Protein 8UBH (pdb70)

Structure (mmCIF, N/CA/C/O backbone):
data_8UBH
#
_entry.id   8UBH
#
loop_
_atom_site.group_PDB
_atom_site.id
_atom_site.type_symbol
_atom_site.label_atom_id
_atom_site.label_alt_id
_atom_site.label_comp_id
_atom_site.label_asym_id
_atom_site.label_entity_id
_atom_site.label_seq_id
_atom_site.pdbx_PDB_ins_code
_atom_site.Cartn_x
_atom_site.Cartn_y
_atom_site.Cartn_z
_atom_site.occupancy
_atom_site.B_iso_or_equiv
_atom_site.auth_seq_id
_atom_site.auth_comp_id
_atom_site.auth_asym_id
_atom_site.auth_atom_id
_atom_site.pdbx_PDB_model_num
ATOM 1 N N . MET A 1 1 ? -8.289 11.461 0.370 1.00 0.00 1 MET A N 1
ATOM 2 C CA . MET A 1 1 ? -9.445 10.526 0.438 1.00 0.00 1 MET A CA 1
ATOM 3 C C . MET A 1 1 ? -9.159 9.297 -0.442 1.00 0.00 1 MET A C 1
ATOM 4 O O . MET A 1 1 ? -9.711 9.151 -1.543 1.00 0.00 1 MET A O 1
ATOM 20 N N . TYR A 1 2 ? -8.279 8.423 0.053 1.00 0.00 2 TYR A N 1
ATOM 21 C CA . TYR A 1 2 ? -7.901 7.201 -0.670 1.00 0.00 2 TYR A CA 1
ATOM 22 C C . TYR A 1 2 ? -7.945 6.002 0.272 1.00 0.00 2 TYR A C 1
ATOM 23 O O . TYR A 1 2 ? -7.634 6.138 1.462 1.00 0.00 2 TYR A O 1
ATOM 41 N N . VAL A 1 3 ? -8.298 4.814 -0.262 1.00 0.00 3 VAL A N 1
ATOM 42 C CA . VAL A 1 3 ? -8.333 3.596 0.558 1.00 0.00 3 VAL A CA 1
ATOM 43 C C . VAL A 1 3 ? -7.271 2.630 0.042 1.00 0.00 3 VAL A C 1
ATOM 44 O O . VAL A 1 3 ? -7.159 2.421 -1.164 1.00 0.00 3 VAL A O 1
ATOM 57 N N . PHE A 1 4 ? -6.444 2.109 0.955 1.00 0.00 4 PHE A N 1
ATOM 58 C CA . PHE A 1 4 ? -5.338 1.215 0.574 1.00 0.00 4 PHE A CA 1
ATOM 59 C C . PHE A 1 4 ? -5.533 -0.188 1.161 1.00 0.00 4 PHE A C 1
ATOM 60 O O . PHE A 1 4 ? -6.018 -0.342 2.286 1.00 0.00 4 PHE A O 1
ATOM 77 N N . ARG A 1 5 ? -5.139 -1.204 0.381 1.00 0.00 5 ARG A N 1
ATOM 78 C CA . ARG A 1 5 ? -5.253 -2.599 0.803 1.00 0.00 5 ARG A CA 1
ATOM 79 C C . ARG A 1 5 ? -3.968 -3.366 0.463 1.00 0.00 5 ARG A C 1
ATOM 80 O O . ARG A 1 5 ? -3.502 -3.334 -0.680 1.00 0.00 5 ARG A O 1
ATOM 101 N N . LEU A 1 6 ? -3.419 -4.070 1.461 1.00 0.00 6 LEU A N 1
ATOM 102 C CA . LEU A 1 6 ? -2.203 -4.871 1.270 1.00 0.00 6 LEU A CA 1
ATOM 103 C C . LEU A 1 6 ? -2.444 -6.314 1.704 1.00 0.00 6 LEU A C 1
ATOM 104 O O . LEU A 1 6 ? -3.094 -6.571 2.722 1.00 0.00 6 LEU A O 1
ATOM 120 N N . TYR A 1 7 ? -1.957 -7.246 0.888 1.00 0.00 7 TYR A N 1
ATOM 121 C CA . TYR A 1 7 ? -2.150 -8.673 1.127 1.00 0.00 7 TYR A CA 1
ATOM 122 C C . TYR A 1 7 ? -0.874 -9.353 1.593 1.00 0.00 7 TYR A C 1
ATOM 123 O O . TYR A 1 7 ? 0.200 -9.149 1.011 1.00 0.00 7 TYR A O 1
ATOM 141 N N . VAL A 1 8 ? -1.023 -10.224 2.598 1.00 0.00 8 VAL A N 1
ATOM 142 C CA . VAL A 1 8 ? 0.092 -11.015 3.122 1.00 0.00 8 VAL A CA 1
ATOM 143 C C . VAL A 1 8 ? -0.337 -12.475 3.319 1.00 0.00 8 VAL A C 1
ATOM 144 O O . VAL A 1 8 ? -1.533 -12.762 3.448 1.00 0.00 8 VAL A O 1
ATOM 157 N N . ARG A 1 9 ? 0.643 -13.391 3.342 1.00 0.00 9 ARG A N 1
ATOM 158 C CA . ARG A 1 9 ? 0.356 -14.819 3.524 1.00 0.00 9 ARG A CA 1
ATOM 159 C C . ARG A 1 9 ? 0.763 -15.278 4.926 1.00 0.00 9 ARG A C 1
ATOM 160 O O . ARG A 1 9 ? 1.953 -15.304 5.258 1.00 0.00 9 ARG A O 1
ATOM 181 N N . GLY A 1 10 ? -0.235 -15.664 5.734 1.00 0.00 10 GLY A N 1
ATOM 182 C CA . GLY A 1 10 ? 0.014 -16.155 7.093 1.00 0.00 10 GLY A CA 1
ATOM 183 C C . GLY A 1 10 ? 0.865 -15.169 7.883 1.00 0.00 10 GLY A C 1
ATOM 184 O O . GLY A 1 10 ? 0.606 -13.962 7.873 1.00 0.00 10 GLY A O 1
ATOM 188 N N . GLU A 1 11 ? 1.906 -15.696 8.537 1.00 0.00 11 GLU A N 1
ATOM 189 C CA . GLU A 1 11 ? 2.837 -14.872 9.305 1.00 0.00 11 GLU A CA 1
ATOM 190 C C . GLU A 1 11 ? 4.254 -15.042 8.751 1.00 0.00 11 GLU A C 1
ATOM 191 O O . GLU A 1 11 ? 4.900 -16.070 8.979 1.00 0.00 11 GLU A O 1
ATOM 203 N N . THR A 1 12 ? 4.723 -14.026 8.022 1.00 0.00 12 THR A N 1
ATOM 204 C CA . THR A 1 12 ? 6.059 -14.050 7.425 1.00 0.00 12 THR A CA 1
ATOM 205 C C . THR A 1 12 ? 6.812 -12.767 7.778 1.00 0.00 12 THR A C 1
ATOM 206 O O . THR A 1 12 ? 6.269 -11.665 7.639 1.00 0.00 12 THR A O 1
ATOM 217 N N . HIS A 1 13 ? 8.062 -12.919 8.228 1.00 0.00 13 HIS A N 1
ATOM 218 C CA . HIS A 1 13 ? 8.888 -11.768 8.591 1.00 0.00 13 HIS A CA 1
ATOM 219 C C . HIS A 1 13 ? 9.118 -10.875 7.376 1.00 0.00 13 HIS A C 1
ATOM 220 O O . HIS A 1 13 ? 9.044 -9.647 7.475 1.00 0.00 13 HIS A O 1
ATOM 234 N N . ALA A 1 14 ? 9.373 -11.507 6.223 1.00 0.00 14 ALA A N 1
ATOM 235 C CA . ALA A 1 14 ? 9.589 -10.778 4.976 1.00 0.00 14 ALA A CA 1
ATOM 236 C C . ALA A 1 14 ? 8.343 -9.991 4.585 1.00 0.00 14 ALA A C 1
ATOM 237 O O . ALA A 1 14 ? 8.440 -8.852 4.124 1.00 0.00 14 ALA A O 1
ATOM 244 N N . ALA A 1 15 ? 7.170 -10.617 4.763 1.00 0.00 15 ALA A N 1
ATOM 245 C CA . ALA A 1 15 ? 5.896 -9.981 4.421 1.00 0.00 15 ALA A CA 1
ATOM 246 C C . ALA A 1 15 ? 5.658 -8.727 5.258 1.00 0.00 15 ALA A C 1
ATOM 247 O O . ALA A 1 15 ? 5.195 -7.715 4.743 1.00 0.00 15 ALA A O 1
ATOM 254 N N . GLU A 1 16 ? 5.970 -8.814 6.557 1.00 0.00 16 GLU A N 1
ATOM 255 C CA . GLU A 1 16 ? 5.793 -7.686 7.476 1.00 0.00 16 GLU A CA 1
ATOM 256 C C . GLU A 1 16 ? 6.761 -6.557 7.144 1.00 0.00 16 GLU A C 1
ATOM 257 O O . GLU A 1 16 ? 6.380 -5.382 7.139 1.00 0.00 16 GLU A O 1
ATOM 269 N N . VAL A 1 17 ? 8.007 -6.931 6.830 1.00 0.00 17 VAL A N 1
ATOM 270 C CA . VAL A 1 17 ? 9.032 -5.961 6.451 1.00 0.00 17 VAL A CA 1
ATOM 271 C C . VAL A 1 17 ? 8.611 -5.274 5.146 1.00 0.00 17 VAL A C 1
ATOM 272 O O . VAL A 1 17 ? 8.696 -4.056 5.021 1.00 0.00 17 VAL A O 1
ATOM 285 N N . ALA A 1 18 ? 8.136 -6.084 4.199 1.00 0.00 18 ALA A N 1
ATOM 286 C CA . ALA A 1 18 ? 7.658 -5.593 2.918 1.00 0.00 18 ALA A CA 1
ATOM 287 C C . ALA A 1 18 ? 6.456 -4.686 3.113 1.00 0.00 18 ALA A C 1
ATOM 288 O O . ALA A 1 18 ? 6.335 -3.669 2.446 1.00 0.00 18 ALA A O 1
ATOM 295 N N . LEU A 1 19 ? 5.558 -5.074 4.033 1.00 0.00 19 LEU A N 1
ATOM 296 C CA . LEU A 1 19 ? 4.359 -4.281 4.314 1.00 0.00 19 LEU A CA 1
ATOM 297 C C . LEU A 1 19 ? 4.747 -2.918 4.863 1.00 0.00 19 LEU A C 1
ATOM 298 O O . LEU A 1 19 ? 4.234 -1.893 4.416 1.00 0.00 19 LEU A O 1
ATOM 314 N N . LYS A 1 20 ? 5.663 -2.922 5.831 1.00 0.00 20 LYS A N 1
ATOM 315 C CA . LYS A 1 20 ? 6.143 -1.691 6.441 1.00 0.00 20 LYS A CA 1
ATOM 316 C C . LYS A 1 20 ? 6.902 -0.847 5.409 1.00 0.00 20 LYS A C 1
ATOM 317 O O . LYS A 1 20 ? 6.777 0.366 5.391 1.00 0.00 20 LYS A O 1
ATOM 336 N N . ASN A 1 21 ? 7.707 -1.517 4.570 1.00 0.00 21 ASN A N 1
ATOM 337 C CA . ASN A 1 21 ? 8.491 -0.845 3.530 1.00 0.00 21 ASN A CA 1
ATOM 338 C C . ASN A 1 21 ? 7.582 -0.223 2.481 1.00 0.00 21 ASN A C 1
ATOM 339 O O . ASN A 1 21 ? 7.813 0.899 2.038 1.00 0.00 21 ASN A O 1
ATOM 350 N N . LEU A 1 22 ? 6.527 -0.959 2.109 1.00 0.00 22 LEU A N 1
ATOM 351 C CA . LEU A 1 22 ? 5.548 -0.475 1.134 1.00 0.00 22 LEU A CA 1
ATOM 352 C C . LEU A 1 22 ? 4.751 0.669 1.737 1.00 0.00 22 LEU A C 1
ATOM 353 O O . LEU A 1 22 ? 4.532 1.696 1.089 1.00 0.00 22 LEU A O 1
ATOM 369 N N . HIS A 1 23 ? 4.364 0.499 3.002 1.00 0.00 23 HIS A N 1
ATOM 370 C CA . HIS A 1 23 ? 3.633 1.535 3.729 1.00 0.00 23 HIS A CA 1
ATOM 371 C C . HIS A 1 23 ? 4.499 2.793 3.827 1.00 0.00 23 HIS A C 1
ATOM 372 O O . HIS A 1 23 ? 4.036 3.910 3.600 1.00 0.00 23 HIS A O 1
ATOM 386 N N . ASP A 1 24 ? 5.760 2.573 4.167 1.00 0.00 24 ASP A N 1
ATOM 387 C CA . ASP A 1 24 ? 6.747 3.624 4.313 1.00 0.00 24 ASP A CA 1
ATOM 388 C C . ASP A 1 24 ? 6.974 4.369 2.992 1.00 0.00 24 ASP A C 1
ATOM 389 O O . ASP A 1 24 ? 6.979 5.606 2.963 1.00 0.00 24 ASP A O 1
ATOM 398 N N . LEU A 1 25 ? 7.157 3.608 1.908 1.00 0.00 25 LEU A N 1
ATOM 399 C CA . LEU A 1 25 ? 7.384 4.194 0.585 1.00 0.00 25 LEU A CA 1
ATOM 400 C C . LEU A 1 25 ? 6.161 4.977 0.110 1.00 0.00 25 LEU A C 1
ATOM 401 O O . LEU A 1 25 ? 6.298 6.051 -0.480 1.00 0.00 25 LEU A O 1
ATOM 417 N N . LEU A 1 26 ? 4.964 4.430 0.371 1.00 0.00 26 LEU A N 1
ATOM 418 C CA . LEU A 1 26 ? 3.711 5.082 -0.029 1.00 0.00 26 LEU A CA 1
ATOM 419 C C . LEU A 1 26 ? 3.512 6.410 0.696 1.00 0.00 26 LEU A C 1
ATOM 420 O O . LEU A 1 26 ? 3.049 7.387 0.097 1.00 0.00 26 LEU A O 1
ATOM 436 N N . SER A 1 27 ? 3.853 6.437 1.994 1.00 0.00 27 SER A N 1
ATOM 437 C CA . SER A 1 27 ? 3.700 7.642 2.802 1.00 0.00 27 SER A CA 1
ATOM 438 C C . SER A 1 27 ? 4.571 8.752 2.265 1.00 0.00 27 SER A C 1
ATOM 439 O O . SER A 1 27 ? 4.114 9.889 2.100 1.00 0.00 27 SER A O 1
ATOM 447 N N . SER A 1 28 ? 5.830 8.414 1.983 1.00 0.00 28 SER A N 1
ATOM 448 C CA . SER A 1 28 ? 6.775 9.380 1.450 1.00 0.00 28 SER A CA 1
ATOM 449 C C . SER A 1 28 ? 6.411 9.779 0.021 1.00 0.00 28 SER A C 1
ATOM 450 O O . SER A 1 28 ? 6.563 10.941 -0.368 1.00 0.00 28 SER A O 1
ATOM 458 N N . ALA A 1 29 ? 5.934 8.801 -0.753 1.00 0.00 29 ALA A N 1
ATOM 459 C CA . ALA A 1 29 ? 5.545 9.023 -2.142 1.00 0.00 29 ALA A CA 1
ATOM 460 C C . ALA A 1 29 ? 4.351 9.967 -2.241 1.00 0.00 29 ALA A C 1
ATOM 461 O O . ALA A 1 29 ? 4.278 10.791 -3.158 1.00 0.00 29 ALA A O 1
ATOM 468 N N . LEU A 1 30 ? 3.399 9.818 -1.308 1.00 0.00 30 LEU A N 1
ATOM 469 C CA . LEU A 1 30 ? 2.180 10.638 -1.315 1.00 0.00 30 LEU A CA 1
ATOM 470 C C . LEU A 1 30 ? 2.189 11.654 -0.181 1.00 0.00 30 LEU A C 1
ATOM 471 O O . LEU A 1 30 ? 2.343 11.294 0.990 1.00 0.00 30 LEU A O 1
ATOM 487 N N . LYS A 1 31 ? 2.003 12.925 -0.542 1.00 0.00 31 LYS A N 1
ATOM 488 C CA . LYS A 1 31 ? 1.968 14.013 0.430 1.00 0.00 31 LYS A CA 1
ATOM 489 C C . LYS A 1 31 ? 0.791 13.829 1.400 1.00 0.00 31 LYS A C 1
ATOM 490 O O . LYS A 1 31 ? 0.934 14.032 2.609 1.00 0.00 31 LYS A O 1
ATOM 509 N N . VAL A 1 32 ? -0.376 13.480 0.845 1.00 0.00 32 VAL A N 1
ATOM 510 C CA . VAL A 1 32 ? -1.598 13.308 1.643 1.00 0.00 32 VAL A CA 1
ATOM 511 C C . VAL A 1 32 ? -1.603 11.955 2.405 1.00 0.00 32 VAL A C 1
ATOM 512 O O . VAL A 1 32 ? -1.042 10.972 1.914 1.00 0.00 32 VAL A O 1
ATOM 525 N N . PRO A 1 33 ? -2.253 11.877 3.594 1.00 0.00 33 PRO A N 1
ATOM 526 C CA . PRO A 1 33 ? -2.336 10.603 4.384 1.00 0.00 33 PRO A CA 1
ATOM 527 C C . PRO A 1 33 ? -3.321 9.608 3.764 1.00 0.00 33 PRO A C 1
ATOM 528 O O . PRO A 1 33 ? -4.198 9.995 2.985 1.00 0.00 33 PRO A O 1
ATOM 539 N N . TYR A 1 34 ? -3.168 8.327 4.122 1.00 0.00 34 TYR A N 1
ATOM 540 C CA . TYR A 1 34 ? -4.042 7.268 3.609 1.00 0.00 34 TYR A CA 1
ATOM 541 C C . TYR A 1 34 ? -4.250 6.167 4.658 1.00 0.00 34 TYR A C 1
ATOM 542 O O . TYR A 1 34 ? -3.489 6.070 5.626 1.00 0.00 34 TYR A O 1
ATOM 560 N N . THR A 1 35 ? -5.291 5.349 4.456 1.00 0.00 35 THR A N 1
ATOM 561 C CA . THR A 1 35 ? -5.607 4.259 5.382 1.00 0.00 35 THR A CA 1
ATOM 562 C C . THR A 1 35 ? -5.268 2.909 4.739 1.00 0.00 35 THR A C 1
ATOM 563 O O . THR A 1 35 ? -5.701 2.616 3.621 1.00 0.00 35 THR A O 1
ATOM 574 N N . LEU A 1 36 ? -4.478 2.105 5.457 1.00 0.00 36 LEU A N 1
ATOM 575 C CA . LEU A 1 36 ? -4.053 0.792 4.969 1.00 0.00 36 LEU A CA 1
ATOM 576 C C . LEU A 1 36 ? -4.454 -0.305 5.951 1.00 0.00 36 LEU A C 1
ATOM 577 O O . LEU A 1 36 ? -4.200 -0.196 7.153 1.00 0.00 36 LEU A O 1
ATOM 593 N N . LYS A 1 37 ? -5.079 -1.366 5.425 1.00 0.00 37 LYS A N 1
ATOM 594 C CA . LYS A 1 37 ? -5.517 -2.499 6.251 1.00 0.00 37 LYS A CA 1
ATOM 595 C C . LYS A 1 37 ? -4.797 -3.782 5.833 1.00 0.00 37 LYS A C 1
ATOM 596 O O . LYS A 1 37 ? -4.457 -3.957 4.659 1.00 0.00 37 LYS A O 1
ATOM 615 N N . VAL A 1 38 ? -4.562 -4.669 6.807 1.00 0.00 38 VAL A N 1
ATOM 616 C CA . VAL A 1 38 ? -3.870 -5.939 6.550 1.00 0.00 38 VAL A CA 1
ATOM 617 C C . VAL A 1 38 ? -4.897 -7.055 6.333 1.00 0.00 38 VAL A C 1
ATOM 618 O O . VAL A 1 38 ? -5.795 -7.254 7.157 1.00 0.00 38 VAL A O 1
ATOM 631 N N . VAL A 1 39 ? -4.763 -7.762 5.207 1.00 0.00 39 VAL A N 1
ATOM 632 C CA . VAL A 1 39 ? -5.687 -8.847 4.855 1.00 0.00 39 VAL A CA 1
ATOM 633 C C . VAL A 1 39 ? -4.928 -10.174 4.725 1.00 0.00 39 VAL A C 1
ATOM 634 O O . VAL A 1 39 ? -3.947 -10.270 3.981 1.00 0.00 39 VAL A O 1
ATOM 647 N N . ASP A 1 40 ? -5.411 -11.195 5.443 1.00 0.00 40 ASP A N 1
ATOM 648 C CA . ASP A 1 40 ? -4.805 -12.524 5.402 1.00 0.00 40 ASP A CA 1
ATOM 649 C C . ASP A 1 40 ? -5.341 -13.309 4.206 1.00 0.00 40 ASP A C 1
ATOM 650 O O . ASP A 1 40 ? -6.521 -13.672 4.164 1.00 0.00 40 ASP A O 1
ATOM 659 N N . VAL A 1 41 ? -4.473 -13.521 3.218 1.00 0.00 41 VAL A N 1
ATOM 660 C CA . VAL A 1 41 ? -4.844 -14.210 1.979 1.00 0.00 41 VAL A CA 1
ATOM 661 C C . VAL A 1 41 ? -5.310 -15.647 2.270 1.00 0.00 41 VAL A C 1
ATOM 662 O O . VAL A 1 41 ? -6.291 -16.118 1.682 1.00 0.00 41 VAL A O 1
ATOM 675 N N . THR A 1 42 ? -4.573 -16.343 3.132 1.00 0.00 42 THR A N 1
ATOM 676 C CA . THR A 1 42 ? -4.875 -17.740 3.450 1.00 0.00 42 THR A CA 1
ATOM 677 C C . THR A 1 42 ? -6.162 -17.880 4.262 1.00 0.00 42 THR A C 1
ATOM 678 O O . THR A 1 42 ? -6.867 -18.888 4.139 1.00 0.00 42 THR A O 1
ATOM 689 N N . LYS A 1 43 ? -6.433 -16.899 5.137 1.00 0.00 43 LYS A N 1
ATOM 690 C CA . LYS A 1 43 ? -7.606 -16.967 6.018 1.00 0.00 43 LYS A CA 1
ATOM 691 C C . LYS A 1 43 ? -8.915 -16.664 5.273 1.00 0.00 43 LYS A C 1
ATOM 692 O O . LYS A 1 43 ? -9.912 -17.360 5.474 1.00 0.00 43 LYS A O 1
ATOM 711 N N . GLN A 1 44 ? -8.918 -15.598 4.449 1.00 0.00 44 GLN A N 1
ATOM 712 C CA . GLN A 1 44 ? -10.131 -15.197 3.713 1.00 0.00 44 GLN A CA 1
ATOM 713 C C . GLN A 1 44 ? -10.076 -15.631 2.212 1.00 0.00 44 GLN A C 1
ATOM 714 O O . GLN A 1 44 ? -9.444 -14.938 1.403 1.00 0.00 44 GLN A O 1
ATOM 728 N N . PRO A 1 45 ? -10.754 -16.734 1.804 1.00 0.00 45 PRO A N 1
ATOM 729 C CA . PRO A 1 45 ? -10.779 -17.175 0.364 1.00 0.00 45 PRO A CA 1
ATOM 730 C C . PRO A 1 45 ? -11.399 -16.142 -0.571 1.00 0.00 45 PRO A C 1
ATOM 731 O O . PRO A 1 45 ? -11.067 -16.106 -1.747 1.00 0.00 45 PRO A O 1
ATOM 742 N N . ASP A 1 46 ? -12.379 -15.379 -0.066 1.00 0.00 46 ASP A N 1
ATOM 743 C CA . ASP A 1 46 ? -13.115 -14.436 -0.916 1.00 0.00 46 ASP A CA 1
ATOM 744 C C . ASP A 1 46 ? -12.179 -13.412 -1.553 1.00 0.00 46 ASP A C 1
ATOM 745 O O . ASP A 1 46 ? -12.183 -13.245 -2.779 1.00 0.00 46 ASP A O 1
ATOM 754 N N . LEU A 1 47 ? -11.370 -12.743 -0.724 1.00 0.00 47 LEU A N 1
ATOM 755 C CA . LEU A 1 47 ? -10.420 -11.749 -1.229 1.00 0.00 47 LEU A CA 1
ATOM 756 C C . LEU A 1 47 ? -9.247 -12.396 -1.964 1.00 0.00 47 LEU A C 1
ATOM 757 O O . LEU A 1 47 ? -8.817 -11.901 -3.002 1.00 0.00 47 LEU A O 1
ATOM 773 N N . ALA A 1 48 ? -8.714 -13.487 -1.397 1.00 0.00 48 ALA A N 1
ATOM 774 C CA . ALA A 1 48 ? -7.553 -14.173 -1.985 1.00 0.00 48 ALA A CA 1
ATOM 775 C C . ALA A 1 48 ? -7.862 -14.771 -3.357 1.00 0.00 48 ALA A C 1
ATOM 776 O O . ALA A 1 48 ? -7.053 -14.669 -4.285 1.00 0.00 48 ALA A O 1
ATOM 783 N N . GLU A 1 49 ? -9.017 -15.420 -3.461 1.00 0.00 49 GLU A N 1
ATOM 784 C CA . GLU A 1 49 ? -9.438 -16.077 -4.691 1.00 0.00 49 GLU A CA 1
ATOM 785 C C . GLU A 1 49 ? -9.807 -15.046 -5.743 1.00 0.00 49 GLU A C 1
ATOM 786 O O . GLU A 1 49 ? -9.395 -15.143 -6.903 1.00 0.00 49 GLU A O 1
ATOM 798 N N . LYS A 1 50 ? -10.612 -14.073 -5.320 1.00 0.00 50 LYS A N 1
ATOM 799 C CA . LYS A 1 50 ? -11.084 -13.022 -6.203 1.00 0.00 50 LYS A CA 1
ATOM 800 C C . LYS A 1 50 ? -9.916 -12.181 -6.713 1.00 0.00 50 LYS A C 1
ATOM 801 O O . LYS A 1 50 ? -9.903 -11.754 -7.873 1.00 0.00 50 LYS A O 1
ATOM 820 N N . ASP A 1 51 ? -8.968 -11.910 -5.819 1.00 0.00 51 ASP A N 1
ATOM 821 C CA . ASP A 1 51 ? -7.809 -11.063 -6.151 1.00 0.00 51 ASP A CA 1
ATOM 822 C C . ASP A 1 51 ? -6.780 -11.796 -7.041 1.00 0.00 51 ASP A C 1
ATOM 823 O O . ASP A 1 51 ? -5.920 -11.153 -7.653 1.00 0.00 51 ASP A O 1
ATOM 832 N N . GLN A 1 52 ? -6.899 -13.134 -7.139 1.00 0.00 52 GLN A N 1
ATOM 833 C CA . GLN A 1 52 ? -6.006 -13.932 -7.992 1.00 0.00 52 GLN A CA 1
ATOM 834 C C . GLN A 1 52 ? -4.516 -13.655 -7.672 1.00 0.00 52 GLN A C 1
ATOM 835 O O . GLN A 1 52 ? -3.722 -13.303 -8.559 1.00 0.00 52 GLN A O 1
ATOM 849 N N . VAL A 1 53 ? -4.155 -13.815 -6.394 1.00 0.00 53 VAL A N 1
ATOM 850 C CA . VAL A 1 53 ? -2.777 -13.581 -5.935 1.00 0.00 53 VAL A CA 1
ATOM 851 C C . VAL A 1 53 ? -1.899 -14.837 -6.145 1.00 0.00 53 VAL A C 1
ATOM 852 O O . VAL A 1 53 ? -2.245 -15.932 -5.696 1.00 0.00 53 VAL A O 1
ATOM 865 N N . GLN A 1 54 ? -0.746 -14.641 -6.807 1.00 0.00 54 GLN A N 1
ATOM 866 C CA . GLN A 1 54 ? 0.211 -15.722 -7.056 1.00 0.00 54 GLN A CA 1
ATOM 867 C C . GLN A 1 54 ? 1.475 -15.528 -6.208 1.00 0.00 54 GLN A C 1
ATOM 868 O O . GLN A 1 54 ? 1.839 -16.402 -5.416 1.00 0.00 54 GLN A O 1
ATOM 882 N N . ALA A 1 55 ? 2.131 -14.362 -6.371 1.00 0.00 55 ALA A N 1
ATOM 883 C CA . ALA A 1 55 ? 3.346 -14.043 -5.604 1.00 0.00 55 ALA A CA 1
ATOM 884 C C . ALA A 1 55 ? 3.087 -12.871 -4.650 1.00 0.00 55 ALA A C 1
ATOM 885 O O . ALA A 1 55 ? 2.486 -11.864 -5.032 1.00 0.00 55 ALA A O 1
ATOM 892 N N . THR A 1 56 ? 3.485 -13.055 -3.390 1.00 0.00 56 THR A N 1
ATOM 893 C CA . THR A 1 56 ? 3.242 -12.061 -2.330 1.00 0.00 56 THR A CA 1
ATOM 894 C C . THR A 1 56 ? 4.377 -10.990 -2.198 1.00 0.00 56 THR A C 1
ATOM 895 O O . THR A 1 56 ? 5.543 -11.254 -2.539 1.00 0.00 56 THR A O 1
ATOM 906 N N . PRO A 1 57 ? 4.084 -9.811 -1.606 1.00 0.00 57 PRO A N 1
ATOM 907 C CA . PRO A 1 57 ? 2.702 -9.360 -1.150 1.00 0.00 57 PRO A CA 1
ATOM 908 C C . PRO A 1 57 ? 1.917 -8.857 -2.357 1.00 0.00 57 PRO A C 1
ATOM 909 O O . PRO A 1 57 ? 2.512 -8.644 -3.424 1.00 0.00 57 PRO A O 1
ATOM 920 N N . THR A 1 58 ? 0.611 -8.592 -2.185 1.00 0.00 58 THR A N 1
ATOM 921 C CA . THR A 1 58 ? -0.180 -8.020 -3.287 1.00 0.00 58 THR A CA 1
ATOM 922 C C . THR A 1 58 ? -0.705 -6.651 -2.883 1.00 0.00 58 THR A C 1
ATOM 923 O O . THR A 1 58 ? -1.388 -6.512 -1.863 1.00 0.00 58 THR A O 1
ATOM 934 N N . LEU A 1 59 ? -0.367 -5.640 -3.688 1.00 0.00 59 LEU A N 1
ATOM 935 C CA . LEU A 1 59 ? -0.789 -4.274 -3.421 1.00 0.00 59 LEU A CA 1
ATOM 936 C C . LEU A 1 59 ? -2.018 -3.943 -4.227 1.00 0.00 59 LEU A C 1
ATOM 937 O O . LEU A 1 59 ? -1.978 -3.937 -5.456 1.00 0.00 59 LEU A O 1
ATOM 953 N N . VAL A 1 60 ? -3.101 -3.629 -3.527 1.00 0.00 60 VAL A N 1
ATOM 954 C CA . VAL A 1 60 ? -4.353 -3.256 -4.176 1.00 0.00 60 VAL A CA 1
ATOM 955 C C . VAL A 1 60 ? -4.769 -1.852 -3.729 1.00 0.00 60 VAL A C 1
ATOM 956 O O . VAL A 1 60 ? -4.974 -1.612 -2.534 1.00 0.00 60 VAL A O 1
ATOM 969 N N . ARG A 1 61 ? -4.917 -0.936 -4.701 1.00 0.00 61 ARG A N 1
ATOM 970 C CA . ARG A 1 61 ? -5.337 0.428 -4.397 1.00 0.00 61 ARG A CA 1
ATOM 971 C C . ARG A 1 61 ? -6.854 0.517 -4.412 1.00 0.00 61 ARG A C 1
ATOM 972 O O . ARG A 1 61 ? -7.485 0.369 -5.463 1.00 0.00 61 ARG A O 1
ATOM 993 N N . VAL A 1 62 ? -7.427 0.719 -3.223 1.00 0.00 62 VAL A N 1
ATOM 994 C CA . VAL A 1 62 ? -8.881 0.793 -3.047 1.00 0.00 62 VAL A CA 1
ATOM 995 C C . VAL A 1 62 ? -9.388 2.225 -3.280 1.00 0.00 62 VAL A C 1
ATOM 996 O O . VAL A 1 62 ? -8.685 3.212 -3.003 1.00 0.00 62 VAL A O 1
ATOM 1009 N N . TYR A 1 63 ? -10.597 2.310 -3.824 1.00 0.00 63 TYR A N 1
ATOM 1010 C CA . TYR A 1 63 ? -11.216 3.583 -4.178 1.00 0.00 63 TYR A CA 1
ATOM 1011 C C . TYR A 1 63 ? -11.337 4.521 -2.943 1.00 0.00 63 TYR A C 1
ATOM 1012 O O . TYR A 1 63 ? -11.254 4.040 -1.812 1.00 0.00 63 TYR A O 1
ATOM 1030 N N . PRO A 1 64 ? -11.515 5.864 -3.119 1.00 0.00 64 PRO A N 1
ATOM 1031 C CA . PRO A 1 64 ? -11.635 6.590 -4.464 1.00 0.00 64 PRO A CA 1
ATOM 1032 C C . PRO A 1 64 ? -10.442 6.367 -5.401 1.00 0.00 64 PRO A C 1
ATOM 1033 O O . PRO A 1 64 ? -9.364 5.945 -4.974 1.00 0.00 64 PRO A O 1
ATOM 1044 N N . GLN A 1 65 ? -10.682 6.606 -6.691 1.00 0.00 65 GLN A N 1
ATOM 1045 C CA . GLN A 1 65 ? -9.685 6.373 -7.743 1.00 0.00 65 GLN A CA 1
ATOM 1046 C C . GLN A 1 65 ? -8.311 7.002 -7.396 1.00 0.00 65 GLN A C 1
ATOM 1047 O O . GLN A 1 65 ? -8.251 7.943 -6.604 1.00 0.00 65 GLN A O 1
ATOM 1061 N N . PRO A 1 66 ? -7.189 6.504 -7.983 1.00 0.00 66 PRO A N 1
ATOM 1062 C CA . PRO A 1 66 ? -7.152 5.345 -8.975 1.00 0.00 66 PRO A CA 1
ATOM 1063 C C . PRO A 1 66 ? -7.192 3.970 -8.292 1.00 0.00 66 PRO A C 1
ATOM 1064 O O . PRO A 1 66 ? -6.507 3.749 -7.289 1.00 0.00 66 PRO A O 1
ATOM 1075 N N . VAL A 1 67 ? -7.943 3.029 -8.892 1.00 0.00 67 VAL A N 1
ATOM 1076 C CA . VAL A 1 67 ? -8.002 1.645 -8.389 1.00 0.00 67 VAL A CA 1
ATOM 1077 C C . VAL A 1 67 ? -7.001 0.765 -9.147 1.00 0.00 67 VAL A C 1
ATOM 1078 O O . VAL A 1 67 ? -6.955 0.799 -10.381 1.00 0.00 67 VAL A O 1
ATOM 1091 N N . ARG A 1 68 ? -6.175 0.006 -8.406 1.00 0.00 68 ARG A N 1
ATOM 1092 C CA . ARG A 1 68 ? -5.146 -0.850 -9.041 1.00 0.00 68 ARG A CA 1
ATOM 1093 C C . ARG A 1 68 ? -4.946 -2.175 -8.320 1.00 0.00 68 ARG A C 1
ATOM 1094 O O . ARG A 1 68 ? -5.142 -2.273 -7.110 1.00 0.00 68 ARG A O 1
ATOM 1115 N N . ARG A 1 69 ? -4.428 -3.160 -9.069 1.00 0.00 69 ARG A N 1
ATOM 1116 C CA . ARG A 1 69 ? -4.041 -4.448 -8.503 1.00 0.00 69 ARG A CA 1
ATOM 1117 C C . ARG A 1 69 ? -2.623 -4.791 -8.968 1.00 0.00 69 ARG A C 1
ATOM 1118 O O . ARG A 1 69 ? -2.383 -4.977 -10.165 1.00 0.00 69 ARG A O 1
ATOM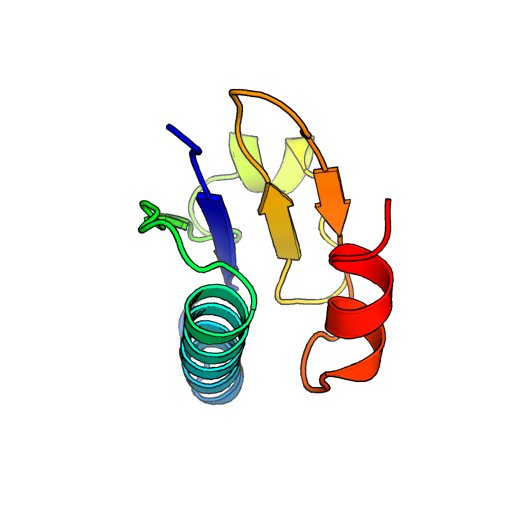 1139 N N . LEU A 1 70 ? -1.703 -4.902 -8.011 1.00 0.00 70 LEU A N 1
ATOM 1140 C CA . LEU A 1 70 ? -0.315 -5.259 -8.302 1.00 0.00 70 LEU A CA 1
ATOM 1141 C C . LEU A 1 70 ? 0.062 -6.490 -7.495 1.00 0.00 70 LEU A C 1
ATOM 1142 O O . LEU A 1 70 ? -0.029 -6.484 -6.264 1.00 0.00 70 LEU A O 1
ATOM 1158 N N . VAL A 1 71 ? 0.436 -7.556 -8.199 1.00 0.00 71 VAL A N 1
ATOM 1159 C CA . VAL A 1 71 ? 0.762 -8.832 -7.555 1.00 0.00 71 VAL A CA 1
ATOM 1160 C C . VAL A 1 71 ? 2.117 -9.380 -8.031 1.00 0.00 71 VAL A C 1
ATOM 1161 O O . VAL A 1 71 ? 2.365 -9.488 -9.236 1.00 0.00 71 VAL A O 1
ATOM 1174 N N . GLY A 1 72 ? 2.965 -9.772 -7.064 1.00 0.00 72 GLY A N 1
ATOM 1175 C CA . GLY A 1 72 ? 4.266 -10.365 -7.376 1.00 0.00 72 GLY A CA 1
ATOM 1176 C C . GLY A 1 72 ? 5.176 -10.336 -6.162 1.00 0.00 72 GLY A C 1
ATOM 1177 O O . GLY A 1 72 ? 4.785 -9.831 -5.103 1.00 0.00 72 GLY A O 1
ATOM 1181 N N . GLN A 1 73 ? 6.414 -10.825 -6.334 1.00 0.00 73 GLN A N 1
ATOM 1182 C CA . GLN A 1 73 ? 7.398 -10.784 -5.258 1.00 0.00 73 GLN A CA 1
ATOM 1183 C C . GLN A 1 73 ? 7.767 -9.334 -5.003 1.00 0.00 73 GLN A C 1
ATOM 1184 O O . GLN A 1 73 ? 8.698 -8.794 -5.618 1.00 0.00 73 GLN A O 1
ATOM 1198 N N . LEU A 1 74 ? 6.969 -8.679 -4.156 1.00 0.00 74 LEU A N 1
ATOM 1199 C CA . LEU A 1 74 ? 7.157 -7.229 -3.889 1.00 0.00 74 LEU A CA 1
ATOM 1200 C C . LEU A 1 74 ? 8.129 -6.986 -2.726 1.00 0.00 74 LEU A C 1
ATOM 1201 O O . LEU A 1 74 ? 7.721 -6.629 -1.611 1.00 0.00 74 LEU A O 1
ATOM 1217 N N . ASP A 1 75 ? 9.428 -7.147 -3.013 1.00 0.00 75 ASP A N 1
ATOM 1218 C CA . ASP A 1 75 ? 10.480 -6.898 -2.018 1.00 0.00 75 ASP A CA 1
ATOM 1219 C C . ASP A 1 75 ? 11.426 -5.747 -2.448 1.00 0.00 75 ASP A C 1
ATOM 1220 O O . ASP A 1 75 ? 12.415 -5.469 -1.763 1.00 0.00 75 ASP A O 1
ATOM 1229 N N . HIS A 1 76 ? 11.110 -5.079 -3.586 1.00 0.00 76 HIS A N 1
ATOM 1230 C CA . HIS A 1 76 ? 11.938 -3.963 -4.089 1.00 0.00 76 HIS A CA 1
ATOM 1231 C C . HIS A 1 76 ? 11.083 -2.772 -4.567 1.00 0.00 76 HIS A C 1
ATOM 1232 O O . HIS A 1 76 ? 9.891 -2.915 -4.836 1.00 0.00 76 HIS A O 1
ATOM 1246 N N . ARG A 1 77 ? 11.709 -1.585 -4.603 1.00 0.00 77 ARG A N 1
ATOM 1247 C CA . ARG A 1 77 ? 11.028 -0.328 -4.974 1.00 0.00 77 ARG A CA 1
ATOM 1248 C C . ARG A 1 77 ? 10.729 -0.195 -6.466 1.00 0.00 77 ARG A C 1
ATOM 1249 O O . ARG A 1 77 ? 9.950 0.667 -6.844 1.00 0.00 77 ARG A O 1
ATOM 1270 N N . TYR A 1 78 ? 11.382 -0.999 -7.314 1.00 0.00 78 TYR A N 1
ATOM 1271 C CA . TYR A 1 78 ? 11.189 -0.874 -8.775 1.00 0.00 78 TYR A CA 1
ATOM 1272 C C . TYR A 1 78 ? 9.700 -1.052 -9.145 1.00 0.00 78 TYR A C 1
ATOM 1273 O O . TYR A 1 78 ? 9.135 -0.229 -9.889 1.00 0.00 78 TYR A O 1
ATOM 1291 N N . ARG A 1 79 ? 9.071 -2.112 -8.617 1.00 0.00 79 ARG A N 1
ATOM 1292 C CA . ARG A 1 79 ? 7.655 -2.375 -8.898 1.00 0.00 79 ARG A CA 1
ATOM 1293 C C . ARG A 1 79 ? 6.775 -1.242 -8.376 1.00 0.00 79 ARG A C 1
ATOM 1294 O O . ARG A 1 79 ? 5.835 -0.803 -9.053 1.00 0.00 79 ARG A O 1
ATOM 1315 N N . LEU A 1 80 ? 7.103 -0.762 -7.179 1.00 0.00 80 LEU A N 1
ATOM 1316 C CA . LEU A 1 80 ? 6.370 0.333 -6.547 1.00 0.00 80 LEU A CA 1
ATOM 1317 C C . LEU A 1 80 ? 6.540 1.633 -7.344 1.00 0.00 80 LEU A C 1
ATOM 1318 O O . LEU A 1 80 ? 5.618 2.445 -7.433 1.00 0.00 80 LEU A O 1
ATOM 1334 N N . GLN A 1 81 ? 7.740 1.828 -7.893 1.00 0.00 81 GLN A N 1
ATOM 1335 C CA . GLN A 1 81 ? 8.054 3.022 -8.666 1.00 0.00 81 GLN A CA 1
ATOM 1336 C C . GLN A 1 81 ? 7.160 3.156 -9.905 1.00 0.00 81 GLN A C 1
ATOM 1337 O O . GLN A 1 81 ? 6.622 4.242 -10.155 1.00 0.00 81 GLN A O 1
ATOM 1351 N N . HIS A 1 82 ? 6.948 2.045 -10.657 1.00 0.00 82 HIS A N 1
ATOM 1352 C CA . HIS A 1 82 ? 6.039 2.108 -11.828 1.00 0.00 82 HIS A CA 1
ATOM 1353 C C . HIS A 1 82 ? 4.563 2.227 -11.365 1.00 0.00 82 HIS A C 1
ATOM 1354 O O . HIS A 1 82 ? 3.716 2.781 -12.071 1.00 0.00 82 HIS A O 1
ATOM 1368 N N . LEU A 1 83 ? 4.285 1.675 -10.174 1.00 0.00 83 LEU A N 1
ATOM 1369 C CA . LEU A 1 83 ? 2.947 1.677 -9.593 1.00 0.00 83 LEU A CA 1
ATOM 1370 C C . LEU A 1 83 ? 2.458 3.112 -9.370 1.00 0.00 83 LEU A C 1
ATOM 1371 O O . LEU A 1 83 ? 1.299 3.432 -9.650 1.00 0.00 83 LEU A O 1
ATOM 1387 N N . LEU A 1 84 ? 3.350 3.964 -8.856 1.00 0.00 84 LEU A N 1
ATOM 1388 C CA . LEU A 1 84 ? 3.019 5.371 -8.579 1.00 0.00 84 LEU A CA 1
ATOM 1389 C C . LEU A 1 84 ? 2.831 6.186 -9.865 1.00 0.00 84 LEU A C 1
ATOM 1390 O O . LEU A 1 84 ? 2.145 7.214 -9.854 1.00 0.00 84 LEU A O 1
ATOM 1406 N N . SER A 1 85 ? 3.465 5.739 -10.959 1.00 0.00 85 SER A N 1
ATOM 1407 C CA . SER A 1 85 ? 3.389 6.453 -12.235 1.00 0.00 85 SER A CA 1
ATOM 1408 C C . SER A 1 85 ? 1.929 6.515 -12.741 1.00 0.00 85 SER A C 1
ATOM 1409 O O . SER A 1 85 ? 1.150 5.596 -12.470 1.00 0.00 85 SER A O 1
ATOM 1417 N N . PRO A 1 86 ? 1.528 7.593 -13.463 1.00 0.00 86 PRO A N 1
ATOM 1418 C CA . PRO A 1 86 ? 0.126 7.730 -13.970 1.00 0.00 86 PRO A CA 1
ATOM 1419 C C . PRO A 1 86 ? -0.154 6.775 -15.128 1.00 0.00 86 PRO A C 1
ATOM 1420 O O . PRO A 1 86 ? 0.675 5.915 -15.374 1.00 0.00 86 PRO A O 1
ATOM 1432 N N . MET A 1 1 ? -12.152 10.302 1.405 1.00 0.00 1 MET A N 2
ATOM 1433 C CA . MET A 1 1 ? -10.812 9.691 1.621 1.00 0.00 1 MET A CA 2
ATOM 1434 C C . MET A 1 1 ? -10.575 8.599 0.566 1.00 0.00 1 MET A C 2
ATOM 1435 O O . MET A 1 1 ? -11.353 8.466 -0.383 1.00 0.00 1 MET A O 2
ATOM 1451 N N . TYR A 1 2 ? -9.487 7.834 0.734 1.00 0.00 2 TYR A N 2
ATOM 1452 C CA . TYR A 1 2 ? -9.132 6.766 -0.208 1.00 0.00 2 TYR A CA 2
ATOM 1453 C C . TYR A 1 2 ? -9.014 5.445 0.534 1.00 0.00 2 TYR A C 2
ATOM 1454 O O . TYR A 1 2 ? -8.661 5.433 1.720 1.00 0.00 2 TYR A O 2
ATOM 1472 N N . VAL A 1 3 ? -9.327 4.327 -0.151 1.00 0.00 3 VAL A N 2
ATOM 1473 C CA . VAL A 1 3 ? -9.267 3.012 0.493 1.00 0.00 3 VAL A CA 2
ATOM 1474 C C . VAL A 1 3 ? -8.068 2.248 -0.049 1.00 0.00 3 VAL A C 2
ATOM 1475 O O . VAL A 1 3 ? -7.879 2.172 -1.256 1.00 0.00 3 VAL A O 2
ATOM 1488 N N . PHE A 1 4 ? -7.218 1.752 0.857 1.00 0.00 4 PHE A N 2
ATOM 1489 C CA . PHE A 1 4 ? -5.991 1.057 0.452 1.00 0.00 4 PHE A CA 2
ATOM 1490 C C . PHE A 1 4 ? -5.944 -0.341 1.076 1.00 0.00 4 PHE A C 2
ATOM 1491 O O . PHE A 1 4 ? -6.268 -0.514 2.253 1.00 0.00 4 PHE A O 2
ATOM 1508 N N . ARG A 1 5 ? -5.549 -1.329 0.271 1.00 0.00 5 ARG A N 2
ATOM 1509 C CA . ARG A 1 5 ? -5.464 -2.721 0.726 1.00 0.00 5 ARG A CA 2
ATOM 1510 C C . ARG A 1 5 ? -4.096 -3.320 0.428 1.00 0.00 5 ARG A C 2
ATOM 1511 O O . ARG A 1 5 ? -3.495 -3.041 -0.614 1.00 0.00 5 ARG A O 2
ATOM 1532 N N . LEU A 1 6 ? -3.639 -4.187 1.333 1.00 0.00 6 LEU A N 2
ATOM 1533 C CA . LEU A 1 6 ? -2.371 -4.894 1.165 1.00 0.00 6 LEU A CA 2
ATOM 1534 C C . LEU A 1 6 ? -2.535 -6.346 1.594 1.00 0.00 6 LEU A C 2
ATOM 1535 O O . LEU A 1 6 ? -3.064 -6.624 2.674 1.00 0.00 6 LEU A O 2
ATOM 1551 N N . TYR A 1 7 ? -2.099 -7.265 0.733 1.00 0.00 7 TYR A N 2
ATOM 1552 C CA . TYR A 1 7 ? -2.219 -8.699 1.008 1.00 0.00 7 TYR A CA 2
ATOM 1553 C C . TYR A 1 7 ? -0.873 -9.281 1.409 1.00 0.00 7 TYR A C 2
ATOM 1554 O O . TYR A 1 7 ? 0.104 -9.178 0.657 1.00 0.00 7 TYR A O 2
ATOM 1572 N N . VAL A 1 8 ? -0.820 -9.863 2.615 1.00 0.00 8 VAL A N 2
ATOM 1573 C CA . VAL A 1 8 ? 0.428 -10.428 3.144 1.00 0.00 8 VAL A CA 2
ATOM 1574 C C . VAL A 1 8 ? 0.182 -11.760 3.853 1.00 0.00 8 VAL A C 2
ATOM 1575 O O . VAL A 1 8 ? -0.927 -12.026 4.312 1.00 0.00 8 VAL A O 2
ATOM 1588 N N . ARG A 1 9 ? 1.247 -12.560 3.997 1.00 0.00 9 ARG A N 2
ATOM 1589 C CA . ARG A 1 9 ? 1.162 -13.826 4.721 1.00 0.00 9 ARG A CA 2
ATOM 1590 C C . ARG A 1 9 ? 1.286 -13.576 6.221 1.00 0.00 9 ARG A C 2
ATOM 1591 O O . ARG A 1 9 ? 2.010 -12.668 6.646 1.00 0.00 9 ARG A O 2
ATOM 1612 N N . GLY A 1 10 ? 0.558 -14.366 7.015 1.00 0.00 10 GLY A N 2
ATOM 1613 C CA . GLY A 1 10 ? 0.570 -14.215 8.469 1.00 0.00 10 GLY A CA 2
ATOM 1614 C C . GLY A 1 10 ? 1.900 -14.664 9.069 1.00 0.00 10 GLY A C 2
ATOM 1615 O O . GLY A 1 10 ? 2.563 -15.560 8.539 1.00 0.00 10 GLY A O 2
ATOM 1619 N N . GLU A 1 11 ? 2.266 -14.049 10.198 1.00 0.00 11 GLU A N 2
ATOM 1620 C CA . GLU A 1 11 ? 3.498 -14.384 10.920 1.00 0.00 11 GLU A CA 2
ATOM 1621 C C . GLU A 1 11 ? 4.713 -14.488 9.966 1.00 0.00 11 GLU A C 2
ATOM 1622 O O . GLU A 1 11 ? 5.504 -15.444 10.041 1.00 0.00 11 GLU A O 2
ATOM 1634 N N . THR A 1 12 ? 4.871 -13.480 9.093 1.00 0.00 12 THR A N 2
ATOM 1635 C CA . THR A 1 12 ? 6.007 -13.445 8.161 1.00 0.00 12 THR A CA 2
ATOM 1636 C C . THR A 1 12 ? 6.832 -12.173 8.389 1.00 0.00 12 THR A C 2
ATOM 1637 O O . THR A 1 12 ? 6.327 -11.058 8.229 1.00 0.00 12 THR A O 2
ATOM 1648 N N . HIS A 1 13 ? 8.104 -12.358 8.755 1.00 0.00 13 HIS A N 2
ATOM 1649 C CA . HIS A 1 13 ? 9.014 -11.238 8.999 1.00 0.00 13 HIS A CA 2
ATOM 1650 C C . HIS A 1 13 ? 9.206 -10.403 7.720 1.00 0.00 13 HIS A C 2
ATOM 1651 O O . HIS A 1 13 ? 9.154 -9.169 7.761 1.00 0.00 13 HIS A O 2
ATOM 1665 N N . ALA A 1 14 ? 9.461 -11.092 6.603 1.00 0.00 14 ALA A N 2
ATOM 1666 C CA . ALA A 1 14 ? 9.704 -10.429 5.317 1.00 0.00 14 ALA A CA 2
ATOM 1667 C C . ALA A 1 14 ? 8.497 -9.612 4.865 1.00 0.00 14 ALA A C 2
ATOM 1668 O O . ALA A 1 14 ? 8.651 -8.501 4.341 1.00 0.00 14 ALA A O 2
ATOM 1675 N N . ALA A 1 15 ? 7.300 -10.174 5.052 1.00 0.00 15 ALA A N 2
ATOM 1676 C CA . ALA A 1 15 ? 6.062 -9.506 4.644 1.00 0.00 15 ALA A CA 2
ATOM 1677 C C . ALA A 1 15 ? 5.876 -8.189 5.389 1.00 0.00 15 ALA A C 2
ATOM 1678 O O . ALA A 1 15 ? 5.455 -7.194 4.803 1.00 0.00 15 ALA A O 2
ATOM 1685 N N . GLU A 1 16 ? 6.188 -8.200 6.687 1.00 0.00 16 GLU A N 2
ATOM 1686 C CA . GLU A 1 16 ? 6.063 -7.010 7.531 1.00 0.00 16 GLU A CA 2
ATOM 1687 C C . GLU A 1 16 ? 7.039 -5.924 7.101 1.00 0.00 16 GLU A C 2
ATOM 1688 O O . GLU A 1 16 ? 6.687 -4.741 7.067 1.00 0.00 16 GLU A O 2
ATOM 1700 N N . VAL A 1 17 ? 8.269 -6.337 6.767 1.00 0.00 17 VAL A N 2
ATOM 1701 C CA . VAL A 1 17 ? 9.300 -5.399 6.330 1.00 0.00 17 VAL A CA 2
ATOM 1702 C C . VAL A 1 17 ? 8.849 -4.732 5.028 1.00 0.00 17 VAL A C 2
ATOM 1703 O O . VAL A 1 17 ? 8.898 -3.510 4.895 1.00 0.00 17 VAL A O 2
ATOM 1716 N N . ALA A 1 18 ? 8.372 -5.558 4.096 1.00 0.00 18 ALA A N 2
ATOM 1717 C CA . ALA A 1 18 ? 7.867 -5.082 2.816 1.00 0.00 18 ALA A CA 2
ATOM 1718 C C . ALA A 1 18 ? 6.658 -4.187 3.019 1.00 0.00 18 ALA A C 2
ATOM 1719 O O . ALA A 1 18 ? 6.519 -3.167 2.348 1.00 0.00 18 ALA A O 2
ATOM 1726 N N . LEU A 1 19 ? 5.782 -4.580 3.955 1.00 0.00 19 LEU A N 2
ATOM 1727 C CA . LEU A 1 19 ? 4.576 -3.806 4.254 1.00 0.00 19 LEU A CA 2
ATOM 1728 C C . LEU A 1 19 ? 4.951 -2.425 4.766 1.00 0.00 19 LEU A C 2
ATOM 1729 O O . LEU A 1 19 ? 4.413 -1.423 4.309 1.00 0.00 19 LEU A O 2
ATOM 1745 N N . LYS A 1 20 ? 5.890 -2.390 5.703 1.00 0.00 20 LYS A N 2
ATOM 1746 C CA . LYS A 1 20 ? 6.367 -1.137 6.267 1.00 0.00 20 LYS A CA 2
ATOM 1747 C C . LYS A 1 20 ? 7.072 -0.302 5.189 1.00 0.00 20 LYS A C 2
ATOM 1748 O O . LYS A 1 20 ? 6.929 0.912 5.153 1.00 0.00 20 LYS A O 2
ATOM 1767 N N . ASN A 1 21 ? 7.872 -0.975 4.350 1.00 0.00 21 ASN A N 2
ATOM 1768 C CA . ASN A 1 21 ? 8.639 -0.308 3.295 1.00 0.00 21 ASN A CA 2
ATOM 1769 C C . ASN A 1 21 ? 7.738 0.288 2.215 1.00 0.00 21 ASN A C 2
ATOM 1770 O O . ASN A 1 21 ? 7.999 1.393 1.736 1.00 0.00 21 ASN A O 2
ATOM 1781 N N . LEU A 1 22 ? 6.668 -0.443 1.835 1.00 0.00 22 LEU A N 2
ATOM 1782 C CA . LEU A 1 22 ? 5.741 0.056 0.808 1.00 0.00 22 LEU A CA 2
ATOM 1783 C C . LEU A 1 22 ? 4.765 1.059 1.409 1.00 0.00 22 LEU A C 2
ATOM 1784 O O . LEU A 1 22 ? 4.468 2.089 0.795 1.00 0.00 22 LEU A O 2
ATOM 1800 N N . HIS A 1 23 ? 4.358 0.804 2.657 1.00 0.00 23 HIS A N 2
ATOM 1801 C CA . HIS A 1 23 ? 3.512 1.745 3.401 1.00 0.00 23 HIS A CA 2
ATOM 1802 C C . HIS A 1 23 ? 4.262 3.064 3.568 1.00 0.00 23 HIS A C 2
ATOM 1803 O O . HIS A 1 23 ? 3.710 4.148 3.361 1.00 0.00 23 HIS A O 2
ATOM 1817 N N . ASP A 1 24 ? 5.533 2.942 3.940 1.00 0.00 24 ASP A N 2
ATOM 1818 C CA . ASP A 1 24 ? 6.416 4.074 4.144 1.00 0.00 24 ASP A CA 2
ATOM 1819 C C . ASP A 1 24 ? 6.589 4.887 2.851 1.00 0.00 24 ASP A C 2
ATOM 1820 O O . ASP A 1 24 ? 6.487 6.120 2.869 1.00 0.00 24 ASP A O 2
ATOM 1829 N N . LEU A 1 25 ? 6.837 4.189 1.734 1.00 0.00 25 LEU A N 2
ATOM 1830 C CA . LEU A 1 25 ? 7.008 4.847 0.432 1.00 0.00 25 LEU A CA 2
ATOM 1831 C C . LEU A 1 25 ? 5.729 5.568 -0.000 1.00 0.00 25 LEU A C 2
ATOM 1832 O O . LEU A 1 25 ? 5.789 6.682 -0.534 1.00 0.00 25 LEU A O 2
ATOM 1848 N N . LEU A 1 26 ? 4.570 4.932 0.246 1.00 0.00 26 LEU A N 2
ATOM 1849 C CA . LEU A 1 26 ? 3.272 5.530 -0.107 1.00 0.00 26 LEU A CA 2
ATOM 1850 C C . LEU A 1 26 ? 3.032 6.813 0.672 1.00 0.00 26 LEU A C 2
ATOM 1851 O O . LEU A 1 26 ? 2.506 7.790 0.125 1.00 0.00 26 LEU A O 2
ATOM 1867 N N . SER A 1 27 ? 3.409 6.801 1.956 1.00 0.00 27 SER A N 2
ATOM 1868 C CA . SER A 1 27 ? 3.225 7.959 2.819 1.00 0.00 27 SER A CA 2
ATOM 1869 C C . SER A 1 27 ? 4.013 9.139 2.292 1.00 0.00 27 SER A C 2
ATOM 1870 O O . SER A 1 27 ? 3.499 10.259 2.225 1.00 0.00 27 SER A O 2
ATOM 1878 N N . SER A 1 28 ? 5.266 8.878 1.910 1.00 0.00 28 SER A N 2
ATOM 1879 C CA . SER A 1 28 ? 6.131 9.919 1.376 1.00 0.00 28 SER A CA 2
ATOM 1880 C C . SER A 1 28 ? 5.568 10.483 0.077 1.00 0.00 28 SER A C 2
ATOM 1881 O O . SER A 1 28 ? 5.579 11.698 -0.144 1.00 0.00 28 SER A O 2
ATOM 1889 N N . ALA A 1 29 ? 5.082 9.584 -0.777 1.00 0.00 29 ALA A N 2
ATOM 1890 C CA . ALA A 1 29 ? 4.508 9.965 -2.066 1.00 0.00 29 ALA A CA 2
ATOM 1891 C C . ALA A 1 29 ? 3.241 10.799 -1.884 1.00 0.00 29 ALA A C 2
ATOM 1892 O O . ALA A 1 29 ? 2.976 11.717 -2.668 1.00 0.00 29 ALA A O 2
ATOM 1899 N N . LEU A 1 30 ? 2.437 10.445 -0.870 1.00 0.00 30 LEU A N 2
ATOM 1900 C CA . LEU A 1 30 ? 1.166 11.138 -0.614 1.00 0.00 30 LEU A CA 2
ATOM 1901 C C . LEU A 1 30 ? 1.295 12.125 0.548 1.00 0.00 30 LEU A C 2
ATOM 1902 O O . LEU A 1 30 ? 1.528 11.725 1.692 1.00 0.00 30 LEU A O 2
ATOM 1918 N N . LYS A 1 31 ? 1.100 13.415 0.244 1.00 0.00 31 LYS A N 2
ATOM 1919 C CA . LYS A 1 31 ? 1.153 14.468 1.260 1.00 0.00 31 LYS A CA 2
ATOM 1920 C C . LYS A 1 31 ? 0.066 14.232 2.317 1.00 0.00 31 LYS A C 2
ATOM 1921 O O . LYS A 1 31 ? 0.320 14.338 3.520 1.00 0.00 31 LYS A O 2
ATOM 1940 N N . VAL A 1 32 ? -1.145 13.922 1.844 1.00 0.00 32 VAL A N 2
ATOM 1941 C CA . VAL A 1 32 ? -2.290 13.676 2.729 1.00 0.00 32 VAL A CA 2
ATOM 1942 C C . VAL A 1 32 ? -2.268 12.231 3.294 1.00 0.00 32 VAL A C 2
ATOM 1943 O O . VAL A 1 32 ? -1.750 11.324 2.637 1.00 0.00 32 VAL A O 2
ATOM 1956 N N . PRO A 1 33 ? -2.842 11.992 4.498 1.00 0.00 33 PRO A N 2
ATOM 1957 C CA . PRO A 1 33 ? -2.885 10.621 5.108 1.00 0.00 33 PRO A CA 2
ATOM 1958 C C . PRO A 1 33 ? -3.879 9.706 4.387 1.00 0.00 33 PRO A C 2
ATOM 1959 O O . PRO A 1 33 ? -4.789 10.181 3.701 1.00 0.00 33 PRO A O 2
ATOM 1970 N N . TYR A 1 34 ? -3.692 8.392 4.554 1.00 0.00 34 TYR A N 2
ATOM 1971 C CA . TYR A 1 34 ? -4.566 7.398 3.928 1.00 0.00 34 TYR A CA 2
ATOM 1972 C C . TYR A 1 34 ? -4.744 6.180 4.840 1.00 0.00 34 TYR A C 2
ATOM 1973 O O . TYR A 1 34 ? -3.940 5.960 5.753 1.00 0.00 34 TYR A O 2
ATOM 1991 N N . THR A 1 35 ? -5.802 5.397 4.589 1.00 0.00 35 THR A N 2
ATOM 1992 C CA . THR A 1 35 ? -6.082 4.203 5.396 1.00 0.00 35 THR A CA 2
ATOM 1993 C C . THR A 1 35 ? -5.686 2.933 4.652 1.00 0.00 35 THR A C 2
ATOM 1994 O O . THR A 1 35 ? -6.136 2.688 3.524 1.00 0.00 35 THR A O 2
ATOM 2005 N N . LEU A 1 36 ? -4.832 2.133 5.295 1.00 0.00 36 LEU A N 2
ATOM 2006 C CA . LEU A 1 36 ? -4.348 0.885 4.717 1.00 0.00 36 LEU A CA 2
ATOM 2007 C C . LEU A 1 36 ? -4.698 -0.287 5.620 1.00 0.00 36 LEU A C 2
ATOM 2008 O O . LEU A 1 36 ? -4.373 -0.281 6.812 1.00 0.00 36 LEU A O 2
ATOM 2024 N N . LYS A 1 37 ? -5.355 -1.294 5.043 1.00 0.00 37 LYS A N 2
ATOM 2025 C CA . LYS A 1 37 ? -5.750 -2.494 5.791 1.00 0.00 37 LYS A CA 2
ATOM 2026 C C . LYS A 1 37 ? -4.946 -3.702 5.335 1.00 0.00 37 LYS A C 2
ATOM 2027 O O . LYS A 1 37 ? -4.539 -3.789 4.172 1.00 0.00 37 LYS A O 2
ATOM 2046 N N . VAL A 1 38 ? -4.689 -4.616 6.275 1.00 0.00 38 VAL A N 2
ATOM 2047 C CA . VAL A 1 38 ? -3.890 -5.813 5.998 1.00 0.00 38 VAL A CA 2
ATOM 2048 C C . VAL A 1 38 ? -4.806 -7.029 5.849 1.00 0.00 38 VAL A C 2
ATOM 2049 O O . VAL A 1 38 ? -5.665 -7.281 6.699 1.00 0.00 38 VAL A O 2
ATOM 2062 N N . VAL A 1 39 ? -4.627 -7.758 4.745 1.00 0.00 39 VAL A N 2
ATOM 2063 C CA . VAL A 1 39 ? -5.446 -8.938 4.450 1.00 0.00 39 VAL A CA 2
ATOM 2064 C C . VAL A 1 39 ? -4.556 -10.180 4.333 1.00 0.00 39 VAL A C 2
ATOM 2065 O O . VAL A 1 39 ? -3.579 -10.184 3.577 1.00 0.00 39 VAL A O 2
ATOM 2078 N N . ASP A 1 40 ? -4.904 -11.222 5.094 1.00 0.00 40 ASP A N 2
ATOM 2079 C CA . ASP A 1 40 ? -4.140 -12.466 5.091 1.00 0.00 40 ASP A CA 2
ATOM 2080 C C . ASP A 1 40 ? -4.654 -13.426 4.016 1.00 0.00 40 ASP A C 2
ATOM 2081 O O . ASP A 1 40 ? -5.763 -13.955 4.118 1.00 0.00 40 ASP A O 2
ATOM 2090 N N . VAL A 1 41 ? -3.836 -13.623 2.975 1.00 0.00 41 VAL A N 2
ATOM 2091 C CA . VAL A 1 41 ? -4.190 -14.495 1.851 1.00 0.00 41 VAL A CA 2
ATOM 2092 C C . VAL A 1 41 ? -4.405 -15.941 2.334 1.00 0.00 41 VAL A C 2
ATOM 2093 O O . VAL A 1 41 ? -5.339 -16.618 1.892 1.00 0.00 41 VAL A O 2
ATOM 2106 N N . THR A 1 42 ? -3.508 -16.408 3.199 1.00 0.00 42 THR A N 2
ATOM 2107 C CA . THR A 1 42 ? -3.561 -17.783 3.703 1.00 0.00 42 THR A CA 2
ATOM 2108 C C . THR A 1 42 ? -4.751 -18.009 4.644 1.00 0.00 42 THR A C 2
ATOM 2109 O O . THR A 1 42 ? -5.199 -19.150 4.811 1.00 0.00 42 THR A O 2
ATOM 2120 N N . LYS A 1 43 ? -5.228 -16.933 5.298 1.00 0.00 43 LYS A N 2
ATOM 2121 C CA . LYS A 1 43 ? -6.328 -17.058 6.265 1.00 0.00 43 LYS A CA 2
ATOM 2122 C C . LYS A 1 43 ? -7.707 -16.901 5.606 1.00 0.00 43 LYS A C 2
ATOM 2123 O O . LYS A 1 43 ? -8.616 -17.679 5.892 1.00 0.00 43 LYS A O 2
ATOM 2142 N N . GLN A 1 44 ? -7.866 -15.868 4.753 1.00 0.00 44 GLN A N 2
ATOM 2143 C CA . GLN A 1 44 ? -9.163 -15.608 4.087 1.00 0.00 44 GLN A CA 2
ATOM 2144 C C . GLN A 1 44 ? -9.183 -16.070 2.598 1.00 0.00 44 GLN A C 2
ATOM 2145 O O . GLN A 1 44 ? -8.748 -15.308 1.717 1.00 0.00 44 GLN A O 2
ATOM 2159 N N . PRO A 1 45 ? -9.762 -17.254 2.268 1.00 0.00 45 PRO A N 2
ATOM 2160 C CA . PRO A 1 45 ? -9.909 -17.699 0.843 1.00 0.00 45 PRO A CA 2
ATOM 2161 C C . PRO A 1 45 ? -10.780 -16.755 0.031 1.00 0.00 45 PRO A C 2
ATOM 2162 O O . PRO A 1 45 ? -10.612 -16.646 -1.166 1.00 0.00 45 PRO A O 2
ATOM 2173 N N . ASP A 1 46 ? -11.784 -16.158 0.686 1.00 0.00 46 ASP A N 2
ATOM 2174 C CA . ASP A 1 46 ? -12.753 -15.315 -0.016 1.00 0.00 46 ASP A CA 2
ATOM 2175 C C . ASP A 1 46 ? -12.072 -14.139 -0.714 1.00 0.00 46 ASP A C 2
ATOM 2176 O O . ASP A 1 46 ? -12.289 -13.919 -1.911 1.00 0.00 46 ASP A O 2
ATOM 2185 N N . LEU A 1 47 ? -11.246 -13.393 0.030 1.00 0.00 47 LEU A N 2
ATOM 2186 C CA . LEU A 1 47 ? -10.546 -12.240 -0.542 1.00 0.00 47 LEU A CA 2
ATOM 2187 C C . LEU A 1 47 ? -9.458 -12.667 -1.529 1.00 0.00 47 LEU A C 2
ATOM 2188 O O . LEU A 1 47 ? -9.297 -12.050 -2.586 1.00 0.00 47 LEU A O 2
ATOM 2204 N N . ALA A 1 48 ? -8.693 -13.705 -1.160 1.00 0.00 48 ALA A N 2
ATOM 2205 C CA . ALA A 1 48 ? -7.587 -14.189 -2.002 1.00 0.00 48 ALA A CA 2
ATOM 2206 C C . ALA A 1 48 ? -8.072 -14.815 -3.317 1.00 0.00 48 ALA A C 2
ATOM 2207 O O . ALA A 1 48 ? -7.464 -14.612 -4.372 1.00 0.00 48 ALA A O 2
ATOM 2214 N N . GLU A 1 49 ? -9.132 -15.615 -3.224 1.00 0.00 49 GLU A N 2
ATOM 2215 C CA . GLU A 1 49 ? -9.679 -16.338 -4.370 1.00 0.00 49 GLU A CA 2
ATOM 2216 C C . GLU A 1 49 ? -10.319 -15.378 -5.360 1.00 0.00 49 GLU A C 2
ATOM 2217 O O . GLU A 1 49 ? -10.143 -15.514 -6.577 1.00 0.00 49 GLU A O 2
ATOM 2229 N N . LYS A 1 50 ? -11.096 -14.436 -4.826 1.00 0.00 50 LYS A N 2
ATOM 2230 C CA . LYS A 1 50 ? -11.812 -13.474 -5.656 1.00 0.00 50 LYS A CA 2
ATOM 2231 C C . LYS A 1 50 ? -10.833 -12.492 -6.307 1.00 0.00 50 LYS A C 2
ATOM 2232 O O . LYS A 1 50 ? -11.050 -12.035 -7.432 1.00 0.00 50 LYS A O 2
ATOM 2251 N N . ASP A 1 51 ? -9.751 -12.176 -5.585 1.00 0.00 51 ASP A N 2
ATOM 2252 C CA . ASP A 1 51 ? -8.736 -11.228 -6.089 1.00 0.00 51 ASP A CA 2
ATOM 2253 C C . ASP A 1 51 ? -7.850 -11.850 -7.185 1.00 0.00 51 ASP A C 2
ATOM 2254 O O . ASP A 1 51 ? -7.194 -11.124 -7.938 1.00 0.00 51 ASP A O 2
ATOM 2263 N N . GLN A 1 52 ? -7.882 -13.192 -7.307 1.00 0.00 52 GLN A N 2
ATOM 2264 C CA . GLN A 1 52 ? -7.127 -13.903 -8.361 1.00 0.00 52 GLN A CA 2
ATOM 2265 C C . GLN A 1 52 ? -5.697 -13.335 -8.522 1.00 0.00 52 GLN A C 2
ATOM 2266 O O . GLN A 1 52 ? -5.279 -12.948 -9.629 1.00 0.00 52 GLN A O 2
ATOM 2280 N N . VAL A 1 53 ? -4.972 -13.259 -7.408 1.00 0.00 53 VAL A N 2
ATOM 2281 C CA . VAL A 1 53 ? -3.608 -12.704 -7.407 1.00 0.00 53 VAL A CA 2
ATOM 2282 C C . VAL A 1 53 ? -2.569 -13.783 -7.728 1.00 0.00 53 VAL A C 2
ATOM 2283 O O . VAL A 1 53 ? -2.558 -14.855 -7.118 1.00 0.00 53 VAL A O 2
ATOM 2296 N N . GLN A 1 54 ? -1.737 -13.505 -8.745 1.00 0.00 54 GLN A N 2
ATOM 2297 C CA . GLN A 1 54 ? -0.733 -14.462 -9.225 1.00 0.00 54 GLN A CA 2
ATOM 2298 C C . GLN A 1 54 ? 0.335 -14.770 -8.162 1.00 0.00 54 GLN A C 2
ATOM 2299 O O . GLN A 1 54 ? 0.761 -15.926 -8.030 1.00 0.00 54 GLN A O 2
ATOM 2313 N N . ALA A 1 55 ? 0.785 -13.734 -7.425 1.00 0.00 55 ALA A N 2
ATOM 2314 C CA . ALA A 1 55 ? 1.826 -13.927 -6.405 1.00 0.00 55 ALA A CA 2
ATOM 2315 C C . ALA A 1 55 ? 1.768 -12.866 -5.292 1.00 0.00 55 ALA A C 2
ATOM 2316 O O . ALA A 1 55 ? 1.288 -11.751 -5.489 1.00 0.00 55 ALA A O 2
ATOM 2323 N N . THR A 1 56 ? 2.212 -13.276 -4.114 1.00 0.00 56 THR A N 2
ATOM 2324 C CA . THR A 1 56 ? 2.194 -12.446 -2.896 1.00 0.00 56 THR A CA 2
ATOM 2325 C C . THR A 1 56 ? 3.494 -11.568 -2.702 1.00 0.00 56 THR A C 2
ATOM 2326 O O . THR A 1 56 ? 4.601 -11.993 -3.067 1.00 0.00 56 THR A O 2
ATOM 2337 N N . PRO A 1 57 ? 3.399 -10.391 -2.044 1.00 0.00 57 PRO A N 2
ATOM 2338 C CA . PRO A 1 57 ? 2.119 -9.740 -1.546 1.00 0.00 57 PRO A CA 2
ATOM 2339 C C . PRO A 1 57 ? 1.389 -9.092 -2.708 1.00 0.00 57 PRO A C 2
ATOM 2340 O O . PRO A 1 57 ? 1.967 -8.937 -3.791 1.00 0.00 57 PRO A O 2
ATOM 2351 N N . THR A 1 58 ? 0.152 -8.655 -2.470 1.00 0.00 58 THR A N 2
ATOM 2352 C CA . THR A 1 58 ? -0.606 -7.949 -3.498 1.00 0.00 58 THR A CA 2
ATOM 2353 C C . THR A 1 58 ? -0.982 -6.575 -2.988 1.00 0.00 58 THR A C 2
ATOM 2354 O O . THR A 1 58 ? -1.592 -6.447 -1.922 1.00 0.00 58 THR A O 2
ATOM 2365 N N . LEU A 1 59 ? -0.657 -5.550 -3.776 1.00 0.00 59 LEU A N 2
ATOM 2366 C CA . LEU A 1 59 ? -1.019 -4.191 -3.427 1.00 0.00 59 LEU A CA 2
ATOM 2367 C C . LEU A 1 59 ? -2.227 -3.766 -4.231 1.00 0.00 59 LEU A C 2
ATOM 2368 O O . LEU A 1 59 ? -2.148 -3.598 -5.452 1.00 0.00 59 LEU A O 2
ATOM 2384 N N . VAL A 1 60 ? -3.353 -3.618 -3.538 1.00 0.00 60 VAL A N 2
ATOM 2385 C CA . VAL A 1 60 ? -4.605 -3.228 -4.178 1.00 0.00 60 VAL A CA 2
ATOM 2386 C C . VAL A 1 60 ? -5.071 -1.898 -3.603 1.00 0.00 60 VAL A C 2
ATOM 2387 O O . VAL A 1 60 ? -5.376 -1.808 -2.415 1.00 0.00 60 VAL A O 2
ATOM 2400 N N . ARG A 1 61 ? -5.153 -0.877 -4.464 1.00 0.00 61 ARG A N 2
ATOM 2401 C CA . ARG A 1 61 ? -5.614 0.438 -4.038 1.00 0.00 61 ARG A CA 2
ATOM 2402 C C . ARG A 1 61 ? -7.077 0.608 -4.419 1.00 0.00 61 ARG A C 2
ATOM 2403 O O . ARG A 1 61 ? -7.415 0.704 -5.601 1.00 0.00 61 ARG A O 2
ATOM 2424 N N . VAL A 1 62 ? -7.934 0.606 -3.403 1.00 0.00 62 VAL A N 2
ATOM 2425 C CA . VAL A 1 62 ? -9.375 0.716 -3.591 1.00 0.00 62 VAL A CA 2
ATOM 2426 C C . VAL A 1 62 ? -9.822 2.185 -3.720 1.00 0.00 62 VAL A C 2
ATOM 2427 O O . VAL A 1 62 ? -9.271 3.099 -3.084 1.00 0.00 62 VAL A O 2
ATOM 2440 N N . TYR A 1 63 ? -10.799 2.381 -4.588 1.00 0.00 63 TYR A N 2
ATOM 2441 C CA . TYR A 1 63 ? -11.324 3.696 -4.915 1.00 0.00 63 TYR A CA 2
ATOM 2442 C C . TYR A 1 63 ? -11.843 4.434 -3.651 1.00 0.00 63 TYR A C 2
ATOM 2443 O O . TYR A 1 63 ? -11.999 3.797 -2.607 1.00 0.00 63 TYR A O 2
ATOM 2461 N N . PRO A 1 64 ? -12.088 5.779 -3.692 1.00 0.00 64 PRO A N 2
ATOM 2462 C CA . PRO A 1 64 ? -11.938 6.693 -4.917 1.00 0.00 64 PRO A CA 2
ATOM 2463 C C . PRO A 1 64 ? -10.569 6.612 -5.600 1.00 0.00 64 PRO A C 2
ATOM 2464 O O . PRO A 1 64 ? -9.563 6.253 -4.981 1.00 0.00 64 PRO A O 2
ATOM 2475 N N . GLN A 1 65 ? -10.564 6.936 -6.895 1.00 0.00 65 GLN A N 2
ATOM 2476 C CA . GLN A 1 65 ? -9.361 6.868 -7.727 1.00 0.00 65 GLN A CA 2
ATOM 2477 C C . GLN A 1 65 ? -8.161 7.606 -7.070 1.00 0.00 65 GLN A C 2
ATOM 2478 O O . GLN A 1 65 ? -8.368 8.491 -6.240 1.00 0.00 65 GLN A O 2
ATOM 2492 N N . PRO A 1 66 ? -6.894 7.256 -7.424 1.00 0.00 66 PRO A N 2
ATOM 2493 C CA . PRO A 1 66 ? -6.534 6.178 -8.437 1.00 0.00 66 PRO A CA 2
ATOM 2494 C C . PRO A 1 66 ? -6.614 4.762 -7.861 1.00 0.00 66 PRO A C 2
ATOM 2495 O O . PRO A 1 66 ? -6.161 4.508 -6.740 1.00 0.00 66 PRO A O 2
ATOM 2506 N N . VAL A 1 67 ? -7.138 3.832 -8.673 1.00 0.00 67 VAL A N 2
ATOM 2507 C CA . VAL A 1 67 ? -7.217 2.420 -8.295 1.00 0.00 67 VAL A CA 2
ATOM 2508 C C . VAL A 1 67 ? -6.003 1.652 -8.866 1.00 0.00 67 VAL A C 2
ATOM 2509 O O . VAL A 1 67 ? -5.607 1.879 -10.011 1.00 0.00 67 VAL A O 2
ATOM 2522 N N . ARG A 1 68 ? -5.419 0.761 -8.052 1.00 0.00 68 ARG A N 2
ATOM 2523 C CA . ARG A 1 68 ? -4.236 -0.015 -8.474 1.00 0.00 68 ARG A CA 2
ATOM 2524 C C . ARG A 1 68 ? -4.366 -1.495 -8.122 1.00 0.00 68 ARG A C 2
ATOM 2525 O O . ARG A 1 68 ? -4.947 -1.853 -7.097 1.00 0.00 68 ARG A O 2
ATOM 2546 N N . ARG A 1 69 ? -3.755 -2.341 -8.959 1.00 0.00 69 ARG A N 2
ATOM 2547 C CA . ARG A 1 69 ? -3.719 -3.785 -8.728 1.00 0.00 69 ARG A CA 2
ATOM 2548 C C . ARG A 1 69 ? -2.347 -4.313 -9.121 1.00 0.00 69 ARG A C 2
ATOM 2549 O O . ARG A 1 69 ? -1.957 -4.217 -10.292 1.00 0.00 69 ARG A O 2
ATOM 2570 N N . LEU A 1 70 ? -1.612 -4.863 -8.150 1.00 0.00 70 LEU A N 2
ATOM 2571 C CA . LEU A 1 70 ? -0.272 -5.395 -8.414 1.00 0.00 70 LEU A CA 2
ATOM 2572 C C . LEU A 1 70 ? -0.104 -6.762 -7.769 1.00 0.00 70 LEU A C 2
ATOM 2573 O O . LEU A 1 70 ? -0.270 -6.906 -6.555 1.00 0.00 70 LEU A O 2
ATOM 2589 N N . VAL A 1 71 ? 0.232 -7.763 -8.590 1.00 0.00 71 VAL A N 2
ATOM 2590 C CA . VAL A 1 71 ? 0.421 -9.133 -8.096 1.00 0.00 71 VAL A CA 2
ATOM 2591 C C . VAL A 1 71 ? 1.781 -9.682 -8.512 1.00 0.00 71 VAL A C 2
ATOM 2592 O O . VAL A 1 71 ? 2.096 -9.726 -9.707 1.00 0.00 71 VAL A O 2
ATOM 2605 N N . GLY A 1 72 ? 2.567 -10.142 -7.525 1.00 0.00 72 GLY A N 2
ATOM 2606 C CA . GLY A 1 72 ? 3.871 -10.733 -7.816 1.00 0.00 72 GLY A CA 2
ATOM 2607 C C . GLY A 1 72 ? 4.689 -10.910 -6.554 1.00 0.00 72 GLY A C 2
ATOM 2608 O O . GLY A 1 72 ? 4.331 -10.380 -5.496 1.00 0.00 72 GLY A O 2
ATOM 2612 N N . GLN A 1 73 ? 5.826 -11.611 -6.684 1.00 0.00 73 GLN A N 2
ATOM 2613 C CA . GLN A 1 73 ? 6.729 -11.789 -5.560 1.00 0.00 73 GLN A CA 2
ATOM 2614 C C . GLN A 1 73 ? 7.363 -10.453 -5.251 1.00 0.00 73 GLN A C 2
ATOM 2615 O O . GLN A 1 73 ? 8.416 -10.103 -5.804 1.00 0.00 73 GLN A O 2
ATOM 2629 N N . LEU A 1 74 ? 6.660 -9.662 -4.438 1.00 0.00 74 LEU A N 2
ATOM 2630 C CA . LEU A 1 74 ? 7.122 -8.280 -4.136 1.00 0.00 74 LEU A CA 2
ATOM 2631 C C . LEU A 1 74 ? 8.192 -8.266 -3.036 1.00 0.00 74 LEU A C 2
ATOM 2632 O O . LEU A 1 74 ? 7.913 -7.939 -1.876 1.00 0.00 74 LEU A O 2
ATOM 2648 N N . ASP A 1 75 ? 9.432 -8.588 -3.431 1.00 0.00 75 ASP A N 2
ATOM 2649 C CA . ASP A 1 75 ? 10.575 -8.573 -2.504 1.00 0.00 75 ASP A CA 2
ATOM 2650 C C . ASP A 1 75 ? 11.652 -7.544 -2.926 1.00 0.00 75 ASP A C 2
ATOM 2651 O O . ASP A 1 75 ? 12.727 -7.491 -2.321 1.00 0.00 75 ASP A O 2
ATOM 2660 N N . HIS A 1 76 ? 11.354 -6.729 -3.963 1.00 0.00 76 HIS A N 2
ATOM 2661 C CA . HIS A 1 76 ? 12.303 -5.714 -4.447 1.00 0.00 76 HIS A CA 2
ATOM 2662 C C . HIS A 1 76 ? 11.613 -4.366 -4.713 1.00 0.00 76 HIS A C 2
ATOM 2663 O O . HIS A 1 76 ? 10.394 -4.301 -4.876 1.00 0.00 76 HIS A O 2
ATOM 2677 N N . ARG A 1 77 ? 12.409 -3.294 -4.680 1.00 0.00 77 ARG A N 2
ATOM 2678 C CA . ARG A 1 77 ? 11.903 -1.918 -4.834 1.00 0.00 77 ARG A CA 2
ATOM 2679 C C . ARG A 1 77 ? 11.532 -1.555 -6.281 1.00 0.00 77 ARG A C 2
ATOM 2680 O O . ARG A 1 77 ? 10.864 -0.541 -6.503 1.00 0.00 77 ARG A O 2
ATOM 2701 N N . TYR A 1 78 ? 12.038 -2.320 -7.259 1.00 0.00 78 TYR A N 2
ATOM 2702 C CA . TYR A 1 78 ? 11.814 -1.986 -8.680 1.00 0.00 78 TYR A CA 2
ATOM 2703 C C . TYR A 1 78 ? 10.323 -1.993 -9.047 1.00 0.00 78 TYR A C 2
ATOM 2704 O O . TYR A 1 78 ? 9.842 -1.077 -9.743 1.00 0.00 78 TYR A O 2
ATOM 2722 N N . ARG A 1 79 ? 9.592 -3.014 -8.579 1.00 0.00 79 ARG A N 2
ATOM 2723 C CA . ARG A 1 79 ? 8.157 -3.125 -8.876 1.00 0.00 79 ARG A CA 2
ATOM 2724 C C . ARG A 1 79 ? 7.407 -1.939 -8.270 1.00 0.00 79 ARG A C 2
ATOM 2725 O O . ARG A 1 79 ? 6.551 -1.324 -8.916 1.00 0.00 79 ARG A O 2
ATOM 2746 N N . LEU A 1 80 ? 7.764 -1.610 -7.029 1.00 0.00 80 LEU A N 2
ATOM 2747 C CA . LEU A 1 80 ? 7.165 -0.482 -6.321 1.00 0.00 80 LEU A CA 2
ATOM 2748 C C . LEU A 1 80 ? 7.520 0.838 -6.993 1.00 0.00 80 LEU A C 2
ATOM 2749 O O . LEU A 1 80 ? 6.713 1.774 -7.000 1.00 0.00 80 LEU A O 2
ATOM 2765 N N . GLN A 1 81 ? 8.754 0.925 -7.508 1.00 0.00 81 GLN A N 2
ATOM 2766 C CA . GLN A 1 81 ? 9.243 2.150 -8.125 1.00 0.00 81 GLN A CA 2
ATOM 2767 C C . GLN A 1 81 ? 8.331 2.569 -9.286 1.00 0.00 81 GLN A C 2
ATOM 2768 O O . GLN A 1 81 ? 7.897 3.727 -9.341 1.00 0.00 81 GLN A O 2
ATOM 2782 N N . HIS A 1 82 ? 8.003 1.618 -10.189 1.00 0.00 82 HIS A N 2
ATOM 2783 C CA . HIS A 1 82 ? 7.095 1.937 -11.311 1.00 0.00 82 HIS A CA 2
ATOM 2784 C C . HIS A 1 82 ? 5.639 2.132 -10.809 1.00 0.00 82 HIS A C 2
ATOM 2785 O O . HIS A 1 82 ? 4.851 2.863 -11.414 1.00 0.00 82 HIS A O 2
ATOM 2799 N N . LEU A 1 83 ? 5.306 1.436 -9.715 1.00 0.00 83 LEU A N 2
ATOM 2800 C CA . LEU A 1 83 ? 3.967 1.476 -9.129 1.00 0.00 83 LEU A CA 2
ATOM 2801 C C . LEU A 1 83 ? 3.614 2.881 -8.640 1.00 0.00 83 LEU A C 2
ATOM 2802 O O . LEU A 1 83 ? 2.478 3.336 -8.807 1.00 0.00 83 LEU A O 2
ATOM 2818 N N . LEU A 1 84 ? 4.584 3.547 -8.008 1.00 0.00 84 LEU A N 2
ATOM 2819 C CA . LEU A 1 84 ? 4.364 4.885 -7.445 1.00 0.00 84 LEU A CA 2
ATOM 2820 C C . LEU A 1 84 ? 4.164 5.941 -8.540 1.00 0.00 84 LEU A C 2
ATOM 2821 O O . LEU A 1 84 ? 3.499 6.959 -8.309 1.00 0.00 84 LEU A O 2
ATOM 2837 N N . SER A 1 85 ? 4.733 5.693 -9.732 1.00 0.00 85 SER A N 2
ATOM 2838 C CA . SER A 1 85 ? 4.600 6.626 -10.852 1.00 0.00 85 SER A CA 2
ATOM 2839 C C . SER A 1 85 ? 3.184 6.547 -11.466 1.00 0.00 85 SER A C 2
ATOM 2840 O O . SER A 1 85 ? 2.499 5.535 -11.290 1.00 0.00 85 SER A O 2
ATOM 2848 N N . PRO A 1 86 ? 2.724 7.591 -12.195 1.00 0.00 86 PRO A N 2
ATOM 2849 C CA . PRO A 1 86 ? 1.366 7.583 -12.828 1.00 0.00 86 PRO A CA 2
ATOM 2850 C C . PRO A 1 86 ? 1.099 6.283 -13.585 1.00 0.00 86 PRO A C 2
ATOM 2851 O O . PRO A 1 86 ? -0.051 5.881 -13.645 1.00 0.00 86 PRO A O 2
ATOM 2863 N N . MET A 1 1 ? -13.768 6.544 0.092 1.00 0.00 1 MET A N 3
ATOM 2864 C CA . MET A 1 1 ? -13.052 7.468 -0.832 1.00 0.00 1 MET A CA 3
ATOM 2865 C C . MET A 1 1 ? -11.695 6.872 -1.195 1.00 0.00 1 MET A C 3
ATOM 2866 O O . MET A 1 1 ? -11.354 6.760 -2.377 1.00 0.00 1 MET A O 3
ATOM 2882 N N . TYR A 1 2 ? -10.928 6.488 -0.169 1.00 0.00 2 TYR A N 3
ATOM 2883 C CA . TYR A 1 2 ? -9.598 5.893 -0.376 1.00 0.00 2 TYR A CA 3
ATOM 2884 C C . TYR A 1 2 ? -9.348 4.735 0.581 1.00 0.00 2 TYR A C 3
ATOM 2885 O O . TYR A 1 2 ? -9.498 4.882 1.797 1.00 0.00 2 TYR A O 3
ATOM 2903 N N . VAL A 1 3 ? -8.995 3.561 0.015 1.00 0.00 3 VAL A N 3
ATOM 2904 C CA . VAL A 1 3 ? -8.762 2.352 0.841 1.00 0.00 3 VAL A CA 3
ATOM 2905 C C . VAL A 1 3 ? -7.519 1.553 0.366 1.00 0.00 3 VAL A C 3
ATOM 2906 O O . VAL A 1 3 ? -7.388 1.242 -0.816 1.00 0.00 3 VAL A O 3
ATOM 2919 N N . PHE A 1 4 ? -6.663 1.158 1.326 1.00 0.00 4 PHE A N 3
ATOM 2920 C CA . PHE A 1 4 ? -5.484 0.313 1.030 1.00 0.00 4 PHE A CA 3
ATOM 2921 C C . PHE A 1 4 ? -5.646 -1.072 1.670 1.00 0.00 4 PHE A C 3
ATOM 2922 O O . PHE A 1 4 ? -5.869 -1.175 2.876 1.00 0.00 4 PHE A O 3
ATOM 2939 N N . ARG A 1 5 ? -5.469 -2.131 0.866 1.00 0.00 5 ARG A N 3
ATOM 2940 C CA . ARG A 1 5 ? -5.541 -3.517 1.383 1.00 0.00 5 ARG A CA 3
ATOM 2941 C C . ARG A 1 5 ? -4.302 -4.290 0.956 1.00 0.00 5 ARG A C 3
ATOM 2942 O O . ARG A 1 5 ? -4.087 -4.514 -0.240 1.00 0.00 5 ARG A O 3
ATOM 2963 N N . LEU A 1 6 ? -3.493 -4.701 1.937 1.00 0.00 6 LEU A N 3
ATOM 2964 C CA . LEU A 1 6 ? -2.272 -5.457 1.654 1.00 0.00 6 LEU A CA 3
ATOM 2965 C C . LEU A 1 6 ? -2.514 -6.954 1.863 1.00 0.00 6 LEU A C 3
ATOM 2966 O O . LEU A 1 6 ? -3.023 -7.366 2.912 1.00 0.00 6 LEU A O 3
ATOM 2982 N N . TYR A 1 7 ? -2.134 -7.759 0.869 1.00 0.00 7 TYR A N 3
ATOM 2983 C CA . TYR A 1 7 ? -2.295 -9.216 0.947 1.00 0.00 7 TYR A CA 3
ATOM 2984 C C . TYR A 1 7 ? -0.969 -9.896 1.248 1.00 0.00 7 TYR A C 3
ATOM 2985 O O . TYR A 1 7 ? 0.039 -9.619 0.594 1.00 0.00 7 TYR A O 3
ATOM 3003 N N . VAL A 1 8 ? -0.979 -10.788 2.251 1.00 0.00 8 VAL A N 3
ATOM 3004 C CA . VAL A 1 8 ? 0.236 -11.504 2.668 1.00 0.00 8 VAL A CA 3
ATOM 3005 C C . VAL A 1 8 ? -0.030 -13.003 2.865 1.00 0.00 8 VAL A C 3
ATOM 3006 O O . VAL A 1 8 ? -1.177 -13.419 3.066 1.00 0.00 8 VAL A O 3
ATOM 3019 N N . ARG A 1 9 ? 1.051 -13.798 2.849 1.00 0.00 9 ARG A N 3
ATOM 3020 C CA . ARG A 1 9 ? 0.953 -15.244 3.072 1.00 0.00 9 ARG A CA 3
ATOM 3021 C C . ARG A 1 9 ? 1.318 -15.571 4.521 1.00 0.00 9 ARG A C 3
ATOM 3022 O O . ARG A 1 9 ? 2.474 -15.412 4.927 1.00 0.00 9 ARG A O 3
ATOM 3043 N N . GLY A 1 10 ? 0.324 -16.028 5.293 1.00 0.00 10 GLY A N 3
ATOM 3044 C CA . GLY A 1 10 ? 0.539 -16.379 6.701 1.00 0.00 10 GLY A CA 3
ATOM 3045 C C . GLY A 1 10 ? 1.171 -15.215 7.458 1.00 0.00 10 GLY A C 3
ATOM 3046 O O . GLY A 1 10 ? 0.756 -14.062 7.299 1.00 0.00 10 GLY A O 3
ATOM 3050 N N . GLU A 1 11 ? 2.202 -15.522 8.255 1.00 0.00 11 GLU A N 3
ATOM 3051 C CA . GLU A 1 11 ? 2.930 -14.498 9.011 1.00 0.00 11 GLU A CA 3
ATOM 3052 C C . GLU A 1 11 ? 4.436 -14.687 8.850 1.00 0.00 11 GLU A C 3
ATOM 3053 O O . GLU A 1 11 ? 4.985 -15.717 9.257 1.00 0.00 11 GLU A O 3
ATOM 3065 N N . THR A 1 12 ? 5.101 -13.684 8.260 1.00 0.00 12 THR A N 3
ATOM 3066 C CA . THR A 1 12 ? 6.554 -13.740 8.052 1.00 0.00 12 THR A CA 3
ATOM 3067 C C . THR A 1 12 ? 7.213 -12.424 8.452 1.00 0.00 12 THR A C 3
ATOM 3068 O O . THR A 1 12 ? 6.569 -11.369 8.435 1.00 0.00 12 THR A O 3
ATOM 3079 N N . HIS A 1 13 ? 8.507 -12.491 8.794 1.00 0.00 13 HIS A N 3
ATOM 3080 C CA . HIS A 1 13 ? 9.266 -11.297 9.181 1.00 0.00 13 HIS A CA 3
ATOM 3081 C C . HIS A 1 13 ? 9.500 -10.368 7.979 1.00 0.00 13 HIS A C 3
ATOM 3082 O O . HIS A 1 13 ? 9.490 -9.139 8.120 1.00 0.00 13 HIS A O 3
ATOM 3096 N N . ALA A 1 14 ? 9.694 -10.972 6.798 1.00 0.00 14 ALA A N 3
ATOM 3097 C CA . ALA A 1 14 ? 9.915 -10.211 5.568 1.00 0.00 14 ALA A CA 3
ATOM 3098 C C . ALA A 1 14 ? 8.706 -9.341 5.249 1.00 0.00 14 ALA A C 3
ATOM 3099 O O . ALA A 1 14 ? 8.850 -8.190 4.830 1.00 0.00 14 ALA A O 3
ATOM 3106 N N . ALA A 1 15 ? 7.510 -9.905 5.453 1.00 0.00 15 ALA A N 3
ATOM 3107 C CA . ALA A 1 15 ? 6.262 -9.189 5.200 1.00 0.00 15 ALA A CA 3
ATOM 3108 C C . ALA A 1 15 ? 6.136 -7.970 6.108 1.00 0.00 15 ALA A C 3
ATOM 3109 O O . ALA A 1 15 ? 5.671 -6.926 5.683 1.00 0.00 15 ALA A O 3
ATOM 3116 N N . GLU A 1 16 ? 6.530 -8.132 7.369 1.00 0.00 16 GLU A N 3
ATOM 3117 C CA . GLU A 1 16 ? 6.435 -7.058 8.360 1.00 0.00 16 GLU A CA 3
ATOM 3118 C C . GLU A 1 16 ? 7.315 -5.876 7.977 1.00 0.00 16 GLU A C 3
ATOM 3119 O O . GLU A 1 16 ? 6.897 -4.717 8.092 1.00 0.00 16 GLU A O 3
ATOM 3131 N N . VAL A 1 17 ? 8.530 -6.173 7.500 1.00 0.00 17 VAL A N 3
ATOM 3132 C CA . VAL A 1 17 ? 9.467 -5.122 7.082 1.00 0.00 17 VAL A CA 3
ATOM 3133 C C . VAL A 1 17 ? 9.076 -4.540 5.730 1.00 0.00 17 VAL A C 3
ATOM 3134 O O . VAL A 1 17 ? 9.153 -3.330 5.523 1.00 0.00 17 VAL A O 3
ATOM 3147 N N . ALA A 1 18 ? 8.617 -5.411 4.832 1.00 0.00 18 ALA A N 3
ATOM 3148 C CA . ALA A 1 18 ? 8.155 -4.997 3.512 1.00 0.00 18 ALA A CA 3
ATOM 3149 C C . ALA A 1 18 ? 6.942 -4.088 3.642 1.00 0.00 18 ALA A C 3
ATOM 3150 O O . ALA A 1 18 ? 6.816 -3.093 2.922 1.00 0.00 18 ALA A O 3
ATOM 3157 N N . LEU A 1 19 ? 6.055 -4.437 4.587 1.00 0.00 19 LEU A N 3
ATOM 3158 C CA . LEU A 1 19 ? 4.845 -3.647 4.838 1.00 0.00 19 LEU A CA 3
ATOM 3159 C C . LEU A 1 19 ? 5.218 -2.268 5.337 1.00 0.00 19 LEU A C 3
ATOM 3160 O O . LEU A 1 19 ? 4.677 -1.274 4.874 1.00 0.00 19 LEU A O 3
ATOM 3176 N N . LYS A 1 20 ? 6.159 -2.220 6.278 1.00 0.00 20 LYS A N 3
ATOM 3177 C CA . LYS A 1 20 ? 6.629 -0.949 6.813 1.00 0.00 20 LYS A CA 3
ATOM 3178 C C . LYS A 1 20 ? 7.348 -0.142 5.726 1.00 0.00 20 LYS A C 3
ATOM 3179 O O . LYS A 1 20 ? 7.222 1.067 5.670 1.00 0.00 20 LYS A O 3
ATOM 3198 N N . ASN A 1 21 ? 8.127 -0.842 4.887 1.00 0.00 21 ASN A N 3
ATOM 3199 C CA . ASN A 1 21 ? 8.897 -0.212 3.807 1.00 0.00 21 ASN A CA 3
ATOM 3200 C C . ASN A 1 21 ? 7.992 0.389 2.734 1.00 0.00 21 ASN A C 3
ATOM 3201 O O . ASN A 1 21 ? 8.269 1.485 2.233 1.00 0.00 21 ASN A O 3
ATOM 3212 N N . LEU A 1 22 ? 6.904 -0.328 2.384 1.00 0.00 22 LEU A N 3
ATOM 3213 C CA . LEU A 1 22 ? 5.971 0.169 1.365 1.00 0.00 22 LEU A CA 3
ATOM 3214 C C . LEU A 1 22 ? 5.014 1.186 1.969 1.00 0.00 22 LEU A C 3
ATOM 3215 O O . LEU A 1 22 ? 4.714 2.206 1.348 1.00 0.00 22 LEU A O 3
ATOM 3231 N N . HIS A 1 23 ? 4.602 0.938 3.217 1.00 0.00 23 HIS A N 3
ATOM 3232 C CA . HIS A 1 23 ? 3.747 1.880 3.949 1.00 0.00 23 HIS A CA 3
ATOM 3233 C C . HIS A 1 23 ? 4.487 3.203 4.110 1.00 0.00 23 HIS A C 3
ATOM 3234 O O . HIS A 1 23 ? 3.945 4.278 3.847 1.00 0.00 23 HIS A O 3
ATOM 3248 N N . ASP A 1 24 ? 5.748 3.090 4.519 1.00 0.00 24 ASP A N 3
ATOM 3249 C CA . ASP A 1 24 ? 6.628 4.228 4.702 1.00 0.00 24 ASP A CA 3
ATOM 3250 C C . ASP A 1 24 ? 6.843 4.968 3.381 1.00 0.00 24 ASP A C 3
ATOM 3251 O O . ASP A 1 24 ? 6.799 6.202 3.337 1.00 0.00 24 ASP A O 3
ATOM 3260 N N . LEU A 1 25 ? 7.082 4.202 2.314 1.00 0.00 25 LEU A N 3
ATOM 3261 C CA . LEU A 1 25 ? 7.313 4.772 0.988 1.00 0.00 25 LEU A CA 3
ATOM 3262 C C . LEU A 1 25 ? 6.078 5.549 0.503 1.00 0.00 25 LEU A C 3
ATOM 3263 O O . LEU A 1 25 ? 6.206 6.643 -0.053 1.00 0.00 25 LEU A O 3
ATOM 3279 N N . LEU A 1 26 ? 4.890 4.951 0.688 1.00 0.00 26 LEU A N 3
ATOM 3280 C CA . LEU A 1 26 ? 3.636 5.567 0.237 1.00 0.00 26 LEU A CA 3
ATOM 3281 C C . LEU A 1 26 ? 3.356 6.885 0.957 1.00 0.00 26 LEU A C 3
ATOM 3282 O O . LEU A 1 26 ? 2.899 7.850 0.335 1.00 0.00 26 LEU A O 3
ATOM 3298 N N . SER A 1 27 ? 3.599 6.910 2.278 1.00 0.00 27 SER A N 3
ATOM 3299 C CA . SER A 1 27 ? 3.336 8.103 3.078 1.00 0.00 27 SER A CA 3
ATOM 3300 C C . SER A 1 27 ? 4.222 9.251 2.649 1.00 0.00 27 SER A C 3
ATOM 3301 O O . SER A 1 27 ? 3.754 10.387 2.504 1.00 0.00 27 SER A O 3
ATOM 3309 N N . SER A 1 28 ? 5.509 8.953 2.454 1.00 0.00 28 SER A N 3
ATOM 3310 C CA . SER A 1 28 ? 6.470 9.969 2.048 1.00 0.00 28 SER A CA 3
ATOM 3311 C C . SER A 1 28 ? 6.252 10.398 0.602 1.00 0.00 28 SER A C 3
ATOM 3312 O O . SER A 1 28 ? 6.354 11.585 0.275 1.00 0.00 28 SER A O 3
ATOM 3320 N N . ALA A 1 29 ? 5.956 9.422 -0.252 1.00 0.00 29 ALA A N 3
ATOM 3321 C CA . ALA A 1 29 ? 5.724 9.673 -1.669 1.00 0.00 29 ALA A CA 3
ATOM 3322 C C . ALA A 1 29 ? 4.470 10.511 -1.888 1.00 0.00 29 ALA A C 3
ATOM 3323 O O . ALA A 1 29 ? 4.434 11.364 -2.780 1.00 0.00 29 ALA A O 3
ATOM 3330 N N . LEU A 1 30 ? 3.431 10.236 -1.090 1.00 0.00 30 LEU A N 3
ATOM 3331 C CA . LEU A 1 30 ? 2.150 10.941 -1.222 1.00 0.00 30 LEU A CA 3
ATOM 3332 C C . LEU A 1 30 ? 1.934 11.900 -0.058 1.00 0.00 30 LEU A C 3
ATOM 3333 O O . LEU A 1 30 ? 1.929 11.491 1.107 1.00 0.00 30 LEU A O 3
ATOM 3349 N N . LYS A 1 31 ? 1.746 13.181 -0.391 1.00 0.00 31 LYS A N 3
ATOM 3350 C CA . LYS A 1 31 ? 1.518 14.220 0.613 1.00 0.00 31 LYS A CA 3
ATOM 3351 C C . LYS A 1 31 ? 0.220 13.965 1.380 1.00 0.00 31 LYS A C 3
ATOM 3352 O O . LYS A 1 31 ? 0.146 14.202 2.590 1.00 0.00 31 LYS A O 3
ATOM 3371 N N . VAL A 1 32 ? -0.813 13.518 0.654 1.00 0.00 32 VAL A N 3
ATOM 3372 C CA . VAL A 1 32 ? -2.136 13.270 1.249 1.00 0.00 32 VAL A CA 3
ATOM 3373 C C . VAL A 1 32 ? -2.135 12.000 2.146 1.00 0.00 32 VAL A C 3
ATOM 3374 O O . VAL A 1 32 ? -1.424 11.037 1.846 1.00 0.00 32 VAL A O 3
ATOM 3387 N N . PRO A 1 33 ? -2.943 11.968 3.238 1.00 0.00 33 PRO A N 3
ATOM 3388 C CA . PRO A 1 33 ? -3.028 10.773 4.142 1.00 0.00 33 PRO A CA 3
ATOM 3389 C C . PRO A 1 33 ? -3.882 9.654 3.540 1.00 0.00 33 PRO A C 3
ATOM 3390 O O . PRO A 1 33 ? -4.702 9.900 2.649 1.00 0.00 33 PRO A O 3
ATOM 3401 N N . TYR A 1 34 ? -3.698 8.430 4.054 1.00 0.00 34 TYR A N 3
ATOM 3402 C CA . TYR A 1 34 ? -4.468 7.273 3.590 1.00 0.00 34 TYR A CA 3
ATOM 3403 C C . TYR A 1 34 ? -4.647 6.235 4.709 1.00 0.00 34 TYR A C 3
ATOM 3404 O O . TYR A 1 34 ? -3.896 6.236 5.689 1.00 0.00 34 TYR A O 3
ATOM 3422 N N . THR A 1 35 ? -5.642 5.349 4.545 1.00 0.00 35 THR A N 3
ATOM 3423 C CA . THR A 1 35 ? -5.912 4.295 5.538 1.00 0.00 35 THR A CA 3
ATOM 3424 C C . THR A 1 35 ? -5.462 2.936 5.007 1.00 0.00 35 THR A C 3
ATOM 3425 O O . THR A 1 35 ? -5.842 2.535 3.903 1.00 0.00 35 THR A O 3
ATOM 3436 N N . LEU A 1 36 ? -4.612 2.253 5.784 1.00 0.00 36 LEU A N 3
ATOM 3437 C CA . LEU A 1 36 ? -4.049 0.963 5.377 1.00 0.00 36 LEU A CA 3
ATOM 3438 C C . LEU A 1 36 ? -4.481 -0.161 6.327 1.00 0.00 36 LEU A C 3
ATOM 3439 O O . LEU A 1 36 ? -4.327 -0.048 7.547 1.00 0.00 36 LEU A O 3
ATOM 3455 N N . LYS A 1 37 ? -5.009 -1.252 5.750 1.00 0.00 37 LYS A N 3
ATOM 3456 C CA . LYS A 1 37 ? -5.455 -2.418 6.536 1.00 0.00 37 LYS A CA 3
ATOM 3457 C C . LYS A 1 37 ? -4.832 -3.705 5.992 1.00 0.00 37 LYS A C 3
ATOM 3458 O O . LYS A 1 37 ? -4.526 -3.799 4.800 1.00 0.00 37 LYS A O 3
ATOM 3477 N N . VAL A 1 38 ? -4.599 -4.674 6.891 1.00 0.00 38 VAL A N 3
ATOM 3478 C CA . VAL A 1 38 ? -3.949 -5.937 6.521 1.00 0.00 38 VAL A CA 3
ATOM 3479 C C . VAL A 1 38 ? -4.980 -7.036 6.199 1.00 0.00 38 VAL A C 3
ATOM 3480 O O . VAL A 1 38 ? -5.960 -7.215 6.927 1.00 0.00 38 VAL A O 3
ATOM 3493 N N . VAL A 1 39 ? -4.719 -7.781 5.117 1.00 0.00 39 VAL A N 3
ATOM 3494 C CA . VAL A 1 39 ? -5.589 -8.887 4.701 1.00 0.00 39 VAL A CA 3
ATOM 3495 C C . VAL A 1 39 ? -4.744 -10.153 4.491 1.00 0.00 39 VAL A C 3
ATOM 3496 O O . VAL A 1 39 ? -3.710 -10.110 3.820 1.00 0.00 39 VAL A O 3
ATOM 3509 N N . ASP A 1 40 ? -5.183 -11.266 5.090 1.00 0.00 40 ASP A N 3
ATOM 3510 C CA . ASP A 1 40 ? -4.454 -12.542 4.984 1.00 0.00 40 ASP A CA 3
ATOM 3511 C C . ASP A 1 40 ? -5.074 -13.452 3.919 1.00 0.00 40 ASP A C 3
ATOM 3512 O O . ASP A 1 40 ? -6.249 -13.813 4.000 1.00 0.00 40 ASP A O 3
ATOM 3521 N N . VAL A 1 41 ? -4.269 -13.783 2.903 1.00 0.00 41 VAL A N 3
ATOM 3522 C CA . VAL A 1 41 ? -4.712 -14.617 1.777 1.00 0.00 41 VAL A CA 3
ATOM 3523 C C . VAL A 1 41 ? -5.090 -16.037 2.243 1.00 0.00 41 VAL A C 3
ATOM 3524 O O . VAL A 1 41 ? -6.075 -16.612 1.767 1.00 0.00 41 VAL A O 3
ATOM 3537 N N . THR A 1 42 ? -4.258 -16.611 3.111 1.00 0.00 42 THR A N 3
ATOM 3538 C CA . THR A 1 42 ? -4.450 -17.994 3.574 1.00 0.00 42 THR A CA 3
ATOM 3539 C C . THR A 1 42 ? -5.712 -18.158 4.427 1.00 0.00 42 THR A C 3
ATOM 3540 O O . THR A 1 42 ? -6.232 -19.274 4.552 1.00 0.00 42 THR A O 3
ATOM 3551 N N . LYS A 1 43 ? -6.176 -17.064 5.048 1.00 0.00 43 LYS A N 3
ATOM 3552 C CA . LYS A 1 43 ? -7.349 -17.126 5.929 1.00 0.00 43 LYS A CA 3
ATOM 3553 C C . LYS A 1 43 ? -8.657 -16.755 5.215 1.00 0.00 43 LYS A C 3
ATOM 3554 O O . LYS A 1 43 ? -9.679 -17.400 5.447 1.00 0.00 43 LYS A O 3
ATOM 3573 N N . GLN A 1 44 ? -8.637 -15.678 4.403 1.00 0.00 44 GLN A N 3
ATOM 3574 C CA . GLN A 1 44 ? -9.865 -15.211 3.710 1.00 0.00 44 GLN A CA 3
ATOM 3575 C C . GLN A 1 44 ? -9.907 -15.629 2.202 1.00 0.00 44 GLN A C 3
ATOM 3576 O O . GLN A 1 44 ? -9.328 -14.928 1.362 1.00 0.00 44 GLN A O 3
ATOM 3590 N N . PRO A 1 45 ? -10.645 -16.708 1.821 1.00 0.00 45 PRO A N 3
ATOM 3591 C CA . PRO A 1 45 ? -10.803 -17.108 0.377 1.00 0.00 45 PRO A CA 3
ATOM 3592 C C . PRO A 1 45 ? -11.516 -16.056 -0.465 1.00 0.00 45 PRO A C 3
ATOM 3593 O O . PRO A 1 45 ? -11.274 -15.962 -1.656 1.00 0.00 45 PRO A O 3
ATOM 3604 N N . ASP A 1 46 ? -12.480 -15.344 0.141 1.00 0.00 46 ASP A N 3
ATOM 3605 C CA . ASP A 1 46 ? -13.297 -14.388 -0.614 1.00 0.00 46 ASP A CA 3
ATOM 3606 C C . ASP A 1 46 ? -12.443 -13.306 -1.277 1.00 0.00 46 ASP A C 3
ATOM 3607 O O . ASP A 1 46 ? -12.532 -13.105 -2.491 1.00 0.00 46 ASP A O 3
ATOM 3616 N N . LEU A 1 47 ? -11.598 -12.632 -0.489 1.00 0.00 47 LEU A N 3
ATOM 3617 C CA . LEU A 1 47 ? -10.713 -11.590 -1.031 1.00 0.00 47 LEU A CA 3
ATOM 3618 C C . LEU A 1 47 ? -9.577 -12.197 -1.870 1.00 0.00 47 LEU A C 3
ATOM 3619 O O . LEU A 1 47 ? -9.224 -11.666 -2.924 1.00 0.00 47 LEU A O 3
ATOM 3635 N N . ALA A 1 48 ? -8.987 -13.291 -1.366 1.00 0.00 48 ALA A N 3
ATOM 3636 C CA . ALA A 1 48 ? -7.855 -13.956 -2.038 1.00 0.00 48 ALA A CA 3
ATOM 3637 C C . ALA A 1 48 ? -8.236 -14.525 -3.409 1.00 0.00 48 ALA A C 3
ATOM 3638 O O . ALA A 1 48 ? -7.452 -14.460 -4.356 1.00 0.00 48 ALA A O 3
ATOM 3645 N N . GLU A 1 49 ? -9.412 -15.133 -3.482 1.00 0.00 49 GLU A N 3
ATOM 3646 C CA . GLU A 1 49 ? -9.898 -15.759 -4.708 1.00 0.00 49 GLU A CA 3
ATOM 3647 C C . GLU A 1 49 ? -10.356 -14.700 -5.702 1.00 0.00 49 GLU A C 3
ATOM 3648 O O . GLU A 1 49 ? -10.044 -14.764 -6.893 1.00 0.00 49 GLU A O 3
ATOM 3660 N N . LYS A 1 50 ? -11.153 -13.766 -5.194 1.00 0.00 50 LYS A N 3
ATOM 3661 C CA . LYS A 1 50 ? -11.743 -12.708 -6.001 1.00 0.00 50 LYS A CA 3
ATOM 3662 C C . LYS A 1 50 ? -10.695 -11.773 -6.584 1.00 0.00 50 LYS A C 3
ATOM 3663 O O . LYS A 1 50 ? -10.869 -11.251 -7.691 1.00 0.00 50 LYS A O 3
ATOM 3682 N N . ASP A 1 51 ? -9.638 -11.516 -5.811 1.00 0.00 51 ASP A N 3
ATOM 3683 C CA . ASP A 1 51 ? -8.584 -10.567 -6.245 1.00 0.00 51 ASP A CA 3
ATOM 3684 C C . ASP A 1 51 ? -7.654 -11.167 -7.333 1.00 0.00 51 ASP A C 3
ATOM 3685 O O . ASP A 1 51 ? -6.802 -10.461 -7.880 1.00 0.00 51 ASP A O 3
ATOM 3694 N N . GLN A 1 52 ? -7.870 -12.453 -7.680 1.00 0.00 52 GLN A N 3
ATOM 3695 C CA . GLN A 1 52 ? -7.101 -13.119 -8.748 1.00 0.00 52 GLN A CA 3
ATOM 3696 C C . GLN A 1 52 ? -5.577 -12.920 -8.570 1.00 0.00 52 GLN A C 3
ATOM 3697 O O . GLN A 1 52 ? -4.859 -12.592 -9.531 1.00 0.00 52 GLN A O 3
ATOM 3711 N N . VAL A 1 53 ? -5.093 -13.117 -7.340 1.00 0.00 53 VAL A N 3
ATOM 3712 C CA . VAL A 1 53 ? -3.657 -12.948 -7.042 1.00 0.00 53 VAL A CA 3
ATOM 3713 C C . VAL A 1 53 ? -2.900 -14.279 -7.120 1.00 0.00 53 VAL A C 3
ATOM 3714 O O . VAL A 1 53 ? -3.457 -15.341 -6.834 1.00 0.00 53 VAL A O 3
ATOM 3727 N N . GLN A 1 54 ? -1.619 -14.200 -7.511 1.00 0.00 54 GLN A N 3
ATOM 3728 C CA . GLN A 1 54 ? -0.764 -15.386 -7.635 1.00 0.00 54 GLN A CA 3
ATOM 3729 C C . GLN A 1 54 ? 0.531 -15.220 -6.831 1.00 0.00 54 GLN A C 3
ATOM 3730 O O . GLN A 1 54 ? 0.777 -15.967 -5.880 1.00 0.00 54 GLN A O 3
ATOM 3744 N N . ALA A 1 55 ? 1.352 -14.220 -7.213 1.00 0.00 55 ALA A N 3
ATOM 3745 C CA . ALA A 1 55 ? 2.616 -13.951 -6.513 1.00 0.00 55 ALA A CA 3
ATOM 3746 C C . ALA A 1 55 ? 2.389 -12.960 -5.374 1.00 0.00 55 ALA A C 3
ATOM 3747 O O . ALA A 1 55 ? 1.726 -11.933 -5.557 1.00 0.00 55 ALA A O 3
ATOM 3754 N N . THR A 1 56 ? 2.904 -13.299 -4.186 1.00 0.00 56 THR A N 3
ATOM 3755 C CA . THR A 1 56 ? 2.714 -12.461 -2.994 1.00 0.00 56 THR A CA 3
ATOM 3756 C C . THR A 1 56 ? 3.817 -11.366 -2.826 1.00 0.00 56 THR A C 3
ATOM 3757 O O . THR A 1 56 ? 4.984 -11.567 -3.218 1.00 0.00 56 THR A O 3
ATOM 3768 N N . PRO A 1 57 ? 3.508 -10.230 -2.181 1.00 0.00 57 PRO A N 3
ATOM 3769 C CA . PRO A 1 57 ? 2.142 -9.845 -1.648 1.00 0.00 57 PRO A CA 3
ATOM 3770 C C . PRO A 1 57 ? 1.345 -9.136 -2.751 1.00 0.00 57 PRO A C 3
ATOM 3771 O O . PRO A 1 57 ? 1.927 -8.770 -3.782 1.00 0.00 57 PRO A O 3
ATOM 3782 N N . THR A 1 58 ? 0.053 -8.861 -2.508 1.00 0.00 58 THR A N 3
ATOM 3783 C CA . THR A 1 58 ? -0.735 -8.091 -3.482 1.00 0.00 58 THR A CA 3
ATOM 3784 C C . THR A 1 58 ? -1.094 -6.744 -2.876 1.00 0.00 58 THR A C 3
ATOM 3785 O O . THR A 1 58 ? -1.781 -6.675 -1.850 1.00 0.00 58 THR A O 3
ATOM 3796 N N . LEU A 1 59 ? -0.637 -5.677 -3.531 1.00 0.00 59 LEU A N 3
ATOM 3797 C CA . LEU A 1 59 ? -0.915 -4.326 -3.080 1.00 0.00 59 LEU A CA 3
ATOM 3798 C C . LEU A 1 59 ? -2.117 -3.791 -3.832 1.00 0.00 59 LEU A C 3
ATOM 3799 O O . LEU A 1 59 ? -2.050 -3.557 -5.043 1.00 0.00 59 LEU A O 3
ATOM 3815 N N . VAL A 1 60 ? -3.219 -3.613 -3.107 1.00 0.00 60 VAL A N 3
ATOM 3816 C CA . VAL A 1 60 ? -4.458 -3.116 -3.714 1.00 0.00 60 VAL A CA 3
ATOM 3817 C C . VAL A 1 60 ? -4.686 -1.669 -3.287 1.00 0.00 60 VAL A C 3
ATOM 3818 O O . VAL A 1 60 ? -4.896 -1.385 -2.103 1.00 0.00 60 VAL A O 3
ATOM 3831 N N . ARG A 1 61 ? -4.602 -0.755 -4.262 1.00 0.00 61 ARG A N 3
ATOM 3832 C CA . ARG A 1 61 ? -4.753 0.673 -3.996 1.00 0.00 61 ARG A CA 3
ATOM 3833 C C . ARG A 1 61 ? -6.114 1.171 -4.488 1.00 0.00 61 ARG A C 3
ATOM 3834 O O . ARG A 1 61 ? -6.380 1.198 -5.692 1.00 0.00 61 ARG A O 3
ATOM 3855 N N . VAL A 1 62 ? -6.966 1.564 -3.534 1.00 0.00 62 VAL A N 3
ATOM 3856 C CA . VAL A 1 62 ? -8.311 2.068 -3.851 1.00 0.00 62 VAL A CA 3
ATOM 3857 C C . VAL A 1 62 ? -8.340 3.601 -3.713 1.00 0.00 62 VAL A C 3
ATOM 3858 O O . VAL A 1 62 ? -9.315 4.179 -3.213 1.00 0.00 62 VAL A O 3
ATOM 3871 N N . TYR A 1 63 ? -7.242 4.251 -4.135 1.00 0.00 63 TYR A N 3
ATOM 3872 C CA . TYR A 1 63 ? -7.139 5.708 -4.060 1.00 0.00 63 TYR A CA 3
ATOM 3873 C C . TYR A 1 63 ? -6.414 6.271 -5.310 1.00 0.00 63 TYR A C 3
ATOM 3874 O O . TYR A 1 63 ? -5.198 6.132 -5.399 1.00 0.00 63 TYR A O 3
ATOM 3892 N N . PRO A 1 64 ? -7.098 6.962 -6.256 1.00 0.00 64 PRO A N 3
ATOM 3893 C CA . PRO A 1 64 ? -8.587 7.213 -6.276 1.00 0.00 64 PRO A CA 3
ATOM 3894 C C . PRO A 1 64 ? -9.332 6.095 -7.016 1.00 0.00 64 PRO A C 3
ATOM 3895 O O . PRO A 1 64 ? -8.721 5.329 -7.769 1.00 0.00 64 PRO A O 3
ATOM 3906 N N . GLN A 1 65 ? -10.658 6.054 -6.851 1.00 0.00 65 GLN A N 3
ATOM 3907 C CA . GLN A 1 65 ? -11.499 5.081 -7.561 1.00 0.00 65 GLN A CA 3
ATOM 3908 C C . GLN A 1 65 ? -11.342 5.302 -9.090 1.00 0.00 65 GLN A C 3
ATOM 3909 O O . GLN A 1 65 ? -11.285 6.456 -9.523 1.00 0.00 65 GLN A O 3
ATOM 3923 N N . PRO A 1 66 ? -11.242 4.240 -9.936 1.00 0.00 66 PRO A N 3
ATOM 3924 C CA . PRO A 1 66 ? -11.296 2.768 -9.541 1.00 0.00 66 PRO A CA 3
ATOM 3925 C C . PRO A 1 66 ? -10.028 2.271 -8.841 1.00 0.00 66 PRO A C 3
ATOM 3926 O O . PRO A 1 66 ? -9.040 2.999 -8.717 1.00 0.00 66 PRO A O 3
ATOM 3937 N N . VAL A 1 67 ? -10.093 1.022 -8.361 1.00 0.00 67 VAL A N 3
ATOM 3938 C CA . VAL A 1 67 ? -8.985 0.395 -7.634 1.00 0.00 67 VAL A CA 3
ATOM 3939 C C . VAL A 1 67 ? -8.041 -0.368 -8.586 1.00 0.00 67 VAL A C 3
ATOM 3940 O O . VAL A 1 67 ? -8.483 -0.994 -9.553 1.00 0.00 67 VAL A O 3
ATOM 3953 N N . ARG A 1 68 ? -6.747 -0.343 -8.251 1.00 0.00 68 ARG A N 3
ATOM 3954 C CA . ARG A 1 68 ? -5.723 -1.060 -9.007 1.00 0.00 68 ARG A CA 3
ATOM 3955 C C . ARG A 1 68 ? -4.917 -1.958 -8.062 1.00 0.00 68 ARG A C 3
ATOM 3956 O O . ARG A 1 68 ? -4.516 -1.521 -6.981 1.00 0.00 68 ARG A O 3
ATOM 3977 N N . ARG A 1 69 ? -4.660 -3.205 -8.491 1.00 0.00 69 ARG A N 3
ATOM 3978 C CA . ARG A 1 69 ? -3.875 -4.147 -7.679 1.00 0.00 69 ARG A CA 3
ATOM 3979 C C . ARG A 1 69 ? -2.604 -4.575 -8.408 1.00 0.00 69 ARG A C 3
ATOM 3980 O O . ARG A 1 69 ? -2.576 -4.655 -9.639 1.00 0.00 69 ARG A O 3
ATOM 4001 N N . LEU A 1 70 ? -1.548 -4.830 -7.629 1.00 0.00 70 LEU A N 3
ATOM 4002 C CA . LEU A 1 70 ? -0.255 -5.249 -8.174 1.00 0.00 70 LEU A CA 3
ATOM 4003 C C . LEU A 1 70 ? 0.117 -6.620 -7.615 1.00 0.00 70 LEU A C 3
ATOM 4004 O O . LEU A 1 70 ? 0.112 -6.824 -6.396 1.00 0.00 70 LEU A O 3
ATOM 4020 N N . VAL A 1 71 ? 0.409 -7.562 -8.515 1.00 0.00 71 VAL A N 3
ATOM 4021 C CA . VAL A 1 71 ? 0.748 -8.932 -8.116 1.00 0.00 71 VAL A CA 3
ATOM 4022 C C . VAL A 1 71 ? 2.174 -9.281 -8.539 1.00 0.00 71 VAL A C 3
ATOM 4023 O O . VAL A 1 71 ? 2.495 -9.275 -9.734 1.00 0.00 71 VAL A O 3
ATOM 4036 N N . GLY A 1 72 ? 3.008 -9.643 -7.553 1.00 0.00 72 GLY A N 3
ATOM 4037 C CA . GLY A 1 72 ? 4.373 -10.065 -7.833 1.00 0.00 72 GLY A CA 3
ATOM 4038 C C . GLY A 1 72 ? 5.135 -10.343 -6.557 1.00 0.00 72 GLY A C 3
ATOM 4039 O O . GLY A 1 72 ? 4.706 -9.946 -5.468 1.00 0.00 72 GLY A O 3
ATOM 4043 N N . GLN A 1 73 ? 6.299 -10.977 -6.705 1.00 0.00 73 GLN A N 3
ATOM 4044 C CA . GLN A 1 73 ? 7.166 -11.252 -5.575 1.00 0.00 73 GLN A CA 3
ATOM 4045 C C . GLN A 1 73 ? 7.858 -9.970 -5.192 1.00 0.00 73 GLN A C 3
ATOM 4046 O O . GLN A 1 73 ? 8.769 -9.530 -5.904 1.00 0.00 73 GLN A O 3
ATOM 4060 N N . LEU A 1 74 ? 7.373 -9.304 -4.116 1.00 0.00 74 LEU A N 3
ATOM 4061 C CA . LEU A 1 74 ? 7.959 -7.982 -3.763 1.00 0.00 74 LEU A CA 3
ATOM 4062 C C . LEU A 1 74 ? 9.366 -8.087 -3.181 1.00 0.00 74 LEU A C 3
ATOM 4063 O O . LEU A 1 74 ? 9.601 -7.799 -1.997 1.00 0.00 74 LEU A O 3
ATOM 4079 N N . ASP A 1 75 ? 10.312 -8.388 -4.063 1.00 0.00 75 ASP A N 3
ATOM 4080 C CA . ASP A 1 75 ? 11.731 -8.400 -3.717 1.00 0.00 75 ASP A CA 3
ATOM 4081 C C . ASP A 1 75 ? 12.452 -7.159 -4.310 1.00 0.00 75 ASP A C 3
ATOM 4082 O O . ASP A 1 75 ? 13.675 -7.043 -4.205 1.00 0.00 75 ASP A O 3
ATOM 4091 N N . HIS A 1 76 ? 11.681 -6.258 -4.976 1.00 0.00 76 HIS A N 3
ATOM 4092 C CA . HIS A 1 76 ? 12.256 -5.072 -5.626 1.00 0.00 76 HIS A CA 3
ATOM 4093 C C . HIS A 1 76 ? 11.446 -3.824 -5.303 1.00 0.00 76 HIS A C 3
ATOM 4094 O O . HIS A 1 76 ? 10.211 -3.863 -5.295 1.00 0.00 76 HIS A O 3
ATOM 4108 N N . ARG A 1 77 ? 12.144 -2.699 -5.178 1.00 0.00 77 ARG A N 3
ATOM 4109 C CA . ARG A 1 77 ? 11.488 -1.394 -5.021 1.00 0.00 77 ARG A CA 3
ATOM 4110 C C . ARG A 1 77 ? 11.016 -0.854 -6.390 1.00 0.00 77 ARG A C 3
ATOM 4111 O O . ARG A 1 77 ? 10.191 0.055 -6.451 1.00 0.00 77 ARG A O 3
ATOM 4132 N N . TYR A 1 78 ? 11.566 -1.426 -7.483 1.00 0.00 78 TYR A N 3
ATOM 4133 C CA . TYR A 1 78 ? 11.225 -1.016 -8.841 1.00 0.00 78 TYR A CA 3
ATOM 4134 C C . TYR A 1 78 ? 9.745 -1.257 -9.135 1.00 0.00 78 TYR A C 3
ATOM 4135 O O . TYR A 1 78 ? 9.101 -0.439 -9.805 1.00 0.00 78 TYR A O 3
ATOM 4153 N N . ARG A 1 79 ? 9.205 -2.377 -8.625 1.00 0.00 79 ARG A N 3
ATOM 4154 C CA . ARG A 1 79 ? 7.792 -2.705 -8.837 1.00 0.00 79 ARG A CA 3
ATOM 4155 C C . ARG A 1 79 ? 6.899 -1.611 -8.241 1.00 0.00 79 ARG A C 3
ATOM 4156 O O . ARG A 1 79 ? 5.959 -1.123 -8.896 1.00 0.00 79 ARG A O 3
ATOM 4177 N N . LEU A 1 80 ? 7.258 -1.162 -7.041 1.00 0.00 80 LEU A N 3
ATOM 4178 C CA . LEU A 1 80 ? 6.555 -0.061 -6.385 1.00 0.00 80 LEU A CA 3
ATOM 4179 C C . LEU A 1 80 ? 6.853 1.261 -7.097 1.00 0.00 80 LEU A C 3
ATOM 4180 O O . LEU A 1 80 ? 6.013 2.165 -7.116 1.00 0.00 80 LEU A O 3
ATOM 4196 N N . GLN A 1 81 ? 8.078 1.382 -7.633 1.00 0.00 81 GLN A N 3
ATOM 4197 C CA . GLN A 1 81 ? 8.515 2.610 -8.275 1.00 0.00 81 GLN A CA 3
ATOM 4198 C C . GLN A 1 81 ? 7.583 2.971 -9.442 1.00 0.00 81 GLN A C 3
ATOM 4199 O O . GLN A 1 81 ? 7.126 4.117 -9.539 1.00 0.00 81 GLN A O 3
ATOM 4213 N N . HIS A 1 82 ? 7.278 1.982 -10.311 1.00 0.00 82 HIS A N 3
ATOM 4214 C CA . HIS A 1 82 ? 6.364 2.227 -11.438 1.00 0.00 82 HIS A CA 3
ATOM 4215 C C . HIS A 1 82 ? 4.904 2.356 -10.948 1.00 0.00 82 HIS A C 3
ATOM 4216 O O . HIS A 1 82 ? 4.084 3.031 -11.575 1.00 0.00 82 HIS A O 3
ATOM 4230 N N . LEU A 1 83 ? 4.595 1.654 -9.844 1.00 0.00 83 LEU A N 3
ATOM 4231 C CA . LEU A 1 83 ? 3.244 1.640 -9.291 1.00 0.00 83 LEU A CA 3
ATOM 4232 C C . LEU A 1 83 ? 2.800 3.048 -8.894 1.00 0.00 83 LEU A C 3
ATOM 4233 O O . LEU A 1 83 ? 1.663 3.445 -9.167 1.00 0.00 83 LEU A O 3
ATOM 4249 N N . LEU A 1 84 ? 3.693 3.784 -8.228 1.00 0.00 84 LEU A N 3
ATOM 4250 C CA . LEU A 1 84 ? 3.381 5.141 -7.761 1.00 0.00 84 LEU A CA 3
ATOM 4251 C C . LEU A 1 84 ? 3.266 6.143 -8.923 1.00 0.00 84 LEU A C 3
ATOM 4252 O O . LEU A 1 84 ? 2.591 7.170 -8.791 1.00 0.00 84 LEU A O 3
ATOM 4268 N N . SER A 1 85 ? 3.939 5.850 -10.049 1.00 0.00 85 SER A N 3
ATOM 4269 C CA . SER A 1 85 ? 3.914 6.749 -11.213 1.00 0.00 85 SER A CA 3
ATOM 4270 C C . SER A 1 85 ? 2.540 6.699 -11.926 1.00 0.00 85 SER A C 3
ATOM 4271 O O . SER A 1 85 ? 1.803 5.721 -11.766 1.00 0.00 85 SER A O 3
ATOM 4279 N N . PRO A 1 86 ? 2.179 7.735 -12.724 1.00 0.00 86 PRO A N 3
ATOM 4280 C CA . PRO A 1 86 ? 0.873 7.759 -13.458 1.00 0.00 86 PRO A CA 3
ATOM 4281 C C . PRO A 1 86 ? 0.572 6.421 -14.134 1.00 0.00 86 PRO A C 3
ATOM 4282 O O . PRO A 1 86 ? 1.510 5.679 -14.379 1.00 0.00 86 PRO A O 3
ATOM 4294 N N . MET A 1 1 ? -9.918 11.481 -0.349 1.00 0.00 1 MET A N 4
ATOM 4295 C CA . MET A 1 1 ? -9.049 10.559 0.446 1.00 0.00 1 MET A CA 4
ATOM 4296 C C . MET A 1 1 ? -8.624 9.372 -0.424 1.00 0.00 1 MET A C 4
ATOM 4297 O O . MET A 1 1 ? -8.959 9.310 -1.609 1.00 0.00 1 MET A O 4
ATOM 4313 N N . TYR A 1 2 ? -7.855 8.453 0.174 1.00 0.00 2 TYR A N 4
ATOM 4314 C CA . TYR A 1 2 ? -7.353 7.271 -0.536 1.00 0.00 2 TYR A CA 4
ATOM 4315 C C . TYR A 1 2 ? -7.196 6.113 0.457 1.00 0.00 2 TYR A C 4
ATOM 4316 O O . TYR A 1 2 ? -6.697 6.328 1.568 1.00 0.00 2 TYR A O 4
ATOM 4334 N N . VAL A 1 3 ? -7.613 4.877 0.065 1.00 0.00 3 VAL A N 4
ATOM 4335 C CA . VAL A 1 3 ? -7.478 3.723 0.980 1.00 0.00 3 VAL A CA 4
ATOM 4336 C C . VAL A 1 3 ? -6.758 2.561 0.295 1.00 0.00 3 VAL A C 4
ATOM 4337 O O . VAL A 1 3 ? -6.835 2.403 -0.924 1.00 0.00 3 VAL A O 4
ATOM 4350 N N . PHE A 1 4 ? -5.958 1.830 1.083 1.00 0.00 4 PHE A N 4
ATOM 4351 C CA . PHE A 1 4 ? -5.106 0.751 0.555 1.00 0.00 4 PHE A CA 4
ATOM 4352 C C . PHE A 1 4 ? -5.449 -0.621 1.160 1.00 0.00 4 PHE A C 4
ATOM 4353 O O . PHE A 1 4 ? -5.981 -0.720 2.267 1.00 0.00 4 PHE A O 4
ATOM 4370 N N . ARG A 1 5 ? -5.017 -1.666 0.448 1.00 0.00 5 ARG A N 4
ATOM 4371 C CA . ARG A 1 5 ? -5.130 -3.051 0.908 1.00 0.00 5 ARG A CA 4
ATOM 4372 C C . ARG A 1 5 ? -3.828 -3.786 0.644 1.00 0.00 5 ARG A C 4
ATOM 4373 O O . ARG A 1 5 ? -3.269 -3.696 -0.459 1.00 0.00 5 ARG A O 4
ATOM 4394 N N . LEU A 1 6 ? -3.373 -4.558 1.636 1.00 0.00 6 LEU A N 4
ATOM 4395 C CA . LEU A 1 6 ? -2.159 -5.360 1.486 1.00 0.00 6 LEU A CA 4
ATOM 4396 C C . LEU A 1 6 ? -2.461 -6.831 1.750 1.00 0.00 6 LEU A C 4
ATOM 4397 O O . LEU A 1 6 ? -3.109 -7.171 2.745 1.00 0.00 6 LEU A O 4
ATOM 4413 N N . TYR A 1 7 ? -1.992 -7.693 0.851 1.00 0.00 7 TYR A N 4
ATOM 4414 C CA . TYR A 1 7 ? -2.211 -9.135 0.972 1.00 0.00 7 TYR A CA 4
ATOM 4415 C C . TYR A 1 7 ? -0.900 -9.858 1.270 1.00 0.00 7 TYR A C 4
ATOM 4416 O O . TYR A 1 7 ? 0.102 -9.639 0.582 1.00 0.00 7 TYR A O 4
ATOM 4434 N N . VAL A 1 8 ? -0.924 -10.735 2.287 1.00 0.00 8 VAL A N 4
ATOM 4435 C CA . VAL A 1 8 ? 0.260 -11.510 2.672 1.00 0.00 8 VAL A CA 4
ATOM 4436 C C . VAL A 1 8 ? -0.141 -12.862 3.307 1.00 0.00 8 VAL A C 4
ATOM 4437 O O . VAL A 1 8 ? -1.123 -12.939 4.052 1.00 0.00 8 VAL A O 4
ATOM 4450 N N . ARG A 1 9 ? 0.645 -13.911 3.015 1.00 0.00 9 ARG A N 4
ATOM 4451 C CA . ARG A 1 9 ? 0.396 -15.254 3.561 1.00 0.00 9 ARG A CA 4
ATOM 4452 C C . ARG A 1 9 ? 1.430 -15.587 4.655 1.00 0.00 9 ARG A C 4
ATOM 4453 O O . ARG A 1 9 ? 2.639 -15.454 4.443 1.00 0.00 9 ARG A O 4
ATOM 4474 N N . GLY A 1 10 ? 0.927 -16.021 5.816 1.00 0.00 10 GLY A N 4
ATOM 4475 C CA . GLY A 1 10 ? 1.780 -16.383 6.946 1.00 0.00 10 GLY A CA 4
ATOM 4476 C C . GLY A 1 10 ? 2.027 -15.187 7.861 1.00 0.00 10 GLY A C 4
ATOM 4477 O O . GLY A 1 10 ? 1.830 -14.035 7.458 1.00 0.00 10 GLY A O 4
ATOM 4481 N N . GLU A 1 11 ? 2.475 -15.470 9.092 1.00 0.00 11 GLU A N 4
ATOM 4482 C CA . GLU A 1 11 ? 2.772 -14.421 10.070 1.00 0.00 11 GLU A CA 4
ATOM 4483 C C . GLU A 1 11 ? 4.260 -14.414 10.406 1.00 0.00 11 GLU A C 4
ATOM 4484 O O . GLU A 1 11 ? 4.782 -15.375 10.982 1.00 0.00 11 GLU A O 4
ATOM 4496 N N . THR A 1 12 ? 4.939 -13.328 10.026 1.00 0.00 12 THR A N 4
ATOM 4497 C CA . THR A 1 12 ? 6.374 -13.187 10.264 1.00 0.00 12 THR A CA 4
ATOM 4498 C C . THR A 1 12 ? 6.717 -11.737 10.619 1.00 0.00 12 THR A C 4
ATOM 4499 O O . THR A 1 12 ? 6.108 -10.805 10.087 1.00 0.00 12 THR A O 4
ATOM 4510 N N . HIS A 1 13 ? 7.692 -11.555 11.517 1.00 0.00 13 HIS A N 4
ATOM 4511 C CA . HIS A 1 13 ? 8.114 -10.211 11.941 1.00 0.00 13 HIS A CA 4
ATOM 4512 C C . HIS A 1 13 ? 8.626 -9.404 10.743 1.00 0.00 13 HIS A C 4
ATOM 4513 O O . HIS A 1 13 ? 8.379 -8.194 10.642 1.00 0.00 13 HIS A O 4
ATOM 4527 N N . ALA A 1 14 ? 9.332 -10.087 9.838 1.00 0.00 14 ALA A N 4
ATOM 4528 C CA . ALA A 1 14 ? 9.878 -9.458 8.638 1.00 0.00 14 ALA A CA 4
ATOM 4529 C C . ALA A 1 14 ? 8.760 -8.846 7.790 1.00 0.00 14 ALA A C 4
ATOM 4530 O O . ALA A 1 14 ? 8.934 -7.768 7.212 1.00 0.00 14 ALA A O 4
ATOM 4537 N N . ALA A 1 15 ? 7.613 -9.541 7.721 1.00 0.00 15 ALA A N 4
ATOM 4538 C CA . ALA A 1 15 ? 6.468 -9.057 6.944 1.00 0.00 15 ALA A CA 4
ATOM 4539 C C . ALA A 1 15 ? 5.994 -7.703 7.466 1.00 0.00 15 ALA A C 4
ATOM 4540 O O . ALA A 1 15 ? 5.659 -6.819 6.685 1.00 0.00 15 ALA A O 4
ATOM 4547 N N . GLU A 1 16 ? 5.993 -7.549 8.795 1.00 0.00 16 GLU A N 4
ATOM 4548 C CA . GLU A 1 16 ? 5.595 -6.291 9.432 1.00 0.00 16 GLU A CA 4
ATOM 4549 C C . GLU A 1 16 ? 6.559 -5.174 9.051 1.00 0.00 16 GLU A C 4
ATOM 4550 O O . GLU A 1 16 ? 6.136 -4.050 8.765 1.00 0.00 16 GLU A O 4
ATOM 4562 N N . VAL A 1 17 ? 7.859 -5.503 9.019 1.00 0.00 17 VAL A N 4
ATOM 4563 C CA . VAL A 1 17 ? 8.890 -4.539 8.634 1.00 0.00 17 VAL A CA 4
ATOM 4564 C C . VAL A 1 17 ? 8.653 -4.106 7.178 1.00 0.00 17 VAL A C 4
ATOM 4565 O O . VAL A 1 17 ? 8.683 -2.915 6.860 1.00 0.00 17 VAL A O 4
ATOM 4578 N N . ALA A 1 18 ? 8.378 -5.092 6.323 1.00 0.00 18 ALA A N 4
ATOM 4579 C CA . ALA A 1 18 ? 8.082 -4.849 4.915 1.00 0.00 18 ALA A CA 4
ATOM 4580 C C . ALA A 1 18 ? 6.839 -3.997 4.785 1.00 0.00 18 ALA A C 4
ATOM 4581 O O . ALA A 1 18 ? 6.773 -3.122 3.929 1.00 0.00 18 ALA A O 4
ATOM 4588 N N . LEU A 1 19 ? 5.842 -4.279 5.633 1.00 0.00 19 LEU A N 4
ATOM 4589 C CA . LEU A 1 19 ? 4.592 -3.535 5.612 1.00 0.00 19 LEU A CA 4
ATOM 4590 C C . LEU A 1 19 ? 4.839 -2.085 5.986 1.00 0.00 19 LEU A C 4
ATOM 4591 O O . LEU A 1 19 ? 4.324 -1.182 5.338 1.00 0.00 19 LEU A O 4
ATOM 4607 N N . LYS A 1 20 ? 5.634 -1.875 7.040 1.00 0.00 20 LYS A N 4
ATOM 4608 C CA . LYS A 1 20 ? 5.960 -0.525 7.502 1.00 0.00 20 LYS A CA 4
ATOM 4609 C C . LYS A 1 20 ? 6.797 0.228 6.468 1.00 0.00 20 LYS A C 4
ATOM 4610 O O . LYS A 1 20 ? 6.587 1.419 6.250 1.00 0.00 20 LYS A O 4
ATOM 4629 N N . ASN A 1 21 ? 7.758 -0.476 5.845 1.00 0.00 21 ASN A N 4
ATOM 4630 C CA . ASN A 1 21 ? 8.630 0.132 4.834 1.00 0.00 21 ASN A CA 4
ATOM 4631 C C . ASN A 1 21 ? 7.855 0.445 3.567 1.00 0.00 21 ASN A C 4
ATOM 4632 O O . ASN A 1 21 ? 8.024 1.513 2.972 1.00 0.00 21 ASN A O 4
ATOM 4643 N N . LEU A 1 22 ? 6.978 -0.485 3.178 1.00 0.00 22 LEU A N 4
ATOM 4644 C CA . LEU A 1 22 ? 6.136 -0.309 2.003 1.00 0.00 22 LEU A CA 4
ATOM 4645 C C . LEU A 1 22 ? 5.147 0.824 2.248 1.00 0.00 22 LEU A C 4
ATOM 4646 O O . LEU A 1 22 ? 4.961 1.700 1.399 1.00 0.00 22 LEU A O 4
ATOM 4662 N N . HIS A 1 23 ? 4.558 0.819 3.444 1.00 0.00 23 HIS A N 4
ATOM 4663 C CA . HIS A 1 23 ? 3.625 1.862 3.858 1.00 0.00 23 HIS A CA 4
ATOM 4664 C C . HIS A 1 23 ? 4.335 3.210 3.864 1.00 0.00 23 HIS A C 4
ATOM 4665 O O . HIS A 1 23 ? 3.813 4.213 3.374 1.00 0.00 23 HIS A O 4
ATOM 4679 N N . ASP A 1 24 ? 5.539 3.203 4.425 1.00 0.00 24 ASP A N 4
ATOM 4680 C CA . ASP A 1 24 ? 6.376 4.383 4.522 1.00 0.00 24 ASP A CA 4
ATOM 4681 C C . ASP A 1 24 ? 6.710 4.937 3.134 1.00 0.00 24 ASP A C 4
ATOM 4682 O O . ASP A 1 24 ? 6.615 6.148 2.903 1.00 0.00 24 ASP A O 4
ATOM 4691 N N . LEU A 1 25 ? 7.102 4.045 2.220 1.00 0.00 25 LEU A N 4
ATOM 4692 C CA . LEU A 1 25 ? 7.454 4.442 0.856 1.00 0.00 25 LEU A CA 4
ATOM 4693 C C . LEU A 1 25 ? 6.238 5.033 0.124 1.00 0.00 25 LEU A C 4
ATOM 4694 O O . LEU A 1 25 ? 6.353 6.062 -0.550 1.00 0.00 25 LEU A O 4
ATOM 4710 N N . LEU A 1 26 ? 5.086 4.350 0.235 1.00 0.00 26 LEU A N 4
ATOM 4711 C CA . LEU A 1 26 ? 3.864 4.788 -0.450 1.00 0.00 26 LEU A CA 4
ATOM 4712 C C . LEU A 1 26 ? 3.386 6.134 0.086 1.00 0.00 26 LEU A C 4
ATOM 4713 O O . LEU A 1 26 ? 2.943 6.997 -0.680 1.00 0.00 26 LEU A O 4
ATOM 4729 N N . SER A 1 27 ? 3.459 6.295 1.415 1.00 0.00 27 SER A N 4
ATOM 4730 C CA . SER A 1 27 ? 3.011 7.521 2.071 1.00 0.00 27 SER A CA 4
ATOM 4731 C C . SER A 1 27 ? 3.899 8.694 1.704 1.00 0.00 27 SER A C 4
ATOM 4732 O O . SER A 1 27 ? 3.413 9.813 1.509 1.00 0.00 27 SER A O 4
ATOM 4740 N N . SER A 1 28 ? 5.207 8.432 1.617 1.00 0.00 28 SER A N 4
ATOM 4741 C CA . SER A 1 28 ? 6.170 9.467 1.280 1.00 0.00 28 SER A CA 4
ATOM 4742 C C . SER A 1 28 ? 5.932 10.000 -0.126 1.00 0.00 28 SER A C 4
ATOM 4743 O O . SER A 1 28 ? 5.982 11.211 -0.358 1.00 0.00 28 SER A O 4
ATOM 4751 N N . ALA A 1 29 ? 5.651 9.084 -1.052 1.00 0.00 29 ALA A N 4
ATOM 4752 C CA . ALA A 1 29 ? 5.379 9.443 -2.442 1.00 0.00 29 ALA A CA 4
ATOM 4753 C C . ALA A 1 29 ? 4.096 10.264 -2.557 1.00 0.00 29 ALA A C 4
ATOM 4754 O O . ALA A 1 29 ? 4.010 11.183 -3.378 1.00 0.00 29 ALA A O 4
ATOM 4761 N N . LEU A 1 30 ? 3.090 9.898 -1.753 1.00 0.00 30 LEU A N 4
ATOM 4762 C CA . LEU A 1 30 ? 1.787 10.570 -1.786 1.00 0.00 30 LEU A CA 4
ATOM 4763 C C . LEU A 1 30 ? 1.741 11.754 -0.825 1.00 0.00 30 LEU A C 4
ATOM 4764 O O . LEU A 1 30 ? 2.352 11.720 0.248 1.00 0.00 30 LEU A O 4
ATOM 4780 N N . LYS A 1 31 ? 0.994 12.791 -1.216 1.00 0.00 31 LYS A N 4
ATOM 4781 C CA . LYS A 1 31 ? 0.835 13.993 -0.392 1.00 0.00 31 LYS A CA 4
ATOM 4782 C C . LYS A 1 31 ? -0.592 14.043 0.213 1.00 0.00 31 LYS A C 4
ATOM 4783 O O . LYS A 1 31 ? -1.161 15.119 0.414 1.00 0.00 31 LYS A O 4
ATOM 4802 N N . VAL A 1 32 ? -1.161 12.856 0.484 1.00 0.00 32 VAL A N 4
ATOM 4803 C CA . VAL A 1 32 ? -2.514 12.743 1.050 1.00 0.00 32 VAL A CA 4
ATOM 4804 C C . VAL A 1 32 ? -2.556 11.684 2.180 1.00 0.00 32 VAL A C 4
ATOM 4805 O O . VAL A 1 32 ? -1.682 10.812 2.228 1.00 0.00 32 VAL A O 4
ATOM 4818 N N . PRO A 1 33 ? -3.560 11.726 3.088 1.00 0.00 33 PRO A N 4
ATOM 4819 C CA . PRO A 1 33 ? -3.669 10.719 4.200 1.00 0.00 33 PRO A CA 4
ATOM 4820 C C . PRO A 1 33 ? -3.668 9.302 3.655 1.00 0.00 33 PRO A C 4
ATOM 4821 O O . PRO A 1 33 ? -4.218 9.042 2.579 1.00 0.00 33 PRO A O 4
ATOM 4832 N N . TYR A 1 34 ? -2.982 8.404 4.366 1.00 0.00 34 TYR A N 4
ATOM 4833 C CA . TYR A 1 34 ? -2.826 7.023 3.919 1.00 0.00 34 TYR A CA 4
ATOM 4834 C C . TYR A 1 34 ? -3.460 6.052 4.912 1.00 0.00 34 TYR A C 4
ATOM 4835 O O . TYR A 1 34 ? -3.182 6.110 6.114 1.00 0.00 34 TYR A O 4
ATOM 4853 N N . THR A 1 35 ? -4.261 5.125 4.388 1.00 0.00 35 THR A N 4
ATOM 4854 C CA . THR A 1 35 ? -4.888 4.085 5.204 1.00 0.00 35 THR A CA 4
ATOM 4855 C C . THR A 1 35 ? -4.472 2.715 4.664 1.00 0.00 35 THR A C 4
ATOM 4856 O O . THR A 1 35 ? -4.666 2.430 3.484 1.00 0.00 35 THR A O 4
ATOM 4867 N N . LEU A 1 36 ? -3.872 1.886 5.529 1.00 0.00 36 LEU A N 4
ATOM 4868 C CA . LEU A 1 36 ? -3.391 0.561 5.117 1.00 0.00 36 LEU A CA 4
ATOM 4869 C C . LEU A 1 36 ? -3.939 -0.534 6.024 1.00 0.00 36 LEU A C 4
ATOM 4870 O O . LEU A 1 36 ? -3.715 -0.521 7.237 1.00 0.00 36 LEU A O 4
ATOM 4886 N N . LYS A 1 37 ? -4.620 -1.511 5.411 1.00 0.00 37 LYS A N 4
ATOM 4887 C CA . LYS A 1 37 ? -5.165 -2.663 6.143 1.00 0.00 37 LYS A CA 4
ATOM 4888 C C . LYS A 1 37 ? -4.635 -3.963 5.562 1.00 0.00 37 LYS A C 4
ATOM 4889 O O . LYS A 1 37 ? -4.310 -4.034 4.373 1.00 0.00 37 LYS A O 4
ATOM 4908 N N . VAL A 1 38 ? -4.478 -4.969 6.432 1.00 0.00 38 VAL A N 4
ATOM 4909 C CA . VAL A 1 38 ? -3.898 -6.251 6.032 1.00 0.00 38 VAL A CA 4
ATOM 4910 C C . VAL A 1 38 ? -4.972 -7.333 5.879 1.00 0.00 38 VAL A C 4
ATOM 4911 O O . VAL A 1 38 ? -5.866 -7.468 6.720 1.00 0.00 38 VAL A O 4
ATOM 4924 N N . VAL A 1 39 ? -4.845 -8.107 4.804 1.00 0.00 39 VAL A N 4
ATOM 4925 C CA . VAL A 1 39 ? -5.763 -9.204 4.514 1.00 0.00 39 VAL A CA 4
ATOM 4926 C C . VAL A 1 39 ? -4.957 -10.488 4.287 1.00 0.00 39 VAL A C 4
ATOM 4927 O O . VAL A 1 39 ? -4.014 -10.499 3.486 1.00 0.00 39 VAL A O 4
ATOM 4940 N N . ASP A 1 40 ? -5.330 -11.562 4.994 1.00 0.00 40 ASP A N 4
ATOM 4941 C CA . ASP A 1 40 ? -4.631 -12.841 4.864 1.00 0.00 40 ASP A CA 4
ATOM 4942 C C . ASP A 1 40 ? -5.188 -13.644 3.692 1.00 0.00 40 ASP A C 4
ATOM 4943 O O . ASP A 1 40 ? -6.365 -14.015 3.684 1.00 0.00 40 ASP A O 4
ATOM 4952 N N . VAL A 1 41 ? -4.327 -13.897 2.701 1.00 0.00 41 VAL A N 4
ATOM 4953 C CA . VAL A 1 41 ? -4.716 -14.650 1.505 1.00 0.00 41 VAL A CA 4
ATOM 4954 C C . VAL A 1 41 ? -5.097 -16.084 1.889 1.00 0.00 41 VAL A C 4
ATOM 4955 O O . VAL A 1 41 ? -6.063 -16.647 1.367 1.00 0.00 41 VAL A O 4
ATOM 4968 N N . THR A 1 42 ? -4.272 -16.674 2.742 1.00 0.00 42 THR A N 4
ATOM 4969 C CA . THR A 1 42 ? -4.427 -18.060 3.152 1.00 0.00 42 THR A CA 4
ATOM 4970 C C . THR A 1 42 ? -5.683 -18.265 4.009 1.00 0.00 42 THR A C 4
ATOM 4971 O O . THR A 1 42 ? -6.355 -19.298 3.892 1.00 0.00 42 THR A O 4
ATOM 4982 N N . LYS A 1 43 ? -5.956 -17.310 4.908 1.00 0.00 43 LYS A N 4
ATOM 4983 C CA . LYS A 1 43 ? -7.091 -17.433 5.832 1.00 0.00 43 LYS A CA 4
ATOM 4984 C C . LYS A 1 43 ? -8.439 -17.189 5.124 1.00 0.00 43 LYS A C 4
ATOM 4985 O O . LYS A 1 43 ? -9.397 -17.931 5.350 1.00 0.00 43 LYS A O 4
ATOM 5004 N N . GLN A 1 44 ? -8.510 -16.128 4.303 1.00 0.00 44 GLN A N 4
ATOM 5005 C CA . GLN A 1 44 ? -9.759 -15.784 3.592 1.00 0.00 44 GLN A CA 4
ATOM 5006 C C . GLN A 1 44 ? -9.724 -16.199 2.094 1.00 0.00 44 GLN A C 4
ATOM 5007 O O . GLN A 1 44 ? -9.175 -15.452 1.275 1.00 0.00 44 GLN A O 4
ATOM 5021 N N . PRO A 1 45 ? -10.350 -17.333 1.690 1.00 0.00 45 PRO A N 4
ATOM 5022 C CA . PRO A 1 45 ? -10.418 -17.737 0.243 1.00 0.00 45 PRO A CA 4
ATOM 5023 C C . PRO A 1 45 ? -11.126 -16.712 -0.627 1.00 0.00 45 PRO A C 4
ATOM 5024 O O . PRO A 1 45 ? -10.829 -16.604 -1.801 1.00 0.00 45 PRO A O 4
ATOM 5035 N N . ASP A 1 46 ? -12.147 -16.048 -0.071 1.00 0.00 46 ASP A N 4
ATOM 5036 C CA . ASP A 1 46 ? -12.962 -15.122 -0.863 1.00 0.00 46 ASP A CA 4
ATOM 5037 C C . ASP A 1 46 ? -12.118 -13.995 -1.456 1.00 0.00 46 ASP A C 4
ATOM 5038 O O . ASP A 1 46 ? -12.167 -13.748 -2.673 1.00 0.00 46 ASP A O 4
ATOM 5047 N N . LEU A 1 47 ? -11.318 -13.339 -0.609 1.00 0.00 47 LEU A N 4
ATOM 5048 C CA . LEU A 1 47 ? -10.453 -12.255 -1.070 1.00 0.00 47 LEU A CA 4
ATOM 5049 C C . LEU A 1 47 ? -9.291 -12.785 -1.904 1.00 0.00 47 LEU A C 4
ATOM 5050 O O . LEU A 1 47 ? -8.944 -12.206 -2.929 1.00 0.00 47 LEU A O 4
ATOM 5066 N N . ALA A 1 48 ? -8.687 -13.885 -1.441 1.00 0.00 48 ALA A N 4
ATOM 5067 C CA . ALA A 1 48 ? -7.533 -14.491 -2.121 1.00 0.00 48 ALA A CA 4
ATOM 5068 C C . ALA A 1 48 ? -7.881 -15.008 -3.514 1.00 0.00 48 ALA A C 4
ATOM 5069 O O . ALA A 1 48 ? -7.107 -14.842 -4.462 1.00 0.00 48 ALA A O 4
ATOM 5076 N N . GLU A 1 49 ? -9.020 -15.678 -3.608 1.00 0.00 49 GLU A N 4
ATOM 5077 C CA . GLU A 1 49 ? -9.474 -16.287 -4.843 1.00 0.00 49 GLU A CA 4
ATOM 5078 C C . GLU A 1 49 ? -9.774 -15.214 -5.874 1.00 0.00 49 GLU A C 4
ATOM 5079 O O . GLU A 1 49 ? -9.363 -15.321 -7.034 1.00 0.00 49 GLU A O 4
ATOM 5091 N N . LYS A 1 50 ? -10.498 -14.177 -5.437 1.00 0.00 50 LYS A N 4
ATOM 5092 C CA . LYS A 1 50 ? -10.863 -13.078 -6.323 1.00 0.00 50 LYS A CA 4
ATOM 5093 C C . LYS A 1 50 ? -9.670 -12.165 -6.641 1.00 0.00 50 LYS A C 4
ATOM 5094 O O . LYS A 1 50 ? -9.712 -11.400 -7.611 1.00 0.00 50 LYS A O 4
ATOM 5113 N N . ASP A 1 51 ? -8.622 -12.230 -5.806 1.00 0.00 51 ASP A N 4
ATOM 5114 C CA . ASP A 1 51 ? -7.432 -11.375 -5.997 1.00 0.00 51 ASP A CA 4
ATOM 5115 C C . ASP A 1 51 ? -6.562 -11.832 -7.182 1.00 0.00 51 ASP A C 4
ATOM 5116 O O . ASP A 1 51 ? -5.720 -11.066 -7.662 1.00 0.00 51 ASP A O 4
ATOM 5125 N N . GLN A 1 52 ? -6.770 -13.076 -7.657 1.00 0.00 52 GLN A N 4
ATOM 5126 C CA . GLN A 1 52 ? -5.997 -13.611 -8.798 1.00 0.00 52 GLN A CA 4
ATOM 5127 C C . GLN A 1 52 ? -4.489 -13.323 -8.623 1.00 0.00 52 GLN A C 4
ATOM 5128 O O . GLN A 1 52 ? -3.788 -12.968 -9.585 1.00 0.00 52 GLN A O 4
ATOM 5142 N N . VAL A 1 53 ? -4.012 -13.445 -7.380 1.00 0.00 53 VAL A N 4
ATOM 5143 C CA . VAL A 1 53 ? -2.611 -13.156 -7.056 1.00 0.00 53 VAL A CA 4
ATOM 5144 C C . VAL A 1 53 ? -1.657 -14.194 -7.671 1.00 0.00 53 VAL A C 4
ATOM 5145 O O . VAL A 1 53 ? -1.612 -15.349 -7.234 1.00 0.00 53 VAL A O 4
ATOM 5158 N N . GLN A 1 54 ? -0.845 -13.740 -8.637 1.00 0.00 54 GLN A N 4
ATOM 5159 C CA . GLN A 1 54 ? 0.177 -14.593 -9.243 1.00 0.00 54 GLN A CA 4
ATOM 5160 C C . GLN A 1 54 ? 1.265 -14.911 -8.214 1.00 0.00 54 GLN A C 4
ATOM 5161 O O . GLN A 1 54 ? 1.733 -16.049 -8.118 1.00 0.00 54 GLN A O 4
ATOM 5175 N N . ALA A 1 55 ? 1.638 -13.889 -7.422 1.00 0.00 55 ALA A N 4
ATOM 5176 C CA . ALA A 1 55 ? 2.641 -14.044 -6.368 1.00 0.00 55 ALA A CA 4
ATOM 5177 C C . ALA A 1 55 ? 2.421 -13.014 -5.252 1.00 0.00 55 ALA A C 4
ATOM 5178 O O . ALA A 1 55 ? 1.938 -11.905 -5.498 1.00 0.00 55 ALA A O 4
ATOM 5185 N N . THR A 1 56 ? 2.727 -13.422 -4.025 1.00 0.00 56 THR A N 4
ATOM 5186 C CA . THR A 1 56 ? 2.519 -12.593 -2.825 1.00 0.00 56 THR A CA 4
ATOM 5187 C C . THR A 1 56 ? 3.731 -11.657 -2.506 1.00 0.00 56 THR A C 4
ATOM 5188 O O . THR A 1 56 ? 4.906 -12.016 -2.768 1.00 0.00 56 THR A O 4
ATOM 5199 N N . PRO A 1 57 ? 3.504 -10.487 -1.873 1.00 0.00 57 PRO A N 4
ATOM 5200 C CA . PRO A 1 57 ? 2.149 -9.887 -1.484 1.00 0.00 57 PRO A CA 4
ATOM 5201 C C . PRO A 1 57 ? 1.454 -9.273 -2.700 1.00 0.00 57 PRO A C 4
ATOM 5202 O O . PRO A 1 57 ? 2.070 -9.121 -3.762 1.00 0.00 57 PRO A O 4
ATOM 5213 N N . THR A 1 58 ? 0.204 -8.846 -2.510 1.00 0.00 58 THR A N 4
ATOM 5214 C CA . THR A 1 58 ? -0.537 -8.153 -3.575 1.00 0.00 58 THR A CA 4
ATOM 5215 C C . THR A 1 58 ? -0.773 -6.700 -3.171 1.00 0.00 58 THR A C 4
ATOM 5216 O O . THR A 1 58 ? -1.307 -6.424 -2.092 1.00 0.00 58 THR A O 4
ATOM 5227 N N . LEU A 1 59 ? -0.402 -5.785 -4.066 1.00 0.00 59 LEU A N 4
ATOM 5228 C CA . LEU A 1 59 ? -0.600 -4.362 -3.835 1.00 0.00 59 LEU A CA 4
ATOM 5229 C C . LEU A 1 59 ? -1.887 -3.918 -4.491 1.00 0.00 59 LEU A C 4
ATOM 5230 O O . LEU A 1 59 ? -1.981 -3.871 -5.723 1.00 0.00 59 LEU A O 4
ATOM 5246 N N . VAL A 1 60 ? -2.898 -3.638 -3.663 1.00 0.00 60 VAL A N 4
ATOM 5247 C CA . VAL A 1 60 ? -4.215 -3.246 -4.179 1.00 0.00 60 VAL A CA 4
ATOM 5248 C C . VAL A 1 60 ? -4.569 -1.807 -3.767 1.00 0.00 60 VAL A C 4
ATOM 5249 O O . VAL A 1 60 ? -4.702 -1.501 -2.580 1.00 0.00 60 VAL A O 4
ATOM 5262 N N . ARG A 1 61 ? -4.782 -0.956 -4.779 1.00 0.00 61 ARG A N 4
ATOM 5263 C CA . ARG A 1 61 ? -5.199 0.431 -4.566 1.00 0.00 61 ARG A CA 4
ATOM 5264 C C . ARG A 1 61 ? -6.712 0.523 -4.526 1.00 0.00 61 ARG A C 4
ATOM 5265 O O . ARG A 1 61 ? -7.392 0.156 -5.497 1.00 0.00 61 ARG A O 4
ATOM 5286 N N . VAL A 1 62 ? -7.235 1.006 -3.391 1.00 0.00 62 VAL A N 4
ATOM 5287 C CA . VAL A 1 62 ? -8.679 1.126 -3.184 1.00 0.00 62 VAL A CA 4
ATOM 5288 C C . VAL A 1 62 ? -9.129 2.598 -3.248 1.00 0.00 62 VAL A C 4
ATOM 5289 O O . VAL A 1 62 ? -8.421 3.515 -2.805 1.00 0.00 62 VAL A O 4
ATOM 5302 N N . TYR A 1 63 ? -10.299 2.787 -3.839 1.00 0.00 63 TYR A N 4
ATOM 5303 C CA . TYR A 1 63 ? -10.890 4.103 -4.062 1.00 0.00 63 TYR A CA 4
ATOM 5304 C C . TYR A 1 63 ? -10.861 4.963 -2.768 1.00 0.00 63 TYR A C 4
ATOM 5305 O O . TYR A 1 63 ? -10.611 4.418 -1.697 1.00 0.00 63 TYR A O 4
ATOM 5323 N N . PRO A 1 64 ? -11.093 6.310 -2.825 1.00 0.00 64 PRO A N 4
ATOM 5324 C CA . PRO A 1 64 ? -11.417 7.123 -4.084 1.00 0.00 64 PRO A CA 4
ATOM 5325 C C . PRO A 1 64 ? -10.414 6.936 -5.225 1.00 0.00 64 PRO A C 4
ATOM 5326 O O . PRO A 1 64 ? -9.262 6.550 -5.006 1.00 0.00 64 PRO A O 4
ATOM 5337 N N . GLN A 1 65 ? -10.893 7.182 -6.445 1.00 0.00 65 GLN A N 4
ATOM 5338 C CA . GLN A 1 65 ? -10.101 6.987 -7.661 1.00 0.00 65 GLN A CA 4
ATOM 5339 C C . GLN A 1 65 ? -8.797 7.819 -7.642 1.00 0.00 65 GLN A C 4
ATOM 5340 O O . GLN A 1 65 ? -8.719 8.820 -6.928 1.00 0.00 65 GLN A O 4
ATOM 5354 N N . PRO A 1 66 ? -7.751 7.427 -8.417 1.00 0.00 66 PRO A N 4
ATOM 5355 C CA . PRO A 1 66 ? -7.744 6.207 -9.334 1.00 0.00 66 PRO A CA 4
ATOM 5356 C C . PRO A 1 66 ? -7.524 4.890 -8.583 1.00 0.00 66 PRO A C 4
ATOM 5357 O O . PRO A 1 66 ? -6.694 4.813 -7.676 1.00 0.00 66 PRO A O 4
ATOM 5368 N N . VAL A 1 67 ? -8.241 3.842 -9.017 1.00 0.00 67 VAL A N 4
ATOM 5369 C CA . VAL A 1 67 ? -8.094 2.495 -8.438 1.00 0.00 67 VAL A CA 4
ATOM 5370 C C . VAL A 1 67 ? -7.115 1.663 -9.271 1.00 0.00 67 VAL A C 4
ATOM 5371 O O . VAL A 1 67 ? -6.974 1.896 -10.478 1.00 0.00 67 VAL A O 4
ATOM 5384 N N . ARG A 1 68 ? -6.435 0.696 -8.627 1.00 0.00 68 ARG A N 4
ATOM 5385 C CA . ARG A 1 68 ? -5.465 -0.155 -9.345 1.00 0.00 68 ARG A CA 4
ATOM 5386 C C . ARG A 1 68 ? -5.220 -1.471 -8.611 1.00 0.00 68 ARG A C 4
ATOM 5387 O O . ARG A 1 68 ? -5.304 -1.529 -7.389 1.00 0.00 68 ARG A O 4
ATOM 5408 N N . ARG A 1 69 ? -4.885 -2.519 -9.377 1.00 0.00 69 ARG A N 4
ATOM 5409 C CA . ARG A 1 69 ? -4.577 -3.830 -8.800 1.00 0.00 69 ARG A CA 4
ATOM 5410 C C . ARG A 1 69 ? -3.233 -4.345 -9.334 1.00 0.00 69 ARG A C 4
ATOM 5411 O O . ARG A 1 69 ? -3.067 -4.539 -10.543 1.00 0.00 69 ARG A O 4
ATOM 5432 N N . LEU A 1 70 ? -2.289 -4.580 -8.414 1.00 0.00 70 LEU A N 4
ATOM 5433 C CA . LEU A 1 70 ? -0.963 -5.093 -8.770 1.00 0.00 70 LEU A CA 4
ATOM 5434 C C . LEU A 1 70 ? -0.696 -6.395 -8.013 1.00 0.00 70 LEU A C 4
ATOM 5435 O O . LEU A 1 70 ? -0.772 -6.427 -6.781 1.00 0.00 70 LEU A O 4
ATOM 5451 N N . VAL A 1 71 ? -0.398 -7.466 -8.758 1.00 0.00 71 VAL A N 4
ATOM 5452 C CA . VAL A 1 71 ? -0.141 -8.784 -8.151 1.00 0.00 71 VAL A CA 4
ATOM 5453 C C . VAL A 1 71 ? 1.230 -9.322 -8.561 1.00 0.00 71 VAL A C 4
ATOM 5454 O O . VAL A 1 71 ? 1.557 -9.340 -9.755 1.00 0.00 71 VAL A O 4
ATOM 5467 N N . GLY A 1 72 ? 2.004 -9.831 -7.579 1.00 0.00 72 GLY A N 4
ATOM 5468 C CA . GLY A 1 72 ? 3.292 -10.442 -7.890 1.00 0.00 72 GLY A CA 4
ATOM 5469 C C . GLY A 1 72 ? 4.187 -10.522 -6.675 1.00 0.00 72 GLY A C 4
ATOM 5470 O O . GLY A 1 72 ? 3.896 -9.920 -5.635 1.00 0.00 72 GLY A O 4
ATOM 5474 N N . GLN A 1 73 ? 5.311 -11.231 -6.830 1.00 0.00 73 GLN A N 4
ATOM 5475 C CA . GLN A 1 73 ? 6.292 -11.345 -5.763 1.00 0.00 73 GLN A CA 4
ATOM 5476 C C . GLN A 1 73 ? 6.901 -9.986 -5.506 1.00 0.00 73 GLN A C 4
ATOM 5477 O O . GLN A 1 73 ? 7.449 -9.364 -6.426 1.00 0.00 73 GLN A O 4
ATOM 5491 N N . LEU A 1 74 ? 6.756 -9.492 -4.272 1.00 0.00 74 LEU A N 4
ATOM 5492 C CA . LEU A 1 74 ? 7.272 -8.127 -3.954 1.00 0.00 74 LEU A CA 4
ATOM 5493 C C . LEU A 1 74 ? 8.743 -8.144 -3.536 1.00 0.00 74 LEU A C 4
ATOM 5494 O O . LEU A 1 74 ? 9.122 -7.632 -2.472 1.00 0.00 74 LEU A O 4
ATOM 5510 N N . ASP A 1 75 ? 9.574 -8.673 -4.430 1.00 0.00 75 ASP A N 4
ATOM 5511 C CA . ASP A 1 75 ? 11.024 -8.691 -4.238 1.00 0.00 75 ASP A CA 4
ATOM 5512 C C . ASP A 1 75 ? 11.723 -7.634 -5.132 1.00 0.00 75 ASP A C 4
ATOM 5513 O O . ASP A 1 75 ? 12.954 -7.609 -5.217 1.00 0.00 75 ASP A O 4
ATOM 5522 N N . HIS A 1 76 ? 10.921 -6.788 -5.825 1.00 0.00 76 HIS A N 4
ATOM 5523 C CA . HIS A 1 76 ? 11.466 -5.772 -6.737 1.00 0.00 76 HIS A CA 4
ATOM 5524 C C . HIS A 1 76 ? 10.883 -4.400 -6.440 1.00 0.00 76 HIS A C 4
ATOM 5525 O O . HIS A 1 76 ? 9.664 -4.255 -6.296 1.00 0.00 76 HIS A O 4
ATOM 5539 N N . ARG A 1 77 ? 11.749 -3.384 -6.447 1.00 0.00 77 ARG A N 4
ATOM 5540 C CA . ARG A 1 77 ? 11.303 -1.996 -6.281 1.00 0.00 77 ARG A CA 4
ATOM 5541 C C . ARG A 1 77 ? 10.762 -1.430 -7.609 1.00 0.00 77 ARG A C 4
ATOM 5542 O O . ARG A 1 77 ? 10.062 -0.423 -7.613 1.00 0.00 77 ARG A O 4
ATOM 5563 N N . TYR A 1 78 ? 11.118 -2.084 -8.735 1.00 0.00 78 TYR A N 4
ATOM 5564 C CA . TYR A 1 78 ? 10.690 -1.642 -10.060 1.00 0.00 78 TYR A CA 4
ATOM 5565 C C . TYR A 1 78 ? 9.172 -1.727 -10.209 1.00 0.00 78 TYR A C 4
ATOM 5566 O O . TYR A 1 78 ? 8.544 -0.813 -10.768 1.00 0.00 78 TYR A O 4
ATOM 5584 N N . ARG A 1 79 ? 8.580 -2.816 -9.689 1.00 0.00 79 ARG A N 4
ATOM 5585 C CA . ARG A 1 79 ? 7.129 -2.996 -9.760 1.00 0.00 79 ARG A CA 4
ATOM 5586 C C . ARG A 1 79 ? 6.422 -1.872 -9.000 1.00 0.00 79 ARG A C 4
ATOM 5587 O O . ARG A 1 79 ? 5.468 -1.253 -9.507 1.00 0.00 79 ARG A O 4
ATOM 5608 N N . LEU A 1 80 ? 6.957 -1.555 -7.823 1.00 0.00 80 LEU A N 4
ATOM 5609 C CA . LEU A 1 80 ? 6.452 -0.459 -7.006 1.00 0.00 80 LEU A CA 4
ATOM 5610 C C . LEU A 1 80 ? 6.716 0.893 -7.675 1.00 0.00 80 LEU A C 4
ATOM 5611 O O . LEU A 1 80 ? 5.943 1.840 -7.501 1.00 0.00 80 LEU A O 4
ATOM 5627 N N . GLN A 1 81 ? 7.858 0.991 -8.377 1.00 0.00 81 GLN A N 4
ATOM 5628 C CA . GLN A 1 81 ? 8.274 2.242 -8.997 1.00 0.00 81 GLN A CA 4
ATOM 5629 C C . GLN A 1 81 ? 7.208 2.746 -9.978 1.00 0.00 81 GLN A C 4
ATOM 5630 O O . GLN A 1 81 ? 6.793 3.908 -9.896 1.00 0.00 81 GLN A O 4
ATOM 5644 N N . HIS A 1 82 ? 6.729 1.857 -10.875 1.00 0.00 82 HIS A N 4
ATOM 5645 C CA . HIS A 1 82 ? 5.663 2.246 -11.818 1.00 0.00 82 HIS A CA 4
ATOM 5646 C C . HIS A 1 82 ? 4.303 2.369 -11.099 1.00 0.00 82 HIS A C 4
ATOM 5647 O O . HIS A 1 82 ? 3.429 3.126 -11.529 1.00 0.00 82 HIS A O 4
ATOM 5661 N N . LEU A 1 83 ? 4.151 1.619 -9.991 1.00 0.00 83 LEU A N 4
ATOM 5662 C CA . LEU A 1 83 ? 2.926 1.640 -9.196 1.00 0.00 83 LEU A CA 4
ATOM 5663 C C . LEU A 1 83 ? 2.668 3.040 -8.631 1.00 0.00 83 LEU A C 4
ATOM 5664 O O . LEU A 1 83 ? 1.518 3.481 -8.554 1.00 0.00 83 LEU A O 4
ATOM 5680 N N . LEU A 1 84 ? 3.743 3.719 -8.212 1.00 0.00 84 LEU A N 4
ATOM 5681 C CA . LEU A 1 84 ? 3.633 5.056 -7.610 1.00 0.00 84 LEU A CA 4
ATOM 5682 C C . LEU A 1 84 ? 3.171 6.107 -8.630 1.00 0.00 84 LEU A C 4
ATOM 5683 O O . LEU A 1 84 ? 2.580 7.124 -8.249 1.00 0.00 84 LEU A O 4
ATOM 5699 N N . SER A 1 85 ? 3.439 5.855 -9.918 1.00 0.00 85 SER A N 4
ATOM 5700 C CA . SER A 1 85 ? 3.042 6.779 -10.980 1.00 0.00 85 SER A CA 4
ATOM 5701 C C . SER A 1 85 ? 1.493 6.917 -11.028 1.00 0.00 85 SER A C 4
ATOM 5702 O O . SER A 1 85 ? 0.798 5.898 -11.071 1.00 0.00 85 SER A O 4
ATOM 5710 N N . PRO A 1 86 ? 0.927 8.155 -11.013 1.00 0.00 86 PRO A N 4
ATOM 5711 C CA . PRO A 1 86 ? -0.558 8.348 -11.048 1.00 0.00 86 PRO A CA 4
ATOM 5712 C C . PRO A 1 86 ? -1.119 8.204 -12.463 1.00 0.00 86 PRO A C 4
ATOM 5713 O O . PRO A 1 86 ? -0.353 8.355 -13.401 1.00 0.00 86 PRO A O 4
ATOM 5725 N N . MET A 1 1 ? -10.282 11.276 1.294 1.00 0.00 1 MET A N 5
ATOM 5726 C CA . MET A 1 1 ? -10.972 10.021 0.876 1.00 0.00 1 MET A CA 5
ATOM 5727 C C . MET A 1 1 ? -10.010 9.161 0.050 1.00 0.00 1 MET A C 5
ATOM 5728 O O . MET A 1 1 ? -9.895 9.332 -1.164 1.00 0.00 1 MET A O 5
ATOM 5744 N N . TYR A 1 2 ? -9.300 8.255 0.732 1.00 0.00 2 TYR A N 5
ATOM 5745 C CA . TYR A 1 2 ? -8.337 7.364 0.074 1.00 0.00 2 TYR A CA 5
ATOM 5746 C C . TYR A 1 2 ? -8.247 6.050 0.852 1.00 0.00 2 TYR A C 5
ATOM 5747 O O . TYR A 1 2 ? -7.991 6.076 2.062 1.00 0.00 2 TYR A O 5
ATOM 5765 N N . VAL A 1 3 ? -8.465 4.891 0.174 1.00 0.00 3 VAL A N 5
ATOM 5766 C CA . VAL A 1 3 ? -8.400 3.596 0.875 1.00 0.00 3 VAL A CA 5
ATOM 5767 C C . VAL A 1 3 ? -7.293 2.739 0.272 1.00 0.00 3 VAL A C 5
ATOM 5768 O O . VAL A 1 3 ? -7.173 2.652 -0.946 1.00 0.00 3 VAL A O 5
ATOM 5781 N N . PHE A 1 4 ? -6.456 2.150 1.136 1.00 0.00 4 PHE A N 5
ATOM 5782 C CA . PHE A 1 4 ? -5.330 1.319 0.682 1.00 0.00 4 PHE A CA 5
ATOM 5783 C C . PHE A 1 4 ? -5.429 -0.080 1.310 1.00 0.00 4 PHE A C 5
ATOM 5784 O O . PHE A 1 4 ? -5.754 -0.212 2.493 1.00 0.00 4 PHE A O 5
ATOM 5801 N N . ARG A 1 5 ? -5.195 -1.112 0.494 1.00 0.00 5 ARG A N 5
ATOM 5802 C CA . ARG A 1 5 ? -5.308 -2.508 0.946 1.00 0.00 5 ARG A CA 5
ATOM 5803 C C . ARG A 1 5 ? -4.011 -3.285 0.673 1.00 0.00 5 ARG A C 5
ATOM 5804 O O . ARG A 1 5 ? -3.370 -3.088 -0.359 1.00 0.00 5 ARG A O 5
ATOM 5825 N N . LEU A 1 6 ? -3.641 -4.177 1.609 1.00 0.00 6 LEU A N 5
ATOM 5826 C CA . LEU A 1 6 ? -2.431 -4.999 1.460 1.00 0.00 6 LEU A CA 5
ATOM 5827 C C . LEU A 1 6 ? -2.724 -6.473 1.751 1.00 0.00 6 LEU A C 5
ATOM 5828 O O . LEU A 1 6 ? -3.395 -6.804 2.733 1.00 0.00 6 LEU A O 5
ATOM 5844 N N . TYR A 1 7 ? -2.192 -7.343 0.896 1.00 0.00 7 TYR A N 5
ATOM 5845 C CA . TYR A 1 7 ? -2.357 -8.791 1.045 1.00 0.00 7 TYR A CA 5
ATOM 5846 C C . TYR A 1 7 ? -1.039 -9.457 1.440 1.00 0.00 7 TYR A C 5
ATOM 5847 O O . TYR A 1 7 ? 0.009 -9.176 0.845 1.00 0.00 7 TYR A O 5
ATOM 5865 N N . VAL A 1 8 ? -1.106 -10.366 2.431 1.00 0.00 8 VAL A N 5
ATOM 5866 C CA . VAL A 1 8 ? 0.087 -11.097 2.893 1.00 0.00 8 VAL A CA 5
ATOM 5867 C C . VAL A 1 8 ? -0.205 -12.587 3.094 1.00 0.00 8 VAL A C 5
ATOM 5868 O O . VAL A 1 8 ? -1.355 -12.983 3.305 1.00 0.00 8 VAL A O 5
ATOM 5881 N N . ARG A 1 9 ? 0.862 -13.398 3.070 1.00 0.00 9 ARG A N 5
ATOM 5882 C CA . ARG A 1 9 ? 0.747 -14.839 3.292 1.00 0.00 9 ARG A CA 5
ATOM 5883 C C . ARG A 1 9 ? 1.186 -15.170 4.717 1.00 0.00 9 ARG A C 5
ATOM 5884 O O . ARG A 1 9 ? 2.271 -14.763 5.147 1.00 0.00 9 ARG A O 5
ATOM 5905 N N . GLY A 1 10 ? 0.323 -15.876 5.459 1.00 0.00 10 GLY A N 5
ATOM 5906 C CA . GLY A 1 10 ? 0.615 -16.218 6.852 1.00 0.00 10 GLY A CA 5
ATOM 5907 C C . GLY A 1 10 ? 0.806 -14.950 7.680 1.00 0.00 10 GLY A C 5
ATOM 5908 O O . GLY A 1 10 ? -0.030 -14.042 7.631 1.00 0.00 10 GLY A O 5
ATOM 5912 N N . GLU A 1 11 ? 1.912 -14.889 8.435 1.00 0.00 11 GLU A N 5
ATOM 5913 C CA . GLU A 1 11 ? 2.206 -13.715 9.272 1.00 0.00 11 GLU A CA 5
ATOM 5914 C C . GLU A 1 11 ? 3.693 -13.666 9.680 1.00 0.00 11 GLU A C 5
ATOM 5915 O O . GLU A 1 11 ? 4.029 -13.577 10.874 1.00 0.00 11 GLU A O 5
ATOM 5927 N N . THR A 1 12 ? 4.580 -13.704 8.677 1.00 0.00 12 THR A N 5
ATOM 5928 C CA . THR A 1 12 ? 6.026 -13.646 8.924 1.00 0.00 12 THR A CA 5
ATOM 5929 C C . THR A 1 12 ? 6.491 -12.206 9.148 1.00 0.00 12 THR A C 5
ATOM 5930 O O . THR A 1 12 ? 5.809 -11.253 8.756 1.00 0.00 12 THR A O 5
ATOM 5941 N N . HIS A 1 13 ? 7.659 -12.064 9.776 1.00 0.00 13 HIS A N 5
ATOM 5942 C CA . HIS A 1 13 ? 8.247 -10.752 10.061 1.00 0.00 13 HIS A CA 5
ATOM 5943 C C . HIS A 1 13 ? 8.691 -10.046 8.778 1.00 0.00 13 HIS A C 5
ATOM 5944 O O . HIS A 1 13 ? 8.603 -8.816 8.675 1.00 0.00 13 HIS A O 5
ATOM 5958 N N . ALA A 1 14 ? 9.209 -10.828 7.821 1.00 0.00 14 ALA A N 5
ATOM 5959 C CA . ALA A 1 14 ? 9.720 -10.276 6.561 1.00 0.00 14 ALA A CA 5
ATOM 5960 C C . ALA A 1 14 ? 8.628 -9.525 5.804 1.00 0.00 14 ALA A C 5
ATOM 5961 O O . ALA A 1 14 ? 8.882 -8.455 5.238 1.00 0.00 14 ALA A O 5
ATOM 5968 N N . ALA A 1 15 ? 7.409 -10.078 5.811 1.00 0.00 15 ALA A N 5
ATOM 5969 C CA . ALA A 1 15 ? 6.271 -9.442 5.137 1.00 0.00 15 ALA A CA 5
ATOM 5970 C C . ALA A 1 15 ? 5.985 -8.068 5.745 1.00 0.00 15 ALA A C 5
ATOM 5971 O O . ALA A 1 15 ? 5.680 -7.115 5.028 1.00 0.00 15 ALA A O 5
ATOM 5978 N N . GLU A 1 16 ? 6.102 -7.980 7.072 1.00 0.00 16 GLU A N 5
ATOM 5979 C CA . GLU A 1 16 ? 5.882 -6.733 7.803 1.00 0.00 16 GLU A CA 5
ATOM 5980 C C . GLU A 1 16 ? 6.896 -5.677 7.358 1.00 0.00 16 GLU A C 5
ATOM 5981 O O . GLU A 1 16 ? 6.544 -4.513 7.171 1.00 0.00 16 GLU A O 5
ATOM 5993 N N . VAL A 1 17 ? 8.154 -6.105 7.178 1.00 0.00 17 VAL A N 5
ATOM 5994 C CA . VAL A 1 17 ? 9.219 -5.205 6.732 1.00 0.00 17 VAL A CA 5
ATOM 5995 C C . VAL A 1 17 ? 8.858 -4.658 5.343 1.00 0.00 17 VAL A C 5
ATOM 5996 O O . VAL A 1 17 ? 8.955 -3.453 5.093 1.00 0.00 17 VAL A O 5
ATOM 6009 N N . ALA A 1 18 ? 8.398 -5.558 4.472 1.00 0.00 18 ALA A N 5
ATOM 6010 C CA . ALA A 1 18 ? 7.965 -5.190 3.134 1.00 0.00 18 ALA A CA 5
ATOM 6011 C C . ALA A 1 18 ? 6.805 -4.214 3.221 1.00 0.00 18 ALA A C 5
ATOM 6012 O O . ALA A 1 18 ? 6.766 -3.221 2.488 1.00 0.00 18 ALA A O 5
ATOM 6019 N N . LEU A 1 19 ? 5.884 -4.473 4.168 1.00 0.00 19 LEU A N 5
ATOM 6020 C CA . LEU A 1 19 ? 4.751 -3.574 4.386 1.00 0.00 19 LEU A CA 5
ATOM 6021 C C . LEU A 1 19 ? 5.254 -2.206 4.802 1.00 0.00 19 LEU A C 5
ATOM 6022 O O . LEU A 1 19 ? 4.756 -1.202 4.332 1.00 0.00 19 LEU A O 5
ATOM 6038 N N . LYS A 1 20 ? 6.253 -2.186 5.686 1.00 0.00 20 LYS A N 5
ATOM 6039 C CA . LYS A 1 20 ? 6.840 -0.938 6.160 1.00 0.00 20 LYS A CA 5
ATOM 6040 C C . LYS A 1 20 ? 7.490 -0.180 4.994 1.00 0.00 20 LYS A C 5
ATOM 6041 O O . LYS A 1 20 ? 7.389 1.035 4.917 1.00 0.00 20 LYS A O 5
ATOM 6060 N N . ASN A 1 21 ? 8.197 -0.915 4.119 1.00 0.00 21 ASN A N 5
ATOM 6061 C CA . ASN A 1 21 ? 8.881 -0.304 2.971 1.00 0.00 21 ASN A CA 5
ATOM 6062 C C . ASN A 1 21 ? 7.885 0.265 1.967 1.00 0.00 21 ASN A C 5
ATOM 6063 O O . ASN A 1 21 ? 8.078 1.373 1.452 1.00 0.00 21 ASN A O 5
ATOM 6074 N N . LEU A 1 22 ? 6.802 -0.486 1.713 1.00 0.00 22 LEU A N 5
ATOM 6075 C CA . LEU A 1 22 ? 5.756 -0.034 0.785 1.00 0.00 22 LEU A CA 5
ATOM 6076 C C . LEU A 1 22 ? 4.977 1.123 1.400 1.00 0.00 22 LEU A C 5
ATOM 6077 O O . LEU A 1 22 ? 4.687 2.118 0.734 1.00 0.00 22 LEU A O 5
ATOM 6093 N N . HIS A 1 23 ? 4.677 0.988 2.687 1.00 0.00 23 HIS A N 5
ATOM 6094 C CA . HIS A 1 23 ? 3.958 2.013 3.445 1.00 0.00 23 HIS A CA 5
ATOM 6095 C C . HIS A 1 23 ? 4.777 3.298 3.495 1.00 0.00 23 HIS A C 5
ATOM 6096 O O . HIS A 1 23 ? 4.265 4.396 3.278 1.00 0.00 23 HIS A O 5
ATOM 6110 N N . ASP A 1 24 ? 6.057 3.126 3.792 1.00 0.00 24 ASP A N 5
ATOM 6111 C CA . ASP A 1 24 ? 7.005 4.218 3.894 1.00 0.00 24 ASP A CA 5
ATOM 6112 C C . ASP A 1 24 ? 7.123 4.963 2.570 1.00 0.00 24 ASP A C 5
ATOM 6113 O O . ASP A 1 24 ? 7.087 6.199 2.541 1.00 0.00 24 ASP A O 5
ATOM 6122 N N . LEU A 1 25 ? 7.243 4.206 1.480 1.00 0.00 25 LEU A N 5
ATOM 6123 C CA . LEU A 1 25 ? 7.343 4.794 0.150 1.00 0.00 25 LEU A CA 5
ATOM 6124 C C . LEU A 1 25 ? 6.047 5.542 -0.197 1.00 0.00 25 LEU A C 5
ATOM 6125 O O . LEU A 1 25 ? 6.086 6.639 -0.757 1.00 0.00 25 LEU A O 5
ATOM 6141 N N . LEU A 1 26 ? 4.904 4.916 0.118 1.00 0.00 26 LEU A N 5
ATOM 6142 C CA . LEU A 1 26 ? 3.588 5.500 -0.178 1.00 0.00 26 LEU A CA 5
ATOM 6143 C C . LEU A 1 26 ? 3.353 6.801 0.589 1.00 0.00 26 LEU A C 5
ATOM 6144 O O . LEU A 1 26 ? 2.813 7.763 0.031 1.00 0.00 26 LEU A O 5
ATOM 6160 N N . SER A 1 27 ? 3.758 6.826 1.867 1.00 0.00 27 SER A N 5
ATOM 6161 C CA . SER A 1 27 ? 3.586 8.013 2.699 1.00 0.00 27 SER A CA 5
ATOM 6162 C C . SER A 1 27 ? 4.378 9.166 2.130 1.00 0.00 27 SER A C 5
ATOM 6163 O O . SER A 1 27 ? 3.869 10.286 2.004 1.00 0.00 27 SER A O 5
ATOM 6171 N N . SER A 1 28 ? 5.631 8.879 1.782 1.00 0.00 28 SER A N 5
ATOM 6172 C CA . SER A 1 28 ? 6.519 9.873 1.216 1.00 0.00 28 SER A CA 5
ATOM 6173 C C . SER A 1 28 ? 6.046 10.330 -0.163 1.00 0.00 28 SER A C 5
ATOM 6174 O O . SER A 1 28 ? 6.134 11.516 -0.498 1.00 0.00 28 SER A O 5
ATOM 6182 N N . ALA A 1 29 ? 5.571 9.376 -0.964 1.00 0.00 29 ALA A N 5
ATOM 6183 C CA . ALA A 1 29 ? 5.109 9.657 -2.322 1.00 0.00 29 ALA A CA 5
ATOM 6184 C C . ALA A 1 29 ? 3.881 10.562 -2.326 1.00 0.00 29 ALA A C 5
ATOM 6185 O O . ALA A 1 29 ? 3.738 11.416 -3.207 1.00 0.00 29 ALA A O 5
ATOM 6192 N N . LEU A 1 30 ? 2.971 10.337 -1.366 1.00 0.00 30 LEU A N 5
ATOM 6193 C CA . LEU A 1 30 ? 1.718 11.108 -1.301 1.00 0.00 30 LEU A CA 5
ATOM 6194 C C . LEU A 1 30 ? 1.619 11.928 -0.018 1.00 0.00 30 LEU A C 5
ATOM 6195 O O . LEU A 1 30 ? 1.731 11.390 1.087 1.00 0.00 30 LEU A O 5
ATOM 6211 N N . LYS A 1 31 ? 1.368 13.234 -0.180 1.00 0.00 31 LYS A N 5
ATOM 6212 C CA . LYS A 1 31 ? 1.203 14.146 0.954 1.00 0.00 31 LYS A CA 5
ATOM 6213 C C . LYS A 1 31 ? -0.048 13.798 1.761 1.00 0.00 31 LYS A C 5
ATOM 6214 O O . LYS A 1 31 ? -0.052 13.896 2.990 1.00 0.00 31 LYS A O 5
ATOM 6233 N N . VAL A 1 32 ? -1.122 13.430 1.048 1.00 0.00 32 VAL A N 5
ATOM 6234 C CA . VAL A 1 32 ? -2.409 13.109 1.686 1.00 0.00 32 VAL A CA 5
ATOM 6235 C C . VAL A 1 32 ? -2.331 11.790 2.493 1.00 0.00 32 VAL A C 5
ATOM 6236 O O . VAL A 1 32 ? -1.595 10.878 2.108 1.00 0.00 32 VAL A O 5
ATOM 6249 N N . PRO A 1 33 ? -3.087 11.664 3.613 1.00 0.00 33 PRO A N 5
ATOM 6250 C CA . PRO A 1 33 ? -3.077 10.422 4.451 1.00 0.00 33 PRO A CA 5
ATOM 6251 C C . PRO A 1 33 ? -3.867 9.278 3.810 1.00 0.00 33 PRO A C 5
ATOM 6252 O O . PRO A 1 33 ? -4.763 9.510 2.991 1.00 0.00 33 PRO A O 5
ATOM 6263 N N . TYR A 1 34 ? -3.545 8.051 4.222 1.00 0.00 34 TYR A N 5
ATOM 6264 C CA . TYR A 1 34 ? -4.236 6.855 3.735 1.00 0.00 34 TYR A CA 5
ATOM 6265 C C . TYR A 1 34 ? -4.191 5.746 4.793 1.00 0.00 34 TYR A C 5
ATOM 6266 O O . TYR A 1 34 ? -3.393 5.816 5.737 1.00 0.00 34 TYR A O 5
ATOM 6284 N N . THR A 1 35 ? -5.058 4.734 4.640 1.00 0.00 35 THR A N 5
ATOM 6285 C CA . THR A 1 35 ? -5.118 3.625 5.604 1.00 0.00 35 THR A CA 5
ATOM 6286 C C . THR A 1 35 ? -4.800 2.287 4.938 1.00 0.00 35 THR A C 5
ATOM 6287 O O . THR A 1 35 ? -5.083 2.081 3.755 1.00 0.00 35 THR A O 5
ATOM 6298 N N . LEU A 1 36 ? -4.227 1.376 5.730 1.00 0.00 36 LEU A N 5
ATOM 6299 C CA . LEU A 1 36 ? -3.874 0.031 5.268 1.00 0.00 36 LEU A CA 5
ATOM 6300 C C . LEU A 1 36 ? -4.456 -1.028 6.195 1.00 0.00 36 LEU A C 5
ATOM 6301 O O . LEU A 1 36 ? -4.590 -0.805 7.403 1.00 0.00 36 LEU A O 5
ATOM 6317 N N . LYS A 1 37 ? -4.814 -2.175 5.614 1.00 0.00 37 LYS A N 5
ATOM 6318 C CA . LYS A 1 37 ? -5.405 -3.282 6.371 1.00 0.00 37 LYS A CA 5
ATOM 6319 C C . LYS A 1 37 ? -4.654 -4.580 6.099 1.00 0.00 37 LYS A C 5
ATOM 6320 O O . LYS A 1 37 ? -4.125 -4.781 4.999 1.00 0.00 37 LYS A O 5
ATOM 6339 N N . VAL A 1 38 ? -4.613 -5.458 7.108 1.00 0.00 38 VAL A N 5
ATOM 6340 C CA . VAL A 1 38 ? -3.927 -6.743 6.976 1.00 0.00 38 VAL A CA 5
ATOM 6341 C C . VAL A 1 38 ? -4.931 -7.847 6.620 1.00 0.00 38 VAL A C 5
ATOM 6342 O O . VAL A 1 38 ? -5.851 -8.140 7.391 1.00 0.00 38 VAL A O 5
ATOM 6355 N N . VAL A 1 39 ? -4.741 -8.444 5.439 1.00 0.00 39 VAL A N 5
ATOM 6356 C CA . VAL A 1 39 ? -5.621 -9.511 4.960 1.00 0.00 39 VAL A CA 5
ATOM 6357 C C . VAL A 1 39 ? -4.802 -10.773 4.680 1.00 0.00 39 VAL A C 5
ATOM 6358 O O . VAL A 1 39 ? -3.845 -10.742 3.898 1.00 0.00 39 VAL A O 5
ATOM 6371 N N . ASP A 1 40 ? -5.204 -11.880 5.308 1.00 0.00 40 ASP A N 5
ATOM 6372 C CA . ASP A 1 40 ? -4.530 -13.159 5.120 1.00 0.00 40 ASP A CA 5
ATOM 6373 C C . ASP A 1 40 ? -5.092 -13.872 3.896 1.00 0.00 40 ASP A C 5
ATOM 6374 O O . ASP A 1 40 ? -6.255 -14.285 3.882 1.00 0.00 40 ASP A O 5
ATOM 6383 N N . VAL A 1 41 ? -4.265 -13.965 2.858 1.00 0.00 41 VAL A N 5
ATOM 6384 C CA . VAL A 1 41 ? -4.665 -14.568 1.590 1.00 0.00 41 VAL A CA 5
ATOM 6385 C C . VAL A 1 41 ? -5.072 -16.040 1.794 1.00 0.00 41 VAL A C 5
ATOM 6386 O O . VAL A 1 41 ? -6.069 -16.498 1.227 1.00 0.00 41 VAL A O 5
ATOM 6399 N N . THR A 1 42 ? -4.280 -16.769 2.580 1.00 0.00 42 THR A N 5
ATOM 6400 C CA . THR A 1 42 ? -4.537 -18.194 2.831 1.00 0.00 42 THR A CA 5
ATOM 6401 C C . THR A 1 42 ? -5.781 -18.414 3.692 1.00 0.00 42 THR A C 5
ATOM 6402 O O . THR A 1 42 ? -6.489 -19.409 3.516 1.00 0.00 42 THR A O 5
ATOM 6413 N N . LYS A 1 43 ? -5.998 -17.523 4.672 1.00 0.00 43 LYS A N 5
ATOM 6414 C CA . LYS A 1 43 ? -7.107 -17.683 5.623 1.00 0.00 43 LYS A CA 5
ATOM 6415 C C . LYS A 1 43 ? -8.463 -17.341 5.003 1.00 0.00 43 LYS A C 5
ATOM 6416 O O . LYS A 1 43 ? -9.438 -18.059 5.227 1.00 0.00 43 LYS A O 5
ATOM 6435 N N . GLN A 1 44 ? -8.534 -16.226 4.256 1.00 0.00 44 GLN A N 5
ATOM 6436 C CA . GLN A 1 44 ? -9.804 -15.797 3.628 1.00 0.00 44 GLN A CA 5
ATOM 6437 C C . GLN A 1 44 ? -9.856 -16.136 2.109 1.00 0.00 44 GLN A C 5
ATOM 6438 O O . GLN A 1 44 ? -9.294 -15.384 1.304 1.00 0.00 44 GLN A O 5
ATOM 6452 N N . PRO A 1 45 ? -10.552 -17.223 1.683 1.00 0.00 45 PRO A N 5
ATOM 6453 C CA . PRO A 1 45 ? -10.681 -17.570 0.225 1.00 0.00 45 PRO A CA 5
ATOM 6454 C C . PRO A 1 45 ? -11.370 -16.488 -0.592 1.00 0.00 45 PRO A C 5
ATOM 6455 O O . PRO A 1 45 ? -11.060 -16.315 -1.756 1.00 0.00 45 PRO A O 5
ATOM 6466 N N . ASP A 1 46 ? -12.383 -15.831 -0.004 1.00 0.00 46 ASP A N 5
ATOM 6467 C CA . ASP A 1 46 ? -13.173 -14.846 -0.751 1.00 0.00 46 ASP A CA 5
ATOM 6468 C C . ASP A 1 46 ? -12.304 -13.706 -1.273 1.00 0.00 46 ASP A C 5
ATOM 6469 O O . ASP A 1 46 ? -12.385 -13.355 -2.457 1.00 0.00 46 ASP A O 5
ATOM 6478 N N . LEU A 1 47 ? -11.462 -13.143 -0.400 1.00 0.00 47 LEU A N 5
ATOM 6479 C CA . LEU A 1 47 ? -10.579 -12.047 -0.802 1.00 0.00 47 LEU A CA 5
ATOM 6480 C C . LEU A 1 47 ? -9.446 -12.530 -1.709 1.00 0.00 47 LEU A C 5
ATOM 6481 O O . LEU A 1 47 ? -9.119 -11.875 -2.698 1.00 0.00 47 LEU A O 5
ATOM 6497 N N . ALA A 1 48 ? -8.830 -13.659 -1.338 1.00 0.00 48 ALA A N 5
ATOM 6498 C CA . ALA A 1 48 ? -7.693 -14.211 -2.093 1.00 0.00 48 ALA A CA 5
ATOM 6499 C C . ALA A 1 48 ? -8.093 -14.693 -3.489 1.00 0.00 48 ALA A C 5
ATOM 6500 O O . ALA A 1 48 ? -7.393 -14.432 -4.473 1.00 0.00 48 ALA A O 5
ATOM 6507 N N . GLU A 1 49 ? -9.207 -15.416 -3.555 1.00 0.00 49 GLU A N 5
ATOM 6508 C CA . GLU A 1 49 ? -9.708 -15.973 -4.803 1.00 0.00 49 GLU A CA 5
ATOM 6509 C C . GLU A 1 49 ? -10.121 -14.852 -5.739 1.00 0.00 49 GLU A C 5
ATOM 6510 O O . GLU A 1 49 ? -9.768 -14.845 -6.922 1.00 0.00 49 GLU A O 5
ATOM 6522 N N . LYS A 1 50 ? -10.872 -13.905 -5.184 1.00 0.00 50 LYS A N 5
ATOM 6523 C CA . LYS A 1 50 ? -11.353 -12.761 -5.934 1.00 0.00 50 LYS A CA 5
ATOM 6524 C C . LYS A 1 50 ? -10.200 -11.883 -6.405 1.00 0.00 50 LYS A C 5
ATOM 6525 O O . LYS A 1 50 ? -10.271 -11.273 -7.476 1.00 0.00 50 LYS A O 5
ATOM 6544 N N . ASP A 1 51 ? -9.164 -11.782 -5.569 1.00 0.00 51 ASP A N 5
ATOM 6545 C CA . ASP A 1 51 ? -8.004 -10.920 -5.870 1.00 0.00 51 ASP A CA 5
ATOM 6546 C C . ASP A 1 51 ? -7.094 -11.506 -6.967 1.00 0.00 51 ASP A C 5
ATOM 6547 O O . ASP A 1 51 ? -6.262 -10.786 -7.530 1.00 0.00 51 ASP A O 5
ATOM 6556 N N . GLN A 1 52 ? -7.262 -12.804 -7.278 1.00 0.00 52 GLN A N 5
ATOM 6557 C CA . GLN A 1 52 ? -6.454 -13.457 -8.325 1.00 0.00 52 GLN A CA 5
ATOM 6558 C C . GLN A 1 52 ? -4.946 -13.204 -8.099 1.00 0.00 52 GLN A C 5
ATOM 6559 O O . GLN A 1 52 ? -4.187 -12.962 -9.053 1.00 0.00 52 GLN A O 5
ATOM 6573 N N . VAL A 1 53 ? -4.523 -13.257 -6.829 1.00 0.00 53 VAL A N 5
ATOM 6574 C CA . VAL A 1 53 ? -3.119 -13.020 -6.469 1.00 0.00 53 VAL A CA 5
ATOM 6575 C C . VAL A 1 53 ? -2.222 -14.191 -6.915 1.00 0.00 53 VAL A C 5
ATOM 6576 O O . VAL A 1 53 ? -2.321 -15.302 -6.385 1.00 0.00 53 VAL A O 5
ATOM 6589 N N . GLN A 1 54 ? -1.336 -13.916 -7.886 1.00 0.00 54 GLN A N 5
ATOM 6590 C CA . GLN A 1 54 ? -0.402 -14.927 -8.393 1.00 0.00 54 GLN A CA 5
ATOM 6591 C C . GLN A 1 54 ? 0.814 -15.059 -7.469 1.00 0.00 54 GLN A C 5
ATOM 6592 O O . GLN A 1 54 ? 1.178 -16.168 -7.062 1.00 0.00 54 GLN A O 5
ATOM 6606 N N . ALA A 1 55 ? 1.425 -13.911 -7.133 1.00 0.00 55 ALA A N 5
ATOM 6607 C CA . ALA A 1 55 ? 2.593 -13.882 -6.248 1.00 0.00 55 ALA A CA 5
ATOM 6608 C C . ALA A 1 55 ? 2.461 -12.749 -5.226 1.00 0.00 55 ALA A C 5
ATOM 6609 O O . ALA A 1 55 ? 2.046 -11.637 -5.563 1.00 0.00 55 ALA A O 5
ATOM 6616 N N . THR A 1 56 ? 2.742 -13.076 -3.970 1.00 0.00 56 THR A N 5
ATOM 6617 C CA . THR A 1 56 ? 2.588 -12.135 -2.850 1.00 0.00 56 THR A CA 5
ATOM 6618 C C . THR A 1 56 ? 3.855 -11.252 -2.598 1.00 0.00 56 THR A C 5
ATOM 6619 O O . THR A 1 56 ? 4.981 -11.628 -2.973 1.00 0.00 56 THR A O 5
ATOM 6630 N N . PRO A 1 57 ? 3.715 -10.109 -1.888 1.00 0.00 57 PRO A N 5
ATOM 6631 C CA . PRO A 1 57 ? 2.397 -9.528 -1.376 1.00 0.00 57 PRO A CA 5
ATOM 6632 C C . PRO A 1 57 ? 1.654 -8.835 -2.513 1.00 0.00 57 PRO A C 5
ATOM 6633 O O . PRO A 1 57 ? 2.246 -8.573 -3.568 1.00 0.00 57 PRO A O 5
ATOM 6644 N N . THR A 1 58 ? 0.398 -8.457 -2.266 1.00 0.00 58 THR A N 5
ATOM 6645 C CA . THR A 1 58 ? -0.364 -7.693 -3.250 1.00 0.00 58 THR A CA 5
ATOM 6646 C C . THR A 1 58 ? -0.890 -6.423 -2.610 1.00 0.00 58 THR A C 5
ATOM 6647 O O . THR A 1 58 ? -1.671 -6.481 -1.655 1.00 0.00 58 THR A O 5
ATOM 6658 N N . LEU A 1 59 ? -0.516 -5.271 -3.185 1.00 0.00 59 LEU A N 5
ATOM 6659 C CA . LEU A 1 59 ? -1.021 -3.991 -2.709 1.00 0.00 59 LEU A CA 5
ATOM 6660 C C . LEU A 1 59 ? -2.077 -3.475 -3.674 1.00 0.00 59 LEU A C 5
ATOM 6661 O O . LEU A 1 59 ? -1.850 -3.410 -4.890 1.00 0.00 59 LEU A O 5
ATOM 6677 N N . VAL A 1 60 ? -3.266 -3.237 -3.143 1.00 0.00 60 VAL A N 5
ATOM 6678 C CA . VAL A 1 60 ? -4.410 -2.844 -3.957 1.00 0.00 60 VAL A CA 5
ATOM 6679 C C . VAL A 1 60 ? -4.886 -1.443 -3.565 1.00 0.00 60 VAL A C 5
ATOM 6680 O O . VAL A 1 60 ? -5.261 -1.207 -2.412 1.00 0.00 60 VAL A O 5
ATOM 6693 N N . ARG A 1 61 ? -4.907 -0.527 -4.551 1.00 0.00 61 ARG A N 5
ATOM 6694 C CA . ARG A 1 61 ? -5.382 0.830 -4.316 1.00 0.00 61 ARG A CA 5
ATOM 6695 C C . ARG A 1 61 ? -6.905 0.816 -4.310 1.00 0.00 61 ARG A C 5
ATOM 6696 O O . ARG A 1 61 ? -7.537 0.415 -5.295 1.00 0.00 61 ARG A O 5
ATOM 6717 N N . VAL A 1 62 ? -7.473 1.166 -3.155 1.00 0.00 62 VAL A N 5
ATOM 6718 C CA . VAL A 1 62 ? -8.921 1.108 -2.937 1.00 0.00 62 VAL A CA 5
ATOM 6719 C C . VAL A 1 62 ? -9.580 2.498 -3.060 1.00 0.00 62 VAL A C 5
ATOM 6720 O O . VAL A 1 62 ? -8.955 3.547 -2.810 1.00 0.00 62 VAL A O 5
ATOM 6733 N N . TYR A 1 63 ? -10.835 2.464 -3.496 1.00 0.00 63 TYR A N 5
ATOM 6734 C CA . TYR A 1 63 ? -11.636 3.655 -3.788 1.00 0.00 63 TYR A CA 5
ATOM 6735 C C . TYR A 1 63 ? -11.429 4.791 -2.757 1.00 0.00 63 TYR A C 5
ATOM 6736 O O . TYR A 1 63 ? -11.030 4.525 -1.622 1.00 0.00 63 TYR A O 5
ATOM 6754 N N . PRO A 1 64 ? -11.672 6.077 -3.138 1.00 0.00 64 PRO A N 5
ATOM 6755 C CA . PRO A 1 64 ? -12.168 6.515 -4.521 1.00 0.00 64 PRO A CA 5
ATOM 6756 C C . PRO A 1 64 ? -11.126 6.303 -5.625 1.00 0.00 64 PRO A C 5
ATOM 6757 O O . PRO A 1 64 ? -9.965 5.992 -5.350 1.00 0.00 64 PRO A O 5
ATOM 6768 N N . GLN A 1 65 ? -11.586 6.403 -6.876 1.00 0.00 65 GLN A N 5
ATOM 6769 C CA . GLN A 1 65 ? -10.745 6.148 -8.049 1.00 0.00 65 GLN A CA 5
ATOM 6770 C C . GLN A 1 65 ? -9.542 7.128 -8.118 1.00 0.00 65 GLN A C 5
ATOM 6771 O O . GLN A 1 65 ? -9.598 8.207 -7.525 1.00 0.00 65 GLN A O 5
ATOM 6785 N N . PRO A 1 66 ? -8.440 6.776 -8.831 1.00 0.00 66 PRO A N 5
ATOM 6786 C CA . PRO A 1 66 ? -8.265 5.471 -9.599 1.00 0.00 66 PRO A CA 5
ATOM 6787 C C . PRO A 1 66 ? -7.891 4.284 -8.701 1.00 0.00 66 PRO A C 5
ATOM 6788 O O . PRO A 1 66 ? -7.126 4.432 -7.746 1.00 0.00 66 PRO A O 5
ATOM 6799 N N . VAL A 1 67 ? -8.397 3.093 -9.064 1.00 0.00 67 VAL A N 5
ATOM 6800 C CA . VAL A 1 67 ? -8.075 1.851 -8.345 1.00 0.00 67 VAL A CA 5
ATOM 6801 C C . VAL A 1 67 ? -6.912 1.135 -9.030 1.00 0.00 67 VAL A C 5
ATOM 6802 O O . VAL A 1 67 ? -6.659 1.364 -10.220 1.00 0.00 67 VAL A O 5
ATOM 6815 N N . ARG A 1 68 ? -6.190 0.292 -8.276 1.00 0.00 68 ARG A N 5
ATOM 6816 C CA . ARG A 1 68 ? -5.031 -0.422 -8.838 1.00 0.00 68 ARG A CA 5
ATOM 6817 C C . ARG A 1 68 ? -4.774 -1.751 -8.118 1.00 0.00 68 ARG A C 5
ATOM 6818 O O . ARG A 1 68 ? -4.944 -1.853 -6.905 1.00 0.00 68 ARG A O 5
ATOM 6839 N N . ARG A 1 69 ? -4.320 -2.750 -8.885 1.00 0.00 69 ARG A N 5
ATOM 6840 C CA . ARG A 1 69 ? -3.973 -4.059 -8.332 1.00 0.00 69 ARG A CA 5
ATOM 6841 C C . ARG A 1 69 ? -2.628 -4.528 -8.909 1.00 0.00 69 ARG A C 5
ATOM 6842 O O . ARG A 1 69 ? -2.487 -4.686 -10.126 1.00 0.00 69 ARG A O 5
ATOM 6863 N N . LEU A 1 70 ? -1.655 -4.762 -8.019 1.00 0.00 70 LEU A N 5
ATOM 6864 C CA . LEU A 1 70 ? -0.328 -5.232 -8.428 1.00 0.00 70 LEU A CA 5
ATOM 6865 C C . LEU A 1 70 ? 0.022 -6.513 -7.673 1.00 0.00 70 LEU A C 5
ATOM 6866 O O . LEU A 1 70 ? 0.092 -6.512 -6.441 1.00 0.00 70 LEU A O 5
ATOM 6882 N N . VAL A 1 71 ? 0.262 -7.595 -8.423 1.00 0.00 71 VAL A N 5
ATOM 6883 C CA . VAL A 1 71 ? 0.611 -8.891 -7.819 1.00 0.00 71 VAL A CA 5
ATOM 6884 C C . VAL A 1 71 ? 1.983 -9.366 -8.294 1.00 0.00 71 VAL A C 5
ATOM 6885 O O . VAL A 1 71 ? 2.266 -9.351 -9.497 1.00 0.00 71 VAL A O 5
ATOM 6898 N N . GLY A 1 72 ? 2.808 -9.837 -7.349 1.00 0.00 72 GLY A N 5
ATOM 6899 C CA . GLY A 1 72 ? 4.123 -10.375 -7.688 1.00 0.00 72 GLY A CA 5
ATOM 6900 C C . GLY A 1 72 ? 4.983 -10.511 -6.454 1.00 0.00 72 GLY A C 5
ATOM 6901 O O . GLY A 1 72 ? 4.583 -10.082 -5.366 1.00 0.00 72 GLY A O 5
ATOM 6905 N N . GLN A 1 73 ? 6.194 -11.054 -6.636 1.00 0.00 73 GLN A N 5
ATOM 6906 C CA . GLN A 1 73 ? 7.139 -11.171 -5.538 1.00 0.00 73 GLN A CA 5
ATOM 6907 C C . GLN A 1 73 ? 7.595 -9.774 -5.165 1.00 0.00 73 GLN A C 5
ATOM 6908 O O . GLN A 1 73 ? 8.577 -9.253 -5.716 1.00 0.00 73 GLN A O 5
ATOM 6922 N N . LEU A 1 74 ? 6.804 -9.124 -4.310 1.00 0.00 74 LEU A N 5
ATOM 6923 C CA . LEU A 1 74 ? 7.061 -7.710 -3.956 1.00 0.00 74 LEU A CA 5
ATOM 6924 C C . LEU A 1 74 ? 8.041 -7.579 -2.775 1.00 0.00 74 LEU A C 5
ATOM 6925 O O . LEU A 1 74 ? 7.729 -6.973 -1.741 1.00 0.00 74 LEU A O 5
ATOM 6941 N N . ASP A 1 75 ? 9.253 -8.100 -2.978 1.00 0.00 75 ASP A N 5
ATOM 6942 C CA . ASP A 1 75 ? 10.322 -7.995 -1.979 1.00 0.00 75 ASP A CA 5
ATOM 6943 C C . ASP A 1 75 ? 11.333 -6.877 -2.333 1.00 0.00 75 ASP A C 5
ATOM 6944 O O . ASP A 1 75 ? 12.306 -6.667 -1.604 1.00 0.00 75 ASP A O 5
ATOM 6953 N N . HIS A 1 76 ? 11.100 -6.173 -3.465 1.00 0.00 76 HIS A N 5
ATOM 6954 C CA . HIS A 1 76 ? 12.001 -5.099 -3.908 1.00 0.00 76 HIS A CA 5
ATOM 6955 C C . HIS A 1 76 ? 11.223 -3.854 -4.356 1.00 0.00 76 HIS A C 5
ATOM 6956 O O . HIS A 1 76 ? 10.012 -3.909 -4.577 1.00 0.00 76 HIS A O 5
ATOM 6970 N N . ARG A 1 77 ? 11.923 -2.717 -4.374 1.00 0.00 77 ARG A N 5
ATOM 6971 C CA . ARG A 1 77 ? 11.313 -1.410 -4.660 1.00 0.00 77 ARG A CA 5
ATOM 6972 C C . ARG A 1 77 ? 10.957 -1.188 -6.140 1.00 0.00 77 ARG A C 5
ATOM 6973 O O . ARG A 1 77 ? 10.208 -0.259 -6.449 1.00 0.00 77 ARG A O 5
ATOM 6994 N N . TYR A 1 78 ? 11.540 -1.983 -7.052 1.00 0.00 78 TYR A N 5
ATOM 6995 C CA . TYR A 1 78 ? 11.307 -1.776 -8.498 1.00 0.00 78 TYR A CA 5
ATOM 6996 C C . TYR A 1 78 ? 9.830 -1.929 -8.862 1.00 0.00 78 TYR A C 5
ATOM 6997 O O . TYR A 1 78 ? 9.305 -1.155 -9.679 1.00 0.00 78 TYR A O 5
ATOM 7015 N N . ARG A 1 79 ? 9.155 -2.912 -8.244 1.00 0.00 79 ARG A N 5
ATOM 7016 C CA . ARG A 1 79 ? 7.732 -3.135 -8.507 1.00 0.00 79 ARG A CA 5
ATOM 7017 C C . ARG A 1 79 ? 6.905 -1.903 -8.128 1.00 0.00 79 ARG A C 5
ATOM 7018 O O . ARG A 1 79 ? 6.020 -1.473 -8.890 1.00 0.00 79 ARG A O 5
ATOM 7039 N N . LEU A 1 80 ? 7.232 -1.307 -6.979 1.00 0.00 80 LEU A N 5
ATOM 7040 C CA . LEU A 1 80 ? 6.545 -0.098 -6.516 1.00 0.00 80 LEU A CA 5
ATOM 7041 C C . LEU A 1 80 ? 6.981 1.131 -7.329 1.00 0.00 80 LEU A C 5
ATOM 7042 O O . LEU A 1 80 ? 6.210 2.088 -7.473 1.00 0.00 80 LEU A O 5
ATOM 7058 N N . GLN A 1 81 ? 8.234 1.116 -7.819 1.00 0.00 81 GLN A N 5
ATOM 7059 C CA . GLN A 1 81 ? 8.773 2.247 -8.564 1.00 0.00 81 GLN A CA 5
ATOM 7060 C C . GLN A 1 81 ? 7.916 2.517 -9.801 1.00 0.00 81 GLN A C 5
ATOM 7061 O O . GLN A 1 81 ? 7.504 3.660 -10.030 1.00 0.00 81 GLN A O 5
ATOM 7075 N N . HIS A 1 82 ? 7.603 1.453 -10.570 1.00 0.00 82 HIS A N 5
ATOM 7076 C CA . HIS A 1 82 ? 6.734 1.613 -11.745 1.00 0.00 82 HIS A CA 5
ATOM 7077 C C . HIS A 1 82 ? 5.261 1.804 -11.323 1.00 0.00 82 HIS A C 5
ATOM 7078 O O . HIS A 1 82 ? 4.485 2.453 -12.029 1.00 0.00 82 HIS A O 5
ATOM 7092 N N . LEU A 1 83 ? 4.892 1.221 -10.164 1.00 0.00 83 LEU A N 5
ATOM 7093 C CA . LEU A 1 83 ? 3.522 1.318 -9.651 1.00 0.00 83 LEU A CA 5
ATOM 7094 C C . LEU A 1 83 ? 3.151 2.781 -9.382 1.00 0.00 83 LEU A C 5
ATOM 7095 O O . LEU A 1 83 ? 2.061 3.229 -9.754 1.00 0.00 83 LEU A O 5
ATOM 7111 N N . LEU A 1 84 ? 4.059 3.512 -8.720 1.00 0.00 84 LEU A N 5
ATOM 7112 C CA . LEU A 1 84 ? 3.817 4.922 -8.380 1.00 0.00 84 LEU A CA 5
ATOM 7113 C C . LEU A 1 84 ? 3.857 5.827 -9.619 1.00 0.00 84 LEU A C 5
ATOM 7114 O O . LEU A 1 84 ? 3.228 6.891 -9.634 1.00 0.00 84 LEU A O 5
ATOM 7130 N N . SER A 1 85 ? 4.608 5.407 -10.650 1.00 0.00 85 SER A N 5
ATOM 7131 C CA . SER A 1 85 ? 4.738 6.195 -11.878 1.00 0.00 85 SER A CA 5
ATOM 7132 C C . SER A 1 85 ? 3.441 6.138 -12.718 1.00 0.00 85 SER A C 5
ATOM 7133 O O . SER A 1 85 ? 2.641 5.214 -12.545 1.00 0.00 85 SER A O 5
ATOM 7141 N N . PRO A 1 86 ? 3.209 7.112 -13.634 1.00 0.00 86 PRO A N 5
ATOM 7142 C CA . PRO A 1 86 ? 1.982 7.130 -14.482 1.00 0.00 86 PRO A CA 5
ATOM 7143 C C . PRO A 1 86 ? 2.132 6.241 -15.713 1.00 0.00 86 PRO A C 5
ATOM 7144 O O . PRO A 1 86 ? 1.250 6.273 -16.555 1.00 0.00 86 PRO A O 5
ATOM 7156 N N . MET A 1 1 ? -10.602 11.118 -0.882 1.00 0.00 1 MET A N 6
ATOM 7157 C CA . MET A 1 1 ? -9.582 10.260 -0.207 1.00 0.00 1 MET A CA 6
ATOM 7158 C C . MET A 1 1 ? -9.415 8.964 -1.002 1.00 0.00 1 MET A C 6
ATOM 7159 O O . MET A 1 1 ? -10.051 8.779 -2.043 1.00 0.00 1 MET A O 6
ATOM 7175 N N . TYR A 1 2 ? -8.541 8.080 -0.508 1.00 0.00 2 TYR A N 6
ATOM 7176 C CA . TYR A 1 2 ? -8.265 6.798 -1.170 1.00 0.00 2 TYR A CA 6
ATOM 7177 C C . TYR A 1 2 ? -8.334 5.650 -0.166 1.00 0.00 2 TYR A C 6
ATOM 7178 O O . TYR A 1 2 ? -7.972 5.825 1.003 1.00 0.00 2 TYR A O 6
ATOM 7196 N N . VAL A 1 3 ? -8.739 4.456 -0.639 1.00 0.00 3 VAL A N 6
ATOM 7197 C CA . VAL A 1 3 ? -8.777 3.267 0.220 1.00 0.00 3 VAL A CA 6
ATOM 7198 C C . VAL A 1 3 ? -7.638 2.355 -0.200 1.00 0.00 3 VAL A C 6
ATOM 7199 O O . VAL A 1 3 ? -7.442 2.127 -1.392 1.00 0.00 3 VAL A O 6
ATOM 7212 N N . PHE A 1 4 ? -6.814 1.930 0.768 1.00 0.00 4 PHE A N 6
ATOM 7213 C CA . PHE A 1 4 ? -5.616 1.140 0.454 1.00 0.00 4 PHE A CA 6
ATOM 7214 C C . PHE A 1 4 ? -5.692 -0.259 1.076 1.00 0.00 4 PHE A C 6
ATOM 7215 O O . PHE A 1 4 ? -6.040 -0.409 2.251 1.00 0.00 4 PHE A O 6
ATOM 7232 N N . ARG A 1 5 ? -5.363 -1.275 0.268 1.00 0.00 5 ARG A N 6
ATOM 7233 C CA . ARG A 1 5 ? -5.391 -2.669 0.717 1.00 0.00 5 ARG A CA 6
ATOM 7234 C C . ARG A 1 5 ? -4.066 -3.377 0.372 1.00 0.00 5 ARG A C 6
ATOM 7235 O O . ARG A 1 5 ? -3.616 -3.343 -0.776 1.00 0.00 5 ARG A O 6
ATOM 7256 N N . LEU A 1 6 ? -3.467 -4.035 1.377 1.00 0.00 6 LEU A N 6
ATOM 7257 C CA . LEU A 1 6 ? -2.212 -4.780 1.187 1.00 0.00 6 LEU A CA 6
ATOM 7258 C C . LEU A 1 6 ? -2.344 -6.191 1.746 1.00 0.00 6 LEU A C 6
ATOM 7259 O O . LEU A 1 6 ? -2.745 -6.377 2.900 1.00 0.00 6 LEU A O 6
ATOM 7275 N N . TYR A 1 7 ? -1.992 -7.182 0.922 1.00 0.00 7 TYR A N 6
ATOM 7276 C CA . TYR A 1 7 ? -2.052 -8.583 1.327 1.00 0.00 7 TYR A CA 6
ATOM 7277 C C . TYR A 1 7 ? -0.696 -9.046 1.812 1.00 0.00 7 TYR A C 6
ATOM 7278 O O . TYR A 1 7 ? 0.325 -8.811 1.146 1.00 0.00 7 TYR A O 6
ATOM 7296 N N . VAL A 1 8 ? -0.693 -9.716 2.965 1.00 0.00 8 VAL A N 6
ATOM 7297 C CA . VAL A 1 8 ? 0.535 -10.223 3.564 1.00 0.00 8 VAL A CA 6
ATOM 7298 C C . VAL A 1 8 ? 0.346 -11.675 4.039 1.00 0.00 8 VAL A C 6
ATOM 7299 O O . VAL A 1 8 ? -0.702 -12.024 4.593 1.00 0.00 8 VAL A O 6
ATOM 7312 N N . ARG A 1 9 ? 1.365 -12.506 3.801 1.00 0.00 9 ARG A N 6
ATOM 7313 C CA . ARG A 1 9 ? 1.320 -13.917 4.185 1.00 0.00 9 ARG A CA 6
ATOM 7314 C C . ARG A 1 9 ? 2.107 -14.154 5.475 1.00 0.00 9 ARG A C 6
ATOM 7315 O O . ARG A 1 9 ? 3.211 -13.628 5.645 1.00 0.00 9 ARG A O 6
ATOM 7336 N N . GLY A 1 10 ? 1.519 -14.940 6.383 1.00 0.00 10 GLY A N 6
ATOM 7337 C CA . GLY A 1 10 ? 2.145 -15.245 7.670 1.00 0.00 10 GLY A CA 6
ATOM 7338 C C . GLY A 1 10 ? 3.199 -16.337 7.525 1.00 0.00 10 GLY A C 6
ATOM 7339 O O . GLY A 1 10 ? 3.625 -16.651 6.414 1.00 0.00 10 GLY A O 6
ATOM 7343 N N . GLU A 1 11 ? 3.638 -16.889 8.677 1.00 0.00 11 GLU A N 6
ATOM 7344 C CA . GLU A 1 11 ? 4.681 -17.951 8.744 1.00 0.00 11 GLU A CA 6
ATOM 7345 C C . GLU A 1 11 ? 6.095 -17.358 8.718 1.00 0.00 11 GLU A C 6
ATOM 7346 O O . GLU A 1 11 ? 7.013 -17.913 9.330 1.00 0.00 11 GLU A O 6
ATOM 7358 N N . THR A 1 12 ? 6.260 -16.218 8.025 1.00 0.00 12 THR A N 6
ATOM 7359 C CA . THR A 1 12 ? 7.566 -15.547 7.946 1.00 0.00 12 THR A CA 6
ATOM 7360 C C . THR A 1 12 ? 7.444 -14.074 8.325 1.00 0.00 12 THR A C 6
ATOM 7361 O O . THR A 1 12 ? 6.397 -13.454 8.118 1.00 0.00 12 THR A O 6
ATOM 7372 N N . HIS A 1 13 ? 8.530 -13.522 8.875 1.00 0.00 13 HIS A N 6
ATOM 7373 C CA . HIS A 1 13 ? 8.567 -12.109 9.283 1.00 0.00 13 HIS A CA 6
ATOM 7374 C C . HIS A 1 13 ? 8.860 -11.169 8.095 1.00 0.00 13 HIS A C 6
ATOM 7375 O O . HIS A 1 13 ? 8.675 -9.952 8.203 1.00 0.00 13 HIS A O 6
ATOM 7389 N N . ALA A 1 14 ? 9.346 -11.738 6.981 1.00 0.00 14 ALA A N 6
ATOM 7390 C CA . ALA A 1 14 ? 9.700 -10.953 5.796 1.00 0.00 14 ALA A CA 6
ATOM 7391 C C . ALA A 1 14 ? 8.490 -10.214 5.226 1.00 0.00 14 ALA A C 6
ATOM 7392 O O . ALA A 1 14 ? 8.612 -9.068 4.781 1.00 0.00 14 ALA A O 6
ATOM 7399 N N . ALA A 1 15 ? 7.332 -10.886 5.216 1.00 0.00 15 ALA A N 6
ATOM 7400 C CA . ALA A 1 15 ? 6.105 -10.296 4.668 1.00 0.00 15 ALA A CA 6
ATOM 7401 C C . ALA A 1 15 ? 5.702 -9.037 5.433 1.00 0.00 15 ALA A C 6
ATOM 7402 O O . ALA A 1 15 ? 5.313 -8.037 4.828 1.00 0.00 15 ALA A O 6
ATOM 7409 N N . GLU A 1 16 ? 5.807 -9.096 6.762 1.00 0.00 16 GLU A N 6
ATOM 7410 C CA . GLU A 1 16 ? 5.468 -7.958 7.621 1.00 0.00 16 GLU A CA 6
ATOM 7411 C C . GLU A 1 16 ? 6.424 -6.800 7.381 1.00 0.00 16 GLU A C 6
ATOM 7412 O O . GLU A 1 16 ? 6.005 -5.640 7.319 1.00 0.00 16 GLU A O 6
ATOM 7424 N N . VAL A 1 17 ? 7.713 -7.128 7.222 1.00 0.00 17 VAL A N 6
ATOM 7425 C CA . VAL A 1 17 ? 8.736 -6.122 6.956 1.00 0.00 17 VAL A CA 6
ATOM 7426 C C . VAL A 1 17 ? 8.446 -5.458 5.606 1.00 0.00 17 VAL A C 6
ATOM 7427 O O . VAL A 1 17 ? 8.468 -4.234 5.490 1.00 0.00 17 VAL A O 6
ATOM 7440 N N . ALA A 1 18 ? 8.131 -6.290 4.607 1.00 0.00 18 ALA A N 6
ATOM 7441 C CA . ALA A 1 18 ? 7.793 -5.811 3.272 1.00 0.00 18 ALA A CA 6
ATOM 7442 C C . ALA A 1 18 ? 6.556 -4.938 3.326 1.00 0.00 18 ALA A C 6
ATOM 7443 O O . ALA A 1 18 ? 6.499 -3.902 2.667 1.00 0.00 18 ALA A O 6
ATOM 7450 N N . LEU A 1 19 ? 5.571 -5.354 4.139 1.00 0.00 19 LEU A N 6
ATOM 7451 C CA . LEU A 1 19 ? 4.341 -4.577 4.297 1.00 0.00 19 LEU A CA 6
ATOM 7452 C C . LEU A 1 19 ? 4.664 -3.228 4.917 1.00 0.00 19 LEU A C 6
ATOM 7453 O O . LEU A 1 19 ? 4.159 -2.197 4.471 1.00 0.00 19 LEU A O 6
ATOM 7469 N N . LYS A 1 20 ? 5.539 -3.244 5.931 1.00 0.00 20 LYS A N 6
ATOM 7470 C CA . LYS A 1 20 ? 5.972 -2.020 6.591 1.00 0.00 20 LYS A CA 6
ATOM 7471 C C . LYS A 1 20 ? 6.684 -1.119 5.576 1.00 0.00 20 LYS A C 6
ATOM 7472 O O . LYS A 1 20 ? 6.458 0.084 5.551 1.00 0.00 20 LYS A O 6
ATOM 7491 N N . ASN A 1 21 ? 7.529 -1.731 4.724 1.00 0.00 21 ASN A N 6
ATOM 7492 C CA . ASN A 1 21 ? 8.241 -0.999 3.677 1.00 0.00 21 ASN A CA 6
ATOM 7493 C C . ASN A 1 21 ? 7.254 -0.398 2.690 1.00 0.00 21 ASN A C 6
ATOM 7494 O O . ASN A 1 21 ? 7.409 0.747 2.278 1.00 0.00 21 ASN A O 6
ATOM 7505 N N . LEU A 1 22 ? 6.202 -1.168 2.356 1.00 0.00 22 LEU A N 6
ATOM 7506 C CA . LEU A 1 22 ? 5.145 -0.677 1.472 1.00 0.00 22 LEU A CA 6
ATOM 7507 C C . LEU A 1 22 ? 4.448 0.505 2.117 1.00 0.00 22 LEU A C 6
ATOM 7508 O O . LEU A 1 22 ? 4.194 1.518 1.468 1.00 0.00 22 LEU A O 6
ATOM 7524 N N . HIS A 1 23 ? 4.194 0.384 3.423 1.00 0.00 23 HIS A N 6
ATOM 7525 C CA . HIS A 1 23 ? 3.571 1.466 4.191 1.00 0.00 23 HIS A CA 6
ATOM 7526 C C . HIS A 1 23 ? 4.469 2.703 4.163 1.00 0.00 23 HIS A C 6
ATOM 7527 O O . HIS A 1 23 ? 4.004 3.829 3.973 1.00 0.00 23 HIS A O 6
ATOM 7541 N N . ASP A 1 24 ? 5.758 2.463 4.368 1.00 0.00 24 ASP A N 6
ATOM 7542 C CA . ASP A 1 24 ? 6.771 3.502 4.392 1.00 0.00 24 ASP A CA 6
ATOM 7543 C C . ASP A 1 24 ? 6.864 4.231 3.042 1.00 0.00 24 ASP A C 6
ATOM 7544 O O . ASP A 1 24 ? 6.878 5.468 2.994 1.00 0.00 24 ASP A O 6
ATOM 7553 N N . LEU A 1 25 ? 6.929 3.456 1.960 1.00 0.00 25 LEU A N 6
ATOM 7554 C CA . LEU A 1 25 ? 7.029 4.011 0.612 1.00 0.00 25 LEU A CA 6
ATOM 7555 C C . LEU A 1 25 ? 5.784 4.806 0.246 1.00 0.00 25 LEU A C 6
ATOM 7556 O O . LEU A 1 25 ? 5.878 5.854 -0.392 1.00 0.00 25 LEU A O 6
ATOM 7572 N N . LEU A 1 26 ? 4.615 4.288 0.638 1.00 0.00 26 LEU A N 6
ATOM 7573 C CA . LEU A 1 26 ? 3.339 4.941 0.339 1.00 0.00 26 LEU A CA 6
ATOM 7574 C C . LEU A 1 26 ? 3.230 6.299 1.022 1.00 0.00 26 LEU A C 6
ATOM 7575 O O . LEU A 1 26 ? 2.731 7.260 0.425 1.00 0.00 26 LEU A O 6
ATOM 7591 N N . SER A 1 27 ? 3.692 6.373 2.280 1.00 0.00 27 SER A N 6
ATOM 7592 C CA . SER A 1 27 ? 3.632 7.619 3.041 1.00 0.00 27 SER A CA 6
ATOM 7593 C C . SER A 1 27 ? 4.525 8.672 2.416 1.00 0.00 27 SER A C 6
ATOM 7594 O O . SER A 1 27 ? 4.140 9.842 2.316 1.00 0.00 27 SER A O 6
ATOM 7602 N N . SER A 1 28 ? 5.717 8.247 1.980 1.00 0.00 28 SER A N 6
ATOM 7603 C CA . SER A 1 28 ? 6.660 9.155 1.344 1.00 0.00 28 SER A CA 6
ATOM 7604 C C . SER A 1 28 ? 6.190 9.560 -0.051 1.00 0.00 28 SER A C 6
ATOM 7605 O O . SER A 1 28 ? 6.347 10.713 -0.462 1.00 0.00 28 SER A O 6
ATOM 7613 N N . ALA A 1 29 ? 5.624 8.594 -0.774 1.00 0.00 29 ALA A N 6
ATOM 7614 C CA . ALA A 1 29 ? 5.134 8.812 -2.130 1.00 0.00 29 ALA A CA 6
ATOM 7615 C C . ALA A 1 29 ? 3.962 9.781 -2.150 1.00 0.00 29 ALA A C 6
ATOM 7616 O O . ALA A 1 29 ? 3.836 10.596 -3.072 1.00 0.00 29 ALA A O 6
ATOM 7623 N N . LEU A 1 30 ? 3.076 9.660 -1.150 1.00 0.00 30 LEU A N 6
ATOM 7624 C CA . LEU A 1 30 ? 1.875 10.501 -1.081 1.00 0.00 30 LEU A CA 6
ATOM 7625 C C . LEU A 1 30 ? 1.883 11.397 0.151 1.00 0.00 30 LEU A C 6
ATOM 7626 O O . LEU A 1 30 ? 1.839 10.911 1.285 1.00 0.00 30 LEU A O 6
ATOM 7642 N N . LYS A 1 31 ? 1.889 12.712 -0.088 1.00 0.00 31 LYS A N 6
ATOM 7643 C CA . LYS A 1 31 ? 1.843 13.696 0.991 1.00 0.00 31 LYS A CA 6
ATOM 7644 C C . LYS A 1 31 ? 0.515 13.576 1.756 1.00 0.00 31 LYS A C 6
ATOM 7645 O O . LYS A 1 31 ? 0.486 13.648 2.986 1.00 0.00 31 LYS A O 6
ATOM 7664 N N . VAL A 1 32 ? -0.577 13.420 0.999 1.00 0.00 32 VAL A N 6
ATOM 7665 C CA . VAL A 1 32 ? -1.927 13.320 1.575 1.00 0.00 32 VAL A CA 6
ATOM 7666 C C . VAL A 1 32 ? -2.078 12.008 2.412 1.00 0.00 32 VAL A C 6
ATOM 7667 O O . VAL A 1 32 ? -1.752 10.928 1.910 1.00 0.00 32 VAL A O 6
ATOM 7680 N N . PRO A 1 33 ? -2.596 12.069 3.669 1.00 0.00 33 PRO A N 6
ATOM 7681 C CA . PRO A 1 33 ? -2.799 10.839 4.514 1.00 0.00 33 PRO A CA 6
ATOM 7682 C C . PRO A 1 33 ? -3.743 9.837 3.843 1.00 0.00 33 PRO A C 6
ATOM 7683 O O . PRO A 1 33 ? -4.636 10.225 3.084 1.00 0.00 33 PRO A O 6
ATOM 7694 N N . TYR A 1 34 ? -3.532 8.547 4.130 1.00 0.00 34 TYR A N 6
ATOM 7695 C CA . TYR A 1 34 ? -4.353 7.478 3.557 1.00 0.00 34 TYR A CA 6
ATOM 7696 C C . TYR A 1 34 ? -4.617 6.378 4.596 1.00 0.00 34 TYR A C 6
ATOM 7697 O O . TYR A 1 34 ? -3.917 6.296 5.612 1.00 0.00 34 TYR A O 6
ATOM 7715 N N . THR A 1 35 ? -5.636 5.549 4.338 1.00 0.00 35 THR A N 6
ATOM 7716 C CA . THR A 1 35 ? -6.000 4.469 5.258 1.00 0.00 35 THR A CA 6
ATOM 7717 C C . THR A 1 35 ? -5.512 3.116 4.717 1.00 0.00 35 THR A C 6
ATOM 7718 O O . THR A 1 35 ? -5.855 2.720 3.595 1.00 0.00 35 THR A O 6
ATOM 7729 N N . LEU A 1 36 ? -4.718 2.417 5.536 1.00 0.00 36 LEU A N 6
ATOM 7730 C CA . LEU A 1 36 ? -4.178 1.109 5.173 1.00 0.00 36 LEU A CA 6
ATOM 7731 C C . LEU A 1 36 ? -4.726 0.034 6.117 1.00 0.00 36 LEU A C 6
ATOM 7732 O O . LEU A 1 36 ? -4.677 0.193 7.342 1.00 0.00 36 LEU A O 6
ATOM 7748 N N . LYS A 1 37 ? -5.236 -1.056 5.539 1.00 0.00 37 LYS A N 6
ATOM 7749 C CA . LYS A 1 37 ? -5.786 -2.167 6.329 1.00 0.00 37 LYS A CA 6
ATOM 7750 C C . LYS A 1 37 ? -4.998 -3.448 6.079 1.00 0.00 37 LYS A C 6
ATOM 7751 O O . LYS A 1 37 ? -4.472 -3.659 4.981 1.00 0.00 37 LYS A O 6
ATOM 7770 N N . VAL A 1 38 ? -4.913 -4.295 7.110 1.00 0.00 38 VAL A N 6
ATOM 7771 C CA . VAL A 1 38 ? -4.178 -5.558 7.012 1.00 0.00 38 VAL A CA 6
ATOM 7772 C C . VAL A 1 38 ? -5.149 -6.705 6.718 1.00 0.00 38 VAL A C 6
ATOM 7773 O O . VAL A 1 38 ? -6.069 -6.970 7.497 1.00 0.00 38 VAL A O 6
ATOM 7786 N N . VAL A 1 39 ? -4.925 -7.379 5.586 1.00 0.00 39 VAL A N 6
ATOM 7787 C CA . VAL A 1 39 ? -5.767 -8.505 5.172 1.00 0.00 39 VAL A CA 6
ATOM 7788 C C . VAL A 1 39 ? -4.895 -9.739 4.941 1.00 0.00 39 VAL A C 6
ATOM 7789 O O . VAL A 1 39 ? -3.905 -9.679 4.202 1.00 0.00 39 VAL A O 6
ATOM 7802 N N . ASP A 1 40 ? -5.278 -10.855 5.566 1.00 0.00 40 ASP A N 6
ATOM 7803 C CA . ASP A 1 40 ? -4.542 -12.106 5.419 1.00 0.00 40 ASP A CA 6
ATOM 7804 C C . ASP A 1 40 ? -4.999 -12.850 4.168 1.00 0.00 40 ASP A C 6
ATOM 7805 O O . ASP A 1 40 ? -6.166 -13.244 4.054 1.00 0.00 40 ASP A O 6
ATOM 7814 N N . VAL A 1 41 ? -4.069 -13.017 3.225 1.00 0.00 41 VAL A N 6
ATOM 7815 C CA . VAL A 1 41 ? -4.354 -13.685 1.956 1.00 0.00 41 VAL A CA 6
ATOM 7816 C C . VAL A 1 41 ? -4.672 -15.177 2.160 1.00 0.00 41 VAL A C 6
ATOM 7817 O O . VAL A 1 41 ? -5.493 -15.750 1.435 1.00 0.00 41 VAL A O 6
ATOM 7830 N N . THR A 1 42 ? -3.983 -15.797 3.120 1.00 0.00 42 THR A N 6
ATOM 7831 C CA . THR A 1 42 ? -4.148 -17.227 3.392 1.00 0.00 42 THR A CA 6
ATOM 7832 C C . THR A 1 42 ? -5.367 -17.517 4.275 1.00 0.00 42 THR A C 6
ATOM 7833 O O . THR A 1 42 ? -5.986 -18.581 4.148 1.00 0.00 42 THR A O 6
ATOM 7844 N N . LYS A 1 43 ? -5.677 -16.596 5.204 1.00 0.00 43 LYS A N 6
ATOM 7845 C CA . LYS A 1 43 ? -6.790 -16.806 6.142 1.00 0.00 43 LYS A CA 6
ATOM 7846 C C . LYS A 1 43 ? -8.153 -16.644 5.446 1.00 0.00 43 LYS A C 6
ATOM 7847 O O . LYS A 1 43 ? -9.059 -17.445 5.677 1.00 0.00 43 LYS A O 6
ATOM 7866 N N . GLN A 1 44 ? -8.295 -15.591 4.615 1.00 0.00 44 GLN A N 6
ATOM 7867 C CA . GLN A 1 44 ? -9.565 -15.341 3.899 1.00 0.00 44 GLN A CA 6
ATOM 7868 C C . GLN A 1 44 ? -9.488 -15.785 2.409 1.00 0.00 44 GLN A C 6
ATOM 7869 O O . GLN A 1 44 ? -8.976 -15.021 1.576 1.00 0.00 44 GLN A O 6
ATOM 7883 N N . PRO A 1 45 ? -10.029 -16.970 2.027 1.00 0.00 45 PRO A N 6
ATOM 7884 C CA . PRO A 1 45 ? -10.041 -17.418 0.593 1.00 0.00 45 PRO A CA 6
ATOM 7885 C C . PRO A 1 45 ? -10.814 -16.472 -0.312 1.00 0.00 45 PRO A C 6
ATOM 7886 O O . PRO A 1 45 ? -10.478 -16.327 -1.472 1.00 0.00 45 PRO A O 6
ATOM 7897 N N . ASP A 1 46 ? -11.908 -15.907 0.209 1.00 0.00 46 ASP A N 6
ATOM 7898 C CA . ASP A 1 46 ? -12.784 -15.060 -0.605 1.00 0.00 46 ASP A CA 6
ATOM 7899 C C . ASP A 1 46 ? -12.048 -13.847 -1.157 1.00 0.00 46 ASP A C 6
ATOM 7900 O O . ASP A 1 46 ? -12.199 -13.513 -2.337 1.00 0.00 46 ASP A O 6
ATOM 7909 N N . LEU A 1 47 ? -11.251 -13.195 -0.309 1.00 0.00 47 LEU A N 6
ATOM 7910 C CA . LEU A 1 47 ? -10.497 -12.013 -0.729 1.00 0.00 47 LEU A CA 6
ATOM 7911 C C . LEU A 1 47 ? -9.326 -12.394 -1.637 1.00 0.00 47 LEU A C 6
ATOM 7912 O O . LEU A 1 47 ? -9.124 -11.782 -2.687 1.00 0.00 47 LEU A O 6
ATOM 7928 N N . ALA A 1 48 ? -8.538 -13.382 -1.200 1.00 0.00 48 ALA A N 6
ATOM 7929 C CA . ALA A 1 48 ? -7.350 -13.818 -1.952 1.00 0.00 48 ALA A CA 6
ATOM 7930 C C . ALA A 1 48 ? -7.704 -14.444 -3.309 1.00 0.00 48 ALA A C 6
ATOM 7931 O O . ALA A 1 48 ? -7.030 -14.189 -4.311 1.00 0.00 48 ALA A O 6
ATOM 7938 N N . GLU A 1 49 ? -8.735 -15.293 -3.316 1.00 0.00 49 GLU A N 6
ATOM 7939 C CA . GLU A 1 49 ? -9.160 -16.001 -4.524 1.00 0.00 49 GLU A CA 6
ATOM 7940 C C . GLU A 1 49 ? -9.799 -15.037 -5.508 1.00 0.00 49 GLU A C 6
ATOM 7941 O O . GLU A 1 49 ? -9.475 -15.036 -6.701 1.00 0.00 49 GLU A O 6
ATOM 7953 N N . LYS A 1 50 ? -10.720 -14.226 -4.990 1.00 0.00 50 LYS A N 6
ATOM 7954 C CA . LYS A 1 50 ? -11.436 -13.254 -5.799 1.00 0.00 50 LYS A CA 6
ATOM 7955 C C . LYS A 1 50 ? -10.481 -12.205 -6.358 1.00 0.00 50 LYS A C 6
ATOM 7956 O O . LYS A 1 50 ? -10.647 -11.734 -7.487 1.00 0.00 50 LYS A O 6
ATOM 7975 N N . ASP A 1 51 ? -9.496 -11.834 -5.543 1.00 0.00 51 ASP A N 6
ATOM 7976 C CA . ASP A 1 51 ? -8.506 -10.813 -5.927 1.00 0.00 51 ASP A CA 6
ATOM 7977 C C . ASP A 1 51 ? -7.497 -11.340 -6.973 1.00 0.00 51 ASP A C 6
ATOM 7978 O O . AS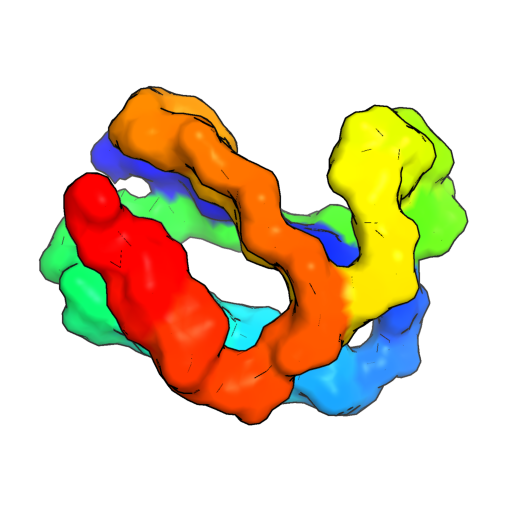P A 1 51 ? -6.704 -10.563 -7.513 1.00 0.00 51 ASP A O 6
ATOM 7987 N N . GLN A 1 52 ? -7.543 -12.657 -7.260 1.00 0.00 52 GLN A N 6
ATOM 7988 C CA . GLN A 1 52 ? -6.642 -13.267 -8.247 1.00 0.00 52 GLN A CA 6
ATOM 7989 C C . GLN A 1 52 ? -5.168 -13.059 -7.851 1.00 0.00 52 GLN A C 6
ATOM 7990 O O . GLN A 1 52 ? -4.325 -12.673 -8.679 1.00 0.00 52 GLN A O 6
ATOM 8004 N N . VAL A 1 53 ? -4.869 -13.328 -6.578 1.00 0.00 53 VAL A N 6
ATOM 8005 C CA . VAL A 1 53 ? -3.509 -13.182 -6.051 1.00 0.00 53 VAL A CA 6
ATOM 8006 C C . VAL A 1 53 ? -2.652 -14.398 -6.446 1.00 0.00 53 VAL A C 6
ATOM 8007 O O . VAL A 1 53 ? -3.023 -15.544 -6.173 1.00 0.00 53 VAL A O 6
ATOM 8020 N N . GLN A 1 54 ? -1.511 -14.128 -7.100 1.00 0.00 54 GLN A N 6
ATOM 8021 C CA . GLN A 1 54 ? -0.604 -15.191 -7.542 1.00 0.00 54 GLN A CA 6
ATOM 8022 C C . GLN A 1 54 ? 0.658 -15.243 -6.671 1.00 0.00 54 GLN A C 6
ATOM 8023 O O . GLN A 1 54 ? 0.985 -16.291 -6.106 1.00 0.00 54 GLN A O 6
ATOM 8037 N N . ALA A 1 55 ? 1.370 -14.107 -6.584 1.00 0.00 55 ALA A N 6
ATOM 8038 C CA . ALA A 1 55 ? 2.610 -14.026 -5.796 1.00 0.00 55 ALA A CA 6
ATOM 8039 C C . ALA A 1 55 ? 2.530 -12.912 -4.738 1.00 0.00 55 ALA A C 6
ATOM 8040 O O . ALA A 1 55 ? 1.973 -11.842 -4.983 1.00 0.00 55 ALA A O 6
ATOM 8047 N N . THR A 1 56 ? 3.024 -13.224 -3.543 1.00 0.00 56 THR A N 6
ATOM 8048 C CA . THR A 1 56 ? 2.959 -12.321 -2.379 1.00 0.00 56 THR A CA 6
ATOM 8049 C C . THR A 1 56 ? 4.168 -11.320 -2.275 1.00 0.00 56 THR A C 6
ATOM 8050 O O . THR A 1 56 ? 5.313 -11.657 -2.650 1.00 0.00 56 THR A O 6
ATOM 8061 N N . PRO A 1 57 ? 3.972 -10.119 -1.686 1.00 0.00 57 PRO A N 6
ATOM 8062 C CA . PRO A 1 57 ? 2.640 -9.556 -1.186 1.00 0.00 57 PRO A CA 6
ATOM 8063 C C . PRO A 1 57 ? 1.831 -9.048 -2.368 1.00 0.00 57 PRO A C 6
ATOM 8064 O O . PRO A 1 57 ? 2.371 -8.934 -3.477 1.00 0.00 57 PRO A O 6
ATOM 8075 N N . THR A 1 58 ? 0.561 -8.677 -2.132 1.00 0.00 58 THR A N 6
ATOM 8076 C CA . THR A 1 58 ? -0.255 -8.102 -3.213 1.00 0.00 58 THR A CA 6
ATOM 8077 C C . THR A 1 58 ? -0.588 -6.655 -2.886 1.00 0.00 58 THR A C 6
ATOM 8078 O O . THR A 1 58 ? -1.146 -6.358 -1.824 1.00 0.00 58 THR A O 6
ATOM 8089 N N . LEU A 1 59 ? -0.231 -5.763 -3.807 1.00 0.00 59 LEU A N 6
ATOM 8090 C CA . LEU A 1 59 ? -0.467 -4.341 -3.637 1.00 0.00 59 LEU A CA 6
ATOM 8091 C C . LEU A 1 59 ? -1.760 -3.958 -4.334 1.00 0.00 59 LEU A C 6
ATOM 8092 O O . LEU A 1 59 ? -1.864 -4.058 -5.555 1.00 0.00 59 LEU A O 6
ATOM 8108 N N . VAL A 1 60 ? -2.760 -3.564 -3.541 1.00 0.00 60 VAL A N 6
ATOM 8109 C CA . VAL A 1 60 ? -4.081 -3.218 -4.089 1.00 0.00 60 VAL A CA 6
ATOM 8110 C C . VAL A 1 60 ? -4.486 -1.795 -3.688 1.00 0.00 60 VAL A C 6
ATOM 8111 O O . VAL A 1 60 ? -4.559 -1.473 -2.498 1.00 0.00 60 VAL A O 6
ATOM 8124 N N . ARG A 1 61 ? -4.816 -0.973 -4.696 1.00 0.00 61 ARG A N 6
ATOM 8125 C CA . ARG A 1 61 ? -5.295 0.386 -4.457 1.00 0.00 61 ARG A CA 6
ATOM 8126 C C . ARG A 1 61 ? -6.802 0.447 -4.652 1.00 0.00 61 ARG A C 6
ATOM 8127 O O . ARG A 1 61 ? -7.300 0.378 -5.783 1.00 0.00 61 ARG A O 6
ATOM 8148 N N . VAL A 1 62 ? -7.513 0.514 -3.526 1.00 0.00 62 VAL A N 6
ATOM 8149 C CA . VAL A 1 62 ? -8.978 0.510 -3.497 1.00 0.00 62 VAL A CA 6
ATOM 8150 C C . VAL A 1 62 ? -9.565 1.914 -3.761 1.00 0.00 62 VAL A C 6
ATOM 8151 O O . VAL A 1 62 ? -8.927 2.946 -3.505 1.00 0.00 62 VAL A O 6
ATOM 8164 N N . TYR A 1 63 ? -10.792 1.912 -4.275 1.00 0.00 63 TYR A N 6
ATOM 8165 C CA . TYR A 1 63 ? -11.521 3.134 -4.631 1.00 0.00 63 TYR A CA 6
ATOM 8166 C C . TYR A 1 63 ? -11.618 4.089 -3.419 1.00 0.00 63 TYR A C 6
ATOM 8167 O O . TYR A 1 63 ? -11.437 3.643 -2.291 1.00 0.00 63 TYR A O 6
ATOM 8185 N N . PRO A 1 64 ? -11.892 5.412 -3.608 1.00 0.00 64 PRO A N 6
ATOM 8186 C CA . PRO A 1 64 ? -12.139 6.096 -4.955 1.00 0.00 64 PRO A CA 6
ATOM 8187 C C . PRO A 1 64 ? -10.972 5.966 -5.935 1.00 0.00 64 PRO A C 6
ATOM 8188 O O . PRO A 1 64 ? -9.860 5.589 -5.557 1.00 0.00 64 PRO A O 6
ATOM 8199 N N . GLN A 1 65 ? -11.266 6.238 -7.209 1.00 0.00 65 GLN A N 6
ATOM 8200 C CA . GLN A 1 65 ? -10.289 6.108 -8.290 1.00 0.00 65 GLN A CA 6
ATOM 8201 C C . GLN A 1 65 ? -9.062 7.038 -8.069 1.00 0.00 65 GLN A C 6
ATOM 8202 O O . GLN A 1 65 ? -9.171 8.031 -7.348 1.00 0.00 65 GLN A O 6
ATOM 8216 N N . PRO A 1 66 ? -7.882 6.737 -8.676 1.00 0.00 66 PRO A N 6
ATOM 8217 C CA . PRO A 1 66 ? -7.646 5.539 -9.581 1.00 0.00 66 PRO A CA 6
ATOM 8218 C C . PRO A 1 66 ? -7.437 4.233 -8.808 1.00 0.00 66 PRO A C 6
ATOM 8219 O O . PRO A 1 66 ? -6.700 4.193 -7.819 1.00 0.00 66 PRO A O 6
ATOM 8230 N N . VAL A 1 67 ? -8.049 3.155 -9.316 1.00 0.00 67 VAL A N 6
ATOM 8231 C CA . VAL A 1 67 ? -7.895 1.817 -8.739 1.00 0.00 67 VAL A CA 6
ATOM 8232 C C . VAL A 1 67 ? -6.793 1.049 -9.492 1.00 0.00 67 VAL A C 6
ATOM 8233 O O . VAL A 1 67 ? -6.724 1.118 -10.726 1.00 0.00 67 VAL A O 6
ATOM 8246 N N . ARG A 1 68 ? -5.933 0.332 -8.751 1.00 0.00 68 ARG A N 6
ATOM 8247 C CA . ARG A 1 68 ? -4.843 -0.431 -9.393 1.00 0.00 68 ARG A CA 6
ATOM 8248 C C . ARG A 1 68 ? -4.469 -1.675 -8.580 1.00 0.00 68 ARG A C 6
ATOM 8249 O O . ARG A 1 68 ? -4.254 -1.596 -7.371 1.00 0.00 68 ARG A O 6
ATOM 8270 N N . ARG A 1 69 ? -4.338 -2.814 -9.281 1.00 0.00 69 ARG A N 6
ATOM 8271 C CA . ARG A 1 69 ? -3.930 -4.068 -8.647 1.00 0.00 69 ARG A CA 6
ATOM 8272 C C . ARG A 1 69 ? -2.568 -4.518 -9.186 1.00 0.00 69 ARG A C 6
ATOM 8273 O O . ARG A 1 69 ? -2.414 -4.771 -10.384 1.00 0.00 69 ARG A O 6
ATOM 8294 N N . LEU A 1 70 ? -1.602 -4.635 -8.279 1.00 0.00 70 LEU A N 6
ATOM 8295 C CA . LEU A 1 70 ? -0.253 -5.080 -8.619 1.00 0.00 70 LEU A CA 6
ATOM 8296 C C . LEU A 1 70 ? 0.121 -6.268 -7.743 1.00 0.00 70 LEU A C 6
ATOM 8297 O O . LEU A 1 70 ? 0.175 -6.146 -6.514 1.00 0.00 70 LEU A O 6
ATOM 8313 N N . VAL A 1 71 ? 0.327 -7.430 -8.376 1.00 0.00 71 VAL A N 6
ATOM 8314 C CA . VAL A 1 71 ? 0.635 -8.659 -7.640 1.00 0.00 71 VAL A CA 6
ATOM 8315 C C . VAL A 1 71 ? 1.886 -9.349 -8.192 1.00 0.00 71 VAL A C 6
ATOM 8316 O O . VAL A 1 71 ? 2.041 -9.510 -9.407 1.00 0.00 71 VAL A O 6
ATOM 8329 N N . GLY A 1 72 ? 2.751 -9.781 -7.273 1.00 0.00 72 GLY A N 6
ATOM 8330 C CA . GLY A 1 72 ? 3.971 -10.491 -7.628 1.00 0.00 72 GLY A CA 6
ATOM 8331 C C . GLY A 1 72 ? 4.893 -10.565 -6.431 1.00 0.00 72 GLY A C 6
ATOM 8332 O O . GLY A 1 72 ? 4.597 -9.979 -5.381 1.00 0.00 72 GLY A O 6
ATOM 8336 N N . GLN A 1 73 ? 6.041 -11.236 -6.600 1.00 0.00 73 GLN A N 6
ATOM 8337 C CA . GLN A 1 73 ? 7.027 -11.307 -5.532 1.00 0.00 73 GLN A CA 6
ATOM 8338 C C . GLN A 1 73 ? 7.561 -9.911 -5.314 1.00 0.00 73 GLN A C 6
ATOM 8339 O O . GLN A 1 73 ? 8.461 -9.462 -6.038 1.00 0.00 73 GLN A O 6
ATOM 8353 N N . LEU A 1 74 ? 6.921 -9.178 -4.394 1.00 0.00 74 LEU A N 6
ATOM 8354 C CA . LEU A 1 74 ? 7.279 -7.745 -4.194 1.00 0.00 74 LEU A CA 6
ATOM 8355 C C . LEU A 1 74 ? 8.615 -7.597 -3.455 1.00 0.00 74 LEU A C 6
ATOM 8356 O O . LEU A 1 74 ? 8.668 -7.160 -2.298 1.00 0.00 74 LEU A O 6
ATOM 8372 N N . ASP A 1 75 ? 9.697 -7.954 -4.156 1.00 0.00 75 ASP A N 6
ATOM 8373 C CA . ASP A 1 75 ? 11.054 -7.847 -3.611 1.00 0.00 75 ASP A CA 6
ATOM 8374 C C . ASP A 1 75 ? 11.870 -6.725 -4.302 1.00 0.00 75 ASP A C 6
ATOM 8375 O O . ASP A 1 75 ? 13.071 -6.589 -4.049 1.00 0.00 75 ASP A O 6
ATOM 8384 N N . HIS A 1 76 ? 11.217 -5.946 -5.194 1.00 0.00 76 HIS A N 6
ATOM 8385 C CA . HIS A 1 76 ? 11.902 -4.873 -5.931 1.00 0.00 76 HIS A CA 6
ATOM 8386 C C . HIS A 1 76 ? 11.201 -3.531 -5.767 1.00 0.00 76 HIS A C 6
ATOM 8387 O O . HIS A 1 76 ? 9.984 -3.428 -5.946 1.00 0.00 76 HIS A O 6
ATOM 8401 N N . ARG A 1 77 ? 11.996 -2.490 -5.500 1.00 0.00 77 ARG A N 6
ATOM 8402 C CA . ARG A 1 77 ? 11.481 -1.121 -5.393 1.00 0.00 77 ARG A CA 6
ATOM 8403 C C . ARG A 1 77 ? 11.085 -0.569 -6.770 1.00 0.00 77 ARG A C 6
ATOM 8404 O O . ARG A 1 77 ? 10.289 0.359 -6.858 1.00 0.00 77 ARG A O 6
ATOM 8425 N N . TYR A 1 78 ? 11.693 -1.122 -7.834 1.00 0.00 78 TYR A N 6
ATOM 8426 C CA . TYR A 1 78 ? 11.450 -0.658 -9.202 1.00 0.00 78 TYR A CA 6
ATOM 8427 C C . TYR A 1 78 ? 9.981 -0.808 -9.585 1.00 0.00 78 TYR A C 6
ATOM 8428 O O . TYR A 1 78 ? 9.406 0.084 -10.231 1.00 0.00 78 TYR A O 6
ATOM 8446 N N . ARG A 1 79 ? 9.365 -1.923 -9.164 1.00 0.00 79 ARG A N 6
ATOM 8447 C CA . ARG A 1 79 ? 7.946 -2.164 -9.454 1.00 0.00 79 ARG A CA 6
ATOM 8448 C C . ARG A 1 79 ? 7.123 -1.019 -8.864 1.00 0.00 79 ARG A C 6
ATOM 8449 O O . ARG A 1 79 ? 6.284 -0.420 -9.537 1.00 0.00 79 ARG A O 6
ATOM 8470 N N . LEU A 1 80 ? 7.408 -0.725 -7.599 1.00 0.00 80 LEU A N 6
ATOM 8471 C CA . LEU A 1 80 ? 6.749 0.344 -6.863 1.00 0.00 80 LEU A CA 6
ATOM 8472 C C . LEU A 1 80 ? 7.073 1.716 -7.459 1.00 0.00 80 LEU A C 6
ATOM 8473 O O . LEU A 1 80 ? 6.257 2.633 -7.384 1.00 0.00 80 LEU A O 6
ATOM 8489 N N . GLN A 1 81 ? 8.309 1.873 -7.956 1.00 0.00 81 GLN A N 6
ATOM 8490 C CA . GLN A 1 81 ? 8.774 3.161 -8.465 1.00 0.00 81 GLN A CA 6
ATOM 8491 C C . GLN A 1 81 ? 7.888 3.653 -9.622 1.00 0.00 81 GLN A C 6
ATOM 8492 O O . GLN A 1 81 ? 7.471 4.815 -9.632 1.00 0.00 81 GLN A O 6
ATOM 8506 N N . HIS A 1 82 ? 7.583 2.756 -10.581 1.00 0.00 82 HIS A N 6
ATOM 8507 C CA . HIS A 1 82 ? 6.716 3.125 -11.720 1.00 0.00 82 HIS A CA 6
ATOM 8508 C C . HIS A 1 82 ? 5.225 3.035 -11.330 1.00 0.00 82 HIS A C 6
ATOM 8509 O O . HIS A 1 82 ? 4.397 3.829 -11.777 1.00 0.00 82 HIS A O 6
ATOM 8523 N N . LEU A 1 83 ? 4.917 2.027 -10.522 1.00 0.00 83 LEU A N 6
ATOM 8524 C CA . LEU A 1 83 ? 3.562 1.750 -10.070 1.00 0.00 83 LEU A CA 6
ATOM 8525 C C . LEU A 1 83 ? 2.984 2.917 -9.259 1.00 0.00 83 LEU A C 6
ATOM 8526 O O . LEU A 1 83 ? 1.834 3.317 -9.469 1.00 0.00 83 LEU A O 6
ATOM 8542 N N . LEU A 1 84 ? 3.783 3.448 -8.333 1.00 0.00 84 LEU A N 6
ATOM 8543 C CA . LEU A 1 84 ? 3.346 4.556 -7.473 1.00 0.00 84 LEU A CA 6
ATOM 8544 C C . LEU A 1 84 ? 3.181 5.862 -8.261 1.00 0.00 84 LEU A C 6
ATOM 8545 O O . LEU A 1 84 ? 2.381 6.723 -7.876 1.00 0.00 84 LEU A O 6
ATOM 8561 N N . SER A 1 85 ? 3.932 6.001 -9.366 1.00 0.00 85 SER A N 6
ATOM 8562 C CA . SER A 1 85 ? 3.851 7.202 -10.202 1.00 0.00 85 SER A CA 6
ATOM 8563 C C . SER A 1 85 ? 2.554 7.197 -11.046 1.00 0.00 85 SER A C 6
ATOM 8564 O O . SER A 1 85 ? 1.973 6.129 -11.265 1.00 0.00 85 SER A O 6
ATOM 8572 N N . PRO A 1 86 ? 2.083 8.368 -11.536 1.00 0.00 86 PRO A N 6
ATOM 8573 C CA . PRO A 1 86 ? 0.840 8.444 -12.363 1.00 0.00 86 PRO A CA 6
ATOM 8574 C C . PRO A 1 86 ? 1.100 8.053 -13.817 1.00 0.00 86 PRO A C 6
ATOM 8575 O O . PRO A 1 86 ? 0.572 7.039 -14.242 1.00 0.00 86 PRO A O 6
ATOM 8587 N N . MET A 1 1 ? -14.750 6.634 0.210 1.00 0.00 1 MET A N 7
ATOM 8588 C CA . MET A 1 1 ? -14.886 6.210 -1.217 1.00 0.00 1 MET A CA 7
ATOM 8589 C C . MET A 1 1 ? -13.565 5.621 -1.719 1.00 0.00 1 MET A C 7
ATOM 8590 O O . MET A 1 1 ? -13.561 4.706 -2.550 1.00 0.00 1 MET A O 7
ATOM 8606 N N . TYR A 1 2 ? -12.448 6.165 -1.221 1.00 0.00 2 TYR A N 7
ATOM 8607 C CA . TYR A 1 2 ? -11.119 5.712 -1.625 1.00 0.00 2 TYR A CA 7
ATOM 8608 C C . TYR A 1 2 ? -10.447 4.935 -0.494 1.00 0.00 2 TYR A C 7
ATOM 8609 O O . TYR A 1 2 ? -10.560 5.309 0.677 1.00 0.00 2 TYR A O 7
ATOM 8627 N N . VAL A 1 3 ? -9.795 3.819 -0.850 1.00 0.00 3 VAL A N 7
ATOM 8628 C CA . VAL A 1 3 ? -9.157 2.941 0.158 1.00 0.00 3 VAL A CA 7
ATOM 8629 C C . VAL A 1 3 ? -7.859 2.304 -0.378 1.00 0.00 3 VAL A C 7
ATOM 8630 O O . VAL A 1 3 ? -7.719 2.079 -1.579 1.00 0.00 3 VAL A O 7
ATOM 8643 N N . PHE A 1 4 ? -6.935 1.962 0.543 1.00 0.00 4 PHE A N 7
ATOM 8644 C CA . PHE A 1 4 ? -5.701 1.257 0.168 1.00 0.00 4 PHE A CA 7
ATOM 8645 C C . PHE A 1 4 ? -5.650 -0.084 0.899 1.00 0.00 4 PHE A C 7
ATOM 8646 O O . PHE A 1 4 ? -5.951 -0.150 2.094 1.00 0.00 4 PHE A O 7
ATOM 8663 N N . ARG A 1 5 ? -5.321 -1.159 0.169 1.00 0.00 5 ARG A N 7
ATOM 8664 C CA . ARG A 1 5 ? -5.283 -2.507 0.760 1.00 0.00 5 ARG A CA 7
ATOM 8665 C C . ARG A 1 5 ? -3.981 -3.232 0.448 1.00 0.00 5 ARG A C 7
ATOM 8666 O O . ARG A 1 5 ? -3.445 -3.129 -0.659 1.00 0.00 5 ARG A O 7
ATOM 8687 N N . LEU A 1 6 ? -3.509 -4.005 1.429 1.00 0.00 6 LEU A N 7
ATOM 8688 C CA . LEU A 1 6 ? -2.299 -4.810 1.278 1.00 0.00 6 LEU A CA 7
ATOM 8689 C C . LEU A 1 6 ? -2.511 -6.184 1.911 1.00 0.00 6 LEU A C 7
ATOM 8690 O O . LEU A 1 6 ? -3.010 -6.286 3.037 1.00 0.00 6 LEU A O 7
ATOM 8706 N N . TYR A 1 7 ? -2.160 -7.233 1.167 1.00 0.00 7 TYR A N 7
ATOM 8707 C CA . TYR A 1 7 ? -2.346 -8.613 1.634 1.00 0.00 7 TYR A CA 7
ATOM 8708 C C . TYR A 1 7 ? -1.007 -9.261 1.959 1.00 0.00 7 TYR A C 7
ATOM 8709 O O . TYR A 1 7 ? -0.043 -9.118 1.203 1.00 0.00 7 TYR A O 7
ATOM 8727 N N . VAL A 1 8 ? -0.960 -9.986 3.085 1.00 0.00 8 VAL A N 7
ATOM 8728 C CA . VAL A 1 8 ? 0.269 -10.671 3.514 1.00 0.00 8 VAL A CA 7
ATOM 8729 C C . VAL A 1 8 ? -0.012 -12.122 3.928 1.00 0.00 8 VAL A C 7
ATOM 8730 O O . VAL A 1 8 ? -1.128 -12.453 4.336 1.00 0.00 8 VAL A O 7
ATOM 8743 N N . ARG A 1 9 ? 1.025 -12.966 3.861 1.00 0.00 9 ARG A N 7
ATOM 8744 C CA . ARG A 1 9 ? 0.916 -14.370 4.273 1.00 0.00 9 ARG A CA 7
ATOM 8745 C C . ARG A 1 9 ? 0.958 -14.485 5.796 1.00 0.00 9 ARG A C 7
ATOM 8746 O O . ARG A 1 9 ? 1.577 -13.659 6.473 1.00 0.00 9 ARG A O 7
ATOM 8767 N N . GLY A 1 10 ? 0.259 -15.491 6.324 1.00 0.00 10 GLY A N 7
ATOM 8768 C CA . GLY A 1 10 ? 0.166 -15.702 7.769 1.00 0.00 10 GLY A CA 7
ATOM 8769 C C . GLY A 1 10 ? 1.533 -15.938 8.415 1.00 0.00 10 GLY A C 7
ATOM 8770 O O . GLY A 1 10 ? 1.782 -15.468 9.531 1.00 0.00 10 GLY A O 7
ATOM 8774 N N . GLU A 1 11 ? 2.404 -16.703 7.734 1.00 0.00 11 GLU A N 7
ATOM 8775 C CA . GLU A 1 11 ? 3.736 -17.033 8.294 1.00 0.00 11 GLU A CA 7
ATOM 8776 C C . GLU A 1 11 ? 4.883 -16.739 7.311 1.00 0.00 11 GLU A C 7
ATOM 8777 O O . GLU A 1 11 ? 5.329 -17.624 6.574 1.00 0.00 11 GLU A O 7
ATOM 8789 N N . THR A 1 12 ? 5.399 -15.501 7.363 1.00 0.00 12 THR A N 7
ATOM 8790 C CA . THR A 1 12 ? 6.546 -15.104 6.537 1.00 0.00 12 THR A CA 7
ATOM 8791 C C . THR A 1 12 ? 7.176 -13.803 7.051 1.00 0.00 12 THR A C 7
ATOM 8792 O O . THR A 1 12 ? 6.465 -12.885 7.475 1.00 0.00 12 THR A O 7
ATOM 8803 N N . HIS A 1 13 ? 8.508 -13.728 6.983 1.00 0.00 13 HIS A N 7
ATOM 8804 C CA . HIS A 1 13 ? 9.242 -12.530 7.414 1.00 0.00 13 HIS A CA 7
ATOM 8805 C C . HIS A 1 13 ? 9.227 -11.447 6.327 1.00 0.00 13 HIS A C 7
ATOM 8806 O O . HIS A 1 13 ? 9.205 -10.247 6.628 1.00 0.00 13 HIS A O 7
ATOM 8820 N N . ALA A 1 14 ? 9.303 -11.885 5.064 1.00 0.00 14 ALA A N 7
ATOM 8821 C CA . ALA A 1 14 ? 9.371 -10.971 3.920 1.00 0.00 14 ALA A CA 7
ATOM 8822 C C . ALA A 1 14 ? 8.134 -10.079 3.807 1.00 0.00 14 ALA A C 7
ATOM 8823 O O . ALA A 1 14 ? 8.255 -8.898 3.475 1.00 0.00 14 ALA A O 7
ATOM 8830 N N . ALA A 1 15 ? 6.948 -10.655 4.041 1.00 0.00 15 ALA A N 7
ATOM 8831 C CA . ALA A 1 15 ? 5.694 -9.897 3.918 1.00 0.00 15 ALA A CA 7
ATOM 8832 C C . ALA A 1 15 ? 5.633 -8.740 4.911 1.00 0.00 15 ALA A C 7
ATOM 8833 O O . ALA A 1 15 ? 5.179 -7.651 4.569 1.00 0.00 15 ALA A O 7
ATOM 8840 N N . GLU A 1 16 ? 6.067 -8.997 6.148 1.00 0.00 16 GLU A N 7
ATOM 8841 C CA . GLU A 1 16 ? 6.049 -7.982 7.206 1.00 0.00 16 GLU A CA 7
ATOM 8842 C C . GLU A 1 16 ? 7.011 -6.835 6.874 1.00 0.00 16 GLU A C 7
ATOM 8843 O O . GLU A 1 16 ? 6.656 -5.659 7.004 1.00 0.00 16 GLU A O 7
ATOM 8855 N N . VAL A 1 17 ? 8.223 -7.194 6.439 1.00 0.00 17 VAL A N 7
ATOM 8856 C CA . VAL A 1 17 ? 9.242 -6.205 6.079 1.00 0.00 17 VAL A CA 7
ATOM 8857 C C . VAL A 1 17 ? 8.780 -5.417 4.849 1.00 0.00 17 VAL A C 7
ATOM 8858 O O . VAL A 1 17 ? 8.891 -4.192 4.805 1.00 0.00 17 VAL A O 7
ATOM 8871 N N . ALA A 1 18 ? 8.262 -6.148 3.866 1.00 0.00 18 ALA A N 7
ATOM 8872 C CA . ALA A 1 18 ? 7.767 -5.564 2.632 1.00 0.00 18 ALA A CA 7
ATOM 8873 C C . ALA A 1 18 ? 6.601 -4.634 2.907 1.00 0.00 18 ALA A C 7
ATOM 8874 O O . ALA A 1 18 ? 6.492 -3.575 2.292 1.00 0.00 18 ALA A O 7
ATOM 8881 N N . LEU A 1 19 ? 5.717 -5.047 3.830 1.00 0.00 19 LEU A N 7
ATOM 8882 C CA . LEU A 1 19 ? 4.547 -4.236 4.175 1.00 0.00 19 LEU A CA 7
ATOM 8883 C C . LEU A 1 19 ? 4.984 -2.907 4.773 1.00 0.00 19 LEU A C 7
ATOM 8884 O O . LEU A 1 19 ? 4.502 -1.854 4.370 1.00 0.00 19 LEU A O 7
ATOM 8900 N N . LYS A 1 20 ? 5.927 -2.967 5.711 1.00 0.00 20 LYS A N 7
ATOM 8901 C CA . LYS A 1 20 ? 6.470 -1.758 6.324 1.00 0.00 20 LYS A CA 7
ATOM 8902 C C . LYS A 1 20 ? 7.225 -0.926 5.281 1.00 0.00 20 LYS A C 7
ATOM 8903 O O . LYS A 1 20 ? 7.190 0.292 5.312 1.00 0.00 20 LYS A O 7
ATOM 8922 N N . ASN A 1 21 ? 7.943 -1.620 4.386 1.00 0.00 21 ASN A N 7
ATOM 8923 C CA . ASN A 1 21 ? 8.737 -0.983 3.338 1.00 0.00 21 ASN A CA 7
ATOM 8924 C C . ASN A 1 21 ? 7.856 -0.206 2.358 1.00 0.00 21 ASN A C 7
ATOM 8925 O O . ASN A 1 21 ? 8.164 0.941 2.023 1.00 0.00 21 ASN A O 7
ATOM 8936 N N . LEU A 1 22 ? 6.753 -0.835 1.904 1.00 0.00 22 LEU A N 7
ATOM 8937 C CA . LEU A 1 22 ? 5.843 -0.173 0.960 1.00 0.00 22 LEU A CA 7
ATOM 8938 C C . LEU A 1 22 ? 4.980 0.850 1.677 1.00 0.00 22 LEU A C 7
ATOM 8939 O O . LEU A 1 22 ? 4.739 1.937 1.153 1.00 0.00 22 LEU A O 7
ATOM 8955 N N . HIS A 1 23 ? 4.589 0.526 2.919 1.00 0.00 23 HIS A N 7
ATOM 8956 C CA . HIS A 1 23 ? 3.831 1.467 3.755 1.00 0.00 23 HIS A CA 7
ATOM 8957 C C . HIS A 1 23 ? 4.673 2.723 3.979 1.00 0.00 23 HIS A C 7
ATOM 8958 O O . HIS A 1 23 ? 4.188 3.851 3.869 1.00 0.00 23 HIS A O 7
ATOM 8972 N N . ASP A 1 24 ? 5.945 2.492 4.283 1.00 0.00 24 ASP A N 7
ATOM 8973 C CA . ASP A 1 24 ? 6.915 3.541 4.524 1.00 0.00 24 ASP A CA 7
ATOM 8974 C C . ASP A 1 24 ? 7.098 4.429 3.286 1.00 0.00 24 ASP A C 7
ATOM 8975 O O . ASP A 1 24 ? 7.076 5.661 3.390 1.00 0.00 24 ASP A O 7
ATOM 8984 N N . LEU A 1 25 ? 7.263 3.796 2.120 1.00 0.00 25 LEU A N 7
ATOM 8985 C CA . LEU A 1 25 ? 7.436 4.529 0.857 1.00 0.00 25 LEU A CA 7
ATOM 8986 C C . LEU A 1 25 ? 6.164 5.296 0.491 1.00 0.00 25 LEU A C 7
ATOM 8987 O O . LEU A 1 25 ? 6.233 6.406 -0.043 1.00 0.00 25 LEU A O 7
ATOM 9003 N N . LEU A 1 26 ? 5.006 4.683 0.761 1.00 0.00 26 LEU A N 7
ATOM 9004 C CA . LEU A 1 26 ? 3.712 5.291 0.442 1.00 0.00 26 LEU A CA 7
ATOM 9005 C C . LEU A 1 26 ? 3.538 6.598 1.218 1.00 0.00 26 LEU A C 7
ATOM 9006 O O . LEU A 1 26 ? 3.144 7.624 0.649 1.00 0.00 26 LEU A O 7
ATOM 9022 N N . SER A 1 27 ? 3.862 6.557 2.518 1.00 0.00 27 SER A N 7
ATOM 9023 C CA . SER A 1 27 ? 3.752 7.728 3.379 1.00 0.00 27 SER A CA 7
ATOM 9024 C C . SER A 1 27 ? 4.682 8.829 2.912 1.00 0.00 27 SER A C 7
ATOM 9025 O O . SER A 1 27 ? 4.309 10.004 2.909 1.00 0.00 27 SER A O 7
ATOM 9033 N N . SER A 1 28 ? 5.906 8.446 2.532 1.00 0.00 28 SER A N 7
ATOM 9034 C CA . SER A 1 28 ? 6.894 9.414 2.072 1.00 0.00 28 SER A CA 7
ATOM 9035 C C . SER A 1 28 ? 6.496 10.022 0.730 1.00 0.00 28 SER A C 7
ATOM 9036 O O . SER A 1 28 ? 6.680 11.223 0.501 1.00 0.00 28 SER A O 7
ATOM 9044 N N . ALA A 1 29 ? 5.943 9.184 -0.147 1.00 0.00 29 ALA A N 7
ATOM 9045 C CA . ALA A 1 29 ? 5.504 9.618 -1.470 1.00 0.00 29 ALA A CA 7
ATOM 9046 C C . ALA A 1 29 ? 4.341 10.601 -1.376 1.00 0.00 29 ALA A C 7
ATOM 9047 O O . ALA A 1 29 ? 4.242 11.536 -2.178 1.00 0.00 29 ALA A O 7
ATOM 9054 N N . LEU A 1 30 ? 3.432 10.347 -0.425 1.00 0.00 30 LEU A N 7
ATOM 9055 C CA . LEU A 1 30 ? 2.227 11.172 -0.265 1.00 0.00 30 LEU A CA 7
ATOM 9056 C C . LEU A 1 30 ? 2.316 12.067 0.974 1.00 0.00 30 LEU A C 7
ATOM 9057 O O . LEU A 1 30 ? 2.573 11.587 2.078 1.00 0.00 30 LEU A O 7
ATOM 9073 N N . LYS A 1 31 ? 2.041 13.363 0.781 1.00 0.00 31 LYS A N 7
ATOM 9074 C CA . LYS A 1 31 ? 2.035 14.327 1.884 1.00 0.00 31 LYS A CA 7
ATOM 9075 C C . LYS A 1 31 ? 0.602 14.457 2.446 1.00 0.00 31 LYS A C 7
ATOM 9076 O O . LYS A 1 31 ? 0.116 15.557 2.734 1.00 0.00 31 LYS A O 7
ATOM 9095 N N . VAL A 1 32 ? -0.072 13.305 2.566 1.00 0.00 32 VAL A N 7
ATOM 9096 C CA . VAL A 1 32 ? -1.455 13.247 3.056 1.00 0.00 32 VAL A CA 7
ATOM 9097 C C . VAL A 1 32 ? -1.718 11.862 3.720 1.00 0.00 32 VAL A C 7
ATOM 9098 O O . VAL A 1 32 ? -1.250 10.844 3.200 1.00 0.00 32 VAL A O 7
ATOM 9111 N N . PRO A 1 33 ? -2.458 11.792 4.857 1.00 0.00 33 PRO A N 7
ATOM 9112 C CA . PRO A 1 33 ? -2.747 10.482 5.537 1.00 0.00 33 PRO A CA 7
ATOM 9113 C C . PRO A 1 33 ? -3.648 9.585 4.688 1.00 0.00 33 PRO A C 7
ATOM 9114 O O . PRO A 1 33 ? -4.400 10.069 3.836 1.00 0.00 33 PRO A O 7
ATOM 9125 N N . TYR A 1 34 ? -3.526 8.273 4.901 1.00 0.00 34 TYR A N 7
ATOM 9126 C CA . TYR A 1 34 ? -4.285 7.279 4.132 1.00 0.00 34 TYR A CA 7
ATOM 9127 C C . TYR A 1 34 ? -4.573 6.032 4.975 1.00 0.00 34 TYR A C 7
ATOM 9128 O O . TYR A 1 34 ? -3.951 5.828 6.023 1.00 0.00 34 TYR A O 7
ATOM 9146 N N . THR A 1 35 ? -5.530 5.211 4.516 1.00 0.00 35 THR A N 7
ATOM 9147 C CA . THR A 1 35 ? -5.910 3.994 5.239 1.00 0.00 35 THR A CA 7
ATOM 9148 C C . THR A 1 35 ? -5.409 2.740 4.501 1.00 0.00 35 THR A C 7
ATOM 9149 O O . THR A 1 35 ? -5.742 2.515 3.326 1.00 0.00 35 THR A O 7
ATOM 9160 N N . LEU A 1 36 ? -4.635 1.923 5.221 1.00 0.00 36 LEU A N 7
ATOM 9161 C CA . LEU A 1 36 ? -4.094 0.677 4.686 1.00 0.00 36 LEU A CA 7
ATOM 9162 C C . LEU A 1 36 ? -4.541 -0.495 5.557 1.00 0.00 36 LEU A C 7
ATOM 9163 O O . LEU A 1 36 ? -4.404 -0.444 6.785 1.00 0.00 36 LEU A O 7
ATOM 9179 N N . LYS A 1 37 ? -5.107 -1.540 4.924 1.00 0.00 37 LYS A N 7
ATOM 9180 C CA . LYS A 1 37 ? -5.603 -2.700 5.675 1.00 0.00 37 LYS A CA 7
ATOM 9181 C C . LYS A 1 37 ? -4.563 -3.806 5.731 1.00 0.00 37 LYS A C 7
ATOM 9182 O O . LYS A 1 37 ? -3.931 -4.127 4.718 1.00 0.00 37 LYS A O 7
ATOM 9201 N N . VAL A 1 38 ? -4.477 -4.463 6.893 1.00 0.00 38 VAL A N 7
ATOM 9202 C CA . VAL A 1 38 ? -3.619 -5.631 7.049 1.00 0.00 38 VAL A CA 7
ATOM 9203 C C . VAL A 1 38 ? -4.500 -6.875 6.942 1.00 0.00 38 VAL A C 7
ATOM 9204 O O . VAL A 1 38 ? -5.315 -7.153 7.830 1.00 0.00 38 VAL A O 7
ATOM 9217 N N . VAL A 1 39 ? -4.418 -7.544 5.789 1.00 0.00 39 VAL A N 7
ATOM 9218 C CA . VAL A 1 39 ? -5.302 -8.678 5.494 1.00 0.00 39 VAL A CA 7
ATOM 9219 C C . VAL A 1 39 ? -4.487 -9.933 5.190 1.00 0.00 39 VAL A C 7
ATOM 9220 O O . VAL A 1 39 ? -3.598 -9.915 4.331 1.00 0.00 39 VAL A O 7
ATOM 9233 N N . ASP A 1 40 ? -4.817 -11.024 5.889 1.00 0.00 40 ASP A N 7
ATOM 9234 C CA . ASP A 1 40 ? -4.141 -12.298 5.687 1.00 0.00 40 ASP A CA 7
ATOM 9235 C C . ASP A 1 40 ? -4.783 -13.047 4.523 1.00 0.00 40 ASP A C 7
ATOM 9236 O O . ASP A 1 40 ? -5.937 -13.477 4.608 1.00 0.00 40 ASP A O 7
ATOM 9245 N N . VAL A 1 41 ? -4.047 -13.129 3.416 1.00 0.00 41 VAL A N 7
ATOM 9246 C CA . VAL A 1 41 ? -4.545 -13.745 2.187 1.00 0.00 41 VAL A CA 7
ATOM 9247 C C . VAL A 1 41 ? -4.935 -15.227 2.385 1.00 0.00 41 VAL A C 7
ATOM 9248 O O . VAL A 1 41 ? -5.932 -15.690 1.820 1.00 0.00 41 VAL A O 7
ATOM 9261 N N . THR A 1 42 ? -4.125 -15.963 3.149 1.00 0.00 42 THR A N 7
ATOM 9262 C CA . THR A 1 42 ? -4.370 -17.393 3.362 1.00 0.00 42 THR A CA 7
ATOM 9263 C C . THR A 1 42 ? -5.585 -17.649 4.263 1.00 0.00 42 THR A C 7
ATOM 9264 O O . THR A 1 42 ? -6.291 -18.648 4.085 1.00 0.00 42 THR A O 7
ATOM 9275 N N . LYS A 1 43 ? -5.811 -16.761 5.248 1.00 0.00 43 LYS A N 7
ATOM 9276 C CA . LYS A 1 43 ? -6.929 -16.931 6.190 1.00 0.00 43 LYS A CA 7
ATOM 9277 C C . LYS A 1 43 ? -8.292 -16.600 5.542 1.00 0.00 43 LYS A C 7
ATOM 9278 O O . LYS A 1 43 ? -9.271 -17.298 5.794 1.00 0.00 43 LYS A O 7
ATOM 9297 N N . GLN A 1 44 ? -8.356 -15.499 4.763 1.00 0.00 44 GLN A N 7
ATOM 9298 C CA . GLN A 1 44 ? -9.630 -15.067 4.136 1.00 0.00 44 GLN A CA 7
ATOM 9299 C C . GLN A 1 44 ? -9.724 -15.478 2.635 1.00 0.00 44 GLN A C 7
ATOM 9300 O O . GLN A 1 44 ? -9.161 -14.781 1.775 1.00 0.00 44 GLN A O 7
ATOM 9314 N N . PRO A 1 45 ? -10.461 -16.565 2.283 1.00 0.00 45 PRO A N 7
ATOM 9315 C CA . PRO A 1 45 ? -10.632 -16.986 0.852 1.00 0.00 45 PRO A CA 7
ATOM 9316 C C . PRO A 1 45 ? -11.314 -15.932 -0.007 1.00 0.00 45 PRO A C 7
ATOM 9317 O O . PRO A 1 45 ? -11.066 -15.863 -1.197 1.00 0.00 45 PRO A O 7
ATOM 9328 N N . ASP A 1 46 ? -12.259 -15.191 0.581 1.00 0.00 46 ASP A N 7
ATOM 9329 C CA . ASP A 1 46 ? -13.055 -14.235 -0.193 1.00 0.00 46 ASP A CA 7
ATOM 9330 C C . ASP A 1 46 ? -12.174 -13.211 -0.914 1.00 0.00 46 ASP A C 7
ATOM 9331 O O . ASP A 1 46 ? -12.247 -13.083 -2.143 1.00 0.00 46 ASP A O 7
ATOM 9340 N N . LEU A 1 47 ? -11.330 -12.498 -0.155 1.00 0.00 47 LEU A N 7
ATOM 9341 C CA . LEU A 1 47 ? -10.445 -11.489 -0.745 1.00 0.00 47 LEU A CA 7
ATOM 9342 C C . LEU A 1 47 ? -9.330 -12.120 -1.582 1.00 0.00 47 LEU A C 7
ATOM 9343 O O . LEU A 1 47 ? -8.985 -11.608 -2.651 1.00 0.00 47 LEU A O 7
ATOM 9359 N N . ALA A 1 48 ? -8.742 -13.210 -1.068 1.00 0.00 48 ALA A N 7
ATOM 9360 C CA . ALA A 1 48 ? -7.627 -13.883 -1.752 1.00 0.00 48 ALA A CA 7
ATOM 9361 C C . ALA A 1 48 ? -8.045 -14.521 -3.083 1.00 0.00 48 ALA A C 7
ATOM 9362 O O . ALA A 1 48 ? -7.324 -14.426 -4.081 1.00 0.00 48 ALA A O 7
ATOM 9369 N N . GLU A 1 49 ? -9.206 -15.182 -3.079 1.00 0.00 49 GLU A N 7
ATOM 9370 C CA . GLU A 1 49 ? -9.728 -15.857 -4.265 1.00 0.00 49 GLU A CA 7
ATOM 9371 C C . GLU A 1 49 ? -10.057 -14.843 -5.337 1.00 0.00 49 GLU A C 7
ATOM 9372 O O . GLU A 1 49 ? -9.690 -15.014 -6.503 1.00 0.00 49 GLU A O 7
ATOM 9384 N N . LYS A 1 50 ? -10.731 -13.768 -4.921 1.00 0.00 50 LYS A N 7
ATOM 9385 C CA . LYS A 1 50 ? -11.089 -12.698 -5.833 1.00 0.00 50 LYS A CA 7
ATOM 9386 C C . LYS A 1 50 ? -9.841 -12.042 -6.405 1.00 0.00 50 LYS A C 7
ATOM 9387 O O . LYS A 1 50 ? -9.829 -11.610 -7.562 1.00 0.00 50 LYS A O 7
ATOM 9406 N N . ASP A 1 51 ? -8.805 -11.941 -5.569 1.00 0.00 51 ASP A N 7
ATOM 9407 C CA . ASP A 1 51 ? -7.547 -11.295 -5.968 1.00 0.00 51 ASP A CA 7
ATOM 9408 C C . ASP A 1 51 ? -6.711 -12.168 -6.928 1.00 0.00 51 ASP A C 7
ATOM 9409 O O . ASP A 1 51 ? -5.783 -11.665 -7.568 1.00 0.00 51 ASP A O 7
ATOM 9418 N N . GLN A 1 52 ? -7.051 -13.470 -7.036 1.00 0.00 52 GLN A N 7
ATOM 9419 C CA . GLN A 1 52 ? -6.324 -14.389 -7.937 1.00 0.00 52 GLN A CA 7
ATOM 9420 C C . GLN A 1 52 ? -4.796 -14.232 -7.772 1.00 0.00 52 GLN A C 7
ATOM 9421 O O . GLN A 1 52 ? -4.045 -14.161 -8.759 1.00 0.00 52 GLN A O 7
ATOM 9435 N N . VAL A 1 53 ? -4.356 -14.145 -6.515 1.00 0.00 53 VAL A N 7
ATOM 9436 C CA . VAL A 1 53 ? -2.939 -13.950 -6.197 1.00 0.00 53 VAL A CA 7
ATOM 9437 C C . VAL A 1 53 ? -2.062 -15.103 -6.728 1.00 0.00 53 VAL A C 7
ATOM 9438 O O . VAL A 1 53 ? -2.376 -16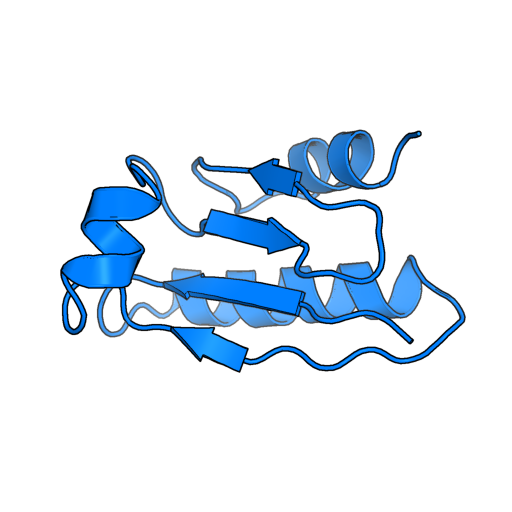.281 -6.533 1.00 0.00 53 VAL A O 7
ATOM 9451 N N . GLN A 1 54 ? -0.938 -14.734 -7.352 1.00 0.00 54 GLN A N 7
ATOM 9452 C CA . GLN A 1 54 ? 0.033 -15.704 -7.859 1.00 0.00 54 GLN A CA 7
ATOM 9453 C C . GLN A 1 54 ? 1.292 -15.688 -6.986 1.00 0.00 54 GLN A C 7
ATOM 9454 O O . GLN A 1 54 ? 1.839 -16.741 -6.649 1.00 0.00 54 GLN A O 7
ATOM 9468 N N . ALA A 1 55 ? 1.708 -14.476 -6.582 1.00 0.00 55 ALA A N 7
ATOM 9469 C CA . ALA A 1 55 ? 2.860 -14.302 -5.697 1.00 0.00 55 ALA A CA 7
ATOM 9470 C C . ALA A 1 55 ? 2.594 -13.165 -4.702 1.00 0.00 55 ALA A C 7
ATOM 9471 O O . ALA A 1 55 ? 2.078 -12.107 -5.076 1.00 0.00 55 ALA A O 7
ATOM 9478 N N . THR A 1 56 ? 2.876 -13.433 -3.429 1.00 0.00 56 THR A N 7
ATOM 9479 C CA . THR A 1 56 ? 2.596 -12.483 -2.337 1.00 0.00 56 THR A CA 7
ATOM 9480 C C . THR A 1 56 ? 3.760 -11.470 -2.078 1.00 0.00 56 THR A C 7
ATOM 9481 O O . THR A 1 56 ? 4.934 -11.742 -2.404 1.00 0.00 56 THR A O 7
ATOM 9492 N N . PRO A 1 57 ? 3.482 -10.328 -1.413 1.00 0.00 57 PRO A N 7
ATOM 9493 C CA . PRO A 1 57 ? 2.103 -9.853 -0.960 1.00 0.00 57 PRO A CA 7
ATOM 9494 C C . PRO A 1 57 ? 1.307 -9.364 -2.164 1.00 0.00 57 PRO A C 7
ATOM 9495 O O . PRO A 1 57 ? 1.872 -9.206 -3.255 1.00 0.00 57 PRO A O 7
ATOM 9506 N N . THR A 1 58 ? 0.017 -9.068 -1.960 1.00 0.00 58 THR A N 7
ATOM 9507 C CA . THR A 1 58 ? -0.812 -8.526 -3.039 1.00 0.00 58 THR A CA 7
ATOM 9508 C C . THR A 1 58 ? -1.202 -7.099 -2.703 1.00 0.00 58 THR A C 7
ATOM 9509 O O . THR A 1 58 ? -1.787 -6.837 -1.645 1.00 0.00 58 THR A O 7
ATOM 9520 N N . LEU A 1 59 ? -0.874 -6.178 -3.612 1.00 0.00 59 LEU A N 7
ATOM 9521 C CA . LEU A 1 59 ? -1.190 -4.775 -3.418 1.00 0.00 59 LEU A CA 7
ATOM 9522 C C . LEU A 1 59 ? -2.431 -4.397 -4.195 1.00 0.00 59 LEU A C 7
ATOM 9523 O O . LEU A 1 59 ? -2.417 -4.343 -5.430 1.00 0.00 59 LEU A O 7
ATOM 9539 N N . VAL A 1 60 ? -3.493 -4.101 -3.456 1.00 0.00 60 VAL A N 7
ATOM 9540 C CA . VAL A 1 60 ? -4.756 -3.678 -4.047 1.00 0.00 60 VAL A CA 7
ATOM 9541 C C . VAL A 1 60 ? -4.988 -2.216 -3.696 1.00 0.00 60 VAL A C 7
ATOM 9542 O O . VAL A 1 60 ? -5.025 -1.856 -2.515 1.00 0.00 60 VAL A O 7
ATOM 9555 N N . ARG A 1 61 ? -5.088 -1.367 -4.726 1.00 0.00 61 ARG A N 7
ATOM 9556 C CA . ARG A 1 61 ? -5.247 0.066 -4.513 1.00 0.00 61 ARG A CA 7
ATOM 9557 C C . ARG A 1 61 ? -6.548 0.591 -5.122 1.00 0.00 61 ARG A C 7
ATOM 9558 O O . ARG A 1 61 ? -6.729 0.567 -6.339 1.00 0.00 61 ARG A O 7
ATOM 9579 N N . VAL A 1 62 ? -7.381 1.185 -4.268 1.00 0.00 62 VAL A N 7
ATOM 9580 C CA . VAL A 1 62 ? -8.598 1.872 -4.708 1.00 0.00 62 VAL A CA 7
ATOM 9581 C C . VAL A 1 62 ? -8.575 3.356 -4.210 1.00 0.00 62 VAL A C 7
ATOM 9582 O O . VAL A 1 62 ? -9.606 4.017 -4.078 1.00 0.00 62 VAL A O 7
ATOM 9595 N N . TYR A 1 63 ? -7.339 3.873 -3.997 1.00 0.00 63 TYR A N 7
ATOM 9596 C CA . TYR A 1 63 ? -7.106 5.264 -3.611 1.00 0.00 63 TYR A CA 7
ATOM 9597 C C . TYR A 1 63 ? -5.819 5.810 -4.326 1.00 0.00 63 TYR A C 7
ATOM 9598 O O . TYR A 1 63 ? -4.711 5.459 -3.911 1.00 0.00 63 TYR A O 7
ATOM 9616 N N . PRO A 1 64 ? -5.922 6.711 -5.339 1.00 0.00 64 PRO A N 7
ATOM 9617 C CA . PRO A 1 64 ? -7.210 7.228 -5.943 1.00 0.00 64 PRO A CA 7
ATOM 9618 C C . PRO A 1 64 ? -7.709 6.284 -7.043 1.00 0.00 64 PRO A C 7
ATOM 9619 O O . PRO A 1 64 ? -6.933 5.473 -7.562 1.00 0.00 64 PRO A O 7
ATOM 9630 N N . GLN A 1 65 ? -8.984 6.421 -7.423 1.00 0.00 65 GLN A N 7
ATOM 9631 C CA . GLN A 1 65 ? -9.552 5.600 -8.501 1.00 0.00 65 GLN A CA 7
ATOM 9632 C C . GLN A 1 65 ? -8.999 6.064 -9.883 1.00 0.00 65 GLN A C 7
ATOM 9633 O O . GLN A 1 65 ? -8.553 7.208 -9.999 1.00 0.00 65 GLN A O 7
ATOM 9647 N N . PRO A 1 66 ? -9.019 5.216 -10.944 1.00 0.00 66 PRO A N 7
ATOM 9648 C CA . PRO A 1 66 ? -9.541 3.786 -10.931 1.00 0.00 66 PRO A CA 7
ATOM 9649 C C . PRO A 1 66 ? -8.687 2.855 -10.062 1.00 0.00 66 PRO A C 7
ATOM 9650 O O . PRO A 1 66 ? -7.588 3.222 -9.634 1.00 0.00 66 PRO A O 7
ATOM 9661 N N . VAL A 1 67 ? -9.222 1.661 -9.792 1.00 0.00 67 VAL A N 7
ATOM 9662 C CA . VAL A 1 67 ? -8.542 0.669 -8.952 1.00 0.00 67 VAL A CA 7
ATOM 9663 C C . VAL A 1 67 ? -7.328 0.070 -9.691 1.00 0.00 67 VAL A C 7
ATOM 9664 O O . VAL A 1 67 ? -7.447 -0.409 -10.822 1.00 0.00 67 VAL A O 7
ATOM 9677 N N . ARG A 1 68 ? -6.176 0.082 -9.013 1.00 0.00 68 ARG A N 7
ATOM 9678 C CA . ARG A 1 68 ? -4.937 -0.477 -9.553 1.00 0.00 68 ARG A CA 7
ATOM 9679 C C . ARG A 1 68 ? -4.532 -1.713 -8.738 1.00 0.00 68 ARG A C 7
ATOM 9680 O O . ARG A 1 68 ? -4.539 -1.679 -7.503 1.00 0.00 68 ARG A O 7
ATOM 9701 N N . ARG A 1 69 ? -4.203 -2.808 -9.440 1.00 0.00 69 ARG A N 7
ATOM 9702 C CA . ARG A 1 69 ? -3.820 -4.061 -8.778 1.00 0.00 69 ARG A CA 7
ATOM 9703 C C . ARG A 1 69 ? -2.440 -4.537 -9.247 1.00 0.00 69 ARG A C 7
ATOM 9704 O O . ARG A 1 69 ? -2.209 -4.717 -10.446 1.00 0.00 69 ARG A O 7
ATOM 9725 N N . LEU A 1 70 ? -1.556 -4.802 -8.278 1.00 0.00 70 LEU A N 7
ATOM 9726 C CA . LEU A 1 70 ? -0.223 -5.338 -8.562 1.00 0.00 70 LEU A CA 7
ATOM 9727 C C . LEU A 1 70 ? -0.008 -6.611 -7.759 1.00 0.00 70 LEU A C 7
ATOM 9728 O O . LEU A 1 70 ? -0.119 -6.600 -6.528 1.00 0.00 70 LEU A O 7
ATOM 9744 N N . VAL A 1 71 ? 0.246 -7.719 -8.462 1.00 0.00 71 VAL A N 7
ATOM 9745 C CA . VAL A 1 71 ? 0.413 -9.025 -7.809 1.00 0.00 71 VAL A CA 7
ATOM 9746 C C . VAL A 1 71 ? 1.774 -9.640 -8.168 1.00 0.00 71 VAL A C 7
ATOM 9747 O O . VAL A 1 71 ? 2.072 -9.846 -9.350 1.00 0.00 71 VAL A O 7
ATOM 9760 N N . GLY A 1 72 ? 2.577 -9.969 -7.139 1.00 0.00 72 GLY A N 7
ATOM 9761 C CA . GLY A 1 72 ? 3.877 -10.607 -7.364 1.00 0.00 72 GLY A CA 7
ATOM 9762 C C . GLY A 1 72 ? 4.722 -10.604 -6.104 1.00 0.00 72 GLY A C 7
ATOM 9763 O O . GLY A 1 72 ? 4.314 -10.051 -5.076 1.00 0.00 72 GLY A O 7
ATOM 9767 N N . GLN A 1 73 ? 5.930 -11.181 -6.204 1.00 0.00 73 GLN A N 7
ATOM 9768 C CA . GLN A 1 73 ? 6.856 -11.190 -5.082 1.00 0.00 73 GLN A CA 7
ATOM 9769 C C . GLN A 1 73 ? 7.293 -9.774 -4.822 1.00 0.00 73 GLN A C 7
ATOM 9770 O O . GLN A 1 73 ? 8.158 -9.242 -5.530 1.00 0.00 73 GLN A O 7
ATOM 9784 N N . LEU A 1 74 ? 6.623 -9.126 -3.868 1.00 0.00 74 LEU A N 7
ATOM 9785 C CA . LEU A 1 74 ? 6.891 -7.684 -3.602 1.00 0.00 74 LEU A CA 7
ATOM 9786 C C . LEU A 1 74 ? 8.241 -7.470 -2.898 1.00 0.00 74 LEU A C 7
ATOM 9787 O O . LEU A 1 74 ? 8.302 -7.128 -1.709 1.00 0.00 74 LEU A O 7
ATOM 9803 N N . ASP A 1 75 ? 9.323 -7.650 -3.664 1.00 0.00 75 ASP A N 7
ATOM 9804 C CA . ASP A 1 75 ? 10.687 -7.443 -3.154 1.00 0.00 75 ASP A CA 7
ATOM 9805 C C . ASP A 1 75 ? 11.429 -6.341 -3.942 1.00 0.00 75 ASP A C 7
ATOM 9806 O O . ASP A 1 75 ? 12.662 -6.269 -3.897 1.00 0.00 75 ASP A O 7
ATOM 9815 N N . HIS A 1 76 ? 10.675 -5.504 -4.689 1.00 0.00 76 HIS A N 7
ATOM 9816 C CA . HIS A 1 76 ? 11.284 -4.444 -5.510 1.00 0.00 76 HIS A CA 7
ATOM 9817 C C . HIS A 1 76 ? 10.684 -3.077 -5.231 1.00 0.00 76 HIS A C 7
ATOM 9818 O O . HIS A 1 76 ? 9.464 -2.894 -5.312 1.00 0.00 76 HIS A O 7
ATOM 9832 N N . ARG A 1 77 ? 11.566 -2.093 -5.038 1.00 0.00 77 ARG A N 7
ATOM 9833 C CA . ARG A 1 77 ? 11.147 -0.696 -4.904 1.00 0.00 77 ARG A CA 7
ATOM 9834 C C . ARG A 1 77 ? 10.592 -0.202 -6.229 1.00 0.00 77 ARG A C 7
ATOM 9835 O O . ARG A 1 77 ? 9.695 0.613 -6.258 1.00 0.00 77 ARG A O 7
ATOM 9856 N N . TYR A 1 78 ? 11.189 -0.679 -7.328 1.00 0.00 78 TYR A N 7
ATOM 9857 C CA . TYR A 1 78 ? 10.827 -0.244 -8.670 1.00 0.00 78 TYR A CA 7
ATOM 9858 C C . TYR A 1 78 ? 9.339 -0.448 -8.932 1.00 0.00 78 TYR A C 7
ATOM 9859 O O . TYR A 1 78 ? 8.685 0.423 -9.521 1.00 0.00 78 TYR A O 7
ATOM 9877 N N . ARG A 1 79 ? 8.805 -1.594 -8.491 1.00 0.00 79 ARG A N 7
ATOM 9878 C CA . ARG A 1 79 ? 7.389 -1.899 -8.696 1.00 0.00 79 ARG A CA 7
ATOM 9879 C C . ARG A 1 79 ? 6.498 -0.869 -7.988 1.00 0.00 79 ARG A C 7
ATOM 9880 O O . ARG A 1 79 ? 5.540 -0.355 -8.574 1.00 0.00 79 ARG A O 7
ATOM 9901 N N . LEU A 1 80 ? 6.844 -0.560 -6.739 1.00 0.00 80 LEU A N 7
ATOM 9902 C CA . LEU A 1 80 ? 6.094 0.413 -5.933 1.00 0.00 80 LEU A CA 7
ATOM 9903 C C . LEU A 1 80 ? 6.301 1.843 -6.425 1.00 0.00 80 LEU A C 7
ATOM 9904 O O . LEU A 1 80 ? 5.375 2.664 -6.385 1.00 0.00 80 LEU A O 7
ATOM 9920 N N . GLN A 1 81 ? 7.530 2.140 -6.849 1.00 0.00 81 GLN A N 7
ATOM 9921 C CA . GLN A 1 81 ? 7.890 3.475 -7.297 1.00 0.00 81 GLN A CA 7
ATOM 9922 C C . GLN A 1 81 ? 7.047 3.927 -8.490 1.00 0.00 81 GLN A C 7
ATOM 9923 O O . GLN A 1 81 ? 6.572 5.070 -8.505 1.00 0.00 81 GLN A O 7
ATOM 9937 N N . HIS A 1 82 ? 6.819 3.026 -9.472 1.00 0.00 82 HIS A N 7
ATOM 9938 C CA . HIS A 1 82 ? 5.973 3.384 -10.627 1.00 0.00 82 HIS A CA 7
ATOM 9939 C C . HIS A 1 82 ? 4.469 3.136 -10.341 1.00 0.00 82 HIS A C 7
ATOM 9940 O O . HIS A 1 82 ? 3.604 3.699 -11.016 1.00 0.00 82 HIS A O 7
ATOM 9954 N N . LEU A 1 83 ? 4.176 2.285 -9.337 1.00 0.00 83 LEU A N 7
ATOM 9955 C CA . LEU A 1 83 ? 2.791 1.974 -8.969 1.00 0.00 83 LEU A CA 7
ATOM 9956 C C . LEU A 1 83 ? 2.068 3.226 -8.466 1.00 0.00 83 LEU A C 7
ATOM 9957 O O . LEU A 1 83 ? 0.899 3.451 -8.798 1.00 0.00 83 LEU A O 7
ATOM 9973 N N . LEU A 1 84 ? 2.765 4.022 -7.644 1.00 0.00 84 LEU A N 7
ATOM 9974 C CA . LEU A 1 84 ? 2.172 5.238 -7.061 1.00 0.00 84 LEU A CA 7
ATOM 9975 C C . LEU A 1 84 ? 1.927 6.319 -8.124 1.00 0.00 84 LEU A C 7
ATOM 9976 O O . LEU A 1 84 ? 1.042 7.167 -7.952 1.00 0.00 84 LEU A O 7
ATOM 9992 N N . SER A 1 85 ? 2.707 6.288 -9.217 1.00 0.00 85 SER A N 7
ATOM 9993 C CA . SER A 1 85 ? 2.554 7.272 -10.290 1.00 0.00 85 SER A CA 7
ATOM 9994 C C . SER A 1 85 ? 1.270 6.993 -11.108 1.00 0.00 85 SER A C 7
ATOM 9995 O O . SER A 1 85 ? 0.773 5.862 -11.094 1.00 0.00 85 SER A O 7
ATOM 10003 N N . PRO A 1 86 ? 0.713 7.999 -11.825 1.00 0.00 86 PRO A N 7
ATOM 10004 C CA . PRO A 1 86 ? -0.527 7.805 -12.638 1.00 0.00 86 PRO A CA 7
ATOM 10005 C C . PRO A 1 86 ? -0.228 7.140 -13.982 1.00 0.00 86 PRO A C 7
ATOM 10006 O O . PRO A 1 86 ? -0.619 5.998 -14.155 1.00 0.00 86 PRO A O 7
ATOM 10018 N N . MET A 1 1 ? -9.859 11.643 -0.858 1.00 0.00 1 MET A N 8
ATOM 10019 C CA . MET A 1 1 ? -9.337 10.505 -0.051 1.00 0.00 1 MET A CA 8
ATOM 10020 C C . MET A 1 1 ? -9.690 9.191 -0.738 1.00 0.00 1 MET A C 8
ATOM 10021 O O . MET A 1 1 ? -10.604 9.140 -1.567 1.00 0.00 1 MET A O 8
ATOM 10037 N N . TYR A 1 2 ? -8.958 8.130 -0.383 1.00 0.00 2 TYR A N 8
ATOM 10038 C CA . TYR A 1 2 ? -9.185 6.805 -0.956 1.00 0.00 2 TYR A CA 8
ATOM 10039 C C . TYR A 1 2 ? -8.836 5.701 0.057 1.00 0.00 2 TYR A C 8
ATOM 10040 O O . TYR A 1 2 ? -8.236 5.981 1.100 1.00 0.00 2 TYR A O 8
ATOM 10058 N N . VAL A 1 3 ? -9.230 4.457 -0.251 1.00 0.00 3 VAL A N 8
ATOM 10059 C CA . VAL A 1 3 ? -8.967 3.323 0.646 1.00 0.00 3 VAL A CA 8
ATOM 10060 C C . VAL A 1 3 ? -7.798 2.498 0.104 1.00 0.00 3 VAL A C 8
ATOM 10061 O O . VAL A 1 3 ? -7.756 2.195 -1.080 1.00 0.00 3 VAL A O 8
ATOM 10074 N N . PHE A 1 4 ? -6.831 2.176 0.980 1.00 0.00 4 PHE A N 8
ATOM 10075 C CA . PHE A 1 4 ? -5.644 1.406 0.572 1.00 0.00 4 PHE A CA 8
ATOM 10076 C C . PHE A 1 4 ? -5.710 -0.014 1.162 1.00 0.00 4 PHE A C 8
ATOM 10077 O O . PHE A 1 4 ? -5.979 -0.186 2.354 1.00 0.00 4 PHE A O 8
ATOM 10094 N N . ARG A 1 5 ? -5.492 -1.023 0.307 1.00 0.00 5 ARG A N 8
ATOM 10095 C CA . ARG A 1 5 ? -5.557 -2.433 0.728 1.00 0.00 5 ARG A CA 8
ATOM 10096 C C . ARG A 1 5 ? -4.327 -3.205 0.239 1.00 0.00 5 ARG A C 8
ATOM 10097 O O . ARG A 1 5 ? -3.900 -3.039 -0.902 1.00 0.00 5 ARG A O 8
ATOM 10118 N N . LEU A 1 6 ? -3.777 -4.063 1.107 1.00 0.00 6 LEU A N 8
ATOM 10119 C CA . LEU A 1 6 ? -2.613 -4.877 0.745 1.00 0.00 6 LEU A CA 8
ATOM 10120 C C . LEU A 1 6 ? -2.748 -6.298 1.290 1.00 0.00 6 LEU A C 8
ATOM 10121 O O . LEU A 1 6 ? -3.274 -6.507 2.387 1.00 0.00 6 LEU A O 8
ATOM 10137 N N . TYR A 1 7 ? -2.320 -7.273 0.482 1.00 0.00 7 TYR A N 8
ATOM 10138 C CA . TYR A 1 7 ? -2.441 -8.692 0.835 1.00 0.00 7 TYR A CA 8
ATOM 10139 C C . TYR A 1 7 ? -1.095 -9.305 1.200 1.00 0.00 7 TYR A C 8
ATOM 10140 O O . TYR A 1 7 ? -0.094 -9.102 0.498 1.00 0.00 7 TYR A O 8
ATOM 10158 N N . VAL A 1 8 ? -1.106 -10.124 2.258 1.00 0.00 8 VAL A N 8
ATOM 10159 C CA . VAL A 1 8 ? 0.078 -10.856 2.699 1.00 0.00 8 VAL A CA 8
ATOM 10160 C C . VAL A 1 8 ? -0.340 -12.172 3.388 1.00 0.00 8 VAL A C 8
ATOM 10161 O O . VAL A 1 8 ? -1.309 -12.192 4.155 1.00 0.00 8 VAL A O 8
ATOM 10174 N N . ARG A 1 9 ? 0.393 -13.261 3.102 1.00 0.00 9 ARG A N 8
ATOM 10175 C CA . ARG A 1 9 ? 0.085 -14.572 3.690 1.00 0.00 9 ARG A CA 8
ATOM 10176 C C . ARG A 1 9 ? 0.638 -14.680 5.106 1.00 0.00 9 ARG A C 8
ATOM 10177 O O . ARG A 1 9 ? 1.838 -14.486 5.330 1.00 0.00 9 ARG A O 8
ATOM 10198 N N . GLY A 1 10 ? -0.247 -15.003 6.062 1.00 0.00 10 GLY A N 8
ATOM 10199 C CA . GLY A 1 10 ? 0.147 -15.150 7.467 1.00 0.00 10 GLY A CA 8
ATOM 10200 C C . GLY A 1 10 ? 0.893 -13.912 7.948 1.00 0.00 10 GLY A C 8
ATOM 10201 O O . GLY A 1 10 ? 0.482 -12.781 7.667 1.00 0.00 10 GLY A O 8
ATOM 10205 N N . GLU A 1 11 ? 2.023 -14.138 8.631 1.00 0.00 11 GLU A N 8
ATOM 10206 C CA . GLU A 1 11 ? 2.867 -13.044 9.101 1.00 0.00 11 GLU A CA 8
ATOM 10207 C C . GLU A 1 11 ? 4.317 -13.498 9.271 1.00 0.00 11 GLU A C 8
ATOM 10208 O O . GLU A 1 11 ? 4.586 -14.586 9.793 1.00 0.00 11 GLU A O 8
ATOM 10220 N N . THR A 1 12 ? 5.245 -12.654 8.818 1.00 0.00 12 THR A N 8
ATOM 10221 C CA . THR A 1 12 ? 6.677 -12.942 8.924 1.00 0.00 12 THR A CA 8
ATOM 10222 C C . THR A 1 12 ? 7.446 -11.675 9.259 1.00 0.00 12 THR A C 8
ATOM 10223 O O . THR A 1 12 ? 6.945 -10.565 9.044 1.00 0.00 12 THR A O 8
ATOM 10234 N N . HIS A 1 13 ? 8.676 -11.839 9.760 1.00 0.00 13 HIS A N 8
ATOM 10235 C CA . HIS A 1 13 ? 9.521 -10.693 10.093 1.00 0.00 13 HIS A CA 8
ATOM 10236 C C . HIS A 1 13 ? 9.781 -9.860 8.836 1.00 0.00 13 HIS A C 8
ATOM 10237 O O . HIS A 1 13 ? 9.645 -8.631 8.854 1.00 0.00 13 HIS A O 8
ATOM 10251 N N . ALA A 1 14 ? 10.145 -10.545 7.749 1.00 0.00 14 ALA A N 8
ATOM 10252 C CA . ALA A 1 14 ? 10.417 -9.888 6.472 1.00 0.00 14 ALA A CA 8
ATOM 10253 C C . ALA A 1 14 ? 9.170 -9.189 5.932 1.00 0.00 14 ALA A C 8
ATOM 10254 O O . ALA A 1 14 ? 9.259 -8.088 5.388 1.00 0.00 14 ALA A O 8
ATOM 10261 N N . ALA A 1 15 ? 8.011 -9.850 6.072 1.00 0.00 15 ALA A N 8
ATOM 10262 C CA . ALA A 1 15 ? 6.743 -9.298 5.579 1.00 0.00 15 ALA A CA 8
ATOM 10263 C C . ALA A 1 15 ? 6.399 -7.989 6.280 1.00 0.00 15 ALA A C 8
ATOM 10264 O O . ALA A 1 15 ? 5.933 -7.047 5.647 1.00 0.00 15 ALA A O 8
ATOM 10271 N N . GLU A 1 16 ? 6.629 -7.947 7.593 1.00 0.00 16 GLU A N 8
ATOM 10272 C CA . GLU A 1 16 ? 6.352 -6.755 8.397 1.00 0.00 16 GLU A CA 8
ATOM 10273 C C . GLU A 1 16 ? 7.258 -5.604 7.961 1.00 0.00 16 GLU A C 8
ATOM 10274 O O . GLU A 1 16 ? 6.805 -4.467 7.817 1.00 0.00 16 GLU A O 8
ATOM 10286 N N . VAL A 1 17 ? 8.535 -5.924 7.731 1.00 0.00 17 VAL A N 8
ATOM 10287 C CA . VAL A 1 17 ? 9.514 -4.936 7.278 1.00 0.00 17 VAL A CA 8
ATOM 10288 C C . VAL A 1 17 ? 9.113 -4.432 5.887 1.00 0.00 17 VAL A C 8
ATOM 10289 O O . VAL A 1 17 ? 9.149 -3.232 5.617 1.00 0.00 17 VAL A O 8
ATOM 10302 N N . ALA A 1 18 ? 8.721 -5.372 5.025 1.00 0.00 18 ALA A N 8
ATOM 10303 C CA . ALA A 1 18 ? 8.288 -5.060 3.675 1.00 0.00 18 ALA A CA 8
ATOM 10304 C C . ALA A 1 18 ? 7.060 -4.174 3.712 1.00 0.00 18 ALA A C 8
ATOM 10305 O O . ALA A 1 18 ? 6.970 -3.210 2.958 1.00 0.00 18 ALA A O 8
ATOM 10312 N N . LEU A 1 19 ? 6.125 -4.486 4.627 1.00 0.00 19 LEU A N 8
ATOM 10313 C CA . LEU A 1 19 ? 4.911 -3.672 4.774 1.00 0.00 19 LEU A CA 8
ATOM 10314 C C . LEU A 1 19 ? 5.260 -2.295 5.304 1.00 0.00 19 LEU A C 8
ATOM 10315 O O . LEU A 1 19 ? 4.698 -1.301 4.858 1.00 0.00 19 LEU A O 8
ATOM 10331 N N . LYS A 1 20 ? 6.206 -2.244 6.247 1.00 0.00 20 LYS A N 8
ATOM 10332 C CA . LYS A 1 20 ? 6.654 -0.980 6.807 1.00 0.00 20 LYS A CA 8
ATOM 10333 C C . LYS A 1 20 ? 7.295 -0.127 5.703 1.00 0.00 20 LYS A C 8
ATOM 10334 O O . LYS A 1 20 ? 7.047 1.065 5.622 1.00 0.00 20 LYS A O 8
ATOM 10353 N N . ASN A 1 21 ? 8.111 -0.772 4.848 1.00 0.00 21 ASN A N 8
ATOM 10354 C CA . ASN A 1 21 ? 8.760 -0.092 3.720 1.00 0.00 21 ASN A CA 8
ATOM 10355 C C . ASN A 1 21 ? 7.718 0.368 2.702 1.00 0.00 21 ASN A C 8
ATOM 10356 O O . ASN A 1 21 ? 7.793 1.478 2.184 1.00 0.00 21 ASN A O 8
ATOM 10367 N N . LEU A 1 22 ? 6.720 -0.490 2.465 1.00 0.00 22 LEU A N 8
ATOM 10368 C CA . LEU A 1 22 ? 5.612 -0.176 1.558 1.00 0.00 22 LEU A CA 8
ATOM 10369 C C . LEU A 1 22 ? 4.835 1.021 2.083 1.00 0.00 22 LEU A C 8
ATOM 10370 O O . LEU A 1 22 ? 4.444 1.910 1.324 1.00 0.00 22 LEU A O 8
ATOM 10386 N N . HIS A 1 23 ? 4.628 1.027 3.394 1.00 0.00 23 HIS A N 8
ATOM 10387 C CA . HIS A 1 23 ? 3.910 2.098 4.073 1.00 0.00 23 HIS A CA 8
ATOM 10388 C C . HIS A 1 23 ? 4.741 3.387 4.026 1.00 0.00 23 HIS A C 8
ATOM 10389 O O . HIS A 1 23 ? 4.223 4.477 3.777 1.00 0.00 23 HIS A O 8
ATOM 10403 N N . ASP A 1 24 ? 6.033 3.225 4.286 1.00 0.00 24 ASP A N 8
ATOM 10404 C CA . ASP A 1 24 ? 6.992 4.313 4.310 1.00 0.00 24 ASP A CA 8
ATOM 10405 C C . ASP A 1 24 ? 7.106 4.997 2.946 1.00 0.00 24 ASP A C 8
ATOM 10406 O O . ASP A 1 24 ? 7.093 6.231 2.863 1.00 0.00 24 ASP A O 8
ATOM 10415 N N . LEU A 1 25 ? 7.218 4.192 1.886 1.00 0.00 25 LEU A N 8
ATOM 10416 C CA . LEU A 1 25 ? 7.333 4.721 0.527 1.00 0.00 25 LEU A CA 8
ATOM 10417 C C . LEU A 1 25 ? 6.046 5.437 0.118 1.00 0.00 25 LEU A C 8
ATOM 10418 O O . LEU A 1 25 ? 6.090 6.517 -0.478 1.00 0.00 25 LEU A O 8
ATOM 10434 N N . LEU A 1 26 ? 4.901 4.827 0.454 1.00 0.00 26 LEU A N 8
ATOM 10435 C CA . LEU A 1 26 ? 3.592 5.406 0.132 1.00 0.00 26 LEU A CA 8
ATOM 10436 C C . LEU A 1 26 ? 3.372 6.729 0.869 1.00 0.00 26 LEU A C 8
ATOM 10437 O O . LEU A 1 26 ? 2.849 7.688 0.290 1.00 0.00 26 LEU A O 8
ATOM 10453 N N . SER A 1 27 ? 3.777 6.772 2.148 1.00 0.00 27 SER A N 8
ATOM 10454 C CA . SER A 1 27 ? 3.627 7.974 2.964 1.00 0.00 27 SER A CA 8
ATOM 10455 C C . SER A 1 27 ? 4.462 9.101 2.406 1.00 0.00 27 SER A C 8
ATOM 10456 O O . SER A 1 27 ? 3.990 10.233 2.282 1.00 0.00 27 SER A O 8
ATOM 10464 N N . SER A 1 28 ? 5.710 8.783 2.071 1.00 0.00 28 SER A N 8
ATOM 10465 C CA . SER A 1 28 ? 6.625 9.767 1.517 1.00 0.00 28 SER A CA 8
ATOM 10466 C C . SER A 1 28 ? 6.153 10.252 0.150 1.00 0.00 28 SER A C 8
ATOM 10467 O O . SER A 1 28 ? 6.245 11.442 -0.164 1.00 0.00 28 SER A O 8
ATOM 10475 N N . ALA A 1 29 ? 5.655 9.315 -0.656 1.00 0.00 29 ALA A N 8
ATOM 10476 C CA . ALA A 1 29 ? 5.170 9.616 -1.999 1.00 0.00 29 ALA A CA 8
ATOM 10477 C C . ALA A 1 29 ? 3.946 10.527 -1.960 1.00 0.00 29 ALA A C 8
ATOM 10478 O O . ALA A 1 29 ? 3.781 11.390 -2.828 1.00 0.00 29 ALA A O 8
ATOM 10485 N N . LEU A 1 30 ? 3.063 10.291 -0.980 1.00 0.00 30 LEU A N 8
ATOM 10486 C CA . LEU A 1 30 ? 1.813 11.057 -0.868 1.00 0.00 30 LEU A CA 8
ATOM 10487 C C . LEU A 1 30 ? 1.828 11.985 0.345 1.00 0.00 30 LEU A C 8
ATOM 10488 O O . LEU A 1 30 ? 2.027 11.542 1.477 1.00 0.00 30 LEU A O 8
ATOM 10504 N N . LYS A 1 31 ? 1.602 13.275 0.090 1.00 0.00 31 LYS A N 8
ATOM 10505 C CA . LYS A 1 31 ? 1.586 14.289 1.146 1.00 0.00 31 LYS A CA 8
ATOM 10506 C C . LYS A 1 31 ? 0.465 14.027 2.156 1.00 0.00 31 LYS A C 8
ATOM 10507 O O . LYS A 1 31 ? 0.657 14.196 3.365 1.00 0.00 31 LYS A O 8
ATOM 10526 N N . VAL A 1 32 ? -0.723 13.674 1.644 1.00 0.00 32 VAL A N 8
ATOM 10527 C CA . VAL A 1 32 ? -1.900 13.456 2.496 1.00 0.00 32 VAL A CA 8
ATOM 10528 C C . VAL A 1 32 ? -1.868 12.051 3.192 1.00 0.00 32 VAL A C 8
ATOM 10529 O O . VAL A 1 32 ? -1.416 11.078 2.584 1.00 0.00 32 VAL A O 8
ATOM 10542 N N . PRO A 1 33 ? -2.402 11.918 4.439 1.00 0.00 33 PRO A N 8
ATOM 10543 C CA . PRO A 1 33 ? -2.481 10.590 5.150 1.00 0.00 33 PRO A CA 8
ATOM 10544 C C . PRO A 1 33 ? -3.399 9.601 4.418 1.00 0.00 33 PRO A C 8
ATOM 10545 O O . PRO A 1 33 ? -4.300 10.013 3.680 1.00 0.00 33 PRO A O 8
ATOM 10556 N N . TYR A 1 34 ? -3.170 8.299 4.641 1.00 0.00 34 TYR A N 8
ATOM 10557 C CA . TYR A 1 34 ? -3.987 7.250 4.017 1.00 0.00 34 TYR A CA 8
ATOM 10558 C C . TYR A 1 34 ? -4.187 6.061 4.976 1.00 0.00 34 TYR A C 8
ATOM 10559 O O . TYR A 1 34 ? -3.445 5.913 5.952 1.00 0.00 34 TYR A O 8
ATOM 10577 N N . THR A 1 35 ? -5.200 5.230 4.688 1.00 0.00 35 THR A N 8
ATOM 10578 C CA . THR A 1 35 ? -5.506 4.068 5.528 1.00 0.00 35 THR A CA 8
ATOM 10579 C C . THR A 1 35 ? -5.079 2.773 4.820 1.00 0.00 35 THR A C 8
ATOM 10580 O O . THR A 1 35 ? -5.495 2.508 3.688 1.00 0.00 35 THR A O 8
ATOM 10591 N N . LEU A 1 36 ? -4.247 1.980 5.508 1.00 0.00 36 LEU A N 8
ATOM 10592 C CA . LEU A 1 36 ? -3.744 0.715 4.963 1.00 0.00 36 LEU A CA 8
ATOM 10593 C C . LEU A 1 36 ? -4.474 -0.472 5.586 1.00 0.00 36 LEU A C 8
ATOM 10594 O O . LEU A 1 36 ? -4.507 -0.620 6.811 1.00 0.00 36 LEU A O 8
ATOM 10610 N N . LYS A 1 37 ? -5.045 -1.320 4.726 1.00 0.00 37 LYS A N 8
ATOM 10611 C CA . LYS A 1 37 ? -5.769 -2.513 5.171 1.00 0.00 37 LYS A CA 8
ATOM 10612 C C . LYS A 1 37 ? -4.925 -3.769 4.929 1.00 0.00 37 LYS A C 8
ATOM 10613 O O . LYS A 1 37 ? -4.394 -3.967 3.835 1.00 0.00 37 LYS A O 8
ATOM 10632 N N . VAL A 1 38 ? -4.826 -4.620 5.960 1.00 0.00 38 VAL A N 8
ATOM 10633 C CA . VAL A 1 38 ? -4.070 -5.869 5.859 1.00 0.00 38 VAL A CA 8
ATOM 10634 C C . VAL A 1 38 ? -5.035 -7.060 5.778 1.00 0.00 38 VAL A C 8
ATOM 10635 O O . VAL A 1 38 ? -5.901 -7.230 6.642 1.00 0.00 38 VAL A O 8
ATOM 10648 N N . VAL A 1 39 ? -4.898 -7.850 4.709 1.00 0.00 39 VAL A N 8
ATOM 10649 C CA . VAL A 1 39 ? -5.776 -9.000 4.470 1.00 0.00 39 VAL A CA 8
ATOM 10650 C C . VAL A 1 39 ? -4.949 -10.278 4.283 1.00 0.00 39 VAL A C 8
ATOM 10651 O O . VAL A 1 39 ? -4.009 -10.306 3.481 1.00 0.00 39 VAL A O 8
ATOM 10664 N N . ASP A 1 40 ? -5.329 -11.338 5.011 1.00 0.00 40 ASP A N 8
ATOM 10665 C CA . ASP A 1 40 ? -4.648 -12.627 4.905 1.00 0.00 40 ASP A CA 8
ATOM 10666 C C . ASP A 1 40 ? -5.244 -13.446 3.765 1.00 0.00 40 ASP A C 8
ATOM 10667 O O . ASP A 1 40 ? -6.429 -13.797 3.791 1.00 0.00 40 ASP A O 8
ATOM 10676 N N . VAL A 1 41 ? -4.418 -13.720 2.754 1.00 0.00 41 VAL A N 8
ATOM 10677 C CA . VAL A 1 41 ? -4.850 -14.469 1.574 1.00 0.00 41 VAL A CA 8
ATOM 10678 C C . VAL A 1 41 ? -5.276 -15.897 1.965 1.00 0.00 41 VAL A C 8
ATOM 10679 O O . VAL A 1 41 ? -6.276 -16.418 1.459 1.00 0.00 41 VAL A O 8
ATOM 10692 N N . THR A 1 42 ? -4.471 -16.532 2.815 1.00 0.00 42 THR A N 8
ATOM 10693 C CA . THR A 1 42 ? -4.706 -17.917 3.227 1.00 0.00 42 THR A CA 8
ATOM 10694 C C . THR A 1 42 ? -5.974 -18.060 4.098 1.00 0.00 42 THR A C 8
ATOM 10695 O O . THR A 1 42 ? -6.680 -19.071 4.000 1.00 0.00 42 THR A O 8
ATOM 10706 N N . LYS A 1 43 ? -6.199 -17.098 5.011 1.00 0.00 43 LYS A N 8
ATOM 10707 C CA . LYS A 1 43 ? -7.318 -17.200 5.961 1.00 0.00 43 LYS A CA 8
ATOM 10708 C C . LYS A 1 43 ? -8.681 -16.939 5.291 1.00 0.00 43 LYS A C 8
ATOM 10709 O O . LYS A 1 43 ? -9.640 -17.672 5.546 1.00 0.00 43 LYS A O 8
ATOM 10728 N N . GLN A 1 44 ? -8.768 -15.880 4.469 1.00 0.00 44 GLN A N 8
ATOM 10729 C CA . GLN A 1 44 ? -10.037 -15.531 3.795 1.00 0.00 44 GLN A CA 8
ATOM 10730 C C . GLN A 1 44 ? -10.051 -15.953 2.302 1.00 0.00 44 GLN A C 8
ATOM 10731 O O . GLN A 1 44 ? -9.520 -15.217 1.460 1.00 0.00 44 GLN A O 8
ATOM 10745 N N . PRO A 1 45 ? -10.698 -17.087 1.926 1.00 0.00 45 PRO A N 8
ATOM 10746 C CA . PRO A 1 45 ? -10.806 -17.503 0.488 1.00 0.00 45 PRO A CA 8
ATOM 10747 C C . PRO A 1 45 ? -11.525 -16.478 -0.373 1.00 0.00 45 PRO A C 8
ATOM 10748 O O . PRO A 1 45 ? -11.238 -16.366 -1.547 1.00 0.00 45 PRO A O 8
ATOM 10759 N N . ASP A 1 46 ? -12.536 -15.809 0.195 1.00 0.00 46 ASP A N 8
ATOM 10760 C CA . ASP A 1 46 ? -13.360 -14.884 -0.589 1.00 0.00 46 ASP A CA 8
ATOM 10761 C C . ASP A 1 46 ? -12.526 -13.762 -1.202 1.00 0.00 46 ASP A C 8
ATOM 10762 O O . ASP A 1 46 ? -12.635 -13.492 -2.406 1.00 0.00 46 ASP A O 8
ATOM 10771 N N . LEU A 1 47 ? -11.680 -13.127 -0.381 1.00 0.00 47 LEU A N 8
ATOM 10772 C CA . LEU A 1 47 ? -10.821 -12.038 -0.859 1.00 0.00 47 LEU A CA 8
ATOM 10773 C C . LEU A 1 47 ? -9.684 -12.562 -1.743 1.00 0.00 47 LEU A C 8
ATOM 10774 O O . LEU A 1 47 ? -9.372 -11.972 -2.781 1.00 0.00 47 LEU A O 8
ATOM 10790 N N . ALA A 1 48 ? -9.048 -13.653 -1.302 1.00 0.00 48 ALA A N 8
ATOM 10791 C CA . ALA A 1 48 ? -7.915 -14.244 -2.033 1.00 0.00 48 ALA A CA 8
ATOM 10792 C C . ALA A 1 48 ? -8.332 -14.792 -3.399 1.00 0.00 48 ALA A C 8
ATOM 10793 O O . ALA A 1 48 ? -7.611 -14.634 -4.389 1.00 0.00 48 ALA A O 8
ATOM 10800 N N . GLU A 1 49 ? -9.474 -15.474 -3.426 1.00 0.00 49 GLU A N 8
ATOM 10801 C CA . GLU A 1 49 ? -9.986 -16.102 -4.633 1.00 0.00 49 GLU A CA 8
ATOM 10802 C C . GLU A 1 49 ? -10.344 -15.047 -5.662 1.00 0.00 49 GLU A C 8
ATOM 10803 O O . GLU A 1 49 ? -9.981 -15.164 -6.839 1.00 0.00 49 GLU A O 8
ATOM 10815 N N . LYS A 1 50 ? -11.070 -14.015 -5.209 1.00 0.00 50 LYS A N 8
ATOM 10816 C CA . LYS A 1 50 ? -11.485 -12.938 -6.098 1.00 0.00 50 LYS A CA 8
ATOM 10817 C C . LYS A 1 50 ? -10.293 -12.062 -6.526 1.00 0.00 50 LYS A C 8
ATOM 10818 O O . LYS A 1 50 ? -10.344 -11.393 -7.563 1.00 0.00 50 LYS A O 8
ATOM 10837 N N . ASP A 1 51 ? -9.232 -12.069 -5.706 1.00 0.00 51 ASP A N 8
ATOM 10838 C CA . ASP A 1 51 ? -8.029 -11.267 -5.990 1.00 0.00 51 ASP A CA 8
ATOM 10839 C C . ASP A 1 51 ? -7.178 -11.879 -7.117 1.00 0.00 51 ASP A C 8
ATOM 10840 O O . ASP A 1 51 ? -6.313 -11.201 -7.680 1.00 0.00 51 ASP A O 8
ATOM 10849 N N . GLN A 1 52 ? -7.436 -13.160 -7.449 1.00 0.00 52 GLN A N 8
ATOM 10850 C CA . GLN A 1 52 ? -6.696 -13.848 -8.517 1.00 0.00 52 GLN A CA 8
ATOM 10851 C C . GLN A 1 52 ? -5.173 -13.696 -8.300 1.00 0.00 52 GLN A C 8
ATOM 10852 O O . GLN A 1 52 ? -4.417 -13.381 -9.233 1.00 0.00 52 GLN A O 8
ATOM 10866 N N . VAL A 1 53 ? -4.744 -13.880 -7.044 1.00 0.00 53 VAL A N 8
ATOM 10867 C CA . VAL A 1 53 ? -3.334 -13.715 -6.671 1.00 0.00 53 VAL A CA 8
ATOM 10868 C C . VAL A 1 53 ? -2.463 -14.894 -7.152 1.00 0.00 53 VAL A C 8
ATOM 10869 O O . VAL A 1 53 ? -2.815 -16.060 -6.959 1.00 0.00 53 VAL A O 8
ATOM 10882 N N . GLN A 1 54 ? -1.305 -14.559 -7.744 1.00 0.00 54 GLN A N 8
ATOM 10883 C CA . GLN A 1 54 ? -0.350 -15.563 -8.218 1.00 0.00 54 GLN A CA 8
ATOM 10884 C C . GLN A 1 54 ? 0.913 -15.579 -7.346 1.00 0.00 54 GLN A C 8
ATOM 10885 O O . GLN A 1 54 ? 1.483 -16.643 -7.088 1.00 0.00 54 GLN A O 8
ATOM 10899 N N . ALA A 1 55 ? 1.338 -14.389 -6.892 1.00 0.00 55 ALA A N 8
ATOM 10900 C CA . ALA A 1 55 ? 2.528 -14.261 -6.040 1.00 0.00 55 ALA A CA 8
ATOM 10901 C C . ALA A 1 55 ? 2.353 -13.120 -5.036 1.00 0.00 55 ALA A C 8
ATOM 10902 O O . ALA A 1 55 ? 1.756 -12.087 -5.356 1.00 0.00 55 ALA A O 8
ATOM 10909 N N . THR A 1 56 ? 2.828 -13.342 -3.803 1.00 0.00 56 THR A N 8
ATOM 10910 C CA . THR A 1 56 ? 2.673 -12.358 -2.723 1.00 0.00 56 THR A CA 8
ATOM 10911 C C . THR A 1 56 ? 3.828 -11.306 -2.663 1.00 0.00 56 THR A C 8
ATOM 10912 O O . THR A 1 56 ? 4.997 -11.599 -3.017 1.00 0.00 56 THR A O 8
ATOM 10923 N N . PRO A 1 57 ? 3.568 -10.097 -2.144 1.00 0.00 57 PRO A N 8
ATOM 10924 C CA . PRO A 1 57 ? 2.223 -9.585 -1.673 1.00 0.00 57 PRO A CA 8
ATOM 10925 C C . PRO A 1 57 ? 1.492 -8.953 -2.857 1.00 0.00 57 PRO A C 8
ATOM 10926 O O . PRO A 1 57 ? 2.115 -8.742 -3.908 1.00 0.00 57 PRO A O 8
ATOM 10937 N N . THR A 1 58 ? 0.217 -8.568 -2.676 1.00 0.00 58 THR A N 8
ATOM 10938 C CA . THR A 1 58 ? -0.495 -7.855 -3.755 1.00 0.00 58 THR A CA 8
ATOM 10939 C C . THR A 1 58 ? -0.958 -6.508 -3.263 1.00 0.00 58 THR A C 8
ATOM 10940 O O . THR A 1 58 ? -1.626 -6.414 -2.225 1.00 0.00 58 THR A O 8
ATOM 10951 N N . LEU A 1 59 ? -0.600 -5.454 -4.010 1.00 0.00 59 LEU A N 8
ATOM 10952 C CA . LEU A 1 59 ? -0.981 -4.104 -3.638 1.00 0.00 59 LEU A CA 8
ATOM 10953 C C . LEU A 1 59 ? -2.237 -3.696 -4.354 1.00 0.00 59 LEU A C 8
ATOM 10954 O O . LEU A 1 59 ? -2.252 -3.561 -5.581 1.00 0.00 59 LEU A O 8
ATOM 10970 N N . VAL A 1 60 ? -3.294 -3.507 -3.577 1.00 0.00 60 VAL A N 8
ATOM 10971 C CA . VAL A 1 60 ? -4.592 -3.116 -4.130 1.00 0.00 60 VAL A CA 8
ATOM 10972 C C . VAL A 1 60 ? -5.016 -1.750 -3.584 1.00 0.00 60 VAL A C 8
ATOM 10973 O O . VAL A 1 60 ? -5.274 -1.607 -2.389 1.00 0.00 60 VAL A O 8
ATOM 10986 N N . ARG A 1 61 ? -5.156 -0.769 -4.485 1.00 0.00 61 ARG A N 8
ATOM 10987 C CA . ARG A 1 61 ? -5.618 0.556 -4.095 1.00 0.00 61 ARG A CA 8
ATOM 10988 C C . ARG A 1 61 ? -7.134 0.607 -4.225 1.00 0.00 61 ARG A C 8
ATOM 10989 O O . ARG A 1 61 ? -7.673 0.705 -5.329 1.00 0.00 61 ARG A O 8
ATOM 11010 N N . VAL A 1 62 ? -7.803 0.482 -3.085 1.00 0.00 62 VAL A N 8
ATOM 11011 C CA . VAL A 1 62 ? -9.264 0.446 -3.018 1.00 0.00 62 VAL A CA 8
ATOM 11012 C C . VAL A 1 62 ? -9.883 1.825 -3.303 1.00 0.00 62 VAL A C 8
ATOM 11013 O O . VAL A 1 62 ? -9.347 2.872 -2.913 1.00 0.00 62 VAL A O 8
ATOM 11026 N N . TYR A 1 63 ? -11.022 1.783 -3.981 1.00 0.00 63 TYR A N 8
ATOM 11027 C CA . TYR A 1 63 ? -11.765 2.977 -4.370 1.00 0.00 63 TYR A CA 8
ATOM 11028 C C . TYR A 1 63 ? -12.177 3.809 -3.116 1.00 0.00 63 TYR A C 8
ATOM 11029 O O . TYR A 1 63 ? -12.075 3.295 -2.000 1.00 0.00 63 TYR A O 8
ATOM 11047 N N . PRO A 1 64 ? -12.625 5.094 -3.253 1.00 0.00 64 PRO A N 8
ATOM 11048 C CA . PRO A 1 64 ? -12.802 5.859 -4.569 1.00 0.00 64 PRO A CA 8
ATOM 11049 C C . PRO A 1 64 ? -11.560 5.883 -5.467 1.00 0.00 64 PRO A C 8
ATOM 11050 O O . PRO A 1 64 ? -10.433 5.663 -5.015 1.00 0.00 64 PRO A O 8
ATOM 11061 N N . GLN A 1 65 ? -11.804 6.129 -6.755 1.00 0.00 65 GLN A N 8
ATOM 11062 C CA . GLN A 1 65 ? -10.762 6.124 -7.782 1.00 0.00 65 GLN A CA 8
ATOM 11063 C C . GLN A 1 65 ? -9.619 7.108 -7.445 1.00 0.00 65 GLN A C 8
ATOM 11064 O O . GLN A 1 65 ? -9.832 8.061 -6.696 1.00 0.00 65 GLN A O 8
ATOM 11078 N N . PRO A 1 66 ? -8.387 6.892 -7.978 1.00 0.00 66 PRO A N 8
ATOM 11079 C CA . PRO A 1 66 ? -8.025 5.742 -8.913 1.00 0.00 66 PRO A CA 8
ATOM 11080 C C . PRO A 1 66 ? -7.794 4.417 -8.179 1.00 0.00 66 PRO A C 8
ATOM 11081 O O . PRO A 1 66 ? -7.146 4.382 -7.129 1.00 0.00 66 PRO A O 8
ATOM 11092 N N . VAL A 1 67 ? -8.281 3.319 -8.782 1.00 0.00 67 VAL A N 8
ATOM 11093 C CA . VAL A 1 67 ? -8.080 1.974 -8.234 1.00 0.00 67 VAL A CA 8
ATOM 11094 C C . VAL A 1 67 ? -6.859 1.306 -8.900 1.00 0.00 67 VAL A C 8
ATOM 11095 O O . VAL A 1 67 ? -6.633 1.475 -10.099 1.00 0.00 67 VAL A O 8
ATOM 11108 N N . ARG A 1 68 ? -6.083 0.558 -8.110 1.00 0.00 68 ARG A N 8
ATOM 11109 C CA . ARG A 1 68 ? -4.878 -0.123 -8.618 1.00 0.00 68 ARG A CA 8
ATOM 11110 C C . ARG A 1 68 ? -4.787 -1.556 -8.115 1.00 0.00 68 ARG A C 8
ATOM 11111 O O . ARG A 1 68 ? -5.270 -1.873 -7.028 1.00 0.00 68 ARG A O 8
ATOM 11132 N N . ARG A 1 69 ? -4.118 -2.407 -8.903 1.00 0.00 69 ARG A N 8
ATOM 11133 C CA . ARG A 1 69 ? -3.895 -3.798 -8.521 1.00 0.00 69 ARG A CA 8
ATOM 11134 C C . ARG A 1 69 ? -2.525 -4.264 -9.012 1.00 0.00 69 ARG A C 8
ATOM 11135 O O . ARG A 1 69 ? -2.262 -4.291 -10.218 1.00 0.00 69 ARG A O 8
ATOM 11156 N N . LEU A 1 70 ? -1.667 -4.640 -8.064 1.00 0.00 70 LEU A N 8
ATOM 11157 C CA . LEU A 1 70 ? -0.322 -5.125 -8.374 1.00 0.00 70 LEU A CA 8
ATOM 11158 C C . LEU A 1 70 ? -0.096 -6.470 -7.701 1.00 0.00 70 LEU A C 8
ATOM 11159 O O . LEU A 1 70 ? -0.277 -6.595 -6.492 1.00 0.00 70 LEU A O 8
ATOM 11175 N N . VAL A 1 71 ? 0.265 -7.478 -8.498 1.00 0.00 71 VAL A N 8
ATOM 11176 C CA . VAL A 1 71 ? 0.483 -8.834 -7.980 1.00 0.00 71 VAL A CA 8
ATOM 11177 C C . VAL A 1 71 ? 1.838 -9.387 -8.440 1.00 0.00 71 VAL A C 8
ATOM 11178 O O . VAL A 1 71 ? 2.114 -9.446 -9.644 1.00 0.00 71 VAL A O 8
ATOM 11191 N N . GLY A 1 72 ? 2.659 -9.827 -7.471 1.00 0.00 72 GLY A N 8
ATOM 11192 C CA . GLY A 1 72 ? 3.959 -10.417 -7.786 1.00 0.00 72 GLY A CA 8
ATOM 11193 C C . GLY A 1 72 ? 4.800 -10.601 -6.535 1.00 0.00 72 GLY A C 8
ATOM 11194 O O . GLY A 1 72 ? 4.392 -10.209 -5.436 1.00 0.00 72 GLY A O 8
ATOM 11198 N N . GLN A 1 73 ? 6.000 -11.164 -6.718 1.00 0.00 73 GLN A N 8
ATOM 11199 C CA . GLN A 1 73 ? 6.933 -11.357 -5.615 1.00 0.00 73 GLN A CA 8
ATOM 11200 C C . GLN A 1 73 ? 7.674 -10.067 -5.368 1.00 0.00 73 GLN A C 8
ATOM 11201 O O . GLN A 1 73 ? 8.505 -9.669 -6.196 1.00 0.00 73 GLN A O 8
ATOM 11215 N N . LEU A 1 74 ? 7.351 -9.368 -4.255 1.00 0.00 74 LEU A N 8
ATOM 11216 C CA . LEU A 1 74 ? 8.028 -8.047 -4.010 1.00 0.00 74 LEU A CA 8
ATOM 11217 C C . LEU A 1 74 ? 9.439 -8.218 -3.442 1.00 0.00 74 LEU A C 8
ATOM 11218 O O . LEU A 1 74 ? 9.665 -8.077 -2.232 1.00 0.00 74 LEU A O 8
ATOM 11234 N N . ASP A 1 75 ? 10.391 -8.451 -4.343 1.00 0.00 75 ASP A N 8
ATOM 11235 C CA . ASP A 1 75 ? 11.807 -8.554 -3.977 1.00 0.00 75 ASP A CA 8
ATOM 11236 C C . ASP A 1 75 ? 12.648 -7.428 -4.635 1.00 0.00 75 ASP A C 8
ATOM 11237 O O . ASP A 1 75 ? 13.875 -7.416 -4.508 1.00 0.00 75 ASP A O 8
ATOM 11246 N N . HIS A 1 76 ? 11.979 -6.512 -5.378 1.00 0.00 76 HIS A N 8
ATOM 11247 C CA . HIS A 1 76 ? 12.678 -5.429 -6.094 1.00 0.00 76 HIS A CA 8
ATOM 11248 C C . HIS A 1 76 ? 11.983 -4.093 -5.881 1.00 0.00 76 HIS A C 8
ATOM 11249 O O . HIS A 1 76 ? 10.748 -4.028 -5.862 1.00 0.00 76 HIS A O 8
ATOM 11263 N N . ARG A 1 77 ? 12.775 -3.017 -5.853 1.00 0.00 77 ARG A N 8
ATOM 11264 C CA . ARG A 1 77 ? 12.217 -1.661 -5.798 1.00 0.00 77 ARG A CA 8
ATOM 11265 C C . ARG A 1 77 ? 11.616 -1.270 -7.153 1.00 0.00 77 ARG A C 8
ATOM 11266 O O . ARG A 1 77 ? 10.835 -0.340 -7.227 1.00 0.00 77 ARG A O 8
ATOM 11287 N N . TYR A 1 78 ? 12.005 -1.984 -8.228 1.00 0.00 78 TYR A N 8
ATOM 11288 C CA . TYR A 1 78 ? 11.520 -1.676 -9.571 1.00 0.00 78 TYR A CA 8
ATOM 11289 C C . TYR A 1 78 ? 9.998 -1.781 -9.641 1.00 0.00 78 TYR A C 8
ATOM 11290 O O . TYR A 1 78 ? 9.337 -0.907 -10.223 1.00 0.00 78 TYR A O 8
ATOM 11308 N N . ARG A 1 79 ? 9.438 -2.831 -9.021 1.00 0.00 79 ARG A N 8
ATOM 11309 C CA . ARG A 1 79 ? 7.986 -3.014 -9.002 1.00 0.00 79 ARG A CA 8
ATOM 11310 C C . ARG A 1 79 ? 7.277 -1.869 -8.254 1.00 0.00 79 ARG A C 8
ATOM 11311 O O . ARG A 1 79 ? 6.274 -1.318 -8.739 1.00 0.00 79 ARG A O 8
ATOM 11332 N N . LEU A 1 80 ? 7.820 -1.503 -7.090 1.00 0.00 80 LEU A N 8
ATOM 11333 C CA . LEU A 1 80 ? 7.259 -0.423 -6.270 1.00 0.00 80 LEU A CA 8
ATOM 11334 C C . LEU A 1 80 ? 7.421 0.939 -6.946 1.00 0.00 80 LEU A C 8
ATOM 11335 O O . LEU A 1 80 ? 6.543 1.801 -6.848 1.00 0.00 80 LEU A O 8
ATOM 11351 N N . GLN A 1 81 ? 8.575 1.139 -7.586 1.00 0.00 81 GLN A N 8
ATOM 11352 C CA . GLN A 1 81 ? 8.890 2.408 -8.235 1.00 0.00 81 GLN A CA 8
ATOM 11353 C C . GLN A 1 81 ? 7.907 2.753 -9.352 1.00 0.00 81 GLN A C 8
ATOM 11354 O O . GLN A 1 81 ? 7.429 3.894 -9.413 1.00 0.00 81 GLN A O 8
ATOM 11368 N N . HIS A 1 82 ? 7.558 1.766 -10.210 1.00 0.00 82 HIS A N 8
ATOM 11369 C CA . HIS A 1 82 ? 6.567 2.030 -11.271 1.00 0.00 82 HIS A CA 8
ATOM 11370 C C . HIS A 1 82 ? 5.151 2.176 -10.662 1.00 0.00 82 HIS A C 8
ATOM 11371 O O . HIS A 1 82 ? 4.302 2.894 -11.195 1.00 0.00 82 HIS A O 8
ATOM 11385 N N . LEU A 1 83 ? 4.923 1.465 -9.541 1.00 0.00 83 LEU A N 8
ATOM 11386 C CA . LEU A 1 83 ? 3.639 1.481 -8.855 1.00 0.00 83 LEU A CA 8
ATOM 11387 C C . LEU A 1 83 ? 3.296 2.901 -8.411 1.00 0.00 83 LEU A C 8
ATOM 11388 O O . LEU A 1 83 ? 2.160 3.357 -8.589 1.00 0.00 83 LEU A O 8
ATOM 11404 N N . LEU A 1 84 ? 4.288 3.602 -7.855 1.00 0.00 84 LEU A N 8
ATOM 11405 C CA . LEU A 1 84 ? 4.095 4.987 -7.411 1.00 0.00 84 LEU A CA 8
ATOM 11406 C C . LEU A 1 84 ? 3.918 5.932 -8.616 1.00 0.00 84 LEU A C 8
ATOM 11407 O O . LEU A 1 84 ? 3.280 6.982 -8.503 1.00 0.00 84 LEU A O 8
ATOM 11423 N N . SER A 1 85 ? 4.495 5.541 -9.766 1.00 0.00 85 SER A N 8
ATOM 11424 C CA . SER A 1 85 ? 4.415 6.337 -10.990 1.00 0.00 85 SER A CA 8
ATOM 11425 C C . SER A 1 85 ? 3.002 6.229 -11.631 1.00 0.00 85 SER A C 8
ATOM 11426 O O . SER A 1 85 ? 2.548 5.115 -11.909 1.00 0.00 85 SER A O 8
ATOM 11434 N N . PRO A 1 86 ? 2.288 7.361 -11.885 1.00 0.00 86 PRO A N 8
ATOM 11435 C CA . PRO A 1 86 ? 0.922 7.314 -12.509 1.00 0.00 86 PRO A CA 8
ATOM 11436 C C . PRO A 1 86 ? 0.981 6.882 -13.974 1.00 0.00 86 PRO A C 8
ATOM 11437 O O . PRO A 1 86 ? 2.059 6.532 -14.424 1.00 0.00 86 PRO A O 8
ATOM 11449 N N . MET A 1 1 ? -11.502 11.259 -1.986 1.00 0.00 1 MET A N 9
ATOM 11450 C CA . MET A 1 1 ? -10.731 10.390 -1.054 1.00 0.00 1 MET A CA 9
ATOM 11451 C C . MET A 1 1 ? -10.569 9.005 -1.674 1.00 0.00 1 MET A C 9
ATOM 11452 O O . MET A 1 1 ? -11.155 8.714 -2.717 1.00 0.00 1 MET A O 9
ATOM 11468 N N . TYR A 1 2 ? -9.768 8.160 -1.019 1.00 0.00 2 TYR A N 9
ATOM 11469 C CA . TYR A 1 2 ? -9.521 6.795 -1.500 1.00 0.00 2 TYR A CA 9
ATOM 11470 C C . TYR A 1 2 ? -9.269 5.834 -0.339 1.00 0.00 2 TYR A C 9
ATOM 11471 O O . TYR A 1 2 ? -8.903 6.259 0.761 1.00 0.00 2 TYR A O 9
ATOM 11489 N N . VAL A 1 3 ? -9.459 4.531 -0.599 1.00 0.00 3 VAL A N 9
ATOM 11490 C CA . VAL A 1 3 ? -9.241 3.500 0.423 1.00 0.00 3 VAL A CA 9
ATOM 11491 C C . VAL A 1 3 ? -8.168 2.539 -0.068 1.00 0.00 3 VAL A C 9
ATOM 11492 O O . VAL A 1 3 ? -8.228 2.088 -1.198 1.00 0.00 3 VAL A O 9
ATOM 11505 N N . PHE A 1 4 ? -7.164 2.266 0.777 1.00 0.00 4 PHE A N 9
ATOM 11506 C CA . PHE A 1 4 ? -6.056 1.375 0.391 1.00 0.00 4 PHE A CA 9
ATOM 11507 C C . PHE A 1 4 ? -6.244 -0.018 1.001 1.00 0.00 4 PHE A C 9
ATOM 11508 O O . PHE A 1 4 ? -6.913 -0.172 2.024 1.00 0.00 4 PHE A O 9
ATOM 11525 N N . ARG A 1 5 ? -5.644 -1.025 0.354 1.00 0.00 5 ARG A N 9
ATOM 11526 C CA . ARG A 1 5 ? -5.731 -2.414 0.814 1.00 0.00 5 ARG A CA 9
ATOM 11527 C C . ARG A 1 5 ? -4.426 -3.162 0.518 1.00 0.00 5 ARG A C 9
ATOM 11528 O O . ARG A 1 5 ? -3.766 -2.894 -0.490 1.00 0.00 5 ARG A O 9
ATOM 11549 N N . LEU A 1 6 ? -4.056 -4.096 1.410 1.00 0.00 6 LEU A N 9
ATOM 11550 C CA . LEU A 1 6 ? -2.821 -4.879 1.245 1.00 0.00 6 LEU A CA 9
ATOM 11551 C C . LEU A 1 6 ? -3.052 -6.353 1.609 1.00 0.00 6 LEU A C 9
ATOM 11552 O O . LEU A 1 6 ? -3.645 -6.657 2.644 1.00 0.00 6 LEU A O 9
ATOM 11568 N N . TYR A 1 7 ? -2.523 -7.256 0.776 1.00 0.00 7 TYR A N 9
ATOM 11569 C CA . TYR A 1 7 ? -2.603 -8.698 1.039 1.00 0.00 7 TYR A CA 9
ATOM 11570 C C . TYR A 1 7 ? -1.230 -9.220 1.432 1.00 0.00 7 TYR A C 9
ATOM 11571 O O . TYR A 1 7 ? -0.241 -8.943 0.742 1.00 0.00 7 TYR A O 9
ATOM 11589 N N . VAL A 1 8 ? -1.167 -9.978 2.535 1.00 0.00 8 VAL A N 9
ATOM 11590 C CA . VAL A 1 8 ? 0.105 -10.530 2.993 1.00 0.00 8 VAL A CA 9
ATOM 11591 C C . VAL A 1 8 ? -0.089 -11.821 3.810 1.00 0.00 8 VAL A C 9
ATOM 11592 O O . VAL A 1 8 ? -1.047 -11.943 4.581 1.00 0.00 8 VAL A O 9
ATOM 11605 N N . ARG A 1 9 ? 0.847 -12.763 3.643 1.00 0.00 9 ARG A N 9
ATOM 11606 C CA . ARG A 1 9 ? 0.812 -14.033 4.369 1.00 0.00 9 ARG A CA 9
ATOM 11607 C C . ARG A 1 9 ? 1.382 -13.852 5.779 1.00 0.00 9 ARG A C 9
ATOM 11608 O O . ARG A 1 9 ? 2.426 -13.215 5.959 1.00 0.00 9 ARG A O 9
ATOM 11629 N N . GLY A 1 10 ? 0.669 -14.389 6.774 1.00 0.00 10 GLY A N 9
ATOM 11630 C CA . GLY A 1 10 ? 1.075 -14.265 8.174 1.00 0.00 10 GLY A CA 9
ATOM 11631 C C . GLY A 1 10 ? 2.236 -15.198 8.512 1.00 0.00 10 GLY A C 9
ATOM 11632 O O . GLY A 1 10 ? 2.640 -16.029 7.696 1.00 0.00 10 GLY A O 9
ATOM 11636 N N . GLU A 1 11 ? 2.757 -15.053 9.737 1.00 0.00 11 GLU A N 9
ATOM 11637 C CA . GLU A 1 11 ? 3.872 -15.881 10.224 1.00 0.00 11 GLU A CA 9
ATOM 11638 C C . GLU A 1 11 ? 5.130 -15.711 9.351 1.00 0.00 11 GLU A C 9
ATOM 11639 O O . GLU A 1 11 ? 5.937 -16.643 9.216 1.00 0.00 11 GLU A O 9
ATOM 11651 N N . THR A 1 12 ? 5.304 -14.506 8.779 1.00 0.00 12 THR A N 9
ATOM 11652 C CA . THR A 1 12 ? 6.473 -14.214 7.941 1.00 0.00 12 THR A CA 9
ATOM 11653 C C . THR A 1 12 ? 7.135 -12.889 8.363 1.00 0.00 12 THR A C 9
ATOM 11654 O O . THR A 1 12 ? 6.471 -11.853 8.443 1.00 0.00 12 THR A O 9
ATOM 11665 N N . HIS A 1 13 ? 8.456 -12.934 8.585 1.00 0.00 13 HIS A N 9
ATOM 11666 C CA . HIS A 1 13 ? 9.230 -11.734 8.945 1.00 0.00 13 HIS A CA 9
ATOM 11667 C C . HIS A 1 13 ? 9.260 -10.745 7.776 1.00 0.00 13 HIS A C 9
ATOM 11668 O O . HIS A 1 13 ? 9.174 -9.520 7.967 1.00 0.00 13 HIS A O 9
ATOM 11682 N N . ALA A 1 14 ? 9.377 -11.295 6.566 1.00 0.00 14 ALA A N 9
ATOM 11683 C CA . ALA A 1 14 ? 9.423 -10.502 5.344 1.00 0.00 14 ALA A CA 9
ATOM 11684 C C . ALA A 1 14 ? 8.158 -9.663 5.183 1.00 0.00 14 ALA A C 9
ATOM 11685 O O . ALA A 1 14 ? 8.205 -8.577 4.616 1.00 0.00 14 ALA A O 9
ATOM 11692 N N . ALA A 1 15 ? 7.022 -10.201 5.642 1.00 0.00 15 ALA A N 9
ATOM 11693 C CA . ALA A 1 15 ? 5.735 -9.519 5.509 1.00 0.00 15 ALA A CA 9
ATOM 11694 C C . ALA A 1 15 ? 5.750 -8.157 6.205 1.00 0.00 15 ALA A C 9
ATOM 11695 O O . ALA A 1 15 ? 5.253 -7.171 5.655 1.00 0.00 15 ALA A O 9
ATOM 11702 N N . GLU A 1 16 ? 6.314 -8.114 7.415 1.00 0.00 16 GLU A N 9
ATOM 11703 C CA . GLU A 1 16 ? 6.394 -6.871 8.190 1.00 0.00 16 GLU A CA 9
ATOM 11704 C C . GLU A 1 16 ? 7.381 -5.893 7.567 1.00 0.00 16 GLU A C 9
ATOM 11705 O O . GLU A 1 16 ? 7.113 -4.689 7.498 1.00 0.00 16 GLU A O 9
ATOM 11717 N N . VAL A 1 17 ? 8.524 -6.422 7.107 1.00 0.00 17 VAL A N 9
ATOM 11718 C CA . VAL A 1 17 ? 9.554 -5.591 6.479 1.00 0.00 17 VAL A CA 9
ATOM 11719 C C . VAL A 1 17 ? 8.997 -4.980 5.187 1.00 0.00 17 VAL A C 9
ATOM 11720 O O . VAL A 1 17 ? 9.134 -3.782 4.941 1.00 0.00 17 VAL A O 9
ATOM 11733 N N . ALA A 1 18 ? 8.363 -5.830 4.386 1.00 0.00 18 ALA A N 9
ATOM 11734 C CA . ALA A 1 18 ? 7.759 -5.425 3.129 1.00 0.00 18 ALA A CA 9
ATOM 11735 C C . ALA A 1 18 ? 6.612 -4.462 3.360 1.00 0.00 18 ALA A C 9
ATOM 11736 O O . ALA A 1 18 ? 6.443 -3.507 2.606 1.00 0.00 18 ALA A O 9
ATOM 11743 N N . LEU A 1 19 ? 5.796 -4.744 4.390 1.00 0.00 19 LEU A N 9
ATOM 11744 C CA . LEU A 1 19 ? 4.634 -3.898 4.686 1.00 0.00 19 LEU A CA 9
ATOM 11745 C C . LEU A 1 19 ? 5.079 -2.497 5.072 1.00 0.00 19 LEU A C 9
ATOM 11746 O O . LEU A 1 19 ? 4.579 -1.519 4.533 1.00 0.00 19 LEU A O 9
ATOM 11762 N N . LYS A 1 20 ? 6.045 -2.417 5.986 1.00 0.00 20 LYS A N 9
ATOM 11763 C CA . LYS A 1 20 ? 6.591 -1.130 6.407 1.00 0.00 20 LYS A CA 9
ATOM 11764 C C . LYS A 1 20 ? 7.329 -0.462 5.245 1.00 0.00 20 LYS A C 9
ATOM 11765 O O . LYS A 1 20 ? 7.296 0.748 5.099 1.00 0.00 20 LYS A O 9
ATOM 11784 N N . ASN A 1 21 ? 8.033 -1.280 4.453 1.00 0.00 21 ASN A N 9
ATOM 11785 C CA . ASN A 1 21 ? 8.813 -0.807 3.315 1.00 0.00 21 ASN A CA 9
ATOM 11786 C C . ASN A 1 21 ? 7.918 -0.173 2.248 1.00 0.00 21 ASN A C 9
ATOM 11787 O O . ASN A 1 21 ? 8.240 0.899 1.725 1.00 0.00 21 ASN A O 9
ATOM 11798 N N . LEU A 1 22 ? 6.786 -0.837 1.931 1.00 0.00 22 LEU A N 9
ATOM 11799 C CA . LEU A 1 22 ? 5.858 -0.309 0.921 1.00 0.00 22 LEU A CA 9
ATOM 11800 C C . LEU A 1 22 ? 4.990 0.796 1.513 1.00 0.00 22 LEU A C 9
ATOM 11801 O O . LEU A 1 22 ? 4.737 1.808 0.858 1.00 0.00 22 LEU A O 9
ATOM 11817 N N . HIS A 1 23 ? 4.634 0.645 2.798 1.00 0.00 23 HIS A N 9
ATOM 11818 C CA . HIS A 1 23 ? 3.894 1.689 3.520 1.00 0.00 23 HIS A CA 9
ATOM 11819 C C . HIS A 1 23 ? 4.727 2.970 3.513 1.00 0.00 23 HIS A C 9
ATOM 11820 O O . HIS A 1 23 ? 4.239 4.055 3.208 1.00 0.00 23 HIS A O 9
ATOM 11834 N N . ASP A 1 24 ? 5.998 2.797 3.839 1.00 0.00 24 ASP A N 9
ATOM 11835 C CA . ASP A 1 24 ? 6.974 3.866 3.885 1.00 0.00 24 ASP A CA 9
ATOM 11836 C C . ASP A 1 24 ? 7.179 4.517 2.509 1.00 0.00 24 ASP A C 9
ATOM 11837 O O . ASP A 1 24 ? 7.320 5.740 2.413 1.00 0.00 24 ASP A O 9
ATOM 11846 N N . LEU A 1 25 ? 7.256 3.686 1.462 1.00 0.00 25 LEU A N 9
ATOM 11847 C CA . LEU A 1 25 ? 7.516 4.180 0.101 1.00 0.00 25 LEU A CA 9
ATOM 11848 C C . LEU A 1 25 ? 6.420 5.145 -0.385 1.00 0.00 25 LEU A C 9
ATOM 11849 O O . LEU A 1 25 ? 6.718 6.286 -0.768 1.00 0.00 25 LEU A O 9
ATOM 11865 N N . LEU A 1 26 ? 5.165 4.673 -0.400 1.00 0.00 26 LEU A N 9
ATOM 11866 C CA . LEU A 1 26 ? 4.045 5.496 -0.892 1.00 0.00 26 LEU A CA 9
ATOM 11867 C C . LEU A 1 26 ? 3.647 6.588 0.098 1.00 0.00 26 LEU A C 9
ATOM 11868 O O . LEU A 1 26 ? 3.200 7.664 -0.318 1.00 0.00 26 LEU A O 9
ATOM 11884 N N . SER A 1 27 ? 3.839 6.331 1.403 1.00 0.00 27 SER A N 9
ATOM 11885 C CA . SER A 1 27 ? 3.524 7.335 2.422 1.00 0.00 27 SER A CA 9
ATOM 11886 C C . SER A 1 27 ? 4.454 8.529 2.289 1.00 0.00 27 SER A C 9
ATOM 11887 O O . SER A 1 27 ? 4.023 9.681 2.404 1.00 0.00 27 SER A O 9
ATOM 11895 N N . SER A 1 28 ? 5.738 8.242 2.021 1.00 0.00 28 SER A N 9
ATOM 11896 C CA . SER A 1 28 ? 6.734 9.290 1.840 1.00 0.00 28 SER A CA 9
ATOM 11897 C C . SER A 1 28 ? 6.433 10.114 0.601 1.00 0.00 28 SER A C 9
ATOM 11898 O O . SER A 1 28 ? 6.513 11.347 0.628 1.00 0.00 28 SER A O 9
ATOM 11906 N N . ALA A 1 29 ? 6.072 9.421 -0.483 1.00 0.00 29 ALA A N 9
ATOM 11907 C CA . ALA A 1 29 ? 5.740 10.077 -1.745 1.00 0.00 29 ALA A CA 9
ATOM 11908 C C . ALA A 1 29 ? 4.491 10.942 -1.597 1.00 0.00 29 ALA A C 9
ATOM 11909 O O . ALA A 1 29 ? 4.408 12.032 -2.172 1.00 0.00 29 ALA A O 9
ATOM 11916 N N . LEU A 1 30 ? 3.515 10.439 -0.827 1.00 0.00 30 LEU A N 9
ATOM 11917 C CA . LEU A 1 30 ? 2.258 11.157 -0.607 1.00 0.00 30 LEU A CA 9
ATOM 11918 C C . LEU A 1 30 ? 2.416 12.220 0.470 1.00 0.00 30 LEU A C 9
ATOM 11919 O O . LEU A 1 30 ? 3.085 11.997 1.484 1.00 0.00 30 LEU A O 9
ATOM 11935 N N . LYS A 1 31 ? 1.790 13.376 0.242 1.00 0.00 31 LYS A N 9
ATOM 11936 C CA . LYS A 1 31 ? 1.844 14.495 1.193 1.00 0.00 31 LYS A CA 9
ATOM 11937 C C . LYS A 1 31 ? 0.600 14.547 2.106 1.00 0.00 31 LYS A C 9
ATOM 11938 O O . LYS A 1 31 ? 0.472 15.462 2.925 1.00 0.00 31 LYS A O 9
ATOM 11957 N N . VAL A 1 32 ? -0.323 13.575 1.946 1.00 0.00 32 VAL A N 9
ATOM 11958 C CA . VAL A 1 32 ? -1.556 13.543 2.742 1.00 0.00 32 VAL A CA 9
ATOM 11959 C C . VAL A 1 32 ? -1.750 12.142 3.410 1.00 0.00 32 VAL A C 9
ATOM 11960 O O . VAL A 1 32 ? -1.393 11.125 2.811 1.00 0.00 32 VAL A O 9
ATOM 11973 N N . PRO A 1 33 ? -2.342 12.067 4.632 1.00 0.00 33 PRO A N 9
ATOM 11974 C CA . PRO A 1 33 ? -2.602 10.756 5.323 1.00 0.00 33 PRO A CA 9
ATOM 11975 C C . PRO A 1 33 ? -3.523 9.845 4.510 1.00 0.00 33 PRO A C 9
ATOM 11976 O O . PRO A 1 33 ? -4.367 10.324 3.746 1.00 0.00 33 PRO A O 9
ATOM 11987 N N . TYR A 1 34 ? -3.355 8.529 4.691 1.00 0.00 34 TYR A N 9
ATOM 11988 C CA . TYR A 1 34 ? -4.171 7.540 3.987 1.00 0.00 34 TYR A CA 9
ATOM 11989 C C . TYR A 1 34 ? -4.472 6.336 4.889 1.00 0.00 34 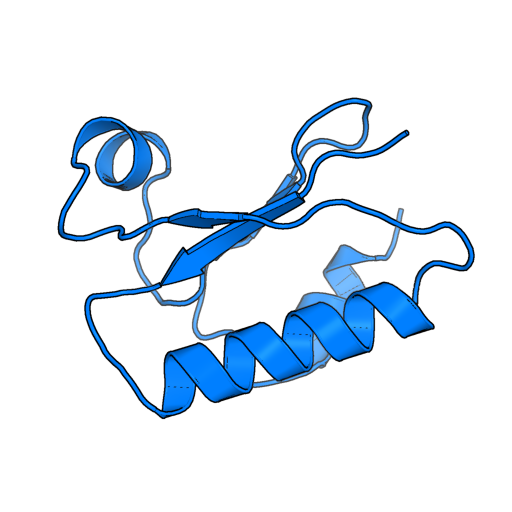TYR A C 9
ATOM 11990 O O . TYR A 1 34 ? -3.809 6.141 5.914 1.00 0.00 34 TYR A O 9
ATOM 12008 N N . THR A 1 35 ? -5.486 5.547 4.508 1.00 0.00 35 THR A N 9
ATOM 12009 C CA . THR A 1 35 ? -5.886 4.376 5.294 1.00 0.00 35 THR A CA 9
ATOM 12010 C C . THR A 1 35 ? -5.417 3.086 4.606 1.00 0.00 35 THR A C 9
ATOM 12011 O O . THR A 1 35 ? -5.747 2.831 3.441 1.00 0.00 35 THR A O 9
ATOM 12022 N N . LEU A 1 36 ? -4.646 2.282 5.349 1.00 0.00 36 LEU A N 9
ATOM 12023 C CA . LEU A 1 36 ? -4.118 1.017 4.840 1.00 0.00 36 LEU A CA 9
ATOM 12024 C C . LEU A 1 36 ? -4.559 -0.145 5.726 1.00 0.00 36 LEU A C 9
ATOM 12025 O O . LEU A 1 36 ? -4.381 -0.109 6.948 1.00 0.00 36 LEU A O 9
ATOM 12041 N N . LYS A 1 37 ? -5.131 -1.177 5.099 1.00 0.00 37 LYS A N 9
ATOM 12042 C CA . LYS A 1 37 ? -5.602 -2.368 5.821 1.00 0.00 37 LYS A CA 9
ATOM 12043 C C . LYS A 1 37 ? -4.931 -3.624 5.273 1.00 0.00 37 LYS A C 9
ATOM 12044 O O . LYS A 1 37 ? -4.582 -3.682 4.088 1.00 0.00 37 LYS A O 9
ATOM 12063 N N . VAL A 1 38 ? -4.733 -4.625 6.147 1.00 0.00 38 VAL A N 9
ATOM 12064 C CA . VAL A 1 38 ? -4.078 -5.878 5.747 1.00 0.00 38 VAL A CA 9
ATOM 12065 C C . VAL A 1 38 ? -5.063 -7.046 5.768 1.00 0.00 38 VAL A C 9
ATOM 12066 O O . VAL A 1 38 ? -5.956 -7.106 6.616 1.00 0.00 38 VAL A O 9
ATOM 12079 N N . VAL A 1 39 ? -4.894 -7.958 4.809 1.00 0.00 39 VAL A N 9
ATOM 12080 C CA . VAL A 1 39 ? -5.768 -9.127 4.675 1.00 0.00 39 VAL A CA 9
ATOM 12081 C C . VAL A 1 39 ? -4.925 -10.409 4.553 1.00 0.00 39 VAL A C 9
ATOM 12082 O O . VAL A 1 39 ? -3.995 -10.472 3.741 1.00 0.00 39 VAL A O 9
ATOM 12095 N N . ASP A 1 40 ? -5.270 -11.428 5.357 1.00 0.00 40 ASP A N 9
ATOM 12096 C CA . ASP A 1 40 ? -4.557 -12.710 5.321 1.00 0.00 40 ASP A CA 9
ATOM 12097 C C . ASP A 1 40 ? -4.930 -13.488 4.064 1.00 0.00 40 ASP A C 9
ATOM 12098 O O . ASP A 1 40 ? -6.095 -13.855 3.875 1.00 0.00 40 ASP A O 9
ATOM 12107 N N . VAL A 1 41 ? -3.937 -13.719 3.199 1.00 0.00 41 VAL A N 9
ATOM 12108 C CA . VAL A 1 41 ? -4.160 -14.435 1.941 1.00 0.00 41 VAL A CA 9
ATOM 12109 C C . VAL A 1 41 ? -4.572 -15.890 2.224 1.00 0.00 41 VAL A C 9
ATOM 12110 O O . VAL A 1 41 ? -5.484 -16.423 1.585 1.00 0.00 41 VAL A O 9
ATOM 12123 N N . THR A 1 42 ? -3.856 -16.527 3.155 1.00 0.00 42 THR A N 9
ATOM 12124 C CA . THR A 1 42 ? -4.099 -17.931 3.497 1.00 0.00 42 THR A CA 9
ATOM 12125 C C . THR A 1 42 ? -5.345 -18.123 4.358 1.00 0.00 42 THR A C 9
ATOM 12126 O O . THR A 1 42 ? -5.993 -19.174 4.280 1.00 0.00 42 THR A O 9
ATOM 12137 N N . LYS A 1 43 ? -5.635 -17.147 5.236 1.00 0.00 43 LYS A N 9
ATOM 12138 C CA . LYS A 1 43 ? -6.760 -17.285 6.169 1.00 0.00 43 LYS A CA 9
ATOM 12139 C C . LYS A 1 43 ? -8.111 -17.110 5.469 1.00 0.00 43 LYS A C 9
ATOM 12140 O O . LYS A 1 43 ? -9.026 -17.904 5.695 1.00 0.00 43 LYS A O 9
ATOM 12159 N N . GLN A 1 44 ? -8.230 -16.072 4.619 1.00 0.00 44 GLN A N 9
ATOM 12160 C CA . GLN A 1 44 ? -9.482 -15.827 3.877 1.00 0.00 44 GLN A CA 9
ATOM 12161 C C . GLN A 1 44 ? -9.365 -16.262 2.388 1.00 0.00 44 GLN A C 9
ATOM 12162 O O . GLN A 1 44 ? -8.868 -15.477 1.566 1.00 0.00 44 GLN A O 9
ATOM 12176 N N . PRO A 1 45 ? -9.875 -17.454 1.991 1.00 0.00 45 PRO A N 9
ATOM 12177 C CA . PRO A 1 45 ? -9.867 -17.880 0.551 1.00 0.00 45 PRO A CA 9
ATOM 12178 C C . PRO A 1 45 ? -10.662 -16.937 -0.336 1.00 0.00 45 PRO A C 9
ATOM 12179 O O . PRO A 1 45 ? -10.342 -16.774 -1.499 1.00 0.00 45 PRO A O 9
ATOM 12190 N N . ASP A 1 46 ? -11.758 -16.397 0.207 1.00 0.00 46 ASP A N 9
ATOM 12191 C CA . ASP A 1 46 ? -12.658 -15.554 -0.581 1.00 0.00 46 ASP A CA 9
ATOM 12192 C C . ASP A 1 46 ? -11.941 -14.327 -1.136 1.00 0.00 46 ASP A C 9
ATOM 12193 O O . ASP A 1 46 ? -12.034 -14.044 -2.334 1.00 0.00 46 ASP A O 9
ATOM 12202 N N . LEU A 1 47 ? -11.230 -13.597 -0.267 1.00 0.00 47 LEU A N 9
ATOM 12203 C CA . LEU A 1 47 ? -10.507 -12.395 -0.695 1.00 0.00 47 LEU A CA 9
ATOM 12204 C C . LEU A 1 47 ? -9.290 -12.733 -1.563 1.00 0.00 47 LEU A C 9
ATOM 12205 O O . LEU A 1 47 ? -9.038 -12.067 -2.570 1.00 0.00 47 LEU A O 9
ATOM 12221 N N . ALA A 1 48 ? -8.524 -13.754 -1.149 1.00 0.00 48 ALA A N 9
ATOM 12222 C CA . ALA A 1 48 ? -7.308 -14.154 -1.875 1.00 0.00 48 ALA A CA 9
ATOM 12223 C C . ALA A 1 48 ? -7.615 -14.745 -3.257 1.00 0.00 48 ALA A C 9
ATOM 12224 O O . ALA A 1 48 ? -6.932 -14.440 -4.238 1.00 0.00 48 ALA A O 9
ATOM 12231 N N . GLU A 1 49 ? -8.622 -15.617 -3.308 1.00 0.00 49 GLU A N 9
ATOM 12232 C CA . GLU A 1 49 ? -9.013 -16.299 -4.541 1.00 0.00 49 GLU A CA 9
ATOM 12233 C C . GLU A 1 49 ? -9.674 -15.329 -5.505 1.00 0.00 49 GLU A C 9
ATOM 12234 O O . GLU A 1 49 ? -9.386 -15.328 -6.705 1.00 0.00 49 GLU A O 9
ATOM 12246 N N . LYS A 1 50 ? -10.580 -14.521 -4.961 1.00 0.00 50 LYS A N 9
ATOM 12247 C CA . LYS A 1 50 ? -11.323 -13.548 -5.743 1.00 0.00 50 LYS A CA 9
ATOM 12248 C C . LYS A 1 50 ? -10.388 -12.505 -6.349 1.00 0.00 50 LYS A C 9
ATOM 12249 O O . LYS A 1 50 ? -10.620 -12.019 -7.461 1.00 0.00 50 LYS A O 9
ATOM 12268 N N . ASP A 1 51 ? -9.351 -12.146 -5.592 1.00 0.00 51 ASP A N 9
ATOM 12269 C CA . ASP A 1 51 ? -8.384 -11.121 -6.035 1.00 0.00 51 ASP A CA 9
ATOM 12270 C C . ASP A 1 51 ? -7.461 -11.641 -7.155 1.00 0.00 51 ASP A C 9
ATOM 12271 O O . ASP A 1 51 ? -6.783 -10.852 -7.818 1.00 0.00 51 ASP A O 9
ATOM 12280 N N . GLN A 1 52 ? -7.452 -12.970 -7.368 1.00 0.00 52 GLN A N 9
ATOM 12281 C CA . GLN A 1 52 ? -6.627 -13.585 -8.417 1.00 0.00 52 GLN A CA 9
ATOM 12282 C C . GLN A 1 52 ? -5.135 -13.295 -8.174 1.00 0.00 52 GLN A C 9
ATOM 12283 O O . GLN A 1 52 ? -4.407 -12.851 -9.072 1.00 0.00 52 GLN A O 9
ATOM 12297 N N . VAL A 1 53 ? -4.693 -13.564 -6.944 1.00 0.00 53 VAL A N 9
ATOM 12298 C CA . VAL A 1 53 ? -3.299 -13.356 -6.551 1.00 0.00 53 VAL A CA 9
ATOM 12299 C C . VAL A 1 53 ? -2.491 -14.652 -6.725 1.00 0.00 53 VAL A C 9
ATOM 12300 O O . VAL A 1 53 ? -2.806 -15.679 -6.116 1.00 0.00 53 VAL A O 9
ATOM 12313 N N . GLN A 1 54 ? -1.431 -14.577 -7.544 1.00 0.00 54 GLN A N 9
ATOM 12314 C CA . GLN A 1 54 ? -0.554 -15.726 -7.781 1.00 0.00 54 GLN A CA 9
ATOM 12315 C C . GLN A 1 54 ? 0.673 -15.671 -6.869 1.00 0.00 54 GLN A C 9
ATOM 12316 O O . GLN A 1 54 ? 1.133 -16.705 -6.376 1.00 0.00 54 GLN A O 9
ATOM 12330 N N . ALA A 1 55 ? 1.183 -14.451 -6.628 1.00 0.00 55 ALA A N 9
ATOM 12331 C CA . ALA A 1 55 ? 2.340 -14.259 -5.751 1.00 0.00 55 ALA A CA 9
ATOM 12332 C C . ALA A 1 55 ? 2.125 -13.060 -4.826 1.00 0.00 55 ALA A C 9
ATOM 12333 O O . ALA A 1 55 ? 1.695 -11.989 -5.264 1.00 0.00 55 ALA A O 9
ATOM 12340 N N . THR A 1 56 ? 2.389 -13.274 -3.540 1.00 0.00 56 THR A N 9
ATOM 12341 C CA . THR A 1 56 ? 2.196 -12.248 -2.508 1.00 0.00 56 THR A CA 9
ATOM 12342 C C . THR A 1 56 ? 3.454 -11.343 -2.300 1.00 0.00 56 THR A C 9
ATOM 12343 O O . THR A 1 56 ? 4.586 -11.752 -2.606 1.00 0.00 56 THR A O 9
ATOM 12354 N N . PRO A 1 57 ? 3.300 -10.149 -1.696 1.00 0.00 57 PRO A N 9
ATOM 12355 C CA . PRO A 1 57 ? 1.976 -9.519 -1.277 1.00 0.00 57 PRO A CA 9
ATOM 12356 C C . PRO A 1 57 ? 1.274 -8.930 -2.494 1.00 0.00 57 PRO A C 9
ATOM 12357 O O . PRO A 1 57 ? 1.896 -8.775 -3.554 1.00 0.00 57 PRO A O 9
ATOM 12368 N N . THR A 1 58 ? 0.019 -8.522 -2.320 1.00 0.00 58 THR A N 9
ATOM 12369 C CA . THR A 1 58 ? -0.713 -7.850 -3.387 1.00 0.00 58 THR A CA 9
ATOM 12370 C C . THR A 1 58 ? -1.127 -6.464 -2.913 1.00 0.00 58 THR A C 9
ATOM 12371 O O . THR A 1 58 ? -1.878 -6.333 -1.937 1.00 0.00 58 THR A O 9
ATOM 12382 N N . LEU A 1 59 ? -0.649 -5.433 -3.618 1.00 0.00 59 LEU A N 9
ATOM 12383 C CA . LEU A 1 59 ? -0.988 -4.060 -3.279 1.00 0.00 59 LEU A CA 9
ATOM 12384 C C . LEU A 1 59 ? -2.149 -3.605 -4.121 1.00 0.00 59 LEU A C 9
ATOM 12385 O O . LEU A 1 59 ? -2.011 -3.409 -5.335 1.00 0.00 59 LEU A O 9
ATOM 12401 N N . VAL A 1 60 ? -3.307 -3.462 -3.479 1.00 0.00 60 VAL A N 9
ATOM 12402 C CA . VAL A 1 60 ? -4.522 -3.056 -4.177 1.00 0.00 60 VAL A CA 9
ATOM 12403 C C . VAL A 1 60 ? -5.102 -1.805 -3.531 1.00 0.00 60 VAL A C 9
ATOM 12404 O O . VAL A 1 60 ? -5.517 -1.848 -2.367 1.00 0.00 60 VAL A O 9
ATOM 12417 N N . ARG A 1 61 ? -5.206 -0.708 -4.312 1.00 0.00 61 ARG A N 9
ATOM 12418 C CA . ARG A 1 61 ? -5.825 0.513 -3.800 1.00 0.00 61 ARG A CA 9
ATOM 12419 C C . ARG A 1 61 ? -7.286 0.584 -4.224 1.00 0.00 61 ARG A C 9
ATOM 12420 O O . ARG A 1 61 ? -7.609 0.714 -5.414 1.00 0.00 61 ARG A O 9
ATOM 12441 N N . VAL A 1 62 ? -8.153 0.422 -3.230 1.00 0.00 62 VAL A N 9
ATOM 12442 C CA . VAL A 1 62 ? -9.596 0.404 -3.408 1.00 0.00 62 VAL A CA 9
ATOM 12443 C C . VAL A 1 62 ? -10.140 1.805 -3.733 1.00 0.00 62 VAL A C 9
ATOM 12444 O O . VAL A 1 62 ? -9.567 2.832 -3.341 1.00 0.00 62 VAL A O 9
ATOM 12457 N N . TYR A 1 63 ? -11.256 1.808 -4.446 1.00 0.00 63 TYR A N 9
ATOM 12458 C CA . TYR A 1 63 ? -11.931 3.030 -4.874 1.00 0.00 63 TYR A CA 9
ATOM 12459 C C . TYR A 1 63 ? -12.440 3.846 -3.647 1.00 0.00 63 TYR A C 9
ATOM 12460 O O . TYR A 1 63 ? -12.474 3.303 -2.541 1.00 0.00 63 TYR A O 9
ATOM 12478 N N . PRO A 1 64 ? -12.817 5.152 -3.792 1.00 0.00 64 PRO A N 9
ATOM 12479 C CA . PRO A 1 64 ? -12.824 5.949 -5.100 1.00 0.00 64 PRO A CA 9
ATOM 12480 C C . PRO A 1 64 ? -11.472 5.987 -5.816 1.00 0.00 64 PRO A C 9
ATOM 12481 O O . PRO A 1 64 ? -10.427 5.698 -5.226 1.00 0.00 64 PRO A O 9
ATOM 12492 N N . GLN A 1 65 ? -11.525 6.317 -7.106 1.00 0.00 65 GLN A N 9
ATOM 12493 C CA . GLN A 1 65 ? -10.343 6.339 -7.966 1.00 0.00 65 GLN A CA 9
ATOM 12494 C C . GLN A 1 65 ? -9.219 7.224 -7.374 1.00 0.00 65 GLN A C 9
ATOM 12495 O O . GLN A 1 65 ? -9.498 8.122 -6.579 1.00 0.00 65 GLN A O 9
ATOM 12509 N N . PRO A 1 66 ? -7.933 6.978 -7.735 1.00 0.00 66 PRO A N 9
ATOM 12510 C CA . PRO A 1 66 ? -7.496 5.893 -8.709 1.00 0.00 66 PRO A CA 9
ATOM 12511 C C . PRO A 1 66 ? -7.425 4.501 -8.069 1.00 0.00 66 PRO A C 9
ATOM 12512 O O . PRO A 1 66 ? -6.812 4.325 -7.014 1.00 0.00 66 PRO A O 9
ATOM 12523 N N . VAL A 1 67 ? -7.996 3.508 -8.764 1.00 0.00 67 VAL A N 9
ATOM 12524 C CA . VAL A 1 67 ? -7.937 2.111 -8.326 1.00 0.00 67 VAL A CA 9
ATOM 12525 C C . VAL A 1 67 ? -6.790 1.382 -9.051 1.00 0.00 67 VAL A C 9
ATOM 12526 O O . VAL A 1 67 ? -6.571 1.608 -10.247 1.00 0.00 67 VAL A O 9
ATOM 12539 N N . ARG A 1 68 ? -6.062 0.517 -8.326 1.00 0.00 68 ARG A N 9
ATOM 12540 C CA . ARG A 1 68 ? -4.936 -0.228 -8.935 1.00 0.00 68 ARG A CA 9
ATOM 12541 C C . ARG A 1 68 ? -4.713 -1.560 -8.234 1.00 0.00 68 ARG A C 9
ATOM 12542 O O . ARG A 1 68 ? -4.797 -1.639 -7.015 1.00 0.00 68 ARG A O 9
ATOM 12563 N N . ARG A 1 69 ? -4.379 -2.598 -9.021 1.00 0.00 69 ARG A N 9
ATOM 12564 C CA . ARG A 1 69 ? -4.079 -3.926 -8.469 1.00 0.00 69 ARG A CA 9
ATOM 12565 C C . ARG A 1 69 ? -2.675 -4.380 -8.902 1.00 0.00 69 ARG A C 9
ATOM 12566 O O . ARG A 1 69 ? -2.391 -4.493 -10.099 1.00 0.00 69 ARG A O 9
ATOM 12587 N N . LEU A 1 70 ? -1.823 -4.679 -7.912 1.00 0.00 70 LEU A N 9
ATOM 12588 C CA . LEU A 1 70 ? -0.467 -5.173 -8.176 1.00 0.00 70 LEU A CA 9
ATOM 12589 C C . LEU A 1 70 ? -0.301 -6.565 -7.565 1.00 0.00 70 LEU A C 9
ATOM 12590 O O . LEU A 1 70 ? -0.462 -6.741 -6.357 1.00 0.00 70 LEU A O 9
ATOM 12606 N N . VAL A 1 71 ? 0.000 -7.551 -8.418 1.00 0.00 71 VAL A N 9
ATOM 12607 C CA . VAL A 1 71 ? 0.149 -8.946 -7.972 1.00 0.00 71 VAL A CA 9
ATOM 12608 C C . VAL A 1 71 ? 1.526 -9.504 -8.357 1.00 0.00 71 VAL A C 9
ATOM 12609 O O . VAL A 1 71 ? 1.853 -9.588 -9.546 1.00 0.00 71 VAL A O 9
ATOM 12622 N N . GLY A 1 72 ? 2.294 -9.956 -7.347 1.00 0.00 72 GLY A N 9
ATOM 12623 C CA . GLY A 1 72 ? 3.590 -10.587 -7.609 1.00 0.00 72 GLY A CA 9
ATOM 12624 C C . GLY A 1 72 ? 4.413 -10.706 -6.344 1.00 0.00 72 GLY A C 9
ATOM 12625 O O . GLY A 1 72 ? 4.064 -10.122 -5.311 1.00 0.00 72 GLY A O 9
ATOM 12629 N N . GLN A 1 73 ? 5.554 -11.407 -6.448 1.00 0.00 73 GLN A N 9
ATOM 12630 C CA . GLN A 1 73 ? 6.470 -11.519 -5.325 1.00 0.00 73 GLN A CA 9
ATOM 12631 C C . GLN A 1 73 ? 7.046 -10.146 -5.078 1.00 0.00 73 GLN A C 9
ATOM 12632 O O . GLN A 1 73 ? 8.016 -9.749 -5.733 1.00 0.00 73 GLN A O 9
ATOM 12646 N N . LEU A 1 74 ? 6.365 -9.367 -4.223 1.00 0.00 74 LEU A N 9
ATOM 12647 C CA . LEU A 1 74 ? 6.768 -7.946 -4.021 1.00 0.00 74 LEU A CA 9
ATOM 12648 C C . LEU A 1 74 ? 8.053 -7.825 -3.191 1.00 0.00 74 LEU A C 9
ATOM 12649 O O . LEU A 1 74 ? 8.051 -7.299 -2.068 1.00 0.00 74 LEU A O 9
ATOM 12665 N N . ASP A 1 75 ? 9.162 -8.279 -3.784 1.00 0.00 75 ASP A N 9
ATOM 12666 C CA . ASP A 1 75 ? 10.482 -8.188 -3.154 1.00 0.00 75 ASP A CA 9
ATOM 12667 C C . ASP A 1 75 ? 11.409 -7.200 -3.903 1.00 0.00 75 ASP A C 9
ATOM 12668 O O . ASP A 1 75 ? 12.608 -7.138 -3.615 1.00 0.00 75 ASP A O 9
ATOM 12677 N N . HIS A 1 76 ? 10.851 -6.454 -4.882 1.00 0.00 76 HIS A N 9
ATOM 12678 C CA . HIS A 1 76 ? 11.646 -5.507 -5.681 1.00 0.00 76 HIS A CA 9
ATOM 12679 C C . HIS A 1 76 ? 11.134 -4.085 -5.529 1.00 0.00 76 HIS A C 9
ATOM 12680 O O . HIS A 1 76 ? 9.943 -3.821 -5.730 1.00 0.00 76 HIS A O 9
ATOM 12694 N N . ARG A 1 77 ? 12.057 -3.157 -5.261 1.00 0.00 77 ARG A N 9
ATOM 12695 C CA . ARG A 1 77 ? 11.718 -1.734 -5.187 1.00 0.00 77 ARG A CA 9
ATOM 12696 C C . ARG A 1 77 ? 11.413 -1.171 -6.581 1.00 0.00 77 ARG A C 9
ATOM 12697 O O . ARG A 1 77 ? 10.739 -0.156 -6.704 1.00 0.00 77 ARG A O 9
ATOM 12718 N N . TYR A 1 78 ? 11.963 -1.821 -7.625 1.00 0.00 78 TYR A N 9
ATOM 12719 C CA . TYR A 1 78 ? 11.791 -1.367 -9.004 1.00 0.00 78 TYR A CA 9
ATOM 12720 C C . TYR A 1 78 ? 10.315 -1.372 -9.410 1.00 0.00 78 TYR A C 9
ATOM 12721 O O . TYR A 1 78 ? 9.824 -0.402 -10.023 1.00 0.00 78 TYR A O 9
ATOM 12739 N N . ARG A 1 79 ? 9.597 -2.442 -9.033 1.00 0.00 79 ARG A N 9
ATOM 12740 C CA . ARG A 1 79 ? 8.169 -2.540 -9.336 1.00 0.00 79 ARG A CA 9
ATOM 12741 C C . ARG A 1 79 ? 7.407 -1.409 -8.646 1.00 0.00 79 ARG A C 9
ATOM 12742 O O . ARG A 1 79 ? 6.545 -0.756 -9.252 1.00 0.00 79 ARG A O 9
ATOM 12763 N N . LEU A 1 80 ? 7.783 -1.147 -7.393 1.00 0.00 80 LEU A N 9
ATOM 12764 C CA . LEU A 1 80 ? 7.198 -0.063 -6.612 1.00 0.00 80 LEU A CA 9
ATOM 12765 C C . LEU A 1 80 ? 7.554 1.298 -7.210 1.00 0.00 80 LEU A C 9
ATOM 12766 O O . LEU A 1 80 ? 6.765 2.245 -7.123 1.00 0.00 80 LEU A O 9
ATOM 12782 N N . GLN A 1 81 ? 8.786 1.410 -7.740 1.00 0.00 81 GLN A N 9
ATOM 12783 C CA . GLN A 1 81 ? 9.284 2.678 -8.255 1.00 0.00 81 GLN A CA 9
ATOM 12784 C C . GLN A 1 81 ? 8.372 3.209 -9.364 1.00 0.00 81 GLN A C 9
ATOM 12785 O O . GLN A 1 81 ? 7.955 4.373 -9.316 1.00 0.00 81 GLN A O 9
ATOM 12799 N N . HIS A 1 82 ? 8.029 2.346 -10.347 1.00 0.00 82 HIS A N 9
ATOM 12800 C CA . HIS A 1 82 ? 7.119 2.775 -11.426 1.00 0.00 82 HIS A CA 9
ATOM 12801 C C . HIS A 1 82 ? 5.670 2.912 -10.912 1.00 0.00 82 HIS A C 9
ATOM 12802 O O . HIS A 1 82 ? 4.900 3.738 -11.412 1.00 0.00 82 HIS A O 9
ATOM 12816 N N . LEU A 1 83 ? 5.321 2.092 -9.904 1.00 0.00 83 LEU A N 9
ATOM 12817 C CA . LEU A 1 83 ? 3.982 2.115 -9.312 1.00 0.00 83 LEU A CA 9
ATOM 12818 C C . LEU A 1 83 ? 3.708 3.467 -8.660 1.00 0.00 83 LEU A C 9
ATOM 12819 O O . LEU A 1 83 ? 2.612 4.021 -8.793 1.00 0.00 83 LEU A O 9
ATOM 12835 N N . LEU A 1 84 ? 4.721 3.997 -7.963 1.00 0.00 84 LEU A N 9
ATOM 12836 C CA . LEU A 1 84 ? 4.602 5.293 -7.282 1.00 0.00 84 LEU A CA 9
ATOM 12837 C C . LEU A 1 84 ? 4.513 6.450 -8.292 1.00 0.00 84 LEU A C 9
ATOM 12838 O O . LEU A 1 84 ? 3.956 7.507 -7.983 1.00 0.00 84 LEU A O 9
ATOM 12854 N N . SER A 1 85 ? 5.077 6.241 -9.494 1.00 0.00 85 SER A N 9
ATOM 12855 C CA . SER A 1 85 ? 5.074 7.263 -10.539 1.00 0.00 85 SER A CA 9
ATOM 12856 C C . SER A 1 85 ? 3.622 7.626 -10.952 1.00 0.00 85 SER A C 9
ATOM 12857 O O . SER A 1 85 ? 2.803 6.721 -11.143 1.00 0.00 85 SER A O 9
ATOM 12865 N N . PRO A 1 86 ? 3.269 8.933 -11.086 1.00 0.00 86 PRO A N 9
ATOM 12866 C CA . PRO A 1 86 ? 1.879 9.346 -11.470 1.00 0.00 86 PRO A CA 9
ATOM 12867 C C . PRO A 1 86 ? 1.604 9.113 -12.955 1.00 0.00 86 PRO A C 9
ATOM 12868 O O . PRO A 1 86 ? 2.555 9.095 -13.717 1.00 0.00 86 PRO A O 9
ATOM 12880 N N . MET A 1 1 ? -8.213 11.188 0.590 1.00 0.00 1 MET A N 10
ATOM 12881 C CA . MET A 1 1 ? -8.518 9.935 1.337 1.00 0.00 1 MET A CA 10
ATOM 12882 C C . MET A 1 1 ? -8.630 8.773 0.354 1.00 0.00 1 MET A C 10
ATOM 12883 O O . MET A 1 1 ? -9.406 8.832 -0.604 1.00 0.00 1 MET A O 10
ATOM 12899 N N . TYR A 1 2 ? -7.843 7.719 0.599 1.00 0.00 2 TYR A N 10
ATOM 12900 C CA . TYR A 1 2 ? -7.843 6.530 -0.266 1.00 0.00 2 TYR A CA 10
ATOM 12901 C C . TYR A 1 2 ? -7.996 5.271 0.577 1.00 0.00 2 TYR A C 10
ATOM 12902 O O . TYR A 1 2 ? -7.627 5.266 1.757 1.00 0.00 2 TYR A O 10
ATOM 12920 N N . VAL A 1 3 ? -8.524 4.192 -0.032 1.00 0.00 3 VAL A N 10
ATOM 12921 C CA . VAL A 1 3 ? -8.692 2.924 0.686 1.00 0.00 3 VAL A CA 10
ATOM 12922 C C . VAL A 1 3 ? -7.651 1.927 0.186 1.00 0.00 3 VAL A C 10
ATOM 12923 O O . VAL A 1 3 ? -7.511 1.731 -1.014 1.00 0.00 3 VAL A O 10
ATOM 12936 N N . PHE A 1 4 ? -6.885 1.349 1.119 1.00 0.00 4 PHE A N 10
ATOM 12937 C CA . PHE A 1 4 ? -5.811 0.404 0.766 1.00 0.00 4 PHE A CA 10
ATOM 12938 C C . PHE A 1 4 ? -6.039 -0.965 1.405 1.00 0.00 4 PHE A C 10
ATOM 12939 O O . PHE A 1 4 ? -6.491 -1.064 2.545 1.00 0.00 4 PHE A O 10
ATOM 12956 N N . ARG A 1 5 ? -5.633 -2.004 0.681 1.00 0.00 5 ARG A N 10
ATOM 12957 C CA . ARG A 1 5 ? -5.686 -3.372 1.174 1.00 0.00 5 ARG A CA 10
ATOM 12958 C C . ARG A 1 5 ? -4.397 -4.095 0.820 1.00 0.00 5 ARG A C 10
ATOM 12959 O O . ARG A 1 5 ? -3.944 -4.044 -0.329 1.00 0.00 5 ARG A O 10
ATOM 12980 N N . LEU A 1 6 ? -3.801 -4.753 1.814 1.00 0.00 6 LEU A N 10
ATOM 12981 C CA . LEU A 1 6 ? -2.543 -5.476 1.619 1.00 0.00 6 LEU A CA 10
ATOM 12982 C C . LEU A 1 6 ? -2.720 -6.946 1.971 1.00 0.00 6 LEU A C 10
ATOM 12983 O O . LEU A 1 6 ? -3.294 -7.276 3.014 1.00 0.00 6 LEU A O 10
ATOM 12999 N N . TYR A 1 7 ? -2.228 -7.826 1.093 1.00 0.00 7 TYR A N 10
ATOM 13000 C CA . TYR A 1 7 ? -2.337 -9.267 1.310 1.00 0.00 7 TYR A CA 10
ATOM 13001 C C . TYR A 1 7 ? -0.979 -9.861 1.644 1.00 0.00 7 TYR A C 10
ATOM 13002 O O . TYR A 1 7 ? 0.013 -9.594 0.950 1.00 0.00 7 TYR A O 10
ATOM 13020 N N . VAL A 1 8 ? -0.947 -10.690 2.692 1.00 0.00 8 VAL A N 10
ATOM 13021 C CA . VAL A 1 8 ? 0.282 -11.349 3.116 1.00 0.00 8 VAL A CA 10
ATOM 13022 C C . VAL A 1 8 ? -0.010 -12.783 3.591 1.00 0.00 8 VAL A C 10
ATOM 13023 O O . VAL A 1 8 ? -0.992 -13.024 4.298 1.00 0.00 8 VAL A O 10
ATOM 13036 N N . ARG A 1 9 ? 0.859 -13.716 3.196 1.00 0.00 9 ARG A N 10
ATOM 13037 C CA . ARG A 1 9 ? 0.716 -15.121 3.577 1.00 0.00 9 ARG A CA 10
ATOM 13038 C C . ARG A 1 9 ? 1.775 -15.484 4.621 1.00 0.00 9 ARG A C 10
ATOM 13039 O O . ARG A 1 9 ? 2.971 -15.262 4.405 1.00 0.00 9 ARG A O 10
ATOM 13060 N N . GLY A 1 10 ? 1.320 -16.012 5.764 1.00 0.00 10 GLY A N 10
ATOM 13061 C CA . GLY A 1 10 ? 2.223 -16.369 6.860 1.00 0.00 10 GLY A CA 10
ATOM 13062 C C . GLY A 1 10 ? 2.675 -15.116 7.598 1.00 0.00 10 GLY A C 10
ATOM 13063 O O . GLY A 1 10 ? 2.092 -14.040 7.414 1.00 0.00 10 GLY A O 10
ATOM 13067 N N . GLU A 1 11 ? 3.723 -15.250 8.423 1.00 0.00 11 GLU A N 10
ATOM 13068 C CA . GLU A 1 11 ? 4.255 -14.108 9.175 1.00 0.00 11 GLU A CA 10
ATOM 13069 C C . GLU A 1 11 ? 5.517 -13.544 8.492 1.00 0.00 11 GLU A C 10
ATOM 13070 O O . GLU A 1 11 ? 5.428 -12.556 7.774 1.00 0.00 11 GLU A O 10
ATOM 13082 N N . THR A 1 12 ? 6.672 -14.221 8.687 1.00 0.00 12 THR A N 10
ATOM 13083 C CA . THR A 1 12 ? 7.962 -13.828 8.072 1.00 0.00 12 THR A CA 10
ATOM 13084 C C . THR A 1 12 ? 8.341 -12.362 8.354 1.00 0.00 12 THR A C 10
ATOM 13085 O O . THR A 1 12 ? 7.520 -11.454 8.222 1.00 0.00 12 THR A O 10
ATOM 13096 N N . HIS A 1 13 ? 9.615 -12.143 8.712 1.00 0.00 13 HIS A N 10
ATOM 13097 C CA . HIS A 1 13 ? 10.115 -10.784 8.977 1.00 0.00 13 HIS A CA 10
ATOM 13098 C C . HIS A 1 13 ? 10.095 -9.914 7.699 1.00 0.00 13 HIS A C 10
ATOM 13099 O O . HIS A 1 13 ? 10.028 -8.681 7.777 1.00 0.00 13 HIS A O 10
ATOM 13113 N N . ALA A 1 14 ? 10.144 -10.575 6.532 1.00 0.00 14 ALA A N 10
ATOM 13114 C CA . ALA A 1 14 ? 10.125 -9.883 5.245 1.00 0.00 14 ALA A CA 10
ATOM 13115 C C . ALA A 1 14 ? 8.827 -9.102 5.058 1.00 0.00 14 ALA A C 10
ATOM 13116 O O . ALA A 1 14 ? 8.834 -7.996 4.513 1.00 0.00 14 ALA A O 10
ATOM 13123 N N . ALA A 1 15 ? 7.711 -9.703 5.490 1.00 0.00 15 ALA A N 10
ATOM 13124 C CA . ALA A 1 15 ? 6.394 -9.081 5.348 1.00 0.00 15 ALA A CA 10
ATOM 13125 C C . ALA A 1 15 ? 6.314 -7.760 6.106 1.00 0.00 15 ALA A C 10
ATOM 13126 O O . ALA A 1 15 ? 5.734 -6.797 5.613 1.00 0.00 15 ALA A O 10
ATOM 13133 N N . GLU A 1 16 ? 6.882 -7.734 7.315 1.00 0.00 16 GLU A N 10
ATOM 13134 C CA . GLU A 1 16 ? 6.871 -6.531 8.153 1.00 0.00 16 GLU A CA 10
ATOM 13135 C C . GLU A 1 16 ? 7.719 -5.421 7.541 1.00 0.00 16 GLU A C 10
ATOM 13136 O O . GLU A 1 16 ? 7.316 -4.253 7.532 1.00 0.00 16 GLU A O 10
ATOM 13148 N N . VAL A 1 17 ? 8.896 -5.798 7.022 1.00 0.00 17 VAL A N 10
ATOM 13149 C CA . VAL A 1 17 ? 9.808 -4.836 6.396 1.00 0.00 17 VAL A CA 10
ATOM 13150 C C . VAL A 1 17 ? 9.168 -4.277 5.122 1.00 0.00 17 VAL A C 10
ATOM 13151 O O . VAL A 1 17 ? 9.164 -3.069 4.890 1.00 0.00 17 VAL A O 10
ATOM 13164 N N . ALA A 1 18 ? 8.623 -5.184 4.317 1.00 0.00 18 ALA A N 10
ATOM 13165 C CA . ALA A 1 18 ? 7.957 -4.829 3.072 1.00 0.00 18 ALA A CA 10
ATOM 13166 C C . ALA A 1 18 ? 6.730 -3.983 3.341 1.00 0.00 18 ALA A C 10
ATOM 13167 O O . ALA A 1 18 ? 6.436 -3.059 2.593 1.00 0.00 18 ALA A O 10
ATOM 13174 N N . LEU A 1 19 ? 5.985 -4.346 4.392 1.00 0.00 19 LEU A N 10
ATOM 13175 C CA . LEU A 1 19 ? 4.758 -3.634 4.744 1.00 0.00 19 LEU A CA 10
ATOM 13176 C C . LEU A 1 19 ? 5.062 -2.206 5.175 1.00 0.00 19 LEU A C 10
ATOM 13177 O O . LEU A 1 19 ? 4.439 -1.267 4.692 1.00 0.00 19 LEU A O 10
ATOM 13193 N N . LYS A 1 20 ? 6.020 -2.058 6.096 1.00 0.00 20 LYS A N 10
ATOM 13194 C CA . LYS A 1 20 ? 6.405 -0.740 6.598 1.00 0.00 20 LYS A CA 10
ATOM 13195 C C . LYS A 1 20 ? 7.083 0.084 5.509 1.00 0.00 20 LYS A C 10
ATOM 13196 O O . LYS A 1 20 ? 6.840 1.280 5.391 1.00 0.00 20 LYS A O 10
ATOM 13215 N N . ASN A 1 21 ? 7.936 -0.577 4.713 1.00 0.00 21 ASN A N 10
ATOM 13216 C CA . ASN A 1 21 ? 8.642 0.077 3.616 1.00 0.00 21 ASN A CA 10
ATOM 13217 C C . ASN A 1 21 ? 7.653 0.528 2.552 1.00 0.00 21 ASN A C 10
ATOM 13218 O O . ASN A 1 21 ? 7.731 1.649 2.053 1.00 0.00 21 ASN A O 10
ATOM 13229 N N . LEU A 1 22 ? 6.712 -0.363 2.226 1.00 0.00 22 LEU A N 10
ATOM 13230 C CA . LEU A 1 22 ? 5.674 -0.077 1.242 1.00 0.00 22 LEU A CA 10
ATOM 13231 C C . LEU A 1 22 ? 4.763 1.031 1.752 1.00 0.00 22 LEU A C 10
ATOM 13232 O O . LEU A 1 22 ? 4.426 1.962 1.015 1.00 0.00 22 LEU A O 10
ATOM 13248 N N . HIS A 1 23 ? 4.422 0.949 3.040 1.00 0.00 23 HIS A N 10
ATOM 13249 C CA . HIS A 1 23 ? 3.606 1.974 3.694 1.00 0.00 23 HIS A CA 10
ATOM 13250 C C . HIS A 1 23 ? 4.337 3.314 3.618 1.00 0.00 23 HIS A C 10
ATOM 13251 O O . HIS A 1 23 ? 3.749 4.350 3.296 1.00 0.00 23 HIS A O 10
ATOM 13265 N N . ASP A 1 24 ? 5.631 3.258 3.905 1.00 0.00 24 ASP A N 10
ATOM 13266 C CA . ASP A 1 24 ? 6.510 4.409 3.878 1.00 0.00 24 ASP A CA 10
ATOM 13267 C C . ASP A 1 24 ? 6.570 5.024 2.478 1.00 0.00 24 ASP A C 10
ATOM 13268 O O . ASP A 1 24 ? 6.469 6.247 2.326 1.00 0.00 24 ASP A O 10
ATOM 13277 N N . LEU A 1 25 ? 6.727 4.170 1.463 1.00 0.00 25 LEU A N 10
ATOM 13278 C CA . LEU A 1 25 ? 6.788 4.624 0.074 1.00 0.00 25 LEU A CA 10
ATOM 13279 C C . LEU A 1 25 ? 5.463 5.249 -0.358 1.00 0.00 25 LEU A C 10
ATOM 13280 O O . LEU A 1 25 ? 5.448 6.261 -1.064 1.00 0.00 25 LEU A O 10
ATOM 13296 N N . LEU A 1 26 ? 4.353 4.632 0.069 1.00 0.00 26 LEU A N 10
ATOM 13297 C CA . LEU A 1 26 ? 3.015 5.123 -0.276 1.00 0.00 26 LEU A CA 10
ATOM 13298 C C . LEU A 1 26 ? 2.759 6.505 0.328 1.00 0.00 26 LEU A C 10
ATOM 13299 O O . LEU A 1 26 ? 2.159 7.369 -0.319 1.00 0.00 26 LEU A O 10
ATOM 13315 N N . SER A 1 27 ? 3.208 6.702 1.580 1.00 0.00 27 SER A N 10
ATOM 13316 C CA . SER A 1 27 ? 3.012 7.975 2.274 1.00 0.00 27 SER A CA 10
ATOM 13317 C C . SER A 1 27 ? 3.846 9.071 1.645 1.00 0.00 27 SER A C 10
ATOM 13318 O O . SER A 1 27 ? 3.375 10.200 1.470 1.00 0.00 27 SER A O 10
ATOM 13326 N N . SER A 1 28 ? 5.086 8.727 1.294 1.00 0.00 28 SER A N 10
ATOM 13327 C CA . SER A 1 28 ? 5.993 9.675 0.670 1.00 0.00 28 SER A CA 10
ATOM 13328 C C . SER A 1 28 ? 5.540 10.027 -0.741 1.00 0.00 28 SER A C 10
ATOM 13329 O O . SER A 1 28 ? 5.595 11.191 -1.152 1.00 0.00 28 SER A O 10
ATOM 13337 N N . ALA A 1 29 ? 5.100 9.008 -1.474 1.00 0.00 29 ALA A N 10
ATOM 13338 C CA . ALA A 1 29 ? 4.636 9.176 -2.846 1.00 0.00 29 ALA A CA 10
ATOM 13339 C C . ALA A 1 29 ? 3.370 10.020 -2.911 1.00 0.00 29 ALA A C 10
ATOM 13340 O O . ALA A 1 29 ? 3.184 10.799 -3.851 1.00 0.00 29 ALA A O 10
ATOM 13347 N N . LEU A 1 30 ? 2.471 9.815 -1.937 1.00 0.00 30 LEU A N 10
ATOM 13348 C CA . LEU A 1 30 ? 1.178 10.520 -1.921 1.00 0.00 30 LEU A CA 10
ATOM 13349 C C . LEU A 1 30 ? 1.029 11.403 -0.684 1.00 0.00 30 LEU A C 10
ATOM 13350 O O . LEU A 1 30 ? 0.968 10.907 0.446 1.00 0.00 30 LEU A O 10
ATOM 13366 N N . LYS A 1 31 ? 0.930 12.712 -0.920 1.00 0.00 31 LYS A N 10
ATOM 13367 C CA . LYS A 1 31 ? 0.741 13.689 0.148 1.00 0.00 31 LYS A CA 10
ATOM 13368 C C . LYS A 1 31 ? -0.602 13.452 0.862 1.00 0.00 31 LYS A C 10
ATOM 13369 O O . LYS A 1 31 ? -0.695 13.570 2.088 1.00 0.00 31 LYS A O 10
ATOM 13388 N N . VAL A 1 32 ? -1.642 13.163 0.071 1.00 0.00 32 VAL A N 10
ATOM 13389 C CA . VAL A 1 32 ? -3.001 12.961 0.605 1.00 0.00 32 VAL A CA 10
ATOM 13390 C C . VAL A 1 32 ? -3.046 11.739 1.584 1.00 0.00 32 VAL A C 10
ATOM 13391 O O . VAL A 1 32 ? -2.599 10.649 1.217 1.00 0.00 32 VAL A O 10
ATOM 13404 N N . PRO A 1 33 ? -3.593 11.893 2.823 1.00 0.00 33 PRO A N 10
ATOM 13405 C CA . PRO A 1 33 ? -3.688 10.756 3.811 1.00 0.00 33 PRO A CA 10
ATOM 13406 C C . PRO A 1 33 ? -4.521 9.582 3.281 1.00 0.00 33 PRO A C 10
ATOM 13407 O O . PRO A 1 33 ? -5.462 9.772 2.508 1.00 0.00 33 PRO A O 10
ATOM 13418 N N . TYR A 1 34 ? -4.168 8.374 3.729 1.00 0.00 34 TYR A N 10
ATOM 13419 C CA . TYR A 1 34 ? -4.877 7.148 3.336 1.00 0.00 34 TYR A CA 10
ATOM 13420 C C . TYR A 1 34 ? -4.800 6.098 4.453 1.00 0.00 34 TYR A C 10
ATOM 13421 O O . TYR A 1 34 ? -3.951 6.196 5.344 1.00 0.00 34 TYR A O 10
ATOM 13439 N N . THR A 1 35 ? -5.690 5.099 4.393 1.00 0.00 35 THR A N 10
ATOM 13440 C CA . THR A 1 35 ? -5.718 4.033 5.399 1.00 0.00 35 THR A CA 10
ATOM 13441 C C . THR A 1 35 ? -5.233 2.710 4.787 1.00 0.00 35 THR A C 10
ATOM 13442 O O . THR A 1 35 ? -5.801 2.228 3.803 1.00 0.00 35 THR A O 10
ATOM 13453 N N . LEU A 1 36 ? -4.198 2.124 5.403 1.00 0.00 36 LEU A N 10
ATOM 13454 C CA . LEU A 1 36 ? -3.639 0.848 4.947 1.00 0.00 36 LEU A CA 10
ATOM 13455 C C . LEU A 1 36 ? -3.974 -0.256 5.950 1.00 0.00 36 LEU A C 10
ATOM 13456 O O . LEU A 1 36 ? -3.678 -0.132 7.143 1.00 0.00 36 LEU A O 10
ATOM 13472 N N . LYS A 1 37 ? -4.607 -1.326 5.459 1.00 0.00 37 LYS A N 10
ATOM 13473 C CA . LYS A 1 37 ? -5.006 -2.460 6.315 1.00 0.00 37 LYS A CA 10
ATOM 13474 C C . LYS A 1 37 ? -4.479 -3.781 5.766 1.00 0.00 37 LYS A C 10
ATOM 13475 O O . LYS A 1 37 ? -4.331 -3.947 4.552 1.00 0.00 37 LYS A O 10
ATOM 13494 N N . VAL A 1 38 ? -4.187 -4.715 6.681 1.00 0.00 38 VAL A N 10
ATOM 13495 C CA . VAL A 1 38 ? -3.658 -6.027 6.310 1.00 0.00 38 VAL A CA 10
ATOM 13496 C C . VAL A 1 38 ? -4.783 -7.074 6.287 1.00 0.00 38 VAL A C 10
ATOM 13497 O O . VAL A 1 38 ? -5.684 -7.049 7.131 1.00 0.00 38 VAL A O 10
ATOM 13510 N N . VAL A 1 39 ? -4.730 -7.965 5.293 1.00 0.00 39 VAL A N 10
ATOM 13511 C CA . VAL A 1 39 ? -5.753 -9.003 5.123 1.00 0.00 39 VAL A CA 10
ATOM 13512 C C . VAL A 1 39 ? -5.106 -10.395 5.036 1.00 0.00 39 VAL A C 10
ATOM 13513 O O . VAL A 1 39 ? -4.199 -10.619 4.228 1.00 0.00 39 VAL A O 10
ATOM 13526 N N . ASP A 1 40 ? -5.628 -11.332 5.835 1.00 0.00 40 ASP A N 10
ATOM 13527 C CA . ASP A 1 40 ? -5.157 -12.727 5.809 1.00 0.00 40 ASP A CA 10
ATOM 13528 C C . ASP A 1 40 ? -5.656 -13.414 4.540 1.00 0.00 40 ASP A C 10
ATOM 13529 O O . ASP A 1 40 ? -6.796 -13.885 4.480 1.00 0.00 40 ASP A O 10
ATOM 13538 N N . VAL A 1 41 ? -4.812 -13.396 3.506 1.00 0.00 41 VAL A N 10
ATOM 13539 C CA . VAL A 1 41 ? -5.163 -13.940 2.193 1.00 0.00 41 VAL A CA 10
ATOM 13540 C C . VAL A 1 41 ? -5.376 -15.467 2.218 1.00 0.00 41 VAL A C 10
ATOM 13541 O O . VAL A 1 41 ? -6.281 -15.980 1.550 1.00 0.00 41 VAL A O 10
ATOM 13554 N N . THR A 1 42 ? -4.512 -16.183 2.949 1.00 0.00 42 THR A N 10
ATOM 13555 C CA . THR A 1 42 ? -4.588 -17.649 3.003 1.00 0.00 42 THR A CA 10
ATOM 13556 C C . THR A 1 42 ? -5.857 -18.131 3.709 1.00 0.00 42 THR A C 10
ATOM 13557 O O . THR A 1 42 ? -6.458 -19.132 3.302 1.00 0.00 42 THR A O 10
ATOM 13568 N N . LYS A 1 43 ? -6.238 -17.436 4.786 1.00 0.00 43 LYS A N 10
ATOM 13569 C CA . LYS A 1 43 ? -7.415 -17.816 5.571 1.00 0.00 43 LYS A CA 10
ATOM 13570 C C . LYS A 1 43 ? -8.727 -17.453 4.846 1.00 0.00 43 LYS A C 10
ATOM 13571 O O . LYS A 1 43 ? -9.677 -18.243 4.847 1.00 0.00 43 LYS A O 10
ATOM 13590 N N . GLN A 1 44 ? -8.782 -16.240 4.264 1.00 0.00 44 GLN A N 10
ATOM 13591 C CA . GLN A 1 44 ? -10.001 -15.770 3.580 1.00 0.00 44 GLN A CA 10
ATOM 13592 C C . GLN A 1 44 ? -9.917 -15.945 2.036 1.00 0.00 44 GLN A C 10
ATOM 13593 O O . GLN A 1 44 ? -9.331 -15.087 1.353 1.00 0.00 44 GLN A O 10
ATOM 13607 N N . PRO A 1 45 ? -10.555 -16.993 1.449 1.00 0.00 45 PRO A N 10
ATOM 13608 C CA . PRO A 1 45 ? -10.583 -17.166 -0.038 1.00 0.00 45 PRO A CA 10
ATOM 13609 C C . PRO A 1 45 ? -11.439 -16.120 -0.739 1.00 0.00 45 PRO A C 10
ATOM 13610 O O . PRO A 1 45 ? -11.317 -15.947 -1.934 1.00 0.00 45 PRO A O 10
ATOM 13621 N N . ASP A 1 46 ? -12.349 -15.464 -0.005 1.00 0.00 46 ASP A N 10
ATOM 13622 C CA . ASP A 1 46 ? -13.234 -14.489 -0.644 1.00 0.00 46 ASP A CA 10
ATOM 13623 C C . ASP A 1 46 ? -12.417 -13.381 -1.298 1.00 0.00 46 ASP A C 10
ATOM 13624 O O . ASP A 1 46 ? -12.584 -13.095 -2.492 1.00 0.00 46 ASP A O 10
ATOM 13633 N N . LEU A 1 47 ? -11.485 -12.811 -0.531 1.00 0.00 47 LEU A N 10
ATOM 13634 C CA . LEU A 1 47 ? -10.603 -11.770 -1.046 1.00 0.00 47 LEU A CA 10
ATOM 13635 C C . LEU A 1 47 ? -9.480 -12.347 -1.917 1.00 0.00 47 LEU A C 10
ATOM 13636 O O . LEU A 1 47 ? -9.154 -11.786 -2.965 1.00 0.00 47 LEU A O 10
ATOM 13652 N N . ALA A 1 48 ? -8.867 -13.447 -1.455 1.00 0.00 48 ALA A N 10
ATOM 13653 C CA . ALA A 1 48 ? -7.738 -14.065 -2.177 1.00 0.00 48 ALA A CA 10
ATOM 13654 C C . ALA A 1 48 ? -8.139 -14.588 -3.558 1.00 0.00 48 ALA A C 10
ATOM 13655 O O . ALA A 1 48 ? -7.429 -14.371 -4.546 1.00 0.00 48 ALA A O 10
ATOM 13662 N N . GLU A 1 49 ? -9.265 -15.294 -3.607 1.00 0.00 49 GLU A N 10
ATOM 13663 C CA . GLU A 1 49 ? -9.771 -15.885 -4.842 1.00 0.00 49 GLU A CA 10
ATOM 13664 C C . GLU A 1 49 ? -10.289 -14.807 -5.774 1.00 0.00 49 GLU A C 10
ATOM 13665 O O . GLU A 1 49 ? -10.024 -14.837 -6.981 1.00 0.00 49 GLU A O 10
ATOM 13677 N N . LYS A 1 50 ? -11.038 -13.853 -5.202 1.00 0.00 50 LYS A N 10
ATOM 13678 C CA . LYS A 1 50 ? -11.599 -12.762 -5.982 1.00 0.00 50 LYS A CA 10
ATOM 13679 C C . LYS A 1 50 ? -10.476 -11.960 -6.635 1.00 0.00 50 LYS A C 10
ATOM 13680 O O . LYS A 1 50 ? -10.584 -11.546 -7.793 1.00 0.00 50 LYS A O 10
ATOM 13699 N N . ASP A 1 51 ? -9.397 -11.767 -5.880 1.00 0.00 51 ASP A N 10
ATOM 13700 C CA . ASP A 1 51 ? -8.222 -11.025 -6.374 1.00 0.00 51 ASP A CA 10
ATOM 13701 C C . ASP A 1 51 ? -7.353 -11.868 -7.331 1.00 0.00 51 ASP A C 10
ATOM 13702 O O . ASP A 1 51 ? -6.473 -11.326 -8.007 1.00 0.00 51 ASP A O 10
ATOM 13711 N N . GLN A 1 52 ? -7.607 -13.189 -7.384 1.00 0.00 52 GLN A N 10
ATOM 13712 C CA . GLN A 1 52 ? -6.847 -14.088 -8.261 1.00 0.00 52 GLN A CA 10
ATOM 13713 C C . GLN A 1 52 ? -5.333 -13.953 -8.003 1.00 0.00 52 GLN A C 10
ATOM 13714 O O . GLN A 1 52 ? -4.525 -13.848 -8.941 1.00 0.00 52 GLN A O 10
ATOM 13728 N N . VAL A 1 53 ? -4.963 -13.947 -6.717 1.00 0.00 53 VAL A N 10
ATOM 13729 C CA . VAL A 1 53 ? -3.563 -13.810 -6.314 1.00 0.00 53 VAL A CA 10
ATOM 13730 C C . VAL A 1 53 ? -2.706 -14.976 -6.841 1.00 0.00 53 VAL A C 10
ATOM 13731 O O . VAL A 1 53 ? -3.202 -16.091 -7.028 1.00 0.00 53 VAL A O 10
ATOM 13744 N N . GLN A 1 54 ? -1.415 -14.695 -7.068 1.00 0.00 54 GLN A N 10
ATOM 13745 C CA . GLN A 1 54 ? -0.473 -15.700 -7.562 1.00 0.00 54 GLN A CA 10
ATOM 13746 C C . GLN A 1 54 ? 0.805 -15.711 -6.719 1.00 0.00 54 GLN A C 10
ATOM 13747 O O . GLN A 1 54 ? 1.341 -16.780 -6.409 1.00 0.00 54 GLN A O 10
ATOM 13761 N N . ALA A 1 55 ? 1.283 -14.512 -6.349 1.00 0.00 55 ALA A N 10
ATOM 13762 C CA . ALA A 1 55 ? 2.498 -14.384 -5.535 1.00 0.00 55 ALA A CA 10
ATOM 13763 C C . ALA A 1 55 ? 2.337 -13.291 -4.473 1.00 0.00 55 ALA A C 10
ATOM 13764 O O . ALA A 1 55 ? 1.672 -12.277 -4.700 1.00 0.00 55 ALA A O 10
ATOM 13771 N N . THR A 1 56 ? 2.892 -13.556 -3.290 1.00 0.00 56 THR A N 10
ATOM 13772 C CA . THR A 1 56 ? 2.766 -12.661 -2.135 1.00 0.00 56 THR A CA 10
ATOM 13773 C C . THR A 1 56 ? 3.893 -11.559 -2.087 1.00 0.00 56 THR A C 10
ATOM 13774 O O . THR A 1 56 ? 5.077 -11.836 -2.399 1.00 0.00 56 THR A O 10
ATOM 13785 N N . PRO A 1 57 ? 3.593 -10.341 -1.586 1.00 0.00 57 PRO A N 10
ATOM 13786 C CA . PRO A 1 57 ? 2.214 -9.832 -1.165 1.00 0.00 57 PRO A CA 10
ATOM 13787 C C . PRO A 1 57 ? 1.425 -9.387 -2.394 1.00 0.00 57 PRO A C 10
ATOM 13788 O O . PRO A 1 57 ? 2.002 -9.238 -3.480 1.00 0.00 57 PRO A O 10
ATOM 13799 N N . THR A 1 58 ? 0.146 -9.068 -2.199 1.00 0.00 58 THR A N 10
ATOM 13800 C CA . THR A 1 58 ? -0.667 -8.508 -3.279 1.00 0.00 58 THR A CA 10
ATOM 13801 C C . THR A 1 58 ? -1.084 -7.104 -2.889 1.00 0.00 58 THR A C 10
ATOM 13802 O O . THR A 1 58 ? -1.629 -6.892 -1.799 1.00 0.00 58 THR A O 10
ATOM 13813 N N . LEU A 1 59 ? -0.811 -6.146 -3.774 1.00 0.00 59 LEU A N 10
ATOM 13814 C CA . LEU A 1 59 ? -1.143 -4.760 -3.509 1.00 0.00 59 LEU A CA 10
ATOM 13815 C C . LEU A 1 59 ? -2.491 -4.433 -4.114 1.00 0.00 59 LEU A C 10
ATOM 13816 O O . LEU A 1 59 ? -2.648 -4.394 -5.338 1.00 0.00 59 LEU A O 10
ATOM 13832 N N . VAL A 1 60 ? -3.458 -4.189 -3.238 1.00 0.00 60 VAL A N 10
ATOM 13833 C CA . VAL A 1 60 ? -4.808 -3.846 -3.649 1.00 0.00 60 VAL A CA 10
ATOM 13834 C C . VAL A 1 60 ? -5.100 -2.399 -3.260 1.00 0.00 60 VAL A C 10
ATOM 13835 O O . VAL A 1 60 ? -5.198 -2.070 -2.075 1.00 0.00 60 VAL A O 10
ATOM 13848 N N . ARG A 1 61 ? -5.231 -1.542 -4.275 1.00 0.00 61 ARG A N 10
ATOM 13849 C CA . ARG A 1 61 ? -5.507 -0.126 -4.063 1.00 0.00 61 ARG A CA 10
ATOM 13850 C C . ARG A 1 61 ? -6.979 0.160 -4.321 1.00 0.00 61 ARG A C 10
ATOM 13851 O O . ARG A 1 61 ? -7.419 0.262 -5.476 1.00 0.00 61 ARG A O 10
ATOM 13872 N N . VAL A 1 62 ? -7.725 0.273 -3.227 1.00 0.00 62 VAL A N 10
ATOM 13873 C CA . VAL A 1 62 ? -9.164 0.523 -3.260 1.00 0.00 62 VAL A CA 10
ATOM 13874 C C . VAL A 1 62 ? -9.470 2.025 -3.422 1.00 0.00 62 VAL A C 10
ATOM 13875 O O . VAL A 1 62 ? -8.743 2.895 -2.918 1.00 0.00 62 VAL A O 10
ATOM 13888 N N . TYR A 1 63 ? -10.561 2.292 -4.129 1.00 0.00 63 TYR A N 10
ATOM 13889 C CA . TYR A 1 63 ? -11.012 3.653 -4.417 1.00 0.00 63 TYR A CA 10
ATOM 13890 C C . TYR A 1 63 ? -11.263 4.445 -3.098 1.00 0.00 63 TYR A C 10
ATOM 13891 O O . TYR A 1 63 ? -11.283 3.832 -2.029 1.00 0.00 63 TYR A O 10
ATOM 13909 N N . PRO A 1 64 ? -11.419 5.803 -3.123 1.00 0.00 64 PRO A N 10
ATOM 13910 C CA . PRO A 1 64 ? -11.416 6.695 -4.371 1.00 0.00 64 PRO A CA 10
ATOM 13911 C C . PRO A 1 64 ? -10.174 6.545 -5.252 1.00 0.00 64 PRO A C 10
ATOM 13912 O O . PRO A 1 64 ? -9.128 6.060 -4.810 1.00 0.00 64 PRO A O 10
ATOM 13923 N N . GLN A 1 65 ? -10.322 6.960 -6.514 1.00 0.00 65 GLN A N 10
ATOM 13924 C CA . GLN A 1 65 ? -9.261 6.848 -7.511 1.00 0.00 65 GLN A CA 10
ATOM 13925 C C . GLN A 1 65 ? -7.954 7.506 -7.021 1.00 0.00 65 GLN A C 10
ATOM 13926 O O . GLN A 1 65 ? -7.998 8.372 -6.151 1.00 0.00 65 GLN A O 10
ATOM 13940 N N . PRO A 1 66 ? -6.773 7.093 -7.541 1.00 0.00 66 PRO A N 10
ATOM 13941 C CA . PRO A 1 66 ? -6.618 6.029 -8.622 1.00 0.00 66 PRO A CA 10
ATOM 13942 C C . PRO A 1 66 ? -6.814 4.604 -8.098 1.00 0.00 66 PRO A C 10
ATOM 13943 O O . PRO A 1 66 ? -6.388 4.270 -6.990 1.00 0.00 66 PRO A O 10
ATOM 13954 N N . VAL A 1 67 ? -7.412 3.757 -8.944 1.00 0.00 67 VAL A N 10
ATOM 13955 C CA . VAL A 1 67 ? -7.620 2.340 -8.627 1.00 0.00 67 VAL A CA 10
ATOM 13956 C C . VAL A 1 67 ? -6.448 1.534 -9.199 1.00 0.00 67 VAL A C 10
ATOM 13957 O O . VAL A 1 67 ? -6.090 1.711 -10.369 1.00 0.00 67 VAL A O 10
ATOM 13970 N N . ARG A 1 68 ? -5.820 0.697 -8.358 1.00 0.00 68 ARG A N 10
ATOM 13971 C CA . ARG A 1 68 ? -4.641 -0.073 -8.803 1.00 0.00 68 ARG A CA 10
ATOM 13972 C C . ARG A 1 68 ? -4.555 -1.438 -8.117 1.00 0.00 68 ARG A C 10
ATOM 13973 O O . ARG A 1 68 ? -4.788 -1.550 -6.921 1.00 0.00 68 ARG A O 10
ATOM 13994 N N . ARG A 1 69 ? -4.183 -2.464 -8.896 1.00 0.00 69 ARG A N 10
ATOM 13995 C CA . ARG A 1 69 ? -4.024 -3.825 -8.370 1.00 0.00 69 ARG A CA 10
ATOM 13996 C C . ARG A 1 69 ? -2.760 -4.482 -8.949 1.00 0.00 69 ARG A C 10
ATOM 13997 O O . ARG A 1 69 ? -2.639 -4.649 -10.165 1.00 0.00 69 ARG A O 10
ATOM 14018 N N . LEU A 1 70 ? -1.829 -4.855 -8.058 1.00 0.00 70 LEU A N 10
ATOM 14019 C CA . LEU A 1 70 ? -0.573 -5.505 -8.462 1.00 0.00 70 LEU A CA 10
ATOM 14020 C C . LEU A 1 70 ? -0.421 -6.845 -7.752 1.00 0.00 70 LEU A C 10
ATOM 14021 O O . LEU A 1 70 ? -0.457 -6.910 -6.519 1.00 0.00 70 LEU A O 10
ATOM 14037 N N . VAL A 1 71 ? -0.258 -7.911 -8.540 1.00 0.00 71 VAL A N 10
ATOM 14038 C CA . VAL A 1 71 ? -0.106 -9.263 -7.990 1.00 0.00 71 VAL A CA 10
ATOM 14039 C C . VAL A 1 71 ? 1.253 -9.844 -8.391 1.00 0.00 71 VAL A C 10
ATOM 14040 O O . VAL A 1 71 ? 1.515 -10.049 -9.583 1.00 0.00 71 VAL A O 10
ATOM 14053 N N . GLY A 1 72 ? 2.096 -10.148 -7.389 1.00 0.00 72 GLY A N 10
ATOM 14054 C CA . GLY A 1 72 ? 3.398 -10.752 -7.658 1.00 0.00 72 GLY A CA 10
ATOM 14055 C C . GLY A 1 72 ? 4.271 -10.734 -6.427 1.00 0.00 72 GLY A C 10
ATOM 14056 O O . GLY A 1 72 ? 3.882 -10.177 -5.391 1.00 0.00 72 GLY A O 10
ATOM 14060 N N . GLN A 1 73 ? 5.481 -11.292 -6.557 1.00 0.00 73 GLN A N 10
ATOM 14061 C CA . GLN A 1 73 ? 6.432 -11.276 -5.463 1.00 0.00 73 GLN A CA 10
ATOM 14062 C C . GLN A 1 73 ? 6.915 -9.861 -5.290 1.00 0.00 73 GLN A C 10
ATOM 14063 O O . GLN A 1 73 ? 7.443 -9.263 -6.238 1.00 0.00 73 GLN A O 10
ATOM 14077 N N . LEU A 1 74 ? 6.692 -9.296 -4.104 1.00 0.00 74 LEU A N 10
ATOM 14078 C CA . LEU A 1 74 ? 7.082 -7.866 -3.864 1.00 0.00 74 LEU A CA 10
ATOM 14079 C C . LEU A 1 74 ? 8.370 -7.767 -3.035 1.00 0.00 74 LEU A C 10
ATOM 14080 O O . LEU A 1 74 ? 8.384 -7.212 -1.926 1.00 0.00 74 LEU A O 10
ATOM 14096 N N . ASP A 1 75 ? 9.460 -8.279 -3.613 1.00 0.00 75 ASP A N 10
ATOM 14097 C CA . ASP A 1 75 ? 10.782 -8.223 -2.975 1.00 0.00 75 ASP A CA 10
ATOM 14098 C C . ASP A 1 75 ? 11.668 -7.107 -3.581 1.00 0.00 75 ASP A C 10
ATOM 14099 O O . ASP A 1 75 ? 12.826 -6.950 -3.181 1.00 0.00 75 ASP A O 10
ATOM 14108 N N . HIS A 1 76 ? 11.124 -6.353 -4.561 1.00 0.00 76 HIS A N 10
ATOM 14109 C CA . HIS A 1 76 ? 11.879 -5.284 -5.227 1.00 0.00 76 HIS A CA 10
ATOM 14110 C C . HIS A 1 76 ? 11.169 -3.943 -5.115 1.00 0.00 76 HIS A C 10
ATOM 14111 O O . HIS A 1 76 ? 9.972 -3.838 -5.403 1.00 0.00 76 HIS A O 10
ATOM 14125 N N . ARG A 1 77 ? 11.939 -2.905 -4.776 1.00 0.00 77 ARG A N 10
ATOM 14126 C CA . ARG A 1 77 ? 11.412 -1.538 -4.721 1.00 0.00 77 ARG A CA 10
ATOM 14127 C C . ARG A 1 77 ? 11.238 -0.950 -6.134 1.00 0.00 77 ARG A C 10
ATOM 14128 O O . ARG A 1 77 ? 10.551 0.049 -6.307 1.00 0.00 77 ARG A O 10
ATOM 14149 N N . TYR A 1 78 ? 11.906 -1.565 -7.133 1.00 0.00 78 TYR A N 10
ATOM 14150 C CA . TYR A 1 78 ? 11.855 -1.087 -8.517 1.00 0.00 78 TYR A CA 10
ATOM 14151 C C . TYR A 1 78 ? 10.429 -1.148 -9.076 1.00 0.00 78 TYR A C 10
ATOM 14152 O O . TYR A 1 78 ? 9.971 -0.201 -9.745 1.00 0.00 78 TYR A O 10
ATOM 14170 N N . ARG A 1 79 ? 9.711 -2.243 -8.767 1.00 0.00 79 ARG A N 10
ATOM 14171 C CA . ARG A 1 79 ? 8.321 -2.397 -9.218 1.00 0.00 79 ARG A CA 10
ATOM 14172 C C . ARG A 1 79 ? 7.488 -1.247 -8.658 1.00 0.00 79 ARG A C 10
ATOM 14173 O O . ARG A 1 79 ? 6.701 -0.614 -9.371 1.00 0.00 79 ARG A O 10
ATOM 14194 N N . LEU A 1 80 ? 7.697 -0.979 -7.372 1.00 0.00 80 LEU A N 10
ATOM 14195 C CA . LEU A 1 80 ? 7.014 0.095 -6.666 1.00 0.00 80 LEU A CA 10
ATOM 14196 C C . LEU A 1 80 ? 7.416 1.461 -7.210 1.00 0.00 80 LEU A C 10
ATOM 14197 O O . LEU A 1 80 ? 6.613 2.394 -7.210 1.00 0.00 80 LEU A O 10
ATOM 14213 N N . GLN A 1 81 ? 8.697 1.596 -7.574 1.00 0.00 81 GLN A N 10
ATOM 14214 C CA . GLN A 1 81 ? 9.242 2.876 -8.004 1.00 0.00 81 GLN A CA 10
ATOM 14215 C C . GLN A 1 81 ? 8.468 3.420 -9.210 1.00 0.00 81 GLN A C 10
ATOM 14216 O O . GLN A 1 81 ? 8.034 4.580 -9.191 1.00 0.00 81 GLN A O 10
ATOM 14230 N N . HIS A 1 82 ? 8.261 2.576 -10.238 1.00 0.00 82 HIS A N 10
ATOM 14231 C CA . HIS A 1 82 ? 7.485 3.010 -11.417 1.00 0.00 82 HIS A CA 10
ATOM 14232 C C . HIS A 1 82 ? 5.973 3.073 -11.096 1.00 0.00 82 HIS A C 10
ATOM 14233 O O . HIS A 1 82 ? 5.237 3.884 -11.665 1.00 0.00 82 HIS A O 10
ATOM 14247 N N . LEU A 1 83 ? 5.533 2.181 -10.197 1.00 0.00 83 LEU A N 10
ATOM 14248 C CA . LEU A 1 83 ? 4.126 2.086 -9.804 1.00 0.00 83 LEU A CA 10
ATOM 14249 C C . LEU A 1 83 ? 3.659 3.374 -9.131 1.00 0.00 83 LEU A C 10
ATOM 14250 O O . LEU A 1 83 ? 2.556 3.862 -9.398 1.00 0.00 83 LEU A O 10
ATOM 14266 N N . LEU A 1 84 ? 4.502 3.906 -8.246 1.00 0.00 84 LEU A N 10
ATOM 14267 C CA . LEU A 1 84 ? 4.185 5.130 -7.502 1.00 0.00 84 LEU A CA 10
ATOM 14268 C C . LEU A 1 84 ? 4.189 6.366 -8.413 1.00 0.00 84 LEU A C 10
ATOM 14269 O O . LEU A 1 84 ? 3.522 7.363 -8.116 1.00 0.00 84 LEU A O 10
ATOM 14285 N N . SER A 1 85 ? 4.950 6.295 -9.519 1.00 0.00 85 SER A N 10
ATOM 14286 C CA . SER A 1 85 ? 5.043 7.407 -10.465 1.00 0.00 85 SER A CA 10
ATOM 14287 C C . SER A 1 85 ? 3.653 7.724 -11.079 1.00 0.00 85 SER A C 10
ATOM 14288 O O . SER A 1 85 ? 2.961 6.800 -11.519 1.00 0.00 85 SER A O 10
ATOM 14296 N N . PRO A 1 86 ? 3.213 9.012 -11.118 1.00 0.00 86 PRO A N 10
ATOM 14297 C CA . PRO A 1 86 ? 1.877 9.378 -11.692 1.00 0.00 86 PRO A CA 10
ATOM 14298 C C . PRO A 1 86 ? 1.610 8.664 -13.017 1.00 0.00 86 PRO A C 10
ATOM 14299 O O . PRO A 1 86 ? 0.479 8.259 -13.230 1.00 0.00 86 PRO A O 10
ATOM 14311 N N . MET A 1 1 ? -13.845 9.386 -1.595 1.00 0.00 1 MET A N 11
ATOM 14312 C CA . MET A 1 1 ? -13.677 8.071 -0.915 1.00 0.00 1 MET A CA 11
ATOM 14313 C C . MET A 1 1 ? -12.334 7.468 -1.307 1.00 0.00 1 MET A C 11
ATOM 14314 O O . MET A 1 1 ? -12.015 7.367 -2.496 1.00 0.00 1 MET A O 11
ATOM 14330 N N . TYR A 1 2 ? -11.550 7.068 -0.299 1.00 0.00 2 TYR A N 11
ATOM 14331 C CA . TYR A 1 2 ? -10.232 6.470 -0.538 1.00 0.00 2 TYR A CA 11
ATOM 14332 C C . TYR A 1 2 ? -9.995 5.276 0.394 1.00 0.00 2 TYR A C 11
ATOM 14333 O O . TYR A 1 2 ? -10.292 5.352 1.591 1.00 0.00 2 TYR A O 11
ATOM 14351 N N . VAL A 1 3 ? -9.452 4.176 -0.161 1.00 0.00 3 VAL A N 11
ATOM 14352 C CA . VAL A 1 3 ? -9.176 2.968 0.659 1.00 0.00 3 VAL A CA 11
ATOM 14353 C C . VAL A 1 3 ? -7.858 2.294 0.243 1.00 0.00 3 VAL A C 11
ATOM 14354 O O . VAL A 1 3 ? -7.606 2.104 -0.945 1.00 0.00 3 VAL A O 11
ATOM 14367 N N . PHE A 1 4 ? -7.040 1.886 1.238 1.00 0.00 4 PHE A N 11
ATOM 14368 C CA . PHE A 1 4 ? -5.785 1.174 0.946 1.00 0.00 4 PHE A CA 11
ATOM 14369 C C . PHE A 1 4 ? -5.830 -0.249 1.515 1.00 0.00 4 PHE A C 11
ATOM 14370 O O . PHE A 1 4 ? -6.116 -0.452 2.697 1.00 0.00 4 PHE A O 11
ATOM 14387 N N . ARG A 1 5 ? -5.545 -1.224 0.649 1.00 0.00 5 ARG A N 11
ATOM 14388 C CA . ARG A 1 5 ? -5.543 -2.641 1.028 1.00 0.00 5 ARG A CA 11
ATOM 14389 C C . ARG A 1 5 ? -4.179 -3.272 0.765 1.00 0.00 5 ARG A C 11
ATOM 14390 O O . ARG A 1 5 ? -3.504 -2.938 -0.219 1.00 0.00 5 ARG A O 11
ATOM 14411 N N . LEU A 1 6 ? -3.799 -4.211 1.637 1.00 0.00 6 LEU A N 11
ATOM 14412 C CA . LEU A 1 6 ? -2.536 -4.923 1.500 1.00 0.00 6 LEU A CA 11
ATOM 14413 C C . LEU A 1 6 ? -2.724 -6.405 1.804 1.00 0.00 6 LEU A C 11
ATOM 14414 O O . LEU A 1 6 ? -3.300 -6.766 2.838 1.00 0.00 6 LEU A O 11
ATOM 14430 N N . TYR A 1 7 ? -2.222 -7.256 0.909 1.00 0.00 7 TYR A N 11
ATOM 14431 C CA . TYR A 1 7 ? -2.313 -8.703 1.083 1.00 0.00 7 TYR A CA 11
ATOM 14432 C C . TYR A 1 7 ? -0.942 -9.308 1.335 1.00 0.00 7 TYR A C 11
ATOM 14433 O O . TYR A 1 7 ? -0.074 -9.284 0.454 1.00 0.00 7 TYR A O 11
ATOM 14451 N N . VAL A 1 8 ? -0.759 -9.870 2.533 1.00 0.00 8 VAL A N 11
ATOM 14452 C CA . VAL A 1 8 ? 0.501 -10.510 2.893 1.00 0.00 8 VAL A CA 11
ATOM 14453 C C . VAL A 1 8 ? 0.285 -11.592 3.966 1.00 0.00 8 VAL A C 11
ATOM 14454 O O . VAL A 1 8 ? -0.362 -11.344 4.989 1.00 0.00 8 VAL A O 11
ATOM 14467 N N . ARG A 1 9 ? 0.878 -12.766 3.737 1.00 0.00 9 ARG A N 11
ATOM 14468 C CA . ARG A 1 9 ? 0.810 -13.873 4.697 1.00 0.00 9 ARG A CA 11
ATOM 14469 C C . ARG A 1 9 ? 1.867 -13.704 5.790 1.00 0.00 9 ARG A C 11
ATOM 14470 O O . ARG A 1 9 ? 2.946 -13.158 5.538 1.00 0.00 9 ARG A O 11
ATOM 14491 N N . GLY A 1 10 ? 1.531 -14.137 7.014 1.00 0.00 10 GLY A N 11
ATOM 14492 C CA . GLY A 1 10 ? 2.435 -13.990 8.162 1.00 0.00 10 GLY A CA 11
ATOM 14493 C C . GLY A 1 10 ? 3.187 -15.282 8.467 1.00 0.00 10 GLY A C 11
ATOM 14494 O O . GLY A 1 10 ? 2.811 -16.027 9.377 1.00 0.00 10 GLY A O 11
ATOM 14498 N N . GLU A 1 11 ? 4.272 -15.520 7.722 1.00 0.00 11 GLU A N 11
ATOM 14499 C CA . GLU A 1 11 ? 5.114 -16.706 7.931 1.00 0.00 11 GLU A CA 11
ATOM 14500 C C . GLU A 1 11 ? 6.559 -16.303 8.245 1.00 0.00 11 GLU A C 11
ATOM 14501 O O . GLU A 1 11 ? 7.246 -16.977 9.018 1.00 0.00 11 GLU A O 11
ATOM 14513 N N . THR A 1 12 ? 7.014 -15.206 7.621 1.00 0.00 12 THR A N 11
ATOM 14514 C CA . THR A 1 12 ? 8.377 -14.708 7.811 1.00 0.00 12 THR A CA 11
ATOM 14515 C C . THR A 1 12 ? 8.355 -13.207 8.134 1.00 0.00 12 THR A C 11
ATOM 14516 O O . THR A 1 12 ? 7.578 -12.449 7.545 1.00 0.00 12 THR A O 11
ATOM 14527 N N . HIS A 1 13 ? 9.213 -12.795 9.071 1.00 0.00 13 HIS A N 11
ATOM 14528 C CA . HIS A 1 13 ? 9.303 -11.384 9.486 1.00 0.00 13 HIS A CA 11
ATOM 14529 C C . HIS A 1 13 ? 9.577 -10.458 8.272 1.00 0.00 13 HIS A C 11
ATOM 14530 O O . HIS A 1 13 ? 9.309 -9.252 8.333 1.00 0.00 13 HIS A O 11
ATOM 14544 N N . ALA A 1 14 ? 10.113 -11.033 7.187 1.00 0.00 14 ALA A N 11
ATOM 14545 C CA . ALA A 1 14 ? 10.431 -10.272 5.976 1.00 0.00 14 ALA A CA 11
ATOM 14546 C C . ALA A 1 14 ? 9.179 -9.601 5.410 1.00 0.00 14 ALA A C 11
ATOM 14547 O O . ALA A 1 14 ? 9.241 -8.464 4.930 1.00 0.00 14 ALA A O 11
ATOM 14554 N N . ALA A 1 15 ? 8.044 -10.309 5.477 1.00 0.00 15 ALA A N 11
ATOM 14555 C CA . ALA A 1 15 ? 6.772 -9.777 4.976 1.00 0.00 15 ALA A CA 11
ATOM 14556 C C . ALA A 1 15 ? 6.403 -8.489 5.717 1.00 0.00 15 ALA A C 11
ATOM 14557 O O . ALA A 1 15 ? 5.945 -7.525 5.104 1.00 0.00 15 ALA A O 11
ATOM 14564 N N . GLU A 1 16 ? 6.642 -8.480 7.030 1.00 0.00 16 GLU A N 11
ATOM 14565 C CA . GLU A 1 16 ? 6.379 -7.307 7.863 1.00 0.00 16 GLU A CA 11
ATOM 14566 C C . GLU A 1 16 ? 7.277 -6.147 7.419 1.00 0.00 16 GLU A C 11
ATOM 14567 O O . GLU A 1 16 ? 6.825 -5.005 7.324 1.00 0.00 16 GLU A O 11
ATOM 14579 N N . VAL A 1 17 ? 8.547 -6.467 7.127 1.00 0.00 17 VAL A N 11
ATOM 14580 C CA . VAL A 1 17 ? 9.510 -5.467 6.660 1.00 0.00 17 VAL A CA 11
ATOM 14581 C C . VAL A 1 17 ? 9.018 -4.881 5.332 1.00 0.00 17 VAL A C 11
ATOM 14582 O O . VAL A 1 17 ? 9.026 -3.667 5.140 1.00 0.00 17 VAL A O 11
ATOM 14595 N N . ALA A 1 18 ? 8.559 -5.766 4.441 1.00 0.00 18 ALA A N 11
ATOM 14596 C CA . ALA A 1 18 ? 8.012 -5.356 3.153 1.00 0.00 18 ALA A CA 11
ATOM 14597 C C . ALA A 1 18 ? 6.788 -4.478 3.363 1.00 0.00 18 ALA A C 11
ATOM 14598 O O . ALA A 1 18 ? 6.611 -3.478 2.668 1.00 0.00 18 ALA A O 11
ATOM 14605 N N . LEU A 1 19 ? 5.954 -4.853 4.346 1.00 0.00 19 LEU A N 11
ATOM 14606 C CA . LEU A 1 19 ? 4.756 -4.077 4.674 1.00 0.00 19 LEU A CA 11
ATOM 14607 C C . LEU A 1 19 ? 5.150 -2.682 5.135 1.00 0.00 19 LEU A C 11
ATOM 14608 O O . LEU A 1 19 ? 4.574 -1.688 4.693 1.00 0.00 19 LEU A O 11
ATOM 14624 N N . LYS A 1 20 ? 6.152 -2.625 6.010 1.00 0.00 20 LYS A N 11
ATOM 14625 C CA . LYS A 1 20 ? 6.663 -1.360 6.519 1.00 0.00 20 LYS A CA 11
ATOM 14626 C C . LYS A 1 20 ? 7.251 -0.534 5.370 1.00 0.00 20 LYS A C 11
ATOM 14627 O O . LYS A 1 20 ? 7.104 0.673 5.346 1.00 0.00 20 LYS A O 11
ATOM 14646 N N . ASN A 1 21 ? 7.954 -1.209 4.445 1.00 0.00 21 ASN A N 11
ATOM 14647 C CA . ASN A 1 21 ? 8.577 -0.546 3.298 1.00 0.00 21 ASN A CA 11
ATOM 14648 C C . ASN A 1 21 ? 7.522 0.036 2.361 1.00 0.00 21 ASN A C 11
ATOM 14649 O O . ASN A 1 21 ? 7.630 1.189 1.935 1.00 0.00 21 ASN A O 11
ATOM 14660 N N . LEU A 1 22 ? 6.473 -0.759 2.080 1.00 0.00 22 LEU A N 11
ATOM 14661 C CA . LEU A 1 22 ? 5.366 -0.299 1.229 1.00 0.00 22 LEU A CA 11
ATOM 14662 C C . LEU A 1 22 ? 4.633 0.839 1.922 1.00 0.00 22 LEU A C 11
ATOM 14663 O O . LEU A 1 22 ? 4.296 1.851 1.300 1.00 0.00 22 LEU A O 11
ATOM 14679 N N . HIS A 1 23 ? 4.431 0.677 3.231 1.00 0.00 23 HIS A N 11
ATOM 14680 C CA . HIS A 1 23 ? 3.785 1.697 4.054 1.00 0.00 23 HIS A CA 11
ATOM 14681 C C . HIS A 1 23 ? 4.622 2.981 4.035 1.00 0.00 23 HIS A C 11
ATOM 14682 O O . HIS A 1 23 ? 4.096 4.090 3.932 1.00 0.00 23 HIS A O 11
ATOM 14696 N N . ASP A 1 24 ? 5.927 2.793 4.167 1.00 0.00 24 ASP A N 11
ATOM 14697 C CA . ASP A 1 24 ? 6.896 3.868 4.206 1.00 0.00 24 ASP A CA 11
ATOM 14698 C C . ASP A 1 24 ? 6.894 4.678 2.907 1.00 0.00 24 ASP A C 11
ATOM 14699 O O . ASP A 1 24 ? 6.866 5.913 2.942 1.00 0.00 24 ASP A O 11
ATOM 14708 N N . LEU A 1 25 ? 6.918 3.977 1.767 1.00 0.00 25 LEU A N 11
ATOM 14709 C CA . LEU A 1 25 ? 6.915 4.640 0.459 1.00 0.00 25 LEU A CA 11
ATOM 14710 C C . LEU A 1 25 ? 5.614 5.409 0.244 1.00 0.00 25 LEU A C 11
ATOM 14711 O O . LEU A 1 25 ? 5.626 6.522 -0.289 1.00 0.00 25 LEU A O 11
ATOM 14727 N N . LEU A 1 26 ? 4.490 4.799 0.649 1.00 0.00 26 LEU A N 11
ATOM 14728 C CA . LEU A 1 26 ? 3.176 5.426 0.481 1.00 0.00 26 LEU A CA 11
ATOM 14729 C C . LEU A 1 26 ? 3.068 6.720 1.283 1.00 0.00 26 LEU A C 11
ATOM 14730 O O . LEU A 1 26 ? 2.537 7.721 0.787 1.00 0.00 26 LEU A O 11
ATOM 14746 N N . SER A 1 27 ? 3.568 6.693 2.529 1.00 0.00 27 SER A N 11
ATOM 14747 C CA . SER A 1 27 ? 3.513 7.863 3.400 1.00 0.00 27 SER A CA 11
ATOM 14748 C C . SER A 1 27 ? 4.380 8.979 2.856 1.00 0.00 27 SER A C 11
ATOM 14749 O O . SER A 1 27 ? 3.972 10.147 2.840 1.00 0.00 27 SER A O 11
ATOM 14757 N N . SER A 1 28 ? 5.586 8.612 2.412 1.00 0.00 28 SER A N 11
ATOM 14758 C CA . SER A 1 28 ? 6.527 9.580 1.868 1.00 0.00 28 SER A CA 11
ATOM 14759 C C . SER A 1 28 ? 6.008 10.186 0.576 1.00 0.00 28 SER A C 11
ATOM 14760 O O . SER A 1 28 ? 6.110 11.398 0.361 1.00 0.00 28 SER A O 11
ATOM 14768 N N . ALA A 1 29 ? 5.455 9.330 -0.280 1.00 0.00 29 ALA A N 11
ATOM 14769 C CA . ALA A 1 29 ? 4.913 9.761 -1.562 1.00 0.00 29 ALA A CA 11
ATOM 14770 C C . ALA A 1 29 ? 3.716 10.682 -1.369 1.00 0.00 29 ALA A C 11
ATOM 14771 O O . ALA A 1 29 ? 3.537 11.643 -2.124 1.00 0.00 29 ALA A O 11
ATOM 14778 N N . LEU A 1 30 ? 2.876 10.361 -0.371 1.00 0.00 30 LEU A N 11
ATOM 14779 C CA . LEU A 1 30 ? 1.664 11.149 -0.105 1.00 0.00 30 LEU A CA 11
ATOM 14780 C C . LEU A 1 30 ? 1.644 11.698 1.316 1.00 0.00 30 LEU A C 11
ATOM 14781 O O . LEU A 1 30 ? 1.602 10.938 2.288 1.00 0.00 30 LEU A O 11
ATOM 14797 N N . LYS A 1 31 ? 1.617 13.028 1.421 1.00 0.00 31 LYS A N 11
ATOM 14798 C CA . LYS A 1 31 ? 1.533 13.709 2.711 1.00 0.00 31 LYS A CA 11
ATOM 14799 C C . LYS A 1 31 ? 0.176 13.451 3.380 1.00 0.00 31 LYS A C 11
ATOM 14800 O O . LYS A 1 31 ? 0.090 13.328 4.605 1.00 0.00 31 LYS A O 11
ATOM 14819 N N . VAL A 1 32 ? -0.884 13.409 2.560 1.00 0.00 32 VAL A N 11
ATOM 14820 C CA . VAL A 1 32 ? -2.256 13.206 3.059 1.00 0.00 32 VAL A CA 11
ATOM 14821 C C . VAL A 1 32 ? -2.386 11.827 3.787 1.00 0.00 32 VAL A C 11
ATOM 14822 O O . VAL A 1 32 ? -2.017 10.799 3.212 1.00 0.00 32 VAL A O 11
ATOM 14835 N N . PRO A 1 33 ? -2.928 11.777 5.036 1.00 0.00 33 PRO A N 11
ATOM 14836 C CA . PRO A 1 33 ? -3.113 10.482 5.782 1.00 0.00 33 PRO A CA 11
ATOM 14837 C C . PRO A 1 33 ? -4.017 9.508 5.021 1.00 0.00 33 PRO A C 11
ATOM 14838 O O . PRO A 1 33 ? -4.920 9.927 4.291 1.00 0.00 33 PRO A O 11
ATOM 14849 N N . TYR A 1 34 ? -3.761 8.208 5.201 1.00 0.00 34 TYR A N 11
ATOM 14850 C CA . TYR A 1 34 ? -4.543 7.161 4.534 1.00 0.00 34 TYR A CA 11
ATOM 14851 C C . TYR A 1 34 ? -4.670 5.918 5.426 1.00 0.00 34 TYR A C 11
ATOM 14852 O O . TYR A 1 34 ? -3.895 5.746 6.373 1.00 0.00 34 TYR A O 11
ATOM 14870 N N . THR A 1 35 ? -5.663 5.065 5.123 1.00 0.00 35 THR A N 11
ATOM 14871 C CA . THR A 1 35 ? -5.896 3.849 5.913 1.00 0.00 35 THR A CA 11
ATOM 14872 C C . THR A 1 35 ? -5.467 2.603 5.145 1.00 0.00 35 THR A C 11
ATOM 14873 O O . THR A 1 35 ? -5.854 2.405 3.981 1.00 0.00 35 THR A O 11
ATOM 14884 N N . LEU A 1 36 ? -4.678 1.756 5.818 1.00 0.00 36 LEU A N 11
ATOM 14885 C CA . LEU A 1 36 ? -4.184 0.513 5.231 1.00 0.00 36 LEU A CA 11
ATOM 14886 C C . LEU A 1 36 ? -4.543 -0.673 6.121 1.00 0.00 36 LEU A C 11
ATOM 14887 O O . LEU A 1 36 ? -4.273 -0.659 7.326 1.00 0.00 36 LEU A O 11
ATOM 14903 N N . LYS A 1 37 ? -5.160 -1.695 5.519 1.00 0.00 37 LYS A N 11
ATOM 14904 C CA . LYS A 1 37 ? -5.571 -2.900 6.257 1.00 0.00 37 LYS A CA 11
ATOM 14905 C C . LYS A 1 37 ? -4.813 -4.124 5.757 1.00 0.00 37 LYS A C 11
ATOM 14906 O O . LYS A 1 37 ? -4.429 -4.190 4.586 1.00 0.00 37 LYS A O 11
ATOM 14925 N N . VAL A 1 38 ? -4.571 -5.079 6.668 1.00 0.00 38 VAL A N 11
ATOM 14926 C CA . VAL A 1 38 ? -3.821 -6.292 6.336 1.00 0.00 38 VAL A CA 11
ATOM 14927 C C . VAL A 1 38 ? -4.746 -7.519 6.299 1.00 0.00 38 VAL A C 11
ATOM 14928 O O . VAL A 1 38 ? -5.480 -7.790 7.253 1.00 0.00 38 VAL A O 11
ATOM 14941 N N . VAL A 1 39 ? -4.692 -8.242 5.181 1.00 0.00 39 VAL A N 11
ATOM 14942 C CA . VAL A 1 39 ? -5.508 -9.442 4.979 1.00 0.00 39 VAL A CA 11
ATOM 14943 C C . VAL A 1 39 ? -4.610 -10.609 4.542 1.00 0.00 39 VAL A C 11
ATOM 14944 O O . VAL A 1 39 ? -3.804 -10.462 3.614 1.00 0.00 39 VAL A O 11
ATOM 14957 N N . ASP A 1 40 ? -4.762 -11.768 5.208 1.00 0.00 40 ASP A N 11
ATOM 14958 C CA . ASP A 1 40 ? -3.970 -12.948 4.867 1.00 0.00 40 ASP A CA 11
ATOM 14959 C C . ASP A 1 40 ? -4.612 -13.702 3.707 1.00 0.00 40 ASP A C 11
ATOM 14960 O O . ASP A 1 40 ? -5.784 -14.086 3.773 1.00 0.00 40 ASP A O 11
ATOM 14969 N N . VAL A 1 41 ? -3.838 -13.877 2.632 1.00 0.00 41 VAL A N 11
ATOM 14970 C CA . VAL A 1 41 ? -4.319 -14.547 1.424 1.00 0.00 41 VAL A CA 11
ATOM 14971 C C . VAL A 1 41 ? -4.682 -16.011 1.721 1.00 0.00 41 VAL A C 11
ATOM 14972 O O . VAL A 1 41 ? -5.694 -16.519 1.226 1.00 0.00 41 VAL A O 11
ATOM 14985 N N . THR A 1 42 ? -3.814 -16.691 2.475 1.00 0.00 42 THR A N 11
ATOM 14986 C CA . THR A 1 42 ? -4.006 -18.113 2.774 1.00 0.00 42 THR A CA 11
ATOM 14987 C C . THR A 1 42 ? -5.187 -18.358 3.710 1.00 0.00 42 THR A C 11
ATOM 14988 O O . THR A 1 42 ? -5.875 -19.379 3.582 1.00 0.00 42 THR A O 11
ATOM 14999 N N . LYS A 1 43 ? -5.383 -17.461 4.689 1.00 0.00 43 LYS A N 11
ATOM 15000 C CA . LYS A 1 43 ? -6.447 -17.649 5.684 1.00 0.00 43 LYS A CA 11
ATOM 15001 C C . LYS A 1 43 ? -7.844 -17.349 5.128 1.00 0.00 43 LYS A C 11
ATOM 15002 O O . LYS A 1 43 ? -8.788 -18.092 5.404 1.00 0.00 43 LYS A O 11
ATOM 15021 N N . GLN A 1 44 ? -7.980 -16.236 4.388 1.00 0.00 44 GLN A N 11
ATOM 15022 C CA . GLN A 1 44 ? -9.286 -15.830 3.830 1.00 0.00 44 GLN A CA 11
ATOM 15023 C C . GLN A 1 44 ? -9.418 -16.141 2.309 1.00 0.00 44 GLN A C 11
ATOM 15024 O O . GLN A 1 44 ? -8.970 -15.330 1.486 1.00 0.00 44 GLN A O 11
ATOM 15038 N N . PRO A 1 45 ? -10.086 -17.250 1.900 1.00 0.00 45 PRO A N 11
ATOM 15039 C CA . PRO A 1 45 ? -10.321 -17.550 0.445 1.00 0.00 45 PRO A CA 11
ATOM 15040 C C . PRO A 1 45 ? -11.134 -16.479 -0.261 1.00 0.00 45 PRO A C 11
ATOM 15041 O O . PRO A 1 45 ? -10.926 -16.235 -1.430 1.00 0.00 45 PRO A O 11
ATOM 15052 N N . ASP A 1 46 ? -12.131 -15.917 0.435 1.00 0.00 46 ASP A N 11
ATOM 15053 C CA . ASP A 1 46 ? -13.040 -14.952 -0.194 1.00 0.00 46 ASP A CA 11
ATOM 15054 C C . ASP A 1 46 ? -12.290 -13.748 -0.748 1.00 0.00 46 ASP A C 11
ATOM 15055 O O . ASP A 1 46 ? -12.487 -13.375 -1.912 1.00 0.00 46 ASP A O 11
ATOM 15064 N N . LEU A 1 47 ? -11.437 -13.136 0.081 1.00 0.00 47 LEU A N 11
ATOM 15065 C CA . LEU A 1 47 ? -10.668 -11.968 -0.347 1.00 0.00 47 LEU A CA 11
ATOM 15066 C C . LEU A 1 47 ? -9.575 -12.335 -1.360 1.00 0.00 47 LEU A C 11
ATOM 15067 O O . LEU A 1 47 ? -9.390 -11.634 -2.356 1.00 0.00 47 LEU A O 11
ATOM 15083 N N . ALA A 1 48 ? -8.855 -13.434 -1.094 1.00 0.00 48 ALA A N 11
ATOM 15084 C CA . ALA A 1 48 ? -7.766 -13.880 -1.985 1.00 0.00 48 ALA A CA 11
ATOM 15085 C C . ALA A 1 48 ? -8.286 -14.308 -3.359 1.00 0.00 48 ALA A C 11
ATOM 15086 O O . ALA A 1 48 ? -7.703 -13.965 -4.392 1.00 0.00 48 ALA A O 11
ATOM 15093 N N . GLU A 1 49 ? -9.379 -15.064 -3.353 1.00 0.00 49 GLU A N 11
ATOM 15094 C CA . GLU A 1 49 ? -10.004 -15.568 -4.572 1.00 0.00 49 GLU A CA 11
ATOM 15095 C C . GLU A 1 49 ? -10.601 -14.418 -5.365 1.00 0.00 49 GLU A C 11
ATOM 15096 O O . GLU A 1 49 ? -10.456 -14.345 -6.590 1.00 0.00 49 GLU A O 11
ATOM 15108 N N . LYS A 1 50 ? -11.286 -13.526 -4.644 1.00 0.00 50 LYS A N 11
ATOM 15109 C CA . LYS A 1 50 ? -11.929 -12.376 -5.251 1.00 0.00 50 LYS A CA 11
ATOM 15110 C C . LYS A 1 50 ? -10.879 -11.499 -5.926 1.00 0.00 50 LYS A C 11
ATOM 15111 O O . LYS A 1 50 ? -11.082 -11.015 -7.045 1.00 0.00 50 LYS A O 11
ATOM 15130 N N . ASP A 1 51 ? -9.745 -11.333 -5.247 1.00 0.00 51 ASP A N 11
ATOM 15131 C CA . ASP A 1 51 ? -8.626 -10.545 -5.786 1.00 0.00 51 ASP A CA 11
ATOM 15132 C C . ASP A 1 51 ? -7.859 -11.310 -6.890 1.00 0.00 51 ASP A C 11
ATOM 15133 O O . ASP A 1 51 ? -7.070 -10.714 -7.627 1.00 0.00 51 ASP A O 11
ATOM 15142 N N . GLN A 1 52 ? -8.118 -12.630 -7.007 1.00 0.00 52 GLN A N 11
ATOM 15143 C CA . GLN A 1 52 ? -7.476 -13.469 -8.031 1.00 0.00 52 GLN A CA 11
ATOM 15144 C C . GLN A 1 52 ? -5.953 -13.219 -8.079 1.00 0.00 52 GLN A C 11
ATOM 15145 O O . GLN A 1 52 ? -5.361 -13.037 -9.154 1.00 0.00 52 GLN A O 11
ATOM 15159 N N . VAL A 1 53 ? -5.335 -13.201 -6.897 1.00 0.00 53 VAL A N 11
ATOM 15160 C CA . VAL A 1 53 ? -3.889 -12.962 -6.778 1.00 0.00 53 VAL A CA 11
ATOM 15161 C C . VAL A 1 53 ? -3.115 -14.283 -6.723 1.00 0.00 53 VAL A C 11
ATOM 15162 O O . VAL A 1 53 ? -3.589 -15.265 -6.143 1.00 0.00 53 VAL A O 11
ATOM 15175 N N . GLN A 1 54 ? -1.939 -14.307 -7.367 1.00 0.00 54 GLN A N 11
ATOM 15176 C CA . GLN A 1 54 ? -1.113 -15.523 -7.432 1.00 0.00 54 GLN A CA 11
ATOM 15177 C C . GLN A 1 54 ? 0.162 -15.385 -6.599 1.00 0.00 54 GLN A C 11
ATOM 15178 O O . GLN A 1 54 ? 0.438 -16.228 -5.738 1.00 0.00 54 GLN A O 11
ATOM 15192 N N . ALA A 1 55 ? 0.941 -14.321 -6.864 1.00 0.00 55 ALA A N 11
ATOM 15193 C CA . ALA A 1 55 ? 2.192 -14.088 -6.133 1.00 0.00 55 ALA A CA 11
ATOM 15194 C C . ALA A 1 55 ? 2.035 -12.934 -5.149 1.00 0.00 55 ALA A C 11
ATOM 15195 O O . ALA A 1 55 ? 1.519 -11.868 -5.497 1.00 0.00 55 ALA A O 11
ATOM 15202 N N . THR A 1 56 ? 2.442 -13.183 -3.905 1.00 0.00 56 THR A N 11
ATOM 15203 C CA . THR A 1 56 ? 2.312 -12.202 -2.824 1.00 0.00 56 THR A CA 11
ATOM 15204 C C . THR A 1 56 ? 3.551 -11.262 -2.681 1.00 0.00 56 THR A C 11
ATOM 15205 O O . THR A 1 56 ? 4.689 -11.635 -3.047 1.00 0.00 56 THR A O 11
ATOM 15216 N N . PRO A 1 57 ? 3.388 -10.084 -2.055 1.00 0.00 57 PRO A N 11
ATOM 15217 C CA . PRO A 1 57 ? 2.065 -9.495 -1.565 1.00 0.00 57 PRO A CA 11
ATOM 15218 C C . PRO A 1 57 ? 1.288 -8.922 -2.751 1.00 0.00 57 PRO A C 11
ATOM 15219 O O . PRO A 1 57 ? 1.853 -8.765 -3.841 1.00 0.00 57 PRO A O 11
ATOM 15230 N N . THR A 1 58 ? 0.034 -8.528 -2.517 1.00 0.00 58 THR A N 11
ATOM 15231 C CA . THR A 1 58 ? -0.759 -7.873 -3.556 1.00 0.00 58 THR A CA 11
ATOM 15232 C C . THR A 1 58 ? -1.148 -6.489 -3.074 1.00 0.00 58 THR A C 11
ATOM 15233 O O . THR A 1 58 ? -1.721 -6.344 -1.987 1.00 0.00 58 THR A O 11
ATOM 15244 N N . LEU A 1 59 ? -0.830 -5.473 -3.881 1.00 0.00 59 LEU A N 11
ATOM 15245 C CA . LEU A 1 59 ? -1.148 -4.103 -3.520 1.00 0.00 59 LEU A CA 11
ATOM 15246 C C . LEU A 1 59 ? -2.458 -3.692 -4.153 1.00 0.00 59 LEU A C 11
ATOM 15247 O O . LEU A 1 59 ? -2.532 -3.479 -5.369 1.00 0.00 59 LEU A O 11
ATOM 15263 N N . VAL A 1 60 ? -3.476 -3.524 -3.313 1.00 0.00 60 VAL A N 11
ATOM 15264 C CA . VAL A 1 60 ? -4.784 -3.066 -3.778 1.00 0.00 60 VAL A CA 11
ATOM 15265 C C . VAL A 1 60 ? -4.973 -1.619 -3.338 1.00 0.00 60 VAL A C 11
ATOM 15266 O O . VAL A 1 60 ? -5.045 -1.329 -2.138 1.00 0.00 60 VAL A O 11
ATOM 15279 N N . ARG A 1 61 ? -4.957 -0.710 -4.319 1.00 0.00 61 ARG A N 11
ATOM 15280 C CA . ARG A 1 61 ? -5.026 0.720 -4.044 1.00 0.00 61 ARG A CA 11
ATOM 15281 C C . ARG A 1 61 ? -6.343 1.306 -4.553 1.00 0.00 61 ARG A C 11
ATOM 15282 O O . ARG A 1 61 ? -6.644 1.229 -5.746 1.00 0.00 61 ARG A O 11
ATOM 15303 N N . VAL A 1 62 ? -7.113 1.902 -3.635 1.00 0.00 62 VAL A N 11
ATOM 15304 C CA . VAL A 1 62 ? -8.406 2.523 -3.985 1.00 0.00 62 VAL A CA 11
ATOM 15305 C C . VAL A 1 62 ? -8.314 4.056 -3.861 1.00 0.00 62 VAL A C 11
ATOM 15306 O O . VAL A 1 62 ? -9.284 4.728 -3.469 1.00 0.00 62 VAL A O 11
ATOM 15319 N N . TYR A 1 63 ? -7.129 4.602 -4.190 1.00 0.00 63 TYR A N 11
ATOM 15320 C CA . TYR A 1 63 ? -6.919 6.046 -4.189 1.00 0.00 63 TYR A CA 11
ATOM 15321 C C . TYR A 1 63 ? -5.925 6.470 -5.323 1.00 0.00 63 TYR A C 11
ATOM 15322 O O . TYR A 1 63 ? -4.714 6.320 -5.138 1.00 0.00 63 TYR A O 11
ATOM 15340 N N . PRO A 1 64 ? -6.376 7.081 -6.450 1.00 0.00 64 PRO A N 11
ATOM 15341 C CA . PRO A 1 64 ? -7.819 7.333 -6.810 1.00 0.00 64 PRO A CA 11
ATOM 15342 C C . PRO A 1 64 ? -8.372 6.139 -7.596 1.00 0.00 64 PRO A C 11
ATOM 15343 O O . PRO A 1 64 ? -7.590 5.316 -8.093 1.00 0.00 64 PRO A O 11
ATOM 15354 N N . GLN A 1 65 ? -9.699 6.060 -7.744 1.00 0.00 65 GLN A N 11
ATOM 15355 C CA . GLN A 1 65 ? -10.307 4.973 -8.522 1.00 0.00 65 GLN A CA 11
ATOM 15356 C C . GLN A 1 65 ? -10.025 5.177 -10.040 1.00 0.00 65 GLN A C 11
ATOM 15357 O O . GLN A 1 65 ? -9.782 6.310 -10.462 1.00 0.00 65 GLN A O 11
ATOM 15371 N N . PRO A 1 66 ? -10.058 4.114 -10.885 1.00 0.00 66 PRO A N 11
ATOM 15372 C CA . PRO A 1 66 ? -10.343 2.672 -10.490 1.00 0.00 66 PRO A CA 11
ATOM 15373 C C . PRO A 1 66 ? -9.234 2.063 -9.619 1.00 0.00 66 PRO A C 11
ATOM 15374 O O . PRO A 1 66 ? -8.132 2.609 -9.519 1.00 0.00 66 PRO A O 11
ATOM 15385 N N . VAL A 1 67 ? -9.556 0.935 -8.986 1.00 0.00 67 VAL A N 11
ATOM 15386 C CA . VAL A 1 67 ? -8.623 0.226 -8.099 1.00 0.00 67 VAL A CA 11
ATOM 15387 C C . VAL A 1 67 ? -7.481 -0.423 -8.907 1.00 0.00 67 VAL A C 11
ATOM 15388 O O . VAL A 1 67 ? -7.700 -0.953 -9.999 1.00 0.00 67 VAL A O 11
ATOM 15401 N N . ARG A 1 68 ? -6.267 -0.384 -8.336 1.00 0.00 68 ARG A N 11
ATOM 15402 C CA . ARG A 1 68 ? -5.083 -0.974 -8.971 1.00 0.00 68 ARG A CA 11
ATOM 15403 C C . ARG A 1 68 ? -4.658 -2.243 -8.247 1.00 0.00 68 ARG A C 11
ATOM 15404 O O . ARG A 1 68 ? -4.649 -2.293 -7.014 1.00 0.00 68 ARG A O 11
ATOM 15425 N N . ARG A 1 69 ? -4.278 -3.263 -9.028 1.00 0.00 69 ARG A N 11
ATOM 15426 C CA . ARG A 1 69 ? -3.815 -4.535 -8.471 1.00 0.00 69 ARG A CA 11
ATOM 15427 C C . ARG A 1 69 ? -2.432 -4.888 -8.994 1.00 0.00 69 ARG A C 11
ATOM 15428 O O . ARG A 1 69 ? -2.235 -5.038 -10.203 1.00 0.00 69 ARG A O 11
ATOM 15449 N N . LEU A 1 70 ? -1.498 -5.086 -8.065 1.00 0.00 70 LEU A N 11
ATOM 15450 C CA . LEU A 1 70 ? -0.142 -5.505 -8.404 1.00 0.00 70 LEU A CA 11
ATOM 15451 C C . LEU A 1 70 ? 0.096 -6.893 -7.833 1.00 0.00 70 LEU A C 11
ATOM 15452 O O . LEU A 1 70 ? -0.050 -7.103 -6.627 1.00 0.00 70 LEU A O 11
ATOM 15468 N N . VAL A 1 71 ? 0.426 -7.843 -8.707 1.00 0.00 71 VAL A N 11
ATOM 15469 C CA . VAL A 1 71 ? 0.641 -9.231 -8.284 1.00 0.00 71 VAL A CA 11
ATOM 15470 C C . VAL A 1 71 ? 2.034 -9.713 -8.680 1.00 0.00 71 VAL A C 11
ATOM 15471 O O . VAL A 1 71 ? 2.367 -9.776 -9.870 1.00 0.00 71 VAL A O 11
ATOM 15484 N N . GLY A 1 72 ? 2.822 -10.100 -7.672 1.00 0.00 72 GLY A N 11
ATOM 15485 C CA . GLY A 1 72 ? 4.156 -10.635 -7.906 1.00 0.00 72 GLY A CA 11
ATOM 15486 C C . GLY A 1 72 ? 4.916 -10.732 -6.607 1.00 0.00 72 GLY A C 11
ATOM 15487 O O . GLY A 1 72 ? 4.474 -10.188 -5.586 1.00 0.00 72 GLY A O 11
ATOM 15491 N N . GLN A 1 73 ? 6.096 -11.360 -6.656 1.00 0.00 73 GLN A N 11
ATOM 15492 C CA . GLN A 1 73 ? 6.945 -11.435 -5.484 1.00 0.00 73 GLN A CA 11
ATOM 15493 C C . GLN A 1 73 ? 7.478 -10.044 -5.218 1.00 0.00 73 GLN A C 11
ATOM 15494 O O . GLN A 1 73 ? 8.520 -9.651 -5.758 1.00 0.00 73 GLN A O 11
ATOM 15508 N N . LEU A 1 74 ? 6.690 -9.259 -4.473 1.00 0.00 74 LEU A N 11
ATOM 15509 C CA . LEU A 1 74 ? 7.042 -7.826 -4.240 1.00 0.00 74 LEU A CA 11
ATOM 15510 C C . LEU A 1 74 ? 8.215 -7.700 -3.254 1.00 0.00 74 LEU A C 11
ATOM 15511 O O . LEU A 1 74 ? 8.060 -7.212 -2.124 1.00 0.00 74 LEU A O 11
ATOM 15527 N N . ASP A 1 75 ? 9.393 -8.146 -3.704 1.00 0.00 75 ASP A N 11
ATOM 15528 C CA . ASP A 1 75 ? 10.611 -8.090 -2.890 1.00 0.00 75 ASP A CA 11
ATOM 15529 C C . ASP A 1 75 ? 11.543 -6.932 -3.312 1.00 0.00 75 ASP A C 11
ATOM 15530 O O . ASP A 1 75 ? 12.611 -6.754 -2.717 1.00 0.00 75 ASP A O 11
ATOM 15539 N N . HIS A 1 76 ? 11.144 -6.158 -4.347 1.00 0.00 76 HIS A N 11
ATOM 15540 C CA . HIS A 1 76 ? 11.972 -5.044 -4.833 1.00 0.00 76 HIS A CA 11
ATOM 15541 C C . HIS A 1 76 ? 11.153 -3.777 -5.083 1.00 0.00 76 HIS A C 11
ATOM 15542 O O . HIS A 1 76 ? 9.922 -3.812 -5.146 1.00 0.00 76 HIS A O 11
ATOM 15556 N N . ARG A 1 77 ? 11.860 -2.651 -5.111 1.00 0.00 77 ARG A N 11
ATOM 15557 C CA . ARG A 1 77 ? 11.251 -1.320 -5.226 1.00 0.00 77 ARG A CA 11
ATOM 15558 C C . ARG A 1 77 ? 10.853 -0.938 -6.657 1.00 0.00 77 ARG A C 11
ATOM 15559 O O . ARG A 1 77 ? 10.137 0.043 -6.842 1.00 0.00 77 ARG A O 11
ATOM 15580 N N . TYR A 1 78 ? 11.380 -1.651 -7.663 1.00 0.00 78 TYR A N 11
ATOM 15581 C CA . TYR A 1 78 ? 11.121 -1.281 -9.071 1.00 0.00 78 TYR A CA 11
ATOM 15582 C C . TYR A 1 78 ? 9.624 -1.307 -9.403 1.00 0.00 78 TYR A C 11
ATOM 15583 O O . TYR A 1 78 ? 9.110 -0.372 -10.046 1.00 0.00 78 TYR A O 11
ATOM 15601 N N . ARG A 1 79 ? 8.916 -2.349 -8.936 1.00 0.00 79 ARG A N 11
ATOM 15602 C CA . ARG A 1 79 ? 7.470 -2.448 -9.171 1.00 0.00 79 ARG A CA 11
ATOM 15603 C C . ARG A 1 79 ? 6.734 -1.294 -8.500 1.00 0.00 79 ARG A C 11
ATOM 15604 O O . ARG A 1 79 ? 5.831 -0.686 -9.091 1.00 0.00 79 ARG A O 11
ATOM 15625 N N . LEU A 1 80 ? 7.153 -0.977 -7.275 1.00 0.00 80 LEU A N 11
ATOM 15626 C CA . LEU A 1 80 ? 6.569 0.124 -6.514 1.00 0.00 80 LEU A CA 11
ATOM 15627 C C . LEU A 1 80 ? 6.850 1.463 -7.196 1.00 0.00 80 LEU A C 11
ATOM 15628 O O . LEU A 1 80 ? 6.010 2.365 -7.183 1.00 0.00 80 LEU A O 11
ATOM 15644 N N . GLN A 1 81 ? 8.060 1.589 -7.753 1.00 0.00 81 GLN A N 11
ATOM 15645 C CA . GLN A 1 81 ? 8.497 2.823 -8.404 1.00 0.00 81 GLN A CA 11
ATOM 15646 C C . GLN A 1 81 ? 7.532 3.240 -9.515 1.00 0.00 81 GLN A C 11
ATOM 15647 O O . GLN A 1 81 ? 6.987 4.350 -9.470 1.00 0.00 81 GLN A O 11
ATOM 15661 N N . HIS A 1 82 ? 7.313 2.355 -10.513 1.00 0.00 82 HIS A N 11
ATOM 15662 C CA . HIS A 1 82 ? 6.387 2.693 -11.610 1.00 0.00 82 HIS A CA 11
ATOM 15663 C C . HIS A 1 82 ? 4.954 2.873 -11.063 1.00 0.00 82 HIS A C 11
ATOM 15664 O O . HIS A 1 82 ? 4.163 3.658 -11.593 1.00 0.00 82 HIS A O 11
ATOM 15678 N N . LEU A 1 83 ? 4.641 2.102 -10.014 1.00 0.00 83 LEU A N 11
ATOM 15679 C CA . LEU A 1 83 ? 3.327 2.117 -9.394 1.00 0.00 83 LEU A CA 11
ATOM 15680 C C . LEU A 1 83 ? 3.017 3.499 -8.825 1.00 0.00 83 LEU A C 11
ATOM 15681 O O . LEU A 1 83 ? 1.930 4.042 -9.049 1.00 0.00 83 LEU A O 11
ATOM 15697 N N . LEU A 1 84 ? 3.995 4.077 -8.116 1.00 0.00 84 LEU A N 11
ATOM 15698 C CA . LEU A 1 84 ? 3.847 5.420 -7.539 1.00 0.00 84 LEU A CA 11
ATOM 15699 C C . LEU A 1 84 ? 3.919 6.513 -8.613 1.00 0.00 84 LEU A C 11
ATOM 15700 O O . LEU A 1 84 ? 3.368 7.603 -8.433 1.00 0.00 84 LEU A O 11
ATOM 15716 N N . SER A 1 85 ? 4.607 6.212 -9.726 1.00 0.00 85 SER A N 11
ATOM 15717 C CA . SER A 1 85 ? 4.758 7.166 -10.823 1.00 0.00 85 SER A CA 11
ATOM 15718 C C . SER A 1 85 ? 3.378 7.494 -11.455 1.00 0.00 85 SER A C 11
ATOM 15719 O O . SER A 1 85 ? 2.602 6.574 -11.722 1.00 0.00 85 SER A O 11
ATOM 15727 N N . PRO A 1 86 ? 3.044 8.790 -11.698 1.00 0.00 86 PRO A N 11
ATOM 15728 C CA . PRO A 1 86 ? 1.724 9.167 -12.298 1.00 0.00 86 PRO A CA 11
ATOM 15729 C C . PRO A 1 86 ? 1.401 8.327 -13.534 1.00 0.00 86 PRO A C 11
ATOM 15730 O O . PRO A 1 86 ? 0.255 8.334 -13.948 1.00 0.00 86 PRO A O 11
ATOM 15742 N N . MET A 1 1 ? -14.088 9.068 -1.016 1.00 0.00 1 MET A N 12
ATOM 15743 C CA . MET A 1 1 ? -14.159 7.586 -0.872 1.00 0.00 1 MET A CA 12
ATOM 15744 C C . MET A 1 1 ? -12.877 6.957 -1.412 1.00 0.00 1 MET A C 12
ATOM 15745 O O . MET A 1 1 ? -12.683 6.872 -2.629 1.00 0.00 1 MET A O 12
ATOM 15761 N N . TYR A 1 2 ? -12.011 6.501 -0.496 1.00 0.00 2 TYR A N 12
ATOM 15762 C CA . TYR A 1 2 ? -10.747 5.857 -0.881 1.00 0.00 2 TYR A CA 12
ATOM 15763 C C . TYR A 1 2 ? -10.348 4.781 0.136 1.00 0.00 2 TYR A C 12
ATOM 15764 O O . TYR A 1 2 ? -10.666 4.896 1.326 1.00 0.00 2 TYR A O 12
ATOM 15782 N N . VAL A 1 3 ? -9.656 3.735 -0.344 1.00 0.00 3 VAL A N 12
ATOM 15783 C CA . VAL A 1 3 ? -9.222 2.631 0.543 1.00 0.00 3 VAL A CA 12
ATOM 15784 C C . VAL A 1 3 ? -7.858 2.062 0.109 1.00 0.00 3 VAL A C 12
ATOM 15785 O O . VAL A 1 3 ? -7.655 1.773 -1.071 1.00 0.00 3 VAL A O 12
ATOM 15798 N N . PHE A 1 4 ? -6.967 1.799 1.089 1.00 0.00 4 PHE A N 12
ATOM 15799 C CA . PHE A 1 4 ? -5.691 1.133 0.784 1.00 0.00 4 PHE A CA 12
ATOM 15800 C C . PHE A 1 4 ? -5.737 -0.290 1.348 1.00 0.00 4 PHE A C 12
ATOM 15801 O O . PHE A 1 4 ? -6.049 -0.490 2.527 1.00 0.00 4 PHE A O 12
ATOM 15818 N N . ARG A 1 5 ? -5.485 -1.266 0.481 1.00 0.00 5 ARG A N 12
ATOM 15819 C CA . ARG A 1 5 ? -5.557 -2.681 0.850 1.00 0.00 5 ARG A CA 12
ATOM 15820 C C . ARG A 1 5 ? -4.280 -3.403 0.423 1.00 0.00 5 ARG A C 12
ATOM 15821 O O . ARG A 1 5 ? -3.801 -3.210 -0.698 1.00 0.00 5 ARG A O 12
ATOM 15842 N N . LEU A 1 6 ? -3.748 -4.259 1.313 1.00 0.00 6 LEU A N 12
ATOM 15843 C CA . LEU A 1 6 ? -2.544 -5.029 0.995 1.00 0.00 6 LEU A CA 12
ATOM 15844 C C . LEU A 1 6 ? -2.665 -6.473 1.492 1.00 0.00 6 LEU A C 12
ATOM 15845 O O . LEU A 1 6 ? -3.163 -6.724 2.593 1.00 0.00 6 LEU A O 12
ATOM 15861 N N . TYR A 1 7 ? -2.224 -7.412 0.653 1.00 0.00 7 TYR A N 12
ATOM 15862 C CA . TYR A 1 7 ? -2.294 -8.847 0.963 1.00 0.00 7 TYR A CA 12
ATOM 15863 C C . TYR A 1 7 ? -0.928 -9.386 1.379 1.00 0.00 7 TYR A C 12
ATOM 15864 O O . TYR A 1 7 ? 0.103 -8.958 0.844 1.00 0.00 7 TYR A O 12
ATOM 15882 N N . VAL A 1 8 ? -0.928 -10.358 2.310 1.00 0.00 8 VAL A N 12
ATOM 15883 C CA . VAL A 1 8 ? 0.322 -10.982 2.781 1.00 0.00 8 VAL A CA 12
ATOM 15884 C C . VAL A 1 8 ? 0.240 -12.508 2.732 1.00 0.00 8 VAL A C 12
ATOM 15885 O O . VAL A 1 8 ? -0.850 -13.079 2.736 1.00 0.00 8 VAL A O 12
ATOM 15898 N N . ARG A 1 9 ? 1.413 -13.157 2.682 1.00 0.00 9 ARG A N 12
ATOM 15899 C CA . ARG A 1 9 ? 1.485 -14.620 2.624 1.00 0.00 9 ARG A CA 12
ATOM 15900 C C . ARG A 1 9 ? 2.211 -15.171 3.858 1.00 0.00 9 ARG A C 12
ATOM 15901 O O . ARG A 1 9 ? 3.410 -14.937 4.040 1.00 0.00 9 ARG A O 12
ATOM 15922 N N . GLY A 1 10 ? 1.477 -15.930 4.679 1.00 0.00 10 GLY A N 12
ATOM 15923 C CA . GLY A 1 10 ? 2.048 -16.557 5.879 1.00 0.00 10 GLY A CA 12
ATOM 15924 C C . GLY A 1 10 ? 2.172 -15.573 7.062 1.00 0.00 10 GLY A C 12
ATOM 15925 O O . GLY A 1 10 ? 2.623 -15.960 8.140 1.00 0.00 10 GLY A O 12
ATOM 15929 N N . GLU A 1 11 ? 1.761 -14.300 6.850 1.00 0.00 11 GLU A N 12
ATOM 15930 C CA . GLU A 1 11 ? 1.828 -13.252 7.894 1.00 0.00 11 GLU A CA 12
ATOM 15931 C C . GLU A 1 11 ? 3.102 -13.378 8.764 1.00 0.00 11 GLU A C 12
ATOM 15932 O O . GLU A 1 11 ? 3.060 -13.203 9.991 1.00 0.00 11 GLU A O 12
ATOM 15944 N N . THR A 1 12 ? 4.226 -13.688 8.108 1.00 0.00 12 THR A N 12
ATOM 15945 C CA . THR A 1 12 ? 5.510 -13.856 8.803 1.00 0.00 12 THR A CA 12
ATOM 15946 C C . THR A 1 12 ? 6.075 -12.506 9.229 1.00 0.00 12 THR A C 12
ATOM 15947 O O . THR A 1 12 ? 5.625 -11.458 8.755 1.00 0.00 12 THR A O 12
ATOM 15958 N N . HIS A 1 13 ? 7.067 -12.541 10.130 1.00 0.00 13 HIS A N 12
ATOM 15959 C CA . HIS A 1 13 ? 7.703 -11.314 10.626 1.00 0.00 13 HIS A CA 12
ATOM 15960 C C . HIS A 1 13 ? 8.351 -10.519 9.481 1.00 0.00 13 HIS A C 12
ATOM 15961 O O . HIS A 1 13 ? 8.369 -9.282 9.508 1.00 0.00 13 HIS A O 12
ATOM 15975 N N . ALA A 1 14 ? 8.847 -11.240 8.465 1.00 0.00 14 ALA A N 12
ATOM 15976 C CA . ALA A 1 14 ? 9.458 -10.605 7.297 1.00 0.00 14 ALA A CA 12
ATOM 15977 C C . ALA A 1 14 ? 8.436 -9.741 6.566 1.00 0.00 14 ALA A C 12
ATOM 15978 O O . ALA A 1 14 ? 8.752 -8.637 6.113 1.00 0.00 14 ALA A O 12
ATOM 15985 N N . ALA A 1 15 ? 7.203 -10.257 6.463 1.00 0.00 15 ALA A N 12
ATOM 15986 C CA . ALA A 1 15 ? 6.119 -9.543 5.793 1.00 0.00 15 ALA A CA 12
ATOM 15987 C C . ALA A 1 15 ? 5.814 -8.227 6.499 1.00 0.00 15 ALA A C 12
ATOM 15988 O O . ALA A 1 15 ? 5.533 -7.229 5.850 1.00 0.00 15 ALA A O 12
ATOM 15995 N N . GLU A 1 16 ? 5.845 -8.250 7.836 1.00 0.00 16 GLU A N 12
ATOM 15996 C CA . GLU A 1 16 ? 5.558 -7.059 8.643 1.00 0.00 16 GLU A CA 12
ATOM 15997 C C . GLU A 1 16 ? 6.606 -5.967 8.415 1.00 0.00 16 GLU A C 12
ATOM 15998 O O . GLU A 1 16 ? 6.264 -4.789 8.281 1.00 0.00 16 GLU A O 12
ATOM 16010 N N . VAL A 1 17 ? 7.886 -6.373 8.357 1.00 0.00 17 VAL A N 12
ATOM 16011 C CA . VAL A 1 17 ? 8.987 -5.429 8.122 1.00 0.00 17 VAL A CA 12
ATOM 16012 C C . VAL A 1 17 ? 8.824 -4.799 6.731 1.00 0.00 17 VAL A C 12
ATOM 16013 O O . VAL A 1 17 ? 8.906 -3.577 6.573 1.00 0.00 17 VAL A O 12
ATOM 16026 N N . ALA A 1 18 ? 8.536 -5.651 5.753 1.00 0.00 18 ALA A N 12
ATOM 16027 C CA . ALA A 1 18 ? 8.290 -5.223 4.385 1.00 0.00 18 ALA A CA 12
ATOM 16028 C C . ALA A 1 18 ? 7.075 -4.312 4.335 1.00 0.00 18 ALA A C 12
ATOM 16029 O O . ALA A 1 18 ? 7.060 -3.333 3.598 1.00 0.00 18 ALA A O 12
ATOM 16036 N N . LEU A 1 19 ? 6.052 -4.653 5.132 1.00 0.00 19 LEU A N 12
ATOM 16037 C CA . LEU A 1 19 ? 4.826 -3.868 5.198 1.00 0.00 19 LEU A CA 12
ATOM 16038 C C . LEU A 1 19 ? 5.132 -2.467 5.701 1.00 0.00 19 LEU A C 12
ATOM 16039 O O . LEU A 1 19 ? 4.647 -1.490 5.146 1.00 0.00 19 LEU A O 12
ATOM 16055 N N . LYS A 1 20 ? 5.942 -2.387 6.759 1.00 0.00 20 LYS A N 12
ATOM 16056 C CA . LYS A 1 20 ? 6.333 -1.101 7.329 1.00 0.00 20 LYS A CA 12
ATOM 16057 C C . LYS A 1 20 ? 7.153 -0.295 6.317 1.00 0.00 20 LYS A C 12
ATOM 16058 O O . LYS A 1 20 ? 6.999 0.914 6.213 1.00 0.00 20 LYS A O 12
ATOM 16077 N N . ASN A 1 21 ? 8.031 -0.992 5.581 1.00 0.00 21 ASN A N 12
ATOM 16078 C CA . ASN A 1 21 ? 8.878 -0.364 4.563 1.00 0.00 21 ASN A CA 12
ATOM 16079 C C . ASN A 1 21 ? 8.034 0.161 3.402 1.00 0.00 21 ASN A C 12
ATOM 16080 O O . ASN A 1 21 ? 8.269 1.262 2.897 1.00 0.00 21 ASN A O 12
ATOM 16091 N N . LEU A 1 22 ? 7.058 -0.651 2.979 1.00 0.00 22 LEU A N 12
ATOM 16092 C CA . LEU A 1 22 ? 6.172 -0.297 1.864 1.00 0.00 22 LEU A CA 12
ATOM 16093 C C . LEU A 1 22 ? 5.248 0.842 2.295 1.00 0.00 22 LEU A C 12
ATOM 16094 O O . LEU A 1 22 ? 5.048 1.812 1.562 1.00 0.00 22 LEU A O 12
ATOM 16110 N N . HIS A 1 23 ? 4.737 0.722 3.519 1.00 0.00 23 HIS A N 12
ATOM 16111 C CA . HIS A 1 23 ? 3.879 1.742 4.124 1.00 0.00 23 HIS A CA 12
ATOM 16112 C C . HIS A 1 23 ? 4.651 3.048 4.247 1.00 0.00 23 HIS A C 12
ATOM 16113 O O . HIS A 1 23 ? 4.145 4.127 3.929 1.00 0.00 23 HIS A O 12
ATOM 16127 N N . ASP A 1 24 ? 5.884 2.920 4.718 1.00 0.00 24 ASP A N 12
ATOM 16128 C CA . ASP A 1 24 ? 6.780 4.038 4.914 1.00 0.00 24 ASP A CA 12
ATOM 16129 C C . ASP A 1 24 ? 7.046 4.767 3.599 1.00 0.00 24 ASP A C 12
ATOM 16130 O O . ASP A 1 24 ? 7.001 6.003 3.550 1.00 0.00 24 ASP A O 12
ATOM 16139 N N . LEU A 1 25 ? 7.304 4.000 2.535 1.00 0.00 25 LEU A N 12
ATOM 16140 C CA . LEU A 1 25 ? 7.556 4.580 1.218 1.00 0.00 25 LEU A CA 12
ATOM 16141 C C . LEU A 1 25 ? 6.320 5.334 0.728 1.00 0.00 25 LEU A C 12
ATOM 16142 O O . LEU A 1 25 ? 6.429 6.436 0.187 1.00 0.00 25 LEU A O 12
ATOM 16158 N N . LEU A 1 26 ? 5.145 4.719 0.916 1.00 0.00 26 LEU A N 12
ATOM 16159 C CA . LEU A 1 26 ? 3.878 5.312 0.476 1.00 0.00 26 LEU A CA 12
ATOM 16160 C C . LEU A 1 26 ? 3.576 6.624 1.198 1.00 0.00 26 LEU A C 12
ATOM 16161 O O . LEU A 1 26 ? 3.088 7.576 0.578 1.00 0.00 26 LEU A O 12
ATOM 16177 N N . SER A 1 27 ? 3.853 6.667 2.508 1.00 0.00 27 SER A N 12
ATOM 16178 C CA . SER A 1 27 ? 3.591 7.864 3.304 1.00 0.00 27 SER A CA 12
ATOM 16179 C C . SER A 1 27 ? 4.437 9.020 2.820 1.00 0.00 27 SER A C 12
ATOM 16180 O O . SER A 1 27 ? 3.942 10.144 2.671 1.00 0.00 27 SER A O 12
ATOM 16188 N N . SER A 1 28 ? 5.716 8.737 2.560 1.00 0.00 28 SER A N 12
ATOM 16189 C CA . SER A 1 28 ? 6.636 9.755 2.072 1.00 0.00 28 SER A CA 12
ATOM 16190 C C . SER A 1 28 ? 6.309 10.153 0.635 1.00 0.00 28 SER A C 12
ATOM 16191 O O . SER A 1 28 ? 6.399 11.330 0.269 1.00 0.00 28 SER A O 12
ATOM 16199 N N . ALA A 1 29 ? 5.930 9.159 -0.169 1.00 0.00 29 ALA A N 12
ATOM 16200 C CA . ALA A 1 29 ? 5.583 9.376 -1.568 1.00 0.00 29 ALA A CA 12
ATOM 16201 C C . ALA A 1 29 ? 4.329 10.236 -1.701 1.00 0.00 29 ALA A C 12
ATOM 16202 O O . ALA A 1 29 ? 4.229 11.062 -2.614 1.00 0.00 29 ALA A O 12
ATOM 16209 N N . LEU A 1 30 ? 3.355 10.006 -0.806 1.00 0.00 30 LEU A N 12
ATOM 16210 C CA . LEU A 1 30 ? 2.079 10.735 -0.850 1.00 0.00 30 LEU A CA 12
ATOM 16211 C C . LEU A 1 30 ? 1.914 11.652 0.358 1.00 0.00 30 LEU A C 12
ATOM 16212 O O . LEU A 1 30 ? 1.949 11.198 1.506 1.00 0.00 30 LEU A O 12
ATOM 16228 N N . LYS A 1 31 ? 1.693 12.941 0.083 1.00 0.00 31 LYS A N 12
ATOM 16229 C CA . LYS A 1 31 ? 1.470 13.934 1.134 1.00 0.00 31 LYS A CA 12
ATOM 16230 C C . LYS A 1 31 ? 0.178 13.634 1.898 1.00 0.00 31 LYS A C 12
ATOM 16231 O O . LYS A 1 31 ? 0.125 13.766 3.122 1.00 0.00 31 LYS A O 12
ATOM 16250 N N . VAL A 1 32 ? -0.870 13.261 1.151 1.00 0.00 32 VAL A N 12
ATOM 16251 C CA . VAL A 1 32 ? -2.185 12.975 1.735 1.00 0.00 32 VAL A CA 12
ATOM 16252 C C . VAL A 1 32 ? -2.150 11.663 2.588 1.00 0.00 32 VAL A C 12
ATOM 16253 O O . VAL A 1 32 ? -1.509 10.689 2.182 1.00 0.00 32 VAL A O 12
ATOM 16266 N N . PRO A 1 33 ? -2.863 11.602 3.747 1.00 0.00 33 PRO A N 12
ATOM 16267 C CA . PRO A 1 33 ? -2.914 10.359 4.590 1.00 0.00 33 PRO A CA 12
ATOM 16268 C C . PRO A 1 33 ? -3.779 9.266 3.954 1.00 0.00 33 PRO A C 12
ATOM 16269 O O . PRO A 1 33 ? -4.648 9.554 3.125 1.00 0.00 33 PRO A O 12
ATOM 16280 N N . TYR A 1 34 ? -3.530 8.015 4.351 1.00 0.00 34 TYR A N 12
ATOM 16281 C CA . TYR A 1 34 ? -4.279 6.863 3.827 1.00 0.00 34 TYR A CA 12
ATOM 16282 C C . TYR A 1 34 ? -4.374 5.745 4.875 1.00 0.00 34 TYR A C 12
ATOM 16283 O O . TYR A 1 34 ? -3.597 5.718 5.834 1.00 0.00 34 TYR A O 12
ATOM 16301 N N . THR A 1 35 ? -5.327 4.822 4.674 1.00 0.00 35 THR A N 12
ATOM 16302 C CA . THR A 1 35 ? -5.515 3.697 5.596 1.00 0.00 35 THR A CA 12
ATOM 16303 C C . THR A 1 35 ? -5.173 2.376 4.892 1.00 0.00 35 THR A C 12
ATOM 16304 O O . THR A 1 35 ? -5.778 2.028 3.868 1.00 0.00 35 THR A O 12
ATOM 16315 N N . LEU A 1 36 ? -4.205 1.648 5.465 1.00 0.00 36 LEU A N 12
ATOM 16316 C CA . LEU A 1 36 ? -3.759 0.366 4.913 1.00 0.00 36 LEU A CA 12
ATOM 16317 C C . LEU A 1 36 ? -4.122 -0.775 5.854 1.00 0.00 36 LEU A C 12
ATOM 16318 O O . LEU A 1 36 ? -3.752 -0.761 7.033 1.00 0.00 36 LEU A O 12
ATOM 16334 N N . LYS A 1 37 ? -4.824 -1.778 5.317 1.00 0.00 37 LYS A N 12
ATOM 16335 C CA . LYS A 1 37 ? -5.215 -2.955 6.093 1.00 0.00 37 LYS A CA 12
ATOM 16336 C C . LYS A 1 37 ? -4.509 -4.201 5.562 1.00 0.00 37 LYS A C 12
ATOM 16337 O O . LYS A 1 37 ? -4.197 -4.282 4.368 1.00 0.00 37 LYS A O 12
ATOM 16356 N N . VAL A 1 38 ? -4.222 -5.146 6.462 1.00 0.00 38 VAL A N 12
ATOM 16357 C CA . VAL A 1 38 ? -3.503 -6.371 6.092 1.00 0.00 38 VAL A CA 12
ATOM 16358 C C . VAL A 1 38 ? -4.465 -7.563 6.026 1.00 0.00 38 VAL A C 12
ATOM 16359 O O . VAL A 1 38 ? -5.189 -7.848 6.984 1.00 0.00 38 VAL A O 12
ATOM 16372 N N . VAL A 1 39 ? -4.449 -8.249 4.883 1.00 0.00 39 VAL A N 12
ATOM 16373 C CA . VAL A 1 39 ? -5.299 -9.419 4.657 1.00 0.00 39 VAL A CA 12
ATOM 16374 C C . VAL A 1 39 ? -4.422 -10.628 4.287 1.00 0.00 39 VAL A C 12
ATOM 16375 O O . VAL A 1 39 ? -3.579 -10.540 3.390 1.00 0.00 39 VAL A O 12
ATOM 16388 N N . ASP A 1 40 ? -4.624 -11.748 4.999 1.00 0.00 40 ASP A N 12
ATOM 16389 C CA . ASP A 1 40 ? -3.840 -12.964 4.755 1.00 0.00 40 ASP A CA 12
ATOM 16390 C C . ASP A 1 40 ? -4.395 -13.746 3.567 1.00 0.00 40 ASP A C 12
ATOM 16391 O O . ASP A 1 40 ? -5.574 -14.112 3.542 1.00 0.00 40 ASP A O 12
ATOM 16400 N N . VAL A 1 41 ? -3.527 -13.988 2.581 1.00 0.00 41 VAL A N 12
ATOM 16401 C CA . VAL A 1 41 ? -3.898 -14.714 1.368 1.00 0.00 41 VAL A CA 12
ATOM 16402 C C . VAL A 1 41 ? -4.289 -16.172 1.679 1.00 0.00 41 VAL A C 12
ATOM 16403 O O . VAL A 1 41 ? -5.236 -16.704 1.088 1.00 0.00 41 VAL A O 12
ATOM 16416 N N . THR A 1 42 ? -3.500 -16.827 2.533 1.00 0.00 42 THR A N 12
ATOM 16417 C CA . THR A 1 42 ? -3.703 -18.250 2.835 1.00 0.00 42 THR A CA 12
ATOM 16418 C C . THR A 1 42 ? -4.796 -18.503 3.878 1.00 0.00 42 THR A C 12
ATOM 16419 O O . THR A 1 42 ? -5.276 -19.639 3.997 1.00 0.00 42 THR A O 12
ATOM 16430 N N . LYS A 1 43 ? -5.156 -17.473 4.670 1.00 0.00 43 LYS A N 12
ATOM 16431 C CA . LYS A 1 43 ? -6.156 -17.666 5.732 1.00 0.00 43 LYS A CA 12
ATOM 16432 C C . LYS A 1 43 ? -7.586 -17.324 5.275 1.00 0.00 43 LYS A C 12
ATOM 16433 O O . LYS A 1 43 ? -8.507 -18.091 5.547 1.00 0.00 43 LYS A O 12
ATOM 16452 N N . GLN A 1 44 ? -7.767 -16.180 4.577 1.00 0.00 44 GLN A N 12
ATOM 16453 C CA . GLN A 1 44 ? -9.108 -15.796 4.070 1.00 0.00 44 GLN A CA 12
ATOM 16454 C C . GLN A 1 44 ? -9.252 -16.091 2.547 1.00 0.00 44 GLN A C 12
ATOM 16455 O O . GLN A 1 44 ? -8.807 -15.272 1.728 1.00 0.00 44 GLN A O 12
ATOM 16469 N N . PRO A 1 45 ? -9.905 -17.207 2.130 1.00 0.00 45 PRO A N 12
ATOM 16470 C CA . PRO A 1 45 ? -10.117 -17.506 0.672 1.00 0.00 45 PRO A CA 12
ATOM 16471 C C . PRO A 1 45 ? -10.935 -16.446 -0.047 1.00 0.00 45 PRO A C 12
ATOM 16472 O O . PRO A 1 45 ? -10.716 -16.203 -1.214 1.00 0.00 45 PRO A O 12
ATOM 16483 N N . ASP A 1 46 ? -11.945 -15.893 0.635 1.00 0.00 46 ASP A N 12
ATOM 16484 C CA . ASP A 1 46 ? -12.858 -14.941 -0.009 1.00 0.00 46 ASP A CA 12
ATOM 16485 C C . ASP A 1 46 ? -12.124 -13.712 -0.529 1.00 0.00 46 ASP A C 12
ATOM 16486 O O . ASP A 1 46 ? -12.360 -13.275 -1.664 1.00 0.00 46 ASP A O 12
ATOM 16495 N N . LEU A 1 47 ? -11.224 -13.171 0.289 1.00 0.00 47 LEU A N 12
ATOM 16496 C CA . LEU A 1 47 ? -10.458 -11.988 -0.098 1.00 0.00 47 LEU A CA 12
ATOM 16497 C C . LEU A 1 47 ? -9.415 -12.327 -1.169 1.00 0.00 47 LEU A C 12
ATOM 16498 O O . LEU A 1 47 ? -9.304 -11.626 -2.179 1.00 0.00 47 LEU A O 12
ATOM 16514 N N . ALA A 1 48 ? -8.631 -13.383 -0.921 1.00 0.00 48 ALA A N 12
ATOM 16515 C CA . ALA A 1 48 ? -7.561 -13.793 -1.844 1.00 0.00 48 ALA A CA 12
ATOM 16516 C C . ALA A 1 48 ? -8.096 -14.271 -3.196 1.00 0.00 48 ALA A C 12
ATOM 16517 O O . ALA A 1 48 ? -7.527 -13.952 -4.245 1.00 0.00 48 ALA A O 12
ATOM 16524 N N . GLU A 1 49 ? -9.160 -15.071 -3.155 1.00 0.00 49 GLU A N 12
ATOM 16525 C CA . GLU A 1 49 ? -9.751 -15.645 -4.355 1.00 0.00 49 GLU A CA 12
ATOM 16526 C C . GLU A 1 49 ? -10.315 -14.547 -5.231 1.00 0.00 49 GLU A C 12
ATOM 16527 O O . GLU A 1 49 ? -10.053 -14.506 -6.440 1.00 0.00 49 GLU A O 12
ATOM 16539 N N . LYS A 1 50 ? -11.094 -13.650 -4.609 1.00 0.00 50 LYS A N 12
ATOM 16540 C CA . LYS A 1 50 ? -11.695 -12.548 -5.335 1.00 0.00 50 LYS A CA 12
ATOM 16541 C C . LYS A 1 50 ? -10.635 -11.612 -5.881 1.00 0.00 50 LYS A C 12
ATOM 16542 O O . LYS A 1 50 ? -10.784 -11.067 -6.980 1.00 0.00 50 LYS A O 12
ATOM 16561 N N . ASP A 1 51 ? -9.569 -11.422 -5.103 1.00 0.00 51 ASP A N 12
ATOM 16562 C CA . ASP A 1 51 ? -8.474 -10.528 -5.509 1.00 0.00 51 ASP A CA 12
ATOM 16563 C C . ASP A 1 51 ? -7.607 -11.151 -6.626 1.00 0.00 51 ASP A C 12
ATOM 16564 O O . ASP A 1 51 ? -6.865 -10.440 -7.309 1.00 0.00 51 ASP A O 12
ATOM 16573 N N . GLN A 1 52 ? -7.749 -12.476 -6.842 1.00 0.00 52 GLN A N 12
ATOM 16574 C CA . GLN A 1 52 ? -7.031 -13.175 -7.922 1.00 0.00 52 GLN A CA 12
ATOM 16575 C C . GLN A 1 52 ? -5.537 -12.781 -7.965 1.00 0.00 52 GLN A C 12
ATOM 16576 O O . GLN A 1 52 ? -5.020 -12.336 -9.004 1.00 0.00 52 GLN A O 12
ATOM 16590 N N . VAL A 1 53 ? -4.857 -12.924 -6.821 1.00 0.00 53 VAL A N 12
ATOM 16591 C CA . VAL A 1 53 ? -3.435 -12.557 -6.720 1.00 0.00 53 VAL A CA 12
ATOM 16592 C C . VAL A 1 53 ? -2.524 -13.693 -7.209 1.00 0.00 53 VAL A C 12
ATOM 16593 O O . VAL A 1 53 ? -2.475 -14.768 -6.604 1.00 0.00 53 VAL A O 12
ATOM 16606 N N . GLN A 1 54 ? -1.820 -13.443 -8.324 1.00 0.00 54 GLN A N 12
ATOM 16607 C CA . GLN A 1 54 ? -0.916 -14.436 -8.913 1.00 0.00 54 GLN A CA 12
ATOM 16608 C C . GLN A 1 54 ? 0.285 -14.718 -7.989 1.00 0.00 54 GLN A C 12
ATOM 16609 O O . GLN A 1 54 ? 0.690 -15.873 -7.825 1.00 0.00 54 GLN A O 12
ATOM 16623 N N . ALA A 1 55 ? 0.844 -13.653 -7.391 1.00 0.00 55 ALA A N 12
ATOM 16624 C CA . ALA A 1 55 ? 1.993 -13.789 -6.482 1.00 0.00 55 ALA A CA 12
ATOM 16625 C C . ALA A 1 55 ? 1.961 -12.711 -5.391 1.00 0.00 55 ALA A C 12
ATOM 16626 O O . ALA A 1 55 ? 1.586 -11.564 -5.647 1.00 0.00 55 ALA A O 12
ATOM 16633 N N . THR A 1 56 ? 2.287 -13.120 -4.162 1.00 0.00 56 THR A N 12
ATOM 16634 C CA . THR A 1 56 ? 2.231 -12.228 -2.993 1.00 0.00 56 THR A CA 12
ATOM 16635 C C . THR A 1 56 ? 3.556 -11.428 -2.738 1.00 0.00 56 THR A C 12
ATOM 16636 O O . THR A 1 56 ? 4.651 -11.861 -3.134 1.00 0.00 56 THR A O 12
ATOM 16647 N N . PRO A 1 57 ? 3.494 -10.302 -2.000 1.00 0.00 57 PRO A N 12
ATOM 16648 C CA . PRO A 1 57 ? 2.225 -9.658 -1.462 1.00 0.00 57 PRO A CA 12
ATOM 16649 C C . PRO A 1 57 ? 1.503 -8.955 -2.600 1.00 0.00 57 PRO A C 12
ATOM 16650 O O . PRO A 1 57 ? 2.080 -8.789 -3.685 1.00 0.00 57 PRO A O 12
ATOM 16661 N N . THR A 1 58 ? 0.280 -8.494 -2.349 1.00 0.00 58 THR A N 12
ATOM 16662 C CA . THR A 1 58 ? -0.464 -7.743 -3.368 1.00 0.00 58 THR A CA 12
ATOM 16663 C C . THR A 1 58 ? -0.730 -6.332 -2.880 1.00 0.00 58 THR A C 12
ATOM 16664 O O . THR A 1 58 ? -1.364 -6.133 -1.836 1.00 0.00 58 THR A O 12
ATOM 16675 N N . LEU A 1 59 ? -0.273 -5.354 -3.665 1.00 0.00 59 LEU A N 12
ATOM 16676 C CA . LEU A 1 59 ? -0.491 -3.965 -3.342 1.00 0.00 59 LEU A CA 12
ATOM 16677 C C . LEU A 1 59 ? -1.710 -3.474 -4.084 1.00 0.00 59 LEU A C 12
ATOM 16678 O O . LEU A 1 59 ? -1.682 -3.305 -5.309 1.00 0.00 59 LEU A O 12
ATOM 16694 N N . VAL A 1 60 ? -2.786 -3.264 -3.336 1.00 0.00 60 VAL A N 12
ATOM 16695 C CA . VAL A 1 60 ? -4.052 -2.805 -3.917 1.00 0.00 60 VAL A CA 12
ATOM 16696 C C . VAL A 1 60 ? -4.305 -1.365 -3.479 1.00 0.00 60 VAL A C 12
ATOM 16697 O O . VAL A 1 60 ? -4.403 -1.083 -2.279 1.00 0.00 60 VAL A O 12
ATOM 16710 N N . ARG A 1 61 ? -4.357 -0.451 -4.458 1.00 0.00 61 ARG A N 12
ATOM 16711 C CA . ARG A 1 61 ? -4.535 0.970 -4.173 1.00 0.00 61 ARG A CA 12
ATOM 16712 C C . ARG A 1 61 ? -5.863 1.471 -4.737 1.00 0.00 61 ARG A C 12
ATOM 16713 O O . ARG A 1 61 ? -6.081 1.435 -5.951 1.00 0.00 61 ARG A O 12
ATOM 16734 N N . VAL A 1 62 ? -6.733 1.976 -3.848 1.00 0.00 62 VAL A N 12
ATOM 16735 C CA . VAL A 1 62 ? -8.033 2.531 -4.267 1.00 0.00 62 VAL A CA 12
ATOM 16736 C C . VAL A 1 62 ? -8.052 4.042 -4.015 1.00 0.00 62 VAL A C 12
ATOM 16737 O O . VAL A 1 62 ? -9.032 4.598 -3.483 1.00 0.00 62 VAL A O 12
ATOM 16750 N N . TYR A 1 63 ? -6.947 4.702 -4.401 1.00 0.00 63 TYR A N 12
ATOM 16751 C CA . TYR A 1 63 ? -6.822 6.149 -4.262 1.00 0.00 63 TYR A CA 12
ATOM 16752 C C . TYR A 1 63 ? -6.058 6.746 -5.485 1.00 0.00 63 TYR A C 12
ATOM 16753 O O . TYR A 1 63 ? -4.825 6.664 -5.517 1.00 0.00 63 TYR A O 12
ATOM 16771 N N . PRO A 1 64 ? -6.725 7.427 -6.448 1.00 0.00 64 PRO A N 12
ATOM 16772 C CA . PRO A 1 64 ? -8.220 7.608 -6.541 1.00 0.00 64 PRO A CA 12
ATOM 16773 C C . PRO A 1 64 ? -8.835 6.449 -7.334 1.00 0.00 64 PRO A C 12
ATOM 16774 O O . PRO A 1 64 ? -8.109 5.551 -7.779 1.00 0.00 64 PRO A O 12
ATOM 16785 N N . GLN A 1 65 ? -10.155 6.496 -7.558 1.00 0.00 65 GLN A N 12
ATOM 16786 C CA . GLN A 1 65 ? -10.826 5.464 -8.359 1.00 0.00 65 GLN A CA 12
ATOM 16787 C C . GLN A 1 65 ? -10.385 5.585 -9.838 1.00 0.00 65 GLN A C 12
ATOM 16788 O O . GLN A 1 65 ? -10.014 6.680 -10.269 1.00 0.00 65 GLN A O 12
ATOM 16802 N N . PRO A 1 66 ? -10.399 4.493 -10.638 1.00 0.00 66 PRO A N 12
ATOM 16803 C CA . PRO A 1 66 ? -10.835 3.097 -10.224 1.00 0.00 66 PRO A CA 12
ATOM 16804 C C . PRO A 1 66 ? -9.789 2.370 -9.371 1.00 0.00 66 PRO A C 12
ATOM 16805 O O . PRO A 1 66 ? -8.679 2.865 -9.164 1.00 0.00 66 PRO A O 12
ATOM 16816 N N . VAL A 1 67 ? -10.175 1.191 -8.878 1.00 0.00 67 VAL A N 12
ATOM 16817 C CA . VAL A 1 67 ? -9.309 0.362 -8.033 1.00 0.00 67 VAL A CA 12
ATOM 16818 C C . VAL A 1 67 ? -8.077 -0.127 -8.822 1.00 0.00 67 VAL A C 12
ATOM 16819 O O . VAL A 1 67 ? -8.199 -0.595 -9.957 1.00 0.00 67 VAL A O 12
ATOM 16832 N N . ARG A 1 68 ? -6.900 -0.024 -8.188 1.00 0.00 68 ARG A N 12
ATOM 16833 C CA . ARG A 1 68 ? -5.642 -0.467 -8.798 1.00 0.00 68 ARG A CA 12
ATOM 16834 C C . ARG A 1 68 ? -5.162 -1.741 -8.104 1.00 0.00 68 ARG A C 12
ATOM 16835 O O . ARG A 1 68 ? -5.138 -1.807 -6.870 1.00 0.00 68 ARG A O 12
ATOM 16856 N N . ARG A 1 69 ? -4.795 -2.755 -8.899 1.00 0.00 69 ARG A N 12
ATOM 16857 C CA . ARG A 1 69 ? -4.333 -4.032 -8.345 1.00 0.00 69 ARG A CA 12
ATOM 16858 C C . ARG A 1 69 ? -2.987 -4.437 -8.951 1.00 0.00 69 ARG A C 12
ATOM 16859 O O . ARG A 1 69 ? -2.873 -4.625 -10.167 1.00 0.00 69 ARG A O 12
ATOM 16880 N N . LEU A 1 70 ? -1.986 -4.613 -8.083 1.00 0.00 70 LEU A N 12
ATOM 16881 C CA . LEU A 1 70 ? -0.655 -5.050 -8.506 1.00 0.00 70 LEU A CA 12
ATOM 16882 C C . LEU A 1 70 ? -0.285 -6.327 -7.757 1.00 0.00 70 LEU A C 12
ATOM 16883 O O . LEU A 1 70 ? -0.247 -6.336 -6.524 1.00 0.00 70 LEU A O 12
ATOM 16899 N N . VAL A 1 71 ? -0.033 -7.404 -8.507 1.00 0.00 71 VAL A N 12
ATOM 16900 C CA . VAL A 1 71 ? 0.297 -8.704 -7.901 1.00 0.00 71 VAL A CA 12
ATOM 16901 C C . VAL A 1 71 ? 1.641 -9.223 -8.395 1.00 0.00 71 VAL A C 12
ATOM 16902 O O . VAL A 1 71 ? 1.944 -9.138 -9.591 1.00 0.00 71 VAL A O 12
ATOM 16915 N N . GLY A 1 72 ? 2.423 -9.807 -7.475 1.00 0.00 72 GLY A N 12
ATOM 16916 C CA . GLY A 1 72 ? 3.706 -10.394 -7.836 1.00 0.00 72 GLY A CA 12
ATOM 16917 C C . GLY A 1 72 ? 4.567 -10.607 -6.613 1.00 0.00 72 GLY A C 12
ATOM 16918 O O . GLY A 1 72 ? 4.245 -10.113 -5.525 1.00 0.00 72 GLY A O 12
ATOM 16922 N N . GLN A 1 73 ? 5.699 -11.295 -6.804 1.00 0.00 73 GLN A N 12
ATOM 16923 C CA . GLN A 1 73 ? 6.640 -11.506 -5.721 1.00 0.00 73 GLN A CA 12
ATOM 16924 C C . GLN A 1 73 ? 7.266 -10.169 -5.386 1.00 0.00 73 GLN A C 12
ATOM 16925 O O . GLN A 1 73 ? 8.269 -9.771 -5.993 1.00 0.00 73 GLN A O 12
ATOM 16939 N N . LEU A 1 74 ? 6.593 -9.416 -4.501 1.00 0.00 74 LEU A N 12
ATOM 16940 C CA . LEU A 1 74 ? 7.045 -8.025 -4.195 1.00 0.00 74 LEU A CA 12
ATOM 16941 C C . LEU A 1 74 ? 8.341 -8.014 -3.371 1.00 0.00 74 LEU A C 12
ATOM 16942 O O . LEU A 1 74 ? 8.350 -7.649 -2.187 1.00 0.00 74 LEU A O 12
ATOM 16958 N N . ASP A 1 75 ? 9.444 -8.387 -4.031 1.00 0.00 75 ASP A N 12
ATOM 16959 C CA . ASP A 1 75 ? 10.769 -8.386 -3.403 1.00 0.00 75 ASP A CA 12
ATOM 16960 C C . ASP A 1 75 ? 11.649 -7.220 -3.909 1.00 0.00 75 ASP A C 12
ATOM 16961 O O . ASP A 1 75 ? 12.806 -7.091 -3.490 1.00 0.00 75 ASP A O 12
ATOM 16970 N N . HIS A 1 76 ? 11.108 -6.385 -4.831 1.00 0.00 76 HIS A N 12
ATOM 16971 C CA . HIS A 1 76 ? 11.872 -5.265 -5.397 1.00 0.00 76 HIS A CA 12
ATOM 16972 C C . HIS A 1 76 ? 11.041 -3.968 -5.459 1.00 0.00 76 HIS A C 12
ATOM 16973 O O . HIS A 1 76 ? 9.809 -3.997 -5.395 1.00 0.00 76 HIS A O 12
ATOM 16987 N N . ARG A 1 77 ? 11.747 -2.836 -5.540 1.00 0.00 77 ARG A N 12
ATOM 16988 C CA . ARG A 1 77 ? 11.119 -1.504 -5.562 1.00 0.00 77 ARG A CA 12
ATOM 16989 C C . ARG A 1 77 ? 10.590 -1.102 -6.953 1.00 0.00 77 ARG A C 12
ATOM 16990 O O . ARG A 1 77 ? 9.836 -0.130 -7.065 1.00 0.00 77 ARG A O 12
ATOM 17011 N N . TYR A 1 78 ? 11.048 -1.793 -8.013 1.00 0.00 78 TYR A N 12
ATOM 17012 C CA . TYR A 1 78 ? 10.673 -1.424 -9.393 1.00 0.00 78 TYR A CA 12
ATOM 17013 C C . TYR A 1 78 ? 9.163 -1.511 -9.626 1.00 0.00 78 TYR A C 12
ATOM 17014 O O . TYR A 1 78 ? 8.584 -0.641 -10.300 1.00 0.00 78 TYR A O 12
ATOM 17032 N N . ARG A 1 79 ? 8.521 -2.543 -9.061 1.00 0.00 79 ARG A N 12
ATOM 17033 C CA . ARG A 1 79 ? 7.070 -2.710 -9.217 1.00 0.00 79 ARG A CA 12
ATOM 17034 C C . ARG A 1 79 ? 6.327 -1.478 -8.691 1.00 0.00 79 ARG A C 12
ATOM 17035 O O . ARG A 1 79 ? 5.449 -0.927 -9.377 1.00 0.00 79 ARG A O 12
ATOM 17056 N N . LEU A 1 80 ? 6.723 -1.016 -7.508 1.00 0.00 80 LEU A N 12
ATOM 17057 C CA . LEU A 1 80 ? 6.136 0.192 -6.916 1.00 0.00 80 LEU A CA 12
ATOM 17058 C C . LEU A 1 80 ? 6.580 1.450 -7.673 1.00 0.00 80 LEU A C 12
ATOM 17059 O O . LEU A 1 80 ? 5.878 2.468 -7.656 1.00 0.00 80 LEU A O 12
ATOM 17075 N N . GLN A 1 81 ? 7.772 1.388 -8.290 1.00 0.00 81 GLN A N 12
ATOM 17076 C CA . GLN A 1 81 ? 8.325 2.534 -8.993 1.00 0.00 81 GLN A CA 12
ATOM 17077 C C . GLN A 1 81 ? 7.379 2.980 -10.108 1.00 0.00 81 GLN A C 12
ATOM 17078 O O . GLN A 1 81 ? 7.108 4.178 -10.250 1.00 0.00 81 GLN A O 12
ATOM 17092 N N . HIS A 1 82 ? 6.852 2.009 -10.878 1.00 0.00 82 HIS A N 12
ATOM 17093 C CA . HIS A 1 82 ? 5.904 2.334 -11.956 1.00 0.00 82 HIS A CA 12
ATOM 17094 C C . HIS A 1 82 ? 4.476 2.538 -11.409 1.00 0.00 82 HIS A C 12
ATOM 17095 O O . HIS A 1 82 ? 3.683 3.284 -11.992 1.00 0.00 82 HIS A O 12
ATOM 17109 N N . LEU A 1 83 ? 4.154 1.839 -10.304 1.00 0.00 83 LEU A N 12
ATOM 17110 C CA . LEU A 1 83 ? 2.819 1.915 -9.704 1.00 0.00 83 LEU A CA 12
ATOM 17111 C C . LEU A 1 83 ? 2.504 3.337 -9.245 1.00 0.00 83 LEU A C 12
ATOM 17112 O O . LEU A 1 83 ? 1.400 3.840 -9.482 1.00 0.00 83 LEU A O 12
ATOM 17128 N N . LEU A 1 84 ? 3.477 3.977 -8.589 1.00 0.00 84 LEU A N 12
ATOM 17129 C CA . LEU A 1 84 ? 3.297 5.348 -8.097 1.00 0.00 84 LEU A CA 12
ATOM 17130 C C . LEU A 1 84 ? 3.237 6.352 -9.260 1.00 0.00 84 LEU A C 12
ATOM 17131 O O . LEU A 1 84 ? 2.627 7.418 -9.135 1.00 0.00 84 LEU A O 12
ATOM 17147 N N . SER A 1 85 ? 3.871 5.995 -10.391 1.00 0.00 85 SER A N 12
ATOM 17148 C CA . SER A 1 85 ? 3.886 6.852 -11.576 1.00 0.00 85 SER A CA 12
ATOM 17149 C C . SER A 1 85 ? 2.509 6.844 -12.279 1.00 0.00 85 SER A C 12
ATOM 17150 O O . SER A 1 85 ? 1.782 5.850 -12.192 1.00 0.00 85 SER A O 12
ATOM 17158 N N . PRO A 1 86 ? 2.128 7.936 -12.987 1.00 0.00 86 PRO A N 12
ATOM 17159 C CA . PRO A 1 86 ? 0.812 8.004 -13.699 1.00 0.00 86 PRO A CA 12
ATOM 17160 C C . PRO A 1 86 ? 0.510 6.714 -14.467 1.00 0.00 86 PRO A C 12
ATOM 17161 O O . PRO A 1 86 ? -0.644 6.502 -14.799 1.00 0.00 86 PRO A O 12
ATOM 17173 N N . MET A 1 1 ? -9.428 11.758 -1.583 1.00 0.00 1 MET A N 13
ATOM 17174 C CA . MET A 1 1 ? -9.013 10.708 -0.606 1.00 0.00 1 MET A CA 13
ATOM 17175 C C . MET A 1 1 ? -9.002 9.342 -1.293 1.00 0.00 1 MET A C 13
ATOM 17176 O O . MET A 1 1 ? -9.789 9.092 -2.209 1.00 0.00 1 MET A O 13
ATOM 17192 N N . TYR A 1 2 ? -8.096 8.470 -0.841 1.00 0.00 2 TYR A N 13
ATOM 17193 C CA . TYR A 1 2 ? -7.963 7.120 -1.400 1.00 0.00 2 TYR A CA 13
ATOM 17194 C C . TYR A 1 2 ? -7.925 6.081 -0.284 1.00 0.00 2 TYR A C 13
ATOM 17195 O O . TYR A 1 2 ? -7.443 6.366 0.818 1.00 0.00 2 TYR A O 13
ATOM 17213 N N . VAL A 1 3 ? -8.407 4.864 -0.582 1.00 0.00 3 VAL A N 13
ATOM 17214 C CA . VAL A 1 3 ? -8.393 3.771 0.396 1.00 0.00 3 VAL A CA 13
ATOM 17215 C C . VAL A 1 3 ? -7.407 2.711 -0.076 1.00 0.00 3 VAL A C 13
ATOM 17216 O O . VAL A 1 3 ? -7.408 2.360 -1.244 1.00 0.00 3 VAL A O 13
ATOM 17229 N N . PHE A 1 4 ? -6.520 2.265 0.819 1.00 0.00 4 PHE A N 13
ATOM 17230 C CA . PHE A 1 4 ? -5.487 1.276 0.452 1.00 0.00 4 PHE A CA 13
ATOM 17231 C C . PHE A 1 4 ? -5.753 -0.090 1.084 1.00 0.00 4 PHE A C 13
ATOM 17232 O O . PHE A 1 4 ? -6.264 -0.189 2.204 1.00 0.00 4 PHE A O 13
ATOM 17249 N N . ARG A 1 5 ? -5.357 -1.135 0.355 1.00 0.00 5 ARG A N 13
ATOM 17250 C CA . ARG A 1 5 ? -5.493 -2.511 0.815 1.00 0.00 5 ARG A CA 13
ATOM 17251 C C . ARG A 1 5 ? -4.229 -3.298 0.453 1.00 0.00 5 ARG A C 13
ATOM 17252 O O . ARG A 1 5 ? -3.786 -3.272 -0.700 1.00 0.00 5 ARG A O 13
ATOM 17273 N N . LEU A 1 6 ? -3.646 -3.983 1.447 1.00 0.00 6 LEU A N 13
ATOM 17274 C CA . LEU A 1 6 ? -2.417 -4.765 1.229 1.00 0.00 6 LEU A CA 13
ATOM 17275 C C . LEU A 1 6 ? -2.630 -6.232 1.609 1.00 0.00 6 LEU A C 13
ATOM 17276 O O . LEU A 1 6 ? -3.110 -6.535 2.707 1.00 0.00 6 LEU A O 13
ATOM 17292 N N . TYR A 1 7 ? -2.241 -7.134 0.704 1.00 0.00 7 TYR A N 13
ATOM 17293 C CA . TYR A 1 7 ? -2.354 -8.576 0.944 1.00 0.00 7 TYR A CA 13
ATOM 17294 C C . TYR A 1 7 ? -0.991 -9.173 1.244 1.00 0.00 7 TYR A C 13
ATOM 17295 O O . TYR A 1 7 ? -0.022 -8.917 0.516 1.00 0.00 7 TYR A O 13
ATOM 17313 N N . VAL A 1 8 ? -0.915 -9.965 2.325 1.00 0.00 8 VAL A N 13
ATOM 17314 C CA . VAL A 1 8 ? 0.347 -10.587 2.723 1.00 0.00 8 VAL A CA 13
ATOM 17315 C C . VAL A 1 8 ? 0.125 -11.887 3.522 1.00 0.00 8 VAL A C 13
ATOM 17316 O O . VAL A 1 8 ? -0.855 -12.015 4.261 1.00 0.00 8 VAL A O 13
ATOM 17329 N N . ARG A 1 9 ? 1.088 -12.815 3.400 1.00 0.00 9 ARG A N 13
ATOM 17330 C CA . ARG A 1 9 ? 1.052 -14.073 4.145 1.00 0.00 9 ARG A CA 13
ATOM 17331 C C . ARG A 1 9 ? 2.054 -14.027 5.295 1.00 0.00 9 ARG A C 13
ATOM 17332 O O . ARG A 1 9 ? 3.096 -13.369 5.196 1.00 0.00 9 ARG A O 13
ATOM 17353 N N . GLY A 1 10 ? 1.725 -14.715 6.387 1.00 0.00 10 GLY A N 13
ATOM 17354 C CA . GLY A 1 10 ? 2.586 -14.747 7.581 1.00 0.00 10 GLY A CA 13
ATOM 17355 C C . GLY A 1 10 ? 3.634 -15.874 7.509 1.00 0.00 10 GLY A C 13
ATOM 17356 O O . GLY A 1 10 ? 4.184 -16.282 8.537 1.00 0.00 10 GLY A O 13
ATOM 17360 N N . GLU A 1 11 ? 3.882 -16.386 6.292 1.00 0.00 11 GLU A N 13
ATOM 17361 C CA . GLU A 1 11 ? 4.833 -17.480 6.088 1.00 0.00 11 GLU A CA 13
ATOM 17362 C C . GLU A 1 11 ? 6.246 -17.072 6.544 1.00 0.00 11 GLU A C 13
ATOM 17363 O O . GLU A 1 11 ? 6.947 -17.860 7.188 1.00 0.00 11 GLU A O 13
ATOM 17375 N N . THR A 1 12 ? 6.663 -15.850 6.178 1.00 0.00 12 THR A N 13
ATOM 17376 C CA . THR A 1 12 ? 8.004 -15.359 6.524 1.00 0.00 12 THR A CA 13
ATOM 17377 C C . THR A 1 12 ? 7.951 -13.891 6.972 1.00 0.00 12 THR A C 13
ATOM 17378 O O . THR A 1 12 ? 7.155 -13.103 6.453 1.00 0.00 12 THR A O 13
ATOM 17389 N N . HIS A 1 13 ? 8.788 -13.541 7.957 1.00 0.00 13 HIS A N 13
ATOM 17390 C CA . HIS A 1 13 ? 8.830 -12.171 8.511 1.00 0.00 13 HIS A CA 13
ATOM 17391 C C . HIS A 1 13 ? 9.268 -11.117 7.461 1.00 0.00 13 HIS A C 13
ATOM 17392 O O . HIS A 1 13 ? 9.078 -9.909 7.668 1.00 0.00 13 HIS A O 13
ATOM 17406 N N . ALA A 1 14 ? 9.835 -11.586 6.342 1.00 0.00 14 ALA A N 13
ATOM 17407 C CA . ALA A 1 14 ? 10.286 -10.697 5.267 1.00 0.00 14 ALA A CA 13
ATOM 17408 C C . ALA A 1 14 ? 9.116 -9.877 4.726 1.00 0.00 14 ALA A C 13
ATOM 17409 O O . ALA A 1 14 ? 9.265 -8.695 4.410 1.00 0.00 14 ALA A O 13
ATOM 17416 N N . ALA A 1 15 ? 7.954 -10.518 4.623 1.00 0.00 15 ALA A N 13
ATOM 17417 C CA . ALA A 1 15 ? 6.747 -9.862 4.140 1.00 0.00 15 ALA A CA 13
ATOM 17418 C C . ALA A 1 15 ? 6.344 -8.699 5.064 1.00 0.00 15 ALA A C 13
ATOM 17419 O O . ALA A 1 15 ? 5.891 -7.652 4.598 1.00 0.00 15 ALA A O 13
ATOM 17426 N N . GLU A 1 16 ? 6.489 -8.914 6.380 1.00 0.00 16 GLU A N 13
ATOM 17427 C CA . GLU A 1 16 ? 6.124 -7.910 7.388 1.00 0.00 16 GLU A CA 13
ATOM 17428 C C . GLU A 1 16 ? 6.977 -6.656 7.255 1.00 0.00 16 GLU A C 13
ATOM 17429 O O . GLU A 1 16 ? 6.451 -5.533 7.298 1.00 0.00 16 GLU A O 13
ATOM 17441 N N . VAL A 1 17 ? 8.290 -6.843 7.046 1.00 0.00 17 VAL A N 13
ATOM 17442 C CA . VAL A 1 17 ? 9.191 -5.696 6.852 1.00 0.00 17 VAL A CA 13
ATOM 17443 C C . VAL A 1 17 ? 8.936 -5.044 5.496 1.00 0.00 17 VAL A C 13
ATOM 17444 O O . VAL A 1 17 ? 9.017 -3.824 5.364 1.00 0.00 17 VAL A O 13
ATOM 17457 N N . ALA A 1 18 ? 8.533 -5.868 4.518 1.00 0.00 18 ALA A N 13
ATOM 17458 C CA . ALA A 1 18 ? 8.146 -5.378 3.206 1.00 0.00 18 ALA A CA 13
ATOM 17459 C C . ALA A 1 18 ? 6.940 -4.461 3.343 1.00 0.00 18 ALA A C 13
ATOM 17460 O O . ALA A 1 18 ? 6.850 -3.435 2.669 1.00 0.00 18 ALA A O 13
ATOM 17467 N N . LEU A 1 19 ? 6.009 -4.845 4.240 1.00 0.00 19 LEU A N 13
ATOM 17468 C CA . LEU A 1 19 ? 4.804 -4.045 4.480 1.00 0.00 19 LEU A CA 13
ATOM 17469 C C . LEU A 1 19 ? 5.191 -2.666 4.990 1.00 0.00 19 LEU A C 13
ATOM 17470 O O . LEU A 1 19 ? 4.702 -1.660 4.491 1.00 0.00 19 LEU A O 13
ATOM 17486 N N . LYS A 1 20 ? 6.106 -2.633 5.955 1.00 0.00 20 LYS A N 13
ATOM 17487 C CA . LYS A 1 20 ? 6.612 -1.366 6.482 1.00 0.00 20 LYS A CA 13
ATOM 17488 C C . LYS A 1 20 ? 7.370 -0.602 5.386 1.00 0.00 20 LYS A C 13
ATOM 17489 O O . LYS A 1 20 ? 7.330 0.613 5.336 1.00 0.00 20 LYS A O 13
ATOM 17508 N N . ASN A 1 21 ? 8.103 -1.348 4.549 1.00 0.00 21 ASN A N 13
ATOM 17509 C CA . ASN A 1 21 ? 8.905 -0.779 3.465 1.00 0.00 21 ASN A CA 13
ATOM 17510 C C . ASN A 1 21 ? 8.030 -0.076 2.425 1.00 0.00 21 ASN A C 13
ATOM 17511 O O . ASN A 1 21 ? 8.358 1.036 1.990 1.00 0.00 21 ASN A O 13
ATOM 17522 N N . LEU A 1 22 ? 6.907 -0.718 2.031 1.00 0.00 22 LEU A N 13
ATOM 17523 C CA . LEU A 1 22 ? 5.997 -0.110 1.047 1.00 0.00 22 LEU A CA 13
ATOM 17524 C C . LEU A 1 22 ? 5.105 0.928 1.712 1.00 0.00 22 LEU A C 13
ATOM 17525 O O . LEU A 1 22 ? 4.825 1.981 1.128 1.00 0.00 22 LEU A O 13
ATOM 17541 N N . HIS A 1 23 ? 4.735 0.665 2.973 1.00 0.00 23 HIS A N 13
ATOM 17542 C CA . HIS A 1 23 ? 3.960 1.623 3.757 1.00 0.00 23 HIS A CA 13
ATOM 17543 C C . HIS A 1 23 ? 4.762 2.914 3.891 1.00 0.00 23 HIS A C 13
ATOM 17544 O O . HIS A 1 23 ? 4.260 4.004 3.663 1.00 0.00 23 HIS A O 13
ATOM 17558 N N . ASP A 1 24 ? 6.018 2.746 4.267 1.00 0.00 24 ASP A N 13
ATOM 17559 C CA . ASP A 1 24 ? 6.951 3.837 4.470 1.00 0.00 24 ASP A CA 13
ATOM 17560 C C . ASP A 1 24 ? 7.202 4.632 3.181 1.00 0.00 24 ASP A C 13
ATOM 17561 O O . ASP A 1 24 ? 7.193 5.872 3.198 1.00 0.00 24 ASP A O 13
ATOM 17570 N N . LEU A 1 25 ? 7.454 3.918 2.082 1.00 0.00 25 LEU A N 13
ATOM 17571 C CA . LEU A 1 25 ? 7.750 4.560 0.798 1.00 0.00 25 LEU A CA 13
ATOM 17572 C C . LEU A 1 25 ? 6.566 5.399 0.302 1.00 0.00 25 LEU A C 13
ATOM 17573 O O . LEU A 1 25 ? 6.754 6.525 -0.185 1.00 0.00 25 LEU A O 13
ATOM 17589 N N . LEU A 1 26 ? 5.351 4.838 0.399 1.00 0.00 26 LEU A N 13
ATOM 17590 C CA . LEU A 1 26 ? 4.152 5.530 -0.083 1.00 0.00 26 LEU A CA 13
ATOM 17591 C C . LEU A 1 26 ? 3.659 6.598 0.905 1.00 0.00 26 LEU A C 13
ATOM 17592 O O . LEU A 1 26 ? 3.071 7.603 0.490 1.00 0.00 26 LEU A O 13
ATOM 17608 N N . SER A 1 27 ? 3.941 6.399 2.207 1.00 0.00 27 SER A N 13
ATOM 17609 C CA . SER A 1 27 ? 3.561 7.380 3.223 1.00 0.00 27 SER A CA 13
ATOM 17610 C C . SER A 1 27 ? 4.279 8.689 2.969 1.00 0.00 27 SER A C 13
ATOM 17611 O O . SER A 1 27 ? 3.672 9.765 3.020 1.00 0.00 27 SER A O 13
ATOM 17619 N N . SER A 1 28 ? 5.580 8.585 2.672 1.00 0.00 28 SER A N 13
ATOM 17620 C CA . SER A 1 28 ? 6.394 9.755 2.381 1.00 0.00 28 SER A CA 13
ATOM 17621 C C . SER A 1 28 ? 6.018 10.369 1.036 1.00 0.00 28 SER A C 13
ATOM 17622 O O . SER A 1 28 ? 6.022 11.594 0.880 1.00 0.00 28 SER A O 13
ATOM 17630 N N . ALA A 1 29 ? 5.708 9.503 0.067 1.00 0.00 29 ALA A N 13
ATOM 17631 C CA . ALA A 1 29 ? 5.342 9.942 -1.275 1.00 0.00 29 ALA A CA 13
ATOM 17632 C C . ALA A 1 29 ? 4.035 10.734 -1.268 1.00 0.00 29 ALA A C 13
ATOM 17633 O O . ALA A 1 29 ? 3.887 11.702 -2.021 1.00 0.00 29 ALA A O 13
ATOM 17640 N N . LEU A 1 30 ? 3.073 10.292 -0.443 1.00 0.00 30 LEU A N 13
ATOM 17641 C CA . LEU A 1 30 ? 1.750 10.940 -0.382 1.00 0.00 30 LEU A CA 13
ATOM 17642 C C . LEU A 1 30 ? 1.503 11.580 0.982 1.00 0.00 30 LEU A C 13
ATOM 17643 O O . LEU A 1 30 ? 1.597 10.913 2.017 1.00 0.00 30 LEU A O 13
ATOM 17659 N N . LYS A 1 31 ? 1.139 12.870 0.968 1.00 0.00 31 LYS A N 13
ATOM 17660 C CA . LYS A 1 31 ? 0.821 13.602 2.203 1.00 0.00 31 LYS A CA 13
ATOM 17661 C C . LYS A 1 31 ? -0.701 13.712 2.435 1.00 0.00 31 LYS A C 13
ATOM 17662 O O . LYS A 1 31 ? -1.136 14.067 3.536 1.00 0.00 31 LYS A O 13
ATOM 17681 N N . VAL A 1 32 ? -1.502 13.398 1.398 1.00 0.00 32 VAL A N 13
ATOM 17682 C CA . VAL A 1 32 ? -2.968 13.457 1.504 1.00 0.00 32 VAL A CA 13
ATOM 17683 C C . VAL A 1 32 ? -3.491 12.307 2.395 1.00 0.00 32 VAL A C 13
ATOM 17684 O O . VAL A 1 32 ? -2.845 11.269 2.476 1.00 0.00 32 VAL A O 13
ATOM 17697 N N . PRO A 1 33 ? -4.638 12.477 3.097 1.00 0.00 33 PRO A N 13
ATOM 17698 C CA . PRO A 1 33 ? -5.188 11.408 4.009 1.00 0.00 33 PRO A CA 13
ATOM 17699 C C . PRO A 1 33 ? -5.456 10.085 3.278 1.00 0.00 33 PRO A C 13
ATOM 17700 O O . PRO A 1 33 ? -6.026 10.073 2.185 1.00 0.00 33 PRO A O 13
ATOM 17711 N N . TYR A 1 34 ? -5.081 8.975 3.928 1.00 0.00 34 TYR A N 13
ATOM 17712 C CA . TYR A 1 34 ? -5.320 7.632 3.387 1.00 0.00 34 TYR A CA 13
ATOM 17713 C C . TYR A 1 34 ? -5.272 6.592 4.523 1.00 0.00 34 TYR A C 13
ATOM 17714 O O . TYR A 1 34 ? -4.768 6.888 5.613 1.00 0.00 34 TYR A O 13
ATOM 17732 N N . THR A 1 35 ? -5.758 5.376 4.248 1.00 0.00 35 THR A N 13
ATOM 17733 C CA . THR A 1 35 ? -5.720 4.298 5.247 1.00 0.00 35 THR A CA 13
ATOM 17734 C C . THR A 1 35 ? -5.138 3.016 4.657 1.00 0.00 35 THR A C 13
ATOM 17735 O O . THR A 1 35 ? -5.348 2.711 3.482 1.00 0.00 35 THR A O 13
ATOM 17746 N N . LEU A 1 36 ? -4.458 2.237 5.508 1.00 0.00 36 LEU A N 13
ATOM 17747 C CA . LEU A 1 36 ? -3.891 0.944 5.109 1.00 0.00 36 LEU A CA 13
ATOM 17748 C C . LEU A 1 36 ? -4.416 -0.156 6.024 1.00 0.00 36 LEU A C 13
ATOM 17749 O O . LEU A 1 36 ? -4.648 0.073 7.215 1.00 0.00 36 LEU A O 13
ATOM 17765 N N . LYS A 1 37 ? -4.608 -1.344 5.454 1.00 0.00 37 LYS A N 13
ATOM 17766 C CA . LYS A 1 37 ? -5.117 -2.488 6.205 1.00 0.00 37 LYS A CA 13
ATOM 17767 C C . LYS A 1 37 ? -4.412 -3.768 5.778 1.00 0.00 37 LYS A C 13
ATOM 17768 O O . LYS A 1 37 ? -3.999 -3.902 4.619 1.00 0.00 37 LYS A O 13
ATOM 17787 N N . VAL A 1 38 ? -4.272 -4.703 6.720 1.00 0.00 38 VAL A N 13
ATOM 17788 C CA . VAL A 1 38 ? -3.609 -5.979 6.448 1.00 0.00 38 VAL A CA 13
ATOM 17789 C C . VAL A 1 38 ? -4.659 -7.081 6.299 1.00 0.00 38 VAL A C 13
ATOM 17790 O O . VAL A 1 38 ? -5.441 -7.335 7.220 1.00 0.00 38 VAL A O 13
ATOM 17803 N N . VAL A 1 39 ? -4.666 -7.722 5.129 1.00 0.00 39 VAL A N 13
ATOM 17804 C CA . VAL A 1 39 ? -5.616 -8.798 4.838 1.00 0.00 39 VAL A CA 13
ATOM 17805 C C . VAL A 1 39 ? -4.855 -10.100 4.582 1.00 0.00 39 VAL A C 13
ATOM 17806 O O . VAL A 1 39 ? -3.956 -10.144 3.734 1.00 0.00 39 VAL A O 13
ATOM 17819 N N . ASP A 1 40 ? -5.221 -11.153 5.321 1.00 0.00 40 ASP A N 13
ATOM 17820 C CA . ASP A 1 40 ? -4.574 -12.452 5.173 1.00 0.00 40 ASP A CA 13
ATOM 17821 C C . ASP A 1 40 ? -5.183 -13.224 4.011 1.00 0.00 40 ASP A C 13
ATOM 17822 O O . ASP A 1 40 ? -6.378 -13.538 4.014 1.00 0.00 40 ASP A O 13
ATOM 17831 N N . VAL A 1 41 ? -4.350 -13.504 3.011 1.00 0.00 41 VAL A N 13
ATOM 17832 C CA . VAL A 1 41 ? -4.778 -14.216 1.811 1.00 0.00 41 VAL A CA 13
ATOM 17833 C C . VAL A 1 41 ? -5.249 -15.638 2.161 1.00 0.00 41 VAL A C 13
ATOM 17834 O O . VAL A 1 41 ? -6.254 -16.116 1.622 1.00 0.00 41 VAL A O 13
ATOM 17847 N N . THR A 1 42 ? -4.483 -16.317 3.016 1.00 0.00 42 THR A N 13
ATOM 17848 C CA . THR A 1 42 ? -4.779 -17.705 3.385 1.00 0.00 42 THR A CA 13
ATOM 17849 C C . THR A 1 42 ? -6.026 -17.828 4.262 1.00 0.00 42 THR A C 13
ATOM 17850 O O . THR A 1 42 ? -6.736 -18.839 4.189 1.00 0.00 42 THR A O 13
ATOM 17861 N N . LYS A 1 43 ? -6.255 -16.837 5.140 1.00 0.00 43 LYS A N 13
ATOM 17862 C CA . LYS A 1 43 ? -7.382 -16.903 6.080 1.00 0.00 43 LYS A CA 13
ATOM 17863 C C . LYS A 1 43 ? -8.730 -16.630 5.385 1.00 0.00 43 LYS A C 13
ATOM 17864 O O . LYS A 1 43 ? -9.705 -17.338 5.638 1.00 0.00 43 LYS A O 13
ATOM 17883 N N . GLN A 1 44 ? -8.781 -15.586 4.536 1.00 0.00 44 GLN A N 13
ATOM 17884 C CA . GLN A 1 44 ? -10.030 -15.227 3.828 1.00 0.00 44 GLN A CA 13
ATOM 17885 C C . GLN A 1 44 ? -10.017 -15.681 2.336 1.00 0.00 44 GLN A C 13
ATOM 17886 O O . GLN A 1 44 ? -9.463 -14.964 1.487 1.00 0.00 44 GLN A O 13
ATOM 17900 N N . PRO A 1 45 ? -10.666 -16.817 1.973 1.00 0.00 45 PRO A N 13
ATOM 17901 C CA . PRO A 1 45 ? -10.748 -17.267 0.542 1.00 0.00 45 PRO A CA 13
ATOM 17902 C C . PRO A 1 45 ? -11.436 -16.260 -0.363 1.00 0.00 45 PRO A C 13
ATOM 17903 O O . PRO A 1 45 ? -11.128 -16.188 -1.535 1.00 0.00 45 PRO A O 13
ATOM 17914 N N . ASP A 1 46 ? -12.450 -15.564 0.169 1.00 0.00 46 ASP A N 13
ATOM 17915 C CA . ASP A 1 46 ? -13.256 -14.659 -0.657 1.00 0.00 46 ASP A CA 13
ATOM 17916 C C . ASP A 1 46 ? -12.403 -13.572 -1.311 1.00 0.00 46 ASP A C 13
ATOM 17917 O O . ASP A 1 46 ? -12.501 -13.356 -2.526 1.00 0.00 46 ASP A O 13
ATOM 17926 N N . LEU A 1 47 ? -11.561 -12.902 -0.512 1.00 0.00 47 LEU A N 13
ATOM 17927 C CA . LEU A 1 47 ? -10.689 -11.840 -1.036 1.00 0.00 47 LEU A CA 13
ATOM 17928 C C . LEU A 1 47 ? -9.544 -12.404 -1.881 1.00 0.00 47 LEU A C 13
ATOM 17929 O O . LEU A 1 47 ? -9.214 -11.859 -2.942 1.00 0.00 47 LEU A O 13
ATOM 17945 N N . ALA A 1 48 ? -8.923 -13.480 -1.385 1.00 0.00 48 ALA A N 13
ATOM 17946 C CA . ALA A 1 48 ? -7.784 -14.106 -2.069 1.00 0.00 48 ALA A CA 13
ATOM 17947 C C . ALA A 1 48 ? -8.186 -14.703 -3.419 1.00 0.00 48 ALA A C 13
ATOM 17948 O O . ALA A 1 48 ? -7.444 -14.605 -4.402 1.00 0.00 48 ALA A O 13
ATOM 17955 N N . GLU A 1 49 ? -9.345 -15.356 -3.436 1.00 0.00 49 GLU A N 13
ATOM 17956 C CA . GLU A 1 49 ? -9.854 -16.020 -4.625 1.00 0.00 49 GLU A CA 13
ATOM 17957 C C . GLU A 1 49 ? -10.210 -15.001 -5.693 1.00 0.00 49 GLU A C 13
ATOM 17958 O O . GLU A 1 49 ? -9.843 -15.164 -6.864 1.00 0.00 49 GLU A O 13
ATOM 17970 N N . LYS A 1 50 ? -10.939 -13.948 -5.284 1.00 0.00 50 LYS A N 13
ATOM 17971 C CA . LYS A 1 50 ? -11.351 -12.915 -6.225 1.00 0.00 50 LYS A CA 13
ATOM 17972 C C . LYS A 1 50 ? -10.147 -12.118 -6.749 1.00 0.00 50 LYS A C 13
ATOM 17973 O O . LYS A 1 50 ? -10.189 -11.559 -7.849 1.00 0.00 50 LYS A O 13
ATOM 17992 N N . ASP A 1 51 ? -9.086 -12.063 -5.937 1.00 0.00 51 ASP A N 13
ATOM 17993 C CA . ASP A 1 51 ? -7.868 -11.321 -6.298 1.00 0.00 51 ASP A CA 13
ATOM 17994 C C . ASP A 1 51 ? -6.991 -12.076 -7.309 1.00 0.00 51 ASP A C 13
ATOM 17995 O O . ASP A 1 51 ? -6.065 -11.493 -7.880 1.00 0.00 51 ASP A O 13
ATOM 18004 N N . GLN A 1 52 ? -7.265 -13.379 -7.508 1.00 0.00 52 GLN A N 13
ATOM 18005 C CA . GLN A 1 52 ? -6.470 -14.203 -8.433 1.00 0.00 52 GLN A CA 13
ATOM 18006 C C . GLN A 1 52 ? -4.964 -14.024 -8.147 1.00 0.00 52 GLN A C 13
ATOM 18007 O O . GLN A 1 52 ? -4.145 -13.870 -9.067 1.00 0.00 52 GLN A O 13
ATOM 18021 N N . VAL A 1 53 ? -4.625 -14.000 -6.854 1.00 0.00 53 VAL A N 13
ATOM 18022 C CA . VAL A 1 53 ? -3.247 -13.786 -6.413 1.00 0.00 53 VAL A CA 13
ATOM 18023 C C . VAL A 1 53 ? -2.384 -15.050 -6.607 1.00 0.00 53 VAL A C 13
ATOM 18024 O O . VAL A 1 53 ? -2.784 -16.152 -6.224 1.00 0.00 53 VAL A O 13
ATOM 18037 N N . GLN A 1 54 ? -1.184 -14.856 -7.177 1.00 0.00 54 GLN A N 13
ATOM 18038 C CA . GLN A 1 54 ? -0.236 -15.956 -7.393 1.00 0.00 54 GLN A CA 13
ATOM 18039 C C . GLN A 1 54 ? 1.038 -15.751 -6.565 1.00 0.00 54 GLN A C 13
ATOM 18040 O O . GLN A 1 54 ? 1.623 -16.718 -6.069 1.00 0.00 54 GLN A O 13
ATOM 18054 N N . ALA A 1 55 ? 1.468 -14.481 -6.429 1.00 0.00 55 ALA A N 13
ATOM 18055 C CA . ALA A 1 55 ? 2.682 -14.157 -5.667 1.00 0.00 55 ALA A CA 13
ATOM 18056 C C . ALA A 1 55 ? 2.408 -13.075 -4.620 1.00 0.00 55 ALA A C 13
ATOM 18057 O O . ALA A 1 55 ? 1.795 -12.048 -4.919 1.00 0.00 55 ALA A O 13
ATOM 18064 N N . THR A 1 56 ? 2.869 -13.328 -3.395 1.00 0.00 56 THR A N 13
ATOM 18065 C CA . THR A 1 56 ? 2.688 -12.397 -2.273 1.00 0.00 56 THR A CA 13
ATOM 18066 C C . THR A 1 56 ? 3.835 -11.350 -2.183 1.00 0.00 56 THR A C 13
ATOM 18067 O O . THR A 1 56 ? 5.030 -11.677 -2.429 1.00 0.00 56 THR A O 13
ATOM 18078 N N . PRO A 1 57 ? 3.558 -10.100 -1.801 1.00 0.00 57 PRO A N 13
ATOM 18079 C CA . PRO A 1 57 ? 2.210 -9.504 -1.468 1.00 0.00 57 PRO A CA 13
ATOM 18080 C C . PRO A 1 57 ? 1.601 -8.855 -2.715 1.00 0.00 57 PRO A C 13
ATOM 18081 O O . PRO A 1 57 ? 2.284 -8.728 -3.742 1.00 0.00 57 PRO A O 13
ATOM 18092 N N . THR A 1 58 ? 0.370 -8.366 -2.597 1.00 0.00 58 THR A N 13
ATOM 18093 C CA . THR A 1 58 ? -0.256 -7.630 -3.703 1.00 0.00 58 THR A CA 13
ATOM 18094 C C . THR A 1 58 ? -0.699 -6.268 -3.218 1.00 0.00 58 THR A C 13
ATOM 18095 O O . THR A 1 58 ? -1.240 -6.144 -2.113 1.00 0.00 58 THR A O 13
ATOM 18106 N N . LEU A 1 59 ? -0.491 -5.246 -4.054 1.00 0.00 59 LEU A N 13
ATOM 18107 C CA . LEU A 1 59 ? -0.898 -3.894 -3.708 1.00 0.00 59 LEU A CA 13
ATOM 18108 C C . LEU A 1 59 ? -2.213 -3.587 -4.381 1.00 0.00 59 LEU A C 13
ATOM 18109 O O . LEU A 1 59 ? -2.276 -3.453 -5.610 1.00 0.00 59 LEU A O 13
ATOM 18125 N N . VAL A 1 60 ? -3.267 -3.489 -3.576 1.00 0.00 60 VAL A N 13
ATOM 18126 C CA . VAL A 1 60 ? -4.603 -3.212 -4.099 1.00 0.00 60 VAL A CA 13
ATOM 18127 C C . VAL A 1 60 ? -5.057 -1.824 -3.660 1.00 0.00 60 VAL A C 13
ATOM 18128 O O . VAL A 1 60 ? -5.207 -1.559 -2.463 1.00 0.00 60 VAL A O 13
ATOM 18141 N N . ARG A 1 61 ? -5.293 -0.955 -4.645 1.00 0.00 61 ARG A N 13
ATOM 18142 C CA . ARG A 1 61 ? -5.752 0.394 -4.384 1.00 0.00 61 ARG A CA 13
ATOM 18143 C C . ARG A 1 61 ? -7.273 0.424 -4.395 1.00 0.00 61 ARG A C 13
ATOM 18144 O O . ARG A 1 61 ? -7.906 0.225 -5.442 1.00 0.00 61 ARG A O 13
ATOM 18165 N N . VAL A 1 62 ? -7.836 0.662 -3.217 1.00 0.00 62 VAL A N 13
ATOM 18166 C CA . VAL A 1 62 ? -9.281 0.716 -3.013 1.00 0.00 62 VAL A CA 13
ATOM 18167 C C . VAL A 1 62 ? -9.823 2.125 -3.312 1.00 0.00 62 VAL A C 13
ATOM 18168 O O . VAL A 1 62 ? -9.096 3.128 -3.222 1.00 0.00 62 VAL A O 13
ATOM 18181 N N . TYR A 1 63 ? -11.097 2.167 -3.678 1.00 0.00 63 TYR A N 13
ATOM 18182 C CA . TYR A 1 63 ? -11.777 3.408 -4.045 1.00 0.00 63 TYR A CA 13
ATOM 18183 C C . TYR A 1 63 ? -11.705 4.456 -2.897 1.00 0.00 63 TYR A C 13
ATOM 18184 O O . TYR A 1 63 ? -11.389 4.086 -1.767 1.00 0.00 63 TYR A O 13
ATOM 18202 N N . PRO A 1 64 ? -11.964 5.774 -3.149 1.00 0.00 64 PRO A N 13
ATOM 18203 C CA . PRO A 1 64 ? -12.368 6.372 -4.501 1.00 0.00 64 PRO A CA 13
ATOM 18204 C C . PRO A 1 64 ? -11.383 6.072 -5.633 1.00 0.00 64 PRO A C 13
ATOM 18205 O O . PRO A 1 64 ? -10.216 5.754 -5.397 1.00 0.00 64 PRO A O 13
ATOM 18216 N N . GLN A 1 65 ? -11.896 6.142 -6.864 1.00 0.00 65 GLN A N 13
ATOM 18217 C CA . GLN A 1 65 ? -11.120 5.832 -8.066 1.00 0.00 65 GLN A CA 13
ATOM 18218 C C . GLN A 1 65 ? -9.944 6.826 -8.260 1.00 0.00 65 GLN A C 13
ATOM 18219 O O . GLN A 1 65 ? -9.981 7.929 -7.712 1.00 0.00 65 GLN A O 13
ATOM 18233 N N . PRO A 1 66 ? -8.886 6.465 -9.035 1.00 0.00 66 PRO A N 13
ATOM 18234 C CA . PRO A 1 66 ? -8.735 5.131 -9.759 1.00 0.00 66 PRO A CA 13
ATOM 18235 C C . PRO A 1 66 ? -8.252 3.996 -8.846 1.00 0.00 66 PRO A C 13
ATOM 18236 O O . PRO A 1 66 ? -7.391 4.199 -7.988 1.00 0.00 66 PRO A O 13
ATOM 18247 N N . VAL A 1 67 ? -8.778 2.789 -9.094 1.00 0.00 67 VAL A N 13
ATOM 18248 C CA . VAL A 1 67 ? -8.369 1.583 -8.353 1.00 0.00 67 VAL A CA 13
ATOM 18249 C C . VAL A 1 67 ? -7.285 0.823 -9.128 1.00 0.00 67 VAL A C 13
ATOM 18250 O O . VAL A 1 67 ? -7.156 0.994 -10.345 1.00 0.00 67 VAL A O 13
ATOM 18263 N N . ARG A 1 68 ? -6.507 -0.016 -8.419 1.00 0.00 68 ARG A N 13
ATOM 18264 C CA . ARG A 1 68 ? -5.428 -0.797 -9.074 1.00 0.00 68 ARG A CA 13
ATOM 18265 C C . ARG A 1 68 ? -5.138 -2.104 -8.323 1.00 0.00 68 ARG A C 13
ATOM 18266 O O . ARG A 1 68 ? -5.172 -2.143 -7.101 1.00 0.00 68 ARG A O 13
ATOM 18287 N N . ARG A 1 69 ? -4.779 -3.151 -9.080 1.00 0.00 69 ARG A N 13
ATOM 18288 C CA . ARG A 1 69 ? -4.386 -4.436 -8.491 1.00 0.00 69 ARG A CA 13
ATOM 18289 C C . ARG A 1 69 ? -3.007 -4.846 -9.022 1.00 0.00 69 ARG A C 13
ATOM 18290 O O . ARG A 1 69 ? -2.817 -4.998 -10.233 1.00 0.00 69 ARG A O 13
ATOM 18311 N N . LEU A 1 70 ? -2.056 -5.023 -8.102 1.00 0.00 70 LEU A N 13
ATOM 18312 C CA . LEU A 1 70 ? -0.688 -5.418 -8.459 1.00 0.00 70 LEU A CA 13
ATOM 18313 C C . LEU A 1 70 ? -0.285 -6.659 -7.675 1.00 0.00 70 LEU A C 13
ATOM 18314 O O . LEU A 1 70 ? -0.381 -6.676 -6.448 1.00 0.00 70 LEU A O 13
ATOM 18330 N N . VAL A 1 71 ? 0.135 -7.705 -8.395 1.00 0.00 71 VAL A N 13
ATOM 18331 C CA . VAL A 1 71 ? 0.518 -8.975 -7.763 1.00 0.00 71 VAL A CA 13
ATOM 18332 C C . VAL A 1 71 ? 1.917 -9.416 -8.200 1.00 0.00 71 VAL A C 13
ATOM 18333 O O . VAL A 1 71 ? 2.225 -9.460 -9.396 1.00 0.00 71 VAL A O 13
ATOM 18346 N N . GLY A 1 72 ? 2.743 -9.776 -7.210 1.00 0.00 72 GLY A N 13
ATOM 18347 C CA . GLY A 1 72 ? 4.092 -10.259 -7.469 1.00 0.00 72 GLY A CA 13
ATOM 18348 C C . GLY A 1 72 ? 4.862 -10.384 -6.175 1.00 0.00 72 GLY A C 13
ATOM 18349 O O . GLY A 1 72 ? 4.385 -9.947 -5.120 1.00 0.00 72 GLY A O 13
ATOM 18353 N N . GLN A 1 73 ? 6.074 -10.937 -6.260 1.00 0.00 73 GLN A N 13
ATOM 18354 C CA . GLN A 1 73 ? 6.927 -11.063 -5.090 1.00 0.00 73 GLN A CA 13
ATOM 18355 C C . GLN A 1 73 ? 7.503 -9.702 -4.770 1.00 0.00 73 GLN A C 13
ATOM 18356 O O . GLN A 1 73 ? 8.195 -9.114 -5.609 1.00 0.00 73 GLN A O 13
ATOM 18370 N N . LEU A 1 74 ? 7.183 -9.168 -3.578 1.00 0.00 74 LEU A N 13
ATOM 18371 C CA . LEU A 1 74 ? 7.679 -7.788 -3.226 1.00 0.00 74 LEU A CA 13
ATOM 18372 C C . LEU A 1 74 ? 8.946 -7.830 -2.383 1.00 0.00 74 LEU A C 13
ATOM 18373 O O . LEU A 1 74 ? 8.901 -7.731 -1.150 1.00 0.00 74 LEU A O 13
ATOM 18389 N N . ASP A 1 75 ? 10.088 -7.930 -3.073 1.00 0.00 75 ASP A N 13
ATOM 18390 C CA . ASP A 1 75 ? 11.399 -7.929 -2.418 1.00 0.00 75 ASP A CA 13
ATOM 18391 C C . ASP A 1 75 ? 12.264 -6.730 -2.870 1.00 0.00 75 ASP A C 13
ATOM 18392 O O . ASP A 1 75 ? 13.317 -6.470 -2.281 1.00 0.00 75 ASP A O 13
ATOM 18401 N N . HIS A 1 76 ? 11.809 -6.000 -3.918 1.00 0.00 76 HIS A N 13
ATOM 18402 C CA . HIS A 1 76 ? 12.550 -4.835 -4.424 1.00 0.00 76 HIS A CA 13
ATOM 18403 C C . HIS A 1 76 ? 11.619 -3.646 -4.721 1.00 0.00 76 HIS A C 13
ATOM 18404 O O . HIS A 1 76 ? 10.411 -3.814 -4.889 1.00 0.00 76 HIS A O 13
ATOM 18418 N N . ARG A 1 77 ? 12.202 -2.444 -4.712 1.00 0.00 77 ARG A N 13
ATOM 18419 C CA . ARG A 1 77 ? 11.452 -1.189 -4.900 1.00 0.00 77 ARG A CA 13
ATOM 18420 C C . ARG A 1 77 ? 11.145 -0.863 -6.373 1.00 0.00 77 ARG A C 13
ATOM 18421 O O . ARG A 1 77 ? 10.365 0.049 -6.643 1.00 0.00 77 ARG A O 13
ATOM 18442 N N . TYR A 1 78 ? 11.826 -1.536 -7.312 1.00 0.00 78 TYR A N 13
ATOM 18443 C CA . TYR A 1 78 ? 11.675 -1.214 -8.749 1.00 0.00 78 TYR A CA 13
ATOM 18444 C C . TYR A 1 78 ? 10.204 -1.334 -9.203 1.00 0.00 78 TYR A C 13
ATOM 18445 O O . TYR A 1 78 ? 9.682 -0.427 -9.872 1.00 0.00 78 TYR A O 13
ATOM 18463 N N . ARG A 1 79 ? 9.541 -2.441 -8.834 1.00 0.00 79 ARG A N 13
ATOM 18464 C CA . ARG A 1 79 ? 8.135 -2.645 -9.215 1.00 0.00 79 ARG A CA 13
ATOM 18465 C C . ARG A 1 79 ? 7.252 -1.542 -8.629 1.00 0.00 79 ARG A C 13
ATOM 18466 O O . ARG A 1 79 ? 6.383 -0.988 -9.319 1.00 0.00 79 ARG A O 13
ATOM 18487 N N . LEU A 1 80 ? 7.528 -1.181 -7.380 1.00 0.00 80 LEU A N 13
ATOM 18488 C CA . LEU A 1 80 ? 6.818 -0.096 -6.714 1.00 0.00 80 LEU A CA 13
ATOM 18489 C C . LEU A 1 80 ? 7.090 1.234 -7.420 1.00 0.00 80 LEU A C 13
ATOM 18490 O O . LEU A 1 80 ? 6.217 2.097 -7.490 1.00 0.00 80 LEU A O 13
ATOM 18506 N N . GLN A 1 81 ? 8.332 1.406 -7.895 1.00 0.00 81 GLN A N 13
ATOM 18507 C CA . GLN A 1 81 ? 8.748 2.649 -8.532 1.00 0.00 81 GLN A CA 13
ATOM 18508 C C . GLN A 1 81 ? 7.870 2.961 -9.753 1.00 0.00 81 GLN A C 13
ATOM 18509 O O . GLN A 1 81 ? 7.383 4.093 -9.884 1.00 0.00 81 GLN A O 13
ATOM 18523 N N . HIS A 1 82 ? 7.628 1.953 -10.622 1.00 0.00 82 HIS A N 13
ATOM 18524 C CA . HIS A 1 82 ? 6.747 2.177 -11.788 1.00 0.00 82 HIS A CA 13
ATOM 18525 C C . HIS A 1 82 ? 5.275 2.330 -11.338 1.00 0.00 82 HIS A C 13
ATOM 18526 O O . HIS A 1 82 ? 4.472 2.974 -12.013 1.00 0.00 82 HIS A O 13
ATOM 18540 N N . LEU A 1 83 ? 4.945 1.696 -10.204 1.00 0.00 83 LEU A N 13
ATOM 18541 C CA . LEU A 1 83 ? 3.595 1.718 -9.661 1.00 0.00 83 LEU A CA 13
ATOM 18542 C C . LEU A 1 83 ? 3.166 3.141 -9.295 1.00 0.00 83 LEU A C 13
ATOM 18543 O O . LEU A 1 83 ? 2.011 3.522 -9.514 1.00 0.00 83 LEU A O 13
ATOM 18559 N N . LEU A 1 84 ? 4.097 3.917 -8.728 1.00 0.00 84 LEU A N 13
ATOM 18560 C CA . LEU A 1 84 ? 3.808 5.307 -8.320 1.00 0.00 84 LEU A CA 13
ATOM 18561 C C . LEU A 1 84 ? 3.599 6.234 -9.537 1.00 0.00 84 LEU A C 13
ATOM 18562 O O . LEU A 1 84 ? 3.076 7.344 -9.388 1.00 0.00 84 LEU A O 13
ATOM 18578 N N . SER A 1 85 ? 4.027 5.783 -10.731 1.00 0.00 85 SER A N 13
ATOM 18579 C CA . SER A 1 85 ? 3.900 6.592 -11.947 1.00 0.00 85 SER A CA 13
ATOM 18580 C C . SER A 1 85 ? 2.412 6.822 -12.309 1.00 0.00 85 SER A C 13
ATOM 18581 O O . SER A 1 85 ? 1.570 5.969 -12.009 1.00 0.00 85 SER A O 13
ATOM 18589 N N . PRO A 1 86 ? 2.061 7.969 -12.944 1.00 0.00 86 PRO A N 13
ATOM 18590 C CA . PRO A 1 86 ? 0.641 8.271 -13.318 1.00 0.00 86 PRO A CA 13
ATOM 18591 C C . PRO A 1 86 ? -0.052 7.066 -13.953 1.00 0.00 86 PRO A C 13
ATOM 18592 O O . PRO A 1 86 ? 0.599 6.362 -14.706 1.00 0.00 86 PRO A O 13
ATOM 18604 N N . MET A 1 1 ? -8.907 12.052 -0.830 1.00 0.00 1 MET A N 14
ATOM 18605 C CA . MET A 1 1 ? -8.765 10.851 0.039 1.00 0.00 1 MET A CA 14
ATOM 18606 C C . MET A 1 1 ? -8.758 9.598 -0.828 1.00 0.00 1 MET A C 14
ATOM 18607 O O . MET A 1 1 ? -9.507 9.505 -1.801 1.00 0.00 1 MET A O 14
ATOM 18623 N N . TYR A 1 2 ? -7.900 8.640 -0.467 1.00 0.00 2 TYR A N 14
ATOM 18624 C CA . TYR A 1 2 ? -7.781 7.378 -1.213 1.00 0.00 2 TYR A CA 14
ATOM 18625 C C . TYR A 1 2 ? -7.869 6.192 -0.264 1.00 0.00 2 TYR A C 14
ATOM 18626 O O . TYR A 1 2 ? -7.430 6.286 0.889 1.00 0.00 2 TYR A O 14
ATOM 18644 N N . VAL A 1 3 ? -8.404 5.056 -0.756 1.00 0.00 3 VAL A N 14
ATOM 18645 C CA . VAL A 1 3 ? -8.495 3.845 0.064 1.00 0.00 3 VAL A CA 14
ATOM 18646 C C . VAL A 1 3 ? -7.435 2.872 -0.424 1.00 0.00 3 VAL A C 14
ATOM 18647 O O . VAL A 1 3 ? -7.278 2.694 -1.626 1.00 0.00 3 VAL A O 14
ATOM 18660 N N . PHE A 1 4 ? -6.634 2.334 0.503 1.00 0.00 4 PHE A N 14
ATOM 18661 C CA . PHE A 1 4 ? -5.510 1.463 0.128 1.00 0.00 4 PHE A CA 14
ATOM 18662 C C . PHE A 1 4 ? -5.668 0.067 0.738 1.00 0.00 4 PHE A C 14
ATOM 18663 O O . PHE A 1 4 ? -5.881 -0.072 1.946 1.00 0.00 4 PHE A O 14
ATOM 18680 N N . ARG A 1 5 ? -5.565 -0.961 -0.115 1.00 0.00 5 ARG A N 14
ATOM 18681 C CA . ARG A 1 5 ? -5.697 -2.354 0.325 1.00 0.00 5 ARG A CA 14
ATOM 18682 C C . ARG A 1 5 ? -4.450 -3.162 -0.070 1.00 0.00 5 ARG A C 14
ATOM 18683 O O . ARG A 1 5 ? -4.016 -3.115 -1.222 1.00 0.00 5 ARG A O 14
ATOM 18704 N N . LEU A 1 6 ? -3.858 -3.867 0.908 1.00 0.00 6 LEU A N 14
ATOM 18705 C CA . LEU A 1 6 ? -2.634 -4.653 0.664 1.00 0.00 6 LEU A CA 14
ATOM 18706 C C . LEU A 1 6 ? -2.665 -6.017 1.376 1.00 0.00 6 LEU A C 14
ATOM 18707 O O . LEU A 1 6 ? -3.038 -6.114 2.547 1.00 0.00 6 LEU A O 14
ATOM 18723 N N . TYR A 1 7 ? -2.291 -7.064 0.630 1.00 0.00 7 TYR A N 14
ATOM 18724 C CA . TYR A 1 7 ? -2.290 -8.440 1.142 1.00 0.00 7 TYR A CA 14
ATOM 18725 C C . TYR A 1 7 ? -0.881 -8.896 1.496 1.00 0.00 7 TYR A C 14
ATOM 18726 O O . TYR A 1 7 ? 0.074 -8.620 0.758 1.00 0.00 7 TYR A O 14
ATOM 18744 N N . VAL A 1 8 ? -0.766 -9.613 2.626 1.00 0.00 8 VAL A N 14
ATOM 18745 C CA . VAL A 1 8 ? 0.529 -10.120 3.098 1.00 0.00 8 VAL A CA 14
ATOM 18746 C C . VAL A 1 8 ? 0.454 -11.607 3.475 1.00 0.00 8 VAL A C 14
ATOM 18747 O O . VAL A 1 8 ? -0.629 -12.144 3.717 1.00 0.00 8 VAL A O 14
ATOM 18760 N N . ARG A 1 9 ? 1.627 -12.247 3.540 1.00 0.00 9 ARG A N 14
ATOM 18761 C CA . ARG A 1 9 ? 1.729 -13.658 3.911 1.00 0.00 9 ARG A CA 14
ATOM 18762 C C . ARG A 1 9 ? 2.232 -13.770 5.361 1.00 0.00 9 ARG A C 14
ATOM 18763 O O . ARG A 1 9 ? 3.318 -13.296 5.681 1.00 0.00 9 ARG A O 14
ATOM 18784 N N . GLY A 1 10 ? 1.412 -14.369 6.237 1.00 0.00 10 GLY A N 14
ATOM 18785 C CA . GLY A 1 10 ? 1.759 -14.484 7.675 1.00 0.00 10 GLY A CA 14
ATOM 18786 C C . GLY A 1 10 ? 2.667 -15.685 7.982 1.00 0.00 10 GLY A C 14
ATOM 18787 O O . GLY A 1 10 ? 2.967 -15.957 9.153 1.00 0.00 10 GLY A O 14
ATOM 18791 N N . GLU A 1 11 ? 3.103 -16.392 6.936 1.00 0.00 11 GLU A N 14
ATOM 18792 C CA . GLU A 1 11 ? 3.980 -17.545 7.094 1.00 0.00 11 GLU A CA 14
ATOM 18793 C C . GLU A 1 11 ? 5.309 -17.144 7.722 1.00 0.00 11 GLU A C 14
ATOM 18794 O O . GLU A 1 11 ? 5.866 -17.887 8.536 1.00 0.00 11 GLU A O 14
ATOM 18806 N N . THR A 1 12 ? 5.830 -15.980 7.312 1.00 0.00 12 THR A N 14
ATOM 18807 C CA . THR A 1 12 ? 7.123 -15.495 7.807 1.00 0.00 12 THR A CA 14
ATOM 18808 C C . THR A 1 12 ? 7.034 -14.051 8.308 1.00 0.00 12 THR A C 14
ATOM 18809 O O . THR A 1 12 ? 6.108 -13.314 7.962 1.00 0.00 12 THR A O 14
ATOM 18820 N N . HIS A 1 13 ? 8.022 -13.661 9.124 1.00 0.00 13 HIS A N 14
ATOM 18821 C CA . HIS A 1 13 ? 8.098 -12.302 9.687 1.00 0.00 13 HIS A CA 14
ATOM 18822 C C . HIS A 1 13 ? 8.437 -11.252 8.611 1.00 0.00 13 HIS A C 14
ATOM 18823 O O . HIS A 1 13 ? 8.195 -10.053 8.805 1.00 0.00 13 HIS A O 14
ATOM 18837 N N . ALA A 1 14 ? 9.045 -11.705 7.504 1.00 0.00 14 ALA A N 14
ATOM 18838 C CA . ALA A 1 14 ? 9.480 -10.806 6.433 1.00 0.00 14 ALA A CA 14
ATOM 18839 C C . ALA A 1 14 ? 8.313 -10.017 5.859 1.00 0.00 14 ALA A C 14
ATOM 18840 O O . ALA A 1 14 ? 8.461 -8.836 5.535 1.00 0.00 14 ALA A O 14
ATOM 18847 N N . ALA A 1 15 ? 7.156 -10.671 5.728 1.00 0.00 15 ALA A N 14
ATOM 18848 C CA . ALA A 1 15 ? 5.964 -10.018 5.185 1.00 0.00 15 ALA A CA 14
ATOM 18849 C C . ALA A 1 15 ? 5.554 -8.829 6.050 1.00 0.00 15 ALA A C 14
ATOM 18850 O O . ALA A 1 15 ? 5.164 -7.790 5.530 1.00 0.00 15 ALA A O 14
ATOM 18857 N N . GLU A 1 16 ? 5.659 -8.992 7.375 1.00 0.00 16 GLU A N 14
ATOM 18858 C CA . GLU A 1 16 ? 5.325 -7.921 8.321 1.00 0.00 16 GLU A CA 14
ATOM 18859 C C . GLU A 1 16 ? 6.272 -6.741 8.149 1.00 0.00 16 GLU A C 14
ATOM 18860 O O . GLU A 1 16 ? 5.843 -5.583 8.142 1.00 0.00 16 GLU A O 14
ATOM 18872 N N . VAL A 1 17 ? 7.561 -7.051 7.963 1.00 0.00 17 VAL A N 14
ATOM 18873 C CA . VAL A 1 17 ? 8.577 -6.025 7.732 1.00 0.00 17 VAL A CA 14
ATOM 18874 C C . VAL A 1 17 ? 8.264 -5.308 6.409 1.00 0.00 17 VAL A C 14
ATOM 18875 O O . VAL A 1 17 ? 8.312 -4.077 6.326 1.00 0.00 17 VAL A O 14
ATOM 18888 N N . ALA A 1 18 ? 7.908 -6.105 5.396 1.00 0.00 18 ALA A N 14
ATOM 18889 C CA . ALA A 1 18 ? 7.540 -5.588 4.092 1.00 0.00 18 ALA A CA 14
ATOM 18890 C C . ALA A 1 18 ? 6.324 -4.694 4.205 1.00 0.00 18 ALA A C 14
ATOM 18891 O O . ALA A 1 18 ? 6.266 -3.658 3.569 1.00 0.00 18 ALA A O 14
ATOM 18898 N N . LEU A 1 19 ? 5.358 -5.092 5.050 1.00 0.00 19 LEU A N 14
ATOM 18899 C CA . LEU A 1 19 ? 4.141 -4.295 5.243 1.00 0.00 19 LEU A CA 14
ATOM 18900 C C . LEU A 1 19 ? 4.520 -2.904 5.723 1.00 0.00 19 LEU A C 14
ATOM 18901 O O . LEU A 1 19 ? 4.033 -1.902 5.195 1.00 0.00 19 LEU A O 14
ATOM 18917 N N . LYS A 1 20 ? 5.454 -2.858 6.669 1.00 0.00 20 LYS A N 14
ATOM 18918 C CA . LYS A 1 20 ? 5.985 -1.602 7.161 1.00 0.00 20 LYS A CA 14
ATOM 18919 C C . LYS A 1 20 ? 6.654 -0.845 6.002 1.00 0.00 20 LYS A C 14
ATOM 18920 O O . LYS A 1 20 ? 6.570 0.369 5.926 1.00 0.00 20 LYS A O 14
ATOM 18939 N N . ASN A 1 21 ? 7.348 -1.593 5.124 1.00 0.00 21 ASN A N 14
ATOM 18940 C CA . ASN A 1 21 ? 8.044 -1.012 3.972 1.00 0.00 21 ASN A CA 14
ATOM 18941 C C . ASN A 1 21 ? 7.066 -0.371 2.985 1.00 0.00 21 ASN A C 14
ATOM 18942 O O . ASN A 1 21 ? 7.285 0.757 2.548 1.00 0.00 21 ASN A O 14
ATOM 18953 N N . LEU A 1 22 ? 5.971 -1.091 2.646 1.00 0.00 22 LEU A N 14
ATOM 18954 C CA . LEU A 1 22 ? 4.955 -0.546 1.730 1.00 0.00 22 LEU A CA 14
ATOM 18955 C C . LEU A 1 22 ? 4.261 0.627 2.380 1.00 0.00 22 LEU A C 14
ATOM 18956 O O . LEU A 1 22 ? 4.010 1.646 1.736 1.00 0.00 22 LEU A O 14
ATOM 18972 N N . HIS A 1 23 ? 3.957 0.477 3.673 1.00 0.00 23 HIS A N 14
ATOM 18973 C CA . HIS A 1 23 ? 3.287 1.534 4.423 1.00 0.00 23 HIS A CA 14
ATOM 18974 C C . HIS A 1 23 ? 4.172 2.780 4.458 1.00 0.00 23 HIS A C 14
ATOM 18975 O O . HIS A 1 23 ? 3.710 3.899 4.233 1.00 0.00 23 HIS A O 14
ATOM 18989 N N . ASP A 1 24 ? 5.444 2.550 4.745 1.00 0.00 24 ASP A N 14
ATOM 18990 C CA . ASP A 1 24 ? 6.448 3.595 4.834 1.00 0.00 24 ASP A CA 14
ATOM 18991 C C . ASP A 1 24 ? 6.660 4.297 3.483 1.00 0.00 24 ASP A C 14
ATOM 18992 O O . ASP A 1 24 ? 6.663 5.530 3.410 1.00 0.00 24 ASP A O 14
ATOM 19001 N N . LEU A 1 25 ? 6.847 3.500 2.428 1.00 0.00 25 LEU A N 14
ATOM 19002 C CA . LEU A 1 25 ? 7.076 4.028 1.081 1.00 0.00 25 LEU A CA 14
ATOM 19003 C C . LEU A 1 25 ? 5.844 4.779 0.566 1.00 0.00 25 LEU A C 14
ATOM 19004 O O . LEU A 1 25 ? 5.969 5.838 -0.057 1.00 0.00 25 LEU A O 14
ATOM 19020 N N . LEU A 1 26 ? 4.657 4.224 0.842 1.00 0.00 26 LEU A N 14
ATOM 19021 C CA . LEU A 1 26 ? 3.391 4.839 0.418 1.00 0.00 26 LEU A CA 14
ATOM 19022 C C . LEU A 1 26 ? 3.155 6.185 1.106 1.00 0.00 26 LEU A C 14
ATOM 19023 O O . LEU A 1 26 ? 2.663 7.129 0.478 1.00 0.00 26 LEU A O 14
ATOM 19039 N N . SER A 1 27 ? 3.476 6.255 2.409 1.00 0.00 27 SER A N 14
ATOM 19040 C CA . SER A 1 27 ? 3.260 7.475 3.186 1.00 0.00 27 SER A CA 14
ATOM 19041 C C . SER A 1 27 ? 4.186 8.586 2.731 1.00 0.00 27 SER A C 14
ATOM 19042 O O . SER A 1 27 ? 3.774 9.749 2.641 1.00 0.00 27 SER A O 14
ATOM 19050 N N . SER A 1 28 ? 5.441 8.225 2.449 1.00 0.00 28 SER A N 14
ATOM 19051 C CA . SER A 1 28 ? 6.431 9.199 2.009 1.00 0.00 28 SER A CA 14
ATOM 19052 C C . SER A 1 28 ? 6.140 9.696 0.599 1.00 0.00 28 SER A C 14
ATOM 19053 O O . SER A 1 28 ? 6.315 10.881 0.299 1.00 0.00 28 SER A O 14
ATOM 19061 N N . ALA A 1 29 ? 5.706 8.777 -0.259 1.00 0.00 29 ALA A N 14
ATOM 19062 C CA . ALA A 1 29 ? 5.399 9.095 -1.647 1.00 0.00 29 ALA A CA 14
ATOM 19063 C C . ALA A 1 29 ? 4.210 10.045 -1.757 1.00 0.00 29 ALA A C 14
ATOM 19064 O O . ALA A 1 29 ? 4.181 10.910 -2.637 1.00 0.00 29 ALA A O 14
ATOM 19071 N N . LEU A 1 30 ? 3.201 9.836 -0.898 1.00 0.00 30 LEU A N 14
ATOM 19072 C CA . LEU A 1 30 ? 1.968 10.641 -0.948 1.00 0.00 30 LEU A CA 14
ATOM 19073 C C . LEU A 1 30 ? 1.760 11.441 0.340 1.00 0.00 30 LEU A C 14
ATOM 19074 O O . LEU A 1 30 ? 1.582 10.866 1.418 1.00 0.00 30 LEU A O 14
ATOM 19090 N N . LYS A 1 31 ? 1.725 12.772 0.201 1.00 0.00 31 LYS A N 14
ATOM 19091 C CA . LYS A 1 31 ? 1.469 13.666 1.332 1.00 0.00 31 L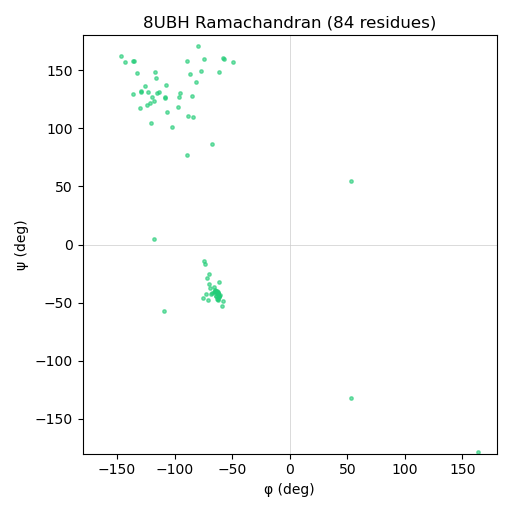YS A CA 14
ATOM 19092 C C . LYS A 1 31 ? 0.060 13.419 1.891 1.00 0.00 31 LYS A C 14
ATOM 19093 O O . LYS A 1 31 ? -0.144 13.400 3.108 1.00 0.00 31 LYS A O 14
ATOM 19112 N N . VAL A 1 32 ? -0.907 13.256 0.981 1.00 0.00 32 VAL A N 14
ATOM 19113 C CA . VAL A 1 32 ? -2.312 13.041 1.357 1.00 0.00 32 VAL A CA 14
ATOM 19114 C C . VAL A 1 32 ? -2.460 11.742 2.203 1.00 0.00 32 VAL A C 14
ATOM 19115 O O . VAL A 1 32 ? -1.866 10.718 1.853 1.00 0.00 32 VAL A O 14
ATOM 19128 N N . PRO A 1 33 ? -3.241 11.757 3.316 1.00 0.00 33 PRO A N 14
ATOM 19129 C CA . PRO A 1 33 ? -3.427 10.540 4.175 1.00 0.00 33 PRO A CA 14
ATOM 19130 C C . PRO A 1 33 ? -4.287 9.482 3.486 1.00 0.00 33 PRO A C 14
ATOM 19131 O O . PRO A 1 33 ? -5.099 9.802 2.612 1.00 0.00 33 PRO A O 14
ATOM 19142 N N . TYR A 1 34 ? -4.096 8.226 3.890 1.00 0.00 34 TYR A N 14
ATOM 19143 C CA . TYR A 1 34 ? -4.845 7.103 3.320 1.00 0.00 34 TYR A CA 14
ATOM 19144 C C . TYR A 1 34 ? -5.013 5.983 4.347 1.00 0.00 34 TYR A C 14
ATOM 19145 O O . TYR A 1 34 ? -4.277 5.922 5.338 1.00 0.00 34 TYR A O 14
ATOM 19163 N N . THR A 1 35 ? -5.978 5.094 4.093 1.00 0.00 35 THR A N 14
ATOM 19164 C CA . THR A 1 35 ? -6.238 3.962 4.986 1.00 0.00 35 THR A CA 14
ATOM 19165 C C . THR A 1 35 ? -5.671 2.677 4.400 1.00 0.00 35 THR A C 14
ATOM 19166 O O . THR A 1 35 ? -6.000 2.299 3.271 1.00 0.00 35 THR A O 14
ATOM 19177 N N . LEU A 1 36 ? -4.800 2.023 5.170 1.00 0.00 36 LEU A N 14
ATOM 19178 C CA . LEU A 1 36 ? -4.158 0.788 4.736 1.00 0.00 36 LEU A CA 14
ATOM 19179 C C . LEU A 1 36 ? -4.813 -0.413 5.398 1.00 0.00 36 LEU A C 14
ATOM 19180 O O . LEU A 1 36 ? -4.978 -0.445 6.623 1.00 0.00 36 LEU A O 14
ATOM 19196 N N . LYS A 1 37 ? -5.198 -1.397 4.578 1.00 0.00 37 LYS A N 14
ATOM 19197 C CA . LYS A 1 37 ? -5.855 -2.606 5.078 1.00 0.00 37 LYS A CA 14
ATOM 19198 C C . LYS A 1 37 ? -4.840 -3.716 5.289 1.00 0.00 37 LYS A C 14
ATOM 19199 O O . LYS A 1 37 ? -3.995 -3.969 4.423 1.00 0.00 37 LYS A O 14
ATOM 19218 N N . VAL A 1 38 ? -4.962 -4.409 6.424 1.00 0.00 38 VAL A N 14
ATOM 19219 C CA . VAL A 1 38 ? -4.085 -5.538 6.729 1.00 0.00 38 VAL A CA 14
ATOM 19220 C C . VAL A 1 38 ? -4.867 -6.830 6.529 1.00 0.00 38 VAL A C 14
ATOM 19221 O O . VAL A 1 38 ? -5.728 -7.180 7.345 1.00 0.00 38 VAL A O 14
ATOM 19234 N N . VAL A 1 39 ? -4.583 -7.513 5.421 1.00 0.00 39 VAL A N 14
ATOM 19235 C CA . VAL A 1 39 ? -5.281 -8.752 5.078 1.00 0.00 39 VAL A CA 14
ATOM 19236 C C . VAL A 1 39 ? -4.273 -9.853 4.753 1.00 0.00 39 VAL A C 14
ATOM 19237 O O . VAL A 1 39 ? -3.362 -9.655 3.944 1.00 0.00 39 VAL A O 14
ATOM 19250 N N . ASP A 1 40 ? -4.462 -11.016 5.371 1.00 0.00 40 ASP A N 14
ATOM 19251 C CA . ASP A 1 40 ? -3.596 -12.167 5.132 1.00 0.00 40 ASP A CA 14
ATOM 19252 C C . ASP A 1 40 ? -4.188 -13.056 4.035 1.00 0.00 40 ASP A C 14
ATOM 19253 O O . ASP A 1 40 ? -5.272 -13.624 4.197 1.00 0.00 40 ASP A O 14
ATOM 19262 N N . VAL A 1 41 ? -3.497 -13.102 2.892 1.00 0.00 41 VAL A N 14
ATOM 19263 C CA . VAL A 1 41 ? -3.968 -13.843 1.717 1.00 0.00 41 VAL A CA 14
ATOM 19264 C C . VAL A 1 41 ? -4.066 -15.359 1.976 1.00 0.00 41 VAL A C 14
ATOM 19265 O O . VAL A 1 41 ? -4.944 -16.033 1.427 1.00 0.00 41 VAL A O 14
ATOM 19278 N N . THR A 1 42 ? -3.125 -15.884 2.758 1.00 0.00 42 THR A N 14
ATOM 19279 C CA . THR A 1 42 ? -3.056 -17.329 3.031 1.00 0.00 42 THR A CA 14
ATOM 19280 C C . THR A 1 42 ? -4.112 -17.800 4.043 1.00 0.00 42 THR A C 14
ATOM 19281 O O . THR A 1 42 ? -4.276 -19.009 4.242 1.00 0.00 42 THR A O 14
ATOM 19292 N N . LYS A 1 43 ? -4.787 -16.852 4.724 1.00 0.00 43 LYS A N 14
ATOM 19293 C CA . LYS A 1 43 ? -5.773 -17.213 5.759 1.00 0.00 43 LYS A CA 14
ATOM 19294 C C . LYS A 1 43 ? -7.232 -16.984 5.322 1.00 0.00 43 LYS A C 14
ATOM 19295 O O . LYS A 1 43 ? -8.080 -17.838 5.587 1.00 0.00 43 LYS A O 14
ATOM 19314 N N . GLN A 1 44 ? -7.534 -15.829 4.683 1.00 0.00 44 GLN A N 14
ATOM 19315 C CA . GLN A 1 44 ? -8.926 -15.543 4.255 1.00 0.00 44 GLN A CA 14
ATOM 19316 C C . GLN A 1 44 ? -9.137 -15.855 2.732 1.00 0.00 44 GLN A C 14
ATOM 19317 O O . GLN A 1 44 ? -8.708 -15.063 1.878 1.00 0.00 44 GLN A O 14
ATOM 19331 N N . PRO A 1 45 ? -9.804 -16.984 2.368 1.00 0.00 45 PRO A N 14
ATOM 19332 C CA . PRO A 1 45 ? -10.056 -17.344 0.929 1.00 0.00 45 PRO A CA 14
ATOM 19333 C C . PRO A 1 45 ? -10.902 -16.324 0.175 1.00 0.00 45 PRO A C 14
ATOM 19334 O O . PRO A 1 45 ? -10.788 -16.221 -1.038 1.00 0.00 45 PRO A O 14
ATOM 19345 N N . ASP A 1 46 ? -11.843 -15.670 0.873 1.00 0.00 46 ASP A N 14
ATOM 19346 C CA . ASP A 1 46 ? -12.788 -14.776 0.192 1.00 0.00 46 ASP A CA 14
ATOM 19347 C C . ASP A 1 46 ? -12.073 -13.653 -0.557 1.00 0.00 46 ASP A C 14
ATOM 19348 O O . ASP A 1 46 ? -12.308 -13.462 -1.759 1.00 0.00 46 ASP A O 14
ATOM 19357 N N . LEU A 1 47 ? -11.167 -12.946 0.131 1.00 0.00 47 LEU A N 14
ATOM 19358 C CA . LEU A 1 47 ? -10.406 -11.872 -0.512 1.00 0.00 47 LEU A CA 14
ATOM 19359 C C . LEU A 1 47 ? -9.318 -12.416 -1.436 1.00 0.00 47 LEU A C 14
ATOM 19360 O O . LEU A 1 47 ? -9.103 -11.884 -2.528 1.00 0.00 47 LEU A O 14
ATOM 19376 N N . ALA A 1 48 ? -8.616 -13.462 -0.977 1.00 0.00 48 ALA A N 14
ATOM 19377 C CA . ALA A 1 48 ? -7.514 -14.049 -1.753 1.00 0.00 48 ALA A CA 14
ATOM 19378 C C . ALA A 1 48 ? -7.993 -14.644 -3.081 1.00 0.00 48 ALA A C 14
ATOM 19379 O O . ALA A 1 48 ? -7.332 -14.491 -4.113 1.00 0.00 48 ALA A O 14
ATOM 19386 N N . GLU A 1 49 ? -9.128 -15.340 -3.035 1.00 0.00 49 GLU A N 14
ATOM 19387 C CA . GLU A 1 49 ? -9.698 -15.991 -4.211 1.00 0.00 49 GLU A CA 14
ATOM 19388 C C . GLU A 1 49 ? -10.221 -14.961 -5.192 1.00 0.00 49 GLU A C 14
ATOM 19389 O O . GLU A 1 49 ? -9.968 -15.048 -6.396 1.00 0.00 49 GLU A O 14
ATOM 19401 N N . LYS A 1 50 ? -10.966 -13.989 -4.662 1.00 0.00 50 LYS A N 14
ATOM 19402 C CA . LYS A 1 50 ? -11.551 -12.938 -5.481 1.00 0.00 50 LYS A CA 14
ATOM 19403 C C . LYS A 1 50 ? -10.474 -12.093 -6.147 1.00 0.00 50 LYS A C 14
ATOM 19404 O O . LYS A 1 50 ? -10.634 -11.650 -7.288 1.00 0.00 50 LYS A O 14
ATOM 19423 N N . ASP A 1 51 ? -9.392 -11.856 -5.413 1.00 0.00 51 ASP A N 14
ATOM 19424 C CA . ASP A 1 51 ? -8.275 -11.029 -5.910 1.00 0.00 51 ASP A CA 14
ATOM 19425 C C . ASP A 1 51 ? -7.352 -11.792 -6.883 1.00 0.00 51 ASP A C 14
ATOM 19426 O O . ASP A 1 51 ? -6.514 -11.177 -7.550 1.00 0.00 51 ASP A O 14
ATOM 19435 N N . GLN A 1 52 ? -7.515 -13.127 -6.965 1.00 0.00 52 GLN A N 14
ATOM 19436 C CA . GLN A 1 52 ? -6.690 -13.949 -7.866 1.00 0.00 52 GLN A CA 14
ATOM 19437 C C . GLN A 1 52 ? -5.189 -13.728 -7.592 1.00 0.00 52 GLN A C 14
ATOM 19438 O O . GLN A 1 52 ? -4.383 -13.548 -8.521 1.00 0.00 52 GLN A O 14
ATOM 19452 N N . VAL A 1 53 ? -4.826 -13.744 -6.308 1.00 0.00 53 VAL A N 14
ATOM 19453 C CA . VAL A 1 53 ? -3.435 -13.541 -5.891 1.00 0.00 53 VAL A CA 14
ATOM 19454 C C . VAL A 1 53 ? -2.626 -14.844 -6.033 1.00 0.00 53 VAL A C 14
ATOM 19455 O O . VAL A 1 53 ? -3.004 -15.887 -5.496 1.00 0.00 53 VAL A O 14
ATOM 19468 N N . GLN A 1 54 ? -1.499 -14.746 -6.747 1.00 0.00 54 GLN A N 14
ATOM 19469 C CA . GLN A 1 54 ? -0.601 -15.882 -6.957 1.00 0.00 54 GLN A CA 14
ATOM 19470 C C . GLN A 1 54 ? 0.716 -15.670 -6.209 1.00 0.00 54 GLN A C 14
ATOM 19471 O O . GLN A 1 54 ? 1.172 -16.551 -5.474 1.00 0.00 54 GLN A O 14
ATOM 19485 N N . ALA A 1 55 ? 1.318 -14.484 -6.400 1.00 0.00 55 ALA A N 14
ATOM 19486 C CA . ALA A 1 55 ? 2.582 -14.140 -5.740 1.00 0.00 55 ALA A CA 14
ATOM 19487 C C . ALA A 1 55 ? 2.384 -12.965 -4.780 1.00 0.00 55 ALA A C 14
ATOM 19488 O O . ALA A 1 55 ? 1.751 -11.966 -5.134 1.00 0.00 55 ALA A O 14
ATOM 19495 N N . THR A 1 56 ? 2.887 -13.118 -3.545 1.00 0.00 56 THR A N 14
ATOM 19496 C CA . THR A 1 56 ? 2.719 -12.089 -2.506 1.00 0.00 56 THR A CA 14
ATOM 19497 C C . THR A 1 56 ? 3.850 -11.009 -2.515 1.00 0.00 56 THR A C 14
ATOM 19498 O O . THR A 1 56 ? 5.012 -11.295 -2.892 1.00 0.00 56 THR A O 14
ATOM 19509 N N . PRO A 1 57 ? 3.569 -9.776 -2.046 1.00 0.00 57 PRO A N 14
ATOM 19510 C CA . PRO A 1 57 ? 2.224 -9.285 -1.561 1.00 0.00 57 PRO A CA 14
ATOM 19511 C C . PRO A 1 57 ? 1.397 -8.808 -2.749 1.00 0.00 57 PRO A C 14
ATOM 19512 O O . PRO A 1 57 ? 1.919 -8.718 -3.869 1.00 0.00 57 PRO A O 14
ATOM 19523 N N . THR A 1 58 ? 0.146 -8.451 -2.501 1.00 0.00 58 THR A N 14
ATOM 19524 C CA . THR A 1 58 ? -0.708 -7.911 -3.567 1.00 0.00 58 THR A CA 14
ATOM 19525 C C . THR A 1 58 ? -1.007 -6.446 -3.277 1.00 0.00 58 THR A C 14
ATOM 19526 O O . THR A 1 58 ? -1.633 -6.125 -2.268 1.00 0.00 58 THR A O 14
ATOM 19537 N N . LEU A 1 59 ? -0.574 -5.569 -4.189 1.00 0.00 59 LEU A N 14
ATOM 19538 C CA . LEU A 1 59 ? -0.775 -4.131 -4.025 1.00 0.00 59 LEU A CA 14
ATOM 19539 C C . LEU A 1 59 ? -2.060 -3.724 -4.694 1.00 0.00 59 LEU A C 14
ATOM 19540 O O . LEU A 1 59 ? -2.187 -3.802 -5.920 1.00 0.00 59 LEU A O 14
ATOM 19556 N N . VAL A 1 60 ? -3.036 -3.334 -3.872 1.00 0.00 60 VAL A N 14
ATOM 19557 C CA . VAL A 1 60 ? -4.365 -2.966 -4.387 1.00 0.00 60 VAL A CA 14
ATOM 19558 C C . VAL A 1 60 ? -4.723 -1.535 -3.985 1.00 0.00 60 VAL A C 14
ATOM 19559 O O . VAL A 1 60 ? -4.788 -1.212 -2.794 1.00 0.00 60 VAL A O 14
ATOM 19572 N N . ARG A 1 61 ? -5.010 -0.706 -4.992 1.00 0.00 61 ARG A N 14
ATOM 19573 C CA . ARG A 1 61 ? -5.426 0.666 -4.764 1.00 0.00 61 ARG A CA 14
ATOM 19574 C C . ARG A 1 61 ? -6.944 0.738 -4.844 1.00 0.00 61 ARG A C 14
ATOM 19575 O O . ARG A 1 61 ? -7.537 0.446 -5.891 1.00 0.00 61 ARG A O 14
ATOM 19596 N N . VAL A 1 62 ? -7.557 1.064 -3.709 1.00 0.00 62 VAL A N 14
ATOM 19597 C CA . VAL A 1 62 ? -9.015 1.108 -3.576 1.00 0.00 62 VAL A CA 14
ATOM 19598 C C . VAL A 1 62 ? -9.567 2.528 -3.817 1.00 0.00 62 VAL A C 14
ATOM 19599 O O . VAL A 1 62 ? -8.893 3.541 -3.566 1.00 0.00 62 VAL A O 14
ATOM 19612 N N . TYR A 1 63 ? -10.791 2.560 -4.326 1.00 0.00 63 TYR A N 14
ATOM 19613 C CA . TYR A 1 63 ? -11.480 3.796 -4.686 1.00 0.00 63 TYR A CA 14
ATOM 19614 C C . TYR A 1 63 ? -11.382 4.865 -3.564 1.00 0.00 63 TYR A C 14
ATOM 19615 O O . TYR A 1 63 ? -11.140 4.514 -2.408 1.00 0.00 63 TYR A O 14
ATOM 19633 N N . PRO A 1 64 ? -11.535 6.182 -3.880 1.00 0.00 64 PRO A N 14
ATOM 19634 C CA . PRO A 1 64 ? -11.837 6.736 -5.276 1.00 0.00 64 PRO A CA 14
ATOM 19635 C C . PRO A 1 64 ? -10.708 6.487 -6.278 1.00 0.00 64 PRO A C 14
ATOM 19636 O O . PRO A 1 64 ? -9.620 6.036 -5.912 1.00 0.00 64 PRO A O 14
ATOM 19647 N N . GLN A 1 65 ? -11.026 6.700 -7.557 1.00 0.00 65 GLN A N 14
ATOM 19648 C CA . GLN A 1 65 ? -10.105 6.412 -8.658 1.00 0.00 65 GLN A CA 14
ATOM 19649 C C . GLN A 1 65 ? -8.768 7.189 -8.519 1.00 0.00 65 GLN A C 14
ATOM 19650 O O . GLN A 1 65 ? -8.728 8.228 -7.858 1.00 0.00 65 GLN A O 14
ATOM 19664 N N . PRO A 1 66 ? -7.657 6.706 -9.136 1.00 0.00 66 PRO A N 14
ATOM 19665 C CA . PRO A 1 66 ? -7.600 5.435 -9.975 1.00 0.00 66 PRO A CA 14
ATOM 19666 C C . PRO A 1 66 ? -7.494 4.155 -9.134 1.00 0.00 66 PRO A C 14
ATOM 19667 O O . PRO A 1 66 ? -6.737 4.099 -8.162 1.00 0.00 66 PRO A O 14
ATOM 19678 N N . VAL A 1 67 ? -8.200 3.104 -9.579 1.00 0.00 67 VAL A N 14
ATOM 19679 C CA . VAL A 1 67 ? -8.130 1.785 -8.941 1.00 0.00 67 VAL A CA 14
ATOM 19680 C C . VAL A 1 67 ? -7.093 0.919 -9.680 1.00 0.00 67 VAL A C 14
ATOM 19681 O O . VAL A 1 67 ? -6.991 0.999 -10.911 1.00 0.00 67 VAL A O 14
ATOM 19694 N N . ARG A 1 68 ? -6.300 0.134 -8.929 1.00 0.00 68 ARG A N 14
ATOM 19695 C CA . ARG A 1 68 ? -5.243 -0.686 -9.558 1.00 0.00 68 ARG A CA 14
ATOM 19696 C C . ARG A 1 68 ? -4.892 -1.927 -8.720 1.00 0.00 68 ARG A C 14
ATOM 19697 O O . ARG A 1 68 ? -4.784 -1.850 -7.501 1.00 0.00 68 ARG A O 14
ATOM 19718 N N . ARG A 1 69 ? -4.660 -3.058 -9.409 1.00 0.00 69 ARG A N 14
ATOM 19719 C CA . ARG A 1 69 ? -4.256 -4.306 -8.744 1.00 0.00 69 ARG A CA 14
ATOM 19720 C C . ARG A 1 69 ? -2.906 -4.783 -9.293 1.00 0.00 69 ARG A C 14
ATOM 19721 O O . ARG A 1 69 ? -2.742 -4.944 -10.507 1.00 0.00 69 ARG A O 14
ATOM 19742 N N . LEU A 1 70 ? -1.958 -5.037 -8.384 1.00 0.00 70 LEU A N 14
ATOM 19743 C CA . LEU A 1 70 ? -0.633 -5.532 -8.761 1.00 0.00 70 LEU A CA 14
ATOM 19744 C C . LEU A 1 70 ? -0.298 -6.780 -7.955 1.00 0.00 70 LEU A C 14
ATOM 19745 O O . LEU A 1 70 ? -0.272 -6.743 -6.721 1.00 0.00 70 LEU A O 14
ATOM 19761 N N . VAL A 1 71 ? -0.072 -7.891 -8.661 1.00 0.00 71 VAL A N 14
ATOM 19762 C CA . VAL A 1 71 ? 0.226 -9.175 -8.013 1.00 0.00 71 VAL A CA 14
ATOM 19763 C C . VAL A 1 71 ? 1.598 -9.692 -8.463 1.00 0.00 71 VAL A C 14
ATOM 19764 O O . VAL A 1 71 ? 1.816 -9.924 -9.658 1.00 0.00 71 VAL A O 14
ATOM 19777 N N . GLY A 1 72 ? 2.505 -9.914 -7.491 1.00 0.00 72 GLY A N 14
ATOM 19778 C CA . GLY A 1 72 ? 3.830 -10.455 -7.806 1.00 0.00 72 GLY A CA 14
ATOM 19779 C C . GLY A 1 72 ? 4.698 -10.578 -6.562 1.00 0.00 72 GLY A C 14
ATOM 19780 O O . GLY A 1 72 ? 4.338 -10.077 -5.490 1.00 0.00 72 GLY A O 14
ATOM 19784 N N . GLN A 1 73 ? 5.869 -11.206 -6.729 1.00 0.00 73 GLN A N 14
ATOM 19785 C CA . GLN A 1 73 ? 6.828 -11.349 -5.637 1.00 0.00 73 GLN A CA 14
ATOM 19786 C C . GLN A 1 73 ? 7.590 -10.056 -5.476 1.00 0.00 73 GLN A C 14
ATOM 19787 O O . GLN A 1 73 ? 8.251 -9.609 -6.422 1.00 0.00 73 GLN A O 14
ATOM 19801 N N . LEU A 1 74 ? 7.477 -9.421 -4.296 1.00 0.00 74 LEU A N 14
ATOM 19802 C CA . LEU A 1 74 ? 8.175 -8.121 -4.096 1.00 0.00 74 LEU A CA 14
ATOM 19803 C C . LEU A 1 74 ? 9.696 -8.295 -3.995 1.00 0.00 74 LEU A C 14
ATOM 19804 O O . LEU A 1 74 ? 10.288 -8.192 -2.910 1.00 0.00 74 LEU A O 14
ATOM 19820 N N . ASP A 1 75 ? 10.325 -8.492 -5.153 1.00 0.00 75 ASP A N 14
ATOM 19821 C CA . ASP A 1 75 ? 11.787 -8.592 -5.241 1.00 0.00 75 ASP A CA 14
ATOM 19822 C C . ASP A 1 75 ? 12.381 -7.457 -6.113 1.00 0.00 75 ASP A C 14
ATOM 19823 O O . ASP A 1 75 ? 13.585 -7.448 -6.383 1.00 0.00 75 ASP A O 14
ATOM 19832 N N . HIS A 1 76 ? 11.518 -6.517 -6.571 1.00 0.00 76 HIS A N 14
ATOM 19833 C CA . HIS A 1 76 ? 11.965 -5.409 -7.430 1.00 0.00 76 HIS A CA 14
ATOM 19834 C C . HIS A 1 76 ? 11.379 -4.076 -6.972 1.00 0.00 76 HIS A C 14
ATOM 19835 O O . HIS A 1 76 ? 10.157 -3.940 -6.858 1.00 0.00 76 HIS A O 14
ATOM 19849 N N . ARG A 1 77 ? 12.243 -3.062 -6.841 1.00 0.00 77 ARG A N 14
ATOM 19850 C CA . ARG A 1 77 ? 11.781 -1.695 -6.549 1.00 0.00 77 ARG A CA 14
ATOM 19851 C C . ARG A 1 77 ? 11.290 -0.994 -7.811 1.00 0.00 77 ARG A C 14
ATOM 19852 O O . ARG A 1 77 ? 10.574 -0.013 -7.722 1.00 0.00 77 ARG A O 14
ATOM 19873 N N . TYR A 1 78 ? 11.675 -1.513 -8.990 1.00 0.00 78 TYR A N 14
ATOM 19874 C CA . TYR A 1 78 ? 11.260 -0.920 -10.254 1.00 0.00 78 TYR A CA 14
ATOM 19875 C C . TYR A 1 78 ? 9.738 -0.936 -10.373 1.00 0.00 78 TYR A C 14
ATOM 19876 O O . TYR A 1 78 ? 9.126 0.060 -10.793 1.00 0.00 78 TYR A O 14
ATOM 19894 N N . ARG A 1 79 ? 9.126 -2.062 -9.972 1.00 0.00 79 ARG A N 14
ATOM 19895 C CA . ARG A 1 79 ? 7.672 -2.197 -10.015 1.00 0.00 79 ARG A CA 14
ATOM 19896 C C . ARG A 1 79 ? 6.988 -1.209 -9.056 1.00 0.00 79 ARG A C 14
ATOM 19897 O O . ARG A 1 79 ? 6.002 -0.547 -9.422 1.00 0.00 79 ARG A O 14
ATOM 19918 N N . LEU A 1 80 ? 7.537 -1.093 -7.841 1.00 0.00 80 LEU A N 14
ATOM 19919 C CA . LEU A 1 80 ? 7.004 -0.175 -6.827 1.00 0.00 80 LEU A CA 14
ATOM 19920 C C . LEU A 1 80 ? 7.200 1.285 -7.231 1.00 0.00 80 LEU A C 14
ATOM 19921 O O . LEU A 1 80 ? 6.343 2.134 -6.962 1.00 0.00 80 LEU A O 14
ATOM 19937 N N . GLN A 1 81 ? 8.362 1.576 -7.826 1.00 0.00 81 GLN A N 14
ATOM 19938 C CA . GLN A 1 81 ? 8.717 2.940 -8.213 1.00 0.00 81 GLN A CA 14
ATOM 19939 C C . GLN A 1 81 ? 7.745 3.543 -9.227 1.00 0.00 81 GLN A C 14
ATOM 19940 O O . GLN A 1 81 ? 7.281 4.674 -9.026 1.00 0.00 81 GLN A O 14
ATOM 19954 N N . HIS A 1 82 ? 7.397 2.789 -10.296 1.00 0.00 82 HIS A N 14
ATOM 19955 C CA . HIS A 1 82 ? 6.420 3.311 -11.274 1.00 0.00 82 HIS A CA 14
ATOM 19956 C C . HIS A 1 82 ? 4.988 3.271 -10.701 1.00 0.00 82 HIS A C 14
ATOM 19957 O O . HIS A 1 82 ? 4.139 4.084 -11.073 1.00 0.00 82 HIS A O 14
ATOM 19971 N N . LEU A 1 83 ? 4.753 2.328 -9.769 1.00 0.00 83 LEU A N 14
ATOM 19972 C CA . LEU A 1 83 ? 3.455 2.191 -9.112 1.00 0.00 83 LEU A CA 14
ATOM 19973 C C . LEU A 1 83 ? 3.137 3.447 -8.295 1.00 0.00 83 LEU A C 14
ATOM 19974 O O . LEU A 1 83 ? 2.000 3.927 -8.293 1.00 0.00 83 LEU A O 14
ATOM 19990 N N . LEU A 1 84 ? 4.157 3.969 -7.604 1.00 0.00 84 LEU A N 14
ATOM 19991 C CA . LEU A 1 84 ? 4.005 5.167 -6.767 1.00 0.00 84 LEU A CA 14
ATOM 19992 C C . LEU A 1 84 ? 3.770 6.429 -7.612 1.00 0.00 84 LEU A C 14
ATOM 19993 O O . LEU A 1 84 ? 3.194 7.407 -7.123 1.00 0.00 84 LEU A O 14
ATOM 20009 N N . SER A 1 85 ? 4.239 6.409 -8.870 1.00 0.00 85 SER A N 14
ATOM 20010 C CA . SER A 1 85 ? 4.098 7.560 -9.767 1.00 0.00 85 SER A CA 14
ATOM 20011 C C . SER A 1 85 ? 2.608 7.833 -10.093 1.00 0.00 85 SER A C 14
ATOM 20012 O O . SER A 1 85 ? 1.811 6.893 -10.141 1.00 0.00 85 SER A O 14
ATOM 20020 N N . PRO A 1 86 ? 2.208 9.112 -10.321 1.00 0.00 86 PRO A N 14
ATOM 20021 C CA . PRO A 1 86 ? 0.784 9.455 -10.641 1.00 0.00 86 PRO A CA 14
ATOM 20022 C C . PRO A 1 86 ? 0.212 8.549 -11.729 1.00 0.00 86 PRO A C 14
ATOM 20023 O O . PRO A 1 86 ? -1.001 8.500 -11.854 1.00 0.00 86 PRO A O 14
ATOM 20035 N N . MET A 1 1 ? -13.352 9.412 0.642 1.00 0.00 1 MET A N 15
ATOM 20036 C CA . MET A 1 1 ? -13.389 7.927 0.520 1.00 0.00 1 MET A CA 15
ATOM 20037 C C . MET A 1 1 ? -12.057 7.430 -0.037 1.00 0.00 1 MET A C 15
ATOM 20038 O O . MET A 1 1 ? -11.845 7.422 -1.256 1.00 0.00 1 MET A O 15
ATOM 20054 N N . TYR A 1 2 ? -11.161 7.017 0.867 1.00 0.00 2 TYR A N 15
ATOM 20055 C CA . TYR A 1 2 ? -9.838 6.515 0.472 1.00 0.00 2 TYR A CA 15
ATOM 20056 C C . TYR A 1 2 ? -9.429 5.319 1.323 1.00 0.00 2 TYR A C 15
ATOM 20057 O O . TYR A 1 2 ? -9.489 5.377 2.556 1.00 0.00 2 TYR A O 15
ATOM 20075 N N . VAL A 1 3 ? -9.013 4.227 0.658 1.00 0.00 3 VAL A N 15
ATOM 20076 C CA . VAL A 1 3 ? -8.586 3.013 1.387 1.00 0.00 3 VAL A CA 15
ATOM 20077 C C . VAL A 1 3 ? -7.430 2.307 0.663 1.00 0.00 3 VAL A C 15
ATOM 20078 O O . VAL A 1 3 ? -7.463 2.162 -0.545 1.00 0.00 3 VAL A O 15
ATOM 20091 N N . PHE A 1 4 ? -6.437 1.819 1.428 1.00 0.00 4 PHE A N 15
ATOM 20092 C CA . PHE A 1 4 ? -5.323 1.050 0.842 1.00 0.00 4 PHE A CA 15
ATOM 20093 C C . PHE A 1 4 ? -5.361 -0.371 1.395 1.00 0.00 4 PHE A C 15
ATOM 20094 O O . PHE A 1 4 ? -5.922 -0.597 2.469 1.00 0.00 4 PHE A O 15
ATOM 20111 N N . ARG A 1 5 ? -4.830 -1.338 0.630 1.00 0.00 5 ARG A N 15
ATOM 20112 C CA . ARG A 1 5 ? -4.873 -2.745 1.050 1.00 0.00 5 ARG A CA 15
ATOM 20113 C C . ARG A 1 5 ? -3.600 -3.495 0.634 1.00 0.00 5 ARG A C 15
ATOM 20114 O O . ARG A 1 5 ? -3.088 -3.301 -0.472 1.00 0.00 5 ARG A O 15
ATOM 20135 N N . LEU A 1 6 ? -3.119 -4.373 1.526 1.00 0.00 6 LEU A N 15
ATOM 20136 C CA . LEU A 1 6 ? -1.925 -5.187 1.258 1.00 0.00 6 LEU A CA 15
ATOM 20137 C C . LEU A 1 6 ? -2.189 -6.639 1.656 1.00 0.00 6 LEU A C 15
ATOM 20138 O O . LEU A 1 6 ? -2.720 -6.907 2.739 1.00 0.00 6 LEU A O 15
ATOM 20154 N N . TYR A 1 7 ? -1.846 -7.568 0.758 1.00 0.00 7 TYR A N 15
ATOM 20155 C CA . TYR A 1 7 ? -2.078 -8.997 0.995 1.00 0.00 7 TYR A CA 15
ATOM 20156 C C . TYR A 1 7 ? -0.792 -9.713 1.377 1.00 0.00 7 TYR A C 15
ATOM 20157 O O . TYR A 1 7 ? 0.248 -9.535 0.731 1.00 0.00 7 TYR A O 15
ATOM 20175 N N . VAL A 1 8 ? -0.887 -10.541 2.428 1.00 0.00 8 VAL A N 15
ATOM 20176 C CA . VAL A 1 8 ? 0.256 -11.304 2.937 1.00 0.00 8 VAL A CA 15
ATOM 20177 C C . VAL A 1 8 ? -0.187 -12.714 3.394 1.00 0.00 8 VAL A C 15
ATOM 20178 O O . VAL A 1 8 ? -1.293 -12.887 3.916 1.00 0.00 8 VAL A O 15
ATOM 20191 N N . ARG A 1 9 ? 0.705 -13.703 3.212 1.00 0.00 9 ARG A N 15
ATOM 20192 C CA . ARG A 1 9 ? 0.427 -15.083 3.624 1.00 0.00 9 ARG A CA 15
ATOM 20193 C C . ARG A 1 9 ? 1.324 -15.489 4.795 1.00 0.00 9 ARG A C 15
ATOM 20194 O O . ARG A 1 9 ? 2.553 -15.414 4.699 1.00 0.00 9 ARG A O 15
ATOM 20215 N N . GLY A 1 10 ? 0.700 -15.950 5.885 1.00 0.00 10 GLY A N 15
ATOM 20216 C CA . GLY A 1 10 ? 1.443 -16.411 7.071 1.00 0.00 10 GLY A CA 15
ATOM 20217 C C . GLY A 1 10 ? 1.908 -15.251 7.976 1.00 0.00 10 GLY A C 15
ATOM 20218 O O . GLY A 1 10 ? 2.555 -15.485 8.998 1.00 0.00 10 GLY A O 15
ATOM 20222 N N . GLU A 1 11 ? 1.568 -14.004 7.595 1.00 0.00 11 GLU A N 15
ATOM 20223 C CA . GLU A 1 11 ? 1.952 -12.812 8.370 1.00 0.00 11 GLU A CA 15
ATOM 20224 C C . GLU A 1 11 ? 3.491 -12.637 8.410 1.00 0.00 11 GLU A C 15
ATOM 20225 O O . GLU A 1 11 ? 4.027 -11.821 7.676 1.00 0.00 11 GLU A O 15
ATOM 20237 N N . THR A 1 12 ? 4.171 -13.429 9.274 1.00 0.00 12 THR A N 15
ATOM 20238 C CA . THR A 1 12 ? 5.646 -13.402 9.447 1.00 0.00 12 THR A CA 15
ATOM 20239 C C . THR A 1 12 ? 6.219 -11.982 9.655 1.00 0.00 12 THR A C 15
ATOM 20240 O O . THR A 1 12 ? 5.589 -10.978 9.324 1.00 0.00 12 THR A O 15
ATOM 20251 N N . HIS A 1 13 ? 7.405 -11.926 10.277 1.00 0.00 13 HIS A N 15
ATOM 20252 C CA . HIS A 1 13 ? 8.069 -10.653 10.598 1.00 0.00 13 HIS A CA 15
ATOM 20253 C C . HIS A 1 13 ? 8.529 -9.908 9.338 1.00 0.00 13 HIS A C 15
ATOM 20254 O O . HIS A 1 13 ? 8.460 -8.671 9.278 1.00 0.00 13 HIS A O 15
ATOM 20268 N N . ALA A 1 14 ? 9.043 -10.660 8.357 1.00 0.00 14 ALA A N 15
ATOM 20269 C CA . ALA A 1 14 ? 9.573 -10.064 7.125 1.00 0.00 14 ALA A CA 15
ATOM 20270 C C . ALA A 1 14 ? 8.500 -9.285 6.377 1.00 0.00 14 ALA A C 15
ATOM 20271 O O . ALA A 1 14 ? 8.760 -8.188 5.869 1.00 0.00 14 ALA A O 15
ATOM 20278 N N . ALA A 1 15 ? 7.298 -9.854 6.318 1.00 0.00 15 ALA A N 15
ATOM 20279 C CA . ALA A 1 15 ? 6.175 -9.213 5.639 1.00 0.00 15 ALA A CA 15
ATOM 20280 C C . ALA A 1 15 ? 5.812 -7.891 6.300 1.00 0.00 15 ALA A C 15
ATOM 20281 O O . ALA A 1 15 ? 5.467 -6.940 5.621 1.00 0.00 15 ALA A O 15
ATOM 20288 N N . GLU A 1 16 ? 5.871 -7.860 7.637 1.00 0.00 16 GLU A N 15
ATOM 20289 C CA . GLU A 1 16 ? 5.537 -6.654 8.402 1.00 0.00 16 GLU A CA 15
ATOM 20290 C C . GLU A 1 16 ? 6.499 -5.523 8.063 1.00 0.00 16 GLU A C 15
ATOM 20291 O O . GLU A 1 16 ? 6.079 -4.374 7.885 1.00 0.00 16 GLU A O 15
ATOM 20303 N N . VAL A 1 17 ? 7.787 -5.865 7.936 1.00 0.00 17 VAL A N 15
ATOM 20304 C CA . VAL A 1 17 ? 8.812 -4.885 7.568 1.00 0.00 17 VAL A CA 15
ATOM 20305 C C . VAL A 1 17 ? 8.497 -4.338 6.168 1.00 0.00 17 VAL A C 15
ATOM 20306 O O . VAL A 1 17 ? 8.526 -3.126 5.938 1.00 0.00 17 VAL A O 15
ATOM 20319 N N . ALA A 1 18 ? 8.155 -5.255 5.261 1.00 0.00 18 ALA A N 15
ATOM 20320 C CA . ALA A 1 18 ? 7.780 -4.904 3.901 1.00 0.00 18 ALA A CA 15
ATOM 20321 C C . ALA A 1 18 ? 6.538 -4.031 3.904 1.00 0.00 18 ALA A C 15
ATOM 20322 O O . ALA A 1 18 ? 6.447 -3.087 3.135 1.00 0.00 18 ALA A O 15
ATOM 20329 N N . LEU A 1 19 ? 5.582 -4.358 4.787 1.00 0.00 19 LEU A N 15
ATOM 20330 C CA . LEU A 1 19 ? 4.342 -3.588 4.900 1.00 0.00 19 LEU A CA 15
ATOM 20331 C C . LEU A 1 19 ? 4.659 -2.167 5.326 1.00 0.00 19 LEU A C 15
ATOM 20332 O O . LEU A 1 19 ? 4.133 -1.212 4.757 1.00 0.00 19 LEU A O 15
ATOM 20348 N N . LYS A 1 20 ? 5.558 -2.041 6.305 1.00 0.00 20 LYS A N 15
ATOM 20349 C CA . LYS A 1 20 ? 6.000 -0.736 6.777 1.00 0.00 20 LYS A CA 15
ATOM 20350 C C . LYS A 1 20 ? 6.705 0.011 5.640 1.00 0.00 20 LYS A C 15
ATOM 20351 O O . LYS A 1 20 ? 6.540 1.209 5.493 1.00 0.00 20 LYS A O 15
ATOM 20370 N N . ASN A 1 21 ? 7.506 -0.726 4.853 1.00 0.00 21 ASN A N 15
ATOM 20371 C CA . ASN A 1 21 ? 8.235 -0.156 3.719 1.00 0.00 21 ASN A CA 15
ATOM 20372 C C . ASN A 1 21 ? 7.270 0.325 2.636 1.00 0.00 21 ASN A C 15
ATOM 20373 O O . ASN A 1 21 ? 7.467 1.388 2.052 1.00 0.00 21 ASN A O 15
ATOM 20384 N N . LEU A 1 22 ? 6.213 -0.466 2.392 1.00 0.00 22 LEU A N 15
ATOM 20385 C CA . LEU A 1 22 ? 5.189 -0.110 1.401 1.00 0.00 22 LEU A CA 15
ATOM 20386 C C . LEU A 1 22 ? 4.415 1.100 1.887 1.00 0.00 22 LEU A C 15
ATOM 20387 O O . LEU A 1 22 ? 4.155 2.037 1.124 1.00 0.00 22 LEU A O 15
ATOM 20403 N N . HIS A 1 23 ? 4.077 1.079 3.178 1.00 0.00 23 HIS A N 15
ATOM 20404 C CA . HIS A 1 23 ? 3.359 2.183 3.806 1.00 0.00 23 HIS A CA 15
ATOM 20405 C C . HIS A 1 23 ? 4.217 3.446 3.751 1.00 0.00 23 HIS A C 15
ATOM 20406 O O . HIS A 1 23 ? 3.732 4.535 3.454 1.00 0.00 23 HIS A O 15
ATOM 20420 N N . ASP A 1 24 ? 5.495 3.267 4.059 1.00 0.00 24 ASP A N 15
ATOM 20421 C CA . ASP A 1 24 ? 6.477 4.336 4.074 1.00 0.00 24 ASP A CA 15
ATOM 20422 C C . ASP A 1 24 ? 6.667 4.947 2.679 1.00 0.00 24 ASP A C 15
ATOM 20423 O O . ASP A 1 24 ? 6.645 6.172 2.523 1.00 0.00 24 ASP A O 15
ATOM 20432 N N . LEU A 1 25 ? 6.861 4.082 1.675 1.00 0.00 25 LEU A N 15
ATOM 20433 C CA . LEU A 1 25 ? 7.062 4.533 0.295 1.00 0.00 25 LEU A CA 15
ATOM 20434 C C . LEU A 1 25 ? 5.810 5.242 -0.225 1.00 0.00 25 LEU A C 15
ATOM 20435 O O . LEU A 1 25 ? 5.899 6.299 -0.864 1.00 0.00 25 LEU A O 15
ATOM 20451 N N . LEU A 1 26 ? 4.641 4.670 0.092 1.00 0.00 26 LEU A N 15
ATOM 20452 C CA . LEU A 1 26 ? 3.357 5.256 -0.302 1.00 0.00 26 LEU A CA 15
ATOM 20453 C C . LEU A 1 26 ? 3.138 6.599 0.399 1.00 0.00 26 LEU A C 15
ATOM 20454 O O . LEU A 1 26 ? 2.660 7.561 -0.211 1.00 0.00 26 LEU A O 15
ATOM 20470 N N . SER A 1 27 ? 3.513 6.652 1.681 1.00 0.00 27 SER A N 15
ATOM 20471 C CA . SER A 1 27 ? 3.392 7.863 2.486 1.00 0.00 27 SER A CA 15
ATOM 20472 C C . SER A 1 27 ? 4.257 8.967 1.912 1.00 0.00 27 SER A C 15
ATOM 20473 O O . SER A 1 27 ? 3.848 10.129 1.864 1.00 0.00 27 SER A O 15
ATOM 20481 N N . SER A 1 28 ? 5.467 8.595 1.489 1.00 0.00 28 SER A N 15
ATOM 20482 C CA . SER A 1 28 ? 6.403 9.548 0.925 1.00 0.00 28 SER A CA 15
ATOM 20483 C C . SER A 1 28 ? 5.818 10.203 -0.315 1.00 0.00 28 SER A C 15
ATOM 20484 O O . SER A 1 28 ? 5.947 11.418 -0.505 1.00 0.00 28 SER A O 15
ATOM 20492 N N . ALA A 1 29 ? 5.168 9.393 -1.153 1.00 0.00 29 ALA A N 15
ATOM 20493 C CA . ALA A 1 29 ? 4.551 9.890 -2.377 1.00 0.00 29 ALA A CA 15
ATOM 20494 C C . ALA A 1 29 ? 3.420 10.871 -2.062 1.00 0.00 29 ALA A C 15
ATOM 20495 O O . ALA A 1 29 ? 3.251 11.875 -2.763 1.00 0.00 29 ALA A O 15
ATOM 20502 N N . LEU A 1 30 ? 2.636 10.570 -1.009 1.00 0.00 30 LEU A N 15
ATOM 20503 C CA . LEU A 1 30 ? 1.501 11.433 -0.619 1.00 0.00 30 LEU A CA 15
ATOM 20504 C C . LEU A 1 30 ? 1.605 11.890 0.838 1.00 0.00 30 LEU A C 15
ATOM 20505 O O . LEU A 1 30 ? 1.550 11.077 1.762 1.00 0.00 30 LEU A O 15
ATOM 20521 N N . LYS A 1 31 ? 1.718 13.208 1.026 1.00 0.00 31 LYS A N 15
ATOM 20522 C CA . LYS A 1 31 ? 1.806 13.810 2.365 1.00 0.00 31 LYS A CA 15
ATOM 20523 C C . LYS A 1 31 ? 0.498 13.649 3.154 1.00 0.00 31 LYS A C 15
ATOM 20524 O O . LYS A 1 31 ? 0.513 13.573 4.385 1.00 0.00 31 LYS A O 15
ATOM 20543 N N . VAL A 1 32 ? -0.631 13.654 2.434 1.00 0.00 32 VAL A N 15
ATOM 20544 C CA . VAL A 1 32 ? -1.963 13.569 3.062 1.00 0.00 32 VAL A CA 15
ATOM 20545 C C . VAL A 1 32 ? -2.150 12.235 3.829 1.00 0.00 32 VAL A C 15
ATOM 20546 O O . VAL A 1 32 ? -1.403 11.282 3.596 1.00 0.00 32 VAL A O 15
ATOM 20559 N N . PRO A 1 33 ? -3.110 12.163 4.788 1.00 0.00 33 PRO A N 15
ATOM 20560 C CA . PRO A 1 33 ? -3.327 10.929 5.623 1.00 0.00 33 PRO A CA 15
ATOM 20561 C C . PRO A 1 33 ? -3.452 9.676 4.766 1.00 0.00 33 PRO A C 15
ATOM 20562 O O . PRO A 1 33 ? -4.012 9.715 3.666 1.00 0.00 33 PRO A O 15
ATOM 20573 N N . TYR A 1 34 ? -2.863 8.579 5.255 1.00 0.00 34 TYR A N 15
ATOM 20574 C CA . TYR A 1 34 ? -2.833 7.317 4.515 1.00 0.00 34 TYR A CA 15
ATOM 20575 C C . TYR A 1 34 ? -3.307 6.159 5.407 1.00 0.00 34 TYR A C 15
ATOM 20576 O O . TYR A 1 34 ? -2.848 6.022 6.545 1.00 0.00 34 TYR A O 15
ATOM 20594 N N . THR A 1 35 ? -4.217 5.320 4.876 1.00 0.00 35 THR A N 15
ATOM 20595 C CA . THR A 1 35 ? -4.732 4.165 5.632 1.00 0.00 35 THR A CA 15
ATOM 20596 C C . THR A 1 35 ? -4.435 2.850 4.907 1.00 0.00 35 THR A C 15
ATOM 20597 O O . THR A 1 35 ? -4.703 2.713 3.705 1.00 0.00 35 THR A O 15
ATOM 20608 N N . LEU A 1 36 ? -3.892 1.881 5.658 1.00 0.00 36 LEU A N 15
ATOM 20609 C CA . LEU A 1 36 ? -3.543 0.567 5.110 1.00 0.00 36 LEU A CA 15
ATOM 20610 C C . LEU A 1 36 ? -4.424 -0.534 5.701 1.00 0.00 36 LEU A C 15
ATOM 20611 O O . LEU A 1 36 ? -4.577 -0.639 6.921 1.00 0.00 36 LEU A O 15
ATOM 20627 N N . LYS A 1 37 ? -5.000 -1.350 4.815 1.00 0.00 37 LYS A N 15
ATOM 20628 C CA . LYS A 1 37 ? -5.875 -2.454 5.211 1.00 0.00 37 LYS A CA 15
ATOM 20629 C C . LYS A 1 37 ? -5.112 -3.782 5.174 1.00 0.00 37 LYS A C 15
ATOM 20630 O O . LYS A 1 37 ? -4.475 -4.113 4.167 1.00 0.00 37 LYS A O 15
ATOM 20649 N N . VAL A 1 38 ? -5.206 -4.548 6.269 1.00 0.00 38 VAL A N 15
ATOM 20650 C CA . VAL A 1 38 ? -4.548 -5.856 6.354 1.00 0.00 38 VAL A CA 15
ATOM 20651 C C . VAL A 1 38 ? -5.564 -6.976 6.148 1.00 0.00 38 VAL A C 15
ATOM 20652 O O . VAL A 1 38 ? -6.617 -6.999 6.794 1.00 0.00 38 VAL A O 15
ATOM 20665 N N . VAL A 1 39 ? -5.258 -7.876 5.211 1.00 0.00 39 VAL A N 15
ATOM 20666 C CA . VAL A 1 39 ? -6.159 -8.982 4.871 1.00 0.00 39 VAL A CA 15
ATOM 20667 C C . VAL A 1 39 ? -5.405 -10.322 4.877 1.00 0.00 39 VAL A C 15
ATOM 20668 O O . VAL A 1 39 ? -4.340 -10.448 4.264 1.00 0.00 39 VAL A O 15
ATOM 20681 N N . ASP A 1 40 ? -5.993 -11.323 5.547 1.00 0.00 40 ASP A N 15
ATOM 20682 C CA . ASP A 1 40 ? -5.406 -12.664 5.601 1.00 0.00 40 ASP A CA 15
ATOM 20683 C C . ASP A 1 40 ? -5.835 -13.469 4.378 1.00 0.00 40 ASP A C 15
ATOM 20684 O O . ASP A 1 40 ? -7.000 -13.861 4.257 1.00 0.00 40 ASP A O 15
ATOM 20693 N N . VAL A 1 41 ? -4.892 -13.670 3.459 1.00 0.00 41 VAL A N 15
ATOM 20694 C CA . VAL A 1 41 ? -5.157 -14.384 2.208 1.00 0.00 41 VAL A CA 15
ATOM 20695 C C . VAL A 1 41 ? -5.542 -15.849 2.479 1.00 0.00 41 VAL A C 15
ATOM 20696 O O . VAL A 1 41 ? -6.454 -16.387 1.843 1.00 0.00 41 VAL A O 15
ATOM 20709 N N . THR A 1 42 ? -4.800 -16.495 3.380 1.00 0.00 42 THR A N 15
ATOM 20710 C CA . THR A 1 42 ? -5.015 -17.912 3.684 1.00 0.00 42 THR A CA 15
ATOM 20711 C C . THR A 1 42 ? -6.322 -18.157 4.437 1.00 0.00 42 THR A C 15
ATOM 20712 O O . THR A 1 42 ? -6.966 -19.195 4.241 1.00 0.00 42 THR A O 15
ATOM 20723 N N . LYS A 1 43 ? -6.682 -17.230 5.339 1.00 0.00 43 LYS A N 15
ATOM 20724 C CA . LYS A 1 43 ? -7.885 -17.401 6.162 1.00 0.00 43 LYS A CA 15
ATOM 20725 C C . LYS A 1 43 ? -9.174 -17.150 5.358 1.00 0.00 43 LYS A C 15
ATOM 20726 O O . LYS A 1 43 ? -10.141 -17.900 5.497 1.00 0.00 43 LYS A O 15
ATOM 20745 N N . GLN A 1 44 ? -9.193 -16.069 4.555 1.00 0.00 44 GLN A N 15
ATOM 20746 C CA . GLN A 1 44 ? -10.388 -15.716 3.762 1.00 0.00 44 GLN A CA 15
ATOM 20747 C C . GLN A 1 44 ? -10.234 -16.121 2.260 1.00 0.00 44 GLN A C 15
ATOM 20748 O O . GLN A 1 44 ? -9.631 -15.363 1.487 1.00 0.00 44 GLN A O 15
ATOM 20762 N N . PRO A 1 45 ? -10.832 -17.249 1.803 1.00 0.00 45 PRO A N 15
ATOM 20763 C CA . PRO A 1 45 ? -10.800 -17.637 0.351 1.00 0.00 45 PRO A CA 15
ATOM 20764 C C . PRO A 1 45 ? -11.469 -16.604 -0.545 1.00 0.00 45 PRO A C 15
ATOM 20765 O O . PRO A 1 45 ? -11.138 -16.502 -1.713 1.00 0.00 45 PRO A O 15
ATOM 20776 N N . ASP A 1 46 ? -12.485 -15.915 -0.011 1.00 0.00 46 ASP A N 15
ATOM 20777 C CA . ASP A 1 46 ? -13.270 -14.973 -0.815 1.00 0.00 46 ASP A CA 15
ATOM 20778 C C . ASP A 1 46 ? -12.393 -13.874 -1.406 1.00 0.00 46 ASP A C 15
ATOM 20779 O O . ASP A 1 46 ? -12.419 -13.642 -2.619 1.00 0.00 46 ASP A O 15
ATOM 20788 N N . LEU A 1 47 ? -11.602 -13.216 -0.555 1.00 0.00 47 LEU A N 15
ATOM 20789 C CA . LEU A 1 47 ? -10.713 -12.143 -1.012 1.00 0.00 47 LEU A CA 15
ATOM 20790 C C . LEU A 1 47 ? -9.517 -12.705 -1.785 1.00 0.00 47 LEU A C 15
ATOM 20791 O O . LEU A 1 47 ? -9.137 -12.168 -2.830 1.00 0.00 47 LEU A O 15
ATOM 20807 N N . ALA A 1 48 ? -8.912 -13.767 -1.244 1.00 0.00 48 ALA A N 15
ATOM 20808 C CA . ALA A 1 48 ? -7.724 -14.380 -1.857 1.00 0.00 48 ALA A CA 15
ATOM 20809 C C . ALA A 1 48 ? -8.010 -14.938 -3.252 1.00 0.00 48 ALA A C 15
ATOM 20810 O O . ALA A 1 48 ? -7.198 -14.784 -4.170 1.00 0.00 48 ALA A O 15
ATOM 20817 N N . GLU A 1 49 ? -9.150 -15.614 -3.390 1.00 0.00 49 GLU A N 15
ATOM 20818 C CA . GLU A 1 49 ? -9.542 -16.240 -4.648 1.00 0.00 49 GLU A CA 15
ATOM 20819 C C . GLU A 1 49 ? -9.887 -15.181 -5.683 1.00 0.00 49 GLU A C 15
ATOM 20820 O O . GLU A 1 49 ? -9.498 -15.289 -6.851 1.00 0.00 49 GLU A O 15
ATOM 20832 N N . LYS A 1 50 ? -10.646 -14.170 -5.245 1.00 0.00 50 LYS A N 15
ATOM 20833 C CA . LYS A 1 50 ? -11.078 -13.097 -6.138 1.00 0.00 50 LYS A CA 15
ATOM 20834 C C . LYS A 1 50 ? -9.893 -12.241 -6.597 1.00 0.00 50 LYS A C 15
ATOM 20835 O O . LYS A 1 50 ? -9.960 -11.596 -7.650 1.00 0.00 50 LYS A O 15
ATOM 20854 N N . ASP A 1 51 ? -8.820 -12.223 -5.794 1.00 0.00 51 ASP A N 15
ATOM 20855 C CA . ASP A 1 51 ? -7.628 -11.415 -6.128 1.00 0.00 51 ASP A CA 15
ATOM 20856 C C . ASP A 1 51 ? -6.799 -12.046 -7.268 1.00 0.00 51 ASP A C 15
ATOM 20857 O O . ASP A 1 51 ? -5.981 -11.363 -7.890 1.00 0.00 51 ASP A O 15
ATOM 20866 N N . GLN A 1 52 ? -7.050 -13.336 -7.564 1.00 0.00 52 GLN A N 15
ATOM 20867 C CA . GLN A 1 52 ? -6.355 -14.039 -8.661 1.00 0.00 52 GLN A CA 15
ATOM 20868 C C . GLN A 1 52 ? -4.834 -13.750 -8.645 1.00 0.00 52 GLN A C 15
ATOM 20869 O O . GLN A 1 52 ? -4.229 -13.437 -9.683 1.00 0.00 52 GLN A O 15
ATOM 20883 N N . VAL A 1 53 ? -4.233 -13.828 -7.452 1.00 0.00 53 VAL A N 15
ATOM 20884 C CA . VAL A 1 53 ? -2.797 -13.535 -7.283 1.00 0.00 53 VAL A CA 15
ATOM 20885 C C . VAL A 1 53 ? -1.939 -14.799 -7.350 1.00 0.00 53 VAL A C 15
ATOM 20886 O O . VAL A 1 53 ? -2.385 -15.887 -6.977 1.00 0.00 53 VAL A O 15
ATOM 20899 N N . GLN A 1 54 ? -0.694 -14.633 -7.828 1.00 0.00 54 GLN A N 15
ATOM 20900 C CA . GLN A 1 54 ? 0.249 -15.748 -7.947 1.00 0.00 54 GLN A CA 15
ATOM 20901 C C . GLN A 1 54 ? 1.523 -15.507 -7.120 1.00 0.00 54 GLN A C 15
ATOM 20902 O O . GLN A 1 54 ? 2.144 -16.460 -6.641 1.00 0.00 54 GLN A O 15
ATOM 20916 N N . ALA A 1 55 ? 1.924 -14.226 -6.984 1.00 0.00 55 ALA A N 15
ATOM 20917 C CA . ALA A 1 55 ? 3.149 -13.874 -6.245 1.00 0.00 55 ALA A CA 15
ATOM 20918 C C . ALA A 1 55 ? 2.848 -12.966 -5.049 1.00 0.00 55 ALA A C 15
ATOM 20919 O O . ALA A 1 55 ? 2.110 -11.985 -5.169 1.00 0.00 55 ALA A O 15
ATOM 20926 N N . THR A 1 56 ? 3.420 -13.321 -3.894 1.00 0.00 56 THR A N 15
ATOM 20927 C CA . THR A 1 56 ? 3.221 -12.566 -2.648 1.00 0.00 56 THR A CA 15
ATOM 20928 C C . THR A 1 56 ? 4.262 -11.406 -2.465 1.00 0.00 56 THR A C 15
ATOM 20929 O O . THR A 1 56 ? 5.471 -11.583 -2.767 1.00 0.00 56 THR A O 15
ATOM 20940 N N . PRO A 1 57 ? 3.858 -10.229 -1.934 1.00 0.00 57 PRO A N 15
ATOM 20941 C CA . PRO A 1 57 ? 2.454 -9.850 -1.521 1.00 0.00 57 PRO A CA 15
ATOM 20942 C C . PRO A 1 57 ? 1.689 -9.263 -2.704 1.00 0.00 57 PRO A C 15
ATOM 20943 O O . PRO A 1 57 ? 2.277 -9.022 -3.766 1.00 0.00 57 PRO A O 15
ATOM 20954 N N . THR A 1 58 ? 0.405 -8.977 -2.501 1.00 0.00 58 THR A N 15
ATOM 20955 C CA . THR A 1 58 ? -0.406 -8.342 -3.552 1.00 0.00 58 THR A CA 15
ATOM 20956 C C . THR A 1 58 ? -0.831 -6.957 -3.097 1.00 0.00 58 THR A C 15
ATOM 20957 O O . THR A 1 58 ? -1.405 -6.799 -2.012 1.00 0.00 58 THR A O 15
ATOM 20968 N N . LEU A 1 59 ? -0.540 -5.954 -3.931 1.00 0.00 59 LEU A N 15
ATOM 20969 C CA . LEU A 1 59 ? -0.887 -4.579 -3.616 1.00 0.00 59 LEU A CA 15
ATOM 20970 C C . LEU A 1 59 ? -2.167 -4.164 -4.319 1.00 0.00 59 LEU A C 15
ATOM 20971 O O . LEU A 1 59 ? -2.212 -4.053 -5.547 1.00 0.00 59 LEU A O 15
ATOM 20987 N N . VAL A 1 60 ? -3.191 -3.903 -3.516 1.00 0.00 60 VAL A N 15
ATOM 20988 C CA . VAL A 1 60 ? -4.487 -3.454 -4.015 1.00 0.00 60 VAL A CA 15
ATOM 20989 C C . VAL A 1 60 ? -4.804 -2.102 -3.384 1.00 0.00 60 VAL A C 15
ATOM 20990 O O . VAL A 1 60 ? -4.678 -1.943 -2.164 1.00 0.00 60 VAL A O 15
ATOM 21003 N N . ARG A 1 61 ? -5.144 -1.108 -4.222 1.00 0.00 61 ARG A N 15
ATOM 21004 C CA . ARG A 1 61 ? -5.390 0.249 -3.722 1.00 0.00 61 ARG A CA 15
ATOM 21005 C C . ARG A 1 61 ? -6.779 0.762 -4.055 1.00 0.00 61 ARG A C 15
ATOM 21006 O O . ARG A 1 61 ? -7.287 0.544 -5.145 1.00 0.00 61 ARG A O 15
ATOM 21027 N N . VAL A 1 62 ? -7.327 1.536 -3.127 1.00 0.00 62 VAL A N 15
ATOM 21028 C CA . VAL A 1 62 ? -8.611 2.226 -3.320 1.00 0.00 62 VAL A CA 15
ATOM 21029 C C . VAL A 1 62 ? -8.428 3.745 -3.064 1.00 0.00 62 VAL A C 15
ATOM 21030 O O . VAL A 1 62 ? -9.373 4.447 -2.689 1.00 0.00 62 VAL A O 15
ATOM 21043 N N . TYR A 1 63 ? -7.178 4.229 -3.254 1.00 0.00 63 TYR A N 15
ATOM 21044 C CA . TYR A 1 63 ? -6.850 5.641 -3.111 1.00 0.00 63 TYR A CA 15
ATOM 21045 C C . TYR A 1 63 ? -5.738 6.057 -4.138 1.00 0.00 63 TYR A C 15
ATOM 21046 O O . TYR A 1 63 ? -4.576 5.695 -3.934 1.00 0.00 63 TYR A O 15
ATOM 21064 N N . PRO A 1 64 ? -6.033 6.858 -5.194 1.00 0.00 64 PRO A N 15
ATOM 21065 C CA . PRO A 1 64 ? -7.405 7.376 -5.563 1.00 0.00 64 PRO A CA 15
ATOM 21066 C C . PRO A 1 64 ? -8.160 6.350 -6.407 1.00 0.00 64 PRO A C 15
ATOM 21067 O O . PRO A 1 64 ? -7.540 5.456 -6.997 1.00 0.00 64 PRO A O 15
ATOM 21078 N N . GLN A 1 65 ? -9.486 6.503 -6.500 1.00 0.00 65 GLN A N 15
ATOM 21079 C CA . GLN A 1 65 ? -10.297 5.602 -7.324 1.00 0.00 65 GLN A CA 15
ATOM 21080 C C . GLN A 1 65 ? -10.041 5.875 -8.835 1.00 0.00 65 GLN A C 15
ATOM 21081 O O . GLN A 1 65 ? -9.639 6.985 -9.190 1.00 0.00 65 GLN A O 15
ATOM 21095 N N . PRO A 1 66 ? -10.260 4.894 -9.743 1.00 0.00 66 PRO A N 15
ATOM 21096 C CA . PRO A 1 66 ? -10.753 3.495 -9.422 1.00 0.00 66 PRO A CA 15
ATOM 21097 C C . PRO A 1 66 ? -9.678 2.640 -8.747 1.00 0.00 66 PRO A C 15
ATOM 21098 O O . PRO A 1 66 ? -8.518 3.047 -8.641 1.00 0.00 66 PRO A O 15
ATOM 21109 N N . VAL A 1 67 ? -10.094 1.469 -8.262 1.00 0.00 67 VAL A N 15
ATOM 21110 C CA . VAL A 1 67 ? -9.199 0.546 -7.553 1.00 0.00 67 VAL A CA 15
ATOM 21111 C C . VAL A 1 67 ? -8.191 -0.091 -8.529 1.00 0.00 67 VAL A C 15
ATOM 21112 O O . VAL A 1 67 ? -8.578 -0.578 -9.595 1.00 0.00 67 VAL A O 15
ATOM 21125 N N . ARG A 1 68 ? -6.895 -0.103 -8.138 1.00 0.00 68 ARG A N 15
ATOM 21126 C CA . ARG A 1 68 ? -5.849 -0.709 -8.975 1.00 0.00 68 ARG A CA 15
ATOM 21127 C C . ARG A 1 68 ? -5.292 -1.973 -8.299 1.00 0.00 68 ARG A C 15
ATOM 21128 O O . ARG A 1 68 ? -4.960 -1.957 -7.110 1.00 0.00 68 ARG A O 15
ATOM 21149 N N . ARG A 1 69 ? -5.198 -3.062 -9.076 1.00 0.00 69 ARG A N 15
ATOM 21150 C CA . ARG A 1 69 ? -4.686 -4.337 -8.566 1.00 0.00 69 ARG A CA 15
ATOM 21151 C C . ARG A 1 69 ? -3.302 -4.636 -9.153 1.00 0.00 69 ARG A C 15
ATOM 21152 O O . ARG A 1 69 ? -3.137 -4.719 -10.373 1.00 0.00 69 ARG A O 15
ATOM 21173 N N . LEU A 1 70 ? -2.324 -4.831 -8.263 1.00 0.00 70 LEU A N 15
ATOM 21174 C CA . LEU A 1 70 ? -0.959 -5.163 -8.666 1.00 0.00 70 LEU A CA 15
ATOM 21175 C C . LEU A 1 70 ? -0.459 -6.353 -7.863 1.00 0.00 70 LEU A C 15
ATOM 21176 O O . LEU A 1 70 ? -0.475 -6.327 -6.627 1.00 0.00 70 LEU A O 15
ATOM 21192 N N . VAL A 1 71 ? -0.034 -7.407 -8.569 1.00 0.00 71 VAL A N 15
ATOM 21193 C CA . VAL A 1 71 ? 0.451 -8.623 -7.917 1.00 0.00 71 VAL A CA 15
ATOM 21194 C C . VAL A 1 71 ? 1.852 -8.991 -8.420 1.00 0.00 71 VAL A C 15
ATOM 21195 O O . VAL A 1 71 ? 2.079 -9.085 -9.632 1.00 0.00 71 VAL A O 15
ATOM 21208 N N . GLY A 1 72 ? 2.772 -9.228 -7.477 1.00 0.00 72 GLY A N 15
ATOM 21209 C CA . GLY A 1 72 ? 4.133 -9.621 -7.822 1.00 0.00 72 GLY A CA 15
ATOM 21210 C C . GLY A 1 72 ? 4.947 -9.917 -6.578 1.00 0.00 72 GLY A C 15
ATOM 21211 O O . GLY A 1 72 ? 4.592 -9.482 -5.477 1.00 0.00 72 GLY A O 15
ATOM 21215 N N . GLN A 1 73 ? 6.073 -10.609 -6.769 1.00 0.00 73 GLN A N 15
ATOM 21216 C CA . GLN A 1 73 ? 6.980 -10.909 -5.672 1.00 0.00 73 GLN A CA 15
ATOM 21217 C C . GLN A 1 73 ? 7.691 -9.638 -5.270 1.00 0.00 73 GLN A C 15
ATOM 21218 O O . GLN A 1 73 ? 8.170 -8.898 -6.139 1.00 0.00 73 GLN A O 15
ATOM 21232 N N . LEU A 1 74 ? 7.722 -9.344 -3.963 1.00 0.00 74 LEU A N 15
ATOM 21233 C CA . LEU A 1 74 ? 8.353 -8.073 -3.494 1.00 0.00 74 LEU A CA 15
ATOM 21234 C C . LEU A 1 74 ? 9.906 -8.102 -3.557 1.00 0.00 74 LEU A C 15
ATOM 21235 O O . LEU A 1 74 ? 10.585 -7.555 -2.673 1.00 0.00 74 LEU A O 15
ATOM 21251 N N . ASP A 1 75 ? 10.457 -8.656 -4.647 1.00 0.00 75 ASP A N 15
ATOM 21252 C CA . ASP A 1 75 ? 11.911 -8.655 -4.864 1.00 0.00 75 ASP A CA 15
ATOM 21253 C C . ASP A 1 75 ? 12.332 -7.577 -5.894 1.00 0.00 75 ASP A C 15
ATOM 21254 O O . ASP A 1 75 ? 13.511 -7.491 -6.252 1.00 0.00 75 ASP A O 15
ATOM 21263 N N . HIS A 1 76 ? 11.354 -6.780 -6.389 1.00 0.00 76 HIS A N 15
ATOM 21264 C CA . HIS A 1 76 ? 11.633 -5.747 -7.397 1.00 0.00 76 HIS A CA 15
ATOM 21265 C C . HIS A 1 76 ? 11.096 -4.384 -6.972 1.00 0.00 76 HIS A C 15
ATOM 21266 O O . HIS A 1 76 ? 9.878 -4.195 -6.884 1.00 0.00 76 HIS A O 15
ATOM 21280 N N . ARG A 1 77 ? 12.001 -3.410 -6.821 1.00 0.00 77 ARG A N 15
ATOM 21281 C CA . ARG A 1 77 ? 11.596 -2.025 -6.538 1.00 0.00 77 ARG A CA 15
ATOM 21282 C C . ARG A 1 77 ? 11.151 -1.300 -7.816 1.00 0.00 77 ARG A C 15
ATOM 21283 O O . ARG A 1 77 ? 10.519 -0.255 -7.736 1.00 0.00 77 ARG A O 15
ATOM 21304 N N . TYR A 1 78 ? 11.518 -1.849 -8.994 1.00 0.00 78 TYR A N 15
ATOM 21305 C CA . TYR A 1 78 ? 11.166 -1.231 -10.277 1.00 0.00 78 TYR A CA 15
ATOM 21306 C C . TYR A 1 78 ? 9.647 -1.189 -10.468 1.00 0.00 78 TYR A C 15
ATOM 21307 O O . TYR A 1 78 ? 9.082 -0.137 -10.834 1.00 0.00 78 TYR A O 15
ATOM 21325 N N . ARG A 1 79 ? 8.979 -2.317 -10.171 1.00 0.00 79 ARG A N 15
ATOM 21326 C CA . ARG A 1 79 ? 7.520 -2.386 -10.274 1.00 0.00 79 ARG A CA 15
ATOM 21327 C C . ARG A 1 79 ? 6.873 -1.419 -9.286 1.00 0.00 79 ARG A C 15
ATOM 21328 O O . ARG A 1 79 ? 5.924 -0.695 -9.625 1.00 0.00 79 ARG A O 15
ATOM 21349 N N . LEU A 1 80 ? 7.444 -1.364 -8.088 1.00 0.00 80 LEU A N 15
ATOM 21350 C CA . LEU A 1 80 ? 6.994 -0.447 -7.055 1.00 0.00 80 LEU A CA 15
ATOM 21351 C C . LEU A 1 80 ? 7.230 1.008 -7.485 1.00 0.00 80 LEU A C 15
ATOM 21352 O O . LEU A 1 80 ? 6.467 1.899 -7.119 1.00 0.00 80 LEU A O 15
ATOM 21368 N N . GLN A 1 81 ? 8.340 1.241 -8.209 1.00 0.00 81 GLN A N 15
ATOM 21369 C CA . GLN A 1 81 ? 8.725 2.587 -8.628 1.00 0.00 81 GLN A CA 15
ATOM 21370 C C . GLN A 1 81 ? 7.644 3.235 -9.499 1.00 0.00 81 GLN A C 15
ATOM 21371 O O . GLN A 1 81 ? 7.243 4.377 -9.231 1.00 0.00 81 GLN A O 15
ATOM 21385 N N . HIS A 1 82 ? 7.142 2.502 -10.521 1.00 0.00 82 HIS A N 15
ATOM 21386 C CA . HIS A 1 82 ? 6.066 3.061 -11.370 1.00 0.00 82 HIS A CA 15
ATOM 21387 C C . HIS A 1 82 ? 4.748 3.160 -10.573 1.00 0.00 82 HIS A C 15
ATOM 21388 O O . HIS A 1 82 ? 3.947 4.076 -10.780 1.00 0.00 82 HIS A O 15
ATOM 21402 N N . LEU A 1 83 ? 4.567 2.215 -9.641 1.00 0.00 83 LEU A N 15
ATOM 21403 C CA . LEU A 1 83 ? 3.397 2.177 -8.776 1.00 0.00 83 LEU A CA 15
ATOM 21404 C C . LEU A 1 83 ? 3.333 3.444 -7.912 1.00 0.00 83 LEU A C 15
ATOM 21405 O O . LEU A 1 83 ? 2.267 4.045 -7.751 1.00 0.00 83 LEU A O 15
ATOM 21421 N N . LEU A 1 84 ? 4.485 3.833 -7.363 1.00 0.00 84 LEU A N 15
ATOM 21422 C CA . LEU A 1 84 ? 4.587 5.022 -6.510 1.00 0.00 84 LEU A CA 15
ATOM 21423 C C . LEU A 1 84 ? 4.413 6.318 -7.321 1.00 0.00 84 LEU A C 15
ATOM 21424 O O . LEU A 1 84 ? 4.020 7.352 -6.770 1.00 0.00 84 LEU A O 15
ATOM 21440 N N . SER A 1 85 ? 4.736 6.259 -8.624 1.00 0.00 85 SER A N 15
ATOM 21441 C CA . SER A 1 85 ? 4.647 7.428 -9.502 1.00 0.00 85 SER A CA 15
ATOM 21442 C C . SER A 1 85 ? 3.196 7.980 -9.556 1.00 0.00 85 SER A C 15
ATOM 21443 O O . SER A 1 85 ? 2.251 7.195 -9.680 1.00 0.00 85 SER A O 15
ATOM 21451 N N . PRO A 1 86 ? 2.989 9.323 -9.462 1.00 0.00 86 PRO A N 15
ATOM 21452 C CA . PRO A 1 86 ? 1.613 9.921 -9.503 1.00 0.00 86 PRO A CA 15
ATOM 21453 C C . PRO A 1 86 ? 1.023 9.896 -10.914 1.00 0.00 86 PRO A C 15
ATOM 21454 O O . PRO A 1 86 ? 0.021 10.559 -11.127 1.00 0.00 86 PRO A O 15
ATOM 21466 N N . MET A 1 1 ? -9.443 10.964 1.030 1.00 0.00 1 MET A N 16
ATOM 21467 C CA . MET A 1 1 ? -10.723 10.271 0.714 1.00 0.00 1 MET A CA 16
ATOM 21468 C C . MET A 1 1 ? -10.447 9.098 -0.242 1.00 0.00 1 MET A C 16
ATOM 21469 O O . MET A 1 1 ? -11.148 8.905 -1.247 1.00 0.00 1 MET A O 16
ATOM 21485 N N . TYR A 1 2 ? -9.418 8.311 0.091 1.00 0.00 2 TYR A N 16
ATOM 21486 C CA . TYR A 1 2 ? -9.029 7.148 -0.717 1.00 0.00 2 TYR A CA 16
ATOM 21487 C C . TYR A 1 2 ? -8.921 5.909 0.152 1.00 0.00 2 TYR A C 16
ATOM 21488 O O . TYR A 1 2 ? -8.614 6.008 1.345 1.00 0.00 2 TYR A O 16
ATOM 21506 N N . VAL A 1 3 ? -9.165 4.731 -0.451 1.00 0.00 3 VAL A N 16
ATOM 21507 C CA . VAL A 1 3 ? -9.080 3.469 0.283 1.00 0.00 3 VAL A CA 16
ATOM 21508 C C . VAL A 1 3 ? -7.906 2.659 -0.259 1.00 0.00 3 VAL A C 16
ATOM 21509 O O . VAL A 1 3 ? -7.743 2.543 -1.470 1.00 0.00 3 VAL A O 16
ATOM 21522 N N . PHE A 1 4 ? -7.046 2.169 0.646 1.00 0.00 4 PHE A N 16
ATOM 21523 C CA . PHE A 1 4 ? -5.846 1.422 0.239 1.00 0.00 4 PHE A CA 16
ATOM 21524 C C . PHE A 1 4 ? -5.869 0.022 0.848 1.00 0.00 4 PHE A C 16
ATOM 21525 O O . PHE A 1 4 ? -6.205 -0.146 2.024 1.00 0.00 4 PHE A O 16
ATOM 21542 N N . ARG A 1 5 ? -5.539 -0.979 0.028 1.00 0.00 5 ARG A N 16
ATOM 21543 C CA . ARG A 1 5 ? -5.547 -2.373 0.468 1.00 0.00 5 ARG A CA 16
ATOM 21544 C C . ARG A 1 5 ? -4.212 -3.056 0.138 1.00 0.00 5 ARG A C 16
ATOM 21545 O O . ARG A 1 5 ? -3.712 -2.949 -0.985 1.00 0.00 5 ARG A O 16
ATOM 21566 N N . LEU A 1 6 ? -3.655 -3.764 1.128 1.00 0.00 6 LEU A N 16
ATOM 21567 C CA . LEU A 1 6 ? -2.382 -4.480 0.958 1.00 0.00 6 LEU A CA 16
ATOM 21568 C C . LEU A 1 6 ? -2.515 -5.920 1.452 1.00 0.00 6 LEU A C 16
ATOM 21569 O O . LEU A 1 6 ? -3.025 -6.163 2.550 1.00 0.00 6 LEU A O 16
ATOM 21585 N N . TYR A 1 7 ? -2.033 -6.865 0.641 1.00 0.00 7 TYR A N 16
ATOM 21586 C CA . TYR A 1 7 ? -2.069 -8.285 0.997 1.00 0.00 7 TYR A CA 16
ATOM 21587 C C . TYR A 1 7 ? -0.694 -8.743 1.455 1.00 0.00 7 TYR A C 16
ATOM 21588 O O . TYR A 1 7 ? 0.312 -8.472 0.784 1.00 0.00 7 TYR A O 16
ATOM 21606 N N . VAL A 1 8 ? -0.651 -9.430 2.605 1.00 0.00 8 VAL A N 16
ATOM 21607 C CA . VAL A 1 8 ? 0.613 -9.907 3.167 1.00 0.00 8 VAL A CA 16
ATOM 21608 C C . VAL A 1 8 ? 0.443 -11.275 3.849 1.00 0.00 8 VAL A C 16
ATOM 21609 O O . VAL A 1 8 ? -0.615 -11.575 4.413 1.00 0.00 8 VAL A O 16
ATOM 21622 N N . ARG A 1 9 ? 1.503 -12.086 3.789 1.00 0.00 9 ARG A N 16
ATOM 21623 C CA . ARG A 1 9 ? 1.501 -13.418 4.395 1.00 0.00 9 ARG A CA 16
ATOM 21624 C C . ARG A 1 9 ? 1.992 -13.335 5.844 1.00 0.00 9 ARG A C 16
ATOM 21625 O O . ARG A 1 9 ? 3.151 -12.995 6.092 1.00 0.00 9 ARG A O 16
ATOM 21646 N N . GLY A 1 10 ? 1.107 -13.655 6.791 1.00 0.00 10 GLY A N 16
ATOM 21647 C CA . GLY A 1 10 ? 1.453 -13.621 8.225 1.00 0.00 10 GLY A CA 16
ATOM 21648 C C . GLY A 1 10 ? 2.376 -14.791 8.633 1.00 0.00 10 GLY A C 16
ATOM 21649 O O . GLY A 1 10 ? 2.886 -14.820 9.758 1.00 0.00 10 GLY A O 16
ATOM 21653 N N . GLU A 1 11 ? 2.552 -15.762 7.725 1.00 0.00 11 GLU A N 16
ATOM 21654 C CA . GLU A 1 11 ? 3.367 -16.945 7.991 1.00 0.00 11 GLU A CA 16
ATOM 21655 C C . GLU A 1 11 ? 4.831 -16.585 8.256 1.00 0.00 11 GLU A C 16
ATOM 21656 O O . GLU A 1 11 ? 5.486 -17.223 9.089 1.00 0.00 11 GLU A O 16
ATOM 21668 N N . THR A 1 12 ? 5.359 -15.599 7.510 1.00 0.00 12 THR A N 16
ATOM 21669 C CA . THR A 1 12 ? 6.778 -15.213 7.643 1.00 0.00 12 THR A CA 16
ATOM 21670 C C . THR A 1 12 ? 6.942 -13.750 8.052 1.00 0.00 12 THR A C 16
ATOM 21671 O O . THR A 1 12 ? 6.075 -12.912 7.795 1.00 0.00 12 THR A O 16
ATOM 21682 N N . HIS A 1 13 ? 8.082 -13.463 8.689 1.00 0.00 13 HIS A N 16
ATOM 21683 C CA . HIS A 1 13 ? 8.419 -12.111 9.149 1.00 0.00 13 HIS A CA 16
ATOM 21684 C C . HIS A 1 13 ? 8.710 -11.170 7.972 1.00 0.00 13 HIS A C 16
ATOM 21685 O O . HIS A 1 13 ? 8.472 -9.961 8.060 1.00 0.00 13 HIS A O 16
ATOM 21699 N N . ALA A 1 14 ? 9.280 -11.728 6.897 1.00 0.00 14 ALA A N 16
ATOM 21700 C CA . ALA A 1 14 ? 9.671 -10.942 5.723 1.00 0.00 14 ALA A CA 16
ATOM 21701 C C . ALA A 1 14 ? 8.477 -10.223 5.105 1.00 0.00 14 ALA A C 16
ATOM 21702 O O . ALA A 1 14 ? 8.599 -9.073 4.666 1.00 0.00 14 ALA A O 16
ATOM 21709 N N . ALA A 1 15 ? 7.325 -10.901 5.070 1.00 0.00 15 ALA A N 16
ATOM 21710 C CA . ALA A 1 15 ? 6.110 -10.316 4.499 1.00 0.00 15 ALA A CA 16
ATOM 21711 C C . ALA A 1 15 ? 5.723 -9.046 5.257 1.00 0.00 15 ALA A C 16
ATOM 21712 O O . ALA A 1 15 ? 5.356 -8.041 4.649 1.00 0.00 15 ALA A O 16
ATOM 21719 N N . GLU A 1 16 ? 5.850 -9.097 6.587 1.00 0.00 16 GLU A N 16
ATOM 21720 C CA . GLU A 1 16 ? 5.561 -7.947 7.445 1.00 0.00 16 GLU A CA 16
ATOM 21721 C C . GLU A 1 16 ? 6.520 -6.803 7.150 1.00 0.00 16 GLU A C 16
ATOM 21722 O O . GLU A 1 16 ? 6.110 -5.639 7.085 1.00 0.00 16 GLU A O 16
ATOM 21734 N N . VAL A 1 17 ? 7.793 -7.152 6.928 1.00 0.00 17 VAL A N 16
ATOM 21735 C CA . VAL A 1 17 ? 8.811 -6.165 6.586 1.00 0.00 17 VAL A CA 16
ATOM 21736 C C . VAL A 1 17 ? 8.425 -5.498 5.266 1.00 0.00 17 VAL A C 16
ATOM 21737 O O . VAL A 1 17 ? 8.488 -4.279 5.137 1.00 0.00 17 VAL A O 16
ATOM 21750 N N . ALA A 1 18 ? 7.994 -6.322 4.309 1.00 0.00 18 ALA A N 16
ATOM 21751 C CA . ALA A 1 18 ? 7.547 -5.841 3.015 1.00 0.00 18 ALA A CA 16
ATOM 21752 C C . ALA A 1 18 ? 6.342 -4.934 3.183 1.00 0.00 18 ALA A C 16
ATOM 21753 O O . ALA A 1 18 ? 6.243 -3.910 2.520 1.00 0.00 18 ALA A O 16
ATOM 21760 N N . LEU A 1 19 ? 5.421 -5.320 4.086 1.00 0.00 19 LEU A N 16
ATOM 21761 C CA . LEU A 1 19 ? 4.219 -4.517 4.336 1.00 0.00 19 LEU A CA 16
ATOM 21762 C C . LEU A 1 19 ? 4.603 -3.146 4.874 1.00 0.00 19 LEU A C 16
ATOM 21763 O O . LEU A 1 19 ? 4.098 -2.129 4.407 1.00 0.00 19 LEU A O 16
ATOM 21779 N N . LYS A 1 20 ? 5.509 -3.136 5.853 1.00 0.00 20 LYS A N 16
ATOM 21780 C CA . LYS A 1 20 ? 5.986 -1.890 6.444 1.00 0.00 20 LYS A CA 16
ATOM 21781 C C . LYS A 1 20 ? 6.756 -1.063 5.409 1.00 0.00 20 LYS A C 16
ATOM 21782 O O . LYS A 1 20 ? 6.663 0.151 5.399 1.00 0.00 20 LYS A O 16
ATOM 21801 N N . ASN A 1 21 ? 7.544 -1.748 4.565 1.00 0.00 21 ASN A N 16
ATOM 21802 C CA . ASN A 1 21 ? 8.343 -1.089 3.526 1.00 0.00 21 ASN A CA 16
ATOM 21803 C C . ASN A 1 21 ? 7.446 -0.467 2.460 1.00 0.00 21 ASN A C 16
ATOM 21804 O O . ASN A 1 21 ? 7.692 0.652 2.006 1.00 0.00 21 ASN A O 16
ATOM 21815 N N . LEU A 1 22 ? 6.379 -1.193 2.096 1.00 0.00 22 LEU A N 16
ATOM 21816 C CA . LEU A 1 22 ? 5.403 -0.702 1.117 1.00 0.00 22 LEU A CA 16
ATOM 21817 C C . LEU A 1 22 ? 4.609 0.442 1.729 1.00 0.00 22 LEU A C 16
ATOM 21818 O O . LEU A 1 22 ? 4.387 1.473 1.092 1.00 0.00 22 LEU A O 16
ATOM 21834 N N . HIS A 1 23 ? 4.215 0.251 2.990 1.00 0.00 23 HIS A N 16
ATOM 21835 C CA . HIS A 1 23 ? 3.468 1.259 3.737 1.00 0.00 23 HIS A CA 16
ATOM 21836 C C . HIS A 1 23 ? 4.296 2.530 3.853 1.00 0.00 23 HIS A C 16
ATOM 21837 O O . HIS A 1 23 ? 3.818 3.630 3.603 1.00 0.00 23 HIS A O 16
ATOM 21851 N N . ASP A 1 24 ? 5.538 2.342 4.251 1.00 0.00 24 ASP A N 16
ATOM 21852 C CA . ASP A 1 24 ? 6.495 3.414 4.450 1.00 0.00 24 ASP A CA 16
ATOM 21853 C C . ASP A 1 24 ? 6.808 4.150 3.143 1.00 0.00 24 ASP A C 16
ATOM 21854 O O . ASP A 1 24 ? 6.834 5.389 3.109 1.00 0.00 24 ASP A O 16
ATOM 21863 N N . LEU A 1 25 ? 7.075 3.382 2.086 1.00 0.00 25 LEU A N 16
ATOM 21864 C CA . LEU A 1 25 ? 7.434 3.953 0.788 1.00 0.00 25 LEU A CA 16
ATOM 21865 C C . LEU A 1 25 ? 6.287 4.807 0.225 1.00 0.00 25 LEU A C 16
ATOM 21866 O O . LEU A 1 25 ? 6.516 5.922 -0.268 1.00 0.00 25 LEU A O 16
ATOM 21882 N N . LEU A 1 26 ? 5.056 4.275 0.296 1.00 0.00 26 LEU A N 16
ATOM 21883 C CA . LEU A 1 26 ? 3.887 4.992 -0.225 1.00 0.00 26 LEU A CA 16
ATOM 21884 C C . LEU A 1 26 ? 3.444 6.125 0.709 1.00 0.00 26 LEU A C 16
ATOM 21885 O O . LEU A 1 26 ? 2.873 7.117 0.246 1.00 0.00 26 LEU A O 16
ATOM 21901 N N . SER A 1 27 ? 3.760 6.004 2.018 1.00 0.00 27 SER A N 16
ATOM 21902 C CA . SER A 1 27 ? 3.441 7.069 2.977 1.00 0.00 27 SER A CA 16
ATOM 21903 C C . SER A 1 27 ? 4.190 8.329 2.605 1.00 0.00 27 SER A C 16
ATOM 21904 O O . SER A 1 27 ? 3.624 9.427 2.608 1.00 0.00 27 SER A O 16
ATOM 21912 N N . SER A 1 28 ? 5.474 8.158 2.268 1.00 0.00 28 SER A N 16
ATOM 21913 C CA . SER A 1 28 ? 6.314 9.275 1.870 1.00 0.00 28 SER A CA 16
ATOM 21914 C C . SER A 1 28 ? 5.868 9.844 0.527 1.00 0.00 28 SER A C 16
ATOM 21915 O O . SER A 1 28 ? 5.862 11.063 0.329 1.00 0.00 28 SER A O 16
ATOM 21923 N N . ALA A 1 29 ? 5.479 8.949 -0.387 1.00 0.00 29 ALA A N 16
ATOM 21924 C CA . ALA A 1 29 ? 5.012 9.348 -1.713 1.00 0.00 29 ALA A CA 16
ATOM 21925 C C . ALA A 1 29 ? 3.712 10.145 -1.624 1.00 0.00 29 ALA A C 16
ATOM 21926 O O . ALA A 1 29 ? 3.496 11.082 -2.398 1.00 0.00 29 ALA A O 16
ATOM 21933 N N . LEU A 1 30 ? 2.831 9.735 -0.703 1.00 0.00 30 LEU A N 16
ATOM 21934 C CA . LEU A 1 30 ? 1.521 10.378 -0.541 1.00 0.00 30 LEU A CA 16
ATOM 21935 C C . LEU A 1 30 ? 1.540 11.398 0.599 1.00 0.00 30 LEU A C 16
ATOM 21936 O O . LEU A 1 30 ? 1.936 11.082 1.724 1.00 0.00 30 LEU A O 16
ATOM 21952 N N . LYS A 1 31 ? 1.087 12.617 0.293 1.00 0.00 31 LYS A N 16
ATOM 21953 C CA . LYS A 1 31 ? 1.020 13.701 1.287 1.00 0.00 31 LYS A CA 16
ATOM 21954 C C . LYS A 1 31 ? -0.404 13.862 1.879 1.00 0.00 31 LYS A C 16
ATOM 21955 O O . LYS A 1 31 ? -0.627 14.728 2.731 1.00 0.00 31 LYS A O 16
ATOM 21974 N N . VAL A 1 32 ? -1.363 13.039 1.405 1.00 0.00 32 VAL A N 16
ATOM 21975 C CA . VAL A 1 32 ? -2.757 13.111 1.872 1.00 0.00 32 VAL A CA 16
ATOM 21976 C C . VAL A 1 32 ? -3.103 11.874 2.761 1.00 0.00 32 VAL A C 16
ATOM 21977 O O . VAL A 1 32 ? -2.702 10.756 2.430 1.00 0.00 32 VAL A O 16
ATOM 21990 N N . PRO A 1 33 ? -3.841 12.051 3.890 1.00 0.00 33 PRO A N 16
ATOM 21991 C CA . PRO A 1 33 ? -4.211 10.903 4.796 1.00 0.00 33 PRO A CA 16
ATOM 21992 C C . PRO A 1 33 ? -4.953 9.795 4.045 1.00 0.00 33 PRO A C 16
ATOM 21993 O O . PRO A 1 33 ? -5.741 10.068 3.134 1.00 0.00 33 PRO A O 16
ATOM 22004 N N . TYR A 1 34 ? -4.677 8.545 4.430 1.00 0.00 34 TYR A N 16
ATOM 22005 C CA . TYR A 1 34 ? -5.292 7.380 3.795 1.00 0.00 34 TYR A CA 16
ATOM 22006 C C . TYR A 1 34 ? -5.356 6.195 4.780 1.00 0.00 34 TYR A C 16
ATOM 22007 O O . TYR A 1 34 ? -4.710 6.224 5.832 1.00 0.00 34 TYR A O 16
ATOM 22025 N N . THR A 1 35 ? -6.114 5.152 4.413 1.00 0.00 35 THR A N 16
ATOM 22026 C CA . THR A 1 35 ? -6.226 3.952 5.256 1.00 0.00 35 THR A CA 16
ATOM 22027 C C . THR A 1 35 ? -5.666 2.728 4.532 1.00 0.00 35 THR A C 16
ATOM 22028 O O . THR A 1 35 ? -5.785 2.608 3.309 1.00 0.00 35 THR A O 16
ATOM 22039 N N . LEU A 1 36 ? -5.063 1.816 5.307 1.00 0.00 36 LEU A N 16
ATOM 22040 C CA . LEU A 1 36 ? -4.479 0.589 4.761 1.00 0.00 36 LEU A CA 16
ATOM 22041 C C . LEU A 1 36 ? -4.962 -0.620 5.556 1.00 0.00 36 LEU A C 16
ATOM 22042 O O . LEU A 1 36 ? -4.913 -0.615 6.792 1.00 0.00 36 LEU A O 16
ATOM 22058 N N . LYS A 1 37 ? -5.464 -1.643 4.846 1.00 0.00 37 LYS A N 16
ATOM 22059 C CA . LYS A 1 37 ? -6.001 -2.846 5.506 1.00 0.00 37 LYS A CA 16
ATOM 22060 C C . LYS A 1 37 ? -4.956 -3.946 5.572 1.00 0.00 37 LYS A C 16
ATOM 22061 O O . LYS A 1 37 ? -4.216 -4.170 4.606 1.00 0.00 37 LYS A O 16
ATOM 22080 N N . VAL A 1 38 ? -4.978 -4.703 6.672 1.00 0.00 38 VAL A N 16
ATOM 22081 C CA . VAL A 1 38 ? -4.110 -5.867 6.818 1.00 0.00 38 VAL A CA 16
ATOM 22082 C C . VAL A 1 38 ? -4.940 -7.104 6.486 1.00 0.00 38 VAL A C 16
ATOM 22083 O O . VAL A 1 38 ? -5.913 -7.412 7.182 1.00 0.00 38 VAL A O 16
ATOM 22096 N N . VAL A 1 39 ? -4.602 -7.748 5.369 1.00 0.00 39 VAL A N 16
ATOM 22097 C CA . VAL A 1 39 ? -5.377 -8.891 4.874 1.00 0.00 39 VAL A CA 16
ATOM 22098 C C . VAL A 1 39 ? -4.477 -10.124 4.728 1.00 0.00 39 VAL A C 16
ATOM 22099 O O . VAL A 1 39 ? -3.413 -10.056 4.103 1.00 0.00 39 VAL A O 16
ATOM 22112 N N . ASP A 1 40 ? -4.910 -11.241 5.326 1.00 0.00 40 ASP A N 16
ATOM 22113 C CA . ASP A 1 40 ? -4.144 -12.485 5.285 1.00 0.00 40 ASP A CA 16
ATOM 22114 C C . ASP A 1 40 ? -4.480 -13.293 4.037 1.00 0.00 40 ASP A C 16
ATOM 22115 O O . ASP A 1 40 ? -5.622 -13.728 3.850 1.00 0.00 40 ASP A O 16
ATOM 22124 N N . VAL A 1 41 ? -3.469 -13.487 3.188 1.00 0.00 41 VAL A N 16
ATOM 22125 C CA . VAL A 1 41 ? -3.623 -14.234 1.944 1.00 0.00 41 VAL A CA 16
ATOM 22126 C C . VAL A 1 41 ? -3.991 -15.704 2.233 1.00 0.00 41 VAL A C 16
ATOM 22127 O O . VAL A 1 41 ? -4.828 -16.289 1.537 1.00 0.00 41 VAL A O 16
ATOM 22140 N N . THR A 1 42 ? -3.312 -16.300 3.217 1.00 0.00 42 THR A N 16
ATOM 22141 C CA . THR A 1 42 ? -3.512 -17.715 3.553 1.00 0.00 42 THR A CA 16
ATOM 22142 C C . THR A 1 42 ? -4.750 -17.958 4.428 1.00 0.00 42 THR A C 16
ATOM 22143 O O . THR A 1 42 ? -5.406 -18.999 4.295 1.00 0.00 42 THR A O 16
ATOM 22154 N N . LYS A 1 43 ? -5.011 -17.047 5.377 1.00 0.00 43 LYS A N 16
ATOM 22155 C CA . LYS A 1 43 ? -6.111 -17.239 6.333 1.00 0.00 43 LYS A CA 16
ATOM 22156 C C . LYS A 1 43 ? -7.489 -17.022 5.707 1.00 0.00 43 LYS A C 16
ATOM 22157 O O . LYS A 1 43 ? -8.413 -17.789 5.984 1.00 0.00 43 LYS A O 16
ATOM 22176 N N . GLN A 1 44 ? -7.641 -15.952 4.902 1.00 0.00 44 GLN A N 16
ATOM 22177 C CA . GLN A 1 44 ? -8.948 -15.641 4.279 1.00 0.00 44 GLN A CA 16
ATOM 22178 C C . GLN A 1 44 ? -9.013 -16.053 2.777 1.00 0.00 44 GLN A C 16
ATOM 22179 O O . GLN A 1 44 ? -8.573 -15.277 1.916 1.00 0.00 44 GLN A O 16
ATOM 22193 N N . PRO A 1 45 ? -9.633 -17.209 2.421 1.00 0.00 45 PRO A N 16
ATOM 22194 C CA . PRO A 1 45 ? -9.823 -17.604 0.983 1.00 0.00 45 PRO A CA 16
ATOM 22195 C C . PRO A 1 45 ? -10.679 -16.603 0.222 1.00 0.00 45 PRO A C 16
ATOM 22196 O O . PRO A 1 45 ? -10.524 -16.449 -0.975 1.00 0.00 45 PRO A O 16
ATOM 22207 N N . ASP A 1 46 ? -11.645 -15.995 0.918 1.00 0.00 46 ASP A N 16
ATOM 22208 C CA . ASP A 1 46 ? -12.589 -15.079 0.269 1.00 0.00 46 ASP A CA 16
ATOM 22209 C C . ASP A 1 46 ? -11.872 -13.916 -0.418 1.00 0.00 46 ASP A C 16
ATOM 22210 O O . ASP A 1 46 ? -12.067 -13.694 -1.620 1.00 0.00 46 ASP A O 16
ATOM 22219 N N . LEU A 1 47 ? -11.033 -13.186 0.334 1.00 0.00 47 LEU A N 16
ATOM 22220 C CA . LEU A 1 47 ? -10.288 -12.058 -0.240 1.00 0.00 47 LEU A CA 16
ATOM 22221 C C . LEU A 1 47 ? -9.188 -12.522 -1.205 1.00 0.00 47 LEU A C 16
ATOM 22222 O O . LEU A 1 47 ? -8.987 -11.911 -2.258 1.00 0.00 47 LEU A O 16
ATOM 22238 N N . ALA A 1 48 ? -8.456 -13.580 -0.820 1.00 0.00 48 ALA A N 16
ATOM 22239 C CA . ALA A 1 48 ? -7.343 -14.091 -1.640 1.00 0.00 48 ALA A CA 16
ATOM 22240 C C . ALA A 1 48 ? -7.813 -14.669 -2.981 1.00 0.00 48 ALA A C 16
ATOM 22241 O O . ALA A 1 48 ? -7.195 -14.425 -4.022 1.00 0.00 48 ALA A O 16
ATOM 22248 N N . GLU A 1 49 ? -8.886 -15.459 -2.935 1.00 0.00 49 GLU A N 16
ATOM 22249 C CA . GLU A 1 49 ? -9.431 -16.114 -4.124 1.00 0.00 49 GLU A CA 16
ATOM 22250 C C . GLU A 1 49 ? -10.057 -15.087 -5.047 1.00 0.00 49 GLU A C 16
ATOM 22251 O O . GLU A 1 49 ? -9.832 -15.102 -6.262 1.00 0.00 49 GLU A O 16
ATOM 22263 N N . LYS A 1 50 ? -10.852 -14.201 -4.451 1.00 0.00 50 LYS A N 16
ATOM 22264 C CA . LYS A 1 50 ? -11.535 -13.157 -5.194 1.00 0.00 50 LYS A CA 16
ATOM 22265 C C . LYS A 1 50 ? -10.528 -12.198 -5.813 1.00 0.00 50 LYS A C 16
ATOM 22266 O O . LYS A 1 50 ? -10.721 -11.710 -6.932 1.00 0.00 50 LYS A O 16
ATOM 22285 N N . ASP A 1 51 ? -9.456 -11.928 -5.067 1.00 0.00 51 ASP A N 16
ATOM 22286 C CA . ASP A 1 51 ? -8.397 -11.014 -5.524 1.00 0.00 51 ASP A CA 16
ATOM 22287 C C . ASP A 1 51 ? -7.507 -11.653 -6.607 1.00 0.00 51 ASP A C 16
ATOM 22288 O O . ASP A 1 51 ? -6.737 -10.950 -7.271 1.00 0.00 51 ASP A O 16
ATOM 22297 N N . GLN A 1 52 ? -7.605 -12.986 -6.771 1.00 0.00 52 GLN A N 16
ATOM 22298 C CA . GLN A 1 52 ? -6.793 -13.702 -7.759 1.00 0.00 52 GLN A CA 16
ATOM 22299 C C . GLN A 1 52 ? -5.299 -13.426 -7.516 1.00 0.00 52 GLN A C 16
ATOM 22300 O O . GLN A 1 52 ? -4.606 -12.827 -8.355 1.00 0.00 52 GLN A O 16
ATOM 22314 N N . VAL A 1 53 ? -4.824 -13.837 -6.335 1.00 0.00 53 VAL A N 16
ATOM 22315 C CA . VAL A 1 53 ? -3.434 -13.615 -5.937 1.00 0.00 53 VAL A CA 16
ATOM 22316 C C . VAL A 1 53 ? -2.554 -14.836 -6.283 1.00 0.00 53 VAL A C 16
ATOM 22317 O O . VAL A 1 53 ? -2.840 -15.958 -5.854 1.00 0.00 53 VAL A O 16
ATOM 22330 N N . GLN A 1 54 ? -1.485 -14.594 -7.061 1.00 0.00 54 GLN A N 16
ATOM 22331 C CA . GLN A 1 54 ? -0.563 -15.666 -7.462 1.00 0.00 54 GLN A CA 16
ATOM 22332 C C . GLN A 1 54 ? 0.713 -15.644 -6.623 1.00 0.00 54 GLN A C 16
ATOM 22333 O O . GLN A 1 54 ? 1.201 -16.695 -6.195 1.00 0.00 54 GLN A O 16
ATOM 22347 N N . ALA A 1 55 ? 1.238 -14.436 -6.376 1.00 0.00 55 ALA A N 16
ATOM 22348 C CA . ALA A 1 55 ? 2.448 -14.271 -5.568 1.00 0.00 55 ALA A CA 16
ATOM 22349 C C . ALA A 1 55 ? 2.355 -13.009 -4.709 1.00 0.00 55 ALA A C 16
ATOM 22350 O O . ALA A 1 55 ? 1.925 -11.952 -5.179 1.00 0.00 55 ALA A O 16
ATOM 22357 N N . THR A 1 56 ? 2.695 -13.159 -3.432 1.00 0.00 56 THR A N 16
ATOM 22358 C CA . THR A 1 56 ? 2.591 -12.071 -2.451 1.00 0.00 56 THR A CA 16
ATOM 22359 C C . THR A 1 56 ? 3.868 -11.170 -2.379 1.00 0.00 56 THR A C 16
ATOM 22360 O O . THR A 1 56 ? 4.978 -11.610 -2.720 1.00 0.00 56 THR A O 16
ATOM 22371 N N . PRO A 1 57 ? 3.755 -9.935 -1.844 1.00 0.00 57 PRO A N 16
ATOM 22372 C CA . PRO A 1 57 ? 2.456 -9.271 -1.395 1.00 0.00 57 PRO A CA 16
ATOM 22373 C C . PRO A 1 57 ? 1.697 -8.746 -2.612 1.00 0.00 57 PRO A C 16
ATOM 22374 O O . PRO A 1 57 ? 2.266 -8.663 -3.707 1.00 0.00 57 PRO A O 16
ATOM 22385 N N . THR A 1 58 ? 0.443 -8.331 -2.410 1.00 0.00 58 THR A N 16
ATOM 22386 C CA . THR A 1 58 ? -0.346 -7.739 -3.496 1.00 0.00 58 THR A CA 16
ATOM 22387 C C . THR A 1 58 ? -0.830 -6.358 -3.078 1.00 0.00 58 THR A C 16
ATOM 22388 O O . THR A 1 58 ? -1.469 -6.207 -2.032 1.00 0.00 58 THR A O 16
ATOM 22399 N N . LEU A 1 59 ? -0.511 -5.355 -3.896 1.00 0.00 59 LEU A N 16
ATOM 22400 C CA . LEU A 1 59 ? -0.902 -3.981 -3.608 1.00 0.00 59 LEU A CA 16
ATOM 22401 C C . LEU A 1 59 ? -2.117 -3.595 -4.420 1.00 0.00 59 LEU A C 16
ATOM 22402 O O . LEU A 1 59 ? -2.045 -3.484 -5.648 1.00 0.00 59 LEU A O 16
ATOM 22418 N N . VAL A 1 60 ? -3.227 -3.362 -3.724 1.00 0.00 60 VAL A N 16
ATOM 22419 C CA . VAL A 1 60 ? -4.472 -2.953 -4.377 1.00 0.00 60 VAL A CA 16
ATOM 22420 C C . VAL A 1 60 ? -4.898 -1.576 -3.865 1.00 0.00 60 VAL A C 16
ATOM 22421 O O . VAL A 1 60 ? -5.190 -1.415 -2.679 1.00 0.00 60 VAL A O 16
ATOM 22434 N N . ARG A 1 61 ? -4.951 -0.594 -4.777 1.00 0.00 61 ARG A N 16
ATOM 22435 C CA . ARG A 1 61 ? -5.365 0.755 -4.419 1.00 0.00 61 ARG A CA 16
ATOM 22436 C C . ARG A 1 61 ? -6.858 0.909 -4.686 1.00 0.00 61 ARG A C 16
ATOM 22437 O O . ARG A 1 61 ? -7.296 0.930 -5.846 1.00 0.00 61 ARG A O 16
ATOM 22458 N N . VAL A 1 62 ? -7.635 0.945 -3.595 1.00 0.00 62 VAL A N 16
ATOM 22459 C CA . VAL A 1 62 ? -9.101 1.013 -3.662 1.00 0.00 62 VAL A CA 16
ATOM 22460 C C . VAL A 1 62 ? -9.605 2.454 -3.930 1.00 0.00 62 VAL A C 16
ATOM 22461 O O . VAL A 1 62 ? -9.066 3.442 -3.406 1.00 0.00 62 VAL A O 16
ATOM 22474 N N . TYR A 1 63 ? -10.616 2.529 -4.798 1.00 0.00 63 TYR A N 16
ATOM 22475 C CA . TYR A 1 63 ? -11.222 3.793 -5.272 1.00 0.00 63 TYR A CA 16
ATOM 22476 C C . TYR A 1 63 ? -11.405 4.826 -4.127 1.00 0.00 63 TYR A C 16
ATOM 22477 O O . TYR A 1 63 ? -11.313 4.456 -2.956 1.00 0.00 63 TYR A O 16
ATOM 22495 N N . PRO A 1 64 ? -11.643 6.145 -4.429 1.00 0.00 64 PRO A N 16
ATOM 22496 C CA . PRO A 1 64 ? -11.782 6.749 -5.836 1.00 0.00 64 PRO A CA 16
ATOM 22497 C C . PRO A 1 64 ? -10.545 6.574 -6.724 1.00 0.00 64 PRO A C 16
ATOM 22498 O O . PRO A 1 64 ? -9.473 6.214 -6.252 1.00 0.00 64 PRO A O 16
ATOM 22509 N N . GLN A 1 65 ? -10.736 6.821 -8.024 1.00 0.00 65 GLN A N 16
ATOM 22510 C CA . GLN A 1 65 ? -9.679 6.663 -9.032 1.00 0.00 65 GLN A CA 16
ATOM 22511 C C . GLN A 1 65 ? -8.453 7.556 -8.719 1.00 0.00 65 GLN A C 16
ATOM 22512 O O . GLN A 1 65 ? -8.589 8.559 -8.016 1.00 0.00 65 GLN A O 16
ATOM 22526 N N . PRO A 1 66 ? -7.235 7.207 -9.216 1.00 0.00 66 PRO A N 16
ATOM 22527 C CA . PRO A 1 66 ? -6.960 5.990 -10.092 1.00 0.00 66 PRO A CA 16
ATOM 22528 C C . PRO A 1 66 ? -6.909 4.690 -9.289 1.00 0.00 66 PRO A C 16
ATOM 22529 O O . PRO A 1 66 ? -6.352 4.652 -8.196 1.00 0.00 66 PRO A O 16
ATOM 22540 N N . VAL A 1 67 ? -7.471 3.620 -9.869 1.00 0.00 67 VAL A N 16
ATOM 22541 C CA . VAL A 1 67 ? -7.497 2.296 -9.227 1.00 0.00 67 VAL A CA 16
ATOM 22542 C C . VAL A 1 67 ? -6.284 1.472 -9.669 1.00 0.00 67 VAL A C 16
ATOM 22543 O O . VAL A 1 67 ? -5.957 1.428 -10.861 1.00 0.00 67 VAL A O 16
ATOM 22556 N N . ARG A 1 68 ? -5.600 0.847 -8.694 1.00 0.00 68 ARG A N 16
ATOM 22557 C CA . ARG A 1 68 ? -4.393 0.055 -8.993 1.00 0.00 68 ARG A CA 16
ATOM 22558 C C . ARG A 1 68 ? -4.459 -1.350 -8.411 1.00 0.00 68 ARG A C 16
ATOM 22559 O O . ARG A 1 68 ? -5.016 -1.568 -7.337 1.00 0.00 68 ARG A O 16
ATOM 22580 N N . ARG A 1 69 ? -3.819 -2.289 -9.117 1.00 0.00 69 ARG A N 16
ATOM 22581 C CA . ARG A 1 69 ? -3.711 -3.672 -8.660 1.00 0.00 69 ARG A CA 16
ATOM 22582 C C . ARG A 1 69 ? -2.384 -4.266 -9.114 1.00 0.00 69 ARG A C 16
ATOM 22583 O O . ARG A 1 69 ? -2.119 -4.373 -10.314 1.00 0.00 69 ARG A O 16
ATOM 22604 N N . LEU A 1 70 ? -1.551 -4.642 -8.141 1.00 0.00 70 LEU A N 16
ATOM 22605 C CA . LEU A 1 70 ? -0.238 -5.221 -8.423 1.00 0.00 70 LEU A CA 16
ATOM 22606 C C . LEU A 1 70 ? -0.078 -6.529 -7.652 1.00 0.00 70 LEU A C 16
ATOM 22607 O O . LEU A 1 70 ? -0.211 -6.551 -6.424 1.00 0.00 70 LEU A O 16
ATOM 22623 N N . VAL A 1 71 ? 0.170 -7.623 -8.383 1.00 0.00 71 VAL A N 16
ATOM 22624 C CA . VAL A 1 71 ? 0.302 -8.947 -7.763 1.00 0.0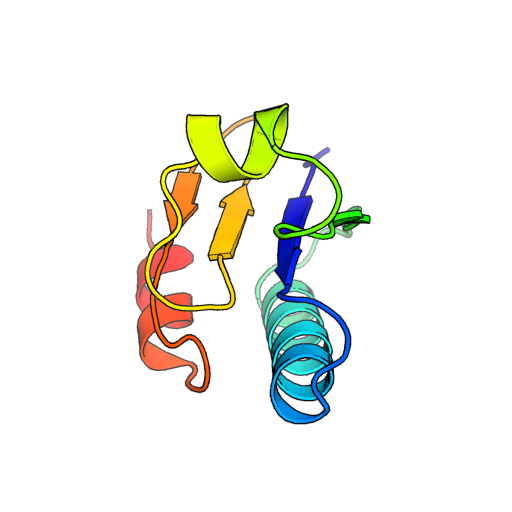0 71 VAL A CA 16
ATOM 22625 C C . VAL A 1 71 ? 1.579 -9.667 -8.229 1.00 0.00 71 VAL A C 16
ATOM 22626 O O . VAL A 1 71 ? 1.793 -9.849 -9.433 1.00 0.00 71 VAL A O 16
ATOM 22639 N N . GLY A 1 72 ? 2.391 -10.126 -7.259 1.00 0.00 72 GLY A N 16
ATOM 22640 C CA . GLY A 1 72 ? 3.604 -10.884 -7.574 1.00 0.00 72 GLY A CA 16
ATOM 22641 C C . GLY A 1 72 ? 4.550 -10.911 -6.394 1.00 0.00 72 GLY A C 16
ATOM 22642 O O . GLY A 1 72 ? 4.267 -10.306 -5.354 1.00 0.00 72 GLY A O 16
ATOM 22646 N N . GLN A 1 73 ? 5.712 -11.559 -6.581 1.00 0.00 73 GLN A N 16
ATOM 22647 C CA . GLN A 1 73 ? 6.732 -11.580 -5.547 1.00 0.00 73 GLN A CA 16
ATOM 22648 C C . GLN A 1 73 ? 7.288 -10.182 -5.442 1.00 0.00 73 GLN A C 16
ATOM 22649 O O . GLN A 1 73 ? 8.224 -9.814 -6.169 1.00 0.00 73 GLN A O 16
ATOM 22663 N N . LEU A 1 74 ? 6.619 -9.357 -4.628 1.00 0.00 74 LEU A N 16
ATOM 22664 C CA . LEU A 1 74 ? 6.979 -7.926 -4.551 1.00 0.00 74 LEU A CA 16
ATOM 22665 C C . LEU A 1 74 ? 8.226 -7.701 -3.687 1.00 0.00 74 LEU A C 16
ATOM 22666 O O . LEU A 1 74 ? 8.175 -7.066 -2.625 1.00 0.00 74 LEU A O 16
ATOM 22682 N N . ASP A 1 75 ? 9.356 -8.196 -4.192 1.00 0.00 75 ASP A N 16
ATOM 22683 C CA . ASP A 1 75 ? 10.652 -8.020 -3.531 1.00 0.00 75 ASP A CA 16
ATOM 22684 C C . ASP A 1 75 ? 11.517 -6.955 -4.252 1.00 0.00 75 ASP A C 16
ATOM 22685 O O . ASP A 1 75 ? 12.704 -6.811 -3.948 1.00 0.00 75 ASP A O 16
ATOM 22694 N N . HIS A 1 76 ? 10.916 -6.237 -5.229 1.00 0.00 76 HIS A N 16
ATOM 22695 C CA . HIS A 1 76 ? 11.641 -5.224 -6.007 1.00 0.00 76 HIS A CA 16
ATOM 22696 C C . HIS A 1 76 ? 11.052 -3.839 -5.799 1.00 0.00 76 HIS A C 16
ATOM 22697 O O . HIS A 1 76 ? 9.840 -3.641 -5.951 1.00 0.00 76 HIS A O 16
ATOM 22711 N N . ARG A 1 77 ? 11.928 -2.867 -5.539 1.00 0.00 77 ARG A N 16
ATOM 22712 C CA . ARG A 1 77 ? 11.510 -1.467 -5.413 1.00 0.00 77 ARG A CA 16
ATOM 22713 C C . ARG A 1 77 ? 11.158 -0.875 -6.788 1.00 0.00 77 ARG A C 16
ATOM 22714 O O . ARG A 1 77 ? 10.480 0.141 -6.864 1.00 0.00 77 ARG A O 16
ATOM 22735 N N . TYR A 1 78 ? 11.658 -1.508 -7.873 1.00 0.00 78 TYR A N 16
ATOM 22736 C CA . TYR A 1 78 ? 11.412 -1.026 -9.237 1.00 0.00 78 TYR A CA 16
ATOM 22737 C C . TYR A 1 78 ? 9.919 -1.066 -9.574 1.00 0.00 78 TYR A C 16
ATOM 22738 O O . TYR A 1 78 ? 9.371 -0.102 -10.138 1.00 0.00 78 TYR A O 16
ATOM 22756 N N . ARG A 1 79 ? 9.256 -2.169 -9.194 1.00 0.00 79 ARG A N 16
ATOM 22757 C CA . ARG A 1 79 ? 7.819 -2.321 -9.435 1.00 0.00 79 ARG A CA 16
ATOM 22758 C C . ARG A 1 79 ? 7.044 -1.233 -8.695 1.00 0.00 79 ARG A C 16
ATOM 22759 O O . ARG A 1 79 ? 6.149 -0.583 -9.261 1.00 0.00 79 ARG A O 16
ATOM 22780 N N . LEU A 1 80 ? 7.438 -1.005 -7.447 1.00 0.00 80 LEU A N 16
ATOM 22781 C CA . LEU A 1 80 ? 6.838 0.029 -6.613 1.00 0.00 80 LEU A CA 16
ATOM 22782 C C . LEU A 1 80 ? 7.140 1.423 -7.162 1.00 0.00 80 LEU A C 16
ATOM 22783 O O . LEU A 1 80 ? 6.329 2.343 -7.023 1.00 0.00 80 LEU A O 16
ATOM 22799 N N . GLN A 1 81 ? 8.356 1.589 -7.710 1.00 0.00 81 GLN A N 16
ATOM 22800 C CA . GLN A 1 81 ? 8.817 2.885 -8.186 1.00 0.00 81 GLN A CA 16
ATOM 22801 C C . GLN A 1 81 ? 7.876 3.439 -9.259 1.00 0.00 81 GLN A C 16
ATOM 22802 O O . GLN A 1 81 ? 7.430 4.589 -9.155 1.00 0.00 81 GLN A O 16
ATOM 22816 N N . HIS A 1 82 ? 7.539 2.608 -10.267 1.00 0.00 82 HIS A N 16
ATOM 22817 C CA . HIS A 1 82 ? 6.600 3.050 -11.312 1.00 0.00 82 HIS A CA 16
ATOM 22818 C C . HIS A 1 82 ? 5.155 3.112 -10.764 1.00 0.00 82 HIS A C 16
ATOM 22819 O O . HIS A 1 82 ? 4.322 3.872 -11.265 1.00 0.00 82 HIS A O 16
ATOM 22833 N N . LEU A 1 83 ? 4.876 2.273 -9.750 1.00 0.00 83 LEU A N 16
ATOM 22834 C CA . LEU A 1 83 ? 3.548 2.191 -9.150 1.00 0.00 83 LEU A CA 16
ATOM 22835 C C . LEU A 1 83 ? 3.143 3.535 -8.553 1.00 0.00 83 LEU A C 16
ATOM 22836 O O . LEU A 1 83 ? 2.018 4.002 -8.761 1.00 0.00 83 LEU A O 16
ATOM 22852 N N . LEU A 1 84 ? 4.069 4.150 -7.814 1.00 0.00 84 LEU A N 16
ATOM 22853 C CA . LEU A 1 84 ? 3.815 5.447 -7.181 1.00 0.00 84 LEU A CA 16
ATOM 22854 C C . LEU A 1 84 ? 3.754 6.584 -8.211 1.00 0.00 84 LEU A C 16
ATOM 22855 O O . LEU A 1 84 ? 3.121 7.616 -7.967 1.00 0.00 84 LEU A O 16
ATOM 22871 N N . SER A 1 85 ? 4.431 6.392 -9.358 1.00 0.00 85 SER A N 16
ATOM 22872 C CA . SER A 1 85 ? 4.468 7.407 -10.412 1.00 0.00 85 SER A CA 16
ATOM 22873 C C . SER A 1 85 ? 3.082 7.563 -11.080 1.00 0.00 85 SER A C 16
ATOM 22874 O O . SER A 1 85 ? 2.320 6.593 -11.141 1.00 0.00 85 SER A O 16
ATOM 22882 N N . PRO A 1 86 ? 2.729 8.772 -11.584 1.00 0.00 86 PRO A N 16
ATOM 22883 C CA . PRO A 1 86 ? 1.406 9.007 -12.235 1.00 0.00 86 PRO A CA 16
ATOM 22884 C C . PRO A 1 86 ? 1.407 8.569 -13.699 1.00 0.00 86 PRO A C 16
ATOM 22885 O O . PRO A 1 86 ? 2.143 9.161 -14.473 1.00 0.00 86 PRO A O 16
ATOM 22897 N N . MET A 1 1 ? -9.267 11.722 -0.236 1.00 0.00 1 MET A N 17
ATOM 22898 C CA . MET A 1 1 ? -8.861 10.561 0.611 1.00 0.00 1 MET A CA 17
ATOM 22899 C C . MET A 1 1 ? -8.827 9.299 -0.241 1.00 0.00 1 MET A C 17
ATOM 22900 O O . MET A 1 1 ? -9.586 9.170 -1.206 1.00 0.00 1 MET A O 17
ATOM 22916 N N . TYR A 1 2 ? -7.943 8.369 0.129 1.00 0.00 2 TYR A N 17
ATOM 22917 C CA . TYR A 1 2 ? -7.799 7.099 -0.592 1.00 0.00 2 TYR A CA 17
ATOM 22918 C C . TYR A 1 2 ? -7.850 5.921 0.372 1.00 0.00 2 TYR A C 17
ATOM 22919 O O . TYR A 1 2 ? -7.429 6.040 1.529 1.00 0.00 2 TYR A O 17
ATOM 22937 N N . VAL A 1 3 ? -8.337 4.772 -0.120 1.00 0.00 3 VAL A N 17
ATOM 22938 C CA . VAL A 1 3 ? -8.409 3.557 0.693 1.00 0.00 3 VAL A CA 17
ATOM 22939 C C . VAL A 1 3 ? -7.387 2.558 0.158 1.00 0.00 3 VAL A C 17
ATOM 22940 O O . VAL A 1 3 ? -7.276 2.387 -1.052 1.00 0.00 3 VAL A O 17
ATOM 22953 N N . PHE A 1 4 ? -6.582 1.970 1.055 1.00 0.00 4 PHE A N 17
ATOM 22954 C CA . PHE A 1 4 ? -5.516 1.040 0.639 1.00 0.00 4 PHE A CA 17
ATOM 22955 C C . PHE A 1 4 ? -5.697 -0.344 1.273 1.00 0.00 4 PHE A C 17
ATOM 22956 O O . PHE A 1 4 ? -6.212 -0.469 2.388 1.00 0.00 4 PHE A O 17
ATOM 22973 N N . ARG A 1 5 ? -5.257 -1.376 0.541 1.00 0.00 5 ARG A N 17
ATOM 22974 C CA . ARG A 1 5 ? -5.351 -2.760 1.004 1.00 0.00 5 ARG A CA 17
ATOM 22975 C C . ARG A 1 5 ? -4.055 -3.521 0.680 1.00 0.00 5 ARG A C 17
ATOM 22976 O O . ARG A 1 5 ? -3.533 -3.425 -0.436 1.00 0.00 5 ARG A O 17
ATOM 22997 N N . LEU A 1 6 ? -3.555 -4.281 1.663 1.00 0.00 6 LEU A N 17
ATOM 22998 C CA . LEU A 1 6 ? -2.328 -5.075 1.490 1.00 0.00 6 LEU A CA 17
ATOM 22999 C C . LEU A 1 6 ? -2.570 -6.529 1.904 1.00 0.00 6 LEU A C 17
ATOM 23000 O O . LEU A 1 6 ? -3.186 -6.791 2.942 1.00 0.00 6 LEU A O 17
ATOM 23016 N N . TYR A 1 7 ? -2.083 -7.463 1.083 1.00 0.00 7 TYR A N 17
ATOM 23017 C CA . TYR A 1 7 ? -2.240 -8.896 1.359 1.00 0.00 7 TYR A CA 17
ATOM 23018 C C . TYR A 1 7 ? -0.920 -9.526 1.772 1.00 0.00 7 TYR A C 17
ATOM 23019 O O . TYR A 1 7 ? 0.110 -9.313 1.116 1.00 0.00 7 TYR A O 17
ATOM 23037 N N . VAL A 1 8 ? -0.971 -10.349 2.828 1.00 0.00 8 VAL A N 17
ATOM 23038 C CA . VAL A 1 8 ? 0.207 -11.063 3.316 1.00 0.00 8 VAL A CA 17
ATOM 23039 C C . VAL A 1 8 ? -0.192 -12.435 3.892 1.00 0.00 8 VAL A C 17
ATOM 23040 O O . VAL A 1 8 ? -1.273 -12.584 4.471 1.00 0.00 8 VAL A O 17
ATOM 23053 N N . ARG A 1 9 ? 0.687 -13.427 3.708 1.00 0.00 9 ARG A N 17
ATOM 23054 C CA . ARG A 1 9 ? 0.430 -14.790 4.185 1.00 0.00 9 ARG A CA 17
ATOM 23055 C C . ARG A 1 9 ? 0.886 -14.952 5.640 1.00 0.00 9 ARG A C 17
ATOM 23056 O O . ARG A 1 9 ? 2.074 -14.808 5.947 1.00 0.00 9 ARG A O 17
ATOM 23077 N N . GLY A 1 10 ? -0.069 -15.280 6.523 1.00 0.00 10 GLY A N 17
ATOM 23078 C CA . GLY A 1 10 ? 0.230 -15.495 7.942 1.00 0.00 10 GLY A CA 17
ATOM 23079 C C . GLY A 1 10 ? 0.962 -14.300 8.534 1.00 0.00 10 GLY A C 17
ATOM 23080 O O . GLY A 1 10 ? 0.559 -13.150 8.330 1.00 0.00 10 GLY A O 17
ATOM 23084 N N . GLU A 1 11 ? 2.061 -14.581 9.244 1.00 0.00 11 GLU A N 17
ATOM 23085 C CA . GLU A 1 11 ? 2.884 -13.529 9.843 1.00 0.00 11 GLU A CA 17
ATOM 23086 C C . GLU A 1 11 ? 4.370 -13.844 9.674 1.00 0.00 11 GLU A C 17
ATOM 23087 O O . GLU A 1 11 ? 4.855 -14.882 10.134 1.00 0.00 11 GLU A O 17
ATOM 23099 N N . THR A 1 12 ? 5.078 -12.939 8.999 1.00 0.00 12 THR A N 17
ATOM 23100 C CA . THR A 1 12 ? 6.509 -13.096 8.748 1.00 0.00 12 THR A CA 17
ATOM 23101 C C . THR A 1 12 ? 7.231 -11.776 9.033 1.00 0.00 12 THR A C 17
ATOM 23102 O O . THR A 1 12 ? 6.735 -10.704 8.664 1.00 0.00 12 THR A O 17
ATOM 23113 N N . HIS A 1 13 ? 8.391 -11.857 9.703 1.00 0.00 13 HIS A N 17
ATOM 23114 C CA . HIS A 1 13 ? 9.156 -10.653 10.045 1.00 0.00 13 HIS A CA 17
ATOM 23115 C C . HIS A 1 13 ? 9.560 -9.908 8.776 1.00 0.00 13 HIS A C 17
ATOM 23116 O O . HIS A 1 13 ? 9.441 -8.679 8.705 1.00 0.00 13 HIS A O 17
ATOM 23130 N N . ALA A 1 14 ? 9.999 -10.664 7.762 1.00 0.00 14 ALA A N 17
ATOM 23131 C CA . ALA A 1 14 ? 10.378 -10.085 6.473 1.00 0.00 14 ALA A CA 17
ATOM 23132 C C . ALA A 1 14 ? 9.179 -9.408 5.814 1.00 0.00 14 ALA A C 17
ATOM 23133 O O . ALA A 1 14 ? 9.305 -8.320 5.243 1.00 0.00 14 ALA A O 17
ATOM 23140 N N . ALA A 1 15 ? 8.011 -10.062 5.906 1.00 0.00 15 ALA A N 17
ATOM 23141 C CA . ALA A 1 15 ? 6.775 -9.527 5.328 1.00 0.00 15 ALA A CA 17
ATOM 23142 C C . ALA A 1 15 ? 6.407 -8.197 5.973 1.00 0.00 15 ALA A C 17
ATOM 23143 O O . ALA A 1 15 ? 5.980 -7.272 5.291 1.00 0.00 15 ALA A O 17
ATOM 23150 N N . GLU A 1 16 ? 6.597 -8.110 7.293 1.00 0.00 16 GLU A N 17
ATOM 23151 C CA . GLU A 1 16 ? 6.310 -6.888 8.047 1.00 0.00 16 GLU A CA 17
ATOM 23152 C C . GLU A 1 16 ? 7.211 -5.755 7.578 1.00 0.00 16 GLU A C 17
ATOM 23153 O O . GLU A 1 16 ? 6.764 -4.617 7.437 1.00 0.00 16 GLU A O 17
ATOM 23165 N N . VAL A 1 17 ? 8.479 -6.089 7.309 1.00 0.00 17 VAL A N 17
ATOM 23166 C CA . VAL A 1 17 ? 9.447 -5.117 6.815 1.00 0.00 17 VAL A CA 17
ATOM 23167 C C . VAL A 1 17 ? 8.980 -4.599 5.447 1.00 0.00 17 VAL A C 17
ATOM 23168 O O . VAL A 1 17 ? 9.000 -3.399 5.189 1.00 0.00 17 VAL A O 17
ATOM 23181 N N . ALA A 1 18 ? 8.540 -5.532 4.595 1.00 0.00 18 ALA A N 17
ATOM 23182 C CA . ALA A 1 18 ? 8.034 -5.199 3.271 1.00 0.00 18 ALA A CA 17
ATOM 23183 C C . ALA A 1 18 ? 6.795 -4.332 3.378 1.00 0.00 18 ALA A C 17
ATOM 23184 O O . ALA A 1 18 ? 6.643 -3.367 2.633 1.00 0.00 18 ALA A O 17
ATOM 23191 N N . LEU A 1 19 ? 5.910 -4.675 4.329 1.00 0.00 19 LEU A N 17
ATOM 23192 C CA . LEU A 1 19 ? 4.680 -3.902 4.529 1.00 0.00 19 LEU A CA 17
ATOM 23193 C C . LEU A 1 19 ? 5.014 -2.498 4.987 1.00 0.00 19 LEU A C 17
ATOM 23194 O O . LEU A 1 19 ? 4.449 -1.530 4.492 1.00 0.00 19 LEU A O 17
ATOM 23210 N N . LYS A 1 20 ? 5.937 -2.402 5.942 1.00 0.00 20 LYS A N 17
ATOM 23211 C CA . LYS A 1 20 ? 6.353 -1.118 6.486 1.00 0.00 20 LYS A CA 17
ATOM 23212 C C . LYS A 1 20 ? 7.046 -0.279 5.406 1.00 0.00 20 LYS A C 17
ATOM 23213 O O . LYS A 1 20 ? 6.850 0.925 5.337 1.00 0.00 20 LYS A O 17
ATOM 23232 N N . ASN A 1 21 ? 7.873 -0.941 4.577 1.00 0.00 21 ASN A N 17
ATOM 23233 C CA . ASN A 1 21 ? 8.598 -0.271 3.488 1.00 0.00 21 ASN A CA 17
ATOM 23234 C C . ASN A 1 21 ? 7.641 0.203 2.402 1.00 0.00 21 ASN A C 17
ATOM 23235 O O . ASN A 1 21 ? 7.783 1.310 1.879 1.00 0.00 21 ASN A O 17
ATOM 23246 N N . LEU A 1 22 ? 6.646 -0.638 2.088 1.00 0.00 22 LEU A N 17
ATOM 23247 C CA . LEU A 1 22 ? 5.630 -0.293 1.085 1.00 0.00 22 LEU A CA 17
ATOM 23248 C C . LEU A 1 22 ? 4.762 0.841 1.604 1.00 0.00 22 LEU A C 17
ATOM 23249 O O . LEU A 1 22 ? 4.453 1.787 0.874 1.00 0.00 22 LEU A O 17
ATOM 23265 N N . HIS A 1 23 ? 4.398 0.746 2.883 1.00 0.00 23 HIS A N 17
ATOM 23266 C CA . HIS A 1 23 ? 3.586 1.773 3.535 1.00 0.00 23 HIS A CA 17
ATOM 23267 C C . HIS A 1 23 ? 4.375 3.083 3.595 1.00 0.00 23 HIS A C 17
ATOM 23268 O O . HIS A 1 23 ? 3.841 4.166 3.346 1.00 0.00 23 HIS A O 17
ATOM 23282 N N . ASP A 1 24 ? 5.646 2.950 3.957 1.00 0.00 24 ASP A N 17
ATOM 23283 C CA . ASP A 1 24 ? 6.560 4.068 4.102 1.00 0.00 24 ASP A CA 17
ATOM 23284 C C . ASP A 1 24 ? 6.780 4.805 2.774 1.00 0.00 24 ASP A C 17
ATOM 23285 O O . ASP A 1 24 ? 6.688 6.036 2.722 1.00 0.00 24 ASP A O 17
ATOM 23294 N N . LEU A 1 25 ? 7.087 4.046 1.713 1.00 0.00 25 LEU A N 17
ATOM 23295 C CA . LEU A 1 25 ? 7.336 4.639 0.394 1.00 0.00 25 LEU A CA 17
ATOM 23296 C C . LEU A 1 25 ? 6.085 5.316 -0.151 1.00 0.00 25 LEU A C 17
ATOM 23297 O O . LEU A 1 25 ? 6.156 6.415 -0.718 1.00 0.00 25 LEU A O 17
ATOM 23313 N N . LEU A 1 26 ? 4.941 4.650 0.019 1.00 0.00 26 LEU A N 17
ATOM 23314 C CA . LEU A 1 26 ? 3.664 5.169 -0.466 1.00 0.00 26 LEU A CA 17
ATOM 23315 C C . LEU A 1 26 ? 3.258 6.432 0.291 1.00 0.00 26 LEU A C 17
ATOM 23316 O O . LEU A 1 26 ? 2.718 7.373 -0.298 1.00 0.00 26 LEU A O 17
ATOM 23332 N N . SER A 1 27 ? 3.498 6.429 1.610 1.00 0.00 27 SER A N 17
ATOM 23333 C CA . SER A 1 27 ? 3.138 7.554 2.464 1.00 0.00 27 SER A CA 17
ATOM 23334 C C . SER A 1 27 ? 3.901 8.798 2.068 1.00 0.00 27 SER A C 17
ATOM 23335 O O . SER A 1 27 ? 3.328 9.891 1.987 1.00 0.00 27 SER A O 17
ATOM 23343 N N . SER A 1 28 ? 5.206 8.629 1.843 1.00 0.00 28 SER A N 17
ATOM 23344 C CA . SER A 1 28 ? 6.067 9.744 1.476 1.00 0.00 28 SER A CA 17
ATOM 23345 C C . SER A 1 28 ? 5.677 10.323 0.121 1.00 0.00 28 SER A C 17
ATOM 23346 O O . SER A 1 28 ? 5.714 11.543 -0.077 1.00 0.00 28 SER A O 17
ATOM 23354 N N . ALA A 1 29 ? 5.297 9.440 -0.802 1.00 0.00 29 ALA A N 17
ATOM 23355 C CA . ALA A 1 29 ? 4.892 9.845 -2.142 1.00 0.00 29 ALA A CA 17
ATOM 23356 C C . ALA A 1 29 ? 3.611 10.678 -2.107 1.00 0.00 29 ALA A C 17
ATOM 23357 O O . ALA A 1 29 ? 3.448 11.608 -2.903 1.00 0.00 29 ALA A O 17
ATOM 23364 N N . LEU A 1 30 ? 2.681 10.299 -1.217 1.00 0.00 30 LEU A N 17
ATOM 23365 C CA . LEU A 1 30 ? 1.379 10.975 -1.128 1.00 0.00 30 LEU A CA 17
ATOM 23366 C C . LEU A 1 30 ? 1.285 11.876 0.107 1.00 0.00 30 LEU A C 17
ATOM 23367 O O . LEU A 1 30 ? 1.388 11.407 1.244 1.00 0.00 30 LEU A O 17
ATOM 23383 N N . LYS A 1 31 ? 1.045 13.167 -0.137 1.00 0.00 31 LYS A N 17
ATOM 23384 C CA . LYS A 1 31 ? 0.878 14.159 0.931 1.00 0.00 31 LYS A CA 17
ATOM 23385 C C . LYS A 1 31 ? -0.363 13.836 1.779 1.00 0.00 31 LYS A C 17
ATOM 23386 O O . LYS A 1 31 ? -0.358 14.010 2.999 1.00 0.00 31 LYS A O 17
ATOM 23405 N N . VAL A 1 32 ? -1.427 13.395 1.104 1.00 0.00 32 VAL A N 17
ATOM 23406 C CA . VAL A 1 32 ? -2.706 13.073 1.760 1.00 0.00 32 VAL A CA 17
ATOM 23407 C C . VAL A 1 32 ? -2.545 11.890 2.749 1.00 0.00 32 VAL A C 17
ATOM 23408 O O . VAL A 1 32 ? -1.611 11.097 2.606 1.00 0.00 32 VAL A O 17
ATOM 23421 N N . PRO A 1 33 ? -3.431 11.761 3.771 1.00 0.00 33 PRO A N 17
ATOM 23422 C CA . PRO A 1 33 ? -3.329 10.654 4.785 1.00 0.00 33 PRO A CA 17
ATOM 23423 C C . PRO A 1 33 ? -3.470 9.278 4.137 1.00 0.00 33 PRO A C 17
ATOM 23424 O O . PRO A 1 33 ? -3.974 9.158 3.016 1.00 0.00 33 PRO A O 17
ATOM 23435 N N . TYR A 1 34 ? -2.934 8.257 4.816 1.00 0.00 34 TYR A N 17
ATOM 23436 C CA . TYR A 1 34 ? -2.903 6.896 4.275 1.00 0.00 34 TYR A CA 17
ATOM 23437 C C . TYR A 1 34 ? -3.721 5.944 5.150 1.00 0.00 34 TYR A C 17
ATOM 23438 O O . TYR A 1 34 ? -3.557 5.919 6.373 1.00 0.00 34 TYR A O 17
ATOM 23456 N N . THR A 1 35 ? -4.577 5.141 4.507 1.00 0.00 35 THR A N 17
ATOM 23457 C CA . THR A 1 35 ? -5.396 4.152 5.216 1.00 0.00 35 THR A CA 17
ATOM 23458 C C . THR A 1 35 ? -5.030 2.745 4.733 1.00 0.00 35 THR A C 17
ATOM 23459 O O . THR A 1 35 ? -5.079 2.467 3.534 1.00 0.00 35 THR A O 17
ATOM 23470 N N . LEU A 1 36 ? -4.647 1.873 5.674 1.00 0.00 36 LEU A N 17
ATOM 23471 C CA . LEU A 1 36 ? -4.239 0.505 5.335 1.00 0.00 36 LEU A CA 17
ATOM 23472 C C . LEU A 1 36 ? -4.898 -0.520 6.251 1.00 0.00 36 LEU A C 17
ATOM 23473 O O . LEU A 1 36 ? -4.862 -0.389 7.477 1.00 0.00 36 LEU A O 17
ATOM 23489 N N . LYS A 1 37 ? -5.468 -1.560 5.637 1.00 0.00 37 LYS A N 17
ATOM 23490 C CA . LYS A 1 37 ? -6.113 -2.652 6.378 1.00 0.00 37 LYS A CA 17
ATOM 23491 C C . LYS A 1 37 ? -5.368 -3.965 6.124 1.00 0.00 37 LYS A C 17
ATOM 23492 O O . LYS A 1 37 ? -4.770 -4.148 5.058 1.00 0.00 37 LYS A O 17
ATOM 23511 N N . VAL A 1 38 ? -5.358 -4.849 7.131 1.00 0.00 38 VAL A N 17
ATOM 23512 C CA . VAL A 1 38 ? -4.625 -6.123 7.035 1.00 0.00 38 VAL A CA 17
ATOM 23513 C C . VAL A 1 38 ? -5.569 -7.273 6.645 1.00 0.00 38 VAL A C 17
ATOM 23514 O O . VAL A 1 38 ? -6.552 -7.547 7.340 1.00 0.00 38 VAL A O 17
ATOM 23527 N N . VAL A 1 39 ? -5.236 -7.947 5.538 1.00 0.00 39 VAL A N 17
ATOM 23528 C CA . VAL A 1 39 ? -6.025 -9.085 5.049 1.00 0.00 39 VAL A CA 17
ATOM 23529 C C . VAL A 1 39 ? -5.104 -10.289 4.806 1.00 0.00 39 VAL A C 17
ATOM 23530 O O . VAL A 1 39 ? -4.079 -10.164 4.126 1.00 0.00 39 VAL A O 17
ATOM 23543 N N . ASP A 1 40 ? -5.489 -11.451 5.347 1.00 0.00 40 ASP A N 17
ATOM 23544 C CA . ASP A 1 40 ? -4.711 -12.678 5.162 1.00 0.00 40 ASP A CA 17
ATOM 23545 C C . ASP A 1 40 ? -5.250 -13.480 3.983 1.00 0.00 40 ASP A C 17
ATOM 23546 O O . ASP A 1 40 ? -6.448 -13.772 3.913 1.00 0.00 40 ASP A O 17
ATOM 23555 N N . VAL A 1 41 ? -4.359 -13.803 3.045 1.00 0.00 41 VAL A N 17
ATOM 23556 C CA . VAL A 1 41 ? -4.727 -14.542 1.839 1.00 0.00 41 VAL A CA 17
ATOM 23557 C C . VAL A 1 41 ? -5.254 -15.946 2.194 1.00 0.00 41 VAL A C 17
ATOM 23558 O O . VAL A 1 41 ? -6.234 -16.415 1.604 1.00 0.00 41 VAL A O 17
ATOM 23571 N N . THR A 1 42 ? -4.563 -16.621 3.116 1.00 0.00 42 THR A N 17
ATOM 23572 C CA . THR A 1 42 ? -4.919 -17.993 3.501 1.00 0.00 42 THR A CA 17
ATOM 23573 C C . THR A 1 42 ? -6.221 -18.062 4.296 1.00 0.00 42 THR A C 17
ATOM 23574 O O . THR A 1 42 ? -6.976 -19.035 4.165 1.00 0.00 42 THR A O 17
ATOM 23585 N N . LYS A 1 43 ? -6.455 -17.069 5.167 1.00 0.00 43 LYS A N 17
ATOM 23586 C CA . LYS A 1 43 ? -7.643 -17.081 6.029 1.00 0.00 43 LYS A CA 17
ATOM 23587 C C . LYS A 1 43 ? -8.921 -16.732 5.246 1.00 0.00 43 LYS A C 17
ATOM 23588 O O . LYS A 1 43 ? -9.954 -17.375 5.440 1.00 0.00 43 LYS A O 17
ATOM 23607 N N . GLN A 1 44 ? -8.853 -15.690 4.396 1.00 0.00 44 GLN A N 17
ATOM 23608 C CA . GLN A 1 44 ? -10.029 -15.257 3.609 1.00 0.00 44 GLN A CA 17
ATOM 23609 C C . GLN A 1 44 ? -9.953 -15.713 2.120 1.00 0.00 44 GLN A C 17
ATOM 23610 O O . GLN A 1 44 ? -9.327 -15.017 1.303 1.00 0.00 44 GLN A O 17
ATOM 23624 N N . PRO A 1 45 ? -10.643 -16.808 1.715 1.00 0.00 45 PRO A N 17
ATOM 23625 C CA . PRO A 1 45 ? -10.690 -17.234 0.274 1.00 0.00 45 PRO A CA 17
ATOM 23626 C C . PRO A 1 45 ? -11.327 -16.188 -0.630 1.00 0.00 45 PRO A C 17
ATOM 23627 O O . PRO A 1 45 ? -11.054 -16.160 -1.814 1.00 0.00 45 PRO A O 17
ATOM 23638 N N . ASP A 1 46 ? -12.268 -15.408 -0.082 1.00 0.00 46 ASP A N 17
ATOM 23639 C CA . ASP A 1 46 ? -13.028 -14.454 -0.897 1.00 0.00 46 ASP A CA 17
ATOM 23640 C C . ASP A 1 46 ? -12.107 -13.445 -1.595 1.00 0.00 46 ASP A C 17
ATOM 23641 O O . ASP A 1 46 ? -12.123 -13.333 -2.833 1.00 0.00 46 ASP A O 17
ATOM 23650 N N . LEU A 1 47 ? -11.280 -12.748 -0.808 1.00 0.00 47 LEU A N 17
ATOM 23651 C CA . LEU A 1 47 ? -10.335 -11.773 -1.360 1.00 0.00 47 LEU A CA 17
ATOM 23652 C C . LEU A 1 47 ? -9.180 -12.458 -2.095 1.00 0.00 47 LEU A C 17
ATOM 23653 O O . LEU A 1 47 ? -8.731 -11.986 -3.144 1.00 0.00 47 LEU A O 17
ATOM 23669 N N . ALA A 1 48 ? -8.684 -13.553 -1.509 1.00 0.00 48 ALA A N 17
ATOM 23670 C CA . ALA A 1 48 ? -7.551 -14.298 -2.072 1.00 0.00 48 ALA A CA 17
ATOM 23671 C C . ALA A 1 48 ? -7.875 -14.909 -3.439 1.00 0.00 48 ALA A C 17
ATOM 23672 O O . ALA A 1 48 ? -7.024 -14.949 -4.326 1.00 0.00 48 ALA A O 17
ATOM 23679 N N . GLU A 1 49 ? -9.087 -15.436 -3.571 1.00 0.00 49 GLU A N 17
ATOM 23680 C CA . GLU A 1 49 ? -9.521 -16.091 -4.799 1.00 0.00 49 GLU A CA 17
ATOM 23681 C C . GLU A 1 49 ? -9.728 -15.066 -5.906 1.00 0.00 49 GLU A C 17
ATOM 23682 O O . GLU A 1 49 ? -9.285 -15.264 -7.042 1.00 0.00 49 GLU A O 17
ATOM 23694 N N . LYS A 1 50 ? -10.449 -13.987 -5.569 1.00 0.00 50 LYS A N 17
ATOM 23695 C CA . LYS A 1 50 ? -10.769 -12.950 -6.541 1.00 0.00 50 LYS A CA 17
ATOM 23696 C C . LYS A 1 50 ? -9.540 -12.199 -7.018 1.00 0.00 50 LYS A C 17
ATOM 23697 O O . LYS A 1 50 ? -9.496 -11.743 -8.168 1.00 0.00 50 LYS A O 17
ATOM 23716 N N . ASP A 1 51 ? -8.580 -11.994 -6.111 1.00 0.00 51 ASP A N 17
ATOM 23717 C CA . ASP A 1 51 ? -7.383 -11.186 -6.450 1.00 0.00 51 ASP A CA 17
ATOM 23718 C C . ASP A 1 51 ? -6.410 -11.936 -7.385 1.00 0.00 51 ASP A C 17
ATOM 23719 O O . ASP A 1 51 ? -5.527 -11.319 -7.988 1.00 0.00 51 ASP A O 17
ATOM 23728 N N . GLN A 1 52 ? -6.614 -13.259 -7.539 1.00 0.00 52 GLN A N 17
ATOM 23729 C CA . GLN A 1 52 ? -5.790 -14.077 -8.447 1.00 0.00 52 GLN A CA 17
ATOM 23730 C C . GLN A 1 52 ? -4.287 -13.772 -8.272 1.00 0.00 52 GLN A C 17
ATOM 23731 O O . GLN A 1 52 ? -3.552 -13.572 -9.255 1.00 0.00 52 GLN A O 17
ATOM 23745 N N . VAL A 1 53 ? -3.848 -13.712 -7.012 1.00 0.00 53 VAL A N 17
ATOM 23746 C CA . VAL A 1 53 ? -2.454 -13.396 -6.694 1.00 0.00 53 VAL A CA 17
ATOM 23747 C C . VAL A 1 53 ? -1.490 -14.478 -7.219 1.00 0.00 53 VAL A C 17
ATOM 23748 O O . VAL A 1 53 ? -1.458 -15.600 -6.706 1.00 0.00 53 VAL A O 17
ATOM 23761 N N . GLN A 1 54 ? -0.661 -14.092 -8.201 1.00 0.00 54 GLN A N 17
ATOM 23762 C CA . GLN A 1 54 ? 0.364 -14.988 -8.741 1.00 0.00 54 GLN A CA 17
ATOM 23763 C C . GLN A 1 54 ? 1.421 -15.276 -7.665 1.00 0.00 54 GLN A C 17
ATOM 23764 O O . GLN A 1 54 ? 1.861 -16.416 -7.496 1.00 0.00 54 GLN A O 17
ATOM 23778 N N . ALA A 1 55 ? 1.791 -14.223 -6.921 1.00 0.00 55 ALA A N 17
ATOM 23779 C CA . ALA A 1 55 ? 2.760 -14.331 -5.832 1.00 0.00 55 ALA A CA 17
ATOM 23780 C C . ALA A 1 55 ? 2.558 -13.184 -4.830 1.00 0.00 55 ALA A C 17
ATOM 23781 O O . ALA A 1 55 ? 2.066 -12.115 -5.191 1.00 0.00 55 ALA A O 17
ATOM 23788 N N . THR A 1 56 ? 2.875 -13.448 -3.564 1.00 0.00 56 THR A N 17
ATOM 23789 C CA . THR A 1 56 ? 2.670 -12.468 -2.481 1.00 0.00 56 THR A CA 17
ATOM 23790 C C . THR A 1 56 ? 3.874 -11.489 -2.307 1.00 0.00 56 THR A C 17
ATOM 23791 O O . THR A 1 56 ? 5.012 -11.816 -2.680 1.00 0.00 56 THR A O 17
ATOM 23802 N N . PRO A 1 57 ? 3.672 -10.317 -1.666 1.00 0.00 57 PRO A N 17
ATOM 23803 C CA . PRO A 1 57 ? 2.329 -9.781 -1.162 1.00 0.00 57 PRO A CA 17
ATOM 23804 C C . PRO A 1 57 ? 1.539 -9.180 -2.326 1.00 0.00 57 PRO A C 17
ATOM 23805 O O . PRO A 1 57 ? 2.101 -8.985 -3.412 1.00 0.00 57 PRO A O 17
ATOM 23816 N N . THR A 1 58 ? 0.266 -8.825 -2.090 1.00 0.00 58 THR A N 17
ATOM 23817 C CA . THR A 1 58 ? -0.537 -8.170 -3.136 1.00 0.00 58 THR A CA 17
ATOM 23818 C C . THR A 1 58 ? -0.895 -6.754 -2.706 1.00 0.00 58 THR A C 17
ATOM 23819 O O . THR A 1 58 ? -1.511 -6.552 -1.652 1.00 0.00 58 THR A O 17
ATOM 23830 N N . LEU A 1 59 ? -0.548 -5.783 -3.556 1.00 0.00 59 LEU A N 17
ATOM 23831 C CA . LEU A 1 59 ? -0.876 -4.391 -3.297 1.00 0.00 59 LEU A CA 17
ATOM 23832 C C . LEU A 1 59 ? -2.108 -4.006 -4.086 1.00 0.00 59 LEU A C 17
ATOM 23833 O O . LEU A 1 59 ? -2.081 -3.968 -5.320 1.00 0.00 59 LEU A O 17
ATOM 23849 N N . VAL A 1 60 ? -3.188 -3.716 -3.366 1.00 0.00 60 VAL A N 17
ATOM 23850 C CA . VAL A 1 60 ? -4.454 -3.325 -3.995 1.00 0.00 60 VAL A CA 17
ATOM 23851 C C . VAL A 1 60 ? -4.858 -1.930 -3.514 1.00 0.00 60 VAL A C 17
ATOM 23852 O O . VAL A 1 60 ? -5.078 -1.724 -2.313 1.00 0.00 60 VAL A O 17
ATOM 23865 N N . ARG A 1 61 ? -4.973 -0.977 -4.458 1.00 0.00 61 ARG A N 17
ATOM 23866 C CA . ARG A 1 61 ? -5.374 0.384 -4.111 1.00 0.00 61 ARG A CA 17
ATOM 23867 C C . ARG A 1 61 ? -6.886 0.529 -4.245 1.00 0.00 61 ARG A C 17
ATOM 23868 O O . ARG A 1 61 ? -7.441 0.442 -5.348 1.00 0.00 61 ARG A O 17
ATOM 23889 N N . VAL A 1 62 ? -7.533 0.725 -3.103 1.00 0.00 62 VAL A N 17
ATOM 23890 C CA . VAL A 1 62 ? -8.987 0.856 -3.020 1.00 0.00 62 VAL A CA 17
ATOM 23891 C C . VAL A 1 62 ? -9.424 2.310 -3.278 1.00 0.00 62 VAL A C 17
ATOM 23892 O O . VAL A 1 62 ? -8.721 3.268 -2.917 1.00 0.00 62 VAL A O 17
ATOM 23905 N N . TYR A 1 63 ? -10.583 2.446 -3.915 1.00 0.00 63 TYR A N 17
ATOM 23906 C CA . TYR A 1 63 ? -11.141 3.746 -4.280 1.00 0.00 63 TYR A CA 17
ATOM 23907 C C . TYR A 1 63 ? -11.265 4.671 -3.030 1.00 0.00 63 TYR A C 17
ATOM 23908 O O . TYR A 1 63 ? -11.100 4.185 -1.909 1.00 0.00 63 TYR A O 17
ATOM 23926 N N . PRO A 1 64 ? -11.516 6.007 -3.180 1.00 0.00 64 PRO A N 17
ATOM 23927 C CA . PRO A 1 64 ? -11.741 6.744 -4.505 1.00 0.00 64 PRO A CA 17
ATOM 23928 C C . PRO A 1 64 ? -10.630 6.538 -5.537 1.00 0.00 64 PRO A C 17
ATOM 23929 O O . PRO A 1 64 ? -9.489 6.214 -5.198 1.00 0.00 64 PRO A O 17
ATOM 23940 N N . GLN A 1 65 ? -11.005 6.701 -6.807 1.00 0.00 65 GLN A N 17
ATOM 23941 C CA . GLN A 1 65 ? -10.098 6.488 -7.938 1.00 0.00 65 GLN A CA 17
ATOM 23942 C C . GLN A 1 65 ? -8.854 7.423 -7.861 1.00 0.00 65 GLN A C 17
ATOM 23943 O O . GLN A 1 65 ? -8.917 8.470 -7.215 1.00 0.00 65 GLN A O 17
ATOM 23957 N N . PRO A 1 66 ? -7.717 7.073 -8.520 1.00 0.00 66 PRO A N 17
ATOM 23958 C CA . PRO A 1 66 ? -7.534 5.805 -9.345 1.00 0.00 66 PRO A CA 17
ATOM 23959 C C . PRO A 1 66 ? -7.245 4.570 -8.484 1.00 0.00 66 PRO A C 17
ATOM 23960 O O . PRO A 1 66 ? -6.475 4.638 -7.525 1.00 0.00 66 PRO A O 17
ATOM 23971 N N . VAL A 1 67 ? -7.832 3.430 -8.878 1.00 0.00 67 VAL A N 17
ATOM 23972 C CA . VAL A 1 67 ? -7.597 2.149 -8.191 1.00 0.00 67 VAL A CA 17
ATOM 23973 C C . VAL A 1 67 ? -6.502 1.350 -8.906 1.00 0.00 67 VAL A C 17
ATOM 23974 O O . VAL A 1 67 ? -6.295 1.523 -10.113 1.00 0.00 67 VAL A O 17
ATOM 23987 N N . ARG A 1 68 ? -5.826 0.453 -8.167 1.00 0.00 68 ARG A N 17
ATOM 23988 C CA . ARG A 1 68 ? -4.775 -0.390 -8.769 1.00 0.00 68 ARG A CA 17
ATOM 23989 C C . ARG A 1 68 ? -4.785 -1.806 -8.217 1.00 0.00 68 ARG A C 17
ATOM 23990 O O . ARG A 1 68 ? -5.135 -2.031 -7.055 1.00 0.00 68 ARG A O 17
ATOM 24011 N N . ARG A 1 69 ? -4.300 -2.742 -9.037 1.00 0.00 69 ARG A N 17
ATOM 24012 C CA . ARG A 1 69 ? -4.140 -4.130 -8.625 1.00 0.00 69 ARG A CA 17
ATOM 24013 C C . ARG A 1 69 ? -2.763 -4.632 -9.070 1.00 0.00 69 ARG A C 17
ATOM 24014 O O . ARG A 1 69 ? -2.470 -4.679 -10.270 1.00 0.00 69 ARG A O 17
ATOM 24035 N N . LEU A 1 70 ? -1.925 -5.000 -8.097 1.00 0.00 70 LEU A N 17
ATOM 24036 C CA . LEU A 1 70 ? -0.574 -5.494 -8.384 1.00 0.00 70 LEU A CA 17
ATOM 24037 C C . LEU A 1 70 ? -0.322 -6.785 -7.615 1.00 0.00 70 LEU A C 17
ATOM 24038 O O . LEU A 1 70 ? -0.427 -6.809 -6.386 1.00 0.00 70 LEU A O 17
ATOM 24054 N N . VAL A 1 71 ? -0.018 -7.864 -8.347 1.00 0.00 71 VAL A N 17
ATOM 24055 C CA . VAL A 1 71 ? 0.204 -9.180 -7.726 1.00 0.00 71 VAL A CA 17
ATOM 24056 C C . VAL A 1 71 ? 1.542 -9.789 -8.141 1.00 0.00 71 VAL A C 17
ATOM 24057 O O . VAL A 1 71 ? 1.886 -9.790 -9.329 1.00 0.00 71 VAL A O 17
ATOM 24070 N N . GLY A 1 72 ? 2.256 -10.380 -7.165 1.00 0.00 72 GLY A N 17
ATOM 24071 C CA . GLY A 1 72 ? 3.508 -11.079 -7.459 1.00 0.00 72 GLY A CA 17
ATOM 24072 C C . GLY A 1 72 ? 4.477 -10.980 -6.305 1.00 0.00 72 GLY A C 17
ATOM 24073 O O . GLY A 1 72 ? 4.161 -10.366 -5.280 1.00 0.00 72 GLY A O 17
ATOM 24077 N N . GLN A 1 73 ? 5.689 -11.530 -6.498 1.00 0.00 73 GLN A N 17
ATOM 24078 C CA . GLN A 1 73 ? 6.733 -11.422 -5.489 1.00 0.00 73 GLN A CA 17
ATOM 24079 C C . GLN A 1 73 ? 7.092 -9.964 -5.361 1.00 0.00 73 GLN A C 17
ATOM 24080 O O . GLN A 1 73 ? 7.891 -9.436 -6.149 1.00 0.00 73 GLN A O 17
ATOM 24094 N N . LEU A 1 74 ? 6.406 -9.282 -4.443 1.00 0.00 74 LEU A N 17
ATOM 24095 C CA . LEU A 1 74 ? 6.573 -7.819 -4.310 1.00 0.00 74 LEU A CA 17
ATOM 24096 C C . LEU A 1 74 ? 7.792 -7.460 -3.440 1.00 0.00 74 LEU A C 17
ATOM 24097 O O . LEU A 1 74 ? 7.724 -6.587 -2.564 1.00 0.00 74 LEU A O 17
ATOM 24113 N N . ASP A 1 75 ? 8.925 -8.098 -3.750 1.00 0.00 75 ASP A N 17
ATOM 24114 C CA . ASP A 1 75 ? 10.193 -7.815 -3.066 1.00 0.00 75 ASP A CA 17
ATOM 24115 C C . ASP A 1 75 ? 11.117 -6.914 -3.926 1.00 0.00 75 ASP A C 17
ATOM 24116 O O . ASP A 1 75 ? 12.269 -6.672 -3.556 1.00 0.00 75 ASP A O 17
ATOM 24125 N N . HIS A 1 76 ? 10.601 -6.433 -5.080 1.00 0.00 76 HIS A N 17
ATOM 24126 C CA . HIS A 1 76 ? 11.375 -5.581 -5.986 1.00 0.00 76 HIS A CA 17
ATOM 24127 C C . HIS A 1 76 ? 10.904 -4.140 -5.924 1.00 0.00 76 HIS A C 17
ATOM 24128 O O . HIS A 1 76 ? 9.703 -3.865 -6.017 1.00 0.00 76 HIS A O 17
ATOM 24142 N N . ARG A 1 77 ? 11.863 -3.219 -5.824 1.00 0.00 77 ARG A N 17
ATOM 24143 C CA . ARG A 1 77 ? 11.562 -1.788 -5.818 1.00 0.00 77 ARG A CA 17
ATOM 24144 C C . ARG A 1 77 ? 11.092 -1.313 -7.198 1.00 0.00 77 ARG A C 17
ATOM 24145 O O . ARG A 1 77 ? 10.429 -0.291 -7.302 1.00 0.00 77 ARG A O 17
ATOM 24166 N N . TYR A 1 78 ? 11.497 -2.036 -8.260 1.00 0.00 78 TYR A N 17
ATOM 24167 C CA . TYR A 1 78 ? 11.160 -1.654 -9.637 1.00 0.00 78 TYR A CA 17
ATOM 24168 C C . TYR A 1 78 ? 9.643 -1.679 -9.885 1.00 0.00 78 TYR A C 17
ATOM 24169 O O . TYR A 1 78 ? 9.089 -0.729 -10.466 1.00 0.00 78 TYR A O 17
ATOM 24187 N N . ARG A 1 79 ? 8.968 -2.738 -9.406 1.00 0.00 79 ARG A N 17
ATOM 24188 C CA . ARG A 1 79 ? 7.509 -2.839 -9.553 1.00 0.00 79 ARG A CA 17
ATOM 24189 C C . ARG A 1 79 ? 6.825 -1.684 -8.822 1.00 0.00 79 ARG A C 17
ATOM 24190 O O . ARG A 1 79 ? 5.923 -1.021 -9.362 1.00 0.00 79 ARG A O 17
ATOM 24211 N N . LEU A 1 80 ? 7.305 -1.419 -7.616 1.00 0.00 80 LEU A N 17
ATOM 24212 C CA . LEU A 1 80 ? 6.806 -0.323 -6.799 1.00 0.00 80 LEU A CA 17
ATOM 24213 C C . LEU A 1 80 ? 7.125 1.029 -7.449 1.00 0.00 80 LEU A C 17
ATOM 24214 O O . LEU A 1 80 ? 6.373 1.995 -7.294 1.00 0.00 80 LEU A O 17
ATOM 24230 N N . GLN A 1 81 ? 8.285 1.099 -8.123 1.00 0.00 81 GLN A N 17
ATOM 24231 C CA . GLN A 1 81 ? 8.749 2.337 -8.733 1.00 0.00 81 GLN A CA 17
ATOM 24232 C C . GLN A 1 81 ? 7.728 2.849 -9.752 1.00 0.00 81 GLN A C 17
ATOM 24233 O O . GLN A 1 81 ? 7.346 4.025 -9.705 1.00 0.00 81 GLN A O 17
ATOM 24247 N N . HIS A 1 82 ? 7.243 1.954 -10.643 1.00 0.00 82 HIS A N 17
ATOM 24248 C CA . HIS A 1 82 ? 6.212 2.361 -11.617 1.00 0.00 82 HIS A CA 17
ATOM 24249 C C . HIS A 1 82 ? 4.853 2.583 -10.916 1.00 0.00 82 HIS A C 17
ATOM 24250 O O . HIS A 1 82 ? 4.031 3.382 -11.372 1.00 0.00 82 HIS A O 17
ATOM 24264 N N . LEU A 1 83 ? 4.643 1.864 -9.798 1.00 0.00 83 LEU A N 17
ATOM 24265 C CA . LEU A 1 83 ? 3.410 1.972 -9.019 1.00 0.00 83 LEU A CA 17
ATOM 24266 C C . LEU A 1 83 ? 3.239 3.395 -8.482 1.00 0.00 83 LEU A C 17
ATOM 24267 O O . LEU A 1 83 ? 2.127 3.934 -8.472 1.00 0.00 83 LEU A O 17
ATOM 24283 N N . LEU A 1 84 ? 4.352 3.996 -8.042 1.00 0.00 84 LEU A N 17
ATOM 24284 C CA . LEU A 1 84 ? 4.332 5.358 -7.494 1.00 0.00 84 LEU A CA 17
ATOM 24285 C C . LEU A 1 84 ? 4.014 6.393 -8.584 1.00 0.00 84 LEU A C 17
ATOM 24286 O O . LEU A 1 84 ? 3.485 7.470 -8.285 1.00 0.00 84 LEU A O 17
ATOM 24302 N N . SER A 1 85 ? 4.335 6.057 -9.845 1.00 0.00 85 SER A N 17
ATOM 24303 C CA . SER A 1 85 ? 4.081 6.956 -10.971 1.00 0.00 85 SER A CA 17
ATOM 24304 C C . SER A 1 85 ? 2.554 7.099 -11.219 1.00 0.00 85 SER A C 17
ATOM 24305 O O . SER A 1 85 ? 1.844 6.089 -11.218 1.00 0.00 85 SER A O 17
ATOM 24313 N N . PRO A 1 86 ? 2.024 8.333 -11.429 1.00 0.00 86 PRO A N 17
ATOM 24314 C CA . PRO A 1 86 ? 0.563 8.537 -11.670 1.00 0.00 86 PRO A CA 17
ATOM 24315 C C . PRO A 1 86 ? 0.174 8.238 -13.117 1.00 0.00 86 PRO A C 17
ATOM 24316 O O . PRO A 1 86 ? 0.982 7.652 -13.817 1.00 0.00 86 PRO A O 17
ATOM 24328 N N . MET A 1 1 ? -7.227 11.327 -0.549 1.00 0.00 1 MET A N 18
ATOM 24329 C CA . MET A 1 1 ? -7.932 10.218 0.150 1.00 0.00 1 MET A CA 18
ATOM 24330 C C . MET A 1 1 ? -7.812 8.945 -0.676 1.00 0.00 1 MET A C 18
ATOM 24331 O O . MET A 1 1 ? -8.349 8.863 -1.785 1.00 0.00 1 MET A O 18
ATOM 24347 N N . TYR A 1 2 ? -7.094 7.958 -0.130 1.00 0.00 2 TYR A N 18
ATOM 24348 C CA . TYR A 1 2 ? -6.890 6.673 -0.813 1.00 0.00 2 TYR A CA 18
ATOM 24349 C C . TYR A 1 2 ? -7.105 5.512 0.155 1.00 0.00 2 TYR A C 18
ATOM 24350 O O . TYR A 1 2 ? -6.830 5.639 1.352 1.00 0.00 2 TYR A O 18
ATOM 24368 N N . VAL A 1 3 ? -7.569 4.369 -0.375 1.00 0.00 3 VAL A N 18
ATOM 24369 C CA . VAL A 1 3 ? -7.782 3.170 0.447 1.00 0.00 3 VAL A CA 18
ATOM 24370 C C . VAL A 1 3 ? -6.842 2.069 -0.034 1.00 0.00 3 VAL A C 18
ATOM 24371 O O . VAL A 1 3 ? -6.724 1.839 -1.233 1.00 0.00 3 VAL A O 18
ATOM 24384 N N . PHE A 1 4 ? -6.120 1.443 0.905 1.00 0.00 4 PHE A N 18
ATOM 24385 C CA . PHE A 1 4 ? -5.139 0.402 0.552 1.00 0.00 4 PHE A CA 18
ATOM 24386 C C . PHE A 1 4 ? -5.477 -0.951 1.174 1.00 0.00 4 PHE A C 18
ATOM 24387 O O . PHE A 1 4 ? -5.945 -1.033 2.308 1.00 0.00 4 PHE A O 18
ATOM 24404 N N . ARG A 1 5 ? -5.115 -2.001 0.444 1.00 0.00 5 ARG A N 18
ATOM 24405 C CA . ARG A 1 5 ? -5.241 -3.376 0.906 1.00 0.00 5 ARG A CA 18
ATOM 24406 C C . ARG A 1 5 ? -3.933 -4.103 0.645 1.00 0.00 5 ARG A C 18
ATOM 24407 O O . ARG A 1 5 ? -3.308 -3.901 -0.404 1.00 0.00 5 ARG A O 18
ATOM 24428 N N . LEU A 1 6 ? -3.512 -4.943 1.595 1.00 0.00 6 LEU A N 18
ATOM 24429 C CA . LEU A 1 6 ? -2.257 -5.689 1.451 1.00 0.00 6 LEU A CA 18
ATOM 24430 C C . LEU A 1 6 ? -2.480 -7.180 1.659 1.00 0.00 6 LEU A C 18
ATOM 24431 O O . LEU A 1 6 ? -3.156 -7.591 2.608 1.00 0.00 6 LEU A O 18
ATOM 24447 N N . TYR A 1 7 ? -1.894 -7.984 0.770 1.00 0.00 7 TYR A N 18
ATOM 24448 C CA . TYR A 1 7 ? -2.010 -9.443 0.851 1.00 0.00 7 TYR A CA 18
ATOM 24449 C C . TYR A 1 7 ? -0.649 -10.074 1.092 1.00 0.00 7 TYR A C 18
ATOM 24450 O O . TYR A 1 7 ? 0.330 -9.738 0.415 1.00 0.00 7 TYR A O 18
ATOM 24468 N N . VAL A 1 8 ? -0.595 -10.988 2.061 1.00 0.00 8 VAL A N 18
ATOM 24469 C CA . VAL A 1 8 ? 0.646 -11.673 2.410 1.00 0.00 8 VAL A CA 18
ATOM 24470 C C . VAL A 1 8 ? 0.357 -13.065 2.990 1.00 0.00 8 VAL A C 18
ATOM 24471 O O . VAL A 1 8 ? -0.628 -13.251 3.711 1.00 0.00 8 VAL A O 18
ATOM 24484 N N . ARG A 1 9 ? 1.229 -14.029 2.670 1.00 0.00 9 ARG A N 18
ATOM 24485 C CA . ARG A 1 9 ? 1.077 -15.398 3.161 1.00 0.00 9 ARG A CA 18
ATOM 24486 C C . ARG A 1 9 ? 1.785 -15.554 4.511 1.00 0.00 9 ARG A C 18
ATOM 24487 O O . ARG A 1 9 ? 2.993 -15.323 4.617 1.00 0.00 9 ARG A O 18
ATOM 24508 N N . GLY A 1 10 ? 1.017 -15.946 5.535 1.00 0.00 10 GLY A N 18
ATOM 24509 C CA . GLY A 1 10 ? 1.558 -16.134 6.884 1.00 0.00 10 GLY A CA 18
ATOM 24510 C C . GLY A 1 10 ? 1.641 -14.805 7.634 1.00 0.00 10 GLY A C 18
ATOM 24511 O O . GLY A 1 10 ? 1.364 -13.744 7.068 1.00 0.00 10 GLY A O 18
ATOM 24515 N N . GLU A 1 11 ? 2.031 -14.876 8.915 1.00 0.00 11 GLU A N 18
ATOM 24516 C CA . GLU A 1 11 ? 2.161 -13.676 9.759 1.00 0.00 11 GLU A CA 18
ATOM 24517 C C . GLU A 1 11 ? 3.632 -13.358 10.091 1.00 0.00 11 GLU A C 18
ATOM 24518 O O . GLU A 1 11 ? 3.911 -12.633 11.052 1.00 0.00 11 GLU A O 18
ATOM 24530 N N . THR A 1 12 ? 4.570 -13.904 9.293 1.00 0.00 12 THR A N 18
ATOM 24531 C CA . THR A 1 12 ? 6.013 -13.674 9.510 1.00 0.00 12 THR A CA 18
ATOM 24532 C C . THR A 1 12 ? 6.309 -12.190 9.788 1.00 0.00 12 THR A C 18
ATOM 24533 O O . THR A 1 12 ? 5.625 -11.312 9.271 1.00 0.00 12 THR A O 18
ATOM 24544 N N . HIS A 1 13 ? 7.329 -11.936 10.620 1.00 0.00 13 HIS A N 18
ATOM 24545 C CA . HIS A 1 13 ? 7.720 -10.565 11.002 1.00 0.00 13 HIS A CA 18
ATOM 24546 C C . HIS A 1 13 ? 8.166 -9.749 9.785 1.00 0.00 13 HIS A C 18
ATOM 24547 O O . HIS A 1 13 ? 7.909 -8.534 9.702 1.00 0.00 13 HIS A O 18
ATOM 24561 N N . ALA A 1 14 ? 8.852 -10.414 8.860 1.00 0.00 14 ALA A N 18
ATOM 24562 C CA . ALA A 1 14 ? 9.374 -9.762 7.660 1.00 0.00 14 ALA A CA 18
ATOM 24563 C C . ALA A 1 14 ? 8.252 -9.090 6.872 1.00 0.00 14 ALA A C 18
ATOM 24564 O O . ALA A 1 14 ? 8.464 -8.036 6.260 1.00 0.00 14 ALA A O 18
ATOM 24571 N N . ALA A 1 15 ? 7.064 -9.709 6.879 1.00 0.00 15 ALA A N 18
ATOM 24572 C CA . ALA A 1 15 ? 5.918 -9.173 6.152 1.00 0.00 15 ALA A CA 18
ATOM 24573 C C . ALA A 1 15 ? 5.558 -7.771 6.650 1.00 0.00 15 ALA A C 18
ATOM 24574 O O . ALA A 1 15 ? 5.312 -6.877 5.846 1.00 0.00 15 ALA A O 18
ATOM 24581 N N . GLU A 1 16 ? 5.578 -7.575 7.981 1.00 0.00 16 GLU A N 18
ATOM 24582 C CA . GLU A 1 16 ? 5.290 -6.257 8.569 1.00 0.00 16 GLU A CA 18
ATOM 24583 C C . GLU A 1 16 ? 6.340 -5.243 8.160 1.00 0.00 16 GLU A C 18
ATOM 24584 O O . GLU A 1 16 ? 6.014 -4.096 7.867 1.00 0.00 16 GLU A O 18
ATOM 24596 N N . VAL A 1 17 ? 7.607 -5.680 8.125 1.00 0.00 17 VAL A N 18
ATOM 24597 C CA . VAL A 1 17 ? 8.708 -4.798 7.722 1.00 0.00 17 VAL A CA 18
ATOM 24598 C C . VAL A 1 17 ? 8.468 -4.334 6.275 1.00 0.00 17 VAL A C 18
ATOM 24599 O O . VAL A 1 17 ? 8.572 -3.142 5.967 1.00 0.00 17 VAL A O 18
ATOM 24612 N N . ALA A 1 18 ? 8.098 -5.288 5.419 1.00 0.00 18 ALA A N 18
ATOM 24613 C CA . ALA A 1 18 ? 7.780 -5.006 4.026 1.00 0.00 18 ALA A CA 18
ATOM 24614 C C . ALA A 1 18 ? 6.577 -4.076 3.937 1.00 0.00 18 ALA A C 18
ATOM 24615 O O . ALA A 1 18 ? 6.563 -3.143 3.127 1.00 0.00 18 ALA A O 18
ATOM 24622 N N . LEU A 1 19 ? 5.574 -4.317 4.804 1.00 0.00 19 LEU A N 18
ATOM 24623 C CA . LEU A 1 19 ? 4.377 -3.468 4.841 1.00 0.00 19 LEU A CA 18
ATOM 24624 C C . LEU A 1 19 ? 4.764 -2.045 5.200 1.00 0.00 19 LEU A C 18
ATOM 24625 O O . LEU A 1 19 ? 4.297 -1.102 4.581 1.00 0.00 19 LEU A O 18
ATOM 24641 N N . LYS A 1 20 ? 5.645 -1.913 6.193 1.00 0.00 20 LYS A N 18
ATOM 24642 C CA . LYS A 1 20 ? 6.136 -0.609 6.624 1.00 0.00 20 LYS A CA 18
ATOM 24643 C C . LYS A 1 20 ? 6.919 0.068 5.502 1.00 0.00 20 LYS A C 18
ATOM 24644 O O . LYS A 1 20 ? 6.849 1.273 5.342 1.00 0.00 20 LYS A O 18
ATOM 24663 N N . ASN A 1 21 ? 7.691 -0.730 4.746 1.00 0.00 21 ASN A N 18
ATOM 24664 C CA . ASN A 1 21 ? 8.493 -0.213 3.635 1.00 0.00 21 ASN A CA 18
ATOM 24665 C C . ASN A 1 21 ? 7.597 0.355 2.536 1.00 0.00 21 ASN A C 18
ATOM 24666 O O . ASN A 1 21 ? 7.847 1.454 2.032 1.00 0.00 21 ASN A O 18
ATOM 24677 N N . LEU A 1 22 ? 6.532 -0.389 2.188 1.00 0.00 22 LEU A N 18
ATOM 24678 C CA . LEU A 1 22 ? 5.576 0.064 1.162 1.00 0.00 22 LEU A CA 18
ATOM 24679 C C . LEU A 1 22 ? 4.743 1.229 1.688 1.00 0.00 22 LEU A C 18
ATOM 24680 O O . LEU A 1 22 ? 4.494 2.203 0.970 1.00 0.00 22 LEU A O 18
ATOM 24696 N N . HIS A 1 23 ? 4.338 1.124 2.952 1.00 0.00 23 HIS A N 18
ATOM 24697 C CA . HIS A 1 23 ? 3.550 2.174 3.607 1.00 0.00 23 HIS A CA 18
ATOM 24698 C C . HIS A 1 23 ? 4.364 3.464 3.656 1.00 0.00 23 HIS A C 18
ATOM 24699 O O . HIS A 1 23 ? 3.862 4.555 3.379 1.00 0.00 23 HIS A O 18
ATOM 24713 N N . ASP A 1 24 ? 5.625 3.303 4.025 1.00 0.00 24 ASP A N 18
ATOM 24714 C CA . ASP A 1 24 ? 6.573 4.388 4.149 1.00 0.00 24 ASP A CA 18
ATOM 24715 C C . ASP A 1 24 ? 6.800 5.094 2.808 1.00 0.00 24 ASP A C 18
ATOM 24716 O O . ASP A 1 24 ? 6.801 6.328 2.745 1.00 0.00 24 ASP A O 18
ATOM 24725 N N . LEU A 1 25 ? 6.999 4.305 1.744 1.00 0.00 25 LEU A N 18
ATOM 24726 C CA . LEU A 1 25 ? 7.233 4.863 0.409 1.00 0.00 25 LEU A CA 18
ATOM 24727 C C . LEU A 1 25 ? 6.015 5.648 -0.081 1.00 0.00 25 LEU A C 18
ATOM 24728 O O . LEU A 1 25 ? 6.157 6.733 -0.657 1.00 0.00 25 LEU A O 18
ATOM 24744 N N . LEU A 1 26 ? 4.819 5.097 0.164 1.00 0.00 26 LEU A N 18
ATOM 24745 C CA . LEU A 1 26 ? 3.569 5.749 -0.242 1.00 0.00 26 LEU A CA 18
ATOM 24746 C C . LEU A 1 26 ? 3.348 7.050 0.522 1.00 0.00 26 LEU A C 18
ATOM 24747 O O . LEU A 1 26 ? 2.879 8.041 -0.048 1.00 0.00 26 LEU A O 18
ATOM 24763 N N . SER A 1 27 ? 3.670 7.031 1.822 1.00 0.00 27 SER A N 18
ATOM 24764 C CA . SER A 1 27 ? 3.485 8.195 2.678 1.00 0.00 27 SER A CA 18
ATOM 24765 C C . SER A 1 27 ? 4.348 9.347 2.211 1.00 0.00 27 SER A C 18
ATOM 24766 O O . SER A 1 27 ? 3.897 10.494 2.176 1.00 0.00 27 SER A O 18
ATOM 24774 N N . SER A 1 28 ? 5.593 9.034 1.845 1.00 0.00 28 SER A N 18
ATOM 24775 C CA . SER A 1 28 ? 6.518 10.046 1.364 1.00 0.00 28 SER A CA 18
ATOM 24776 C C . SER A 1 28 ? 6.016 10.667 0.068 1.00 0.00 28 SER A C 18
ATOM 24777 O O . SER A 1 28 ? 6.073 11.887 -0.115 1.00 0.00 28 SER A O 18
ATOM 24785 N N . ALA A 1 29 ? 5.524 9.810 -0.826 1.00 0.00 29 ALA A N 18
ATOM 24786 C CA . ALA A 1 29 ? 5.000 10.243 -2.116 1.00 0.00 29 ALA A CA 18
ATOM 24787 C C . ALA A 1 29 ? 3.752 11.107 -1.953 1.00 0.00 29 ALA A C 18
ATOM 24788 O O . ALA A 1 29 ? 3.540 12.051 -2.720 1.00 0.00 29 ALA A O 18
ATOM 24795 N N . LEU A 1 30 ? 2.900 10.744 -0.981 1.00 0.00 30 LEU A N 18
ATOM 24796 C CA . LEU A 1 30 ? 1.633 11.460 -0.761 1.00 0.00 30 LEU A CA 18
ATOM 24797 C C . LEU A 1 30 ? 1.665 12.294 0.515 1.00 0.00 30 LEU A C 18
ATOM 24798 O O . LEU A 1 30 ? 1.821 11.759 1.614 1.00 0.00 30 LEU A O 18
ATOM 24814 N N . LYS A 1 31 ? 1.459 13.607 0.359 1.00 0.00 31 LYS A N 18
ATOM 24815 C CA . LYS A 1 31 ? 1.415 14.525 1.499 1.00 0.00 31 LYS A CA 18
ATOM 24816 C C . LYS A 1 31 ? 0.242 14.184 2.419 1.00 0.00 31 LYS A C 18
ATOM 24817 O O . LYS A 1 31 ? 0.367 14.229 3.647 1.00 0.00 31 LYS A O 18
ATOM 24836 N N . VAL A 1 32 ? -0.899 13.845 1.806 1.00 0.00 32 VAL A N 18
ATOM 24837 C CA . VAL A 1 32 ? -2.114 13.493 2.551 1.00 0.00 32 VAL A CA 18
ATOM 24838 C C . VAL A 1 32 ? -2.033 12.016 3.057 1.00 0.00 32 VAL A C 18
ATOM 24839 O O . VAL A 1 32 ? -1.765 11.115 2.256 1.00 0.00 32 VAL A O 18
ATOM 24852 N N . PRO A 1 33 ? -2.267 11.743 4.367 1.00 0.00 33 PRO A N 18
ATOM 24853 C CA . PRO A 1 33 ? -2.211 10.342 4.912 1.00 0.00 33 PRO A CA 18
ATOM 24854 C C . PRO A 1 33 ? -3.379 9.490 4.407 1.00 0.00 33 PRO A C 18
ATOM 24855 O O . PRO A 1 33 ? -4.398 10.022 3.956 1.00 0.00 33 PRO A O 18
ATOM 24866 N N . TYR A 1 34 ? -3.208 8.165 4.471 1.00 0.00 34 TYR A N 18
ATOM 24867 C CA . TYR A 1 34 ? -4.231 7.224 4.007 1.00 0.00 34 TYR A CA 18
ATOM 24868 C C . TYR A 1 34 ? -4.333 6.021 4.955 1.00 0.00 34 TYR A C 18
ATOM 24869 O O . TYR A 1 34 ? -3.460 5.822 5.808 1.00 0.00 34 TYR A O 18
ATOM 24887 N N . THR A 1 35 ? -5.406 5.233 4.806 1.00 0.00 35 THR A N 18
ATOM 24888 C CA . THR A 1 35 ? -5.618 4.059 5.660 1.00 0.00 35 THR A CA 18
ATOM 24889 C C . THR A 1 35 ? -5.237 2.782 4.916 1.00 0.00 35 THR A C 18
ATOM 24890 O O . THR A 1 35 ? -5.435 2.677 3.701 1.00 0.00 35 THR A O 18
ATOM 24901 N N . LEU A 1 36 ? -4.671 1.822 5.656 1.00 0.00 36 LEU A N 18
ATOM 24902 C CA . LEU A 1 36 ? -4.231 0.552 5.079 1.00 0.00 36 LEU A CA 18
ATOM 24903 C C . LEU A 1 36 ? -4.686 -0.628 5.932 1.00 0.00 36 LEU A C 18
ATOM 24904 O O . LEU A 1 36 ? -4.477 -0.639 7.149 1.00 0.00 36 LEU A O 18
ATOM 24920 N N . LYS A 1 37 ? -5.287 -1.631 5.280 1.00 0.00 37 LYS A N 18
ATOM 24921 C CA . LYS A 1 37 ? -5.753 -2.842 5.975 1.00 0.00 37 LYS A CA 18
ATOM 24922 C C . LYS A 1 37 ? -4.961 -4.063 5.514 1.00 0.00 37 LYS A C 18
ATOM 24923 O O . LYS A 1 37 ? -4.512 -4.125 4.367 1.00 0.00 37 LYS A O 18
ATOM 24942 N N . VAL A 1 38 ? -4.762 -5.015 6.435 1.00 0.00 38 VAL A N 18
ATOM 24943 C CA . VAL A 1 38 ? -3.980 -6.227 6.150 1.00 0.00 38 VAL A CA 18
ATOM 24944 C C . VAL A 1 38 ? -4.899 -7.455 6.136 1.00 0.00 38 VAL A C 18
ATOM 24945 O O . VAL A 1 38 ? -5.658 -7.684 7.081 1.00 0.00 38 VAL A O 18
ATOM 24958 N N . VAL A 1 39 ? -4.824 -8.227 5.046 1.00 0.00 39 VAL A N 18
ATOM 24959 C CA . VAL A 1 39 ? -5.652 -9.428 4.890 1.00 0.00 39 VAL A CA 18
ATOM 24960 C C . VAL A 1 39 ? -4.767 -10.643 4.596 1.00 0.00 39 VAL A C 18
ATOM 24961 O O . VAL A 1 39 ? -3.972 -10.624 3.648 1.00 0.00 39 VAL A O 18
ATOM 24974 N N . ASP A 1 40 ? -4.948 -11.710 5.384 1.00 0.00 40 ASP A N 18
ATOM 24975 C CA . ASP A 1 40 ? -4.205 -12.948 5.173 1.00 0.00 40 ASP A CA 18
ATOM 24976 C C . ASP A 1 40 ? -4.830 -13.737 4.030 1.00 0.00 40 ASP A C 18
ATOM 24977 O O . ASP A 1 40 ? -6.039 -13.998 4.034 1.00 0.00 40 ASP A O 18
ATOM 24986 N N . VAL A 1 41 ? -4.006 -14.083 3.039 1.00 0.00 41 VAL A N 18
ATOM 24987 C CA . VAL A 1 41 ? -4.477 -14.808 1.861 1.00 0.00 41 VAL A CA 18
ATOM 24988 C C . VAL A 1 41 ? -5.031 -16.186 2.263 1.00 0.00 41 VAL A C 18
ATOM 24989 O O . VAL A 1 41 ? -6.073 -16.616 1.759 1.00 0.00 41 VAL A O 18
ATOM 25002 N N . THR A 1 42 ? -4.302 -16.878 3.139 1.00 0.00 42 THR A N 18
ATOM 25003 C CA . THR A 1 42 ? -4.686 -18.223 3.579 1.00 0.00 42 THR A CA 18
ATOM 25004 C C . THR A 1 42 ? -5.913 -18.213 4.495 1.00 0.00 42 THR A C 18
ATOM 25005 O O . THR A 1 42 ? -6.699 -19.168 4.487 1.00 0.00 42 THR A O 18
ATOM 25016 N N . LYS A 1 43 ? -6.035 -17.169 5.335 1.00 0.00 43 LYS A N 18
ATOM 25017 C CA . LYS A 1 43 ? -7.133 -17.107 6.311 1.00 0.00 43 LYS A CA 18
ATOM 25018 C C . LYS A 1 43 ? -8.481 -16.762 5.650 1.00 0.00 43 LYS A C 18
ATOM 25019 O O . LYS A 1 43 ? -9.495 -17.386 5.964 1.00 0.00 43 LYS A O 18
ATOM 25038 N N . GLN A 1 44 ? -8.487 -15.751 4.761 1.00 0.00 44 GLN A N 18
ATOM 25039 C CA . GLN A 1 44 ? -9.731 -15.332 4.081 1.00 0.00 44 GLN A CA 18
ATOM 25040 C C . GLN A 1 44 ? -9.800 -15.835 2.608 1.00 0.00 44 GLN A C 18
ATOM 25041 O O . GLN A 1 44 ? -9.242 -15.179 1.717 1.00 0.00 44 GLN A O 18
ATOM 25055 N N . PRO A 1 45 ? -10.533 -16.937 2.308 1.00 0.00 45 PRO A N 18
ATOM 25056 C CA . PRO A 1 45 ? -10.704 -17.422 0.894 1.00 0.00 45 PRO A CA 18
ATOM 25057 C C . PRO A 1 45 ? -11.395 -16.399 0.005 1.00 0.00 45 PRO A C 18
ATOM 25058 O O . PRO A 1 45 ? -11.156 -16.363 -1.191 1.00 0.00 45 PRO A O 18
ATOM 25069 N N . ASP A 1 46 ? -12.330 -15.638 0.587 1.00 0.00 46 ASP A N 18
ATOM 25070 C CA . ASP A 1 46 ? -13.135 -14.695 -0.193 1.00 0.00 46 ASP A CA 18
ATOM 25071 C C . ASP A 1 46 ? -12.270 -13.674 -0.925 1.00 0.00 46 ASP A C 18
ATOM 25072 O O . ASP A 1 46 ? -12.385 -13.526 -2.147 1.00 0.00 46 ASP A O 18
ATOM 25081 N N . LEU A 1 47 ? -11.408 -12.968 -0.182 1.00 0.00 47 LEU A N 18
ATOM 25082 C CA . LEU A 1 47 ? -10.536 -11.955 -0.786 1.00 0.00 47 LEU A CA 18
ATOM 25083 C C . LEU A 1 47 ? -9.429 -12.582 -1.638 1.00 0.00 47 LEU A C 18
ATOM 25084 O O . LEU A 1 47 ? -9.114 -12.079 -2.720 1.00 0.00 47 LEU A O 18
ATOM 25100 N N . ALA A 1 48 ? -8.821 -13.661 -1.125 1.00 0.00 48 ALA A N 18
ATOM 25101 C CA . ALA A 1 48 ? -7.714 -14.331 -1.828 1.00 0.00 48 ALA A CA 18
ATOM 25102 C C . ALA A 1 48 ? -8.157 -14.976 -3.145 1.00 0.00 48 ALA A C 18
ATOM 25103 O O . ALA A 1 48 ? -7.468 -14.863 -4.162 1.00 0.00 48 ALA A O 18
ATOM 25110 N N . GLU A 1 49 ? -9.292 -15.673 -3.102 1.00 0.00 49 GLU A N 18
ATOM 25111 C CA . GLU A 1 49 ? -9.828 -16.374 -4.270 1.00 0.00 49 GLU A CA 18
ATOM 25112 C C . GLU A 1 49 ? -10.357 -15.382 -5.288 1.00 0.00 49 GLU A C 18
ATOM 25113 O O . GLU A 1 49 ? -10.124 -15.520 -6.493 1.00 0.00 49 GLU A O 18
ATOM 25125 N N . LYS A 1 50 ? -11.097 -14.399 -4.782 1.00 0.00 50 LYS A N 18
ATOM 25126 C CA . LYS A 1 50 ? -11.707 -13.381 -5.616 1.00 0.00 50 LYS A CA 18
ATOM 25127 C C . LYS A 1 50 ? -10.634 -12.586 -6.357 1.00 0.00 50 LYS A C 18
ATOM 25128 O O . LYS A 1 50 ? -10.822 -12.197 -7.514 1.00 0.00 50 LYS A O 18
ATOM 25147 N N . ASP A 1 51 ? -9.531 -12.321 -5.661 1.00 0.00 51 ASP A N 18
ATOM 25148 C CA . ASP A 1 51 ? -8.429 -11.527 -6.230 1.00 0.00 51 ASP A CA 18
ATOM 25149 C C . ASP A 1 51 ? -7.617 -12.320 -7.273 1.00 0.00 51 ASP A C 18
ATOM 25150 O O . ASP A 1 51 ? -6.877 -11.728 -8.057 1.00 0.00 51 ASP A O 18
ATOM 25159 N N . GLN A 1 52 ? -7.787 -13.657 -7.301 1.00 0.00 52 GLN A N 18
ATOM 25160 C CA . GLN A 1 52 ? -7.076 -14.507 -8.270 1.00 0.00 52 GLN A CA 18
ATOM 25161 C C . GLN A 1 52 ? -5.559 -14.206 -8.254 1.00 0.00 52 GLN A C 18
ATOM 25162 O O . GLN A 1 52 ? -4.921 -14.048 -9.307 1.00 0.00 52 GLN A O 18
ATOM 25176 N N . VAL A 1 53 ? -5.003 -14.104 -7.043 1.00 0.00 53 VAL A N 18
ATOM 25177 C CA . VAL A 1 53 ? -3.582 -13.790 -6.856 1.00 0.00 53 VAL A CA 18
ATOM 25178 C C . VAL A 1 53 ? -2.670 -14.939 -7.345 1.00 0.00 53 VAL A C 18
ATOM 25179 O O . VAL A 1 53 ? -3.018 -16.116 -7.233 1.00 0.00 53 VAL A O 18
ATOM 25192 N N . GLN A 1 54 ? -1.496 -14.563 -7.886 1.00 0.00 54 GLN A N 18
ATOM 25193 C CA . GLN A 1 54 ? -0.520 -15.535 -8.391 1.00 0.00 54 GLN A CA 18
ATOM 25194 C C . GLN A 1 54 ? 0.764 -15.520 -7.550 1.00 0.00 54 GLN A C 18
ATOM 25195 O O . GLN A 1 54 ? 1.141 -16.542 -6.965 1.00 0.00 54 GLN A O 18
ATOM 25209 N N . ALA A 1 55 ? 1.432 -14.348 -7.487 1.00 0.00 55 ALA A N 18
ATOM 25210 C CA . ALA A 1 55 ? 2.673 -14.208 -6.704 1.00 0.00 55 ALA A CA 18
ATOM 25211 C C . ALA A 1 55 ? 2.524 -13.121 -5.634 1.00 0.00 55 ALA A C 18
ATOM 25212 O O . ALA A 1 55 ? 2.018 -12.029 -5.906 1.00 0.00 55 ALA A O 18
ATOM 25219 N N . THR A 1 56 ? 2.911 -13.466 -4.407 1.00 0.00 56 THR A N 18
ATOM 25220 C CA . THR A 1 56 ? 2.770 -12.572 -3.248 1.00 0.00 56 THR A CA 18
ATOM 25221 C C . THR A 1 56 ? 4.005 -11.635 -3.007 1.00 0.00 56 THR A C 18
ATOM 25222 O O . THR A 1 56 ? 5.142 -11.957 -3.401 1.00 0.00 56 THR A O 18
ATOM 25233 N N . PRO A 1 57 ? 3.826 -10.520 -2.266 1.00 0.00 57 PRO A N 18
ATOM 25234 C CA . PRO A 1 57 ? 2.494 -10.006 -1.730 1.00 0.00 57 PRO A CA 18
ATOM 25235 C C . PRO A 1 57 ? 1.731 -9.333 -2.865 1.00 0.00 57 PRO A C 18
ATOM 25236 O O . PRO A 1 57 ? 2.315 -9.083 -3.930 1.00 0.00 57 PRO A O 18
ATOM 25247 N N . THR A 1 58 ? 0.464 -8.982 -2.631 1.00 0.00 58 THR A N 18
ATOM 25248 C CA . THR A 1 58 ? -0.312 -8.267 -3.643 1.00 0.00 58 THR A CA 18
ATOM 25249 C C . THR A 1 58 ? -0.680 -6.896 -3.114 1.00 0.00 58 THR A C 18
ATOM 25250 O O . THR A 1 58 ? -1.382 -6.779 -2.102 1.00 0.00 58 THR A O 18
ATOM 25261 N N . LEU A 1 59 ? -0.224 -5.862 -3.819 1.00 0.00 59 LEU A N 18
ATOM 25262 C CA . LEU A 1 59 ? -0.524 -4.496 -3.440 1.00 0.00 59 LEU A CA 18
ATOM 25263 C C . LEU A 1 59 ? -1.731 -4.040 -4.224 1.00 0.00 59 LEU A C 18
ATOM 25264 O O . LEU A 1 59 ? -1.665 -3.869 -5.447 1.00 0.00 59 LEU A O 18
ATOM 25280 N N . VAL A 1 60 ? -2.856 -3.918 -3.522 1.00 0.00 60 VAL A N 18
ATOM 25281 C CA . VAL A 1 60 ? -4.126 -3.569 -4.165 1.00 0.00 60 VAL A CA 18
ATOM 25282 C C . VAL A 1 60 ? -4.529 -2.145 -3.791 1.00 0.00 60 VAL A C 18
ATOM 25283 O O . VAL A 1 60 ? -4.725 -1.833 -2.612 1.00 0.00 60 VAL A O 18
ATOM 25296 N N . ARG A 1 61 ? -4.643 -1.283 -4.812 1.00 0.00 61 ARG A N 18
ATOM 25297 C CA . ARG A 1 61 ? -5.015 0.116 -4.602 1.00 0.00 61 ARG A CA 18
ATOM 25298 C C . ARG A 1 61 ? -6.519 0.292 -4.710 1.00 0.00 61 ARG A C 18
ATOM 25299 O O . ARG A 1 61 ? -7.095 0.179 -5.798 1.00 0.00 61 ARG A O 18
ATOM 25320 N N . VAL A 1 62 ? -7.142 0.573 -3.569 1.00 0.00 62 VAL A N 18
ATOM 25321 C CA . VAL A 1 62 ? -8.588 0.770 -3.484 1.00 0.00 62 VAL A CA 18
ATOM 25322 C C . VAL A 1 62 ? -8.940 2.257 -3.618 1.00 0.00 62 VAL A C 18
ATOM 25323 O O . VAL A 1 62 ? -8.121 3.141 -3.326 1.00 0.00 62 VAL A O 18
ATOM 25336 N N . TYR A 1 63 ? -10.160 2.504 -4.074 1.00 0.00 63 TYR A N 18
ATOM 25337 C CA . TYR A 1 63 ? -10.663 3.858 -4.301 1.00 0.00 63 TYR A CA 18
ATOM 25338 C C . TYR A 1 63 ? -10.616 4.693 -2.991 1.00 0.00 63 TYR A C 18
ATOM 25339 O O . TYR A 1 63 ? -10.490 4.109 -1.917 1.00 0.00 63 TYR A O 18
ATOM 25357 N N . PRO A 1 64 ? -10.691 6.054 -3.035 1.00 0.00 64 PRO A N 18
ATOM 25358 C CA . PRO A 1 64 ? -10.849 6.909 -4.296 1.00 0.00 64 PRO A CA 18
ATOM 25359 C C . PRO A 1 64 ? -9.772 6.673 -5.359 1.00 0.00 64 PRO A C 18
ATOM 25360 O O . PRO A 1 64 ? -8.698 6.133 -5.078 1.00 0.00 64 PRO A O 18
ATOM 25371 N N . GLN A 1 65 ? -10.105 7.056 -6.593 1.00 0.00 65 GLN A N 18
ATOM 25372 C CA . GLN A 1 65 ? -9.237 6.855 -7.753 1.00 0.00 65 GLN A CA 18
ATOM 25373 C C . GLN A 1 65 ? -7.866 7.549 -7.572 1.00 0.00 65 GLN A C 18
ATOM 25374 O O . GLN A 1 65 ? -7.754 8.492 -6.789 1.00 0.00 65 GLN A O 18
ATOM 25388 N N . PRO A 1 66 ? -6.799 7.088 -8.276 1.00 0.00 66 PRO A N 18
ATOM 25389 C CA . PRO A 1 66 ? -6.838 5.931 -9.265 1.00 0.00 66 PRO A CA 18
ATOM 25390 C C . PRO A 1 66 ? -6.821 4.557 -8.587 1.00 0.00 66 PRO A C 18
ATOM 25391 O O . PRO A 1 66 ? -6.077 4.334 -7.629 1.00 0.00 66 PRO A O 18
ATOM 25402 N N . VAL A 1 67 ? -7.603 3.622 -9.148 1.00 0.00 67 VAL A N 18
ATOM 25403 C CA . VAL A 1 67 ? 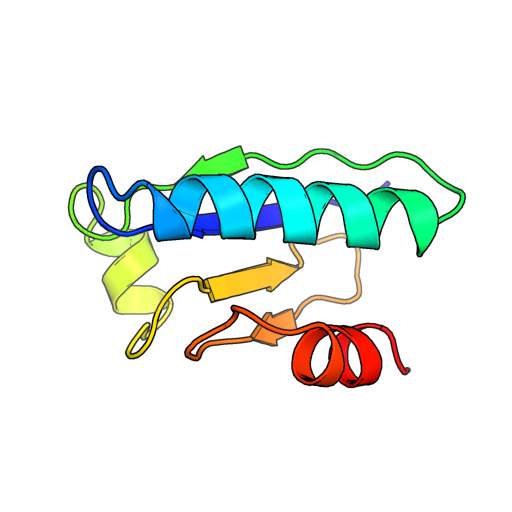-7.638 2.240 -8.663 1.00 0.00 67 VAL A CA 18
ATOM 25404 C C . VAL A 1 67 ? -6.671 1.377 -9.492 1.00 0.00 67 VAL A C 18
ATOM 25405 O O . VAL A 1 67 ? -6.577 1.551 -10.713 1.00 0.00 67 VAL A O 18
ATOM 25418 N N . ARG A 1 68 ? -5.940 0.474 -8.822 1.00 0.00 68 ARG A N 18
ATOM 25419 C CA . ARG A 1 68 ? -4.961 -0.377 -9.517 1.00 0.00 68 ARG A CA 18
ATOM 25420 C C . ARG A 1 68 ? -4.704 -1.681 -8.760 1.00 0.00 68 ARG A C 18
ATOM 25421 O O . ARG A 1 68 ? -4.648 -1.696 -7.534 1.00 0.00 68 ARG A O 18
ATOM 25442 N N . ARG A 1 69 ? -4.494 -2.759 -9.521 1.00 0.00 69 ARG A N 18
ATOM 25443 C CA . ARG A 1 69 ? -4.175 -4.068 -8.954 1.00 0.00 69 ARG A CA 18
ATOM 25444 C C . ARG A 1 69 ? -2.803 -4.542 -9.475 1.00 0.00 69 ARG A C 18
ATOM 25445 O O . ARG A 1 69 ? -2.619 -4.739 -10.680 1.00 0.00 69 ARG A O 18
ATOM 25466 N N . LEU A 1 70 ? -1.854 -4.716 -8.546 1.00 0.00 70 LEU A N 18
ATOM 25467 C CA . LEU A 1 70 ? -0.501 -5.163 -8.885 1.00 0.00 70 LEU A CA 18
ATOM 25468 C C . LEU A 1 70 ? -0.158 -6.433 -8.105 1.00 0.00 70 LEU A C 18
ATOM 25469 O O . LEU A 1 70 ? -0.234 -6.451 -6.871 1.00 0.00 70 LEU A O 18
ATOM 25485 N N . VAL A 1 71 ? 0.195 -7.495 -8.835 1.00 0.00 71 VAL A N 18
ATOM 25486 C CA . VAL A 1 71 ? 0.522 -8.782 -8.215 1.00 0.00 71 VAL A CA 18
ATOM 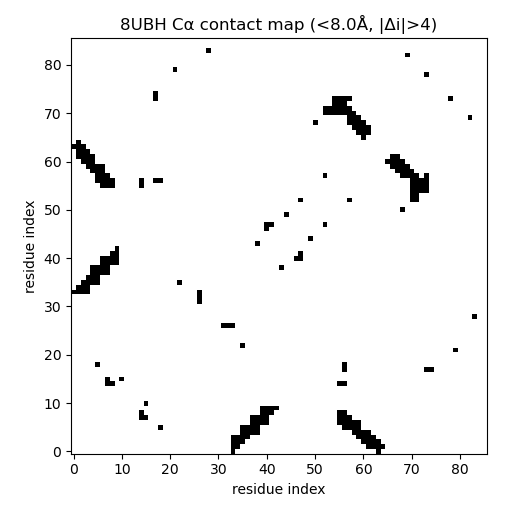25487 C C . VAL A 1 71 ? 1.855 -9.338 -8.736 1.00 0.00 71 VAL A C 18
ATOM 25488 O O . VAL A 1 71 ? 2.116 -9.315 -9.944 1.00 0.00 71 VAL A O 18
ATOM 25501 N N . GLY A 1 72 ? 2.668 -9.879 -7.816 1.00 0.00 72 GLY A N 18
ATOM 25502 C CA . GLY A 1 72 ? 3.935 -10.500 -8.194 1.00 0.00 72 GLY A CA 18
ATOM 25503 C C . GLY A 1 72 ? 4.841 -10.634 -6.997 1.00 0.00 72 GLY A C 18
ATOM 25504 O O . GLY A 1 72 ? 4.507 -10.153 -5.907 1.00 0.00 72 GLY A O 18
ATOM 25508 N N . GLN A 1 73 ? 6.032 -11.223 -7.212 1.00 0.00 73 GLN A N 18
ATOM 25509 C CA . GLN A 1 73 ? 7.017 -11.320 -6.144 1.00 0.00 73 GLN A CA 18
ATOM 25510 C C . GLN A 1 73 ? 7.443 -9.911 -5.812 1.00 0.00 73 GLN A C 18
ATOM 25511 O O . GLN A 1 73 ? 8.283 -9.326 -6.513 1.00 0.00 73 GLN A O 18
ATOM 25525 N N . LEU A 1 74 ? 6.768 -9.313 -4.825 1.00 0.00 74 LEU A N 18
ATOM 25526 C CA . LEU A 1 74 ? 7.006 -7.878 -4.519 1.00 0.00 74 LEU A CA 18
ATOM 25527 C C . LEU A 1 74 ? 8.270 -7.663 -3.667 1.00 0.00 74 LEU A C 18
ATOM 25528 O O . LEU A 1 74 ? 8.267 -6.893 -2.696 1.00 0.00 74 LEU A O 18
ATOM 25544 N N . ASP A 1 75 ? 9.374 -8.270 -4.112 1.00 0.00 75 ASP A N 18
ATOM 25545 C CA . ASP A 1 75 ? 10.681 -8.071 -3.477 1.00 0.00 75 ASP A CA 18
ATOM 25546 C C . ASP A 1 75 ? 11.555 -7.089 -4.301 1.00 0.00 75 ASP A C 18
ATOM 25547 O O . ASP A 1 75 ? 12.763 -6.987 -4.077 1.00 0.00 75 ASP A O 18
ATOM 25556 N N . HIS A 1 76 ? 10.921 -6.376 -5.259 1.00 0.00 76 HIS A N 18
ATOM 25557 C CA . HIS A 1 76 ? 11.618 -5.419 -6.119 1.00 0.00 76 HIS A CA 18
ATOM 25558 C C . HIS A 1 76 ? 11.031 -4.024 -5.954 1.00 0.00 76 HIS A C 18
ATOM 25559 O O . HIS A 1 76 ? 9.813 -3.844 -6.043 1.00 0.00 76 HIS A O 18
ATOM 25573 N N . ARG A 1 77 ? 11.907 -3.030 -5.783 1.00 0.00 77 ARG A N 18
ATOM 25574 C CA . ARG A 1 77 ? 11.474 -1.631 -5.686 1.00 0.00 77 ARG A CA 18
ATOM 25575 C C . ARG A 1 77 ? 10.983 -1.103 -7.045 1.00 0.00 77 ARG A C 18
ATOM 25576 O O . ARG A 1 77 ? 10.270 -0.106 -7.102 1.00 0.00 77 ARG A O 18
ATOM 25597 N N . TYR A 1 78 ? 11.415 -1.760 -8.137 1.00 0.00 78 TYR A N 18
ATOM 25598 C CA . TYR A 1 78 ? 11.056 -1.339 -9.495 1.00 0.00 78 TYR A CA 18
ATOM 25599 C C . TYR A 1 78 ? 9.543 -1.425 -9.742 1.00 0.00 78 TYR A C 18
ATOM 25600 O O . TYR A 1 78 ? 8.954 -0.512 -10.350 1.00 0.00 78 TYR A O 18
ATOM 25618 N N . ARG A 1 79 ? 8.912 -2.514 -9.269 1.00 0.00 79 ARG A N 18
ATOM 25619 C CA . ARG A 1 79 ? 7.465 -2.698 -9.456 1.00 0.00 79 ARG A CA 18
ATOM 25620 C C . ARG A 1 79 ? 6.680 -1.578 -8.770 1.00 0.00 79 ARG A C 18
ATOM 25621 O O . ARG A 1 79 ? 5.786 -0.956 -9.381 1.00 0.00 79 ARG A O 18
ATOM 25642 N N . LEU A 1 80 ? 7.050 -1.282 -7.524 1.00 0.00 80 LEU A N 18
ATOM 25643 C CA . LEU A 1 80 ? 6.394 -0.195 -6.778 1.00 0.00 80 LEU A CA 18
ATOM 25644 C C . LEU A 1 80 ? 6.858 1.183 -7.271 1.00 0.00 80 LEU A C 18
ATOM 25645 O O . LEU A 1 80 ? 6.155 2.179 -7.080 1.00 0.00 80 LEU A O 18
ATOM 25661 N N . GLN A 1 81 ? 8.040 1.231 -7.921 1.00 0.00 81 GLN A N 18
ATOM 25662 C CA . GLN A 1 81 ? 8.573 2.485 -8.446 1.00 0.00 81 GLN A CA 18
ATOM 25663 C C . GLN A 1 81 ? 7.615 3.068 -9.491 1.00 0.00 81 GLN A C 18
ATOM 25664 O O . GLN A 1 81 ? 7.243 4.245 -9.407 1.00 0.00 81 GLN A O 18
ATOM 25678 N N . HIS A 1 82 ? 7.181 2.225 -10.454 1.00 0.00 82 HIS A N 18
ATOM 25679 C CA . HIS A 1 82 ? 6.221 2.679 -11.475 1.00 0.00 82 HIS A CA 18
ATOM 25680 C C . HIS A 1 82 ? 4.803 2.810 -10.889 1.00 0.00 82 HIS A C 18
ATOM 25681 O O . HIS A 1 82 ? 4.005 3.630 -11.349 1.00 0.00 82 HIS A O 18
ATOM 25695 N N . LEU A 1 83 ? 4.512 1.994 -9.862 1.00 0.00 83 LEU A N 18
ATOM 25696 C CA . LEU A 1 83 ? 3.209 2.014 -9.197 1.00 0.00 83 LEU A CA 18
ATOM 25697 C C . LEU A 1 83 ? 2.953 3.380 -8.550 1.00 0.00 83 LEU A C 18
ATOM 25698 O O . LEU A 1 83 ? 1.838 3.906 -8.608 1.00 0.00 83 LEU A O 18
ATOM 25714 N N . LEU A 1 84 ? 3.994 3.933 -7.921 1.00 0.00 84 LEU A N 18
ATOM 25715 C CA . LEU A 1 84 ? 3.892 5.233 -7.232 1.00 0.00 84 LEU A CA 18
ATOM 25716 C C . LEU A 1 84 ? 3.734 6.409 -8.226 1.00 0.00 84 LEU A C 18
ATOM 25717 O O . LEU A 1 84 ? 3.536 7.553 -7.801 1.00 0.00 84 LEU A O 18
ATOM 25733 N N . SER A 1 85 ? 3.826 6.124 -9.540 1.00 0.00 85 SER A N 18
ATOM 25734 C CA . SER A 1 85 ? 3.693 7.168 -10.561 1.00 0.00 85 SER A CA 18
ATOM 25735 C C . SER A 1 85 ? 2.260 7.757 -10.556 1.00 0.00 85 SER A C 18
ATOM 25736 O O . SER A 1 85 ? 1.308 7.041 -10.235 1.00 0.00 85 SER A O 18
ATOM 25744 N N . PRO A 1 86 ? 2.082 9.057 -10.899 1.00 0.00 86 PRO A N 18
ATOM 25745 C CA . PRO A 1 86 ? 0.726 9.700 -10.907 1.00 0.00 86 PRO A CA 18
ATOM 25746 C C . PRO A 1 86 ? -0.300 8.858 -11.665 1.00 0.00 86 PRO A C 18
ATOM 25747 O O . PRO A 1 86 ? -0.033 8.522 -12.806 1.00 0.00 86 PRO A O 18
ATOM 25759 N N . MET A 1 1 ? -11.590 11.250 -0.543 1.00 0.00 1 MET A N 19
ATOM 25760 C CA . MET A 1 1 ? -10.467 10.518 0.115 1.00 0.00 1 MET A CA 19
ATOM 25761 C C . MET A 1 1 ? -10.137 9.255 -0.689 1.00 0.00 1 MET A C 19
ATOM 25762 O O . MET A 1 1 ? -10.725 9.014 -1.747 1.00 0.00 1 MET A O 19
ATOM 25778 N N . TYR A 1 2 ? -9.183 8.464 -0.183 1.00 0.00 2 TYR A N 19
ATOM 25779 C CA . TYR A 1 2 ? -8.757 7.226 -0.851 1.00 0.00 2 TYR A CA 19
ATOM 25780 C C . TYR A 1 2 ? -8.694 6.073 0.148 1.00 0.00 2 TYR A C 19
ATOM 25781 O O . TYR A 1 2 ? -8.394 6.285 1.328 1.00 0.00 2 TYR A O 19
ATOM 25799 N N . VAL A 1 3 ? -8.934 4.844 -0.338 1.00 0.00 3 VAL A N 19
ATOM 25800 C CA . VAL A 1 3 ? -8.852 3.652 0.515 1.00 0.00 3 VAL A CA 19
ATOM 25801 C C . VAL A 1 3 ? -7.704 2.781 0.017 1.00 0.00 3 VAL A C 19
ATOM 25802 O O . VAL A 1 3 ? -7.602 2.526 -1.180 1.00 0.00 3 VAL A O 19
ATOM 25815 N N . PHE A 1 4 ? -6.800 2.390 0.930 1.00 0.00 4 PHE A N 19
ATOM 25816 C CA . PHE A 1 4 ? -5.622 1.602 0.548 1.00 0.00 4 PHE A CA 19
ATOM 25817 C C . PHE A 1 4 ? -5.711 0.188 1.144 1.00 0.00 4 PHE A C 19
ATOM 25818 O O . PHE A 1 4 ? -6.182 0.011 2.271 1.00 0.00 4 PHE A O 19
ATOM 25835 N N . ARG A 1 5 ? -5.289 -0.812 0.356 1.00 0.00 5 ARG A N 19
ATOM 25836 C CA . ARG A 1 5 ? -5.356 -2.216 0.780 1.00 0.00 5 ARG A CA 19
ATOM 25837 C C . ARG A 1 5 ? -4.061 -2.961 0.427 1.00 0.00 5 ARG A C 19
ATOM 25838 O O . ARG A 1 5 ? -3.462 -2.715 -0.625 1.00 0.00 5 ARG A O 19
ATOM 25859 N N . LEU A 1 6 ? -3.638 -3.870 1.321 1.00 0.00 6 LEU A N 19
ATOM 25860 C CA . LEU A 1 6 ? -2.412 -4.651 1.115 1.00 0.00 6 LEU A CA 19
ATOM 25861 C C . LEU A 1 6 ? -2.645 -6.119 1.455 1.00 0.00 6 LEU A C 19
ATOM 25862 O O . LEU A 1 6 ? -3.227 -6.442 2.495 1.00 0.00 6 LEU A O 19
ATOM 25878 N N . TYR A 1 7 ? -2.172 -6.999 0.572 1.00 0.00 7 TYR A N 19
ATOM 25879 C CA . TYR A 1 7 ? -2.302 -8.441 0.764 1.00 0.00 7 TYR A CA 19
ATOM 25880 C C . TYR A 1 7 ? -0.943 -9.071 1.030 1.00 0.00 7 TYR A C 19
ATOM 25881 O O . TYR A 1 7 ? -0.042 -8.980 0.195 1.00 0.00 7 TYR A O 19
ATOM 25899 N N . VAL A 1 8 ? -0.810 -9.728 2.186 1.00 0.00 8 VAL A N 19
ATOM 25900 C CA . VAL A 1 8 ? 0.440 -10.394 2.550 1.00 0.00 8 VAL A CA 19
ATOM 25901 C C . VAL A 1 8 ? 0.180 -11.564 3.513 1.00 0.00 8 VAL A C 19
ATOM 25902 O O . VAL A 1 8 ? -0.743 -11.509 4.331 1.00 0.00 8 VAL A O 19
ATOM 25915 N N . ARG A 1 9 ? 1.005 -12.612 3.403 1.00 0.00 9 ARG A N 19
ATOM 25916 C CA . ARG A 1 9 ? 0.871 -13.791 4.262 1.00 0.00 9 ARG A CA 19
ATOM 25917 C C . ARG A 1 9 ? 1.139 -13.403 5.718 1.00 0.00 9 ARG A C 19
ATOM 25918 O O . ARG A 1 9 ? 2.122 -12.716 6.015 1.00 0.00 9 ARG A O 19
ATOM 25939 N N . GLY A 1 10 ? 0.233 -13.812 6.613 1.00 0.00 10 GLY A N 19
ATOM 25940 C CA . GLY A 1 10 ? 0.335 -13.469 8.036 1.00 0.00 10 GLY A CA 19
ATOM 25941 C C . GLY A 1 10 ? 1.413 -14.281 8.749 1.00 0.00 10 GLY A C 19
ATOM 25942 O O . GLY A 1 10 ? 1.945 -15.249 8.202 1.00 0.00 10 GLY A O 19
ATOM 25946 N N . GLU A 1 11 ? 1.721 -13.870 9.984 1.00 0.00 11 GLU A N 19
ATOM 25947 C CA . GLU A 1 11 ? 2.727 -14.546 10.809 1.00 0.00 11 GLU A CA 19
ATOM 25948 C C . GLU A 1 11 ? 4.086 -14.618 10.083 1.00 0.00 11 GLU A C 19
ATOM 25949 O O . GLU A 1 11 ? 4.843 -15.586 10.245 1.00 0.00 11 GLU A O 19
ATOM 25961 N N . THR A 1 12 ? 4.393 -13.576 9.295 1.00 0.00 12 THR A N 19
ATOM 25962 C CA . THR A 1 12 ? 5.658 -13.511 8.557 1.00 0.00 12 THR A CA 19
ATOM 25963 C C . THR A 1 12 ? 6.447 -12.256 8.957 1.00 0.00 12 THR A C 19
ATOM 25964 O O . THR A 1 12 ? 5.924 -11.139 8.898 1.00 0.00 12 THR A O 19
ATOM 25975 N N . HIS A 1 13 ? 7.713 -12.457 9.342 1.00 0.00 13 HIS A N 19
ATOM 25976 C CA . HIS A 1 13 ? 8.594 -11.352 9.729 1.00 0.00 13 HIS A CA 19
ATOM 25977 C C . HIS A 1 13 ? 8.790 -10.398 8.550 1.00 0.00 13 HIS A C 19
ATOM 25978 O O . HIS A 1 13 ? 8.739 -9.170 8.709 1.00 0.00 13 HIS A O 19
ATOM 25992 N N . ALA A 1 14 ? 9.011 -10.979 7.368 1.00 0.00 14 ALA A N 19
ATOM 25993 C CA . ALA A 1 14 ? 9.216 -10.205 6.150 1.00 0.00 14 ALA A CA 19
ATOM 25994 C C . ALA A 1 14 ? 7.995 -9.342 5.845 1.00 0.00 14 ALA A C 19
ATOM 25995 O O . ALA A 1 14 ? 8.129 -8.211 5.382 1.00 0.00 14 ALA A O 19
ATOM 26002 N N . ALA A 1 15 ? 6.803 -9.901 6.081 1.00 0.00 15 ALA A N 19
ATOM 26003 C CA . ALA A 1 15 ? 5.547 -9.195 5.815 1.00 0.00 15 ALA A CA 19
ATOM 26004 C C . ALA A 1 15 ? 5.422 -7.925 6.661 1.00 0.00 15 ALA A C 19
ATOM 26005 O O . ALA A 1 15 ? 4.962 -6.894 6.173 1.00 0.00 15 ALA A O 19
ATOM 26012 N N . GLU A 1 16 ? 5.802 -8.025 7.939 1.00 0.00 16 GLU A N 19
ATOM 26013 C CA . GLU A 1 16 ? 5.709 -6.895 8.871 1.00 0.00 16 GLU A CA 19
ATOM 26014 C C . GLU A 1 16 ? 6.642 -5.761 8.464 1.00 0.00 16 GLU A C 19
ATOM 26015 O O . GLU A 1 16 ? 6.249 -4.588 8.480 1.00 0.00 16 GLU A O 19
ATOM 26027 N N . VAL A 1 17 ? 7.872 -6.119 8.071 1.00 0.00 17 VAL A N 19
ATOM 26028 C CA . VAL A 1 17 ? 8.858 -5.116 7.632 1.00 0.00 17 VAL A CA 19
ATOM 26029 C C . VAL A 1 17 ? 8.489 -4.562 6.265 1.00 0.00 17 VAL A C 19
ATOM 26030 O O . VAL A 1 17 ? 8.605 -3.361 6.021 1.00 0.00 17 VAL A O 19
ATOM 26043 N N . ALA A 1 18 ? 7.995 -5.444 5.405 1.00 0.00 18 ALA A N 19
ATOM 26044 C CA . ALA A 1 18 ? 7.541 -5.072 4.081 1.00 0.00 18 ALA A CA 19
ATOM 26045 C C . ALA A 1 18 ? 6.368 -4.113 4.183 1.00 0.00 18 ALA A C 19
ATOM 26046 O O . ALA A 1 18 ? 6.262 -3.178 3.400 1.00 0.00 18 ALA A O 19
ATOM 26053 N N . LEU A 1 19 ? 5.473 -4.371 5.153 1.00 0.00 19 LEU A N 19
ATOM 26054 C CA . LEU A 1 19 ? 4.294 -3.520 5.348 1.00 0.00 19 LEU A CA 19
ATOM 26055 C C . LEU A 1 19 ? 4.714 -2.114 5.748 1.00 0.00 19 LEU A C 19
ATOM 26056 O O . LEU A 1 19 ? 4.209 -1.134 5.203 1.00 0.00 19 LEU A O 19
ATOM 26072 N N . LYS A 1 20 ? 5.656 -2.026 6.692 1.00 0.00 20 LYS A N 19
ATOM 26073 C CA . LYS A 1 20 ? 6.170 -0.732 7.144 1.00 0.00 20 LYS A CA 19
ATOM 26074 C C . LYS A 1 20 ? 6.962 -0.052 6.023 1.00 0.00 20 LYS A C 19
ATOM 26075 O O . LYS A 1 20 ? 6.911 1.158 5.877 1.00 0.00 20 LYS A O 19
ATOM 26094 N N . ASN A 1 21 ? 7.698 -0.856 5.242 1.00 0.00 21 ASN A N 19
ATOM 26095 C CA . ASN A 1 21 ? 8.485 -0.346 4.119 1.00 0.00 21 ASN A CA 19
ATOM 26096 C C . ASN A 1 21 ? 7.570 0.222 3.040 1.00 0.00 21 ASN A C 19
ATOM 26097 O O . ASN A 1 21 ? 7.823 1.302 2.505 1.00 0.00 21 ASN A O 19
ATOM 26108 N N . LEU A 1 22 ? 6.487 -0.513 2.745 1.00 0.00 22 LEU A N 19
ATOM 26109 C CA . LEU A 1 22 ? 5.502 -0.084 1.749 1.00 0.00 22 LEU A CA 19
ATOM 26110 C C . LEU A 1 22 ? 4.749 1.131 2.258 1.00 0.00 22 LEU A C 19
ATOM 26111 O O . LEU A 1 22 ? 4.554 2.102 1.527 1.00 0.00 22 LEU A O 19
ATOM 26127 N N . HIS A 1 23 ? 4.359 1.079 3.533 1.00 0.00 23 HIS A N 19
ATOM 26128 C CA . HIS A 1 23 ? 3.649 2.191 4.165 1.00 0.00 23 HIS A CA 19
ATOM 26129 C C . HIS A 1 23 ? 4.534 3.435 4.148 1.00 0.00 23 HIS A C 19
ATOM 26130 O O . HIS A 1 23 ? 4.088 4.536 3.821 1.00 0.00 23 HIS A O 19
ATOM 26144 N N . ASP A 1 24 ? 5.792 3.225 4.509 1.00 0.00 24 ASP A N 19
ATOM 26145 C CA . ASP A 1 24 ? 6.795 4.270 4.561 1.00 0.00 24 ASP A CA 19
ATOM 26146 C C . ASP A 1 24 ? 7.036 4.888 3.176 1.00 0.00 24 ASP A C 19
ATOM 26147 O O . ASP A 1 24 ? 7.042 6.115 3.031 1.00 0.00 24 ASP A O 19
ATOM 26156 N N . LEU A 1 25 ? 7.236 4.028 2.168 1.00 0.00 25 LEU A N 19
ATOM 26157 C CA . LEU A 1 25 ? 7.480 4.491 0.798 1.00 0.00 25 LEU A CA 19
ATOM 26158 C C . LEU A 1 25 ? 6.261 5.221 0.239 1.00 0.00 25 LEU A C 19
ATOM 26159 O O . LEU A 1 25 ? 6.397 6.249 -0.432 1.00 0.00 25 LEU A O 19
ATOM 26175 N N . LEU A 1 26 ? 5.069 4.686 0.531 1.00 0.00 26 LEU A N 19
ATOM 26176 C CA . LEU A 1 26 ? 3.816 5.287 0.066 1.00 0.00 26 LEU A CA 19
ATOM 26177 C C . LEU A 1 26 ? 3.595 6.666 0.678 1.00 0.00 26 LEU A C 19
ATOM 26178 O O . LEU A 1 26 ? 3.112 7.577 0.003 1.00 0.00 26 LEU A O 19
ATOM 26194 N N . SER A 1 27 ? 3.927 6.805 1.971 1.00 0.00 27 SER A N 19
ATOM 26195 C CA . SER A 1 27 ? 3.738 8.065 2.676 1.00 0.00 27 SER A CA 19
ATOM 26196 C C . SER A 1 27 ? 4.594 9.150 2.064 1.00 0.00 27 SER A C 19
ATOM 26197 O O . SER A 1 27 ? 4.117 10.263 1.813 1.00 0.00 27 SER A O 19
ATOM 26205 N N . SER A 1 28 ? 5.869 8.820 1.825 1.00 0.00 28 SER A N 19
ATOM 26206 C CA . SER A 1 28 ? 6.800 9.770 1.240 1.00 0.00 28 SER A CA 19
ATOM 26207 C C . SER A 1 28 ? 6.378 10.156 -0.169 1.00 0.00 28 SER A C 19
ATOM 26208 O O . SER A 1 28 ? 6.422 11.333 -0.541 1.00 0.00 28 SER A O 19
ATOM 26216 N N . ALA A 1 29 ? 5.967 9.154 -0.946 1.00 0.00 29 ALA A N 19
ATOM 26217 C CA . ALA A 1 29 ? 5.527 9.371 -2.320 1.00 0.00 29 ALA A CA 19
ATOM 26218 C C . ALA A 1 29 ? 4.256 10.214 -2.365 1.00 0.00 29 ALA A C 19
ATOM 26219 O O . ALA A 1 29 ? 4.092 11.058 -3.252 1.00 0.00 29 ALA A O 19
ATOM 26226 N N . LEU A 1 30 ? 3.343 9.955 -1.416 1.00 0.00 30 LEU A N 19
ATOM 26227 C CA . LEU A 1 30 ? 2.061 10.667 -1.363 1.00 0.00 30 LEU A CA 19
ATOM 26228 C C . LEU A 1 30 ? 1.873 11.388 -0.032 1.00 0.00 30 LEU A C 19
ATOM 26229 O O . LEU A 1 30 ? 1.733 10.751 1.017 1.00 0.00 30 LEU A O 19
ATOM 26245 N N . LYS A 1 31 ? 1.820 12.716 -0.099 1.00 0.00 31 LYS A N 19
ATOM 26246 C CA . LYS A 1 31 ? 1.593 13.554 1.081 1.00 0.00 31 LYS A CA 19
ATOM 26247 C C . LYS A 1 31 ? 0.202 13.312 1.671 1.00 0.00 31 LYS A C 19
ATOM 26248 O O . LYS A 1 31 ? 0.016 13.360 2.891 1.00 0.00 31 LYS A O 19
ATOM 26267 N N . VAL A 1 32 ? -0.782 13.113 0.785 1.00 0.00 32 VAL A N 19
ATOM 26268 C CA . VAL A 1 32 ? -2.186 12.935 1.193 1.00 0.00 32 VAL A CA 19
ATOM 26269 C C . VAL A 1 32 ? -2.368 11.701 2.132 1.00 0.00 32 VAL A C 19
ATOM 26270 O O . VAL A 1 32 ? -1.800 10.642 1.865 1.00 0.00 32 VAL A O 19
ATOM 26283 N N . PRO A 1 33 ? -3.161 11.817 3.236 1.00 0.00 33 PRO A N 19
ATOM 26284 C CA . PRO A 1 33 ? -3.400 10.666 4.182 1.00 0.00 33 PRO A CA 19
ATOM 26285 C C . PRO A 1 33 ? -4.101 9.482 3.504 1.00 0.00 33 PRO A C 19
ATOM 26286 O O . PRO A 1 33 ? -4.898 9.666 2.580 1.00 0.00 33 PRO A O 19
ATOM 26297 N N . TYR A 1 34 ? -3.823 8.276 4.008 1.00 0.00 34 TYR A N 19
ATOM 26298 C CA . TYR A 1 34 ? -4.451 7.051 3.501 1.00 0.00 34 TYR A CA 19
ATOM 26299 C C . TYR A 1 34 ? -4.490 5.973 4.595 1.00 0.00 34 TYR A C 19
ATOM 26300 O O . TYR A 1 34 ? -3.760 6.068 5.587 1.00 0.00 34 TYR A O 19
ATOM 26318 N N . THR A 1 35 ? -5.352 4.956 4.414 1.00 0.00 35 THR A N 19
ATOM 26319 C CA . THR A 1 35 ? -5.480 3.874 5.405 1.00 0.00 35 THR A CA 19
ATOM 26320 C C . THR A 1 35 ? -5.119 2.519 4.798 1.00 0.00 35 THR A C 19
ATOM 26321 O O . THR A 1 35 ? -5.428 2.244 3.635 1.00 0.00 35 THR A O 19
ATOM 26332 N N . LEU A 1 36 ? -4.470 1.678 5.613 1.00 0.00 36 LEU A N 19
ATOM 26333 C CA . LEU A 1 36 ? -4.032 0.341 5.193 1.00 0.00 36 LEU A CA 19
ATOM 26334 C C . LEU A 1 36 ? -4.607 -0.746 6.093 1.00 0.00 36 LEU A C 19
ATOM 26335 O O . LEU A 1 36 ? -4.780 -0.545 7.298 1.00 0.00 36 LEU A O 19
ATOM 26351 N N . LYS A 1 37 ? -4.865 -1.914 5.496 1.00 0.00 37 LYS A N 19
ATOM 26352 C CA . LYS A 1 37 ? -5.384 -3.071 6.235 1.00 0.00 37 LYS A CA 19
ATOM 26353 C C . LYS A 1 37 ? -4.596 -4.331 5.871 1.00 0.00 37 LYS A C 19
ATOM 26354 O O . LYS A 1 37 ? -4.091 -4.453 4.748 1.00 0.00 37 LYS A O 19
ATOM 26373 N N . VAL A 1 38 ? -4.474 -5.254 6.834 1.00 0.00 38 VAL A N 19
ATOM 26374 C CA . VAL A 1 38 ? -3.718 -6.496 6.621 1.00 0.00 38 VAL A CA 19
ATOM 26375 C C . VAL A 1 38 ? -4.674 -7.650 6.297 1.00 0.00 38 VAL A C 19
ATOM 26376 O O . VAL A 1 38 ? -5.577 -7.962 7.081 1.00 0.00 38 VAL A O 19
ATOM 26389 N N . VAL A 1 39 ? -4.463 -8.267 5.131 1.00 0.00 39 VAL A N 19
ATOM 26390 C CA . VAL A 1 39 ? -5.298 -9.383 4.679 1.00 0.00 39 VAL A CA 19
ATOM 26391 C C . VAL A 1 39 ? -4.418 -10.588 4.303 1.00 0.00 39 VAL A C 19
ATOM 26392 O O . VAL A 1 39 ? -3.469 -10.453 3.524 1.00 0.00 39 VAL A O 19
ATOM 26405 N N . ASP A 1 40 ? -4.756 -11.762 4.856 1.00 0.00 40 ASP A N 19
ATOM 26406 C CA . ASP A 1 40 ? -4.013 -12.993 4.570 1.00 0.00 40 ASP A CA 19
ATOM 26407 C C . ASP A 1 40 ? -4.626 -13.719 3.375 1.00 0.00 40 ASP A C 19
ATOM 26408 O O . ASP A 1 40 ? -5.778 -14.159 3.428 1.00 0.00 40 ASP A O 19
ATOM 26417 N N . VAL A 1 41 ? -3.855 -13.806 2.286 1.00 0.00 41 VAL A N 19
ATOM 26418 C CA . VAL A 1 41 ? -4.323 -14.440 1.047 1.00 0.00 41 VAL A CA 19
ATOM 26419 C C . VAL A 1 41 ? -4.574 -15.944 1.262 1.00 0.00 41 VAL A C 19
ATOM 26420 O O . VAL A 1 41 ? -5.567 -16.492 0.770 1.00 0.00 41 VAL A O 19
ATOM 26433 N N . THR A 1 42 ? -3.634 -16.604 1.942 1.00 0.00 42 THR A N 19
ATOM 26434 C CA . THR A 1 42 ? -3.709 -18.052 2.156 1.00 0.00 42 THR A CA 19
ATOM 26435 C C . THR A 1 42 ? -4.805 -18.446 3.146 1.00 0.00 42 THR A C 19
ATOM 26436 O O . THR A 1 42 ? -5.433 -19.501 2.987 1.00 0.00 42 THR A O 19
ATOM 26447 N N . LYS A 1 43 ? -4.993 -17.634 4.199 1.00 0.00 43 LYS A N 19
ATOM 26448 C CA . LYS A 1 43 ? -5.972 -17.963 5.241 1.00 0.00 43 LYS A CA 19
ATOM 26449 C C . LYS A 1 43 ? -7.420 -17.732 4.767 1.00 0.00 43 LYS A C 19
ATOM 26450 O O . LYS A 1 43 ? -8.290 -18.564 5.026 1.00 0.00 43 LYS A O 19
ATOM 26469 N N . GLN A 1 44 ? -7.674 -16.586 4.104 1.00 0.00 44 GLN A N 19
ATOM 26470 C CA . GLN A 1 44 ? -9.032 -16.262 3.623 1.00 0.00 44 GLN A CA 19
ATOM 26471 C C . GLN A 1 44 ? -9.181 -16.518 2.085 1.00 0.00 44 GLN A C 19
ATOM 26472 O O . GLN A 1 44 ? -8.788 -15.656 1.285 1.00 0.00 44 GLN A O 19
ATOM 26486 N N . PRO A 1 45 ? -9.793 -17.648 1.648 1.00 0.00 45 PRO A N 19
ATOM 26487 C CA . PRO A 1 45 ? -10.027 -17.920 0.187 1.00 0.00 45 PRO A CA 19
ATOM 26488 C C . PRO A 1 45 ? -10.907 -16.873 -0.483 1.00 0.00 45 PRO A C 19
ATOM 26489 O O . PRO A 1 45 ? -10.796 -16.656 -1.680 1.00 0.00 45 PRO A O 19
ATOM 26500 N N . ASP A 1 46 ? -11.857 -16.310 0.275 1.00 0.00 46 ASP A N 19
ATOM 26501 C CA . ASP A 1 46 ? -12.831 -15.379 -0.303 1.00 0.00 46 ASP A CA 19
ATOM 26502 C C . ASP A 1 46 ? -12.147 -14.177 -0.948 1.00 0.00 46 ASP A C 19
ATOM 26503 O O . ASP A 1 46 ? -12.415 -13.859 -2.114 1.00 0.00 46 ASP A O 19
ATOM 26512 N N . LEU A 1 47 ? -11.257 -13.522 -0.200 1.00 0.00 47 LEU A N 19
ATOM 26513 C CA . LEU A 1 47 ? -10.539 -12.355 -0.719 1.00 0.00 47 LEU A CA 19
ATOM 26514 C C . LEU A 1 47 ? -9.469 -12.760 -1.733 1.00 0.00 47 LEU A C 19
ATOM 26515 O O . LEU A 1 47 ? -9.324 -12.117 -2.773 1.00 0.00 47 LEU A O 19
ATOM 26531 N N . ALA A 1 48 ? -8.701 -13.807 -1.407 1.00 0.00 48 ALA A N 19
ATOM 26532 C CA . ALA A 1 48 ? -7.609 -14.264 -2.282 1.00 0.00 48 ALA A CA 19
ATOM 26533 C C . ALA A 1 48 ? -8.118 -14.748 -3.642 1.00 0.00 48 ALA A C 19
ATOM 26534 O O . ALA A 1 48 ? -7.526 -14.439 -4.682 1.00 0.00 48 ALA A O 19
ATOM 26541 N N . GLU A 1 49 ? -9.204 -15.520 -3.620 1.00 0.00 49 GLU A N 19
ATOM 26542 C CA . GLU A 1 49 ? -9.795 -16.074 -4.835 1.00 0.00 49 GLU A CA 19
ATOM 26543 C C . GLU A 1 49 ? -10.376 -14.960 -5.687 1.00 0.00 49 GLU A C 19
ATOM 26544 O O . GLU A 1 49 ? -10.163 -14.912 -6.900 1.00 0.00 49 GLU A O 19
ATOM 26556 N N . LYS A 1 50 ? -11.123 -14.072 -5.029 1.00 0.00 50 LYS A N 19
ATOM 26557 C CA . LYS A 1 50 ? -11.761 -12.950 -5.701 1.00 0.00 50 LYS A CA 19
ATOM 26558 C C . LYS A 1 50 ? -10.727 -11.997 -6.289 1.00 0.00 50 LYS A C 19
ATOM 26559 O O . LYS A 1 50 ? -10.943 -11.406 -7.350 1.00 0.00 50 LYS A O 19
ATOM 26578 N N . ASP A 1 51 ? -9.634 -11.816 -5.556 1.00 0.00 51 ASP A N 19
ATOM 26579 C CA . ASP A 1 51 ? -8.567 -10.880 -5.958 1.00 0.00 51 ASP A CA 19
ATOM 26580 C C . ASP A 1 51 ? -7.672 -11.439 -7.084 1.00 0.00 51 ASP A C 19
ATOM 26581 O O . ASP A 1 51 ? -6.882 -10.692 -7.673 1.00 0.00 51 ASP A O 19
ATOM 26590 N N . GLN A 1 52 ? -7.784 -12.750 -7.367 1.00 0.00 52 GLN A N 19
ATOM 26591 C CA . GLN A 1 52 ? -6.959 -13.386 -8.412 1.00 0.00 52 GLN A CA 19
ATOM 26592 C C . GLN A 1 52 ? -5.460 -13.114 -8.152 1.00 0.00 52 GLN A C 19
ATOM 26593 O O . GLN A 1 52 ? -4.675 -12.885 -9.084 1.00 0.00 52 GLN A O 19
ATOM 26607 N N . VAL A 1 53 ? -5.076 -13.154 -6.872 1.00 0.00 53 VAL A N 19
ATOM 26608 C CA . VAL A 1 53 ? -3.688 -12.921 -6.464 1.00 0.00 53 VAL A CA 19
ATOM 26609 C C . VAL A 1 53 ? -2.861 -14.225 -6.545 1.00 0.00 53 VAL A C 19
ATOM 26610 O O . VAL A 1 53 ? -3.245 -15.255 -5.985 1.00 0.00 53 VAL A O 19
ATOM 26623 N N . GLN A 1 54 ? -1.732 -14.155 -7.271 1.00 0.00 54 GLN A N 19
ATOM 26624 C CA . GLN A 1 54 ? -0.849 -15.312 -7.459 1.00 0.00 54 GLN A CA 19
ATOM 26625 C C . GLN A 1 54 ? 0.417 -15.211 -6.592 1.00 0.00 54 GLN A C 19
ATOM 26626 O O . GLN A 1 54 ? 0.794 -16.178 -5.923 1.00 0.00 54 GLN A O 19
ATOM 26640 N N . ALA A 1 55 ? 1.094 -14.050 -6.651 1.00 0.00 55 ALA A N 19
ATOM 26641 C CA . ALA A 1 55 ? 2.352 -13.847 -5.909 1.00 0.00 55 ALA A CA 19
ATOM 26642 C C . ALA A 1 55 ? 2.206 -12.771 -4.824 1.00 0.00 55 ALA A C 19
ATOM 26643 O O . ALA A 1 55 ? 1.568 -11.738 -5.037 1.00 0.00 55 ALA A O 19
ATOM 26650 N N . THR A 1 56 ? 2.768 -13.061 -3.644 1.00 0.00 56 THR A N 19
ATOM 26651 C CA . THR A 1 56 ? 2.679 -12.166 -2.481 1.00 0.00 56 THR A CA 19
ATOM 26652 C C . THR A 1 56 ? 3.825 -11.086 -2.428 1.00 0.00 56 THR A C 19
ATOM 26653 O O . THR A 1 56 ? 5.001 -11.388 -2.725 1.00 0.00 56 THR A O 19
ATOM 26664 N N . PRO A 1 57 ? 3.539 -9.842 -2.005 1.00 0.00 57 PRO A N 19
ATOM 26665 C CA . PRO A 1 57 ? 2.183 -9.310 -1.611 1.00 0.00 57 PRO A CA 19
ATOM 26666 C C . PRO A 1 57 ? 1.488 -8.675 -2.814 1.00 0.00 57 PRO A C 19
ATOM 26667 O O . PRO A 1 57 ? 2.138 -8.411 -3.835 1.00 0.00 57 PRO A O 19
ATOM 26678 N N . THR A 1 58 ? 0.212 -8.327 -2.653 1.00 0.00 58 THR A N 19
ATOM 26679 C CA . THR A 1 58 ? -0.507 -7.601 -3.689 1.00 0.00 58 THR A CA 19
ATOM 26680 C C . THR A 1 58 ? -0.953 -6.266 -3.130 1.00 0.00 58 THR A C 19
ATOM 26681 O O . THR A 1 58 ? -1.673 -6.212 -2.126 1.00 0.00 58 THR A O 19
ATOM 26692 N N . LEU A 1 59 ? -0.536 -5.196 -3.795 1.00 0.00 59 LEU A N 19
ATOM 26693 C CA . LEU A 1 59 ? -0.906 -3.860 -3.387 1.00 0.00 59 LEU A CA 19
ATOM 26694 C C . LEU A 1 59 ? -2.115 -3.426 -4.172 1.00 0.00 59 LEU A C 19
ATOM 26695 O O . LEU A 1 59 ? -2.049 -3.285 -5.390 1.00 0.00 59 LEU A O 19
ATOM 26711 N N . VAL A 1 60 ? -3.237 -3.264 -3.469 1.00 0.00 60 VAL A N 19
ATOM 26712 C CA . VAL A 1 60 ? -4.501 -2.895 -4.107 1.00 0.00 60 VAL A CA 19
ATOM 26713 C C . VAL A 1 60 ? -4.936 -1.507 -3.645 1.00 0.00 60 VAL A C 19
ATOM 26714 O O . VAL A 1 60 ? -5.142 -1.276 -2.449 1.00 0.00 60 VAL A O 19
ATOM 26727 N N . ARG A 1 61 ? -5.105 -0.600 -4.610 1.00 0.00 61 ARG A N 19
ATOM 26728 C CA . ARG A 1 61 ? -5.553 0.754 -4.319 1.00 0.00 61 ARG A CA 19
ATOM 26729 C C . ARG A 1 61 ? -7.071 0.807 -4.423 1.00 0.00 61 ARG A C 19
ATOM 26730 O O . ARG A 1 61 ? -7.637 0.753 -5.526 1.00 0.00 61 ARG A O 19
ATOM 26751 N N . VAL A 1 62 ? -7.716 0.854 -3.258 1.00 0.00 62 VAL A N 19
ATOM 26752 C CA . VAL A 1 62 ? -9.176 0.839 -3.149 1.00 0.00 62 VAL A CA 19
ATOM 26753 C C . VAL A 1 62 ? -9.780 2.235 -3.391 1.00 0.00 62 VAL A C 19
ATOM 26754 O O . VAL A 1 62 ? -9.151 3.269 -3.128 1.00 0.00 62 VAL A O 19
ATOM 26767 N N . TYR A 1 63 ? -11.008 2.224 -3.900 1.00 0.00 63 TYR A N 19
ATOM 26768 C CA . TYR A 1 63 ? -11.747 3.441 -4.229 1.00 0.00 63 TYR A CA 19
ATOM 26769 C C . TYR A 1 63 ? -11.936 4.337 -2.971 1.00 0.00 63 TYR A C 19
ATOM 26770 O O . TYR A 1 63 ? -11.719 3.858 -1.859 1.00 0.00 63 TYR A O 19
ATOM 26788 N N . PRO A 1 64 ? -12.308 5.645 -3.102 1.00 0.00 64 PRO A N 19
ATOM 26789 C CA . PRO A 1 64 ? -12.611 6.375 -4.415 1.00 0.00 64 PRO A CA 19
ATOM 26790 C C . PRO A 1 64 ? -11.488 6.304 -5.452 1.00 0.00 64 PRO A C 19
ATOM 26791 O O . PRO A 1 64 ? -10.328 6.034 -5.126 1.00 0.00 64 PRO A O 19
ATOM 26802 N N . GLN A 1 65 ? -11.870 6.523 -6.710 1.00 0.00 65 GLN A N 19
ATOM 26803 C CA . GLN A 1 65 ? -10.955 6.432 -7.844 1.00 0.00 65 GLN A CA 19
ATOM 26804 C C . GLN A 1 65 ? -9.734 7.361 -7.674 1.00 0.00 65 GLN A C 19
ATOM 26805 O O . GLN A 1 65 ? -9.808 8.346 -6.938 1.00 0.00 65 GLN A O 19
ATOM 26819 N N . PRO A 1 66 ? -8.586 7.061 -8.334 1.00 0.00 66 PRO A N 19
ATOM 26820 C CA . PRO A 1 66 ? -8.397 5.868 -9.265 1.00 0.00 66 PRO A CA 19
ATOM 26821 C C . PRO A 1 66 ? -8.138 4.551 -8.521 1.00 0.00 66 PRO A C 19
ATOM 26822 O O . PRO A 1 66 ? -7.348 4.507 -7.575 1.00 0.00 66 PRO A O 19
ATOM 26833 N N . VAL A 1 67 ? -8.761 3.467 -9.014 1.00 0.00 67 VAL A N 19
ATOM 26834 C CA . VAL A 1 67 ? -8.550 2.125 -8.462 1.00 0.00 67 VAL A CA 19
ATOM 26835 C C . VAL A 1 67 ? -7.473 1.386 -9.280 1.00 0.00 67 VAL A C 19
ATOM 26836 O O . VAL A 1 67 ? -7.537 1.364 -10.515 1.00 0.00 67 VAL A O 19
ATOM 26849 N N . ARG A 1 68 ? -6.479 0.815 -8.590 1.00 0.00 68 ARG A N 19
ATOM 26850 C CA . ARG A 1 68 ? -5.371 0.110 -9.273 1.00 0.00 68 ARG A CA 19
ATOM 26851 C C . ARG A 1 68 ? -4.673 -0.872 -8.328 1.00 0.00 68 ARG A C 19
ATOM 26852 O O . ARG A 1 68 ? -4.437 -0.544 -7.173 1.00 0.00 68 ARG A O 19
ATOM 26873 N N . ARG A 1 69 ? -4.268 -2.052 -8.859 1.00 0.00 69 ARG A N 19
ATOM 26874 C CA . ARG A 1 69 ? -3.533 -3.035 -8.043 1.00 0.00 69 ARG A CA 19
ATOM 26875 C C . ARG A 1 69 ? -2.368 -3.689 -8.807 1.00 0.00 69 ARG A C 19
ATOM 26876 O O . ARG A 1 69 ? -2.395 -3.809 -10.033 1.00 0.00 69 ARG A O 19
ATOM 26897 N N . LEU A 1 70 ? -1.371 -4.148 -8.040 1.00 0.00 70 LEU A N 19
ATOM 26898 C CA . LEU A 1 70 ? -0.203 -4.842 -8.585 1.00 0.00 70 LEU A CA 19
ATOM 26899 C C . LEU A 1 70 ? 0.046 -6.117 -7.778 1.00 0.00 70 LEU A C 19
ATOM 26900 O O . LEU A 1 70 ? 0.027 -6.084 -6.542 1.00 0.00 70 LEU A O 19
ATOM 26916 N N . VAL A 1 71 ? 0.272 -7.234 -8.477 1.00 0.00 71 VAL A N 19
ATOM 26917 C CA . VAL A 1 71 ? 0.514 -8.520 -7.814 1.00 0.00 71 VAL A CA 19
ATOM 26918 C C . VAL A 1 71 ? 1.837 -9.138 -8.284 1.00 0.00 71 VAL A C 19
ATOM 26919 O O . VAL A 1 71 ? 2.072 -9.282 -9.489 1.00 0.00 71 VAL A O 19
ATOM 26932 N N . GLY A 1 72 ? 2.678 -9.523 -7.316 1.00 0.00 72 GLY A N 19
ATOM 26933 C CA . GLY A 1 72 ? 3.956 -10.155 -7.619 1.00 0.00 72 GLY A CA 19
ATOM 26934 C C . GLY A 1 72 ? 4.785 -10.340 -6.362 1.00 0.00 72 GLY A C 19
ATOM 26935 O O . GLY A 1 72 ? 4.444 -9.806 -5.299 1.00 0.00 72 GLY A O 19
ATOM 26939 N N . GLN A 1 73 ? 5.908 -11.051 -6.501 1.00 0.00 73 GLN A N 19
ATOM 26940 C CA . GLN A 1 73 ? 6.826 -11.251 -5.391 1.00 0.00 73 GLN A CA 19
ATOM 26941 C C . GLN A 1 73 ? 7.618 -9.988 -5.184 1.00 0.00 73 GLN A C 19
ATOM 26942 O O . GLN A 1 73 ? 8.444 -9.642 -6.035 1.00 0.00 73 GLN A O 19
ATOM 26956 N N . LEU A 1 74 ? 7.338 -9.250 -4.082 1.00 0.00 74 LEU A N 19
ATOM 26957 C CA . LEU A 1 74 ? 8.060 -7.949 -3.877 1.00 0.00 74 LEU A CA 19
ATOM 26958 C C . LEU A 1 74 ? 9.511 -8.162 -3.412 1.00 0.00 74 LEU A C 19
ATOM 26959 O O . LEU A 1 74 ? 9.904 -7.750 -2.310 1.00 0.00 74 LEU A O 19
ATOM 26975 N N . ASP A 1 75 ? 10.320 -8.726 -4.309 1.00 0.00 75 ASP A N 19
ATOM 26976 C CA . ASP A 1 75 ? 11.754 -8.897 -4.068 1.00 0.00 75 ASP A CA 19
ATOM 26977 C C . ASP A 1 75 ? 12.573 -7.794 -4.791 1.00 0.00 75 ASP A C 19
ATOM 26978 O O . ASP A 1 75 ? 13.801 -7.762 -4.689 1.00 0.00 75 ASP A O 19
ATOM 26987 N N . HIS A 1 76 ? 11.873 -6.899 -5.532 1.00 0.00 76 HIS A N 19
ATOM 26988 C CA . HIS A 1 76 ? 12.524 -5.815 -6.274 1.00 0.00 76 HIS A CA 19
ATOM 26989 C C . HIS A 1 76 ? 11.796 -4.500 -6.051 1.00 0.00 76 HIS A C 19
ATOM 26990 O O . HIS A 1 76 ? 10.560 -4.457 -6.079 1.00 0.00 76 HIS A O 19
ATOM 27004 N N . ARG A 1 77 ? 12.564 -3.418 -5.941 1.00 0.00 77 ARG A N 19
ATOM 27005 C CA . ARG A 1 77 ? 11.988 -2.075 -5.849 1.00 0.00 77 ARG A CA 19
ATOM 27006 C C . ARG A 1 77 ? 11.510 -1.583 -7.229 1.00 0.00 77 ARG A C 19
ATOM 27007 O O . ARG A 1 77 ? 10.752 -0.623 -7.314 1.00 0.00 77 ARG A O 19
ATOM 27028 N N . TYR A 1 78 ? 12.002 -2.229 -8.311 1.00 0.00 78 TYR A N 19
ATOM 27029 C CA . TYR A 1 78 ? 11.655 -1.833 -9.680 1.00 0.00 78 TYR A CA 19
ATOM 27030 C C . TYR A 1 78 ? 10.155 -1.999 -9.955 1.00 0.00 78 TYR A C 19
ATOM 27031 O O . TYR A 1 78 ? 9.519 -1.098 -10.533 1.00 0.00 78 TYR A O 19
ATOM 27049 N N . ARG A 1 79 ? 9.582 -3.132 -9.513 1.00 0.00 79 ARG A N 19
ATOM 27050 C CA . ARG A 1 79 ? 8.145 -3.377 -9.700 1.00 0.00 79 ARG A CA 19
ATOM 27051 C C . ARG A 1 79 ? 7.328 -2.326 -8.954 1.00 0.00 79 ARG A C 19
ATOM 27052 O O . ARG A 1 79 ? 6.352 -1.770 -9.486 1.00 0.00 79 ARG A O 19
ATOM 27073 N N . LEU A 1 80 ? 7.767 -2.025 -7.738 1.00 0.00 80 LEU A N 19
ATOM 27074 C CA . LEU A 1 80 ? 7.124 -1.013 -6.912 1.00 0.00 80 LEU A CA 19
ATOM 27075 C C . LEU A 1 80 ? 7.346 0.387 -7.513 1.00 0.00 80 LEU A C 19
ATOM 27076 O O . LEU A 1 80 ? 6.521 1.285 -7.334 1.00 0.00 80 LEU A O 19
ATOM 27092 N N . GLN A 1 81 ? 8.497 0.568 -8.192 1.00 0.00 81 GLN A N 19
ATOM 27093 C CA . GLN A 1 81 ? 8.848 1.856 -8.779 1.00 0.00 81 GLN A CA 19
ATOM 27094 C C . GLN A 1 81 ? 7.794 2.285 -9.800 1.00 0.00 81 GLN A C 19
ATOM 27095 O O . GLN A 1 81 ? 7.304 3.420 -9.740 1.00 0.00 81 GLN A O 19
ATOM 27109 N N . HIS A 1 82 ? 7.401 1.360 -10.709 1.00 0.00 82 HIS A N 19
ATOM 27110 C CA . HIS A 1 82 ? 6.344 1.685 -11.682 1.00 0.00 82 HIS A CA 19
ATOM 27111 C C . HIS A 1 82 ? 4.969 1.772 -10.991 1.00 0.00 82 HIS A C 19
ATOM 27112 O O . HIS A 1 82 ? 4.095 2.531 -11.422 1.00 0.00 82 HIS A O 19
ATOM 27126 N N . LEU A 1 83 ? 4.809 1.010 -9.890 1.00 0.00 83 LEU A N 19
ATOM 27127 C CA . LEU A 1 83 ? 3.569 1.027 -9.113 1.00 0.00 83 LEU A CA 19
ATOM 27128 C C . LEU A 1 83 ? 3.328 2.432 -8.568 1.00 0.00 83 LEU A C 19
ATOM 27129 O O . LEU A 1 83 ? 2.209 2.950 -8.625 1.00 0.00 83 LEU A O 19
ATOM 27145 N N . LEU A 1 84 ? 4.396 3.040 -8.044 1.00 0.00 84 LEU A N 19
ATOM 27146 C CA . LEU A 1 84 ? 4.332 4.391 -7.485 1.00 0.00 84 LEU A CA 19
ATOM 27147 C C . LEU A 1 84 ? 4.131 5.444 -8.587 1.00 0.00 84 LEU A C 19
ATOM 27148 O O . LEU A 1 84 ? 3.577 6.519 -8.332 1.00 0.00 84 LEU A O 19
ATOM 27164 N N . SER A 1 85 ? 4.579 5.123 -9.811 1.00 0.00 85 SER A N 19
ATOM 27165 C CA . SER A 1 85 ? 4.443 6.028 -10.952 1.00 0.00 85 SER A CA 19
ATOM 27166 C C . SER A 1 85 ? 2.947 6.275 -11.280 1.00 0.00 85 SER A C 19
ATOM 27167 O O . SER A 1 85 ? 2.152 5.331 -11.235 1.00 0.00 85 SER A O 19
ATOM 27175 N N . PRO A 1 86 ? 2.530 7.527 -11.602 1.00 0.00 86 PRO A N 19
ATOM 27176 C CA . PRO A 1 86 ? 1.093 7.832 -11.916 1.00 0.00 86 PRO A CA 19
ATOM 27177 C C . PRO A 1 86 ? 0.665 7.242 -13.260 1.00 0.00 86 PRO A C 19
ATOM 27178 O O . PRO A 1 86 ? -0.518 7.289 -13.558 1.00 0.00 86 PRO A O 19
ATOM 27190 N N . MET A 1 1 ? -10.791 11.178 0.189 1.00 0.00 1 MET A N 20
ATOM 27191 C CA . MET A 1 1 ? -10.798 9.864 0.892 1.00 0.00 1 MET A CA 20
ATOM 27192 C C . MET A 1 1 ? -10.424 8.759 -0.091 1.00 0.00 1 MET A C 20
ATOM 27193 O O . MET A 1 1 ? -11.073 8.595 -1.122 1.00 0.00 1 MET A O 20
ATOM 27209 N N . TYR A 1 2 ? -9.382 7.996 0.249 1.00 0.00 2 TYR A N 20
ATOM 27210 C CA . TYR A 1 2 ? -8.914 6.885 -0.592 1.00 0.00 2 TYR A CA 20
ATOM 27211 C C . TYR A 1 2 ? -8.864 5.603 0.222 1.00 0.00 2 TYR A C 20
ATOM 27212 O O . TYR A 1 2 ? -8.611 5.650 1.432 1.00 0.00 2 TYR A O 20
ATOM 27230 N N . VAL A 1 3 ? -9.110 4.447 -0.433 1.00 0.00 3 VAL A N 20
ATOM 27231 C CA . VAL A 1 3 ? -9.089 3.163 0.276 1.00 0.00 3 VAL A CA 20
ATOM 27232 C C . VAL A 1 3 ? -7.908 2.331 -0.220 1.00 0.00 3 VAL A C 20
ATOM 27233 O O . VAL A 1 3 ? -7.683 2.222 -1.423 1.00 0.00 3 VAL A O 20
ATOM 27246 N N . PHE A 1 4 ? -7.110 1.819 0.725 1.00 0.00 4 PHE A N 20
ATOM 27247 C CA . PHE A 1 4 ? -5.900 1.052 0.390 1.00 0.00 4 PHE A CA 20
ATOM 27248 C C . PHE A 1 4 ? -5.984 -0.359 0.988 1.00 0.00 4 PHE A C 20
ATOM 27249 O O . PHE A 1 4 ? -6.449 -0.534 2.119 1.00 0.00 4 PHE A O 20
ATOM 27266 N N . ARG A 1 5 ? -5.516 -1.351 0.226 1.00 0.00 5 ARG A N 20
ATOM 27267 C CA . ARG A 1 5 ? -5.515 -2.744 0.680 1.00 0.00 5 ARG A CA 20
ATOM 27268 C C . ARG A 1 5 ? -4.178 -3.416 0.345 1.00 0.00 5 ARG A C 20
ATOM 27269 O O . ARG A 1 5 ? -3.686 -3.307 -0.780 1.00 0.00 5 ARG A O 20
ATOM 27290 N N . LEU A 1 6 ? -3.614 -4.129 1.328 1.00 0.00 6 LEU A N 20
ATOM 27291 C CA . LEU A 1 6 ? -2.348 -4.848 1.137 1.00 0.00 6 LEU A CA 20
ATOM 27292 C C . LEU A 1 6 ? -2.475 -6.288 1.631 1.00 0.00 6 LEU A C 20
ATOM 27293 O O . LEU A 1 6 ? -2.957 -6.534 2.742 1.00 0.00 6 LEU A O 20
ATOM 27309 N N . TYR A 1 7 ? -2.046 -7.229 0.793 1.00 0.00 7 TYR A N 20
ATOM 27310 C CA . TYR A 1 7 ? -2.109 -8.654 1.118 1.00 0.00 7 TYR A CA 20
ATOM 27311 C C . TYR A 1 7 ? -0.745 -9.167 1.557 1.00 0.00 7 TYR A C 20
ATOM 27312 O O . TYR A 1 7 ? 0.263 -8.922 0.880 1.00 0.00 7 TYR A O 20
ATOM 27330 N N . VAL A 1 8 ? -0.719 -9.895 2.687 1.00 0.00 8 VAL A N 20
ATOM 27331 C CA . VAL A 1 8 ? 0.536 -10.452 3.215 1.00 0.00 8 VAL A CA 20
ATOM 27332 C C . VAL A 1 8 ? 0.369 -11.891 3.707 1.00 0.00 8 VAL A C 20
ATOM 27333 O O . VAL A 1 8 ? -0.746 -12.339 3.989 1.00 0.00 8 VAL A O 20
ATOM 27346 N N . ARG A 1 9 ? 1.504 -12.595 3.827 1.00 0.00 9 ARG A N 20
ATOM 27347 C CA . ARG A 1 9 ? 1.516 -13.974 4.308 1.00 0.00 9 ARG A CA 20
ATOM 27348 C C . ARG A 1 9 ? 1.821 -14.005 5.807 1.00 0.00 9 ARG A C 20
ATOM 27349 O O . ARG A 1 9 ? 2.877 -13.535 6.242 1.00 0.00 9 ARG A O 20
ATOM 27370 N N . GLY A 1 10 ? 0.891 -14.564 6.585 1.00 0.00 10 GLY A N 20
ATOM 27371 C CA . GLY A 1 10 ? 1.054 -14.666 8.038 1.00 0.00 10 GLY A CA 20
ATOM 27372 C C . GLY A 1 10 ? 2.263 -15.526 8.409 1.00 0.00 10 GLY A C 20
ATOM 27373 O O . GLY A 1 10 ? 2.974 -15.231 9.373 1.00 0.00 10 GLY A O 20
ATOM 27377 N N . GLU A 1 11 ? 2.461 -16.614 7.658 1.00 0.00 11 GLU A N 20
ATOM 27378 C CA . GLU A 1 11 ? 3.553 -17.562 7.919 1.00 0.00 11 GLU A CA 20
ATOM 27379 C C . GLU A 1 11 ? 4.930 -16.890 7.782 1.00 0.00 11 GLU A C 20
ATOM 27380 O O . GLU A 1 11 ? 5.848 -17.188 8.554 1.00 0.00 11 GLU A O 20
ATOM 27392 N N . THR A 1 12 ? 5.080 -16.031 6.764 1.00 0.00 12 THR A N 20
ATOM 27393 C CA . THR A 1 12 ? 6.366 -15.378 6.493 1.00 0.00 12 THR A CA 20
ATOM 27394 C C . THR A 1 12 ? 6.373 -13.935 7.021 1.00 0.00 12 THR A C 20
ATOM 27395 O O . THR A 1 12 ? 5.513 -13.126 6.663 1.00 0.00 12 THR A O 20
ATOM 27406 N N . HIS A 1 13 ? 7.371 -13.628 7.861 1.00 0.00 13 HIS A N 20
ATOM 27407 C CA . HIS A 1 13 ? 7.523 -12.282 8.436 1.00 0.00 13 HIS A CA 20
ATOM 27408 C C . HIS A 1 13 ? 8.000 -11.249 7.385 1.00 0.00 13 HIS A C 20
ATOM 27409 O O . HIS A 1 13 ? 7.894 -10.035 7.603 1.00 0.00 13 HIS A O 20
ATOM 27423 N N . ALA A 1 14 ? 8.533 -11.746 6.260 1.00 0.00 14 ALA A N 20
ATOM 27424 C CA . ALA A 1 14 ? 9.044 -10.885 5.192 1.00 0.00 14 ALA A CA 20
ATOM 27425 C C . ALA A 1 14 ? 7.944 -9.995 4.626 1.00 0.00 14 ALA A C 20
ATOM 27426 O O . ALA A 1 14 ? 8.187 -8.828 4.302 1.00 0.00 14 ALA A O 20
ATOM 27433 N N . ALA A 1 15 ? 6.738 -10.559 4.491 1.00 0.00 15 ALA A N 20
ATOM 27434 C CA . ALA A 1 15 ? 5.602 -9.822 3.940 1.00 0.00 15 ALA A CA 20
ATOM 27435 C C . ALA A 1 15 ? 5.281 -8.597 4.792 1.00 0.00 15 ALA A C 20
ATOM 27436 O O . ALA A 1 15 ? 4.998 -7.528 4.261 1.00 0.00 15 ALA A O 20
ATOM 27443 N N . GLU A 1 16 ? 5.351 -8.763 6.116 1.00 0.00 16 GLU A N 20
ATOM 27444 C CA . GLU A 1 16 ? 5.101 -7.665 7.054 1.00 0.00 16 GLU A CA 20
ATOM 27445 C C . GLU A 1 16 ? 6.166 -6.583 6.924 1.00 0.00 16 GLU A C 20
ATOM 27446 O O . GLU A 1 16 ? 5.852 -5.388 6.948 1.00 0.00 16 GLU A O 20
ATOM 27458 N N . VAL A 1 17 ? 7.426 -7.008 6.748 1.00 0.00 17 VAL A N 20
ATOM 27459 C CA . VAL A 1 17 ? 8.532 -6.064 6.564 1.00 0.00 17 VAL A CA 20
ATOM 27460 C C . VAL A 1 17 ? 8.280 -5.256 5.279 1.00 0.00 17 VAL A C 20
ATOM 27461 O O . VAL A 1 17 ? 8.396 -4.028 5.267 1.00 0.00 17 VAL A O 20
ATOM 27474 N N . ALA A 1 18 ? 7.879 -5.970 4.226 1.00 0.00 18 ALA A N 20
ATOM 27475 C CA . ALA A 1 18 ? 7.537 -5.363 2.951 1.00 0.00 18 ALA A CA 20
ATOM 27476 C C . ALA A 1 18 ? 6.361 -4.418 3.118 1.00 0.00 18 ALA A C 20
ATOM 27477 O O . ALA A 1 18 ? 6.332 -3.358 2.518 1.00 0.00 18 ALA A O 20
ATOM 27484 N N . LEU A 1 19 ? 5.387 -4.825 3.947 1.00 0.00 19 LEU A N 20
ATOM 27485 C CA . LEU A 1 19 ? 4.204 -4.008 4.203 1.00 0.00 19 LEU A CA 20
ATOM 27486 C C . LEU A 1 19 ? 4.612 -2.671 4.801 1.00 0.00 19 LEU A C 20
ATOM 27487 O O . LEU A 1 19 ? 4.120 -1.628 4.384 1.00 0.00 19 LEU A O 20
ATOM 27503 N N . LYS A 1 20 ? 5.510 -2.718 5.783 1.00 0.00 20 LYS A N 20
ATOM 27504 C CA . LYS A 1 20 ? 5.998 -1.506 6.430 1.00 0.00 20 LYS A CA 20
ATOM 27505 C C . LYS A 1 20 ? 6.763 -0.637 5.432 1.00 0.00 20 LYS A C 20
ATOM 27506 O O . LYS A 1 20 ? 6.659 0.583 5.466 1.00 0.00 20 LYS A O 20
ATOM 27525 N N . ASN A 1 21 ? 7.551 -1.287 4.557 1.00 0.00 21 ASN A N 20
ATOM 27526 C CA . ASN A 1 21 ? 8.339 -0.576 3.546 1.00 0.00 21 ASN A CA 20
ATOM 27527 C C . ASN A 1 21 ? 7.439 0.076 2.500 1.00 0.00 21 ASN A C 20
ATOM 27528 O O . ASN A 1 21 ? 7.670 1.214 2.094 1.00 0.00 21 ASN A O 20
ATOM 27539 N N . LEU A 1 22 ? 6.392 -0.653 2.090 1.00 0.00 22 LEU A N 20
ATOM 27540 C CA . LEU A 1 22 ? 5.428 -0.148 1.108 1.00 0.00 22 LEU A CA 20
ATOM 27541 C C . LEU A 1 22 ? 4.598 0.963 1.733 1.00 0.00 22 LEU A C 20
ATOM 27542 O O . LEU A 1 22 ? 4.383 2.012 1.122 1.00 0.00 22 LEU A O 20
ATOM 27558 N N . HIS A 1 23 ? 4.193 0.741 2.982 1.00 0.00 23 HIS A N 20
ATOM 27559 C CA . HIS A 1 23 ? 3.442 1.732 3.743 1.00 0.00 23 HIS A CA 20
ATOM 27560 C C . HIS A 1 23 ? 4.287 2.991 3.897 1.00 0.00 23 HIS A C 20
ATOM 27561 O O . HIS A 1 23 ? 3.812 4.113 3.701 1.00 0.00 23 HIS A O 20
ATOM 27575 N N . ASP A 1 24 ? 5.550 2.771 4.242 1.00 0.00 24 ASP A N 20
ATOM 27576 C CA . ASP A 1 24 ? 6.519 3.828 4.430 1.00 0.00 24 ASP A CA 20
ATOM 27577 C C . ASP A 1 24 ? 6.724 4.625 3.137 1.00 0.00 24 ASP A C 20
ATOM 27578 O O . ASP A 1 24 ? 6.720 5.861 3.156 1.00 0.00 24 ASP A O 20
ATOM 27587 N N . LEU A 1 25 ? 6.891 3.909 2.018 1.00 0.00 25 LEU A N 20
ATOM 27588 C CA . LEU A 1 25 ? 7.084 4.552 0.713 1.00 0.00 25 LEU A CA 20
ATOM 27589 C C . LEU A 1 25 ? 5.844 5.348 0.296 1.00 0.00 25 LEU A C 20
ATOM 27590 O O . LEU A 1 25 ? 5.963 6.451 -0.247 1.00 0.00 25 LEU A O 20
ATOM 27606 N N . LEU A 1 26 ? 4.655 4.776 0.548 1.00 0.00 26 LEU A N 20
ATOM 27607 C CA . LEU A 1 26 ? 3.391 5.436 0.191 1.00 0.00 26 LEU A CA 20
ATOM 27608 C C . LEU A 1 26 ? 3.199 6.735 0.968 1.00 0.00 26 LEU A C 20
ATOM 27609 O O . LEU A 1 26 ? 2.741 7.738 0.409 1.00 0.00 26 LEU A O 20
ATOM 27625 N N . SER A 1 27 ? 3.540 6.705 2.263 1.00 0.00 27 SER A N 20
ATOM 27626 C CA . SER A 1 27 ? 3.394 7.873 3.123 1.00 0.00 27 SER A CA 20
ATOM 27627 C C . SER A 1 27 ? 4.288 8.999 2.654 1.00 0.00 27 SER A C 20
ATOM 27628 O O . SER A 1 27 ? 3.861 10.158 2.587 1.00 0.00 27 SER A O 20
ATOM 27636 N N . SER A 1 28 ? 5.543 8.654 2.351 1.00 0.00 28 SER A N 20
ATOM 27637 C CA . SER A 1 28 ? 6.518 9.639 1.910 1.00 0.00 28 SER A CA 20
ATOM 27638 C C . SER A 1 28 ? 6.156 10.213 0.546 1.00 0.00 28 SER A C 20
ATOM 27639 O O . SER A 1 28 ? 6.329 11.413 0.303 1.00 0.00 28 SER A O 20
ATOM 27647 N N . ALA A 1 29 ? 5.650 9.349 -0.338 1.00 0.00 29 ALA A N 20
ATOM 27648 C CA . ALA A 1 29 ? 5.256 9.766 -1.680 1.00 0.00 29 ALA A CA 20
ATOM 27649 C C . ALA A 1 29 ? 4.084 10.740 -1.625 1.00 0.00 29 ALA A C 20
ATOM 27650 O O . ALA A 1 29 ? 4.039 11.711 -2.387 1.00 0.00 29 ALA A O 20
ATOM 27657 N N . LEU A 1 30 ? 3.133 10.468 -0.723 1.00 0.00 30 LEU A N 20
ATOM 27658 C CA . LEU A 1 30 ? 1.941 11.314 -0.573 1.00 0.00 30 LEU A CA 20
ATOM 27659 C C . LEU A 1 30 ? 1.792 11.803 0.866 1.00 0.00 30 LEU A C 20
ATOM 27660 O O . LEU A 1 30 ? 1.534 11.005 1.774 1.00 0.00 30 LEU A O 20
ATOM 27676 N N . LYS A 1 31 ? 1.897 13.125 1.057 1.00 0.00 31 LYS A N 20
ATOM 27677 C CA . LYS A 1 31 ? 1.705 13.724 2.383 1.00 0.00 31 LYS A CA 20
ATOM 27678 C C . LYS A 1 31 ? 0.247 13.555 2.861 1.00 0.00 31 LYS A C 20
ATOM 27679 O O . LYS A 1 31 ? -0.022 13.532 4.064 1.00 0.00 31 LYS A O 20
ATOM 27698 N N . VAL A 1 32 ? -0.680 13.439 1.895 1.00 0.00 32 VAL A N 20
ATOM 27699 C CA . VAL A 1 32 ? -2.106 13.272 2.193 1.00 0.00 32 VAL A CA 20
ATOM 27700 C C . VAL A 1 32 ? -2.342 11.932 2.950 1.00 0.00 32 VAL A C 20
ATOM 27701 O O . VAL A 1 32 ? -1.785 10.904 2.551 1.00 0.00 32 VAL A O 20
ATOM 27714 N N . PRO A 1 33 ? -3.148 11.916 4.042 1.00 0.00 33 PRO A N 20
ATOM 27715 C CA . PRO A 1 33 ? -3.405 10.659 4.819 1.00 0.00 33 PRO A CA 20
ATOM 27716 C C . PRO A 1 33 ? -4.276 9.672 4.045 1.00 0.00 33 PRO A C 20
ATOM 27717 O O . PRO A 1 33 ? -5.082 10.068 3.199 1.00 0.00 33 PRO A O 20
ATOM 27728 N N . TYR A 1 34 ? -4.110 8.387 4.359 1.00 0.00 34 TYR A N 20
ATOM 27729 C CA . TYR A 1 34 ? -4.879 7.318 3.717 1.00 0.00 34 TYR A CA 20
ATOM 27730 C C . TYR A 1 34 ? -5.065 6.134 4.664 1.00 0.00 34 TYR A C 20
ATOM 27731 O O . TYR A 1 34 ? -4.371 6.031 5.682 1.00 0.00 34 TYR A O 20
ATOM 27749 N N . THR A 1 35 ? -6.038 5.269 4.346 1.00 0.00 35 THR A N 20
ATOM 27750 C CA . THR A 1 35 ? -6.356 4.121 5.200 1.00 0.00 35 THR A CA 20
ATOM 27751 C C . THR A 1 35 ? -5.778 2.831 4.612 1.00 0.00 35 THR A C 20
ATOM 27752 O O . THR A 1 35 ? -6.040 2.486 3.454 1.00 0.00 35 THR A O 20
ATOM 27763 N N . LEU A 1 36 ? -5.005 2.121 5.438 1.00 0.00 36 LEU A N 20
ATOM 27764 C CA . LEU A 1 36 ? -4.392 0.857 5.042 1.00 0.00 36 LEU A CA 20
ATOM 27765 C C . LEU A 1 36 ? -4.662 -0.208 6.101 1.00 0.00 36 LEU A C 20
ATOM 27766 O O . LEU A 1 36 ? -4.445 0.025 7.295 1.00 0.00 36 LEU A O 20
ATOM 27782 N N . LYS A 1 37 ? -5.146 -1.371 5.656 1.00 0.00 37 LYS A N 20
ATOM 27783 C CA . LYS A 1 37 ? -5.462 -2.480 6.563 1.00 0.00 37 LYS A CA 20
ATOM 27784 C C . LYS A 1 37 ? -4.760 -3.764 6.124 1.00 0.00 37 LYS A C 20
ATOM 27785 O O . LYS A 1 37 ? -4.521 -3.974 4.930 1.00 0.00 37 LYS A O 20
ATOM 27804 N N . VAL A 1 38 ? -4.405 -4.605 7.106 1.00 0.00 38 VAL A N 20
ATOM 27805 C CA . VAL A 1 38 ? -3.691 -5.857 6.831 1.00 0.00 38 VAL A CA 20
ATOM 27806 C C . VAL A 1 38 ? -4.657 -6.992 6.512 1.00 0.00 38 VAL A C 20
ATOM 27807 O O . VAL A 1 38 ? -5.674 -7.167 7.192 1.00 0.00 38 VAL A O 20
ATOM 27820 N N . VAL A 1 39 ? -4.315 -7.767 5.481 1.00 0.00 39 VAL A N 20
ATOM 27821 C CA . VAL A 1 39 ? -5.129 -8.909 5.065 1.00 0.00 39 VAL A CA 20
ATOM 27822 C C . VAL A 1 39 ? -4.249 -10.160 4.947 1.00 0.00 39 VAL A C 20
ATOM 27823 O O . VAL A 1 39 ? -3.228 -10.146 4.249 1.00 0.00 39 VAL A O 20
ATOM 27836 N N . ASP A 1 40 ? -4.670 -11.243 5.611 1.00 0.00 40 ASP A N 20
ATOM 27837 C CA . ASP A 1 40 ? -3.940 -12.507 5.555 1.00 0.00 40 ASP A CA 20
ATOM 27838 C C . ASP A 1 40 ? -4.513 -13.402 4.461 1.00 0.00 40 ASP A C 20
ATOM 27839 O O . ASP A 1 40 ? -5.657 -13.863 4.553 1.00 0.00 40 ASP A O 20
ATOM 27848 N N . VAL A 1 41 ? -3.722 -13.604 3.410 1.00 0.00 41 VAL A N 20
ATOM 27849 C CA . VAL A 1 41 ? -4.140 -14.393 2.253 1.00 0.00 41 VAL A CA 20
ATOM 27850 C C . VAL A 1 41 ? -4.482 -15.840 2.657 1.00 0.00 41 VAL A C 20
ATOM 27851 O O . VAL A 1 41 ? -5.464 -16.407 2.163 1.00 0.00 41 VAL A O 20
ATOM 27864 N N . THR A 1 42 ? -3.645 -16.435 3.504 1.00 0.00 42 THR A N 20
ATOM 27865 C CA . THR A 1 42 ? -3.831 -17.829 3.912 1.00 0.00 42 THR A CA 20
ATOM 27866 C C . THR A 1 42 ? -5.083 -18.029 4.775 1.00 0.00 42 THR A C 20
ATOM 27867 O O . THR A 1 42 ? -5.704 -19.098 4.722 1.00 0.00 42 THR A O 20
ATOM 27878 N N . LYS A 1 43 ? -5.411 -17.034 5.621 1.00 0.00 43 LYS A N 20
ATOM 27879 C CA . LYS A 1 43 ? -6.549 -17.173 6.547 1.00 0.00 43 LYS A CA 20
ATOM 27880 C C . LYS A 1 43 ? -7.916 -17.012 5.852 1.00 0.00 43 LYS A C 20
ATOM 27881 O O . LYS A 1 43 ? -8.826 -17.800 6.114 1.00 0.00 43 LYS A O 20
ATOM 27900 N N . GLN A 1 44 ? -8.073 -15.967 5.008 1.00 0.00 44 GLN A N 20
ATOM 27901 C CA . GLN A 1 44 ? -9.366 -15.725 4.326 1.00 0.00 44 GLN A CA 20
ATOM 27902 C C . GLN A 1 44 ? -9.335 -16.155 2.822 1.00 0.00 44 GLN A C 20
ATOM 27903 O O . GLN A 1 44 ? -8.899 -15.359 1.973 1.00 0.00 44 GLN A O 20
ATOM 27917 N N . PRO A 1 45 ? -9.855 -17.350 2.451 1.00 0.00 45 PRO A N 20
ATOM 27918 C CA . PRO A 1 45 ? -9.934 -17.779 1.011 1.00 0.00 45 PRO A CA 20
ATOM 27919 C C . PRO A 1 45 ? -10.817 -16.880 0.152 1.00 0.00 45 PRO A C 20
ATOM 27920 O O . PRO A 1 45 ? -10.555 -16.719 -1.023 1.00 0.00 45 PRO A O 20
ATOM 27931 N N . ASP A 1 46 ? -11.938 -16.409 0.719 1.00 0.00 46 ASP A N 20
ATOM 27932 C CA . ASP A 1 46 ? -12.924 -15.652 -0.069 1.00 0.00 46 ASP A CA 20
ATOM 27933 C C . ASP A 1 46 ? -12.326 -14.392 -0.687 1.00 0.00 46 ASP A C 20
ATOM 27934 O O . ASP A 1 46 ? -12.492 -14.151 -1.889 1.00 0.00 46 ASP A O 20
ATOM 27943 N N . LEU A 1 47 ? -11.627 -13.599 0.126 1.00 0.00 47 LEU A N 20
ATOM 27944 C CA . LEU A 1 47 ? -11.002 -12.370 -0.359 1.00 0.00 47 LEU A CA 20
ATOM 27945 C C . LEU A 1 47 ? -9.783 -12.670 -1.242 1.00 0.00 47 LEU A C 20
ATOM 27946 O O . LEU A 1 47 ? -9.608 -12.055 -2.297 1.00 0.00 47 LEU A O 20
ATOM 27962 N N . ALA A 1 48 ? -8.924 -13.593 -0.778 1.00 0.00 48 ALA A N 20
ATOM 27963 C CA . ALA A 1 48 ? -7.696 -13.942 -1.510 1.00 0.00 48 ALA A CA 20
ATOM 27964 C C . ALA A 1 48 ? -7.993 -14.582 -2.870 1.00 0.00 48 ALA A C 20
ATOM 27965 O O . ALA A 1 48 ? -7.366 -14.241 -3.879 1.00 0.00 48 ALA A O 20
ATOM 27972 N N . GLU A 1 49 ? -8.950 -15.510 -2.882 1.00 0.00 49 GLU A N 20
ATOM 27973 C CA . GLU A 1 49 ? -9.348 -16.218 -4.099 1.00 0.00 49 GLU A CA 20
ATOM 27974 C C . GLU A 1 49 ? -9.991 -15.242 -5.072 1.00 0.00 49 GLU A C 20
ATOM 27975 O O . GLU A 1 49 ? -9.682 -15.236 -6.268 1.00 0.00 49 GLU A O 20
ATOM 27987 N N . LYS A 1 50 ? -10.879 -14.409 -4.530 1.00 0.00 50 LYS A N 20
ATOM 27988 C CA . LYS A 1 50 ? -11.575 -13.404 -5.309 1.00 0.00 50 LYS A CA 20
ATOM 27989 C C . LYS A 1 50 ? -10.577 -12.415 -5.909 1.00 0.00 50 LYS A C 20
ATOM 27990 O O . LYS A 1 50 ? -10.758 -11.929 -7.029 1.00 0.00 50 LYS A O 20
ATOM 28009 N N . ASP A 1 51 ? -9.537 -12.108 -5.132 1.00 0.00 51 ASP A N 20
ATOM 28010 C CA . ASP A 1 51 ? -8.502 -11.149 -5.552 1.00 0.00 51 ASP A CA 20
ATOM 28011 C C . ASP A 1 51 ? -7.575 -11.733 -6.639 1.00 0.00 51 ASP A C 20
ATOM 28012 O O . ASP A 1 51 ? -6.844 -10.986 -7.298 1.00 0.00 51 ASP A O 20
ATOM 28021 N N . GLN A 1 52 ? -7.624 -13.064 -6.832 1.00 0.00 52 GLN A N 20
ATOM 28022 C CA . GLN A 1 52 ? -6.807 -13.730 -7.853 1.00 0.00 52 GLN A CA 20
ATOM 28023 C C . GLN A 1 52 ? -5.319 -13.335 -7.717 1.00 0.00 52 GLN A C 20
ATOM 28024 O O . GLN A 1 52 ? -4.748 -12.669 -8.596 1.00 0.00 52 GLN A O 20
ATOM 28038 N N . VAL A 1 53 ? -4.706 -13.743 -6.598 1.00 0.00 53 VAL A N 20
ATOM 28039 C CA . VAL A 1 53 ? -3.297 -13.433 -6.327 1.00 0.00 53 VAL A CA 20
ATOM 28040 C C . VAL A 1 53 ? -2.373 -14.542 -6.869 1.00 0.00 53 VAL A C 20
ATOM 28041 O O . VAL A 1 53 ? -2.509 -15.713 -6.500 1.00 0.00 53 VAL A O 20
ATOM 28054 N N . GLN A 1 54 ? -1.433 -14.149 -7.745 1.00 0.00 54 GLN A N 20
ATOM 28055 C CA . GLN A 1 54 ? -0.479 -15.096 -8.333 1.00 0.00 54 GLN A CA 20
ATOM 28056 C C . GLN A 1 54 ? 0.767 -15.236 -7.455 1.00 0.00 54 GLN A C 20
ATOM 28057 O O . GLN A 1 54 ? 1.251 -16.349 -7.222 1.00 0.00 54 GLN A O 20
ATOM 28071 N N . ALA A 1 55 ? 1.261 -14.099 -6.944 1.00 0.00 55 ALA A N 20
ATOM 28072 C CA . ALA A 1 55 ? 2.430 -14.088 -6.056 1.00 0.00 55 ALA A CA 20
ATOM 28073 C C . ALA A 1 55 ? 2.345 -12.917 -5.071 1.00 0.00 55 ALA A C 20
ATOM 28074 O O . ALA A 1 55 ? 1.903 -11.822 -5.428 1.00 0.00 55 ALA A O 20
ATOM 28081 N N . THR A 1 56 ? 2.695 -13.192 -3.815 1.00 0.00 56 THR A N 20
ATOM 28082 C CA . THR A 1 56 ? 2.583 -12.206 -2.729 1.00 0.00 56 THR A CA 20
ATOM 28083 C C . THR A 1 56 ? 3.844 -11.293 -2.565 1.00 0.00 56 THR A C 20
ATOM 28084 O O . THR A 1 56 ? 4.968 -11.676 -2.945 1.00 0.00 56 THR A O 20
ATOM 28095 N N . PRO A 1 57 ? 3.701 -10.118 -1.917 1.00 0.00 57 PRO A N 20
ATOM 28096 C CA . PRO A 1 57 ? 2.385 -9.527 -1.409 1.00 0.00 57 PRO A CA 20
ATOM 28097 C C . PRO A 1 57 ? 1.590 -8.958 -2.579 1.00 0.00 57 PRO A C 20
ATOM 28098 O O . PRO A 1 57 ? 2.138 -8.793 -3.676 1.00 0.00 57 PRO A O 20
ATOM 28109 N N . THR A 1 58 ? 0.331 -8.586 -2.330 1.00 0.00 58 THR A N 20
ATOM 28110 C CA . THR A 1 58 ? -0.487 -7.945 -3.368 1.00 0.00 58 THR A CA 20
ATOM 28111 C C . THR A 1 58 ? -0.917 -6.562 -2.904 1.00 0.00 58 THR A C 20
ATOM 28112 O O . THR A 1 58 ? -1.559 -6.422 -1.860 1.00 0.00 58 THR A O 20
ATOM 28123 N N . LEU A 1 59 ? -0.595 -5.548 -3.712 1.00 0.00 59 LEU A N 20
ATOM 28124 C CA . LEU A 1 59 ? -0.984 -4.182 -3.407 1.00 0.00 59 LEU A CA 20
ATOM 28125 C C . LEU A 1 59 ? -2.178 -3.789 -4.251 1.00 0.00 59 LEU A C 20
ATOM 28126 O O . LEU A 1 59 ? -2.091 -3.732 -5.482 1.00 0.00 59 LEU A O 20
ATOM 28142 N N . VAL A 1 60 ? -3.295 -3.529 -3.579 1.00 0.00 60 VAL A N 20
ATOM 28143 C CA . VAL A 1 60 ? -4.529 -3.144 -4.255 1.00 0.00 60 VAL A CA 20
ATOM 28144 C C . VAL A 1 60 ? -4.945 -1.740 -3.809 1.00 0.00 60 VAL A C 20
ATOM 28145 O O . VAL A 1 60 ? -5.222 -1.508 -2.627 1.00 0.00 60 VAL A O 20
ATOM 28158 N N . ARG A 1 61 ? -5.010 -0.818 -4.774 1.00 0.00 61 ARG A N 20
ATOM 28159 C CA . ARG A 1 61 ? -5.420 0.557 -4.504 1.00 0.00 61 ARG A CA 20
ATOM 28160 C C . ARG A 1 61 ? -6.910 0.684 -4.732 1.00 0.00 61 ARG A C 20
ATOM 28161 O O . ARG A 1 61 ? -7.374 0.694 -5.878 1.00 0.00 61 ARG A O 20
ATOM 28182 N N . VAL A 1 62 ? -7.653 0.699 -3.628 1.00 0.00 62 VAL A N 20
ATOM 28183 C CA . VAL A 1 62 ? -9.114 0.733 -3.660 1.00 0.00 62 VAL A CA 20
ATOM 28184 C C . VAL A 1 62 ? -9.661 2.158 -3.899 1.00 0.00 62 VAL A C 20
ATOM 28185 O O . VAL A 1 62 ? -9.121 3.161 -3.405 1.00 0.00 62 VAL A O 20
ATOM 28198 N N . TYR A 1 63 ? -10.732 2.198 -4.681 1.00 0.00 63 TYR A N 20
ATOM 28199 C CA . TYR A 1 63 ? -11.403 3.432 -5.094 1.00 0.00 63 TYR A CA 20
ATOM 28200 C C . TYR A 1 63 ? -11.680 4.374 -3.890 1.00 0.00 63 TYR A C 20
ATOM 28201 O O . TYR A 1 63 ? -11.646 3.921 -2.744 1.00 0.00 63 TYR A O 20
ATOM 28219 N N . PRO A 1 64 ? -11.916 5.701 -4.115 1.00 0.00 64 PRO A N 20
ATOM 28220 C CA . PRO A 1 64 ? -11.983 6.383 -5.488 1.00 0.00 64 PRO A CA 20
ATOM 28221 C C . PRO A 1 64 ? -10.660 6.350 -6.256 1.00 0.00 64 PRO A C 20
ATOM 28222 O O . PRO A 1 64 ? -9.627 5.929 -5.730 1.00 0.00 64 PRO A O 20
ATOM 28233 N N . GLN A 1 65 ? -10.738 6.722 -7.537 1.00 0.00 65 GLN A N 20
ATOM 28234 C CA . GLN A 1 65 ? -9.597 6.655 -8.450 1.00 0.00 65 GLN A CA 20
ATOM 28235 C C . GLN A 1 65 ? -8.388 7.489 -7.941 1.00 0.00 65 GLN A C 20
ATOM 28236 O O . GLN A 1 65 ? -8.572 8.429 -7.173 1.00 0.00 65 GLN A O 20
ATOM 28250 N N . PRO A 1 66 ? -7.138 7.154 -8.359 1.00 0.00 66 PRO A N 20
ATOM 28251 C CA . PRO A 1 66 ? -6.815 6.010 -9.307 1.00 0.00 66 PRO A CA 20
ATOM 28252 C C . PRO A 1 66 ? -6.826 4.644 -8.614 1.00 0.00 66 PRO A C 20
ATOM 28253 O O . PRO A 1 66 ? -6.200 4.461 -7.568 1.00 0.00 66 PRO A O 20
ATOM 28264 N N . VAL A 1 67 ? -7.489 3.672 -9.257 1.00 0.00 67 VAL A N 20
ATOM 28265 C CA . VAL A 1 67 ? -7.527 2.294 -8.765 1.00 0.00 67 VAL A CA 20
ATOM 28266 C C . VAL A 1 67 ? -6.439 1.467 -9.468 1.00 0.00 67 VAL A C 20
ATOM 28267 O O . VAL A 1 67 ? -6.196 1.655 -10.666 1.00 0.00 67 VAL A O 20
ATOM 28280 N N . ARG A 1 68 ? -5.772 0.578 -8.716 1.00 0.00 68 ARG A N 20
ATOM 28281 C CA . ARG A 1 68 ? -4.687 -0.239 -9.294 1.00 0.00 68 ARG A CA 20
ATOM 28282 C C . ARG A 1 68 ? -4.571 -1.600 -8.604 1.00 0.00 68 ARG A C 20
ATOM 28283 O O . ARG A 1 68 ? -4.704 -1.699 -7.389 1.00 0.00 68 ARG A O 20
ATOM 28304 N N . ARG A 1 69 ? -4.278 -2.639 -9.399 1.00 0.00 69 ARG A N 20
ATOM 28305 C CA . ARG A 1 69 ? -4.090 -3.993 -8.867 1.00 0.00 69 ARG A CA 20
ATOM 28306 C C . ARG A 1 69 ? -2.738 -4.557 -9.315 1.00 0.00 69 ARG A C 20
ATOM 28307 O O . ARG A 1 69 ? -2.485 -4.703 -10.514 1.00 0.00 69 ARG A O 20
ATOM 28328 N N . LEU A 1 70 ? -1.869 -4.844 -8.337 1.00 0.00 70 LEU A N 20
ATOM 28329 C CA . LEU A 1 70 ? -0.523 -5.363 -8.617 1.00 0.00 70 LEU A CA 20
ATOM 28330 C C . LEU A 1 70 ? -0.260 -6.646 -7.826 1.00 0.00 70 LEU A C 20
ATOM 28331 O O . LEU A 1 70 ? -0.285 -6.636 -6.593 1.00 0.00 70 LEU A O 20
ATOM 28347 N N . VAL A 1 71 ? 0.024 -7.740 -8.549 1.00 0.00 71 VAL A N 20
ATOM 28348 C CA . VAL A 1 71 ? 0.317 -9.036 -7.914 1.00 0.00 71 VAL A CA 20
ATOM 28349 C C . VAL A 1 71 ? 1.659 -9.589 -8.390 1.00 0.00 71 VAL A C 20
ATOM 28350 O O . VAL A 1 71 ? 1.925 -9.624 -9.598 1.00 0.00 71 VAL A O 20
ATOM 28363 N N . GLY A 1 72 ? 2.481 -10.070 -7.441 1.00 0.00 72 GLY A N 20
ATOM 28364 C CA . GLY A 1 72 ? 3.768 -10.678 -7.788 1.00 0.00 72 GLY A CA 20
ATOM 28365 C C . GLY A 1 72 ? 4.721 -10.643 -6.614 1.00 0.00 72 GLY A C 20
ATOM 28366 O O . GLY A 1 72 ? 4.466 -9.946 -5.624 1.00 0.00 72 GLY A O 20
ATOM 28370 N N . GLN A 1 73 ? 5.850 -11.364 -6.740 1.00 0.00 73 GLN A N 20
ATOM 28371 C CA . GLN A 1 73 ? 6.861 -11.360 -5.688 1.00 0.00 73 GLN A CA 20
ATOM 28372 C C . GLN A 1 73 ? 7.372 -9.947 -5.500 1.00 0.00 73 GLN A C 20
ATOM 28373 O O . GLN A 1 73 ? 8.210 -9.466 -6.267 1.00 0.00 73 GLN A O 20
ATOM 28387 N N . LEU A 1 74 ? 6.783 -9.248 -4.529 1.00 0.00 74 LEU A N 20
ATOM 28388 C CA . LEU A 1 74 ? 7.128 -7.817 -4.317 1.00 0.00 74 LEU A CA 20
ATOM 28389 C C . LEU A 1 74 ? 8.379 -7.660 -3.439 1.00 0.00 74 LEU A C 20
ATOM 28390 O O . LEU A 1 74 ? 8.306 -7.205 -2.287 1.00 0.00 74 LEU A O 20
ATOM 28406 N N . ASP A 1 75 ? 9.533 -8.022 -4.010 1.00 0.00 75 ASP A N 20
ATOM 28407 C CA . ASP A 1 75 ? 10.821 -7.905 -3.313 1.00 0.00 75 ASP A CA 20
ATOM 28408 C C . ASP A 1 75 ? 11.784 -6.951 -4.055 1.00 0.00 75 ASP A C 20
ATOM 28409 O O . ASP A 1 75 ? 13.005 -7.032 -3.875 1.00 0.00 75 ASP A O 20
ATOM 28418 N N . HIS A 1 76 ? 11.226 -6.062 -4.899 1.00 0.00 76 HIS A N 20
ATOM 28419 C CA . HIS A 1 76 ? 12.041 -5.115 -5.676 1.00 0.00 76 HIS A CA 20
ATOM 28420 C C . HIS A 1 76 ? 11.501 -3.696 -5.581 1.00 0.00 76 HIS A C 20
ATOM 28421 O O . HIS A 1 76 ? 10.298 -3.469 -5.745 1.00 0.00 76 HIS A O 20
ATOM 28435 N N . ARG A 1 77 ? 12.415 -2.734 -5.409 1.00 0.00 77 ARG A N 20
ATOM 28436 C CA . ARG A 1 77 ? 12.048 -1.314 -5.404 1.00 0.00 77 ARG A CA 20
ATOM 28437 C C . ARG A 1 77 ? 11.655 -0.847 -6.809 1.00 0.00 77 ARG A C 20
ATOM 28438 O O . ARG A 1 77 ? 10.931 0.127 -6.953 1.00 0.00 77 ARG A O 20
ATOM 28459 N N . TYR A 1 78 ? 12.195 -1.523 -7.841 1.00 0.00 78 TYR A N 20
ATOM 28460 C CA . TYR A 1 78 ? 11.943 -1.147 -9.236 1.00 0.00 78 TYR A CA 20
ATOM 28461 C C . TYR A 1 78 ? 10.458 -1.256 -9.586 1.00 0.00 78 TYR A C 20
ATOM 28462 O O . TYR A 1 78 ? 9.892 -0.347 -10.223 1.00 0.00 78 TYR A O 20
ATOM 28480 N N . ARG A 1 79 ? 9.823 -2.356 -9.152 1.00 0.00 79 ARG A N 20
ATOM 28481 C CA . ARG A 1 79 ? 8.398 -2.562 -9.418 1.00 0.00 79 ARG A CA 20
ATOM 28482 C C . ARG A 1 79 ? 7.574 -1.474 -8.732 1.00 0.00 79 ARG A C 20
ATOM 28483 O O . ARG A 1 79 ? 6.660 -0.886 -9.332 1.00 0.00 79 ARG A O 20
ATOM 28504 N N . LEU A 1 80 ? 7.969 -1.152 -7.501 1.00 0.00 80 LEU A N 20
ATOM 28505 C CA . LEU A 1 80 ? 7.348 -0.079 -6.733 1.00 0.00 80 LEU A CA 20
ATOM 28506 C C . LEU A 1 80 ? 7.606 1.279 -7.385 1.00 0.00 80 LEU A C 20
ATOM 28507 O O . LEU A 1 80 ? 6.775 2.188 -7.292 1.00 0.00 80 LEU A O 20
ATOM 28523 N N . GLN A 1 81 ? 8.808 1.434 -7.964 1.00 0.00 81 GLN A N 20
ATOM 28524 C CA . GLN A 1 81 ? 9.233 2.703 -8.535 1.00 0.00 81 GLN A CA 20
ATOM 28525 C C . GLN A 1 81 ? 8.259 3.160 -9.623 1.00 0.00 81 GLN A C 20
ATOM 28526 O O . GLN A 1 81 ? 7.791 4.305 -9.590 1.00 0.00 81 GLN A O 20
ATOM 28540 N N . HIS A 1 82 ? 7.917 2.252 -10.565 1.00 0.00 82 HIS A N 20
ATOM 28541 C CA . HIS A 1 82 ? 6.946 2.606 -11.615 1.00 0.00 82 HIS A CA 20
ATOM 28542 C C . HIS A 1 82 ? 5.518 2.692 -11.044 1.00 0.00 82 HIS A C 20
ATOM 28543 O O . HIS A 1 82 ? 4.688 3.462 -11.536 1.00 0.00 82 HIS A O 20
ATOM 28557 N N . LEU A 1 83 ? 5.256 1.899 -9.988 1.00 0.00 83 LEU A N 20
ATOM 28558 C CA . LEU A 1 83 ? 3.950 1.888 -9.333 1.00 0.00 83 LEU A CA 20
ATOM 28559 C C . LEU A 1 83 ? 3.639 3.268 -8.747 1.00 0.00 83 LEU A C 20
ATOM 28560 O O . LEU A 1 83 ? 2.531 3.788 -8.911 1.00 0.00 83 LEU A O 20
ATOM 28576 N N . LEU A 1 84 ? 4.633 3.853 -8.071 1.00 0.00 84 LEU A N 20
ATOM 28577 C CA . LEU A 1 84 ? 4.483 5.182 -7.458 1.00 0.00 84 LEU A CA 20
ATOM 28578 C C . LEU A 1 84 ? 4.420 6.291 -8.518 1.00 0.00 84 LEU A C 20
ATOM 28579 O O . LEU A 1 84 ? 3.853 7.359 -8.269 1.00 0.00 84 LEU A O 20
ATOM 28595 N N . SER A 1 85 ? 5.023 6.035 -9.690 1.00 0.00 85 SER A N 20
ATOM 28596 C CA . SER A 1 85 ? 5.055 7.015 -10.774 1.00 0.00 85 SER A CA 20
ATOM 28597 C C . SER A 1 85 ? 3.618 7.356 -11.254 1.00 0.00 85 SER A C 20
ATOM 28598 O O . SER A 1 85 ? 2.816 6.442 -11.465 1.00 0.00 85 SER A O 20
ATOM 28606 N N . PRO A 1 86 ? 3.264 8.659 -11.432 1.00 0.00 86 PRO A N 20
ATOM 28607 C CA . PRO A 1 86 ? 1.893 9.053 -11.894 1.00 0.00 86 PRO A CA 20
ATOM 28608 C C . PRO A 1 86 ? 1.434 8.220 -13.090 1.00 0.00 86 PRO A C 20
ATOM 28609 O O . PRO A 1 86 ? 2.270 7.901 -13.919 1.00 0.00 86 PRO A O 20
#

Organism: Thermosynechococcus vestitus (strain NIES-2133 / IAM M-273 / BP-1) (NCBI:txid197221)

Sequence (86 aa):
MYVFRLYVRGETHAAEVALKNLHDLLSSALKVPYTLKVVDVTKQPDLAEKDQVQATPTLVRVYPQPVRRLVGQLDHRYRLQHLLSPMYVFRLYVRGETHAAEVALKNLHDLLSSALKVPYTLKVVDVTKQPDLAEKDQVQATPTLVRVYPQPVRRLVGQLDHRYRLQHLLSPMYVFRLYVRGETHAAEVALKNLHDLLSSALKVPYTLKVVDVTKQPDLAEKDQVQATPTLVRVYPQPVRRLVGQLDHRYRLQHLLSPMYVFRLYVRGETHAAEVALKNLHDLLSSALKVPYTLKVVDVTKQPDLAEKDQVQATPTLVRVYPQPVRRLVGQLDHRYRLQHLLSPMYVFRLYVRGETHAAEVALKNLHDLLSSALKVPYTLKVVDVTKQPDLAEKDQVQATPTLVRVYPQPVRRLVGQLDHRYRLQHLLSPMYVFRLYVRGETHAAEVALKNLHDLLSSALKVPYTLKVVDVTKQPDLAEKDQVQATPTLVRVYPQPVRRLVGQLDHRYRLQHLLSPMYVFRLYVRGETHAAEVALKNLHDLLSSALKVPYTLKVVDVTKQPDLAEKDQVQATPTLVRVYPQPVRRLVGQLDHRYRLQHLLSPMYVFRLYVRGETHAAEVALKNLHDLLSSALKVPYTLKVVDVTKQPDLAEKDQVQATPTLVRVYPQPVRRLVGQLDHRYRLQHLLSPMYVFRLYVRGETHAAEVALKNLHDLLSSALKVPYTLKVVDVTKQPDLAEKDQVQATPTLVRVYPQPVRRLVGQLDHRYRLQHLLSPMYVFRLYVRGETHAAEVALKNLHDLLSSALKVPYTLKVVDVTKQPDLAEKDQVQATPTLVRVYPQPVRRLVGQLDHRYRLQHLLSPMYVFRLYVRGETHAAEVALKNLHDLLSSALKVPYTLKVVDVTKQPDLAEKDQVQATPTLVRVYPQPVRRLVGQLDHRYRLQHLLSPMYVFRLYVRGETHAAEVALKNLHDLLSSALKVPYTLKVVDVTKQPDLAEKDQVQATPTLVRVYPQPVRRLVGQLDHRYRLQHLLSPMYVFRLYVRGETHAAEVALKNLHDLLSSALKVPYTLKVVDVTKQPDLAEKDQVQATPTLVRVYPQPVRRLVGQLDHRYRLQHLLSPMYVFRLYVRGETHAAEVALKNLHDLLSSALKVPYTLKVVDVTKQPDLAEKDQVQATPTLVRVYPQPVRRLVGQLDHRYRLQHLLSPMYVFRLYVRGETHAAEVALKNLHDLLSSALKVPYTLKVVDVTKQPDLAEKDQVQATPTLVRVYPQPVRRLVGQLDHRYRLQHLLSPMYVFRLYVRGETHAAEVALKNLHDLLSSALKVPYTLKVVDVTKQPDLAEKDQVQATPTLVRVYPQPVRRLVGQLDHRYRLQHLLSPMYVFRLYVRGETHAAEVALKNLHDLLSSALKVPYTLKVVDVTKQPDLAEKDQVQATPTLVRVYPQPVRRLVGQLDHRYRLQHLLSPMYVFRLYVRGETHAAEVALKNLHDLLSSALKVPYTLKVVDVTKQPDLAEKDQVQATPTLVRVYPQPVRRLVGQLDHRYRLQHLLSPMYVFRLYVRGETHAAEVALKNLHDLLSSALKVPYTLKVVDVTKQPDLAEKDQVQATPTLVRVYPQPVRRLVGQLDHRYRLQHLLSPMYVFRLYVRGETHAAEVALKNLHDLLSSALKVPYTLKVVDVTKQPDLAEKDQVQATPTLVRVYPQPVRRLVGQLDHRYRLQHLLSP

InterPro domains:
  IPR011649 KaiB domain [PF07689] (186-266)
  IPR011649 KaiB domain [SM01248] (186-267)
  IPR011649 KaiB domain [cd02978] (182-253)
  IPR036249 Thioredoxin-like superfamily [SSF52833] (177-262)
  IPR039022 Circadian clock protein KaiB-like [PTHR41709] (183-261)

Secondary structure (DSSP, 8-state):
--EEEEEE-SS-HHHHHHHHHHHHHHHHH-SS--EEEEEETTT-HHHHHHHT--SS-EEEEESSSPPEEEES---SHHHHHHHH--

Foldseek 3Di:
DWAWEKEAAPVDCVQVVVVCVLVVVVCVLDVDDYDYDYDHLVPDVVVNVVLVAPADIWIFTGDDDPTDTDHDPPPDVVVVVVVSPD

Solvent-accessible surface area: 5987 Å² total; per-residue (Å²): 190,92,44,4,56,0,3,14,144,43,152,49,150,69,11,94,80,9,26,144,64,3,71,88,60,2,62,92,47,47,206,71,119,33,93,32,84,93,14,39,21,86,160,70,96,92,32,16,137,143,6,138,32,158,17,38,6,0,0,20,28,17,155,63,146,56,94,111,113,22,52,10,115,1,121,81,145,159,52,6,86,94,6,57,56,178

Radius of gyration: 12.12 Å; Cα contacts (8 Å, |Δi|>4): 126; chains: 1; bounding box: 25×32×23 Å

Nearest PDB structures (foldseek):
  8ubh-assembly1_A  TM=9.531E-01  e=1.767E-15  Thermosynechococcus vestitus BP-1
  5jyv-assembly1_B  TM=7.894E-01  e=6.430E-07  Thermosynechococcus vestitus BP-1
  5n8y-assembly1_G  TM=8.326E-01  e=1.979E-06  Synechococcus elongatus
  5jwr-assembly1_B  TM=7.778E-01  e=2.755E-06  Thermosynechococcus vestitus BP-1
  8fwj-assembly1_M  TM=7.464E-01  e=1.876E-05  Cereibacter sphaeroides